Protein 5C71 (pdb70)

Structure (mmCIF, N/CA/C/O backbone):
data_5C71
#
_entry.id   5C71
#
_cell.length_a   96.068
_cell.length_b   96.231
_cell.length_c   96.192
_cell.angle_alpha   88.270
_cell.angle_beta   74.360
_cell.angle_gamma   71.130
#
_symmetry.space_group_name_H-M   'P 1'
#
loop_
_entity.id
_entity.type
_entity.pdbx_description
1 polymer Glucuronidase
2 non-polymer '(3BETA,5BETA,14BETA)-3-HYDROXY-11-OXOOLEAN-12-EN-29-OIC ACID'
3 non-polymer 'alpha-D-glucopyranuronic acid'
4 water water
#
loop_
_atom_site.group_PDB
_atom_site.id
_atom_site.type_symbol
_atom_site.label_atom_id
_atom_site.label_alt_id
_atom_site.label_comp_id
_atom_site.label_asym_id
_atom_site.label_entity_id
_atom_site.label_seq_id
_atom_site.pdbx_PDB_ins_code
_atom_site.Cartn_x
_atom_site.Cartn_y
_atom_site.Cartn_z
_atom_site.occupancy
_atom_site.B_iso_or_equiv
_atom_site.auth_seq_id
_atom_site.auth_comp_id
_atom_site.auth_asym_id
_atom_site.auth_atom_id
_atom_site.pdbx_PDB_model_num
ATOM 1 N N . MET A 1 34 ? -13.207 45.059 -6.640 1.00 4.34 1 MET A N 1
ATOM 2 C CA . MET A 1 34 ? -14.655 45.050 -7.118 1.00 10.15 1 MET A CA 1
ATOM 3 C C . MET A 1 34 ? -15.301 43.674 -7.031 1.00 7.05 1 MET A C 1
ATOM 4 O O . MET A 1 34 ? -14.620 42.686 -6.840 1.00 11.03 1 MET A O 1
ATOM 9 N N . LEU A 1 35 ? -16.620 43.617 -7.168 1.00 7.11 2 LEU A N 1
ATOM 10 C CA . LEU A 1 35 ? -17.357 42.349 -7.214 1.00 4.55 2 LEU A CA 1
ATOM 11 C C . LEU A 1 35 ? -16.796 41.351 -8.217 1.00 7.26 2 LEU A C 1
ATOM 12 O O . LEU A 1 35 ? -16.208 41.709 -9.248 1.00 11.11 2 LEU A O 1
ATOM 17 N N . LYS A 1 36 ? -16.990 40.090 -7.880 1.00 7.83 3 LYS A N 1
ATOM 18 C CA . LYS A 1 36 ? -16.609 38.975 -8.689 1.00 6.59 3 LYS A CA 1
ATOM 19 C C . LYS A 1 36 ? -17.245 39.130 -10.049 1.00 11.60 3 LYS A C 1
ATOM 20 O O . LYS A 1 36 ? -18.475 39.078 -10.191 1.00 10.23 3 LYS A O 1
ATOM 26 N N . PRO A 1 37 ? -16.413 39.284 -11.068 1.00 11.25 4 PRO A N 1
ATOM 27 C CA . PRO A 1 37 ? -17.007 39.498 -12.384 1.00 8.68 4 PRO A CA 1
ATOM 28 C C . PRO A 1 37 ? -18.022 38.414 -12.822 1.00 10.87 4 PRO A C 1
ATOM 29 O O . PRO A 1 37 ? -17.895 37.233 -12.494 1.00 8.68 4 PRO A O 1
ATOM 33 N N . GLN A 1 38 ? -19.048 38.844 -13.534 1.00 12.22 5 GLN A N 1
ATOM 34 C CA . GLN A 1 38 ? -19.959 37.924 -14.172 1.00 13.59 5 GLN A CA 1
ATOM 35 C C . GLN A 1 38 ? -20.295 38.519 -15.530 1.00 17.19 5 GLN A C 1
ATOM 36 O O . GLN A 1 38 ? -19.984 39.678 -15.798 1.00 13.41 5 GLN A O 1
ATOM 42 N N . GLN A 1 39 ? -20.869 37.687 -16.394 1.00 16.29 6 GLN A N 1
ATOM 43 C CA . GLN A 1 39 ? -21.363 38.144 -17.674 1.00 19.11 6 GLN A CA 1
ATOM 44 C C . GLN A 1 39 ? -22.775 38.611 -17.471 1.00 14.45 6 GLN A C 1
ATOM 45 O O . GLN A 1 39 ? -23.571 37.893 -16.883 1.00 16.96 6 GLN A O 1
ATOM 51 N N . THR A 1 40 ? -23.081 39.799 -17.969 1.00 11.55 7 THR A N 1
ATOM 52 C CA . THR A 1 40 ? -24.455 40.297 -17.991 1.00 13.94 7 THR A CA 1
ATOM 53 C C . THR A 1 40 ? -24.738 40.870 -19.379 1.00 11.67 7 THR A C 1
ATOM 54 O O . THR A 1 40 ? -23.868 40.799 -20.267 1.00 12.86 7 THR A O 1
ATOM 58 N N . THR A 1 41 ? -25.940 41.436 -19.551 1.00 9.51 8 THR A N 1
ATOM 59 C CA . THR A 1 41 ? -26.313 42.211 -20.754 1.00 11.68 8 THR A CA 1
ATOM 60 C C . THR A 1 41 ? -25.446 43.452 -20.923 1.00 19.35 8 THR A C 1
ATOM 61 O O . THR A 1 41 ? -25.371 44.004 -22.039 1.00 17.46 8 THR A O 1
ATOM 65 N N . THR A 1 42 ? -24.806 43.876 -19.822 1.00 10.74 9 THR A N 1
ATOM 66 C CA . THR A 1 42 ? -23.963 45.072 -19.780 1.00 13.15 9 THR A CA 1
ATOM 67 C C . THR A 1 42 ? -22.466 44.798 -19.535 1.00 13.73 9 THR A C 1
ATOM 68 O O . THR A 1 42 ? -21.635 45.712 -19.535 1.00 11.35 9 THR A O 1
ATOM 72 N N . ARG A 1 43 ? -22.122 43.542 -19.303 1.00 14.27 10 ARG A N 1
ATOM 73 C CA . ARG A 1 43 ? -20.752 43.184 -18.985 1.00 13.64 10 ARG A CA 1
ATOM 74 C C . ARG A 1 43 ? -20.314 41.920 -19.718 1.00 11.32 10 ARG A C 1
ATOM 75 O O . ARG A 1 43 ? -21.067 40.958 -19.783 1.00 13.53 10 ARG A O 1
ATOM 83 N N . ASP A 1 44 ? -19.094 41.936 -20.235 1.00 5.61 11 ASP A N 1
ATOM 84 C CA . ASP A 1 44 ? -18.496 40.759 -20.843 1.00 12.61 11 ASP A CA 1
ATOM 85 C C . ASP A 1 44 ? -17.341 40.245 -20.000 1.00 16.73 11 ASP A C 1
ATOM 86 O O . ASP A 1 44 ? -16.725 40.998 -19.214 1.00 14.65 11 ASP A O 1
ATOM 91 N N . LEU A 1 45 ? -17.033 38.965 -20.203 1.00 13.12 12 LEU A N 1
ATOM 92 C CA . LEU A 1 45 ? -16.149 38.234 -19.319 1.00 11.40 12 LEU A CA 1
ATOM 93 C C . LEU A 1 45 ? -15.394 37.186 -20.101 1.00 15.78 12 LEU A C 1
ATOM 94 O O . LEU A 1 45 ? -15.991 36.246 -20.637 1.00 11.67 12 LEU A O 1
ATOM 99 N N . ILE A 1 46 ? -14.076 37.327 -20.137 1.00 12.83 13 ILE A N 1
ATOM 100 C CA . ILE A 1 46 ? -13.251 36.427 -20.912 1.00 10.25 13 ILE A CA 1
ATOM 101 C C . ILE A 1 46 ? -12.327 35.722 -19.963 1.00 7.22 13 ILE A C 1
ATOM 102 O O . ILE A 1 46 ? -11.654 36.355 -19.183 1.00 10.79 13 ILE A O 1
ATOM 107 N N . SER A 1 47 ? -12.334 34.403 -20.016 1.00 8.13 14 SER A N 1
ATOM 108 C CA . SER A 1 47 ? -11.371 33.586 -19.302 1.00 6.08 14 SER A CA 1
ATOM 109 C C . SER A 1 47 ? -9.990 33.714 -19.935 1.00 9.04 14 SER A C 1
ATOM 110 O O . SER A 1 47 ? -9.877 33.749 -21.146 1.00 9.42 14 SER A O 1
ATOM 113 N N . LEU A 1 48 ? -8.948 33.800 -19.121 1.00 9.00 15 LEU A N 1
ATOM 114 C CA . LEU A 1 48 ? -7.581 33.812 -19.643 1.00 9.41 15 LEU A CA 1
ATOM 115 C C . LEU A 1 48 ? -6.803 32.567 -19.160 1.00 9.40 15 LEU A C 1
ATOM 116 O O . LEU A 1 48 ? -5.601 32.448 -19.365 1.00 9.31 15 LEU A O 1
ATOM 121 N N . ASP A 1 49 ? -7.531 31.638 -18.543 1.00 9.58 16 ASP A N 1
ATOM 122 C CA . ASP A 1 49 ? -7.027 30.317 -18.216 1.00 9.50 16 ASP A CA 1
ATOM 123 C C . ASP A 1 49 ? -6.498 29.523 -19.418 1.00 9.50 16 ASP A C 1
ATOM 124 O O . ASP A 1 49 ? -6.903 29.736 -20.569 1.00 16.19 16 ASP A O 1
ATOM 129 N N . GLY A 1 50 ? -5.618 28.578 -19.145 1.00 7.71 17 GLY A N 1
ATOM 130 C CA . GLY A 1 50 ? -4.927 27.824 -20.195 1.00 13.96 17 GLY A CA 1
ATOM 131 C C . GLY A 1 50 ? -3.459 27.701 -19.900 1.00 8.51 17 GLY A C 1
ATOM 132 O O . GLY A 1 50 ? -3.048 27.892 -18.761 1.00 12.47 17 GLY A O 1
ATOM 133 N N . LEU A 1 51 ? -2.659 27.387 -20.916 1.00 9.23 18 LEU A N 1
ATOM 134 C CA . LEU A 1 51 ? -1.190 27.363 -20.745 1.00 10.22 18 LEU A CA 1
ATOM 135 C C . LEU A 1 51 ? -0.608 28.739 -20.992 1.00 9.31 18 LEU A C 1
ATOM 136 O O . LEU A 1 51 ? -0.930 29.383 -21.982 1.00 11.07 18 LEU A O 1
ATOM 141 N N . TRP A 1 52 ? 0.184 29.205 -20.038 1.00 5.60 19 TRP A N 1
ATOM 142 C CA . TRP A 1 52 ? 0.957 30.420 -20.164 1.00 7.29 19 TRP A CA 1
ATOM 143 C C . TRP A 1 52 ? 2.430 30.007 -20.229 1.00 10.38 19 TRP A C 1
ATOM 144 O O . TRP A 1 52 ? 2.827 28.964 -19.700 1.00 9.82 19 TRP A O 1
ATOM 155 N N . LYS A 1 53 ? 3.241 30.834 -20.872 1.00 13.64 20 LYS A N 1
ATOM 156 C CA . LYS A 1 53 ? 4.696 30.678 -20.801 1.00 13.63 20 LYS A CA 1
ATOM 157 C C . LYS A 1 53 ? 5.169 30.914 -19.363 1.00 12.27 20 LYS A C 1
ATOM 158 O O . LYS A 1 53 ? 4.517 31.612 -18.605 1.00 14.44 20 LYS A O 1
ATOM 164 N N . PHE A 1 54 ? 6.272 30.306 -18.961 1.00 7.51 21 PHE A N 1
ATOM 165 C CA . PHE A 1 54 ? 6.645 30.311 -17.535 1.00 10.14 21 PHE A CA 1
ATOM 166 C C . PHE A 1 54 ? 8.147 30.378 -17.403 1.00 14.92 21 PHE A C 1
ATOM 167 O O . PHE A 1 54 ? 8.880 29.659 -18.115 1.00 13.38 21 PHE A O 1
ATOM 175 N N . ALA A 1 55 ? 8.604 31.216 -16.478 1.00 10.21 22 ALA A N 1
ATOM 176 C CA . ALA A 1 55 ? 10.010 31.199 -16.100 1.00 9.05 22 ALA A CA 1
ATOM 177 C C . ALA A 1 55 ? 10.266 31.614 -14.668 1.00 8.58 22 ALA A C 1
ATOM 178 O O . ALA A 1 55 ? 9.582 32.430 -14.117 1.00 9.99 22 ALA A O 1
ATOM 180 N N . LEU A 1 56 ? 11.284 31.015 -14.081 1.00 15.28 23 LEU A N 1
ATOM 181 C CA . LEU A 1 56 ? 11.861 31.458 -12.830 1.00 13.37 23 LEU A CA 1
ATOM 182 C C . LEU A 1 56 ? 12.689 32.711 -13.076 1.00 11.28 23 LEU A C 1
ATOM 183 O O . LEU A 1 56 ? 13.303 32.837 -14.110 1.00 15.32 23 LEU A O 1
ATOM 188 N N . ALA A 1 57 ? 12.721 33.607 -12.104 1.00 10.86 24 ALA A N 1
ATOM 189 C CA . ALA A 1 57 ? 13.803 34.571 -11.964 1.00 11.69 24 ALA A CA 1
ATOM 190 C C . ALA A 1 57 ? 15.159 33.864 -11.896 1.00 27.06 24 ALA A C 1
ATOM 191 O O . ALA A 1 57 ? 15.317 32.815 -11.243 1.00 24.49 24 ALA A O 1
ATOM 193 N N . SER A 1 58 ? 16.134 34.466 -12.565 1.00 35.74 25 SER A N 1
ATOM 194 C CA . SER A 1 58 ? 17.500 33.988 -12.607 1.00 44.26 25 SER A CA 1
ATOM 195 C C . SER A 1 58 ? 18.438 35.109 -12.130 1.00 61.46 25 SER A C 1
ATOM 196 O O . SER A 1 58 ? 17.984 36.154 -11.642 1.00 41.74 25 SER A O 1
ATOM 199 N N . ASP A 1 59 ? 19.746 34.893 -12.288 1.00 61.47 26 ASP A N 1
ATOM 200 C CA . ASP A 1 59 ? 20.758 35.906 -11.975 1.00 55.93 26 ASP A CA 1
ATOM 201 C C . ASP A 1 59 ? 21.558 36.278 -13.208 1.00 65.42 26 ASP A C 1
ATOM 202 O O . ASP A 1 59 ? 22.767 36.448 -13.136 1.00 76.66 26 ASP A O 1
ATOM 207 N N . ASP A 1 60 ? 20.879 36.404 -14.339 1.00 68.97 27 ASP A N 1
ATOM 208 C CA . ASP A 1 60 ? 21.524 36.861 -15.565 1.00 78.20 27 ASP A CA 1
ATOM 209 C C . ASP A 1 60 ? 21.123 38.322 -15.858 1.00 75.90 27 ASP A C 1
ATOM 210 O O . ASP A 1 60 ? 20.298 38.913 -15.135 1.00 50.44 27 ASP A O 1
ATOM 215 N N . ASN A 1 61 ? 21.760 38.891 -16.892 1.00 88.21 28 ASN A N 1
ATOM 216 C CA . ASN A 1 61 ? 21.438 40.238 -17.432 1.00 98.78 28 ASN A CA 1
ATOM 217 C C . ASN A 1 61 ? 19.929 40.399 -17.726 1.00 91.35 28 ASN A C 1
ATOM 218 O O . ASN A 1 61 ? 19.381 41.506 -17.625 1.00 62.58 28 ASN A O 1
ATOM 223 N N . ASN A 1 62 ? 19.264 39.284 -18.053 1.00 98.28 29 ASN A N 1
ATOM 224 C CA . ASN A 1 62 ? 17.808 39.253 -18.252 1.00 80.97 29 ASN A CA 1
ATOM 225 C C . ASN A 1 62 ? 17.030 39.568 -16.970 1.00 68.82 29 ASN A C 1
ATOM 226 O O . ASN A 1 62 ? 15.986 38.984 -16.692 1.00 61.88 29 ASN A O 1
ATOM 231 N N . THR A 1 63 ? 17.567 40.475 -16.172 1.00 59.39 30 THR A N 1
ATOM 232 C CA . THR A 1 63 ? 16.782 41.174 -15.195 1.00 49.81 30 THR A CA 1
ATOM 233 C C . THR A 1 63 ? 15.604 41.801 -15.952 1.00 46.06 30 THR A C 1
ATOM 234 O O . THR A 1 63 ? 15.727 42.142 -17.127 1.00 39.71 30 THR A O 1
ATOM 238 N N . GLN A 1 64 ? 14.454 41.913 -15.300 1.00 38.53 31 GLN A N 1
ATOM 239 C CA . GLN A 1 64 ? 13.215 42.443 -15.939 1.00 29.57 31 GLN A CA 1
ATOM 240 C C . GLN A 1 64 ? 12.601 41.629 -17.084 1.00 22.69 31 GLN A C 1
ATOM 241 O O . GLN A 1 64 ? 12.384 42.138 -18.162 1.00 24.61 31 GLN A O 1
ATOM 247 N N . PRO A 1 65 ? 12.241 40.370 -16.832 1.00 27.04 32 PRO A N 1
ATOM 248 C CA . PRO A 1 65 ? 11.583 39.583 -17.893 1.00 23.99 32 PRO A CA 1
ATOM 249 C C . PRO A 1 65 ? 10.291 40.156 -18.424 1.00 15.40 32 PRO A C 1
ATOM 250 O O . PRO A 1 65 ? 9.849 39.757 -19.496 1.00 15.21 32 PRO A O 1
ATOM 254 N N . TRP A 1 66 ? 9.677 41.075 -17.691 1.00 16.12 33 TRP A N 1
ATOM 255 C CA . TRP A 1 66 ? 8.356 41.612 -18.102 1.00 17.26 33 TRP A CA 1
ATOM 256 C C . TRP A 1 66 ? 8.411 42.611 -19.243 1.00 17.31 33 TRP A C 1
ATOM 257 O O . TRP A 1 66 ? 7.353 43.071 -19.680 1.00 15.55 33 TRP A O 1
ATOM 268 N N . THR A 1 67 ? 9.621 43.003 -19.666 1.00 16.44 34 THR A N 1
ATOM 269 C CA . THR A 1 67 ? 9.778 44.011 -20.719 1.00 16.72 34 THR A CA 1
ATOM 270 C C . THR A 1 67 ? 9.840 43.456 -22.142 1.00 15.49 34 THR A C 1
ATOM 271 O O . THR A 1 67 ? 9.928 44.215 -23.087 1.00 14.84 34 THR A O 1
ATOM 275 N N . SER A 1 68 ? 9.832 42.144 -22.298 1.00 13.81 35 SER A N 1
ATOM 276 C CA . SER A 1 68 ? 9.806 41.560 -23.627 1.00 17.13 35 SER A CA 1
ATOM 277 C C . SER A 1 68 ? 9.337 40.115 -23.585 1.00 21.87 35 SER A C 1
ATOM 278 O O . SER A 1 68 ? 9.195 39.546 -22.502 1.00 24.36 35 SER A O 1
ATOM 281 N N . GLN A 1 69 ? 9.105 39.538 -24.771 1.00 27.26 36 GLN A N 1
ATOM 282 C CA . GLN A 1 69 ? 8.664 38.132 -24.907 1.00 20.30 36 GLN A CA 1
ATOM 283 C C . GLN A 1 69 ? 9.591 37.168 -24.143 1.00 25.48 36 GLN A C 1
ATOM 284 O O . GLN A 1 69 ? 10.820 37.147 -24.316 1.00 23.49 36 GLN A O 1
ATOM 290 N N . LEU A 1 70 ? 8.959 36.431 -23.242 1.00 28.00 37 LEU A N 1
ATOM 291 C CA . LEU A 1 70 ? 9.608 35.484 -22.368 1.00 28.38 37 LEU A CA 1
ATOM 292 C C . LEU A 1 70 ? 10.132 34.411 -23.265 1.00 32.30 37 LEU A C 1
ATOM 293 O O . LEU A 1 70 ? 9.459 33.994 -24.210 1.00 29.04 37 LEU A O 1
ATOM 298 N N . LYS A 1 71 ? 11.354 33.990 -22.977 1.00 43.87 38 LYS A N 1
ATOM 299 C CA . LYS A 1 71 ? 12.035 32.977 -23.769 1.00 46.50 38 LYS A CA 1
ATOM 300 C C . LYS A 1 71 ? 12.105 31.690 -22.923 1.00 48.79 38 LYS A C 1
ATOM 301 O O . LYS A 1 71 ? 12.917 31.592 -21.987 1.00 29.23 38 LYS A O 1
ATOM 307 N N . THR A 1 72 ? 11.198 30.750 -23.244 1.00 41.60 39 THR A N 1
ATOM 308 C CA . THR A 1 72 ? 11.078 29.464 -22.549 1.00 32.91 39 THR A CA 1
ATOM 309 C C . THR A 1 72 ? 10.258 28.490 -23.355 1.00 25.58 39 THR A C 1
ATOM 310 O O . THR A 1 72 ? 9.293 28.842 -24.038 1.00 20.27 39 THR A O 1
ATOM 314 N N . SER A 1 73 ? 10.668 27.243 -23.218 1.00 27.96 40 SER A N 1
ATOM 315 C CA . SER A 1 73 ? 9.910 26.091 -23.670 1.00 33.12 40 SER A CA 1
ATOM 316 C C . SER A 1 73 ? 8.834 25.699 -22.638 1.00 23.64 40 SER A C 1
ATOM 317 O O . SER A 1 73 ? 7.898 24.965 -22.954 1.00 27.28 40 SER A O 1
ATOM 320 N N . LEU A 1 74 ? 8.985 26.184 -21.412 1.00 15.48 41 LEU A N 1
ATOM 321 C CA . LEU A 1 74 ? 8.098 25.835 -20.315 1.00 13.20 41 LEU A CA 1
ATOM 322 C C . LEU A 1 74 ? 6.770 26.570 -20.390 1.00 11.83 41 LEU A C 1
ATOM 323 O O . LEU A 1 74 ? 6.723 27.792 -20.540 1.00 7.97 41 LEU A O 1
ATOM 328 N N . GLU A 1 75 ? 5.699 25.794 -20.250 1.00 11.02 42 GLU A N 1
ATOM 329 C CA . GLU A 1 75 ? 4.357 26.309 -20.149 1.00 9.65 42 GLU A CA 1
ATOM 330 C C . GLU A 1 75 ? 3.771 25.768 -18.870 1.00 12.87 42 GLU A C 1
ATOM 331 O O . GLU A 1 75 ? 3.935 24.603 -18.570 1.00 15.13 42 GLU A O 1
ATOM 337 N N . CYS A 1 76 ? 3.109 26.612 -18.100 1.00 10.20 43 CYS A N 1
ATOM 338 C CA . CYS A 1 76 ? 2.494 26.178 -16.853 1.00 7.36 43 CYS A CA 1
ATOM 339 C C . CYS A 1 76 ? 1.036 26.479 -16.972 1.00 6.16 43 CYS A C 1
ATOM 340 O O . CYS A 1 76 ? 0.679 27.570 -17.351 1.00 7.74 43 CYS A O 1
ATOM 343 N N . PRO A 1 77 ? 0.182 25.510 -16.671 1.00 7.36 44 PRO A N 1
ATOM 344 C CA . PRO A 1 77 ? -1.276 25.758 -16.692 1.00 15.53 44 PRO A CA 1
ATOM 345 C C . PRO A 1 77 ? -1.686 26.711 -15.580 1.00 10.45 44 PRO A C 1
ATOM 346 O O . PRO A 1 77 ? -1.093 26.714 -14.508 1.00 4.00 44 PRO A O 1
ATOM 350 N N . VAL A 1 78 ? -2.681 27.543 -15.850 1.00 16.69 45 VAL A N 1
ATOM 351 C CA . VAL A 1 78 ? -2.893 28.681 -14.962 1.00 21.57 45 VAL A CA 1
ATOM 352 C C . VAL A 1 78 ? -3.828 28.408 -13.777 1.00 35.92 45 VAL A C 1
ATOM 353 O O . VAL A 1 78 ? -3.443 28.700 -12.643 1.00 46.85 45 VAL A O 1
ATOM 357 N N . PRO A 1 79 ? -5.030 27.859 -13.956 1.00 22.23 46 PRO A N 1
ATOM 358 C CA . PRO A 1 79 ? -5.379 27.605 -12.534 1.00 14.82 46 PRO A CA 1
ATOM 359 C C . PRO A 1 79 ? -4.525 26.416 -12.012 1.00 14.52 46 PRO A C 1
ATOM 360 O O . PRO A 1 79 ? -4.913 25.250 -12.184 1.00 17.13 46 PRO A O 1
ATOM 364 N N . ALA A 1 80 ? -3.371 26.726 -11.391 1.00 11.64 47 ALA A N 1
ATOM 365 C CA . ALA A 1 80 ? -2.508 25.724 -10.715 1.00 11.72 47 ALA A CA 1
ATOM 366 C C . ALA A 1 80 ? -1.401 26.355 -9.888 1.00 7.17 47 ALA A C 1
ATOM 367 O O . ALA A 1 80 ? -0.934 27.423 -10.225 1.00 11.73 47 ALA A O 1
ATOM 369 N N . SER A 1 81 ? -0.974 25.685 -8.819 1.00 5.76 48 SER A N 1
ATOM 370 C CA . SER A 1 81 ? 0.346 25.947 -8.226 1.00 7.33 48 SER A CA 1
ATOM 371 C C . SER A 1 81 ? 1.368 25.387 -9.192 1.00 7.01 48 SER A C 1
ATOM 372 O O . SER A 1 81 ? 1.145 24.348 -9.798 1.00 6.23 48 SER A O 1
ATOM 375 N N . TYR A 1 82 ? 2.520 26.020 -9.277 1.00 5.16 49 TYR A N 1
ATOM 376 C CA . TYR A 1 82 ? 3.501 25.591 -10.240 1.00 6.72 49 TYR A CA 1
ATOM 377 C C . TYR A 1 82 ? 4.439 24.506 -9.728 1.00 7.38 49 TYR A C 1
ATOM 378 O O . TYR A 1 82 ? 5.102 23.839 -10.531 1.00 6.91 49 TYR A O 1
ATOM 387 N N . ASN A 1 83 ? 4.495 24.314 -8.422 1.00 4.57 50 ASN A N 1
ATOM 388 C CA . ASN A 1 83 ? 5.576 23.538 -7.839 1.00 6.65 50 ASN A CA 1
ATOM 389 C C . ASN A 1 83 ? 5.779 22.109 -8.307 1.00 7.41 50 ASN A C 1
ATOM 390 O O . ASN A 1 83 ? 6.919 21.718 -8.489 1.00 10.71 50 ASN A O 1
ATOM 395 N N . ASP A 1 84 ? 4.702 21.322 -8.424 1.00 6.24 51 ASP A N 1
ATOM 396 C CA . ASP A 1 84 ? 4.750 19.871 -8.784 1.00 4.79 51 ASP A CA 1
ATOM 397 C C . ASP A 1 84 ? 4.434 19.683 -10.264 1.00 5.21 51 ASP A C 1
ATOM 398 O O . ASP A 1 84 ? 4.407 18.560 -10.730 1.00 5.16 51 ASP A O 1
ATOM 403 N N . ILE A 1 85 ? 4.116 20.758 -10.990 1.00 5.10 52 ILE A N 1
ATOM 404 C CA . ILE A 1 85 ? 3.714 20.631 -12.393 1.00 7.75 52 ILE A CA 1
ATOM 405 C C . ILE A 1 85 ? 4.808 20.039 -13.256 1.00 7.85 52 ILE A C 1
ATOM 406 O O . ILE A 1 85 ? 4.534 19.201 -14.105 1.00 8.80 52 ILE A O 1
ATOM 411 N N . PHE A 1 86 ? 6.039 20.466 -13.029 1.00 4.43 53 PHE A N 1
ATOM 412 C CA . PHE A 1 86 ? 7.094 20.237 -13.990 1.00 4.88 53 PHE A CA 1
ATOM 413 C C . PHE A 1 86 ? 8.017 19.082 -13.699 1.00 6.89 53 PHE A C 1
ATOM 414 O O . PHE A 1 86 ? 8.872 18.786 -14.516 1.00 9.08 53 PHE A O 1
ATOM 422 N N . ALA A 1 87 ? 7.862 18.411 -12.573 1.00 8.59 54 ALA A N 1
ATOM 423 C CA . ALA A 1 87 ? 8.753 17.294 -12.253 1.00 10.16 54 ALA A CA 1
ATOM 424 C C . ALA A 1 87 ? 10.182 17.751 -12.340 1.00 11.24 54 ALA A C 1
ATOM 425 O O . ALA A 1 87 ? 11.019 17.090 -12.934 1.00 12.10 54 ALA A O 1
ATOM 427 N N . ASP A 1 88 ? 10.447 18.915 -11.773 1.00 16.10 55 ASP A N 1
ATOM 428 C CA . ASP A 1 88 ? 11.782 19.512 -11.812 1.00 14.43 55 ASP A CA 1
ATOM 429 C C . ASP A 1 88 ? 12.023 20.118 -10.428 1.00 12.81 55 ASP A C 1
ATOM 430 O O . ASP A 1 88 ? 11.273 20.961 -9.993 1.00 14.22 55 ASP A O 1
ATOM 435 N N . SER A 1 89 ? 13.050 19.657 -9.739 1.00 10.37 56 SER A N 1
ATOM 436 C CA . SER A 1 89 ? 13.330 20.072 -8.375 1.00 16.44 56 SER A CA 1
ATOM 437 C C . SER A 1 89 ? 13.564 21.570 -8.233 1.00 13.92 56 SER A C 1
ATOM 438 O O . SER A 1 89 ? 13.180 22.185 -7.226 1.00 9.79 56 SER A O 1
ATOM 441 N N . LYS A 1 90 ? 14.231 22.126 -9.228 1.00 10.37 57 LYS A N 1
ATOM 442 C CA . LYS A 1 90 ? 14.679 23.498 -9.176 1.00 13.12 57 LYS A CA 1
ATOM 443 C C . LYS A 1 90 ? 13.488 24.446 -9.187 1.00 13.72 57 LYS A C 1
ATOM 444 O O . LYS A 1 90 ? 13.459 25.441 -8.456 1.00 12.37 57 LYS A O 1
ATOM 450 N N . ILE A 1 91 ? 12.513 24.134 -10.044 1.00 16.07 58 ILE A N 1
ATOM 451 C CA . ILE A 1 91 ? 11.238 24.866 -10.068 1.00 11.91 58 ILE A CA 1
ATOM 452 C C . ILE A 1 91 ? 10.530 24.626 -8.727 1.00 11.41 58 ILE A C 1
ATOM 453 O O . ILE A 1 91 ? 10.113 25.549 -8.043 1.00 12.16 58 ILE A O 1
ATOM 458 N N . HIS A 1 92 ? 10.463 23.379 -8.310 1.00 9.27 59 HIS A N 1
ATOM 459 C CA . HIS A 1 92 ? 9.748 23.072 -7.101 1.00 8.56 59 HIS A CA 1
ATOM 460 C C . HIS A 1 92 ? 10.352 23.810 -5.892 1.00 9.82 59 HIS A C 1
ATOM 461 O O . HIS A 1 92 ? 9.638 24.256 -5.030 1.00 6.80 59 HIS A O 1
ATOM 468 N N . ASP A 1 93 ? 11.678 23.899 -5.832 1.00 9.24 60 ASP A N 1
ATOM 469 C CA . ASP A 1 93 ? 12.357 24.381 -4.640 1.00 8.31 60 ASP A CA 1
ATOM 470 C C . ASP A 1 93 ? 12.579 25.903 -4.745 1.00 9.75 60 ASP A C 1
ATOM 471 O O . ASP A 1 93 ? 13.137 26.530 -3.847 1.00 7.45 60 ASP A O 1
ATOM 476 N N . HIS A 1 94 ? 12.132 26.492 -5.851 1.00 9.40 61 HIS A N 1
ATOM 477 C CA . HIS A 1 94 ? 12.439 27.892 -6.120 1.00 10.99 61 HIS A CA 1
ATOM 478 C C . HIS A 1 94 ? 12.041 28.831 -4.975 1.00 12.57 61 HIS A C 1
ATOM 479 O O . HIS A 1 94 ? 10.932 28.759 -4.429 1.00 10.32 61 HIS A O 1
ATOM 486 N N . VAL A 1 95 ? 12.944 29.736 -4.635 1.00 14.72 62 VAL A N 1
ATOM 487 C CA . VAL A 1 95 ? 12.614 30.841 -3.738 1.00 11.65 62 VAL A CA 1
ATOM 488 C C . VAL A 1 95 ? 12.705 32.123 -4.507 1.00 7.93 62 VAL A C 1
ATOM 489 O O . VAL A 1 95 ? 13.731 32.467 -5.042 1.00 9.25 62 VAL A O 1
ATOM 493 N N . GLY A 1 96 ? 11.586 32.814 -4.601 1.00 11.24 63 GLY A N 1
ATOM 494 C CA . GLY A 1 96 ? 11.575 34.130 -5.213 1.00 8.10 63 GLY A CA 1
ATOM 495 C C . GLY A 1 96 ? 10.545 34.185 -6.304 1.00 8.42 63 GLY A C 1
ATOM 496 O O . GLY A 1 96 ? 9.587 33.443 -6.302 1.00 13.66 63 GLY A O 1
ATOM 497 N N . TRP A 1 97 ? 10.802 35.052 -7.261 1.00 8.82 64 TRP A N 1
ATOM 498 C CA . TRP A 1 97 ? 9.868 35.410 -8.311 1.00 8.73 64 TRP A CA 1
ATOM 499 C C . TRP A 1 97 ? 9.860 34.396 -9.420 1.00 7.65 64 TRP A C 1
ATOM 500 O O . TRP A 1 97 ? 10.910 33.825 -9.718 1.00 6.31 64 TRP A O 1
ATOM 511 N N . VAL A 1 98 ? 8.678 34.208 -10.021 1.00 4.61 65 VAL A N 1
ATOM 512 C CA . VAL A 1 98 ? 8.514 33.513 -11.298 1.00 5.65 65 VAL A CA 1
ATOM 513 C C . VAL A 1 98 ? 7.639 34.345 -12.229 1.00 7.63 65 VAL A C 1
ATOM 514 O O . VAL A 1 98 ? 6.972 35.290 -11.789 1.00 9.41 65 VAL A O 1
ATOM 518 N N . TYR A 1 99 ? 7.587 33.975 -13.502 1.00 6.10 66 TYR A N 1
ATOM 519 C CA . TYR A 1 99 ? 6.907 34.797 -14.497 1.00 7.29 66 TYR A CA 1
ATOM 520 C C . TYR A 1 99 ? 5.972 33.968 -15.364 1.00 10.30 66 TYR A C 1
ATOM 521 O O . TYR A 1 99 ? 6.379 32.940 -15.946 1.00 13.43 66 TYR A O 1
ATOM 530 N N . TYR A 1 100 ? 4.717 34.427 -15.444 1.00 8.14 67 TYR A N 1
ATOM 531 C CA . TYR A 1 100 ? 3.751 33.879 -16.366 1.00 8.81 67 TYR A CA 1
ATOM 532 C C . TYR A 1 100 ? 3.524 34.883 -17.467 1.00 11.49 67 TYR A C 1
ATOM 533 O O . TYR A 1 100 ? 3.424 36.077 -17.192 1.00 10.83 67 TYR A O 1
ATOM 542 N N . GLN A 1 101 ? 3.400 34.415 -18.705 1.00 9.55 68 GLN A N 1
ATOM 543 C CA . GLN A 1 101 ? 3.175 35.355 -19.803 1.00 14.72 68 GLN A CA 1
ATOM 544 C C . GLN A 1 101 ? 2.306 34.808 -20.922 1.00 13.08 68 GLN A C 1
ATOM 545 O O . GLN A 1 101 ? 2.342 33.612 -21.248 1.00 10.60 68 GLN A O 1
ATOM 551 N N . ARG A 1 102 ? 1.532 35.712 -21.493 1.00 5.60 69 ARG A N 1
ATOM 552 C CA . ARG A 1 102 ? 0.760 35.414 -22.642 1.00 6.32 69 ARG A CA 1
ATOM 553 C C . ARG A 1 102 ? 0.269 36.708 -23.272 1.00 9.22 69 ARG A C 1
ATOM 554 O O . ARG A 1 102 ? 0.218 37.775 -22.665 1.00 7.47 69 ARG A O 1
ATOM 562 N N . ASP A 1 103 ? -0.157 36.590 -24.508 1.00 9.70 70 ASP A N 1
ATOM 563 C CA . ASP A 1 103 ? -0.726 37.708 -25.175 1.00 8.48 70 ASP A CA 1
ATOM 564 C C . ASP A 1 103 ? -2.228 37.670 -24.993 1.00 10.42 70 ASP A C 1
ATOM 565 O O . ASP A 1 103 ? -2.833 36.609 -24.943 1.00 9.40 70 ASP A O 1
ATOM 570 N N . VAL A 1 104 ? -2.822 38.841 -24.850 1.00 6.79 71 VAL A N 1
ATOM 571 C CA . VAL A 1 104 ? -4.263 38.948 -24.767 1.00 9.32 71 VAL A CA 1
ATOM 572 C C . VAL A 1 104 ? -4.705 39.891 -25.839 1.00 10.35 71 VAL A C 1
ATOM 573 O O . VAL A 1 104 ? -4.008 40.841 -26.146 1.00 11.12 71 VAL A O 1
ATOM 577 N N . ILE A 1 105 ? -5.871 39.635 -26.398 1.00 11.75 72 ILE A N 1
ATOM 578 C CA . ILE A 1 105 ? -6.484 40.579 -27.332 1.00 13.78 72 ILE A CA 1
ATOM 579 C C . ILE A 1 105 ? -7.734 41.127 -26.688 1.00 10.40 72 ILE A C 1
ATOM 580 O O . ILE A 1 105 ? -8.543 40.369 -26.175 1.00 11.38 72 ILE A O 1
ATOM 585 N N . VAL A 1 106 ? -7.882 42.445 -26.700 1.00 13.04 73 VAL A N 1
ATOM 586 C CA . VAL A 1 106 ? -9.079 43.090 -26.124 1.00 14.45 73 VAL A CA 1
ATOM 587 C C . VAL A 1 106 ? -10.168 43.135 -27.189 1.00 15.83 73 VAL A C 1
ATOM 588 O O . VAL A 1 106 ? -9.961 43.624 -28.312 1.00 13.69 73 VAL A O 1
ATOM 592 N N . PRO A 1 107 ? -11.333 42.631 -26.859 1.00 15.18 74 PRO A N 1
ATOM 593 C CA . PRO A 1 107 ? -12.339 42.546 -27.925 1.00 14.96 74 PRO A CA 1
ATOM 594 C C . PRO A 1 107 ? -12.641 43.889 -28.599 1.00 16.04 74 PRO A C 1
ATOM 595 O O . PRO A 1 107 ? -12.710 44.909 -27.930 1.00 20.63 74 PRO A O 1
ATOM 599 N N . LYS A 1 108 ? -12.820 43.880 -29.916 1.00 18.23 75 LYS A N 1
ATOM 600 C CA . LYS A 1 108 ? -13.031 45.113 -30.674 1.00 16.98 75 LYS A CA 1
ATOM 601 C C . LYS A 1 108 ? -14.270 45.873 -30.218 1.00 12.85 75 LYS A C 1
ATOM 602 O O . LYS A 1 108 ? -14.285 47.085 -30.252 1.00 21.60 75 LYS A O 1
ATOM 608 N N . GLY A 1 109 ? -15.299 45.174 -29.779 1.00 12.53 76 GLY A N 1
ATOM 609 C CA . GLY A 1 109 ? -16.555 45.826 -29.348 1.00 10.71 76 GLY A CA 1
ATOM 610 C C . GLY A 1 109 ? -16.592 46.388 -27.937 1.00 15.19 76 GLY A C 1
ATOM 611 O O . GLY A 1 109 ? -17.647 46.783 -27.455 1.00 21.14 76 GLY A O 1
ATOM 612 N N . TRP A 1 110 ? -15.439 46.413 -27.273 1.00 17.15 77 TRP A N 1
ATOM 613 C CA . TRP A 1 110 ? -15.299 46.994 -25.959 1.00 18.41 77 TRP A CA 1
ATOM 614 C C . TRP A 1 110 ? -14.737 48.444 -25.956 1.00 21.63 77 TRP A C 1
ATOM 615 O O . TRP A 1 110 ? -14.435 48.992 -24.863 1.00 18.09 77 TRP A O 1
ATOM 626 N N . SER A 1 111 ? -14.555 49.091 -27.110 1.00 15.63 78 SER A N 1
ATOM 627 C CA . SER A 1 111 ? -14.452 50.569 -27.036 1.00 20.48 78 SER A CA 1
ATOM 628 C C . SER A 1 111 ? -15.760 50.975 -26.360 1.00 27.13 78 SER A C 1
ATOM 629 O O . SER A 1 111 ? -16.720 50.188 -26.314 1.00 43.26 78 SER A O 1
ATOM 632 N N . GLU A 1 112 ? -15.790 52.183 -25.806 1.00 19.96 79 GLU A N 1
ATOM 633 C CA . GLU A 1 112 ? -16.983 52.691 -25.135 1.00 21.79 79 GLU A CA 1
ATOM 634 C C . GLU A 1 112 ? -17.221 52.050 -23.766 1.00 17.93 79 GLU A C 1
ATOM 635 O O . GLU A 1 112 ? -18.137 52.442 -23.044 1.00 31.87 79 GLU A O 1
ATOM 641 N N . GLU A 1 113 ? -16.398 51.066 -23.413 1.00 18.87 80 GLU A N 1
ATOM 642 C CA . GLU A 1 113 ? -16.539 50.374 -22.133 1.00 21.62 80 GLU A CA 1
ATOM 643 C C . GLU A 1 113 ? -15.259 50.458 -21.306 1.00 21.82 80 GLU A C 1
ATOM 644 O O . GLU A 1 113 ? -14.242 50.966 -21.778 1.00 25.66 80 GLU A O 1
ATOM 650 N N . ARG A 1 114 ? -15.310 49.961 -20.072 1.00 15.24 81 ARG A N 1
ATOM 651 C CA . ARG A 1 114 ? -14.142 49.992 -19.205 1.00 12.75 81 ARG A CA 1
ATOM 652 C C . ARG A 1 114 ? -13.656 48.515 -19.046 1.00 19.37 81 ARG A C 1
ATOM 653 O O . ARG A 1 114 ? -14.476 47.581 -19.062 1.00 14.03 81 ARG A O 1
ATOM 661 N N . TYR A 1 115 ? -12.347 48.266 -18.965 1.00 13.05 82 TYR A N 1
ATOM 662 C CA . TYR A 1 115 ? -11.899 46.874 -18.888 1.00 9.49 82 TYR A CA 1
ATOM 663 C C . TYR A 1 115 ? -10.678 46.663 -18.036 1.00 11.86 82 TYR A C 1
ATOM 664 O O . TYR A 1 115 ? -9.773 47.503 -17.966 1.00 11.63 82 TYR A O 1
ATOM 673 N N . LEU A 1 116 ? -10.680 45.489 -17.412 1.00 11.69 83 LEU A N 1
ATOM 674 C CA . LEU A 1 116 ? -9.807 45.149 -16.312 1.00 8.80 83 LEU A CA 1
ATOM 675 C C . LEU A 1 116 ? -9.169 43.775 -16.518 1.00 9.39 83 LEU A C 1
ATOM 676 O O . LEU A 1 116 ? -9.741 42.919 -17.169 1.00 13.37 83 LEU A O 1
ATOM 681 N N . VAL A 1 117 ? -7.997 43.562 -15.946 1.00 8.75 84 VAL A N 1
ATOM 682 C CA . VAL A 1 117 ? -7.424 42.228 -15.814 1.00 7.47 84 VAL A CA 1
ATOM 683 C C . VAL A 1 117 ? -7.466 41.868 -14.329 1.00 9.04 84 VAL A C 1
ATOM 684 O O . VAL A 1 117 ? -6.978 42.619 -13.477 1.00 8.12 84 VAL A O 1
ATOM 688 N N . ARG A 1 118 ? -8.073 40.732 -14.013 1.00 10.32 85 ARG A N 1
ATOM 689 C CA . ARG A 1 118 ? -8.147 40.295 -12.629 1.00 11.74 85 ARG A CA 1
ATOM 690 C C . ARG A 1 118 ? -7.544 38.910 -12.420 1.00 8.01 85 ARG A C 1
ATOM 691 O O . ARG A 1 118 ? -7.802 37.991 -13.180 1.00 4.22 85 ARG A O 1
ATOM 699 N N . CYS A 1 119 ? -6.732 38.815 -11.364 1.00 8.74 86 CYS A N 1
ATOM 700 C CA . CYS A 1 119 ? -6.244 37.572 -10.832 1.00 5.79 86 CYS A CA 1
ATOM 701 C C . CYS A 1 119 ? -7.084 37.292 -9.660 1.00 3.98 86 CYS A C 1
ATOM 702 O O . CYS A 1 119 ? -7.007 38.041 -8.725 1.00 5.18 86 CYS A O 1
ATOM 705 N N . GLU A 1 120 ? -7.873 36.227 -9.678 1.00 3.90 87 GLU A N 1
ATOM 706 C CA . GLU A 1 120 ? -8.592 35.791 -8.442 1.00 5.04 87 GLU A CA 1
ATOM 707 C C . GLU A 1 120 ? -7.634 35.558 -7.275 1.00 5.76 87 GLU A C 1
ATOM 708 O O . GLU A 1 120 ? -8.069 35.611 -6.119 1.00 9.37 87 GLU A O 1
ATOM 714 N N . ALA A 1 121 ? -6.357 35.246 -7.572 1.00 7.83 88 ALA A N 1
ATOM 715 C CA . ALA A 1 121 ? -5.325 35.046 -6.543 1.00 8.47 88 ALA A CA 1
ATOM 716 C C . ALA A 1 121 ? -3.924 34.762 -7.094 1.00 6.57 88 ALA A C 1
ATOM 717 O O . ALA A 1 121 ? -3.750 34.026 -8.017 1.00 7.91 88 ALA A O 1
ATOM 719 N N . ALA A 1 122 ? -2.923 35.328 -6.449 1.00 8.82 89 ALA A N 1
ATOM 720 C CA . ALA A 1 122 ? -1.546 35.060 -6.759 1.00 8.07 89 ALA A CA 1
ATOM 721 C C . ALA A 1 122 ? -0.777 34.797 -5.446 1.00 6.50 89 ALA A C 1
ATOM 722 O O . ALA A 1 122 ? -0.613 35.677 -4.606 1.00 4.09 89 ALA A O 1
ATOM 724 N N . THR A 1 123 ? -0.302 33.563 -5.289 1.00 8.77 90 THR A N 1
ATOM 725 C CA . THR A 1 123 ? 0.217 33.108 -4.002 1.00 7.25 90 THR A CA 1
ATOM 726 C C . THR A 1 123 ? 1.726 33.216 -4.063 1.00 5.68 90 THR A C 1
ATOM 727 O O . THR A 1 123 ? 2.333 32.455 -4.805 1.00 5.62 90 THR A O 1
ATOM 731 N N . HIS A 1 124 ? 2.354 34.136 -3.323 1.00 4.70 91 HIS A N 1
ATOM 732 C CA . HIS A 1 124 ? 1.717 35.030 -2.356 1.00 5.17 91 HIS A CA 1
ATOM 733 C C . HIS A 1 124 ? 1.685 36.475 -2.772 1.00 8.33 91 HIS A C 1
ATOM 734 O O . HIS A 1 124 ? 0.855 37.207 -2.266 1.00 6.02 91 HIS A O 1
ATOM 741 N N . HIS A 1 125 ? 2.561 36.874 -3.701 1.00 6.36 92 HIS A N 1
ATOM 742 C CA . HIS A 1 125 ? 2.694 38.288 -4.077 1.00 7.17 92 HIS A CA 1
ATOM 743 C C . HIS A 1 125 ? 2.697 38.362 -5.599 1.00 8.05 92 HIS A C 1
ATOM 744 O O . HIS A 1 125 ? 3.557 37.824 -6.259 1.00 5.99 92 HIS A O 1
ATOM 751 N N . GLY A 1 126 ? 1.709 39.054 -6.130 1.00 8.45 93 GLY A N 1
ATOM 752 C CA . GLY A 1 126 ? 1.472 39.127 -7.563 1.00 8.43 93 GLY A CA 1
ATOM 753 C C . GLY A 1 126 ? 1.669 40.545 -8.089 1.00 11.66 93 GLY A C 1
ATOM 754 O O . GLY A 1 126 ? 1.335 41.512 -7.407 1.00 9.75 93 GLY A O 1
ATOM 755 N N . ARG A 1 127 ? 2.241 40.641 -9.296 1.00 9.80 94 ARG A N 1
ATOM 756 C CA . ARG A 1 127 ? 2.393 41.904 -10.040 1.00 12.96 94 ARG A CA 1
ATOM 757 C C . ARG A 1 127 ? 1.829 41.714 -11.464 1.00 8.24 94 ARG A C 1
ATOM 758 O O . ARG A 1 127 ? 2.060 40.681 -12.103 1.00 7.43 94 ARG A O 1
ATOM 766 N N . ILE A 1 128 ? 1.087 42.704 -11.943 1.00 8.91 95 ILE A N 1
ATOM 767 C CA . ILE A 1 128 ? 0.546 42.640 -13.291 1.00 12.17 95 ILE A CA 1
ATOM 768 C C . ILE A 1 128 ? 1.177 43.711 -14.150 1.00 12.62 95 ILE A C 1
ATOM 769 O O . ILE A 1 128 ? 1.269 44.903 -13.764 1.00 12.73 95 ILE A O 1
ATOM 774 N N . TYR A 1 129 ? 1.586 43.276 -15.326 1.00 8.39 96 TYR A N 1
ATOM 775 C CA . TYR A 1 129 ? 2.202 44.153 -16.291 1.00 10.78 96 TYR A CA 1
ATOM 776 C C . TYR A 1 129 ? 1.429 44.103 -17.584 1.00 10.97 96 TYR A C 1
ATOM 777 O O . TYR A 1 129 ? 1.042 43.027 -18.051 1.00 6.42 96 TYR A O 1
ATOM 786 N N . VAL A 1 130 ? 1.223 45.284 -18.159 1.00 14.42 97 VAL A N 1
ATOM 787 C CA . VAL A 1 130 ? 0.674 45.418 -19.478 1.00 8.28 97 VAL A CA 1
ATOM 788 C C . VAL A 1 130 ? 1.780 45.992 -20.348 1.00 15.19 97 VAL A C 1
ATOM 789 O O . VAL A 1 130 ? 2.133 47.185 -20.219 1.00 14.64 97 VAL A O 1
ATOM 793 N N . ASN A 1 131 ? 2.329 45.141 -21.226 1.00 14.83 98 ASN A N 1
ATOM 794 C CA . ASN A 1 131 ? 3.508 45.470 -22.021 1.00 12.54 98 ASN A CA 1
ATOM 795 C C . ASN A 1 131 ? 4.570 46.207 -21.249 1.00 26.39 98 ASN A C 1
ATOM 796 O O . ASN A 1 131 ? 5.004 47.309 -21.676 1.00 38.46 98 ASN A O 1
ATOM 801 N N . GLY A 1 132 ? 5.037 45.697 -20.134 1.00 10.27 99 GLY A N 1
ATOM 802 C CA . GLY A 1 132 ? 6.121 46.481 -19.536 1.00 17.15 99 GLY A CA 1
ATOM 803 C C . GLY A 1 132 ? 5.722 47.642 -18.636 1.00 13.40 99 GLY A C 1
ATOM 804 O O . GLY A 1 132 ? 6.585 48.259 -18.045 1.00 16.70 99 GLY A O 1
ATOM 805 N N . ASN A 1 133 ? 4.435 47.930 -18.499 1.00 11.99 100 ASN A N 1
ATOM 806 C CA . ASN A 1 133 ? 3.964 48.851 -17.481 1.00 14.55 100 ASN A CA 1
ATOM 807 C C . ASN A 1 133 ? 3.432 48.062 -16.286 1.00 17.62 100 ASN A C 1
ATOM 808 O O . ASN A 1 133 ? 2.605 47.181 -16.464 1.00 21.50 100 ASN A O 1
ATOM 813 N N . LEU A 1 134 ? 3.861 48.400 -15.079 1.00 8.80 101 LEU A N 1
ATOM 814 C CA . LEU A 1 134 ? 3.324 47.784 -13.889 1.00 10.20 101 LEU A CA 1
ATOM 815 C C . LEU A 1 134 ? 1.980 48.414 -13.547 1.00 12.68 101 LEU A C 1
ATOM 816 O O . LEU A 1 134 ? 1.899 49.614 -13.431 1.00 13.90 101 LEU A O 1
ATOM 821 N N . VAL A 1 135 ? 0.939 47.599 -13.376 1.00 10.02 102 VAL A N 1
ATOM 822 C CA . VAL A 1 135 ? -0.427 48.108 -13.203 1.00 10.01 102 VAL A CA 1
ATOM 823 C C . VAL A 1 135 ? -1.148 47.597 -11.939 1.00 11.31 102 VAL A C 1
ATOM 824 O O . VAL A 1 135 ? -2.198 48.091 -11.606 1.00 6.67 102 VAL A O 1
ATOM 828 N N . ALA A 1 136 ? -0.593 46.599 -11.255 1.00 9.01 103 ALA A N 1
ATOM 829 C CA . ALA A 1 136 ? -1.084 46.186 -9.956 1.00 4.52 103 ALA A CA 1
ATOM 830 C C . ALA A 1 136 ? 0.010 45.463 -9.219 1.00 8.02 103 ALA A C 1
ATOM 831 O O . ALA A 1 136 ? 0.823 44.753 -9.812 1.00 8.73 103 ALA A O 1
ATOM 833 N N . ASP A 1 137 ? 0.015 45.650 -7.911 1.00 9.44 104 ASP A N 1
ATOM 834 C CA . ASP A 1 137 ? 0.997 45.045 -7.033 1.00 7.44 104 ASP A CA 1
ATOM 835 C C . ASP A 1 137 ? 0.254 44.670 -5.782 1.00 8.25 104 ASP A C 1
ATOM 836 O O . ASP A 1 137 ? -0.220 45.531 -5.040 1.00 7.38 104 ASP A O 1
ATOM 841 N N . HIS A 1 138 ? 0.120 43.365 -5.588 1.00 7.07 105 HIS A N 1
ATOM 842 C CA . HIS A 1 138 ? -0.691 42.814 -4.529 1.00 7.22 105 HIS A CA 1
ATOM 843 C C . HIS A 1 138 ? 0.099 41.833 -3.657 1.00 10.54 105 HIS A C 1
ATOM 844 O O . HIS A 1 138 ? 0.784 40.943 -4.166 1.00 4.52 105 HIS A O 1
ATOM 851 N N . VAL A 1 139 ? -0.065 41.996 -2.338 1.00 11.67 106 VAL A N 1
ATOM 852 C CA . VAL A 1 139 ? 0.657 41.218 -1.366 1.00 8.55 106 VAL A CA 1
ATOM 853 C C . VAL A 1 139 ? -0.124 40.052 -0.756 1.00 9.75 106 VAL A C 1
ATOM 854 O O . VAL A 1 139 ? 0.448 38.967 -0.593 1.00 29.11 106 VAL A O 1
ATOM 858 N N . GLY A 1 140 ? -1.378 40.122 -0.381 1.00 7.14 107 GLY A N 1
ATOM 859 C CA . GLY A 1 140 ? -1.897 38.791 0.111 1.00 7.35 107 GLY A CA 1
ATOM 860 C C . GLY A 1 140 ? -1.930 37.614 -0.902 1.00 8.15 107 GLY A C 1
ATOM 861 O O . GLY A 1 140 ? -2.124 37.804 -2.093 1.00 13.20 107 GLY A O 1
ATOM 862 N N . GLY A 1 141 ? -1.805 36.383 -0.449 1.00 7.01 108 GLY A N 1
ATOM 863 C CA . GLY A 1 141 ? -1.779 35.217 -1.365 1.00 4.79 108 GLY A CA 1
ATOM 864 C C . GLY A 1 141 ? -3.089 34.505 -1.793 1.00 5.39 108 GLY A C 1
ATOM 865 O O . GLY A 1 141 ? -3.061 33.616 -2.648 1.00 3.56 108 GLY A O 1
ATOM 866 N N . TYR A 1 142 ? -4.227 34.901 -1.224 1.00 4.62 109 TYR A N 1
ATOM 867 C CA . TYR A 1 142 ? -5.479 34.132 -1.347 1.00 4.67 109 TYR A CA 1
ATOM 868 C C . TYR A 1 142 ? -6.700 34.987 -1.624 1.00 5.01 109 TYR A C 1
ATOM 869 O O . TYR A 1 142 ? -7.802 34.505 -1.443 1.00 6.79 109 TYR A O 1
ATOM 878 N N . THR A 1 143 ? -6.513 36.241 -2.054 1.00 4.78 110 THR A N 1
ATOM 879 C CA . THR A 1 143 ? -7.612 37.132 -2.393 1.00 3.63 110 THR A CA 1
ATOM 880 C C . THR A 1 143 ? -7.434 37.856 -3.742 1.00 5.89 110 THR A C 1
ATOM 881 O O . THR A 1 143 ? -6.324 37.928 -4.290 1.00 5.72 110 THR A O 1
ATOM 885 N N . PRO A 1 144 ? -8.527 38.433 -4.278 1.00 5.84 111 PRO A N 1
ATOM 886 C CA . PRO A 1 144 ? -8.405 38.985 -5.607 1.00 7.53 111 PRO A CA 1
ATOM 887 C C . PRO A 1 144 ? -7.677 40.295 -5.693 1.00 6.94 111 PRO A C 1
ATOM 888 O O . PRO A 1 144 ? -7.550 40.967 -4.693 1.00 13.31 111 PRO A O 1
ATOM 892 N N . PHE A 1 145 ? -7.130 40.586 -6.869 1.00 4.99 112 PHE A N 1
ATOM 893 C CA . PHE A 1 145 ? -6.704 41.915 -7.258 1.00 5.05 112 PHE A CA 1
ATOM 894 C C . PHE A 1 145 ? -6.835 42.084 -8.772 1.00 6.66 112 PHE A C 1
ATOM 895 O O . PHE A 1 145 ? -7.050 41.110 -9.514 1.00 6.25 112 PHE A O 1
ATOM 903 N N . GLU A 1 146 ? -6.724 43.326 -9.228 1.00 5.94 113 GLU A N 1
ATOM 904 C CA . GLU A 1 146 ? -7.100 43.670 -10.594 1.00 5.66 113 GLU A CA 1
ATOM 905 C C . GLU A 1 146 ? -6.553 45.038 -10.980 1.00 8.50 113 GLU A C 1
ATOM 906 O O . GLU A 1 146 ? -6.100 45.823 -10.128 1.00 7.44 113 GLU A O 1
ATOM 912 N N . ALA A 1 147 ? -6.587 45.317 -12.286 1.00 10.53 114 ALA A N 1
ATOM 913 C CA . ALA A 1 147 ? -6.197 46.628 -12.780 1.00 6.57 114 ALA A CA 1
ATOM 914 C C . ALA A 1 147 ? -7.057 47.057 -13.943 1.00 11.88 114 ALA A C 1
ATOM 915 O O . ALA A 1 147 ? -7.417 46.255 -14.795 1.00 11.09 114 ALA A O 1
ATOM 917 N N . ASP A 1 148 ? -7.375 48.343 -13.969 1.00 10.39 115 ASP A N 1
ATOM 918 C CA . ASP A 1 148 ? -8.169 48.935 -15.025 1.00 10.25 115 ASP A CA 1
ATOM 919 C C . ASP A 1 148 ? -7.238 49.286 -16.148 1.00 10.09 115 ASP A C 1
ATOM 920 O O . ASP A 1 148 ? -6.394 50.137 -15.966 1.00 12.20 115 ASP A O 1
ATOM 925 N N . ILE A 1 149 ? -7.362 48.635 -17.298 1.00 10.27 116 ILE A N 1
ATOM 926 C CA . ILE A 1 149 ? -6.367 48.820 -18.370 1.00 10.26 116 ILE A CA 1
ATOM 927 C C . ILE A 1 149 ? -6.955 49.623 -19.512 1.00 14.24 116 ILE A C 1
ATOM 928 O O . ILE A 1 149 ? -6.290 49.792 -20.551 1.00 12.95 116 ILE A O 1
ATOM 933 N N . THR A 1 150 ? -8.181 50.108 -19.297 1.00 8.56 117 THR A N 1
ATOM 934 C CA . THR A 1 150 ? -8.951 50.832 -20.269 1.00 11.82 117 THR A CA 1
ATOM 935 C C . THR A 1 150 ? -8.159 51.850 -21.106 1.00 16.07 117 THR A C 1
ATOM 936 O O . THR A 1 150 ? -8.307 51.875 -22.336 1.00 20.89 117 THR A O 1
ATOM 940 N N . ASP A 1 151 ? -7.328 52.664 -20.450 1.00 13.33 118 ASP A N 1
ATOM 941 C CA . ASP A 1 151 ? -6.519 53.709 -21.108 1.00 15.96 118 ASP A CA 1
ATOM 942 C C . ASP A 1 151 ? -5.109 53.314 -21.550 1.00 15.38 118 ASP A C 1
ATOM 943 O O . ASP A 1 151 ? -4.375 54.161 -22.035 1.00 19.16 118 ASP A O 1
ATOM 948 N N . LEU A 1 152 ? -4.721 52.058 -21.357 1.00 14.15 119 LEU A N 1
ATOM 949 C CA . LEU A 1 152 ? -3.400 51.578 -21.796 1.00 16.27 119 LEU A CA 1
ATOM 950 C C . LEU A 1 152 ? -3.470 50.819 -23.099 1.00 15.96 119 LEU A C 1
ATOM 951 O O . LEU A 1 152 ? -2.504 50.787 -23.863 1.00 14.05 119 LEU A O 1
ATOM 956 N N . VAL A 1 153 ? -4.599 50.150 -23.300 1.00 13.27 120 VAL A N 1
ATOM 957 C CA . VAL A 1 153 ? -4.807 49.298 -24.439 1.00 14.51 120 VAL A CA 1
ATOM 958 C C . VAL A 1 153 ? -6.145 49.605 -25.020 1.00 16.00 120 VAL A C 1
ATOM 959 O O . VAL A 1 153 ? -7.133 49.696 -24.306 1.00 15.52 120 VAL A O 1
ATOM 963 N N . ALA A 1 154 ? -6.162 49.743 -26.334 1.00 20.33 121 ALA A N 1
ATOM 964 C CA . ALA A 1 154 ? -7.393 50.031 -27.023 1.00 19.38 121 ALA A CA 1
ATOM 965 C C . ALA A 1 154 ? -8.138 48.746 -27.405 1.00 20.02 121 ALA A C 1
ATOM 966 O O . ALA A 1 154 ? -7.529 47.677 -27.657 1.00 15.81 121 ALA A O 1
ATOM 968 N N . ALA A 1 155 ? -9.458 48.873 -27.489 1.00 11.93 122 ALA A N 1
ATOM 969 C CA . ALA A 1 155 ? -10.294 47.791 -27.972 1.00 15.43 122 ALA A CA 1
ATOM 970 C C . ALA A 1 155 ? -9.719 47.185 -29.236 1.00 15.79 122 ALA A C 1
ATOM 971 O O . ALA A 1 155 ? -9.208 47.885 -30.073 1.00 15.87 122 ALA A O 1
ATOM 973 N N . GLY A 1 156 ? -9.739 45.867 -29.353 1.00 14.76 123 GLY A N 1
ATOM 974 C CA . GLY A 1 156 ? -9.157 45.237 -30.527 1.00 13.64 123 GLY A CA 1
ATOM 975 C C . GLY A 1 156 ? -7.645 45.298 -30.618 1.00 15.39 123 GLY A C 1
ATOM 976 O O . GLY A 1 156 ? -7.083 44.843 -31.597 1.00 24.43 123 GLY A O 1
ATOM 977 N N . GLU A 1 157 ? -6.958 45.830 -29.616 1.00 19.50 124 GLU A N 1
ATOM 978 C CA . GLU A 1 157 ? -5.482 45.749 -29.589 1.00 18.57 124 GLU A CA 1
ATOM 979 C C . GLU A 1 157 ? -4.988 44.496 -28.839 1.00 16.17 124 GLU A C 1
ATOM 980 O O . GLU A 1 157 ? -5.651 44.010 -27.919 1.00 13.53 124 GLU A O 1
ATOM 986 N N . GLN A 1 158 ? -3.829 43.983 -29.248 1.00 14.46 125 GLN A N 1
ATOM 987 C CA . GLN A 1 158 ? -3.189 42.864 -28.593 1.00 10.35 125 GLN A CA 1
ATOM 988 C C . GLN A 1 158 ? -2.105 43.367 -27.659 1.00 9.54 125 GLN A C 1
ATOM 989 O O . GLN A 1 158 ? -1.403 44.280 -28.031 1.00 12.97 125 GLN A O 1
ATOM 995 N N . PHE A 1 159 ? -1.954 42.785 -26.468 1.00 5.45 126 PHE A N 1
ATOM 996 C CA . PHE A 1 159 ? -0.821 43.157 -25.580 1.00 7.86 126 PHE A CA 1
ATOM 997 C C . PHE A 1 159 ? -0.183 41.986 -24.856 1.00 7.99 126 PHE A C 1
ATOM 998 O O . PHE A 1 159 ? -0.767 40.908 -24.748 1.00 10.33 126 PHE A O 1
ATOM 1006 N N . ARG A 1 160 ? 1.019 42.197 -24.358 1.00 6.65 127 ARG A N 1
ATOM 1007 C CA . ARG A 1 160 ? 1.724 41.145 -23.665 1.00 6.88 127 ARG A CA 1
ATOM 1008 C C . ARG A 1 160 ? 1.455 41.292 -22.154 1.00 11.41 127 ARG A C 1
ATOM 1009 O O . ARG A 1 160 ? 1.750 42.333 -21.550 1.00 12.83 127 ARG A O 1
ATOM 1017 N N . LEU A 1 161 ? 0.884 40.251 -21.568 1.00 5.28 128 LEU A N 1
ATOM 1018 C CA . LEU A 1 161 ? 0.487 40.251 -20.201 1.00 4.68 128 LEU A CA 1
ATOM 1019 C C . LEU A 1 161 ? 1.425 39.403 -19.392 1.00 5.22 128 LEU A C 1
ATOM 1020 O O . LEU A 1 161 ? 1.371 38.200 -19.476 1.00 9.15 128 LEU A O 1
ATOM 1025 N N . THR A 1 162 ? 2.260 40.015 -18.577 1.00 6.85 129 THR A N 1
ATOM 1026 C CA . THR A 1 162 ? 3.178 39.272 -17.728 1.00 6.87 129 THR A CA 1
ATOM 1027 C C . THR A 1 162 ? 2.666 39.371 -16.282 1.00 9.36 129 THR A C 1
ATOM 1028 O O . THR A 1 162 ? 2.280 40.461 -15.812 1.00 9.58 129 THR A O 1
ATOM 1032 N N . ILE A 1 163 ? 2.616 38.249 -15.575 1.00 3.93 130 ILE A N 1
ATOM 1033 C CA . ILE A 1 163 ? 2.221 38.322 -14.200 1.00 5.51 130 ILE A CA 1
ATOM 1034 C C . ILE A 1 163 ? 3.328 37.697 -13.412 1.00 6.91 130 ILE A C 1
ATOM 1035 O O . ILE A 1 163 ? 3.682 36.532 -13.653 1.00 9.00 130 ILE A O 1
ATOM 1040 N N . ALA A 1 164 ? 3.864 38.463 -12.465 1.00 5.77 131 ALA A N 1
ATOM 1041 C CA . ALA A 1 164 ? 5.039 38.049 -11.718 1.00 6.18 131 ALA A CA 1
ATOM 1042 C C . ALA A 1 164 ? 4.493 37.605 -10.415 1.00 5.70 131 ALA A C 1
ATOM 1043 O O . ALA A 1 164 ? 3.656 38.292 -9.897 1.00 5.28 131 ALA A O 1
ATOM 1045 N N . VAL A 1 165 ? 4.903 36.448 -9.903 1.00 5.51 132 VAL A N 1
ATOM 1046 C CA . VAL A 1 165 ? 4.444 36.021 -8.568 1.00 5.91 132 VAL A CA 1
ATOM 1047 C C . VAL A 1 165 ? 5.610 35.519 -7.747 1.00 5.55 132 VAL A C 1
ATOM 1048 O O . VAL A 1 165 ? 6.442 34.763 -8.214 1.00 6.54 132 VAL A O 1
ATOM 1052 N N . ASP A 1 166 ? 5.659 35.997 -6.515 1.00 7.27 133 ASP A N 1
ATOM 1053 C CA . ASP A 1 166 ? 6.752 35.727 -5.577 1.00 6.56 133 ASP A CA 1
ATOM 1054 C C . ASP A 1 166 ? 6.170 34.854 -4.516 1.00 5.11 133 ASP A C 1
ATOM 1055 O O . ASP A 1 166 ? 4.990 34.983 -4.205 1.00 9.02 133 ASP A O 1
ATOM 1060 N N . ASN A 1 167 ? 6.988 33.984 -3.951 1.00 5.16 134 ASN A N 1
ATOM 1061 C CA . ASN A 1 167 ? 6.534 33.084 -2.881 1.00 9.27 134 ASN A CA 1
ATOM 1062 C C . ASN A 1 167 ? 7.173 33.349 -1.530 1.00 7.85 134 ASN A C 1
ATOM 1063 O O . ASN A 1 167 ? 6.865 32.638 -0.570 1.00 10.21 134 ASN A O 1
ATOM 1068 N N . GLU A 1 168 ? 8.049 34.356 -1.448 1.00 5.13 135 GLU A N 1
ATOM 1069 C CA . GLU A 1 168 ? 8.847 34.544 -0.252 1.00 7.52 135 GLU A CA 1
ATOM 1070 C C . GLU A 1 168 ? 8.035 34.915 0.968 1.00 6.97 135 GLU A C 1
ATOM 1071 O O . GLU A 1 168 ? 7.260 35.853 0.915 1.00 13.42 135 GLU A O 1
ATOM 1077 N N . LEU A 1 169 ? 8.242 34.233 2.077 1.00 4.73 136 LEU A N 1
ATOM 1078 C CA . LEU A 1 169 ? 7.613 34.646 3.327 1.00 5.73 136 LEU A CA 1
ATOM 1079 C C . LEU A 1 169 ? 8.612 35.247 4.261 1.00 5.21 136 LEU A C 1
ATOM 1080 O O . LEU A 1 169 ? 9.708 34.778 4.335 1.00 6.10 136 LEU A O 1
ATOM 1085 N N . THR A 1 170 ? 8.194 36.298 4.960 1.00 9.04 137 THR A N 1
ATOM 1086 C CA . THR A 1 170 ? 8.967 36.993 5.986 1.00 5.68 137 THR A CA 1
ATOM 1087 C C . THR A 1 170 ? 8.155 37.027 7.258 1.00 10.12 137 THR A C 1
ATOM 1088 O O . THR A 1 170 ? 6.981 36.618 7.241 1.00 12.25 137 THR A O 1
ATOM 1092 N N . TYR A 1 171 ? 8.716 37.566 8.346 1.00 6.57 138 TYR A N 1
ATOM 1093 C CA . TYR A 1 171 ? 7.934 37.728 9.586 1.00 7.87 138 TYR A CA 1
ATOM 1094 C C . TYR A 1 171 ? 6.792 38.731 9.490 1.00 9.87 138 TYR A C 1
ATOM 1095 O O . TYR A 1 171 ? 6.014 38.897 10.424 1.00 7.59 138 TYR A O 1
ATOM 1104 N N . GLN A 1 172 ? 6.702 39.389 8.343 1.00 10.32 139 GLN A N 1
ATOM 1105 C CA . GLN A 1 172 ? 5.670 40.340 8.068 1.00 7.04 139 GLN A CA 1
ATOM 1106 C C . GLN A 1 172 ? 4.725 39.831 6.997 1.00 7.16 139 GLN A C 1
ATOM 1107 O O . GLN A 1 172 ? 3.711 40.457 6.782 1.00 11.84 139 GLN A O 1
ATOM 1113 N N . THR A 1 173 ? 4.994 38.725 6.311 1.00 7.10 140 THR A N 1
ATOM 1114 C CA . THR A 1 173 ? 3.945 38.188 5.438 1.00 6.74 140 THR A CA 1
ATOM 1115 C C . THR A 1 173 ? 2.919 37.492 6.249 1.00 10.22 140 THR A C 1
ATOM 1116 O O . THR A 1 173 ? 3.115 37.233 7.412 1.00 8.22 140 THR A O 1
ATOM 1120 N N . ILE A 1 174 ? 1.818 37.131 5.610 1.00 18.38 141 ILE A N 1
ATOM 1121 C CA . ILE A 1 174 ? 0.726 36.613 6.386 1.00 12.99 141 ILE A CA 1
ATOM 1122 C C . ILE A 1 174 ? 0.765 35.189 6.830 1.00 22.80 141 ILE A C 1
ATOM 1123 O O . ILE A 1 174 ? 0.484 34.932 8.038 1.00 41.23 141 ILE A O 1
ATOM 1128 N N . PRO A 1 175 ? 0.997 34.236 5.932 1.00 8.50 142 PRO A N 1
ATOM 1129 C CA . PRO A 1 175 ? 1.663 33.284 6.813 1.00 7.85 142 PRO A CA 1
ATOM 1130 C C . PRO A 1 175 ? 3.108 33.810 6.895 1.00 6.81 142 PRO A C 1
ATOM 1131 O O . PRO A 1 175 ? 3.678 34.183 5.881 1.00 3.80 142 PRO A O 1
ATOM 1135 N N . PRO A 1 176 ? 3.640 33.964 8.107 1.00 6.54 143 PRO A N 1
ATOM 1136 C CA . PRO A 1 176 ? 4.999 34.456 8.166 1.00 7.60 143 PRO A CA 1
ATOM 1137 C C . PRO A 1 176 ? 5.979 33.318 7.998 1.00 9.32 143 PRO A C 1
ATOM 1138 O O . PRO A 1 176 ? 5.630 32.172 8.201 1.00 8.59 143 PRO A O 1
ATOM 1142 N N . GLY A 1 177 ? 7.204 33.638 7.650 1.00 3.90 144 GLY A N 1
ATOM 1143 C CA . GLY A 1 177 ? 8.243 32.650 7.680 1.00 3.46 144 GLY A CA 1
ATOM 1144 C C . GLY A 1 177 ? 9.575 33.335 7.518 1.00 7.46 144 GLY A C 1
ATOM 1145 O O . GLY A 1 177 ? 9.715 34.531 7.780 1.00 8.45 144 GLY A O 1
ATOM 1146 N N . LYS A 1 178 ? 10.568 32.584 7.072 1.00 8.87 145 LYS A N 1
ATOM 1147 C CA . LYS A 1 178 ? 11.888 33.143 6.883 1.00 9.16 145 LYS A CA 1
ATOM 1148 C C . LYS A 1 178 ? 12.772 32.310 5.977 1.00 7.82 145 LYS A C 1
ATOM 1149 O O . LYS A 1 178 ? 12.948 31.107 6.181 1.00 5.21 145 LYS A O 1
ATOM 1155 N N . VAL A 1 179 ? 13.322 32.989 4.981 1.00 7.08 146 VAL A N 1
ATOM 1156 C CA . VAL A 1 179 ? 14.261 32.388 4.072 1.00 13.08 146 VAL A CA 1
ATOM 1157 C C . VAL A 1 179 ? 15.597 32.255 4.762 1.00 12.64 146 VAL A C 1
ATOM 1158 O O . VAL A 1 179 ? 15.995 33.150 5.483 1.00 16.32 146 VAL A O 1
ATOM 1162 N N . GLU A 1 180 ? 16.273 31.136 4.525 1.00 12.79 147 GLU A N 1
ATOM 1163 C CA . GLU A 1 180 ? 17.638 30.907 4.987 1.00 13.24 147 GLU A CA 1
ATOM 1164 C C . GLU A 1 180 ? 18.474 30.405 3.828 1.00 13.45 147 GLU A C 1
ATOM 1165 O O . GLU A 1 180 ? 17.953 30.047 2.759 1.00 11.92 147 GLU A O 1
ATOM 1171 N N . ILE A 1 181 ? 19.779 30.391 4.075 1.00 13.58 148 ILE A N 1
ATOM 1172 C CA . ILE A 1 181 ? 20.773 29.873 3.156 1.00 11.59 148 ILE A CA 1
ATOM 1173 C C . ILE A 1 181 ? 21.531 28.707 3.790 1.00 12.64 148 ILE A C 1
ATOM 1174 O O . ILE A 1 181 ? 22.067 28.803 4.877 1.00 7.03 148 ILE A O 1
ATOM 1179 N N . LEU A 1 182 ? 21.536 27.585 3.090 1.00 13.54 149 LEU A N 1
ATOM 1180 C CA . LEU A 1 182 ? 22.317 26.455 3.483 1.00 9.89 149 LEU A CA 1
ATOM 1181 C C . LEU A 1 182 ? 23.837 26.768 3.304 1.00 17.57 149 LEU A C 1
ATOM 1182 O O . LEU A 1 182 ? 24.296 27.158 2.213 1.00 14.68 149 LEU A O 1
ATOM 1187 N N . GLU A 1 183 ? 24.581 26.583 4.398 1.00 14.53 150 GLU A N 1
ATOM 1188 C CA . GLU A 1 183 ? 25.979 26.932 4.483 1.00 19.18 150 GLU A CA 1
ATOM 1189 C C . GLU A 1 183 ? 26.785 26.319 3.374 1.00 18.83 150 GLU A C 1
ATOM 1190 O O . GLU A 1 183 ? 27.445 27.021 2.621 1.00 23.35 150 GLU A O 1
ATOM 1196 N N . ALA A 1 184 ? 26.709 25.015 3.233 1.00 15.04 151 ALA A N 1
ATOM 1197 C CA . ALA A 1 184 ? 27.674 24.356 2.392 1.00 15.70 151 ALA A CA 1
ATOM 1198 C C . ALA A 1 184 ? 27.459 24.667 0.929 1.00 16.64 151 ALA A C 1
ATOM 1199 O O . ALA A 1 184 ? 28.410 24.951 0.227 1.00 20.93 151 ALA A O 1
ATOM 1201 N N . THR A 1 185 ? 26.214 24.657 0.473 1.00 18.91 152 THR A N 1
ATOM 1202 C CA . THR A 1 185 ? 25.929 24.802 -0.962 1.00 13.52 152 THR A CA 1
ATOM 1203 C C . THR A 1 185 ? 25.383 26.141 -1.384 1.00 13.23 152 THR A C 1
ATOM 1204 O O . THR A 1 185 ? 25.253 26.390 -2.554 1.00 16.33 152 THR A O 1
ATOM 1208 N N . GLY A 1 186 ? 25.000 26.988 -0.441 1.00 15.50 153 GLY A N 1
ATOM 1209 C CA . GLY A 1 186 ? 24.405 28.277 -0.788 1.00 9.41 153 GLY A CA 1
ATOM 1210 C C . GLY A 1 186 ? 22.987 28.233 -1.337 1.00 16.83 153 GLY A C 1
ATOM 1211 O O . GLY A 1 186 ? 22.500 29.241 -1.814 1.00 24.34 153 GLY A O 1
ATOM 1212 N N . LYS A 1 187 ? 22.314 27.093 -1.259 1.00 14.32 154 LYS A N 1
ATOM 1213 C CA . LYS A 1 187 ? 20.935 26.994 -1.700 1.00 12.47 154 LYS A CA 1
ATOM 1214 C C . LYS A 1 187 ? 19.973 27.729 -0.780 1.00 16.43 154 LYS A C 1
ATOM 1215 O O . LYS A 1 187 ? 19.932 27.474 0.421 1.00 15.34 154 LYS A O 1
ATOM 1221 N N . LYS A 1 188 ? 19.186 28.609 -1.374 1.00 10.35 155 LYS A N 1
ATOM 1222 C CA . LYS A 1 188 ? 18.118 29.260 -0.693 1.00 9.53 155 LYS A CA 1
ATOM 1223 C C . LYS A 1 188 ? 17.055 28.266 -0.274 1.00 9.72 155 LYS A C 1
ATOM 1224 O O . LYS A 1 188 ? 16.612 27.437 -1.049 1.00 14.16 155 LYS A O 1
ATOM 1230 N N . VAL A 1 189 ? 16.570 28.436 0.932 1.00 11.20 156 VAL A N 1
ATOM 1231 C CA . VAL A 1 189 ? 15.598 27.538 1.493 1.00 8.66 156 VAL A CA 1
ATOM 1232 C C . VAL A 1 189 ? 14.586 28.373 2.242 1.00 11.44 156 VAL A C 1
ATOM 1233 O O . VAL A 1 189 ? 14.931 29.451 2.726 1.00 12.79 156 VAL A O 1
ATOM 1237 N N . GLN A 1 190 ? 13.352 27.894 2.329 1.00 8.20 157 GLN A N 1
ATOM 1238 C CA . GLN A 1 190 ? 12.263 28.664 2.928 1.00 8.17 157 GLN A CA 1
ATOM 1239 C C . GLN A 1 190 ? 11.732 27.960 4.172 1.00 6.25 157 GLN A C 1
ATOM 1240 O O . GLN A 1 190 ? 11.133 26.895 4.083 1.00 5.25 157 GLN A O 1
ATOM 1246 N N . THR A 1 191 ? 11.904 28.593 5.323 1.00 4.56 158 THR A N 1
ATOM 1247 C CA . THR A 1 191 ? 11.302 28.109 6.551 1.00 5.08 158 THR A CA 1
ATOM 1248 C C . THR A 1 191 ? 9.987 28.855 6.842 1.00 7.97 158 THR A C 1
ATOM 1249 O O . THR A 1 191 ? 9.770 29.984 6.397 1.00 7.43 158 THR A O 1
ATOM 1253 N N . TYR A 1 192 ? 9.118 28.161 7.569 1.00 6.20 159 TYR A N 1
ATOM 1254 C CA . TYR A 1 192 ? 7.836 28.648 7.992 1.00 6.00 159 TYR A CA 1
ATOM 1255 C C . TYR A 1 192 ? 7.320 27.720 9.065 1.00 6.51 159 TYR A C 1
ATOM 1256 O O . TYR A 1 192 ? 7.898 26.680 9.301 1.00 8.14 159 TYR A O 1
ATOM 1265 N N . GLN A 1 193 ? 6.277 28.127 9.779 1.00 12.30 160 GLN A N 1
ATOM 1266 C CA . GLN A 1 193 ? 5.808 27.342 10.980 1.00 12.68 160 GLN A CA 1
ATOM 1267 C C . GLN A 1 193 ? 4.509 26.620 10.750 1.00 8.17 160 GLN A C 1
ATOM 1268 O O . GLN A 1 193 ? 3.965 26.098 11.685 1.00 8.79 160 GLN A O 1
ATOM 1274 N N . HIS A 1 194 ? 3.994 26.589 9.530 1.00 5.20 161 HIS A N 1
ATOM 1275 C CA . HIS A 1 194 ? 2.744 25.916 9.304 1.00 2.81 161 HIS A CA 1
ATOM 1276 C C . HIS A 1 194 ? 3.030 24.633 8.584 1.00 5.10 161 HIS A C 1
ATOM 1277 O O . HIS A 1 194 ? 4.110 24.463 8.006 1.00 4.16 161 HIS A O 1
ATOM 1284 N N . ASP A 1 195 ? 2.076 23.710 8.660 1.00 5.51 162 ASP A N 1
ATOM 1285 C CA . ASP A 1 195 ? 2.244 22.366 8.124 1.00 9.57 162 ASP A CA 1
ATOM 1286 C C . ASP A 1 195 ? 2.168 22.346 6.606 1.00 15.40 162 ASP A C 1
ATOM 1287 O O . ASP A 1 195 ? 3.188 22.206 5.931 1.00 30.14 162 ASP A O 1
ATOM 1292 N N . PHE A 1 196 ? 0.961 22.481 6.068 1.00 6.95 163 PHE A N 1
ATOM 1293 C CA . PHE A 1 196 ? 0.795 22.419 4.601 1.00 9.28 163 PHE A CA 1
ATOM 1294 C C . PHE A 1 196 ? 1.923 23.028 3.735 1.00 6.85 163 PHE A C 1
ATOM 1295 O O . PHE A 1 196 ? 2.519 24.058 4.075 1.00 5.82 163 PHE A O 1
ATOM 1303 N N . TYR A 1 197 ? 2.203 22.399 2.601 1.00 6.16 164 TYR A N 1
ATOM 1304 C CA . TYR A 1 197 ? 3.346 22.849 1.779 1.00 7.16 164 TYR A CA 1
ATOM 1305 C C . TYR A 1 197 ? 3.080 24.239 1.209 1.00 8.39 164 TYR A C 1
ATOM 1306 O O . TYR A 1 197 ? 1.927 24.553 0.879 1.00 7.75 164 TYR A O 1
ATOM 1315 N N . ASN A 1 198 ? 4.141 25.050 1.075 1.00 5.92 165 ASN A N 1
ATOM 1316 C CA . ASN A 1 198 ? 4.061 26.434 0.533 1.00 3.91 165 ASN A CA 1
ATOM 1317 C C . ASN A 1 198 ? 3.910 26.507 -0.986 1.00 6.27 165 ASN A C 1
ATOM 1318 O O . ASN A 1 198 ? 4.707 27.151 -1.684 1.00 6.74 165 ASN A O 1
ATOM 1323 N N . TYR A 1 199 ? 2.910 25.835 -1.529 1.00 4.31 166 TYR A N 1
ATOM 1324 C CA . TYR A 1 199 ? 2.709 25.881 -2.977 1.00 3.71 166 TYR A CA 1
ATOM 1325 C C . TYR A 1 199 ? 2.549 27.337 -3.415 1.00 3.42 166 TYR A C 1
ATOM 1326 O O . TYR A 1 199 ? 1.902 28.102 -2.736 1.00 5.76 166 TYR A O 1
ATOM 1335 N N . ALA A 1 200 ? 3.099 27.723 -4.552 1.00 6.64 167 ALA A N 1
ATOM 1336 C CA . ALA A 1 200 ? 2.905 29.086 -5.083 1.00 4.16 167 ALA A CA 1
ATOM 1337 C C . ALA A 1 200 ? 2.416 29.110 -6.533 1.00 3.89 167 ALA A C 1
ATOM 1338 O O . ALA A 1 200 ? 2.337 28.092 -7.205 1.00 2.16 167 ALA A O 1
ATOM 1340 N N . GLY A 1 201 ? 2.106 30.318 -6.998 1.00 3.76 168 GLY A N 1
ATOM 1341 C CA . GLY A 1 201 ? 1.740 30.568 -8.374 1.00 5.41 168 GLY A CA 1
ATOM 1342 C C . GLY A 1 201 ? 0.368 31.208 -8.464 1.00 6.28 168 GLY A C 1
ATOM 1343 O O . GLY A 1 201 ? -0.118 31.800 -7.473 1.00 8.13 168 GLY A O 1
ATOM 1344 N N . LEU A 1 202 ? -0.218 31.101 -9.656 1.00 2.46 169 LEU A N 1
ATOM 1345 C CA . LEU A 1 202 ? -1.566 31.501 -9.949 1.00 3.78 169 LEU A CA 1
ATOM 1346 C C . LEU A 1 202 ? -2.487 30.303 -9.742 1.00 4.59 169 LEU A C 1
ATOM 1347 O O . LEU A 1 202 ? -2.878 29.649 -10.631 1.00 7.58 169 LEU A O 1
ATOM 1352 N N . ALA A 1 203 ? -2.839 30.026 -8.519 1.00 7.99 170 ALA A N 1
ATOM 1353 C CA . ALA A 1 203 ? -3.595 28.876 -8.212 1.00 5.66 170 ALA A CA 1
ATOM 1354 C C . ALA A 1 203 ? -5.086 29.130 -8.461 1.00 8.03 170 ALA A C 1
ATOM 1355 O O . ALA A 1 203 ? -5.912 28.215 -8.299 1.00 7.88 170 ALA A O 1
ATOM 1357 N N . ARG A 1 204 ? -5.476 30.341 -8.847 1.00 4.58 171 ARG A N 1
ATOM 1358 C CA . ARG A 1 204 ? -6.870 30.559 -9.222 1.00 5.09 171 ARG A CA 1
ATOM 1359 C C . ARG A 1 204 ? -6.980 31.369 -10.490 1.00 6.38 171 ARG A C 1
ATOM 1360 O O . ARG A 1 204 ? -6.033 31.947 -10.924 1.00 8.86 171 ARG A O 1
ATOM 1368 N N . SER A 1 205 ? -8.156 31.436 -11.077 1.00 5.80 172 SER A N 1
ATOM 1369 C CA . SER A 1 205 ? -8.267 31.810 -12.467 1.00 6.71 172 SER A CA 1
ATOM 1370 C C . SER A 1 205 ? -8.028 33.260 -12.698 1.00 9.46 172 SER A C 1
ATOM 1371 O O . SER A 1 205 ? -8.182 34.061 -11.790 1.00 10.38 172 SER A O 1
ATOM 1374 N N . VAL A 1 206 ? -7.728 33.580 -13.949 1.00 6.71 173 VAL A N 1
ATOM 1375 C CA . VAL A 1 206 ? -7.396 34.928 -14.393 1.00 10.58 173 VAL A CA 1
ATOM 1376 C C . VAL A 1 206 ? -8.367 35.381 -15.486 1.00 10.01 173 VAL A C 1
ATOM 1377 O O . VAL A 1 206 ? -8.743 34.597 -16.391 1.00 10.34 173 VAL A O 1
ATOM 1381 N N . TRP A 1 207 ? -8.735 36.658 -15.448 1.00 6.50 174 TRP A N 1
ATOM 1382 C CA . TRP A 1 207 ? -9.785 37.130 -16.334 1.00 7.24 174 TRP A CA 1
ATOM 1383 C C . TRP A 1 207 ? -9.494 38.463 -16.982 1.00 10.56 174 TRP A C 1
ATOM 1384 O O . TRP A 1 207 ? -8.857 39.360 -16.387 1.00 5.43 174 TRP A O 1
ATOM 1395 N N . LEU A 1 208 ? -9.998 38.580 -18.218 1.00 13.52 175 LEU A N 1
ATOM 1396 C CA . LEU A 1 208 ? -10.239 39.895 -18.833 1.00 9.42 175 LEU A CA 1
ATOM 1397 C C . LEU A 1 208 ? -11.743 40.154 -18.849 1.00 9.34 175 LEU A C 1
ATOM 1398 O O . LEU A 1 208 ? -12.528 39.321 -19.303 1.00 9.09 175 LEU A O 1
ATOM 1403 N N . TYR A 1 209 ? -12.165 41.291 -18.317 1.00 13.63 176 TYR A N 1
ATOM 1404 C CA . TYR A 1 209 ? -13.609 41.608 -18.293 1.00 14.93 176 TYR A CA 1
ATOM 1405 C C . TYR A 1 209 ? -13.869 43.073 -18.481 1.00 11.21 176 TYR A C 1
ATOM 1406 O O . TYR A 1 209 ? -12.954 43.896 -18.432 1.00 9.50 176 TYR A O 1
ATOM 1415 N N . SER A 1 210 ? -15.129 43.389 -18.722 1.00 11.35 177 SER A N 1
ATOM 1416 C CA . SER A 1 210 ? -15.516 44.759 -19.027 1.00 11.67 177 SER A CA 1
ATOM 1417 C C . SER A 1 210 ? -16.667 45.213 -18.139 1.00 8.83 177 SER A C 1
ATOM 1418 O O . SER A 1 210 ? -17.540 44.422 -17.757 1.00 8.58 177 SER A O 1
ATOM 1421 N N . VAL A 1 211 ? -16.646 46.493 -17.789 1.00 7.86 178 VAL A N 1
ATOM 1422 C CA . VAL A 1 211 ? -17.819 47.131 -17.240 1.00 14.56 178 VAL A CA 1
ATOM 1423 C C . VAL A 1 211 ? -18.055 48.438 -17.949 1.00 14.11 178 VAL A C 1
ATOM 1424 O O . VAL A 1 211 ? -17.124 49.035 -18.495 1.00 14.75 178 VAL A O 1
ATOM 1428 N N . PRO A 1 212 ? -19.312 48.897 -17.936 1.00 16.43 179 PRO A N 1
ATOM 1429 C CA . PRO A 1 212 ? -19.637 50.245 -18.392 1.00 12.77 179 PRO A CA 1
ATOM 1430 C C . PRO A 1 212 ? -18.971 51.355 -17.551 1.00 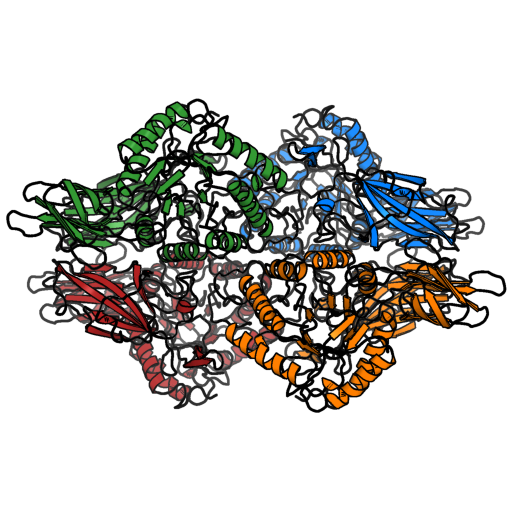13.96 179 PRO A C 1
ATOM 1431 O O . PRO A 1 212 ? -18.494 51.100 -16.441 1.00 10.50 179 PRO A O 1
ATOM 1435 N N . GLN A 1 213 ? -18.938 52.573 -18.098 1.00 13.64 180 GLN A N 1
ATOM 1436 C CA . GLN A 1 213 ? -18.341 53.760 -17.416 1.00 15.66 180 GLN A CA 1
ATOM 1437 C C . GLN A 1 213 ? -19.013 54.007 -16.078 1.00 15.01 180 GLN A C 1
ATOM 1438 O O . GLN A 1 213 ? -18.381 54.258 -15.054 1.00 11.50 180 GLN A O 1
ATOM 1444 N N . GLN A 1 214 ? -20.331 53.969 -16.117 1.00 15.05 181 GLN A N 1
ATOM 1445 C CA . GLN A 1 214 ? -21.088 53.975 -14.903 1.00 20.98 181 GLN A CA 1
ATOM 1446 C C . GLN A 1 214 ? -21.273 52.517 -14.545 1.00 21.16 181 GLN A C 1
ATOM 1447 O O . GLN A 1 214 ? -21.976 51.783 -15.240 1.00 17.19 181 GLN A O 1
ATOM 1453 N N . HIS A 1 215 ? -20.611 52.085 -13.482 1.00 17.05 182 HIS A N 1
ATOM 1454 C CA . HIS A 1 215 ? -20.770 50.715 -13.077 1.00 14.80 182 HIS A CA 1
ATOM 1455 C C . HIS A 1 215 ? -20.911 50.514 -11.579 1.00 15.06 182 HIS A C 1
ATOM 1456 O O . HIS A 1 215 ? -20.472 51.347 -10.767 1.00 12.00 182 HIS A O 1
ATOM 1463 N N . ILE A 1 216 ? -21.520 49.381 -11.232 1.00 11.18 183 ILE A N 1
ATOM 1464 C CA . ILE A 1 216 ? -21.515 48.890 -9.858 1.00 12.97 183 ILE A CA 1
ATOM 1465 C C . ILE A 1 216 ? -20.159 48.254 -9.489 1.00 13.78 183 ILE A C 1
ATOM 1466 O O . ILE A 1 216 ? -19.565 47.478 -10.235 1.00 10.27 183 ILE A O 1
ATOM 1471 N N . GLN A 1 217 ? -19.687 48.629 -8.308 1.00 12.59 184 GLN A N 1
ATOM 1472 C CA . GLN A 1 217 ? -18.357 48.293 -7.863 1.00 14.58 184 GLN A CA 1
ATOM 1473 C C . GLN A 1 217 ? -18.418 47.333 -6.711 1.00 12.80 184 GLN A C 1
ATOM 1474 O O . GLN A 1 217 ? -17.622 46.422 -6.616 1.00 9.85 184 GLN A O 1
ATOM 1480 N N . ASP A 1 218 ? -19.331 47.597 -5.791 1.00 13.79 185 ASP A N 1
ATOM 1481 C CA . ASP A 1 218 ? -19.496 46.734 -4.661 1.00 12.01 185 ASP A CA 1
ATOM 1482 C C . ASP A 1 218 ? -20.957 46.757 -4.250 1.00 11.99 185 ASP A C 1
ATOM 1483 O O . ASP A 1 218 ? -21.683 47.719 -4.533 1.00 16.29 185 ASP A O 1
ATOM 1488 N N . ILE A 1 219 ? -21.384 45.673 -3.619 1.00 10.88 186 ILE A N 1
ATOM 1489 C CA . ILE A 1 219 ? -22.698 45.550 -3.034 1.00 7.37 186 ILE A CA 1
ATOM 1490 C C . ILE A 1 219 ? -22.535 44.876 -1.701 1.00 9.64 186 ILE A C 1
ATOM 1491 O O . ILE A 1 219 ? -21.881 43.835 -1.620 1.00 12.00 186 ILE A O 1
ATOM 1496 N N . THR A 1 220 ? -23.141 45.439 -0.662 1.00 8.13 187 THR A N 1
ATOM 1497 C CA . THR A 1 220 ? -23.276 44.736 0.596 1.00 8.43 187 THR A CA 1
ATOM 1498 C C . THR A 1 220 ? -24.732 44.349 0.948 1.00 10.88 187 THR A C 1
ATOM 1499 O O . THR A 1 220 ? -25.632 45.155 0.871 1.00 11.31 187 THR A O 1
ATOM 1503 N N . VAL A 1 221 ? -24.941 43.106 1.372 1.00 11.43 188 VAL A N 1
ATOM 1504 C CA . VAL A 1 221 ? -26.270 42.635 1.789 1.00 7.73 188 VAL A CA 1
ATOM 1505 C C . VAL A 1 221 ? -26.210 42.044 3.183 1.00 8.66 188 VAL A C 1
ATOM 1506 O O . VAL A 1 221 ? -25.375 41.203 3.460 1.00 11.25 188 VAL A O 1
ATOM 1510 N N . ARG A 1 222 ? -27.111 42.484 4.050 1.00 9.32 189 ARG A N 1
ATOM 1511 C CA . ARG A 1 222 ? -27.242 41.937 5.387 1.00 8.49 189 ARG A CA 1
ATOM 1512 C C . ARG A 1 222 ? -28.667 41.500 5.572 1.00 10.21 189 ARG A C 1
ATOM 1513 O O . ARG A 1 222 ? -29.597 42.178 5.154 1.00 14.71 189 ARG A O 1
ATOM 1521 N N . THR A 1 223 ? -28.857 40.352 6.194 1.00 12.36 190 THR A N 1
ATOM 1522 C CA . THR A 1 223 ? -30.180 39.765 6.243 1.00 9.31 190 THR A CA 1
ATOM 1523 C C . THR A 1 223 ? -30.582 39.500 7.658 1.00 9.18 190 THR A C 1
ATOM 1524 O O . THR A 1 223 ? -29.889 38.810 8.387 1.00 8.55 190 THR A O 1
ATOM 1528 N N . ASP A 1 224 ? -31.727 40.058 8.022 1.00 11.25 191 ASP A N 1
ATOM 1529 C CA . ASP A 1 224 ? -32.389 39.733 9.259 1.00 10.25 191 ASP A CA 1
ATOM 1530 C C . ASP A 1 224 ? -33.712 39.064 8.964 1.00 9.71 191 ASP A C 1
ATOM 1531 O O . ASP A 1 224 ? -34.165 39.016 7.827 1.00 7.02 191 ASP A O 1
ATOM 1536 N N . VAL A 1 225 ? -34.315 38.533 10.013 1.00 11.68 192 VAL A N 1
ATOM 1537 C CA . VAL A 1 225 ? -35.621 37.916 9.936 1.00 16.52 192 VAL A CA 1
ATOM 1538 C C . VAL A 1 225 ? -36.449 38.461 11.080 1.00 17.39 192 VAL A C 1
ATOM 1539 O O . VAL A 1 225 ? -35.946 38.567 12.189 1.00 18.02 192 VAL A O 1
ATOM 1543 N N . GLN A 1 226 ? -37.701 38.807 10.780 1.00 14.60 193 GLN A N 1
ATOM 1544 C CA . GLN A 1 226 ? -38.669 39.251 11.780 1.00 13.64 193 GLN A CA 1
ATOM 1545 C C . GLN A 1 226 ? -39.943 38.467 11.584 1.00 11.72 193 GLN A C 1
ATOM 1546 O O . GLN A 1 226 ? -40.692 38.716 10.655 1.00 13.21 193 GLN A O 1
ATOM 1552 N N . GLY A 1 227 ? -40.173 37.505 12.454 1.00 10.19 194 GLY A N 1
ATOM 1553 C CA . GLY A 1 227 ? -41.190 36.510 12.216 1.00 9.35 194 GLY A CA 1
ATOM 1554 C C . GLY A 1 227 ? -40.967 35.719 10.922 1.00 15.14 194 GLY A C 1
ATOM 1555 O O . GLY A 1 227 ? -39.923 35.073 10.736 1.00 14.07 194 GLY A O 1
ATOM 1556 N N . THR A 1 228 ? -41.976 35.776 10.049 1.00 10.30 195 THR A N 1
ATOM 1557 C CA . THR A 1 228 ? -42.015 35.098 8.778 1.00 8.72 195 THR A CA 1
ATOM 1558 C C . THR A 1 228 ? -41.477 36.015 7.663 1.00 16.68 195 THR A C 1
ATOM 1559 O O . THR A 1 228 ? -41.453 35.644 6.497 1.00 14.67 195 THR A O 1
ATOM 1563 N N . THR A 1 229 ? -41.095 37.234 8.036 1.00 15.94 196 THR A N 1
ATOM 1564 C CA . THR A 1 229 ? -40.668 38.249 7.103 1.00 12.33 196 THR A CA 1
ATOM 1565 C C . THR A 1 229 ? -39.162 38.383 7.107 1.00 11.04 196 THR A C 1
ATOM 1566 O O . THR A 1 229 ? -38.544 38.627 8.143 1.00 16.37 196 THR A O 1
ATOM 1570 N N . GLY A 1 230 ? -38.563 38.258 5.948 1.00 8.53 197 GLY A N 1
ATOM 1571 C CA . GLY A 1 230 ? -37.137 38.482 5.834 1.00 9.69 197 GLY A CA 1
ATOM 1572 C C . GLY A 1 230 ? -36.885 39.926 5.486 1.00 12.92 197 GLY A C 1
ATOM 1573 O O . GLY A 1 230 ? -37.755 40.616 4.953 1.00 16.09 197 GLY A O 1
ATOM 1574 N N . LEU A 1 231 ? -35.702 40.411 5.803 1.00 13.21 198 LEU A N 1
ATOM 1575 C CA . LEU A 1 231 ? -35.339 41.759 5.380 1.00 16.87 198 LEU A CA 1
ATOM 1576 C C . LEU A 1 231 ? -33.914 41.816 4.967 1.00 17.72 198 LEU A C 1
ATOM 1577 O O . LEU A 1 231 ? -33.022 41.268 5.645 1.00 15.36 198 LEU A O 1
ATOM 1582 N N . ILE A 1 232 ? -33.732 42.449 3.807 1.00 18.99 199 ILE A N 1
ATOM 1583 C CA . ILE A 1 232 ? -32.430 42.736 3.252 1.00 14.99 199 ILE A CA 1
ATOM 1584 C C . ILE A 1 232 ? -32.047 44.201 3.465 1.00 18.09 199 ILE A C 1
ATOM 1585 O O . ILE A 1 232 ? -32.722 45.097 2.958 1.00 14.03 199 ILE A O 1
ATOM 1590 N N . ASP A 1 233 ? -30.977 44.426 4.221 1.00 14.62 200 ASP A N 1
ATOM 1591 C CA . ASP A 1 233 ? -30.319 45.730 4.244 1.00 16.23 200 ASP A CA 1
ATOM 1592 C C . ASP A 1 233 ? -29.277 45.761 3.161 1.00 15.51 200 ASP A C 1
ATOM 1593 O O . ASP A 1 233 ? -28.315 44.996 3.224 1.00 12.92 200 ASP A O 1
ATOM 1598 N N . TYR A 1 234 ? -29.458 46.612 2.157 1.00 12.15 201 TYR A N 1
ATOM 1599 C CA . TYR A 1 234 ? -28.526 46.612 1.039 1.00 9.61 201 TYR A CA 1
ATOM 1600 C C . TYR A 1 234 ? -27.878 47.917 0.903 1.00 9.85 201 TYR A C 1
ATOM 1601 O O . TYR A 1 234 ? -28.436 48.946 1.246 1.00 13.36 201 TYR A O 1
ATOM 1610 N N . ASN A 1 235 ? -26.686 47.861 0.359 1.00 10.59 202 ASN A N 1
ATOM 1611 C CA . ASN A 1 235 ? -25.965 49.047 0.051 1.00 15.45 202 ASN A CA 1
ATOM 1612 C C . ASN A 1 235 ? -25.210 48.818 -1.222 1.00 12.64 202 ASN A C 1
ATOM 1613 O O . ASN A 1 235 ? -24.453 47.890 -1.298 1.00 14.33 202 ASN A O 1
ATOM 1618 N N . VAL A 1 236 ? -25.420 49.662 -2.221 1.00 14.61 203 VAL A N 1
ATOM 1619 C CA . VAL A 1 236 ? -24.735 49.524 -3.519 1.00 20.43 203 VAL A CA 1
ATOM 1620 C C . VAL A 1 236 ? -23.753 50.663 -3.665 1.00 16.33 203 VAL A C 1
ATOM 1621 O O . VAL A 1 236 ? -24.086 51.769 -3.326 1.00 19.59 203 VAL A O 1
ATOM 1625 N N . VAL A 1 237 ? -22.558 50.385 -4.161 1.00 14.36 204 VAL A N 1
ATOM 1626 C CA . VAL A 1 237 ? -21.557 51.402 -4.414 1.00 12.37 204 VAL A CA 1
ATOM 1627 C C . VAL A 1 237 ? -21.307 51.384 -5.902 1.00 15.89 204 VAL A C 1
ATOM 1628 O O . VAL A 1 237 ? -20.951 50.340 -6.454 1.00 17.19 204 VAL A O 1
ATOM 1632 N N . ALA A 1 238 ? -21.492 52.541 -6.525 1.00 14.63 205 ALA A N 1
ATOM 1633 C CA . ALA A 1 238 ? -21.379 52.705 -7.975 1.00 22.87 205 ALA A CA 1
ATOM 1634 C C . ALA A 1 238 ? -20.457 53.878 -8.390 1.00 24.14 205 ALA A C 1
ATOM 1635 O O . ALA A 1 238 ? -20.357 54.876 -7.690 1.00 24.67 205 ALA A O 1
ATOM 1637 N N . SER A 1 239 ? -19.778 53.730 -9.529 1.00 29.27 206 SER A N 1
ATOM 1638 C CA . SER A 1 239 ? -18.800 54.723 -9.990 1.00 28.11 206 SER A CA 1
ATOM 1639 C C . SER A 1 239 ? -19.466 56.062 -10.249 1.00 37.09 206 SER A C 1
ATOM 1640 O O . SER A 1 239 ? -18.842 57.109 -10.081 1.00 49.60 206 SER A O 1
ATOM 1643 N N . THR A 1 240 ? -20.734 56.049 -10.636 1.00 31.19 207 THR A N 1
ATOM 1644 C CA . THR A 1 240 ? -21.479 57.303 -10.600 1.00 49.29 207 THR A CA 1
ATOM 1645 C C . THR A 1 240 ? -22.939 57.256 -10.131 1.00 45.03 207 THR A C 1
ATOM 1646 O O . THR A 1 240 ? -23.619 56.230 -10.188 1.00 40.40 207 THR A O 1
ATOM 1650 N N . THR A 1 241 ? -23.368 58.436 -9.686 1.00 53.09 208 THR A N 1
ATOM 1651 C CA . THR A 1 241 ? -24.730 58.751 -9.258 1.00 61.36 208 THR A CA 1
ATOM 1652 C C . THR A 1 241 ? -25.454 59.641 -10.303 1.00 60.48 208 THR A C 1
ATOM 1653 O O . THR A 1 241 ? -26.511 60.215 -10.004 1.00 52.64 208 THR A O 1
ATOM 1657 N N . GLN A 1 242 ? -24.875 59.768 -11.506 1.00 52.50 209 GLN A N 1
ATOM 1658 C CA . GLN A 1 242 ? -25.606 60.273 -12.680 1.00 46.88 209 GLN A CA 1
ATOM 1659 C C . GLN A 1 242 ? -26.510 59.122 -13.154 1.00 54.63 209 GLN A C 1
ATOM 1660 O O . GLN A 1 242 ? -26.033 58.071 -13.626 1.00 52.68 209 GLN A O 1
ATOM 1666 N N . GLY A 1 243 ? -27.811 59.285 -13.022 1.00 40.54 210 GLY A N 1
ATOM 1667 C CA . GLY A 1 243 ? -28.679 58.137 -13.197 1.00 42.51 210 GLY A CA 1
ATOM 1668 C C . GLY A 1 243 ? -28.605 57.266 -11.953 1.00 38.25 210 GLY A C 1
ATOM 1669 O O . GLY A 1 243 ? -27.611 57.254 -11.229 1.00 40.63 210 GLY A O 1
ATOM 1670 N N . THR A 1 244 ? -29.664 56.510 -11.723 1.00 32.91 211 THR A N 1
ATOM 1671 C CA . THR A 1 244 ? -29.969 56.017 -10.395 1.00 29.71 211 THR A CA 1
ATOM 1672 C C . THR A 1 244 ? -29.942 54.497 -10.262 1.00 26.62 211 THR A C 1
ATOM 1673 O O . THR A 1 244 ? -29.796 53.744 -11.239 1.00 22.11 211 THR A O 1
ATOM 1677 N N . ILE A 1 245 ? -30.112 54.062 -9.025 1.00 21.59 212 ILE A N 1
ATOM 1678 C CA . ILE A 1 245 ? -30.061 52.648 -8.683 1.00 25.91 212 ILE A CA 1
ATOM 1679 C C . ILE A 1 245 ? -31.419 52.010 -8.387 1.00 16.99 212 ILE A C 1
ATOM 1680 O O . ILE A 1 245 ? -32.213 52.541 -7.635 1.00 17.49 212 ILE A O 1
ATOM 1685 N N . GLN A 1 246 ? -31.654 50.873 -9.040 1.00 20.40 213 GLN A N 1
ATOM 1686 C CA . GLN A 1 246 ? -32.871 50.068 -8.900 1.00 21.59 213 GLN A CA 1
ATOM 1687 C C . GLN A 1 246 ? -32.491 48.672 -8.438 1.00 19.85 213 GLN A C 1
ATOM 1688 O O . GLN A 1 246 ? -31.457 48.141 -8.819 1.00 23.83 213 GLN A O 1
ATOM 1694 N N . VAL A 1 247 ? -33.349 48.083 -7.619 1.00 17.73 214 VAL A N 1
ATOM 1695 C CA . VAL A 1 247 ? -33.146 46.764 -7.102 1.00 11.52 214 VAL A CA 1
ATOM 1696 C C . VAL A 1 247 ? -34.410 45.963 -7.301 1.00 15.02 214 VAL A C 1
ATOM 1697 O O . VAL A 1 247 ? -35.521 46.470 -7.104 1.00 14.76 214 VAL A O 1
ATOM 1701 N N . ALA A 1 248 ? -34.227 44.705 -7.686 1.00 11.12 215 ALA A N 1
ATOM 1702 C CA . ALA A 1 248 ? -35.307 43.738 -7.653 1.00 12.14 215 ALA A CA 1
ATOM 1703 C C . ALA A 1 248 ? -34.781 42.508 -6.952 1.00 12.95 215 ALA A C 1
ATOM 1704 O O . ALA A 1 248 ? -33.598 42.213 -7.016 1.00 13.19 215 ALA A O 1
ATOM 1706 N N . VAL A 1 249 ? -35.676 41.810 -6.283 1.00 8.14 216 VAL A N 1
ATOM 1707 C CA . VAL A 1 249 ? -35.364 40.595 -5.595 1.00 10.80 216 VAL A CA 1
ATOM 1708 C C . VAL A 1 249 ? -36.275 39.538 -6.154 1.00 13.85 216 VAL A C 1
ATOM 1709 O O . VAL A 1 249 ? -37.495 39.648 -6.043 1.00 17.07 216 VAL A O 1
ATOM 1713 N N . ILE A 1 250 ? -35.691 38.507 -6.739 1.00 14.00 217 ILE A N 1
ATOM 1714 C CA . ILE A 1 250 ? -36.452 37.519 -7.473 1.00 13.04 217 ILE A CA 1
ATOM 1715 C C . ILE A 1 250 ? -36.219 36.162 -6.802 1.00 19.85 217 ILE A C 1
ATOM 1716 O O . ILE A 1 250 ? -35.089 35.828 -6.454 1.00 19.69 217 ILE A O 1
ATOM 1721 N N . ASP A 1 251 ? -37.290 35.402 -6.606 1.00 13.84 218 ASP A N 1
ATOM 1722 C CA . ASP A 1 251 ? -37.217 34.121 -5.919 1.00 13.14 218 ASP A CA 1
ATOM 1723 C C . ASP A 1 251 ? -36.777 32.982 -6.845 1.00 13.31 218 ASP A C 1
ATOM 1724 O O . ASP A 1 251 ? -36.603 33.177 -8.037 1.00 10.69 218 ASP A O 1
ATOM 1729 N N . GLU A 1 252 ? -36.593 31.794 -6.291 1.00 10.36 219 GLU A N 1
ATOM 1730 C CA . GLU A 1 252 ? -36.151 30.649 -7.103 1.00 15.04 219 GLU A CA 1
ATOM 1731 C C . GLU A 1 252 ? -37.069 30.264 -8.271 1.00 19.13 219 GLU A C 1
ATOM 1732 O O . GLU A 1 252 ? -36.617 29.595 -9.183 1.00 20.56 219 GLU A O 1
ATOM 1738 N N . ASP A 1 253 ? -38.348 30.662 -8.218 1.00 21.52 220 ASP A N 1
ATOM 1739 C CA . ASP A 1 253 ? -39.320 30.477 -9.316 1.00 13.64 220 ASP A CA 1
ATOM 1740 C C . ASP A 1 253 ? -39.298 31.594 -10.346 1.00 13.95 220 ASP A C 1
ATOM 1741 O O . ASP A 1 253 ? -40.008 31.512 -11.314 1.00 13.76 220 ASP A O 1
ATOM 1746 N N . GLY A 1 254 ? -38.504 32.641 -10.149 1.00 12.00 221 GLY A N 1
ATOM 1747 C CA . GLY A 1 254 ? -38.479 33.770 -11.109 1.00 18.96 221 GLY A CA 1
ATOM 1748 C C . GLY A 1 254 ? -39.486 34.912 -10.899 1.00 20.00 221 GLY A C 1
ATOM 1749 O O . GLY A 1 254 ? -39.570 35.841 -11.703 1.00 15.67 221 GLY A O 1
ATOM 1750 N N . THR A 1 255 ? -40.216 34.875 -9.795 1.00 16.10 222 THR A N 1
ATOM 1751 C CA . THR A 1 255 ? -41.211 35.895 -9.528 1.00 18.11 222 THR A CA 1
ATOM 1752 C C . THR A 1 255 ? -40.540 37.003 -8.694 1.00 18.23 222 THR A C 1
ATOM 1753 O O . THR A 1 255 ? -39.833 36.726 -7.732 1.00 18.94 222 THR A O 1
ATOM 1757 N N . THR A 1 256 ? -40.715 38.253 -9.090 1.00 15.45 223 THR A N 1
ATOM 1758 C CA . THR A 1 256 ? -40.129 39.368 -8.366 1.00 12.46 223 THR A CA 1
ATOM 1759 C C . THR A 1 256 ? -40.871 39.537 -7.053 1.00 18.24 223 THR A C 1
ATOM 1760 O O . THR A 1 256 ? -42.064 39.793 -7.045 1.00 20.88 223 THR A O 1
ATOM 1764 N N . VAL A 1 257 ? -40.172 39.432 -5.939 1.00 16.80 224 VAL A N 1
ATOM 1765 C CA . VAL A 1 257 ? -40.849 39.351 -4.651 1.00 21.80 224 VAL A CA 1
ATOM 1766 C C . VAL A 1 257 ? -40.734 40.660 -3.809 1.00 18.28 224 VAL A C 1
ATOM 1767 O O . VAL A 1 257 ? -41.407 40.838 -2.789 1.00 13.93 224 VAL A O 1
ATOM 1771 N N . ALA A 1 258 ? -39.896 41.578 -4.276 1.00 18.86 225 ALA A N 1
ATOM 1772 C CA . ALA A 1 258 ? -39.746 42.908 -3.668 1.00 21.49 225 ALA A CA 1
ATOM 1773 C C . ALA A 1 258 ? -38.977 43.802 -4.612 1.00 16.93 225 ALA A C 1
ATOM 1774 O O . ALA A 1 258 ? -38.234 43.315 -5.458 1.00 16.29 225 ALA A O 1
ATOM 1776 N N . THR A 1 259 ? -39.167 45.109 -4.454 1.00 17.52 226 THR A N 1
ATOM 1777 C CA . THR A 1 259 ? -38.436 46.115 -5.228 1.00 20.72 226 THR A CA 1
ATOM 1778 C C . THR A 1 259 ? -38.001 47.273 -4.334 1.00 16.91 226 THR A C 1
ATOM 1779 O O . THR A 1 259 ? -38.641 47.563 -3.301 1.00 13.88 226 THR A O 1
ATOM 1783 N N . SER A 1 260 ? -36.948 47.959 -4.778 1.00 10.99 227 SER A N 1
ATOM 1784 C CA . SER A 1 260 ? -36.470 49.137 -4.086 1.00 15.92 227 SER A CA 1
ATOM 1785 C C . SER A 1 260 ? -35.732 50.110 -5.019 1.00 17.84 227 SER A C 1
ATOM 1786 O O . SER A 1 260 ? -35.212 49.699 -6.048 1.00 20.04 227 SER A O 1
ATOM 1789 N N . SER A 1 261 ? -35.699 51.398 -4.659 1.00 14.70 228 SER A N 1
ATOM 1790 C CA . SER A 1 261 ? -34.939 52.408 -5.430 1.00 19.59 228 SER A CA 1
ATOM 1791 C C . SER A 1 261 ? -33.863 53.058 -4.587 1.00 17.45 228 SER A C 1
ATOM 1792 O O . SER A 1 261 ? -34.044 53.195 -3.388 1.00 17.02 228 SER A O 1
ATOM 1795 N N . GLY A 1 262 ? -32.774 53.494 -5.207 1.00 10.92 229 GLY A N 1
ATOM 1796 C CA . GLY A 1 262 ? -31.707 54.163 -4.468 1.00 10.89 229 GLY A CA 1
ATOM 1797 C C . GLY A 1 262 ? -30.588 53.226 -4.026 1.00 13.66 229 GLY A C 1
ATOM 1798 O O . GLY A 1 262 ? -30.790 52.013 -3.842 1.00 11.23 229 GLY A O 1
ATOM 1799 N N . SER A 1 263 ? -29.409 53.808 -3.836 1.00 11.07 230 SER A N 1
ATOM 1800 C CA . SER A 1 263 ? -28.163 53.039 -3.620 1.00 12.75 230 SER A CA 1
ATOM 1801 C C . SER A 1 263 ? -28.163 52.282 -2.297 1.00 12.83 230 SER A C 1
ATOM 1802 O O . SER A 1 263 ? -27.411 51.337 -2.100 1.00 12.47 230 SER A O 1
ATOM 1805 N N . ASN A 1 264 ? -29.017 52.710 -1.387 1.00 14.96 231 ASN A N 1
ATOM 1806 C CA . ASN A 1 264 ? -29.066 52.113 -0.089 1.00 16.23 231 ASN A CA 1
ATOM 1807 C C . ASN A 1 264 ? -30.465 52.059 0.375 1.00 14.21 231 ASN A C 1
ATOM 1808 O O . ASN A 1 264 ? -31.216 52.967 0.103 1.00 31.15 231 ASN A O 1
ATOM 1813 N N . GLY A 1 265 ? -30.806 51.011 1.111 1.00 12.39 232 GLY A N 1
ATOM 1814 C CA . GLY A 1 265 ? -32.181 50.769 1.504 1.00 10.49 232 GLY A CA 1
ATOM 1815 C C . GLY A 1 265 ? -32.372 49.509 2.311 1.00 12.89 232 GLY A C 1
ATOM 1816 O O . GLY A 1 265 ? -31.410 48.802 2.600 1.00 19.48 232 GLY A O 1
ATOM 1817 N N . THR A 1 266 ? -33.612 49.271 2.716 1.00 10.10 233 THR A N 1
ATOM 1818 C CA . THR A 1 266 ? -33.972 48.047 3.406 1.00 14.31 233 THR A CA 1
ATOM 1819 C C . THR A 1 266 ? -35.239 47.482 2.766 1.00 14.88 233 THR A C 1
ATOM 1820 O O . THR A 1 266 ? -36.219 48.183 2.575 1.00 10.49 233 THR A O 1
ATOM 1824 N N . ILE A 1 267 ? -35.187 46.204 2.417 1.00 15.61 234 ILE A N 1
ATOM 1825 C CA . ILE A 1 267 ? -36.261 45.545 1.714 1.00 13.78 234 ILE A CA 1
ATOM 1826 C C . ILE A 1 267 ? -36.899 44.512 2.633 1.00 13.96 234 ILE A C 1
ATOM 1827 O O . ILE A 1 267 ? -36.211 43.872 3.390 1.00 17.59 234 ILE A O 1
ATOM 1832 N N . HIS A 1 268 ? -38.222 44.387 2.599 1.00 12.96 235 HIS A N 1
ATOM 1833 C CA . HIS A 1 268 ? -38.902 43.329 3.317 1.00 11.21 235 HIS A CA 1
ATOM 1834 C C . HIS A 1 268 ? -39.337 42.289 2.328 1.00 12.52 235 HIS A C 1
ATOM 1835 O O . HIS A 1 268 ? -39.714 42.618 1.197 1.00 13.13 235 HIS A O 1
ATOM 1842 N N . ILE A 1 269 ? -39.273 41.039 2.765 1.00 8.06 236 ILE A N 1
ATOM 1843 C CA . ILE A 1 269 ? -39.693 39.923 1.952 1.00 15.86 236 ILE A CA 1
ATOM 1844 C C . ILE A 1 269 ? -40.711 39.127 2.754 1.00 16.52 236 ILE A C 1
ATOM 1845 O O . ILE A 1 269 ? -40.357 38.402 3.692 1.00 15.45 236 ILE A O 1
ATOM 1850 N N . PRO A 1 270 ? -41.985 39.310 2.430 1.00 13.31 237 PRO A N 1
ATOM 1851 C CA . PRO A 1 270 ? -43.042 38.572 3.099 1.00 12.95 237 PRO A CA 1
ATOM 1852 C C . PRO A 1 270 ? -43.002 37.052 2.883 1.00 9.97 237 PRO A C 1
ATOM 1853 O O . PRO A 1 270 ? -42.831 36.570 1.767 1.00 9.52 237 PRO A O 1
ATOM 1857 N N . SER A 1 271 ? -43.167 36.321 3.968 1.00 11.15 238 SER A N 1
ATOM 1858 C CA . SER A 1 271 ? -43.216 34.872 3.924 1.00 12.89 238 SER A CA 1
ATOM 1859 C C . SER A 1 271 ? -41.942 34.307 3.338 1.00 10.01 238 SER A C 1
ATOM 1860 O O . SER A 1 271 ? -41.979 33.488 2.445 1.00 16.07 238 SER A O 1
ATOM 1863 N N . VAL A 1 272 ? -40.801 34.745 3.851 1.00 12.50 239 VAL A N 1
ATOM 1864 C CA . VAL A 1 272 ? -39.530 34.337 3.243 1.00 15.26 239 VAL A CA 1
ATOM 1865 C C . VAL A 1 272 ? -39.329 32.863 3.256 1.00 13.52 239 VAL A C 1
ATOM 1866 O O . VAL A 1 272 ? -39.719 32.224 4.197 1.00 11.32 239 VAL A O 1
ATOM 1870 N N . HIS A 1 273 ? -38.682 32.349 2.217 1.00 12.55 240 HIS A N 1
ATOM 1871 C CA . HIS A 1 273 ? -37.973 31.078 2.336 1.00 17.47 240 HIS A CA 1
ATOM 1872 C C . HIS A 1 273 ? -36.533 31.316 2.849 1.00 14.80 240 HIS A C 1
ATOM 1873 O O . HIS A 1 273 ? -35.654 31.785 2.116 1.00 10.18 240 HIS A O 1
ATOM 1880 N N . LEU A 1 274 ? -36.331 31.001 4.127 1.00 13.14 241 LEU A N 1
ATOM 1881 C CA . LEU A 1 274 ? -35.025 31.068 4.795 1.00 10.79 241 LEU A CA 1
ATOM 1882 C C . LEU A 1 274 ? -34.013 30.148 4.151 1.00 11.76 241 LEU A C 1
ATOM 1883 O O . LEU A 1 274 ? -34.359 29.099 3.660 1.00 10.89 241 LEU A O 1
ATOM 1888 N N . TRP A 1 275 ? -32.750 30.558 4.165 1.00 12.23 242 TRP A N 1
ATOM 1889 C CA . TRP A 1 275 ? -31.647 29.687 3.816 1.00 10.92 242 TRP A CA 1
ATOM 1890 C C . TRP A 1 275 ? -31.408 28.843 5.048 1.00 10.40 242 TRP A C 1
ATOM 1891 O O . TRP A 1 275 ? -31.273 29.390 6.135 1.00 10.70 242 TRP A O 1
ATOM 1902 N N . GLN A 1 276 ? -31.405 27.529 4.901 1.00 7.09 243 GLN A N 1
ATOM 1903 C CA . GLN A 1 276 ? -31.207 26.655 6.050 1.00 10.53 243 GLN A CA 1
ATOM 1904 C C . GLN A 1 276 ? -30.038 25.706 5.853 1.00 11.14 243 GLN A C 1
ATOM 1905 O O . GLN A 1 276 ? -29.852 25.161 4.765 1.00 7.01 243 GLN A O 1
ATOM 1911 N N . PRO A 1 277 ? -29.302 25.448 6.938 1.00 14.40 244 PRO A N 1
ATOM 1912 C CA . PRO A 1 277 ? -28.198 24.506 7.035 1.00 8.47 244 PRO A CA 1
ATOM 1913 C C . PRO A 1 277 ? -28.286 23.209 6.264 1.00 15.76 244 PRO A C 1
ATOM 1914 O O . PRO A 1 277 ? -27.237 22.681 5.890 1.00 37.55 244 PRO A O 1
ATOM 1918 N N . GLY A 1 278 ? -29.441 22.662 5.962 1.00 10.21 245 GLY A N 1
ATOM 1919 C CA . GLY A 1 278 ? -29.393 21.566 4.988 1.00 3.93 245 GLY A CA 1
ATOM 1920 C C . GLY A 1 278 ? -30.347 21.737 3.859 1.00 6.34 245 GLY A C 1
ATOM 1921 O O . GLY A 1 278 ? -30.631 20.825 3.138 1.00 11.53 245 GLY A O 1
ATOM 1922 N N . ALA A 1 279 ? -30.864 22.927 3.712 1.00 7.86 246 ALA A N 1
ATOM 1923 C CA . ALA A 1 279 ? -31.802 23.218 2.679 1.00 6.69 246 ALA A CA 1
ATOM 1924 C C . ALA A 1 279 ? -31.504 24.650 2.224 1.00 8.46 246 ALA A C 1
ATOM 1925 O O . ALA A 1 279 ? -32.051 25.601 2.722 1.00 8.67 246 ALA A O 1
ATOM 1927 N N . ALA A 1 280 ? -30.573 24.797 1.308 1.00 7.97 247 ALA A N 1
ATOM 1928 C CA . ALA A 1 280 ? -30.321 26.103 0.755 1.00 7.75 247 ALA A CA 1
ATOM 1929 C C . ALA A 1 280 ? -31.589 26.664 0.060 1.00 13.15 247 ALA A C 1
ATOM 1930 O O . ALA A 1 280 ? -32.357 25.940 -0.566 1.00 11.25 247 ALA A O 1
ATOM 1932 N N . TYR A 1 281 ? -31.806 27.960 0.233 1.00 11.08 248 TYR A N 1
ATOM 1933 C CA . TYR A 1 281 ? -32.745 28.697 -0.578 1.00 14.61 248 TYR A CA 1
ATOM 1934 C C . TYR A 1 281 ? -32.063 29.989 -0.896 1.00 11.34 248 TYR A C 1
ATOM 1935 O O . TYR A 1 281 ? -31.573 30.635 0.009 1.00 14.42 248 TYR A O 1
ATOM 1944 N N . LEU A 1 282 ? -32.041 30.366 -2.168 1.00 10.96 249 LEU A N 1
ATOM 1945 C CA . LEU A 1 282 ? -31.356 31.594 -2.603 1.00 12.61 249 LEU A CA 1
ATOM 1946 C C . LEU A 1 282 ? -32.231 32.513 -3.429 1.00 12.01 249 LEU A C 1
ATOM 1947 O O . LEU A 1 282 ? -32.641 32.184 -4.539 1.00 16.55 249 LEU A O 1
ATOM 1952 N N . TYR A 1 283 ? -32.483 33.696 -2.915 1.00 13.32 250 TYR A N 1
ATOM 1953 C CA . TYR A 1 283 ? -33.075 34.742 -3.771 1.00 15.80 250 TYR A CA 1
ATOM 1954 C C . TYR A 1 283 ? -31.958 35.315 -4.576 1.00 8.62 250 TYR A C 1
ATOM 1955 O O . TYR A 1 283 ? -30.780 35.102 -4.289 1.00 9.62 250 TYR A O 1
ATOM 1964 N N . GLN A 1 284 ? -32.334 36.082 -5.566 1.00 10.68 251 GLN A N 1
ATOM 1965 C CA . GLN A 1 284 ? -31.375 36.548 -6.510 1.00 16.22 251 GLN A CA 1
ATOM 1966 C C . GLN A 1 284 ? -31.553 38.103 -6.578 1.00 17.60 251 GLN A C 1
ATOM 1967 O O . GLN A 1 284 ? -32.590 38.612 -6.996 1.00 20.06 251 GLN A O 1
ATOM 1973 N N . LEU A 1 285 ? -30.563 38.846 -6.098 1.00 9.94 252 LEU A N 1
ATOM 1974 C CA . LEU A 1 285 ? -30.680 40.305 -6.017 1.00 12.30 252 LEU A CA 1
ATOM 1975 C C . LEU A 1 285 ? -30.065 41.016 -7.222 1.00 12.14 252 LEU A C 1
ATOM 1976 O O . LEU A 1 285 ? -28.861 40.986 -7.421 1.00 11.24 252 LEU A O 1
ATOM 1981 N N . HIS A 1 286 ? -30.910 41.694 -7.990 1.00 11.02 253 HIS A N 1
ATOM 1982 C CA . HIS A 1 286 ? -30.489 42.366 -9.218 1.00 11.18 253 HIS A CA 1
ATOM 1983 C C . HIS A 1 286 ? -30.320 43.856 -8.972 1.00 11.29 253 HIS A C 1
ATOM 1984 O O . HIS A 1 286 ? -31.297 44.578 -8.805 1.00 10.09 253 HIS A O 1
ATOM 1991 N N . ALA A 1 287 ? -29.078 44.316 -8.946 1.00 10.59 254 ALA A N 1
ATOM 1992 C CA . ALA A 1 287 ? -28.820 45.751 -8.801 1.00 12.18 254 ALA A CA 1
ATOM 1993 C C . ALA A 1 287 ? -28.534 46.355 -10.162 1.00 12.61 254 ALA A C 1
ATOM 1994 O O . ALA A 1 287 ? -27.710 45.845 -10.916 1.00 14.74 254 ALA A O 1
ATOM 1996 N N . SER A 1 288 ? -29.230 47.434 -10.485 1.00 13.73 255 SER A N 1
ATOM 1997 C CA . SER A 1 288 ? -29.086 48.053 -11.789 1.00 12.86 255 SER A CA 1
ATOM 1998 C C . SER A 1 288 ? -28.850 49.527 -11.692 1.00 13.46 255 SER A C 1
ATOM 1999 O O . SER A 1 288 ? -29.289 50.155 -10.740 1.00 13.79 255 SER A O 1
ATOM 2002 N N . ILE A 1 289 ? -28.124 50.046 -12.674 1.00 10.53 256 ILE A N 1
ATOM 2003 C CA . ILE A 1 289 ? -28.029 51.469 -12.903 1.00 19.58 256 ILE A CA 1
ATOM 2004 C C . ILE A 1 289 ? -28.956 51.807 -14.085 1.00 18.79 256 ILE A C 1
ATOM 2005 O O . ILE A 1 289 ? -28.899 51.187 -15.143 1.00 15.00 256 ILE A O 1
ATOM 2010 N N . ILE A 1 290 ? -29.769 52.833 -13.876 1.00 20.87 257 ILE A N 1
ATOM 2011 C CA . ILE A 1 290 ? -30.854 53.226 -14.766 1.00 24.27 257 ILE A CA 1
ATOM 2012 C C . ILE A 1 290 ? -30.671 54.677 -15.212 1.00 25.82 257 ILE A C 1
ATOM 2013 O O . ILE A 1 290 ? -30.443 55.541 -14.379 1.00 19.42 257 ILE A O 1
ATOM 2018 N N . ASP A 1 291 ? -30.777 54.952 -16.510 1.00 25.38 258 ASP A N 1
ATOM 2019 C CA . ASP A 1 291 ? -30.618 56.344 -17.008 1.00 29.93 258 ASP A CA 1
ATOM 2020 C C . ASP A 1 291 ? -31.948 57.080 -16.985 1.00 28.29 258 ASP A C 1
ATOM 2021 O O . ASP A 1 291 ? -32.949 56.501 -16.568 1.00 26.18 258 ASP A O 1
ATOM 2026 N N . SER A 1 292 ? -31.956 58.344 -17.419 1.00 36.11 259 SER A N 1
ATOM 2027 C CA . SER A 1 292 ? -33.208 59.161 -17.479 1.00 31.20 259 SER A CA 1
ATOM 2028 C C . SER A 1 292 ? -34.414 58.414 -18.050 1.00 34.98 259 SER A C 1
ATOM 2029 O O . SER A 1 292 ? -35.491 58.531 -17.492 1.00 39.76 259 SER A O 1
ATOM 2032 N N . SER A 1 293 ? -34.219 57.625 -19.118 1.00 29.49 260 SER A N 1
ATOM 2033 C CA . SER A 1 293 ? -35.304 56.841 -19.783 1.00 30.29 260 SER A CA 1
ATOM 2034 C C . SER A 1 293 ? -35.690 55.462 -19.153 1.00 40.93 260 SER A C 1
ATOM 2035 O O . SER A 1 293 ? -36.362 54.628 -19.807 1.00 31.29 260 SER A O 1
ATOM 2038 N N . LYS A 1 294 ? -35.274 55.218 -17.910 1.00 33.61 261 LYS A N 1
ATOM 2039 C CA . LYS A 1 294 ? -35.356 53.870 -17.307 1.00 40.60 261 LYS A CA 1
ATOM 2040 C C . LYS A 1 294 ? -34.654 52.755 -18.137 1.00 36.25 261 LYS A C 1
ATOM 2041 O O . LYS A 1 294 ? -34.980 51.584 -18.038 1.00 34.76 261 LYS A O 1
ATOM 2047 N N . LYS A 1 295 ? -33.660 53.134 -18.920 1.00 32.83 262 LYS A N 1
ATOM 2048 C CA . LYS A 1 295 ? -32.874 52.202 -19.702 1.00 34.29 262 LYS A CA 1
ATOM 2049 C C . LYS A 1 295 ? -31.719 51.673 -18.820 1.00 30.43 262 LYS A C 1
ATOM 2050 O O . LYS A 1 295 ? -30.965 52.455 -18.237 1.00 31.36 262 LYS A O 1
ATOM 2056 N N . THR A 1 296 ? -31.594 50.352 -18.708 1.00 35.30 263 THR A N 1
ATOM 2057 C CA . THR A 1 296 ? -30.475 49.705 -17.972 1.00 23.29 263 THR A CA 1
ATOM 2058 C C . THR A 1 296 ? -29.131 50.029 -18.617 1.00 23.80 263 THR A C 1
ATOM 2059 O O . THR A 1 296 ? -28.901 49.686 -19.770 1.00 25.66 263 THR A O 1
ATOM 2063 N N . ILE A 1 297 ? -28.240 50.678 -17.881 1.00 20.46 264 ILE A N 1
ATOM 2064 C CA . ILE A 1 297 ? -26.899 50.912 -18.401 1.00 22.88 264 ILE A CA 1
ATOM 2065 C C . ILE A 1 297 ? -25.860 49.965 -17.738 1.00 24.58 264 ILE A C 1
ATOM 2066 O O . ILE A 1 297 ? -24.786 49.741 -18.302 1.00 20.63 264 ILE A O 1
ATOM 2071 N N . ASP A 1 298 ? -26.188 49.439 -16.547 1.00 20.15 265 ASP A N 1
ATOM 2072 C CA . ASP A 1 298 ? -25.432 48.363 -15.872 1.00 15.73 265 ASP A CA 1
ATOM 2073 C C . ASP A 1 298 ? -26.330 47.506 -14.971 1.00 15.83 265 ASP A C 1
ATOM 2074 O O . ASP A 1 298 ? -27.382 47.953 -14.516 1.00 13.27 265 ASP A O 1
ATOM 2079 N N . THR A 1 299 ? -25.922 46.254 -14.751 1.00 15.18 266 THR A N 1
ATOM 2080 C CA . THR A 1 299 ? -26.695 45.340 -13.919 1.00 10.97 266 THR A CA 1
ATOM 2081 C C . THR A 1 299 ? -25.788 44.267 -13.355 1.00 10.31 266 THR A C 1
ATOM 2082 O O . THR A 1 299 ? -24.864 43.844 -14.022 1.00 11.67 266 THR A O 1
ATOM 2086 N N . TYR A 1 300 ? -26.080 43.834 -12.133 1.00 10.64 267 TYR A N 1
ATOM 2087 C CA . TYR A 1 300 ? -25.362 42.755 -11.450 1.00 11.17 267 TYR A CA 1
ATOM 2088 C C . TYR A 1 300 ? -26.365 41.900 -10.691 1.00 10.17 267 TYR A C 1
ATOM 2089 O O . TYR A 1 300 ? -27.276 42.418 -10.032 1.00 8.09 267 TYR A O 1
ATOM 2098 N N . LYS A 1 301 ? -26.155 40.587 -10.766 1.00 10.31 268 LYS A N 1
ATOM 2099 C CA . LYS A 1 301 ? -26.982 39.603 -10.106 1.00 7.67 268 LYS A CA 1
ATOM 2100 C C . LYS A 1 301 ? -26.227 38.991 -8.928 1.00 6.60 268 LYS A C 1
ATOM 2101 O O . LYS A 1 301 ? -25.250 38.278 -9.125 1.00 10.22 268 LYS A O 1
ATOM 2107 N N . LEU A 1 302 ? -26.701 39.263 -7.720 1.00 6.23 269 LEU A N 1
ATOM 2108 C CA . LEU A 1 302 ? -26.094 38.780 -6.494 1.00 11.47 269 LEU A CA 1
ATOM 2109 C C . LEU A 1 302 ? -26.982 37.782 -5.729 1.00 18.13 269 LEU A C 1
ATOM 2110 O O . LEU A 1 302 ? -28.075 38.144 -5.230 1.00 14.60 269 LEU A O 1
ATOM 2115 N N . ALA A 1 303 ? -26.484 36.550 -5.589 1.00 11.73 270 ALA A N 1
ATOM 2116 C CA . ALA A 1 303 ? -27.172 35.505 -4.861 1.00 6.51 270 ALA A CA 1
ATOM 2117 C C . ALA A 1 303 ? -27.212 35.767 -3.368 1.00 6.56 270 ALA A C 1
ATOM 2118 O O . ALA A 1 303 ? -26.174 36.011 -2.775 1.00 10.59 270 ALA A O 1
ATOM 2120 N N . THR A 1 304 ? -28.386 35.606 -2.758 1.00 4.84 271 THR A N 1
ATOM 2121 C CA . THR A 1 304 ? -28.610 35.976 -1.375 1.00 4.01 271 THR A CA 1
ATOM 2122 C C . THR A 1 304 ? -29.397 34.930 -0.608 1.00 8.98 271 THR A C 1
ATOM 2123 O O . THR A 1 304 ? -30.498 34.489 -1.021 1.00 6.18 271 THR A O 1
ATOM 2127 N N . GLY A 1 305 ? -28.849 34.551 0.546 1.00 8.80 272 GLY A N 1
ATOM 2128 C CA . GLY A 1 305 ? -29.557 33.682 1.486 1.00 5.53 272 GLY A CA 1
ATOM 2129 C C . GLY A 1 305 ? -29.978 34.456 2.707 1.00 4.84 272 GLY A C 1
ATOM 2130 O O . GLY A 1 305 ? -29.196 35.142 3.275 1.00 6.32 272 GLY A O 1
ATOM 2131 N N . ILE A 1 306 ? -31.216 34.323 3.131 1.00 6.60 273 ILE A N 1
ATOM 2132 C CA . ILE A 1 306 ? -31.710 35.091 4.258 1.00 7.01 273 ILE A CA 1
ATOM 2133 C C . ILE A 1 306 ? -31.663 34.241 5.482 1.00 7.95 273 ILE A C 1
ATOM 2134 O O . ILE A 1 306 ? -32.345 33.266 5.542 1.00 10.29 273 ILE A O 1
ATOM 2139 N N . ARG A 1 307 ? -30.906 34.663 6.482 1.00 7.85 274 ARG A N 1
ATOM 2140 C CA . ARG A 1 307 ? -30.650 33.838 7.633 1.00 10.25 274 ARG A CA 1
ATOM 2141 C C . ARG A 1 307 ? -29.879 34.652 8.653 1.00 7.53 274 ARG A C 1
ATOM 2142 O O . ARG A 1 307 ? -29.308 35.632 8.305 1.00 6.26 274 ARG A O 1
ATOM 2150 N N . THR A 1 308 ? -29.853 34.219 9.896 1.00 6.79 275 THR A N 1
ATOM 2151 C CA . THR A 1 308 ? -29.208 34.963 10.976 1.00 10.57 275 THR A CA 1
ATOM 2152 C C . THR A 1 308 ? -28.300 34.010 11.799 1.00 14.29 275 THR A C 1
ATOM 2153 O O . THR A 1 308 ? -28.648 32.833 11.985 1.00 14.88 275 THR A O 1
ATOM 2157 N N . VAL A 1 309 ? -27.157 34.533 12.275 1.00 13.01 276 VAL A N 1
ATOM 2158 C CA . VAL A 1 309 ? -26.265 33.835 13.183 1.00 8.17 276 VAL A CA 1
ATOM 2159 C C . VAL A 1 309 ? -26.193 34.624 14.451 1.00 11.53 276 VAL A C 1
ATOM 2160 O O . VAL A 1 309 ? -25.913 35.803 14.413 1.00 15.81 276 VAL A O 1
ATOM 2164 N N . LYS A 1 310 ? -26.402 33.960 15.577 1.00 11.43 277 LYS A N 1
ATOM 2165 C CA . LYS A 1 310 ? -26.315 34.585 16.875 1.00 7.83 277 LYS A CA 1
ATOM 2166 C C . LYS A 1 310 ? -25.687 33.598 17.797 1.00 10.40 277 LYS A C 1
ATOM 2167 O O . LYS A 1 310 ? -25.950 32.401 17.703 1.00 16.50 277 LYS A O 1
ATOM 2173 N N . VAL A 1 311 ? -24.897 34.112 18.709 1.00 7.66 278 VAL A N 1
ATOM 2174 C CA . VAL A 1 311 ? -24.333 33.348 19.789 1.00 12.46 278 VAL A CA 1
ATOM 2175 C C . VAL A 1 311 ? -25.018 33.799 21.064 1.00 11.57 278 VAL A C 1
ATOM 2176 O O . VAL A 1 311 ? -24.908 34.945 21.412 1.00 17.21 278 VAL A O 1
ATOM 2180 N N . GLN A 1 312 ? -25.707 32.881 21.736 1.00 13.08 279 GLN A N 1
ATOM 2181 C CA . GLN A 1 312 ? -26.436 33.103 23.009 1.00 15.78 279 GLN A CA 1
ATOM 2182 C C . GLN A 1 312 ? -25.935 32.108 24.063 1.00 11.98 279 GLN A C 1
ATOM 2183 O O . GLN A 1 312 ? -26.145 30.911 23.949 1.00 17.85 279 GLN A O 1
ATOM 2189 N N . GLY A 1 313 ? -25.285 32.613 25.087 1.00 10.12 280 GLY A N 1
ATOM 2190 C CA . GLY A 1 313 ? -24.541 31.772 25.988 1.00 9.48 280 GLY A CA 1
ATOM 2191 C C . GLY A 1 313 ? -23.705 30.725 25.276 1.00 12.61 280 GLY A C 1
ATOM 2192 O O . GLY A 1 313 ? -22.786 31.018 24.506 1.00 12.95 280 GLY A O 1
ATOM 2193 N N . THR A 1 314 ? -24.059 29.479 25.510 1.00 17.02 281 THR A N 1
ATOM 2194 C CA . THR A 1 314 ? -23.222 28.383 25.103 1.00 12.66 281 THR A CA 1
ATOM 2195 C C . THR A 1 314 ? -23.655 27.858 23.727 1.00 11.83 281 THR A C 1
ATOM 2196 O O . THR A 1 314 ? -23.077 26.924 23.204 1.00 12.53 281 THR A O 1
ATOM 2200 N N . GLN A 1 315 ? -24.658 28.507 23.141 1.00 13.19 282 GLN A N 1
ATOM 2201 C CA . GLN A 1 315 ? -25.276 28.047 21.918 1.00 12.50 282 GLN A CA 1
ATOM 2202 C C . GLN A 1 315 ? -24.940 28.890 20.719 1.00 10.64 282 GLN A C 1
ATOM 2203 O O . GLN A 1 315 ? -24.790 30.091 20.836 1.00 16.91 282 GLN A O 1
ATOM 2209 N N . PHE A 1 316 ? -24.828 28.237 19.574 1.00 6.19 283 PHE A N 1
ATOM 2210 C CA . PHE A 1 316 ? -24.554 28.862 18.303 1.00 6.55 283 PHE A CA 1
ATOM 2211 C C . PHE A 1 316 ? -25.847 28.714 17.520 1.00 8.28 283 PHE A C 1
ATOM 2212 O O . PHE A 1 316 ? -26.258 27.617 17.160 1.00 9.91 283 PHE A O 1
ATOM 2220 N N . LEU A 1 317 ? -26.511 29.817 17.246 1.00 11.67 284 LEU A N 1
ATOM 2221 C CA . LEU A 1 317 ? -27.851 29.752 16.655 1.00 11.06 284 LEU A CA 1
ATOM 2222 C C . LEU A 1 317 ? -27.835 30.181 15.219 1.00 12.63 284 LEU A C 1
ATOM 2223 O O . LEU A 1 317 ? -27.344 31.267 14.924 1.00 12.76 284 LEU A O 1
ATOM 2228 N N . ILE A 1 318 ? -28.346 29.321 14.340 1.00 9.72 285 ILE A N 1
ATOM 2229 C CA . ILE A 1 318 ? -28.700 29.691 12.978 1.00 8.17 285 ILE A CA 1
ATOM 2230 C C . ILE A 1 318 ? -30.235 29.737 12.861 1.00 11.26 285 ILE A C 1
ATOM 2231 O O . ILE A 1 318 ? -30.928 28.792 13.278 1.00 8.35 285 ILE A O 1
ATOM 2236 N N . ASN A 1 319 ? -30.750 30.853 12.326 1.00 10.05 286 ASN A N 1
ATOM 2237 C CA . ASN A 1 319 ? -32.191 31.158 12.301 1.00 9.31 286 ASN A CA 1
ATOM 2238 C C . ASN A 1 319 ? -32.911 30.868 13.625 1.00 11.41 286 ASN A C 1
ATOM 2239 O O . ASN A 1 319 ? -33.925 30.177 13.678 1.00 6.94 286 ASN A O 1
ATOM 2244 N N . ASP A 1 320 ? -32.334 31.396 14.695 1.00 13.07 287 ASP A N 1
ATOM 2245 C CA . ASP A 1 320 ? -32.833 31.200 16.062 1.00 15.99 287 ASP A CA 1
ATOM 2246 C C . ASP A 1 320 ? -32.842 29.741 16.573 1.00 18.49 287 ASP A C 1
ATOM 2247 O O . ASP A 1 320 ? -33.461 29.472 17.598 1.00 16.05 287 ASP A O 1
ATOM 2252 N N . LYS A 1 321 ? -32.160 28.813 15.901 1.00 12.88 288 LYS A N 1
ATOM 2253 C CA . LYS A 1 321 ? -32.147 27.439 16.388 1.00 15.20 288 LYS A CA 1
ATOM 2254 C C . LYS A 1 321 ? -30.718 26.814 16.541 1.00 12.14 288 LYS A C 1
ATOM 2255 O O . LYS A 1 321 ? -29.860 26.989 15.703 1.00 8.02 288 LYS A O 1
ATOM 2261 N N . PRO A 1 322 ? -30.479 26.117 17.666 1.00 11.42 289 PRO A N 1
ATOM 2262 C CA . PRO A 1 322 ? -29.181 25.568 17.993 1.00 9.96 289 PRO A CA 1
ATOM 2263 C C . PRO A 1 322 ? -28.636 24.726 16.869 1.00 10.44 289 PRO A C 1
ATOM 2264 O O . PRO A 1 322 ? -29.371 23.935 16.277 1.00 11.44 289 PRO A O 1
ATOM 2268 N N . PHE A 1 323 ? -27.350 24.913 16.586 1.00 12.59 290 PHE A N 1
ATOM 2269 C CA . PHE A 1 323 ? -26.671 24.224 15.491 1.00 9.49 290 PHE A CA 1
ATOM 2270 C C . PHE A 1 323 ? -25.415 23.588 16.007 1.00 5.21 290 PHE A C 1
ATOM 2271 O O . PHE A 1 323 ? -24.741 24.116 16.885 1.00 7.94 290 PHE A O 1
ATOM 2279 N N . TYR A 1 324 ? -25.111 22.436 15.458 1.00 4.45 291 TYR A N 1
ATOM 2280 C CA . TYR A 1 324 ? -23.949 21.691 15.880 1.00 8.38 291 TYR A CA 1
ATOM 2281 C C . TYR A 1 324 ? -23.086 21.389 14.678 1.00 5.37 291 TYR A C 1
ATOM 2282 O O . TYR A 1 324 ? -23.478 20.626 13.812 1.00 6.73 291 TYR A O 1
ATOM 2291 N N . PHE A 1 325 ? -21.911 21.981 14.616 1.00 5.80 292 PHE A N 1
ATOM 2292 C CA . PHE A 1 325 ? -21.052 21.726 13.450 1.00 6.58 292 PHE A CA 1
ATOM 2293 C C . PHE A 1 325 ? -20.700 20.240 13.320 1.00 4.78 292 PHE A C 1
ATOM 2294 O O . PHE A 1 325 ? -20.358 19.593 14.268 1.00 9.87 292 PHE A O 1
ATOM 2302 N N . THR A 1 326 ? -20.805 19.681 12.144 1.00 6.05 293 THR A N 1
ATOM 2303 C CA . THR A 1 326 ? -20.130 18.426 11.877 1.00 4.70 293 THR A CA 1
ATOM 2304 C C . THR A 1 326 ? -19.405 18.575 10.532 1.00 7.58 293 THR A C 1
ATOM 2305 O O . THR A 1 326 ? -19.906 19.245 9.623 1.00 6.13 293 THR A O 1
ATOM 2309 N N . GLY A 1 327 ? -18.212 17.999 10.434 1.00 4.77 294 GLY A N 1
ATOM 2310 C CA . GLY A 1 327 ? -17.477 17.954 9.187 1.00 5.04 294 GLY A CA 1
ATOM 2311 C C . GLY A 1 327 ? -15.981 18.021 9.423 1.00 7.89 294 GLY A C 1
ATOM 2312 O O . GLY A 1 327 ? -15.440 17.282 10.261 1.00 7.51 294 GLY A O 1
ATOM 2313 N N . PHE A 1 328 ? -15.316 18.929 8.707 1.00 4.97 295 PHE A N 1
ATOM 2314 C CA . PHE A 1 328 ? -13.856 18.957 8.674 1.00 6.32 295 PHE A CA 1
ATOM 2315 C C . PHE A 1 328 ? -13.223 20.326 8.599 1.00 7.20 295 PHE A C 1
ATOM 2316 O O . PHE A 1 328 ? -13.847 21.341 8.269 1.00 7.43 295 PHE A O 1
ATOM 2324 N N . GLY A 1 329 ? -11.945 20.319 8.922 1.00 6.55 296 GLY A N 1
ATOM 2325 C CA . GLY A 1 329 ? -11.037 21.327 8.449 1.00 4.43 296 GLY A CA 1
ATOM 2326 C C . GLY A 1 329 ? -10.537 20.689 7.186 1.00 5.56 296 GLY A C 1
ATOM 2327 O O . GLY A 1 329 ? -10.250 19.480 7.166 1.00 4.32 296 GLY A O 1
ATOM 2328 N N . LYS A 1 330 ? -10.453 21.487 6.133 1.00 5.59 297 LYS A N 1
ATOM 2329 C CA . LYS A 1 330 ? -10.069 21.010 4.805 1.00 4.34 297 LYS A CA 1
ATOM 2330 C C . LYS A 1 330 ? -8.693 21.568 4.389 1.00 5.57 297 LYS A C 1
ATOM 2331 O O . LYS A 1 330 ? -7.967 22.107 5.221 1.00 6.43 297 LYS A O 1
ATOM 2337 N N . HIS A 1 331 ? -8.352 21.424 3.107 1.00 4.94 298 HIS A N 1
ATOM 2338 C CA . HIS A 1 331 ? -7.257 22.139 2.452 1.00 3.85 298 HIS A CA 1
ATOM 2339 C C . HIS A 1 331 ? -7.512 22.208 0.941 1.00 7.41 298 HIS A C 1
ATOM 2340 O O . HIS A 1 331 ? -8.012 21.256 0.362 1.00 7.79 298 HIS A O 1
ATOM 2347 N N . GLU A 1 332 ? -7.108 23.304 0.291 1.00 5.27 299 GLU A N 1
ATOM 2348 C CA . GLU A 1 332 ? -7.031 23.330 -1.182 1.00 5.85 299 GLU A CA 1
ATOM 2349 C C . GLU A 1 332 ? -5.755 22.599 -1.572 1.00 5.23 299 GLU A C 1
ATOM 2350 O O . GLU A 1 332 ? -4.668 23.162 -1.543 1.00 8.03 299 GLU A O 1
ATOM 2356 N N . ASP A 1 333 ? -5.906 21.311 -1.872 1.00 7.16 300 ASP A N 1
ATOM 2357 C CA . ASP A 1 333 ? -4.774 20.418 -2.148 1.00 9.41 300 ASP A CA 1
ATOM 2358 C C . ASP A 1 333 ? -5.188 19.189 -2.962 1.00 4.22 300 ASP A C 1
ATOM 2359 O O . ASP A 1 333 ? -6.029 18.398 -2.545 1.00 2.36 300 ASP A O 1
ATOM 2364 N N . THR A 1 334 ? -4.604 19.071 -4.151 1.00 5.26 301 THR A N 1
ATOM 2365 C CA . THR A 1 334 ? -4.792 17.886 -5.010 1.00 4.58 301 THR A CA 1
ATOM 2366 C C . THR A 1 334 ? -3.518 17.500 -5.697 1.00 7.02 301 THR A C 1
ATOM 2367 O O . THR A 1 334 ? -2.602 18.300 -5.873 1.00 8.46 301 THR A O 1
ATOM 2371 N N . ASN A 1 335 ? -3.486 16.246 -6.107 1.00 11.67 302 ASN A N 1
ATOM 2372 C CA . ASN A 1 335 ? -2.285 15.633 -6.591 1.00 8.84 302 ASN A CA 1
ATOM 2373 C C . ASN A 1 335 ? -1.387 16.496 -7.524 1.00 10.63 302 ASN A C 1
ATOM 2374 O O . ASN A 1 335 ? -0.158 16.650 -7.270 1.00 19.42 302 ASN A O 1
ATOM 2379 N N . ILE A 1 336 ? -1.848 17.065 -8.588 1.00 3.05 303 ILE A N 1
ATOM 2380 C CA . ILE A 1 336 ? -0.722 17.640 -9.396 1.00 11.80 303 ILE A CA 1
ATOM 2381 C C . ILE A 1 336 ? -0.652 19.165 -9.473 1.00 9.85 303 ILE A C 1
ATOM 2382 O O . ILE A 1 336 ? 0.408 19.759 -9.663 1.00 3.73 303 ILE A O 1
ATOM 2387 N N . ARG A 1 337 ? -1.821 19.765 -9.293 1.00 9.49 304 ARG A N 1
ATOM 2388 C CA . ARG A 1 337 ? -1.994 21.164 -9.404 1.00 10.07 304 ARG A CA 1
ATOM 2389 C C . ARG A 1 337 ? -1.948 21.824 -8.053 1.00 10.22 304 ARG A C 1
ATOM 2390 O O . ARG A 1 337 ? -2.355 22.976 -7.919 1.00 11.46 304 ARG A O 1
ATOM 2398 N N . GLY A 1 338 ? -1.463 21.113 -7.045 1.00 10.91 305 GLY A N 1
ATOM 2399 C CA . GLY A 1 338 ? -1.185 21.761 -5.765 1.00 6.34 305 GLY A CA 1
ATOM 2400 C C . GLY A 1 338 ? -2.447 22.351 -5.173 1.00 5.76 305 GLY A C 1
ATOM 2401 O O . GLY A 1 338 ? -3.373 21.639 -4.865 1.00 4.39 305 GLY A O 1
ATOM 2402 N N . LYS A 1 339 ? -2.474 23.665 -5.065 1.00 5.51 306 LYS A N 1
ATOM 2403 C CA . LYS A 1 339 ? -3.588 24.361 -4.461 1.00 6.99 306 LYS A CA 1
ATOM 2404 C C . LYS A 1 339 ? -4.513 24.927 -5.524 1.00 6.16 306 LYS A C 1
ATOM 2405 O O . LYS A 1 339 ? -5.468 25.635 -5.228 1.00 4.69 306 LYS A O 1
ATOM 2411 N N . GLY A 1 340 ? -4.278 24.570 -6.778 1.00 5.79 307 GLY A N 1
ATOM 2412 C CA . GLY A 1 340 ? -5.080 25.144 -7.831 1.00 4.44 307 GLY A CA 1
ATOM 2413 C C . GLY A 1 340 ? -6.530 24.709 -7.686 1.00 6.59 307 GLY A C 1
ATOM 2414 O O . GLY A 1 340 ? -6.835 23.579 -7.312 1.00 4.03 307 GLY A O 1
ATOM 2415 N N . HIS A 1 341 ? -7.424 25.611 -8.013 1.00 4.79 308 HIS A N 1
ATOM 2416 C CA . HIS A 1 341 ? -8.829 25.312 -7.963 1.00 3.54 308 HIS A CA 1
ATOM 2417 C C . HIS A 1 341 ? -9.214 24.222 -8.939 1.00 4.34 308 HIS A C 1
ATOM 2418 O O . HIS A 1 341 ? -8.820 24.232 -10.061 1.00 5.99 308 HIS A O 1
ATOM 2425 N N . ASP A 1 342 ? -10.030 23.288 -8.480 1.00 5.50 309 ASP A N 1
ATOM 2426 C CA . ASP A 1 342 ? -10.484 22.195 -9.291 1.00 5.94 309 ASP A CA 1
ATOM 2427 C C . ASP A 1 342 ? -11.975 21.914 -9.056 1.00 5.95 309 ASP A C 1
ATOM 2428 O O . ASP A 1 342 ? -12.364 21.331 -8.069 1.00 7.15 309 ASP A O 1
ATOM 2433 N N . ASP A 1 343 ? -12.786 22.369 -9.990 1.00 7.45 310 ASP A N 1
ATOM 2434 C CA . ASP A 1 343 ? -14.207 22.020 -10.130 1.00 10.26 310 ASP A CA 1
ATOM 2435 C C . ASP A 1 343 ? -14.637 20.561 -9.792 1.00 6.33 310 ASP A C 1
ATOM 2436 O O . ASP A 1 343 ? -15.610 20.336 -9.054 1.00 6.41 310 ASP A O 1
ATOM 2441 N N . ALA A 1 344 ? -13.960 19.578 -10.351 1.00 4.32 311 ALA A N 1
ATOM 2442 C CA . ALA A 1 344 ? -14.350 18.197 -10.108 1.00 5.53 311 ALA A CA 1
ATOM 2443 C C . ALA A 1 344 ? -14.166 17.770 -8.638 1.00 6.11 311 ALA A C 1
ATOM 2444 O O . ALA A 1 344 ? -15.088 17.287 -8.008 1.00 6.05 311 ALA A O 1
ATOM 2446 N N . TYR A 1 345 ? -12.971 17.966 -8.103 1.00 6.39 312 TYR A N 1
ATOM 2447 C CA . TYR A 1 345 ? -12.662 17.619 -6.725 1.00 6.13 312 TYR A CA 1
ATOM 2448 C C . TYR A 1 345 ? -13.539 18.380 -5.753 1.00 6.20 312 TYR A C 1
ATOM 2449 O O . TYR A 1 345 ? -13.940 17.817 -4.763 1.00 5.53 312 TYR A O 1
ATOM 2458 N N . MET A 1 346 ? -13.842 19.641 -6.052 1.00 7.13 313 MET A N 1
ATOM 2459 C CA . MET A 1 346 ? -14.837 20.421 -5.290 1.00 5.50 313 MET A CA 1
ATOM 2460 C C . MET A 1 346 ? -16.223 19.706 -5.245 1.00 4.90 313 MET A C 1
ATOM 2461 O O . MET A 1 346 ? -16.776 19.413 -4.188 1.00 5.67 313 MET A O 1
ATOM 2466 N N . VAL A 1 347 ? -16.784 19.431 -6.401 1.00 4.12 314 VAL A N 1
ATOM 2467 C CA . VAL A 1 347 ? -18.088 18.815 -6.421 1.00 7.02 314 VAL A CA 1
ATOM 2468 C C . VAL A 1 347 ? -18.023 17.424 -5.783 1.00 8.63 314 VAL A C 1
ATOM 2469 O O . VAL A 1 347 ? -18.935 17.031 -5.026 1.00 6.61 314 VAL A O 1
ATOM 2473 N N . HIS A 1 348 ? -16.938 16.698 -6.046 1.00 5.64 315 HIS A N 1
ATOM 2474 C CA . HIS A 1 348 ? -16.776 15.397 -5.418 1.00 4.48 315 HIS A CA 1
ATOM 2475 C C . HIS A 1 348 ? -16.667 15.558 -3.932 1.00 5.17 315 HIS A C 1
ATOM 2476 O O . HIS A 1 348 ? -17.385 14.904 -3.200 1.00 7.15 315 HIS A O 1
ATOM 2483 N N . ASP A 1 349 ? -15.783 16.439 -3.487 1.00 5.60 316 ASP A N 1
ATOM 2484 C CA . ASP A 1 349 ? -15.598 16.696 -2.048 1.00 8.31 316 ASP A CA 1
ATOM 2485 C C . ASP A 1 349 ? -16.888 16.989 -1.313 1.00 6.62 316 ASP A C 1
ATOM 2486 O O . ASP A 1 349 ? -17.106 16.482 -0.227 1.00 6.24 316 ASP A O 1
ATOM 2491 N N . PHE A 1 350 ? -17.732 17.820 -1.913 1.00 7.50 317 PHE A N 1
ATOM 2492 C CA . PHE A 1 350 ? -19.089 18.044 -1.365 1.00 10.09 317 PHE A CA 1
ATOM 2493 C C . PHE A 1 350 ? -20.015 16.785 -1.346 1.00 9.16 317 PHE A C 1
ATOM 2494 O O . PHE A 1 350 ? -20.798 16.554 -0.416 1.00 8.09 317 PHE A O 1
ATOM 2502 N N . GLN A 1 351 ? -19.926 15.983 -2.382 1.00 8.67 318 GLN A N 1
ATOM 2503 C CA . GLN A 1 351 ? -20.715 14.795 -2.434 1.00 8.54 318 GLN A CA 1
ATOM 2504 C C . GLN A 1 351 ? -20.320 13.886 -1.296 1.00 12.97 318 GLN A C 1
ATOM 2505 O O . GLN A 1 351 ? -21.192 13.219 -0.679 1.00 11.41 318 GLN A O 1
ATOM 2511 N N . LEU A 1 352 ? -19.024 13.871 -1.005 1.00 10.10 319 LEU A N 1
ATOM 2512 C CA . LEU A 1 352 ? -18.525 13.013 0.068 1.00 8.68 319 LEU A CA 1
ATOM 2513 C C . LEU A 1 352 ? -18.985 13.576 1.407 1.00 9.69 319 LEU A C 1
ATOM 2514 O O . LEU A 1 352 ? -19.287 12.795 2.308 1.00 9.10 319 LEU A O 1
ATOM 2519 N N . LEU A 1 353 ? -19.068 14.911 1.524 1.00 7.46 320 LEU A N 1
ATOM 2520 C CA . LEU A 1 353 ? -19.627 15.556 2.726 1.00 6.52 320 LEU A CA 1
ATOM 2521 C C . LEU A 1 353 ? -21.086 15.129 2.929 1.00 6.96 320 LEU A C 1
ATOM 2522 O O . LEU A 1 353 ? -21.449 14.649 3.977 1.00 7.05 320 LEU A O 1
ATOM 2527 N N . HIS A 1 354 ? -21.887 15.208 1.894 1.00 6.50 321 HIS A N 1
ATOM 2528 C CA . HIS A 1 354 ? -23.272 14.771 2.021 1.00 10.76 321 HIS A CA 1
ATOM 2529 C C . HIS A 1 354 ? -23.351 13.292 2.345 1.00 10.28 321 HIS A C 1
ATOM 2530 O O . HIS A 1 354 ? -24.166 12.890 3.139 1.00 6.68 321 HIS A O 1
ATOM 2537 N N . TRP A 1 355 ? -22.481 12.497 1.723 1.00 11.98 322 TRP A N 1
ATOM 2538 C CA . TRP A 1 355 ? -22.545 11.033 1.822 1.00 8.60 322 TRP A CA 1
ATOM 2539 C C . TRP A 1 355 ? -22.352 10.611 3.273 1.00 9.09 322 TRP A C 1
ATOM 2540 O O . TRP A 1 355 ? -23.013 9.698 3.751 1.00 9.86 322 TRP A O 1
ATOM 2551 N N . MET A 1 356 ? -21.459 11.309 3.966 1.00 7.82 323 MET A N 1
ATOM 2552 C CA . MET A 1 356 ? -21.163 11.010 5.365 1.00 10.64 323 MET A CA 1
ATOM 2553 C C . MET A 1 356 ? -21.937 11.909 6.363 1.00 11.85 323 MET A C 1
ATOM 2554 O O . MET A 1 356 ? -21.732 11.844 7.579 1.00 6.62 323 MET A O 1
ATOM 2559 N N . GLY A 1 357 ? -22.842 12.731 5.834 1.00 8.88 324 GLY A N 1
ATOM 2560 C CA . GLY A 1 357 ? -23.695 13.566 6.665 1.00 5.06 324 GLY A CA 1
ATOM 2561 C C . GLY A 1 357 ? -23.002 14.720 7.373 1.00 8.72 324 GLY A C 1
ATOM 2562 O O . GLY A 1 357 ? -23.482 15.177 8.415 1.00 12.80 324 GLY A O 1
ATOM 2563 N N . ALA A 1 358 ? -21.882 15.196 6.828 1.00 7.49 325 ALA A N 1
ATOM 2564 C CA . ALA A 1 358 ? -21.192 16.393 7.326 1.00 6.16 325 ALA A CA 1
ATOM 2565 C C . ALA A 1 358 ? -22.016 17.590 6.976 1.00 6.74 325 ALA A C 1
ATOM 2566 O O . ALA A 1 358 ? -22.477 17.696 5.857 1.00 11.54 325 ALA A O 1
ATOM 2568 N N . ASN A 1 359 ? -22.165 18.533 7.887 1.00 7.28 326 ASN A N 1
ATOM 2569 C CA . ASN A 1 359 ? -22.914 19.742 7.566 1.00 5.12 326 ASN A CA 1
ATOM 2570 C C . ASN A 1 359 ? -22.049 21.023 7.420 1.00 8.68 326 ASN A C 1
ATOM 2571 O O . ASN A 1 359 ? -22.574 22.137 7.263 1.00 9.84 326 ASN A O 1
ATOM 2576 N N . SER A 1 360 ? -20.728 20.873 7.461 1.00 6.29 327 SER A N 1
ATOM 2577 C CA . SER A 1 360 ? -19.859 22.029 7.534 1.00 7.15 327 SER A CA 1
ATOM 2578 C C . SER A 1 360 ? -18.404 21.704 7.279 1.00 5.76 327 SER A C 1
ATOM 2579 O O . SER A 1 360 ? -17.998 20.560 7.340 1.00 6.35 327 SER A O 1
ATOM 2582 N N . PHE A 1 361 ? -17.633 22.751 7.016 1.00 3.95 328 PHE A N 1
ATOM 2583 C CA . PHE A 1 361 ? -16.170 22.693 7.028 1.00 6.30 328 PHE A CA 1
ATOM 2584 C C . PHE A 1 361 ? -15.576 24.043 7.370 1.00 4.58 328 PHE A C 1
ATOM 2585 O O . PHE A 1 361 ? -16.281 25.049 7.394 1.00 5.68 328 PHE A O 1
ATOM 2593 N N . ARG A 1 362 ? -14.287 24.051 7.670 1.00 4.07 329 ARG A N 1
ATOM 2594 C CA . ARG A 1 362 ? -13.543 25.300 7.869 1.00 4.99 329 ARG A CA 1
ATOM 2595 C C . ARG A 1 362 ? -12.510 25.492 6.777 1.00 7.45 329 ARG A C 1
ATOM 2596 O O . ARG A 1 362 ? -11.849 24.506 6.374 1.00 5.42 329 ARG A O 1
ATOM 2604 N N . THR A 1 363 ? -12.368 26.732 6.280 1.00 4.38 330 THR A N 1
ATOM 2605 C CA . THR A 1 363 ? -11.353 27.005 5.243 1.00 4.66 330 THR A CA 1
ATOM 2606 C C . THR A 1 363 ? -9.965 27.092 5.864 1.00 4.04 330 THR A C 1
ATOM 2607 O O . THR A 1 363 ? -9.318 28.126 5.869 1.00 5.18 330 THR A O 1
ATOM 2611 N N . SER A 1 364 ? -9.533 25.963 6.378 1.00 5.44 331 SER A N 1
ATOM 2612 C CA . SER A 1 364 ? -8.285 25.806 7.083 1.00 5.51 331 SER A CA 1
ATOM 2613 C C . SER A 1 364 ? -7.033 26.386 6.416 1.00 6.43 331 SER A C 1
ATOM 2614 O O . SER A 1 364 ? -6.531 25.896 5.439 1.00 4.04 331 SER A O 1
ATOM 2617 N N . HIS A 1 365 ? -6.736 27.560 6.957 1.00 9.97 332 HIS A N 1
ATOM 2618 C CA . HIS A 1 365 ? -5.509 28.258 7.069 1.00 4.83 332 HIS A CA 1
ATOM 2619 C C . HIS A 1 365 ? -5.345 29.250 5.972 1.00 6.79 332 HIS A C 1
ATOM 2620 O O . HIS A 1 365 ? -4.269 29.816 5.838 1.00 7.49 332 HIS A O 1
ATOM 2627 N N . TYR A 1 366 ? -6.437 29.535 5.266 1.00 3.87 333 TYR A N 1
ATOM 2628 C CA . TYR A 1 366 ? -6.459 30.543 4.210 1.00 5.68 333 TYR A CA 1
ATOM 2629 C C . TYR A 1 366 ? -7.820 30.514 3.565 1.00 7.47 333 TYR A C 1
ATOM 2630 O O . TYR A 1 366 ? -8.479 29.452 3.587 1.00 10.12 333 TYR A O 1
ATOM 2639 N N . PRO A 1 367 ? -8.274 31.659 3.011 1.00 4.85 334 PRO A N 1
ATOM 2640 C CA . PRO A 1 367 ? -9.511 31.630 2.243 1.00 6.20 334 PRO A CA 1
ATOM 2641 C C . PRO A 1 367 ? -9.373 30.725 1.038 1.00 5.29 334 PRO A C 1
ATOM 2642 O O . PRO A 1 367 ? -8.357 30.745 0.368 1.00 4.80 334 PRO A O 1
ATOM 2646 N N . TYR A 1 368 ? -10.390 29.912 0.811 1.00 4.76 335 TYR A N 1
ATOM 2647 C CA . TYR A 1 368 ? -10.506 29.098 -0.374 1.00 3.93 335 TYR A CA 1
ATOM 2648 C C . TYR A 1 368 ? -10.995 29.941 -1.547 1.00 4.78 335 TYR A C 1
ATOM 2649 O O . TYR A 1 368 ? -11.248 31.108 -1.350 1.00 5.14 335 TYR A O 1
ATOM 2658 N N . ALA A 1 369 ? -11.081 29.355 -2.753 1.00 4.14 336 ALA A N 1
ATOM 2659 C CA . ALA A 1 369 ? -11.597 30.020 -3.942 1.00 3.08 336 ALA A CA 1
ATOM 2660 C C . ALA A 1 369 ? -13.056 30.430 -3.751 1.00 5.02 336 ALA A C 1
ATOM 2661 O O . ALA A 1 369 ? -13.834 29.725 -3.071 1.00 5.97 336 ALA A O 1
ATOM 2663 N N . GLU A 1 370 ? -13.432 31.538 -4.377 1.00 3.83 337 GLU A N 1
ATOM 2664 C CA . GLU A 1 370 ? -14.781 32.115 -4.217 1.00 5.15 337 GLU A CA 1
ATOM 2665 C C . GLU A 1 370 ? -15.852 31.149 -4.653 1.00 7.34 337 GLU A C 1
ATOM 2666 O O . GLU A 1 370 ? -16.921 31.047 -4.052 1.00 11.65 337 GLU A O 1
ATOM 2672 N N . GLU A 1 371 ? -15.557 30.413 -5.699 1.00 7.50 338 GLU A N 1
ATOM 2673 C CA . GLU A 1 371 ? -16.488 29.435 -6.196 1.00 10.33 338 GLU A CA 1
ATOM 2674 C C . GLU A 1 371 ? -16.887 28.340 -5.153 1.00 11.12 338 GLU A C 1
ATOM 2675 O O . GLU A 1 371 ? -18.029 27.778 -5.186 1.00 8.90 338 GLU A O 1
ATOM 2681 N N . VAL A 1 372 ? -15.980 28.068 -4.226 1.00 6.87 339 VAL A N 1
ATOM 2682 C CA . VAL A 1 372 ? -16.275 27.116 -3.169 1.00 4.96 339 VAL A CA 1
ATOM 2683 C C . VAL A 1 372 ? -17.357 27.710 -2.292 1.00 5.61 339 VAL A C 1
ATOM 2684 O O . VAL A 1 372 ? -18.309 27.027 -1.962 1.00 6.15 339 VAL A O 1
ATOM 2688 N N . MET A 1 373 ? -17.237 28.992 -1.961 1.00 6.22 340 MET A N 1
ATOM 2689 C CA . MET A 1 373 ? -18.226 29.655 -1.112 1.00 6.17 340 MET A CA 1
ATOM 2690 C C . MET A 1 373 ? -19.568 29.783 -1.805 1.00 8.05 340 MET A C 1
ATOM 2691 O O . MET A 1 373 ? -20.610 29.500 -1.208 1.00 6.07 340 MET A O 1
ATOM 2696 N N . GLU A 1 374 ? -19.554 30.175 -3.075 1.00 8.26 341 GLU A N 1
ATOM 2697 C CA . GLU A 1 374 ? -20.801 30.165 -3.851 1.00 8.92 341 GLU A CA 1
ATOM 2698 C C . GLU A 1 374 ? -21.459 28.800 -3.860 1.00 11.02 341 GLU A C 1
ATOM 2699 O O . GLU A 1 374 ? -22.682 28.683 -3.633 1.00 8.46 341 GLU A O 1
ATOM 2705 N N . TYR A 1 375 ? -20.649 27.759 -4.085 1.00 11.85 342 TYR A N 1
ATOM 2706 C CA . TYR A 1 375 ? -21.179 26.402 -4.121 1.00 8.38 342 TYR A CA 1
ATOM 2707 C C . TYR A 1 375 ? -21.685 25.983 -2.757 1.00 8.69 342 TYR A C 1
ATOM 2708 O O . TYR A 1 375 ? -22.701 25.298 -2.641 1.00 9.05 342 TYR A O 1
ATOM 2717 N N . ALA A 1 376 ? -21.003 26.405 -1.702 1.00 7.41 343 ALA A N 1
ATOM 2718 C CA . ALA A 1 376 ? -21.479 26.044 -0.387 1.00 7.21 343 ALA A CA 1
ATOM 2719 C C . ALA A 1 376 ? -22.836 26.659 -0.172 1.00 11.59 343 ALA A C 1
ATOM 2720 O O . ALA A 1 376 ? -23.722 25.963 0.354 1.00 9.96 343 ALA A O 1
ATOM 2722 N N . ASP A 1 377 ? -23.005 27.930 -0.598 1.00 7.10 344 ASP A N 1
ATOM 2723 C CA . ASP A 1 377 ? -24.315 28.599 -0.529 1.00 7.51 344 ASP A CA 1
ATOM 2724 C C . ASP A 1 377 ? -25.408 27.762 -1.169 1.00 8.43 344 ASP A C 1
ATOM 2725 O O . ASP A 1 377 ? -26.504 27.641 -0.620 1.00 8.14 344 ASP A O 1
ATOM 2730 N N . ARG A 1 378 ? -25.114 27.212 -2.340 1.00 7.31 345 ARG A N 1
ATOM 2731 C CA . ARG A 1 378 ? -26.080 26.385 -3.044 1.00 8.17 345 ARG A CA 1
ATOM 2732 C C . ARG A 1 378 ? -26.293 24.985 -2.426 1.00 12.97 345 ARG A C 1
ATOM 2733 O O . ARG A 1 378 ? -27.391 24.397 -2.496 1.00 13.34 345 ARG A O 1
ATOM 2741 N N . GLN A 1 379 ? -25.230 24.428 -1.852 1.00 12.88 346 GLN A N 1
ATOM 2742 C CA . GLN A 1 379 ? -25.302 23.091 -1.256 1.00 12.97 346 GLN A CA 1
ATOM 2743 C C . GLN A 1 379 ? -25.880 23.040 0.177 1.00 11.89 346 GLN A C 1
ATOM 2744 O O . GLN A 1 379 ? -26.082 21.968 0.725 1.00 13.66 346 GLN A O 1
ATOM 2750 N N . GLY A 1 380 ? -26.147 24.200 0.768 1.00 11.38 347 GLY A N 1
ATOM 2751 C CA . GLY A 1 380 ? -26.623 24.277 2.151 1.00 6.37 347 GLY A CA 1
ATOM 2752 C C . GLY A 1 380 ? -25.546 23.896 3.147 1.00 7.82 347 GLY A C 1
ATOM 2753 O O . GLY A 1 380 ? -25.837 23.390 4.210 1.00 9.94 347 GLY A O 1
ATOM 2754 N N . ILE A 1 381 ? -24.290 24.153 2.799 1.00 10.40 348 ILE A N 1
ATOM 2755 C CA . ILE A 1 381 ? -23.173 23.775 3.645 1.00 8.04 348 ILE A CA 1
ATOM 2756 C C . ILE A 1 381 ? -22.710 24.999 4.412 1.00 7.85 348 ILE A C 1
ATOM 2757 O O . ILE A 1 381 ? -22.655 26.051 3.862 1.00 7.19 348 ILE A O 1
ATOM 2762 N N . VAL A 1 382 ? -22.399 24.821 5.689 1.00 8.06 349 VAL A N 1
ATOM 2763 C CA . VAL A 1 382 ? -21.954 25.883 6.560 1.00 7.98 349 VAL A CA 1
ATOM 2764 C C . VAL A 1 382 ? -20.402 25.949 6.622 1.00 8.79 349 VAL A C 1
ATOM 2765 O O . VAL A 1 382 ? -19.713 24.927 6.673 1.00 6.14 349 VAL A O 1
ATOM 2769 N N . VAL A 1 383 ? -19.884 27.171 6.659 1.00 5.84 350 VAL A N 1
ATOM 2770 C CA . VAL A 1 383 ? -18.466 27.433 6.484 1.00 7.07 350 VAL A CA 1
ATOM 2771 C C . VAL A 1 383 ? -17.880 28.335 7.599 1.00 9.71 350 VAL A C 1
ATOM 2772 O O . VAL A 1 383 ? -18.349 29.437 7.826 1.00 7.12 350 VAL A O 1
ATOM 2776 N N . ILE A 1 384 ? -16.873 27.835 8.307 1.00 8.37 351 ILE A N 1
ATOM 2777 C CA . ILE A 1 384 ? -16.000 28.681 9.103 1.00 9.30 351 ILE A CA 1
ATOM 2778 C C . ILE A 1 384 ? -14.919 29.196 8.138 1.00 4.52 351 ILE A C 1
ATOM 2779 O O . ILE A 1 384 ? -14.090 28.457 7.619 1.00 4.25 351 ILE A O 1
ATOM 2784 N N . ASP A 1 385 ? -14.969 30.491 7.909 1.00 5.91 352 ASP A N 1
ATOM 2785 C CA . ASP A 1 385 ? -14.136 31.161 6.898 1.00 9.59 352 ASP A CA 1
ATOM 2786 C C . ASP A 1 385 ? -12.908 31.802 7.561 1.00 8.62 352 ASP A C 1
ATOM 2787 O O . ASP A 1 385 ? -13.040 32.631 8.471 1.00 5.95 352 ASP A O 1
ATOM 2792 N N . GLU A 1 386 ? -11.719 31.421 7.099 1.00 7.56 353 GLU A N 1
ATOM 2793 C CA . GLU A 1 386 ? -10.497 31.728 7.848 1.00 9.41 353 GLU A CA 1
ATOM 2794 C C . GLU A 1 386 ? -9.432 32.442 7.030 1.00 10.04 353 GLU A C 1
ATOM 2795 O O . GLU A 1 386 ? -9.189 32.117 5.849 1.00 9.41 353 GLU A O 1
ATOM 2801 N N . THR A 1 387 ? -8.757 33.378 7.689 1.00 8.60 354 THR A N 1
ATOM 2802 C CA . THR A 1 387 ? -7.703 34.152 7.060 1.00 4.84 354 THR A CA 1
ATOM 2803 C C . THR A 1 387 ? -6.504 33.268 6.867 1.00 9.42 354 THR A C 1
ATOM 2804 O O . THR A 1 387 ? -6.453 32.140 7.386 1.00 8.02 354 THR A O 1
ATOM 2808 N N . PRO A 1 388 ? -5.479 33.801 6.186 1.00 12.65 355 PRO A N 1
ATOM 2809 C CA . PRO A 1 388 ? -4.245 33.085 6.056 1.00 10.43 355 PRO A CA 1
ATOM 2810 C C . PRO A 1 388 ? -3.354 33.080 7.279 1.00 6.68 355 PRO A C 1
ATOM 2811 O O . PRO A 1 388 ? -2.188 32.732 7.164 1.00 7.53 355 PRO A O 1
ATOM 2815 N N . ALA A 1 389 ? -3.862 33.461 8.429 1.00 6.23 356 ALA A N 1
ATOM 2816 C CA . ALA A 1 389 ? -2.981 33.741 9.550 1.00 7.68 356 ALA A CA 1
ATOM 2817 C C . ALA A 1 389 ? -2.693 32.513 10.436 1.00 8.65 356 ALA A C 1
ATOM 2818 O O . ALA A 1 389 ? -3.131 32.446 11.593 1.00 5.49 356 ALA A O 1
ATOM 2820 N N . VAL A 1 390 ? -1.955 31.552 9.860 1.00 5.53 357 VAL A N 1
ATOM 2821 C CA . VAL A 1 390 ? -1.316 30.479 10.592 1.00 5.47 357 VAL A CA 1
ATOM 2822 C C . VAL A 1 390 ? 0.139 30.787 10.822 1.00 7.01 357 VAL A C 1
ATOM 2823 O O . VAL A 1 390 ? 0.700 31.598 10.152 1.00 4.70 357 VAL A O 1
ATOM 2827 N N . GLY A 1 391 ? 0.755 30.062 11.740 1.00 7.93 358 GLY A N 1
ATOM 2828 C CA . GLY A 1 391 ? 2.170 30.165 11.926 1.00 5.75 358 GLY A CA 1
ATOM 2829 C C . GLY A 1 391 ? 2.648 31.234 12.879 1.00 9.68 358 GLY A C 1
ATOM 2830 O O . GLY A 1 391 ? 3.848 31.370 13.030 1.00 10.70 358 GLY A O 1
ATOM 2831 N N . LEU A 1 392 ? 1.742 31.961 13.547 1.00 9.57 359 LEU A N 1
ATOM 2832 C CA . LEU A 1 392 ? 2.133 33.023 14.486 1.00 10.92 359 LEU A CA 1
ATOM 2833 C C . LEU A 1 392 ? 2.529 32.400 15.825 1.00 18.24 359 LEU A C 1
ATOM 2834 O O . LEU A 1 392 ? 1.946 32.735 16.878 1.00 15.47 359 LEU A O 1
ATOM 2839 N N . ALA A 1 393 ? 3.532 31.516 15.770 1.00 12.94 360 ALA A N 1
ATOM 2840 C CA . ALA A 1 393 ? 4.009 30.759 16.933 1.00 15.16 360 ALA A CA 1
ATOM 2841 C C . ALA A 1 393 ? 5.399 30.187 16.628 1.00 17.10 360 ALA A C 1
ATOM 2842 O O . ALA A 1 393 ? 5.559 29.439 15.663 1.00 12.86 360 ALA A O 1
ATOM 2844 N N . PHE A 1 394 ? 6.400 30.521 17.447 1.00 21.67 361 PHE A N 1
ATOM 2845 C CA . PHE A 1 394 ? 7.763 29.972 17.246 1.00 22.74 361 PHE A CA 1
ATOM 2846 C C . PHE A 1 394 ? 8.222 28.957 18.314 1.00 35.36 361 PHE A C 1
ATOM 2847 O O . PHE A 1 394 ? 9.385 28.952 18.718 1.00 49.43 361 PHE A O 1
ATOM 2855 N N . SER A 1 395 ? 7.305 28.091 18.751 1.00 45.67 362 SER A N 1
ATOM 2856 C CA . SER A 1 395 ? 7.592 27.018 19.739 1.00 58.15 362 SER A CA 1
ATOM 2857 C C . SER A 1 395 ? 7.171 25.608 19.239 1.00 61.05 362 SER A C 1
ATOM 2858 O O . SER A 1 395 ? 6.078 25.393 18.670 1.00 39.17 362 SER A O 1
ATOM 2861 N N . PRO A 1 406 ? 12.110 31.719 22.466 1.00 52.29 373 PRO A N 1
ATOM 2862 C CA . PRO A 1 406 ? 11.998 32.774 21.428 1.00 53.79 373 PRO A CA 1
ATOM 2863 C C . PRO A 1 406 ? 10.595 33.417 21.406 1.00 38.52 373 PRO A C 1
ATOM 2864 O O . PRO A 1 406 ? 9.644 32.783 20.931 1.00 47.28 373 PRO A O 1
ATOM 2868 N N . ALA A 1 407 ? 10.461 34.644 21.916 1.00 30.36 374 ALA A N 1
ATOM 2869 C CA . ALA A 1 407 ? 9.128 35.281 22.070 1.00 20.25 374 ALA A CA 1
ATOM 2870 C C . ALA A 1 407 ? 8.490 35.650 20.713 1.00 22.97 374 ALA A C 1
ATOM 2871 O O . ALA A 1 407 ? 9.030 36.458 19.965 1.00 28.52 374 ALA A O 1
ATOM 2873 N N . THR A 1 408 ? 7.343 35.026 20.434 1.00 19.10 375 THR A N 1
ATOM 2874 C CA . THR A 1 408 ? 6.589 35.152 19.185 1.00 19.15 375 THR A CA 1
ATOM 2875 C C . THR A 1 408 ? 6.160 36.587 18.932 1.00 17.84 375 THR A C 1
ATOM 2876 O O . THR A 1 408 ? 6.353 37.132 17.852 1.00 23.19 375 THR A O 1
ATOM 2880 N N . PHE A 1 409 ? 5.526 37.186 19.917 1.00 17.41 376 PHE A N 1
ATOM 2881 C CA . PHE A 1 409 ? 5.022 38.544 19.760 1.00 20.01 376 PHE A CA 1
ATOM 2882 C C . PHE A 1 409 ? 6.013 39.567 20.294 1.00 14.23 376 PHE A C 1
ATOM 2883 O O . PHE A 1 409 ? 5.958 39.982 21.430 1.00 16.87 376 PHE A O 1
ATOM 2891 N N . SER A 1 410 ? 6.955 39.926 19.450 1.00 19.47 377 SER A N 1
ATOM 2892 C CA . SER A 1 410 ? 7.972 40.892 19.800 1.00 16.14 377 SER A CA 1
ATOM 2893 C C . SER A 1 410 ? 8.345 41.616 18.519 1.00 16.18 377 SER A C 1
ATOM 2894 O O . SER A 1 410 ? 7.930 41.200 17.413 1.00 10.70 377 SER A O 1
ATOM 2897 N N . PRO A 1 411 ? 9.108 42.707 18.659 1.00 15.73 378 PRO A N 1
ATOM 2898 C CA . PRO A 1 411 ? 9.627 43.456 17.530 1.00 15.93 378 PRO A CA 1
ATOM 2899 C C . PRO A 1 411 ? 10.334 42.622 16.486 1.00 8.92 378 PRO A C 1
ATOM 2900 O O . PRO A 1 411 ? 10.096 42.831 15.330 1.00 12.13 378 PRO A O 1
ATOM 2904 N N . ASP A 1 412 ? 11.149 41.658 16.883 1.00 11.60 379 ASP A N 1
ATOM 2905 C CA . ASP A 1 412 ? 11.929 40.903 15.899 1.00 14.46 379 ASP A CA 1
ATOM 2906 C C . ASP A 1 412 ? 11.291 39.635 15.438 1.00 13.36 379 ASP A C 1
ATOM 2907 O O . ASP A 1 412 ? 11.926 38.892 14.731 1.00 16.42 379 ASP A O 1
ATOM 2912 N N . ARG A 1 413 ? 10.035 39.420 15.818 1.00 22.65 380 ARG A N 1
ATOM 2913 C CA . ARG A 1 413 ? 9.239 38.304 15.323 1.00 14.04 380 ARG A CA 1
ATOM 2914 C C . ARG A 1 413 ? 7.856 38.436 14.676 1.00 16.04 380 ARG A C 1
ATOM 2915 O O . ARG A 1 413 ? 7.741 38.390 13.451 1.00 37.86 380 ARG A O 1
ATOM 2923 N N . ILE A 1 414 ? 6.837 38.653 15.501 1.00 16.75 381 ILE A N 1
ATOM 2924 C CA . ILE A 1 414 ? 5.498 38.975 15.023 1.00 14.88 381 ILE A CA 1
ATOM 2925 C C . ILE A 1 414 ? 5.051 40.292 15.654 1.00 12.38 381 ILE A C 1
ATOM 2926 O O . ILE A 1 414 ? 4.388 40.299 16.691 1.00 16.65 381 ILE A O 1
ATOM 2931 N N . ASN A 1 415 ? 5.426 41.405 15.029 1.00 15.58 382 ASN A N 1
ATOM 2932 C CA . ASN A 1 415 ? 5.183 42.729 15.601 1.00 11.97 382 ASN A CA 1
ATOM 2933 C C . ASN A 1 415 ? 4.032 43.513 14.969 1.00 13.02 382 ASN A C 1
ATOM 2934 O O . ASN A 1 415 ? 3.100 42.935 14.410 1.00 13.61 382 ASN A O 1
ATOM 2939 N N . ASN A 1 416 ? 4.112 44.837 15.074 1.00 9.52 383 ASN A N 1
ATOM 2940 C CA . ASN A 1 416 ? 3.072 45.722 14.605 1.00 13.83 383 ASN A CA 1
ATOM 2941 C C . ASN A 1 416 ? 2.854 45.708 13.109 1.00 15.74 383 ASN A C 1
ATOM 2942 O O . ASN A 1 416 ? 1.728 45.925 12.635 1.00 16.21 383 ASN A O 1
ATOM 2947 N N . LYS A 1 417 ? 3.937 45.478 12.373 1.00 17.82 384 LYS A N 1
ATOM 2948 C CA . LYS A 1 417 ? 3.889 45.468 10.913 1.00 17.05 384 LYS A CA 1
ATOM 2949 C C . LYS A 1 417 ? 3.260 44.189 10.415 1.00 10.89 384 LYS A C 1
ATOM 2950 O O . LYS A 1 417 ? 2.594 44.171 9.404 1.00 15.90 384 LYS A O 1
ATOM 2956 N N . THR A 1 418 ? 3.438 43.126 11.154 1.00 8.74 385 THR A N 1
ATOM 2957 C CA . THR A 1 418 ? 2.712 41.926 10.842 1.00 9.18 385 THR A CA 1
ATOM 2958 C C . THR A 1 418 ? 1.225 42.101 11.103 1.00 7.85 385 THR A C 1
ATOM 2959 O O . THR A 1 418 ? 0.384 41.674 10.320 1.00 6.04 385 THR A O 1
ATOM 2963 N N . ARG A 1 419 ? 0.896 42.813 12.167 1.00 11.59 386 ARG A N 1
ATOM 2964 C CA . ARG A 1 419 ? -0.488 43.096 12.457 1.00 9.38 386 ARG A CA 1
ATOM 2965 C C . ARG A 1 419 ? -1.112 43.931 11.331 1.00 11.28 386 ARG A C 1
ATOM 2966 O O . ARG A 1 419 ? -2.253 43.705 10.969 1.00 14.39 386 ARG A O 1
ATOM 2974 N N . GLU A 1 420 ? -0.375 44.858 10.735 1.00 10.61 387 GLU A N 1
ATOM 2975 C CA . GLU A 1 420 ? -0.908 45.565 9.574 1.00 12.09 387 GLU A CA 1
ATOM 2976 C C . GLU A 1 420 ? -1.330 44.610 8.447 1.00 14.56 387 GLU A C 1
ATOM 2977 O O . GLU A 1 420 ? -2.423 44.738 7.899 1.00 10.81 387 GLU A O 1
ATOM 2983 N N . ALA A 1 421 ? -0.466 43.644 8.131 1.00 11.74 388 ALA A N 1
ATOM 2984 C CA . ALA A 1 421 ? -0.771 42.633 7.120 1.00 6.77 388 ALA A CA 1
ATOM 2985 C C . ALA A 1 421 ? -1.985 41.777 7.530 1.00 13.79 388 ALA A C 1
ATOM 2986 O O . ALA A 1 421 ? -2.849 41.472 6.699 1.00 13.69 388 ALA A O 1
ATOM 2988 N N . HIS A 1 422 ? -2.029 41.372 8.797 1.00 8.66 389 HIS A N 1
ATOM 2989 C CA . HIS A 1 422 ? -3.166 40.612 9.353 1.00 9.68 389 HIS A CA 1
ATOM 2990 C C . HIS A 1 422 ? -4.476 41.415 9.242 1.00 7.96 389 HIS A C 1
ATOM 2991 O O . HIS A 1 422 ? -5.526 40.887 8.946 1.00 5.72 389 HIS A O 1
ATOM 2998 N N . ALA A 1 423 ? -4.400 42.699 9.550 1.00 9.25 390 ALA A N 1
ATOM 2999 C CA . ALA A 1 423 ? -5.556 43.597 9.448 1.00 12.47 390 ALA A CA 1
ATOM 3000 C C . ALA A 1 423 ? -6.024 43.632 8.003 1.00 11.27 390 ALA A C 1
ATOM 3001 O O . ALA A 1 423 ? -7.206 43.526 7.716 1.00 10.79 390 ALA A O 1
ATOM 3003 N N . GLN A 1 424 ? -5.071 43.740 7.097 1.00 7.88 391 GLN A N 1
ATOM 3004 C CA . GLN A 1 424 ? -5.370 43.726 5.688 1.00 9.03 391 GLN A CA 1
ATOM 3005 C C . GLN A 1 424 ? -5.994 42.425 5.256 1.00 8.83 391 GLN A C 1
ATOM 3006 O O . GLN A 1 424 ? -6.963 42.436 4.495 1.00 11.62 391 GLN A O 1
ATOM 3012 N N . ALA A 1 425 ? -5.459 41.305 5.717 1.00 7.42 392 ALA A N 1
ATOM 3013 C CA . ALA A 1 425 ? -6.040 40.004 5.371 1.00 5.53 392 ALA A CA 1
ATOM 3014 C C . ALA A 1 425 ? -7.513 39.920 5.781 1.00 5.58 392 ALA A C 1
ATOM 3015 O O . ALA A 1 425 ? -8.364 39.557 4.969 1.00 4.30 392 ALA A O 1
ATOM 3017 N N . ILE A 1 426 ? -7.775 40.273 7.049 1.00 7.66 393 ILE A N 1
ATOM 3018 C CA . ILE A 1 426 ? -9.131 40.388 7.596 1.00 6.00 393 ILE A CA 1
ATOM 3019 C C . ILE A 1 426 ? -10.007 41.259 6.707 1.00 7.56 393 ILE A C 1
ATOM 3020 O O . ILE A 1 426 ? -11.091 40.827 6.355 1.00 10.48 393 ILE A O 1
ATOM 3025 N N . ARG A 1 427 ? -9.559 42.459 6.327 1.00 6.59 394 ARG A N 1
ATOM 3026 C CA . ARG A 1 427 ? -10.377 43.327 5.458 1.00 7.63 394 ARG A CA 1
ATOM 3027 C C . ARG A 1 427 ? -10.690 42.672 4.120 1.00 8.02 394 ARG A C 1
ATOM 3028 O O . ARG A 1 427 ? -11.830 42.675 3.689 1.00 6.11 394 ARG A O 1
ATOM 3036 N N . GLU A 1 428 ? -9.677 42.117 3.453 1.00 10.29 395 GLU A N 1
ATOM 3037 C CA . GLU A 1 428 ? -9.888 41.544 2.099 1.00 6.45 395 GLU A CA 1
ATOM 3038 C C . GLU A 1 428 ? -10.812 40.333 2.141 1.00 7.46 395 GLU A C 1
ATOM 3039 O O . GLU A 1 428 ? -11.765 40.243 1.350 1.00 9.57 395 GLU A O 1
ATOM 3045 N N . LEU A 1 429 ? -10.595 39.440 3.104 1.00 5.44 396 LEU A N 1
ATOM 3046 C CA . LEU A 1 429 ? -11.471 38.267 3.271 1.00 6.31 396 LEU A CA 1
ATOM 3047 C C . LEU A 1 429 ? -12.909 38.701 3.481 1.00 9.48 396 LEU A C 1
ATOM 3048 O O . LEU A 1 429 ? -13.810 38.273 2.763 1.00 8.05 396 LEU A O 1
ATOM 3053 N N . ILE A 1 430 ? -13.107 39.607 4.428 1.00 9.66 397 ILE A N 1
ATOM 3054 C CA . ILE A 1 430 ? -14.446 40.085 4.722 1.00 9.73 397 ILE A CA 1
ATOM 3055 C C . ILE A 1 430 ? -15.048 40.815 3.521 1.00 7.82 397 ILE A C 1
ATOM 3056 O O . ILE A 1 430 ? -16.218 40.629 3.203 1.00 7.95 397 ILE A O 1
ATOM 3061 N N . HIS A 1 431 ? -14.257 41.614 2.840 1.00 5.92 398 HIS A N 1
ATOM 3062 C CA . HIS A 1 431 ? -14.783 42.375 1.696 1.00 7.32 398 HIS A CA 1
ATOM 3063 C C . HIS A 1 431 ? -15.194 41.488 0.534 1.00 5.82 398 HIS A C 1
ATOM 3064 O O . HIS A 1 431 ? -16.040 41.838 -0.254 1.00 8.06 398 HIS A O 1
ATOM 3071 N N . ARG A 1 432 ? -14.594 40.327 0.445 1.00 8.78 399 ARG A N 1
ATOM 3072 C CA . ARG A 1 432 ? -14.922 39.394 -0.612 1.00 9.52 399 ARG A CA 1
ATOM 3073 C C . ARG A 1 432 ? -16.053 38.430 -0.227 1.00 10.37 399 ARG A C 1
ATOM 3074 O O . ARG A 1 432 ? -16.888 38.094 -1.064 1.00 10.87 399 ARG A O 1
ATOM 3082 N N . ASP A 1 433 ? -16.067 37.959 1.017 1.00 7.24 400 ASP A N 1
ATOM 3083 C CA . ASP A 1 433 ? -16.959 36.872 1.389 1.00 5.67 400 ASP A CA 1
ATOM 3084 C C . ASP A 1 433 ? -18.130 37.286 2.290 1.00 7.46 400 ASP A C 1
ATOM 3085 O O . ASP A 1 433 ? -18.905 36.431 2.697 1.00 6.30 400 ASP A O 1
ATOM 3090 N N . LYS A 1 434 ? -18.282 38.588 2.557 1.00 8.85 401 LYS A N 1
ATOM 3091 C CA . LYS A 1 434 ? -19.392 39.145 3.397 1.00 7.99 401 LYS A CA 1
ATOM 3092 C C . LYS A 1 434 ? -20.839 38.754 3.044 1.00 6.63 401 LYS A C 1
ATOM 3093 O O . LYS A 1 434 ? -21.694 38.680 3.929 1.00 6.00 401 LYS A O 1
ATOM 3099 N N . ASN A 1 435 ? -21.116 38.535 1.764 1.00 7.17 402 ASN A N 1
ATOM 3100 C CA . ASN A 1 435 ? -22.491 38.235 1.307 1.00 5.28 402 ASN A CA 1
ATOM 3101 C C . ASN A 1 435 ? -22.857 36.747 1.257 1.00 9.42 402 ASN A C 1
ATOM 3102 O O . ASN A 1 435 ? -23.985 36.430 0.859 1.00 12.31 402 ASN A O 1
ATOM 3107 N N . HIS A 1 436 ? -21.960 35.833 1.679 1.00 8.11 403 HIS A N 1
ATOM 3108 C CA . HIS A 1 436 ? -22.282 34.403 1.657 1.00 5.65 403 HIS A CA 1
ATOM 3109 C C . HIS A 1 436 ? -23.082 33.950 2.844 1.00 6.98 403 HIS A C 1
ATOM 3110 O O . HIS A 1 436 ? -22.582 33.921 3.966 1.00 6.69 403 HIS A O 1
ATOM 3117 N N . PRO A 1 437 ? -24.309 33.517 2.591 1.00 6.96 404 PRO A N 1
ATOM 3118 C CA . PRO A 1 437 ? -25.062 32.922 3.681 1.00 8.20 404 PRO A CA 1
ATOM 3119 C C . PRO A 1 437 ? -24.339 31.760 4.290 1.00 8.06 404 PRO A C 1
ATOM 3120 O O . PRO A 1 437 ? -24.451 31.558 5.481 1.00 7.17 404 PRO A O 1
ATOM 3124 N N . SER A 1 438 ? -23.616 30.980 3.491 1.00 7.25 405 SER A N 1
ATOM 3125 C CA . SER A 1 438 ? -22.958 29.784 4.031 1.00 5.91 405 SER A CA 1
ATOM 3126 C C . SER A 1 438 ? -21.888 30.167 5.014 1.00 7.39 405 SER A C 1
ATOM 3127 O O . SER A 1 438 ? -21.595 29.412 5.948 1.00 8.02 405 SER A O 1
ATOM 3130 N N . VAL A 1 439 ? -21.273 31.326 4.811 1.00 6.42 406 VAL A N 1
ATOM 3131 C CA . VAL A 1 439 ? -20.255 31.754 5.731 1.00 6.00 406 VAL A CA 1
ATOM 3132 C C . VAL A 1 439 ? -20.957 32.191 6.989 1.00 6.34 406 VAL A C 1
ATOM 3133 O O . VAL A 1 439 ? -21.798 33.068 6.987 1.00 12.07 406 VAL A O 1
ATOM 3137 N N . VAL A 1 440 ? -20.537 31.618 8.082 1.00 6.18 407 VAL A N 1
ATOM 3138 C CA . VAL A 1 440 ? -21.259 31.682 9.317 1.00 9.03 407 VAL A CA 1
ATOM 3139 C C . VAL A 1 440 ? -20.447 32.303 10.462 1.00 9.17 407 VAL A C 1
ATOM 3140 O O . VAL A 1 440 ? -21.038 32.732 11.457 1.00 8.13 407 VAL A O 1
ATOM 3144 N N . MET A 1 441 ? -19.119 32.358 10.318 1.00 5.52 408 MET A N 1
ATOM 3145 C CA . MET A 1 441 ? -18.223 32.895 11.362 1.00 4.61 408 MET A CA 1
ATOM 3146 C C . MET A 1 441 ? -16.839 33.114 10.764 1.00 5.87 408 MET A C 1
ATOM 3147 O O . MET A 1 441 ? -16.463 32.392 9.828 1.00 5.17 408 MET A O 1
ATOM 3152 N N . TRP A 1 442 ? -16.111 34.099 11.290 1.00 2.94 409 TRP A N 1
ATOM 3153 C CA . TRP A 1 442 ? -14.777 34.427 10.794 1.00 5.32 409 TRP A CA 1
ATOM 3154 C C . TRP A 1 442 ? -13.709 33.851 11.728 1.00 6.90 409 TRP A C 1
ATOM 3155 O O . TRP A 1 442 ? -13.679 34.103 12.934 1.00 5.65 409 TRP A O 1
ATOM 3166 N N . SER A 1 443 ? -12.796 33.088 11.168 1.00 8.20 410 SER A N 1
ATOM 3167 C CA . SER A 1 443 ? -11.694 32.634 11.974 1.00 9.06 410 SER A CA 1
ATOM 3168 C C . SER A 1 443 ? -10.462 33.468 11.637 1.00 9.16 410 SER A C 1
ATOM 3169 O O . SER A 1 443 ? -10.030 33.524 10.494 1.00 9.02 410 SER A O 1
ATOM 3172 N N . ILE A 1 444 ? -9.913 34.083 12.670 1.00 8.72 411 ILE A N 1
ATOM 3173 C CA . ILE A 1 444 ? -8.932 35.164 12.593 1.00 10.65 411 ILE A CA 1
ATOM 3174 C C . ILE A 1 444 ? -7.505 34.631 12.477 1.00 12.40 411 ILE A C 1
ATOM 3175 O O . ILE A 1 444 ? -6.602 35.324 12.006 1.00 10.91 411 ILE A O 1
ATOM 3180 N N . ALA A 1 445 ? -7.307 33.394 12.912 1.00 9.32 412 ALA A N 1
ATOM 3181 C CA . ALA A 1 445 ? -5.992 32.810 12.987 1.00 8.17 412 ALA A CA 1
ATOM 3182 C C . ALA A 1 445 ? -6.088 31.397 13.479 1.00 7.96 412 ALA A C 1
ATOM 3183 O O . ALA A 1 445 ? -7.116 30.948 13.984 1.00 7.65 412 ALA A O 1
ATOM 3185 N N . ASN A 1 446 ? -4.970 30.702 13.329 1.00 10.20 413 ASN A N 1
ATOM 3186 C CA . ASN A 1 446 ? -4.881 29.283 13.586 1.00 8.40 413 ASN A CA 1
ATOM 3187 C C . ASN A 1 446 ? -3.607 28.998 14.289 1.00 7.68 413 ASN A C 1
ATOM 3188 O O . ASN A 1 446 ? -2.539 29.364 13.814 1.00 11.41 413 ASN A O 1
ATOM 3193 N N . ASP A 1 447 ? -3.738 28.342 15.430 1.00 9.27 414 ASP A N 1
ATOM 3194 C CA . ASP A 1 447 ? -2.628 28.015 16.288 1.00 8.57 414 ASP A CA 1
ATOM 3195 C C . ASP A 1 447 ? -1.680 29.170 16.602 1.00 6.78 414 ASP A C 1
ATOM 3196 O O . ASP A 1 447 ? -0.497 29.008 16.623 1.00 7.84 414 ASP A O 1
ATOM 3201 N N . PRO A 1 448 ? -2.205 30.340 16.892 1.00 6.72 415 PRO A N 1
ATOM 3202 C CA . PRO A 1 448 ? -1.270 31.311 17.433 1.00 12.36 415 PRO A CA 1
ATOM 3203 C C . PRO A 1 448 ? -0.809 31.002 18.847 1.00 8.77 415 PRO A C 1
ATOM 3204 O O . PRO A 1 448 ? -1.449 30.275 19.567 1.00 8.41 415 PRO A O 1
ATOM 3208 N N . ALA A 1 449 ? 0.301 31.606 19.239 1.00 14.97 416 ALA A N 1
ATOM 3209 C CA . ALA A 1 449 ? 0.873 31.420 20.569 1.00 12.78 416 ALA A CA 1
ATOM 3210 C C . ALA A 1 449 ? 0.162 32.326 21.590 1.00 10.75 416 ALA A C 1
ATOM 3211 O O . ALA A 1 449 ? 0.757 33.185 22.232 1.00 10.54 416 ALA A O 1
ATOM 3213 N N . SER A 1 450 ? -1.130 32.072 21.747 1.00 9.47 417 SER A N 1
ATOM 3214 C CA . SER A 1 450 ? -2.021 32.928 22.519 1.00 13.20 417 SER A CA 1
ATOM 3215 C C . SER A 1 450 ? -1.837 32.759 24.038 1.00 16.92 417 SER A C 1
ATOM 3216 O O . SER A 1 450 ? -2.632 33.266 24.848 1.00 21.30 417 SER A O 1
ATOM 3219 N N . ASN A 1 451 ? -0.790 32.043 24.413 1.00 10.00 418 ASN A N 1
ATOM 3220 C CA . ASN A 1 451 ? -0.412 31.897 25.788 1.00 12.62 418 ASN A CA 1
ATOM 3221 C C . ASN A 1 451 ? 0.676 32.894 26.204 1.00 16.50 418 ASN A C 1
ATOM 3222 O O . ASN A 1 451 ? 0.959 33.057 27.372 1.00 17.42 418 ASN A O 1
ATOM 3227 N N . GLU A 1 452 ? 1.305 33.552 25.238 1.00 19.03 419 GLU A N 1
ATOM 3228 C CA . GLU A 1 452 ? 2.514 34.306 25.506 1.00 17.36 419 GLU A CA 1
ATOM 3229 C C . GLU A 1 452 ? 2.144 35.740 25.715 1.00 23.41 419 GLU A C 1
ATOM 3230 O O . GLU A 1 452 ? 1.149 36.196 25.152 1.00 27.94 419 GLU A O 1
ATOM 3236 N N . ASP A 1 453 ? 2.950 36.433 26.530 1.00 21.14 420 ASP A N 1
ATOM 3237 C CA . ASP A 1 453 ? 2.910 37.889 26.707 1.00 22.01 420 ASP A CA 1
ATOM 3238 C C . ASP A 1 453 ? 3.012 38.557 25.360 1.00 21.71 420 ASP A C 1
ATOM 3239 O O . ASP A 1 453 ? 3.848 38.155 24.574 1.00 17.54 420 ASP A O 1
ATOM 3244 N N . GLY A 1 454 ? 2.216 39.601 25.135 1.00 16.10 421 GLY A N 1
ATOM 3245 C CA . GLY A 1 454 ? 2.170 40.305 23.854 1.00 15.60 421 GLY A CA 1
ATOM 3246 C C . GLY A 1 454 ? 1.043 39.843 22.915 1.00 17.36 421 GLY A C 1
ATOM 3247 O O . GLY A 1 454 ? 0.600 40.579 22.022 1.00 9.02 421 GLY A O 1
ATOM 3248 N N . ALA A 1 455 ? 0.598 38.602 23.124 1.00 19.20 422 ALA A N 1
ATOM 3249 C CA . ALA A 1 455 ? -0.413 37.996 22.280 1.00 15.24 422 ALA A CA 1
ATOM 3250 C C . ALA A 1 455 ? -1.685 38.822 22.372 1.00 12.33 422 ALA A C 1
ATOM 3251 O O . ALA A 1 455 ? -2.328 39.096 21.376 1.00 14.93 422 ALA A O 1
ATOM 3253 N N . ARG A 1 456 ? -2.026 39.263 23.570 1.00 11.24 423 ARG A N 1
ATOM 3254 C CA . ARG A 1 456 ? -3.268 40.008 23.796 1.00 10.67 423 ARG A CA 1
ATOM 3255 C C . ARG A 1 456 ? -3.229 41.383 23.148 1.00 12.66 423 ARG A C 1
ATOM 3256 O O . ARG A 1 456 ? -4.156 41.802 22.478 1.00 12.88 423 ARG A O 1
ATOM 3264 N N . GLU A 1 457 ? -2.140 42.090 23.364 1.00 17.34 424 GLU A N 1
ATOM 3265 C CA . GLU A 1 457 ? -1.923 43.390 22.711 1.00 19.04 424 GLU A CA 1
ATOM 3266 C C . GLU A 1 457 ? -1.947 43.284 21.193 1.00 17.72 424 GLU A C 1
ATOM 3267 O O . GLU A 1 457 ? -2.402 44.207 20.521 1.00 23.15 424 GLU A O 1
ATOM 3273 N N . TYR A 1 458 ? -1.486 42.162 20.651 1.00 13.85 425 TYR A N 1
ATOM 3274 C CA . TYR A 1 458 ? -1.476 41.970 19.204 1.00 14.71 425 TYR A CA 1
ATOM 3275 C C . TYR A 1 458 ? -2.870 41.672 18.668 1.00 11.30 425 TYR A C 1
ATOM 3276 O O . TYR A 1 458 ? -3.250 42.190 17.636 1.00 8.13 425 TYR A O 1
ATOM 3285 N N . PHE A 1 459 ? -3.617 40.809 19.341 1.00 9.59 426 PHE A N 1
ATOM 3286 C CA . PHE A 1 459 ? -4.896 40.333 18.771 1.00 8.72 426 PHE A CA 1
ATOM 3287 C C . PHE A 1 459 ? -6.071 41.270 19.052 1.00 10.53 426 PHE A C 1
ATOM 3288 O O . PHE A 1 459 ? -7.013 41.378 18.246 1.00 8.34 426 PHE A O 1
ATOM 3296 N N . ALA A 1 460 ? -6.026 41.967 20.178 1.00 8.44 427 ALA A N 1
ATOM 3297 C CA . ALA A 1 460 ? -7.184 42.784 20.600 1.00 12.79 427 ALA A CA 1
ATOM 3298 C C . ALA A 1 460 ? -7.873 43.590 19.496 1.00 7.74 427 ALA A C 1
ATOM 3299 O O . ALA A 1 460 ? -9.091 43.627 19.412 1.00 7.83 427 ALA A O 1
ATOM 3301 N N . PRO A 1 461 ? -7.103 44.307 18.699 1.00 9.78 428 PRO A N 1
ATOM 3302 C CA . PRO A 1 461 ? -7.854 45.104 17.698 1.00 9.72 428 PRO A CA 1
ATOM 3303 C C . PRO A 1 461 ? -8.578 44.242 16.629 1.00 8.59 428 PRO A C 1
ATOM 3304 O O . PRO A 1 461 ? -9.553 44.681 15.991 1.00 8.23 428 PRO A O 1
ATOM 3308 N N . LEU A 1 462 ? -8.130 43.012 16.447 1.00 6.06 429 LEU A N 1
ATOM 3309 C CA . LEU A 1 462 ? -8.558 42.280 15.277 1.00 5.20 429 LEU A CA 1
ATOM 3310 C C . LEU A 1 462 ? -10.016 41.839 15.331 1.00 5.18 429 LEU A C 1
ATOM 3311 O O . LEU A 1 462 ? -10.754 42.124 14.393 1.00 7.03 429 LEU A O 1
ATOM 3316 N N . PRO A 1 463 ? -10.460 41.190 16.422 1.00 6.06 430 PRO A N 1
ATOM 3317 C CA . PRO A 1 463 ? -11.882 40.877 16.471 1.00 6.14 430 PRO A CA 1
ATOM 3318 C C . PRO A 1 463 ? -12.807 42.128 16.442 1.00 8.34 430 PRO A C 1
ATOM 3319 O O . PRO A 1 463 ? -13.931 42.056 15.932 1.00 9.65 430 PRO A O 1
ATOM 3323 N N . LYS A 1 464 ? -12.319 43.260 16.956 1.00 8.66 431 LYS A N 1
ATOM 3324 C CA . LYS A 1 464 ? -13.020 44.540 16.853 1.00 6.59 431 LYS A CA 1
ATOM 3325 C C . LYS A 1 464 ? -13.108 44.989 15.409 1.00 6.67 431 LYS A C 1
ATOM 3326 O O . LYS A 1 464 ? -14.172 45.418 14.936 1.00 7.64 431 LYS A O 1
ATOM 3332 N N . LEU A 1 465 ? -11.993 44.897 14.694 1.00 7.26 432 LEU A N 1
ATOM 3333 C CA . LEU A 1 465 ? -12.019 45.238 13.276 1.00 7.56 432 LEU A CA 1
ATOM 3334 C C . LEU A 1 465 ? -13.000 44.385 12.449 1.00 8.44 432 LEU A C 1
ATOM 3335 O O . LEU A 1 465 ? -13.716 44.901 11.584 1.00 8.88 432 LEU A O 1
ATOM 3340 N N . ALA A 1 466 ? -13.013 43.082 12.697 1.00 6.37 433 ALA A N 1
ATOM 3341 C CA . ALA A 1 466 ? -13.926 42.180 11.991 1.00 7.46 433 ALA A CA 1
ATOM 3342 C C . ALA A 1 466 ? -15.384 42.513 12.232 1.00 8.42 433 ALA A C 1
ATOM 3343 O O . ALA A 1 466 ? -16.164 42.591 11.301 1.00 9.96 433 ALA A O 1
ATOM 3345 N N . ARG A 1 467 ? -15.744 42.670 13.494 1.00 7.16 434 ARG A N 1
ATOM 3346 C CA . ARG A 1 467 ? -17.123 42.941 13.913 1.00 7.93 434 ARG A CA 1
ATOM 3347 C C . ARG A 1 467 ? -17.617 44.293 13.429 1.00 13.40 434 ARG A C 1
ATOM 3348 O O . ARG A 1 467 ? -18.815 44.504 13.280 1.00 16.41 434 ARG A O 1
ATOM 3356 N N . GLN A 1 468 ? -16.694 45.221 13.224 1.00 9.38 435 GLN A N 1
ATOM 3357 C CA . GLN A 1 468 ? -17.032 46.495 12.669 1.00 12.43 435 GLN A CA 1
ATOM 3358 C C . GLN A 1 468 ? -17.189 46.429 11.154 1.00 11.87 435 GLN A C 1
ATOM 3359 O O . GLN A 1 468 ? -17.995 47.147 10.582 1.00 14.23 435 GLN A O 1
ATOM 3365 N N . LEU A 1 469 ? -16.378 45.617 10.493 1.00 10.59 436 LEU A N 1
ATOM 3366 C CA . LEU A 1 469 ? -16.542 45.364 9.065 1.00 8.93 436 LEU A CA 1
ATOM 3367 C C . LEU A 1 469 ? -17.774 44.543 8.805 1.00 8.43 436 LEU A C 1
ATOM 3368 O O . LEU A 1 469 ? -18.539 44.862 7.924 1.00 9.47 436 LEU A O 1
ATOM 3373 N N . ASP A 1 470 ? -17.979 43.489 9.588 1.00 10.64 437 ASP A N 1
ATOM 3374 C CA . ASP A 1 470 ? -19.187 42.715 9.469 1.00 9.76 437 ASP A CA 1
ATOM 3375 C C . ASP A 1 470 ? -19.800 42.405 10.825 1.00 13.33 437 ASP A C 1
ATOM 3376 O O . ASP A 1 470 ? -19.345 41.494 11.511 1.00 13.41 437 ASP A O 1
ATOM 3381 N N . PRO A 1 471 ? -20.832 43.171 11.223 1.00 19.34 438 PRO A N 1
ATOM 3382 C CA . PRO A 1 471 ? -21.552 42.964 12.517 1.00 12.72 438 PRO A CA 1
ATOM 3383 C C . PRO A 1 471 ? -22.543 41.787 12.590 1.00 10.30 438 PRO A C 1
ATOM 3384 O O . PRO A 1 471 ? -23.112 41.537 13.649 1.00 8.69 438 PRO A O 1
ATOM 3388 N N . THR A 1 472 ? -22.726 41.067 11.484 1.00 10.96 439 THR A N 1
ATOM 3389 C CA . THR A 1 472 ? -23.725 39.982 11.386 1.00 6.08 439 THR A CA 1
ATOM 3390 C C . THR A 1 472 ? -23.152 38.631 11.751 1.00 7.96 439 THR A C 1
ATOM 3391 O O . THR A 1 472 ? -23.899 37.675 11.886 1.00 10.88 439 THR A O 1
ATOM 3395 N N . ARG A 1 473 ? -21.830 38.510 11.879 1.00 7.15 440 ARG A N 1
ATOM 3396 C CA . ARG A 1 473 ? -21.237 37.212 12.201 1.00 8.62 440 ARG A CA 1
ATOM 3397 C C . ARG A 1 473 ? -20.346 37.288 13.417 1.00 11.44 440 ARG A C 1
ATOM 3398 O O . ARG A 1 473 ? -19.747 38.333 13.679 1.00 12.77 440 ARG A O 1
ATOM 3406 N N . PRO A 1 474 ? -20.261 36.185 14.180 1.00 7.51 441 PRO A N 1
ATOM 3407 C CA . PRO A 1 474 ? -19.365 36.102 15.316 1.00 5.99 441 PRO A CA 1
ATOM 3408 C C . PRO A 1 474 ? -17.928 35.851 14.871 1.00 8.45 441 PRO A C 1
ATOM 3409 O O . PRO A 1 474 ? -17.719 35.402 13.747 1.00 10.29 441 PRO A O 1
ATOM 3413 N N . VAL A 1 475 ? -16.958 36.116 15.744 1.00 7.37 442 VAL A N 1
ATOM 3414 C CA . VAL A 1 475 ? -15.538 35.978 15.419 1.00 6.82 442 VAL A CA 1
ATOM 3415 C C . VAL A 1 475 ? -14.850 35.009 16.368 1.00 11.18 442 VAL A C 1
ATOM 3416 O O . VAL A 1 475 ? -15.114 35.025 17.600 1.00 12.06 442 VAL A O 1
ATOM 3420 N N . THR A 1 476 ? -13.938 34.208 15.798 1.00 6.78 443 THR A N 1
ATOM 3421 C CA . THR A 1 476 ? -13.144 33.264 16.545 1.00 5.07 443 THR A CA 1
ATOM 3422 C C . THR A 1 476 ? -11.724 33.219 16.066 1.00 8.22 443 THR A C 1
ATOM 3423 O O . THR A 1 476 ? -11.298 34.008 15.216 1.00 7.52 443 THR A O 1
ATOM 3427 N N . PHE A 1 477 ? -10.985 32.280 16.653 1.00 9.36 444 PHE A N 1
ATOM 3428 C CA . PHE A 1 477 ? -9.687 31.814 16.145 1.00 8.14 444 PHE A CA 1
ATOM 3429 C C . PHE A 1 477 ? -9.509 30.407 16.653 1.00 10.10 444 PHE A C 1
ATOM 3430 O O . PHE A 1 477 ? -10.258 29.965 17.521 1.00 9.79 444 PHE A O 1
ATOM 3438 N N . ALA A 1 478 ? -8.529 29.693 16.117 1.00 9.76 445 ALA A N 1
ATOM 3439 C CA . ALA A 1 478 ? -8.308 28.300 16.530 1.00 7.83 445 ALA A CA 1
ATOM 3440 C C . ALA A 1 478 ? -7.134 28.186 17.455 1.00 11.12 445 ALA A C 1
ATOM 3441 O O . ALA A 1 478 ? -5.974 28.493 17.079 1.00 6.73 445 ALA A O 1
ATOM 3443 N N . ASN A 1 479 ? -7.457 27.691 18.649 1.00 11.22 446 ASN A N 1
ATOM 3444 C CA . ASN A 1 479 ? -6.571 27.683 19.792 1.00 9.72 446 ASN A CA 1
ATOM 3445 C C . ASN A 1 479 ? -5.757 26.389 19.817 1.00 10.54 446 ASN A C 1
ATOM 3446 O O . ASN A 1 479 ? -6.267 25.303 19.540 1.00 11.43 446 ASN A O 1
ATOM 3451 N N . VAL A 1 480 ? -4.470 26.533 20.095 1.00 8.49 447 VAL A N 1
ATOM 3452 C CA . VAL A 1 480 ? -3.536 25.408 20.132 1.00 13.15 447 VAL A CA 1
ATOM 3453 C C . VAL A 1 480 ? -3.405 24.862 21.560 1.00 10.95 447 VAL A C 1
ATOM 3454 O O . VAL A 1 480 ? -3.642 25.585 22.546 1.00 7.93 447 VAL A O 1
ATOM 3458 N N . GLY A 1 481 ? -3.025 23.592 21.662 1.00 7.90 448 GLY A N 1
ATOM 3459 C CA . GLY A 1 481 ? -2.904 22.893 22.951 1.00 10.66 448 GLY A CA 1
ATOM 3460 C C . GLY A 1 481 ? -2.169 23.609 24.074 1.00 14.92 448 GLY A C 1
ATOM 3461 O O . GLY A 1 481 ? -2.500 23.476 25.234 1.00 17.70 448 GLY A O 1
ATOM 3462 N N . LEU A 1 482 ? -1.133 24.344 23.725 1.00 24.53 449 LEU A N 1
ATOM 3463 C CA . LEU A 1 482 ? -0.298 25.029 24.698 1.00 25.18 449 LEU A CA 1
ATOM 3464 C C . LEU A 1 482 ? -1.071 26.081 25.434 1.00 17.34 449 LEU A C 1
ATOM 3465 O O . LEU A 1 482 ? -0.887 26.255 26.626 1.00 21.99 449 LEU A O 1
ATOM 3470 N N . ALA A 1 483 ? -1.964 26.759 24.726 1.00 15.54 450 ALA A N 1
ATOM 3471 C CA . ALA A 1 483 ? -2.846 27.752 25.339 1.00 15.31 450 ALA A CA 1
ATOM 3472 C C . ALA A 1 483 ? -4.067 27.035 25.917 1.00 15.33 450 ALA A C 1
ATOM 3473 O O . ALA A 1 483 ? -5.181 27.037 25.343 1.00 8.49 450 ALA A O 1
ATOM 3475 N N . THR A 1 484 ? -3.817 26.392 27.057 1.00 13.84 451 THR A N 1
ATOM 3476 C CA . THR A 1 484 ? -4.873 25.723 27.809 1.00 19.45 451 THR A CA 1
ATOM 3477 C C . THR A 1 484 ? -5.833 26.791 28.291 1.00 14.25 451 THR A C 1
ATOM 3478 O O . THR A 1 484 ? -5.506 27.964 28.236 1.00 14.38 451 THR A O 1
ATOM 3482 N N . TYR A 1 485 ? -6.981 26.378 28.787 1.00 8.13 452 TYR A N 1
ATOM 3483 C CA . TYR A 1 485 ? -7.939 27.309 29.397 1.00 12.91 452 TYR A CA 1
ATOM 3484 C C . TYR A 1 485 ? -7.330 28.190 30.479 1.00 10.33 452 TYR A C 1
ATOM 3485 O O . TYR A 1 485 ? -7.810 29.278 30.709 1.00 13.50 452 TYR A O 1
ATOM 3494 N N . LYS A 1 486 ? -6.288 27.721 31.147 1.00 12.31 453 LYS A N 1
ATOM 3495 C CA . LYS A 1 486 ? -5.592 28.571 32.113 1.00 14.62 453 LYS A CA 1
ATOM 3496 C C . LYS A 1 486 ? -4.657 29.545 31.428 1.00 12.25 453 LYS A C 1
ATOM 3497 O O . LYS A 1 486 ? -4.640 30.700 31.757 1.00 16.12 453 LYS A O 1
ATOM 3503 N N . ALA A 1 487 ? -3.879 29.055 30.480 1.00 13.41 454 ALA A N 1
ATOM 3504 C CA . ALA A 1 487 ? -2.745 29.788 29.930 1.00 11.97 454 ALA A CA 1
ATOM 3505 C C . ALA A 1 487 ? -3.098 30.802 28.826 1.00 19.63 454 ALA A C 1
ATOM 3506 O O . ALA A 1 487 ? -2.317 31.764 28.620 1.00 19.14 454 ALA A O 1
ATOM 3508 N N . ASP A 1 488 ? -4.216 30.575 28.110 1.00 13.98 455 ASP A N 1
ATOM 3509 C CA . ASP A 1 488 ? -4.617 31.436 26.981 1.00 12.31 455 ASP A CA 1
ATOM 3510 C C . ASP A 1 488 ? -5.037 32.816 27.443 1.00 13.01 455 ASP A C 1
ATOM 3511 O O . ASP A 1 488 ? -5.758 32.945 28.414 1.00 15.29 455 ASP A O 1
ATOM 3516 N N . ARG A 1 489 ? -4.642 33.847 26.705 1.00 13.57 456 ARG A N 1
ATOM 3517 C CA . ARG A 1 489 ? -4.766 35.229 27.193 1.00 11.17 456 ARG A CA 1
ATOM 3518 C C . ARG A 1 489 ? -5.615 36.096 26.337 1.00 11.52 456 ARG A C 1
ATOM 3519 O O . ARG A 1 489 ? -5.626 37.304 26.505 1.00 15.26 456 ARG A O 1
ATOM 3527 N N . ILE A 1 490 ? -6.355 35.466 25.446 1.00 10.36 457 ILE A N 1
ATOM 3528 C CA . ILE A 1 490 ? -6.950 36.127 24.314 1.00 10.18 457 ILE A CA 1
ATOM 3529 C C . ILE A 1 490 ? -8.403 35.688 24.139 1.00 15.20 457 ILE A C 1
ATOM 3530 O O . ILE A 1 490 ? -9.177 36.371 23.486 1.00 18.54 457 ILE A O 1
ATOM 3535 N N . ALA A 1 491 ? -8.793 34.602 24.796 1.00 11.79 458 ALA A N 1
ATOM 3536 C CA . ALA A 1 491 ? -10.027 33.932 24.479 1.00 12.44 458 ALA A CA 1
ATOM 3537 C C . ALA A 1 491 ? -11.265 34.760 24.766 1.00 12.59 458 ALA A C 1
ATOM 3538 O O . ALA A 1 491 ? -12.315 34.568 24.135 1.00 9.41 458 ALA A O 1
ATOM 3540 N N . ASP A 1 492 ? -11.148 35.683 25.706 1.00 11.13 459 ASP A N 1
ATOM 3541 C CA . ASP A 1 492 ? -12.317 36.431 26.134 1.00 12.22 459 ASP A CA 1
ATOM 3542 C C . ASP A 1 492 ? -12.669 37.463 25.108 1.00 11.24 459 ASP A C 1
ATOM 3543 O O . ASP A 1 492 ? -13.781 37.976 25.075 1.00 16.30 459 ASP A O 1
ATOM 3548 N N . LEU A 1 493 ? -11.747 37.741 24.211 1.00 10.88 460 LEU A N 1
ATOM 3549 C CA . LEU A 1 493 ? -12.026 38.753 23.201 1.00 10.05 460 LEU A CA 1
ATOM 3550 C C . LEU A 1 493 ? -12.809 38.216 22.056 1.00 13.39 460 LEU A C 1
ATOM 3551 O O . LEU A 1 493 ? -13.124 38.992 21.140 1.00 19.11 460 LEU A O 1
ATOM 3556 N N . PHE A 1 494 ? -13.153 36.918 22.092 1.00 12.92 461 PHE A N 1
ATOM 3557 C CA . PHE A 1 494 ? -13.866 36.276 20.962 1.00 11.08 461 PHE A CA 1
ATOM 3558 C C . PHE A 1 494 ? -15.249 35.756 21.346 1.00 12.30 461 PHE A C 1
ATOM 3559 O O . PHE A 1 494 ? -15.529 35.507 22.518 1.00 16.14 461 PHE A O 1
ATOM 3567 N N . ASP A 1 495 ? -16.109 35.588 20.345 1.00 13.11 462 ASP A N 1
ATOM 3568 C CA . ASP A 1 495 ? -17.511 35.144 20.537 1.00 9.01 462 ASP A CA 1
ATOM 3569 C C . ASP A 1 495 ? -17.683 33.627 20.618 1.00 8.53 462 ASP A C 1
ATOM 3570 O O . ASP A 1 495 ? -18.611 33.152 21.213 1.00 10.21 462 ASP A O 1
ATOM 3575 N N . VAL A 1 496 ? -16.812 32.872 19.969 1.00 11.29 463 VAL A N 1
ATOM 3576 C CA . VAL A 1 496 ? -16.840 31.407 20.009 1.00 8.04 463 VAL A CA 1
ATOM 3577 C C . VAL A 1 496 ? -15.428 30.922 20.188 1.00 9.84 463 VAL A C 1
ATOM 3578 O O . VAL A 1 496 ? -14.499 31.533 19.670 1.00 12.78 463 VAL A O 1
ATOM 3582 N N . LEU A 1 497 ? -15.273 29.826 20.918 1.00 11.37 464 LEU A N 1
ATOM 3583 C CA . LEU A 1 497 ? -13.977 29.189 21.125 1.00 10.16 464 LEU A CA 1
ATOM 3584 C C . LEU A 1 497 ? -13.850 27.986 20.224 1.00 10.37 464 LEU A C 1
ATOM 3585 O O . LEU A 1 497 ? -14.707 27.123 20.230 1.00 11.51 464 LEU A O 1
ATOM 3590 N N . CYS A 1 498 ? -12.777 27.952 19.450 1.00 9.34 465 CYS A N 1
ATOM 3591 C CA . CYS A 1 498 ? -12.419 26.816 18.647 1.00 8.94 465 CYS A CA 1
ATOM 3592 C C . CYS A 1 498 ? -11.110 26.222 19.143 1.00 12.62 465 CYS A C 1
ATOM 3593 O O . CYS A 1 498 ? -10.109 26.912 19.257 1.00 8.96 465 CYS A O 1
ATOM 3596 N N . LEU A 1 499 ? -11.120 24.917 19.393 1.00 12.16 466 LEU A N 1
ATOM 3597 C CA . LEU A 1 499 ? -9.967 24.231 19.924 1.00 13.94 466 LEU A CA 1
ATOM 3598 C C . LEU A 1 499 ? -9.419 23.197 18.949 1.00 14.01 466 LEU A C 1
ATOM 3599 O O . LEU A 1 499 ? -10.166 22.412 18.424 1.00 16.13 466 LEU A O 1
ATOM 3604 N N . ASN A 1 500 ? -8.104 23.185 18.743 1.00 14.14 467 ASN A N 1
ATOM 3605 C CA . ASN A 1 500 ? -7.397 22.054 18.135 1.00 11.03 467 ASN A CA 1
ATOM 3606 C C . ASN A 1 500 ? -6.719 21.195 19.221 1.00 13.49 467 ASN A C 1
ATOM 3607 O O . ASN A 1 500 ? -5.951 21.732 20.037 1.00 11.06 467 ASN A O 1
ATOM 3612 N N . ARG A 1 501 ? -6.964 19.879 19.220 1.00 10.58 468 ARG A N 1
ATOM 3613 C CA . ARG A 1 501 ? -6.423 18.978 20.249 1.00 10.03 468 ARG A CA 1
ATOM 3614 C C . ARG A 1 501 ? -6.035 17.592 19.739 1.00 16.63 468 ARG A C 1
ATOM 3615 O O . ARG A 1 501 ? -6.814 16.947 19.082 1.00 20.89 468 ARG A O 1
ATOM 3623 N N . TYR A 1 502 ? -4.839 17.126 20.106 1.00 18.09 469 TYR A N 1
ATOM 3624 C CA . TYR A 1 502 ? -4.285 15.862 19.641 1.00 18.69 469 TYR A CA 1
ATOM 3625 C C . TYR A 1 502 ? -3.851 15.017 20.810 1.00 17.02 469 TYR A C 1
ATOM 3626 O O . TYR A 1 502 ? -2.805 14.344 20.784 1.00 21.16 469 TYR A O 1
ATOM 3635 N N . PHE A 1 503 ? -4.665 15.030 21.854 1.00 22.96 470 PHE A N 1
ATOM 3636 C CA . PHE A 1 503 ? -4.305 14.299 23.072 1.00 31.00 470 PHE A CA 1
ATOM 3637 C C . PHE A 1 503 ? -3.934 12.879 22.686 1.00 36.13 470 PHE A C 1
ATOM 3638 O O . PHE A 1 503 ? -2.883 12.355 23.115 1.00 48.60 470 PHE A O 1
ATOM 3646 N N . GLY A 1 504 ? -4.754 12.269 21.843 1.00 19.14 471 GLY A N 1
ATOM 3647 C CA . GLY A 1 504 ? -4.487 10.875 21.465 1.00 35.48 471 GLY A CA 1
ATOM 3648 C C . GLY A 1 504 ? -3.162 10.612 20.756 1.00 30.02 471 GLY A C 1
ATOM 3649 O O . GLY A 1 504 ? -2.514 9.574 20.946 1.00 26.93 471 GLY A O 1
ATOM 3650 N N . TRP A 1 505 ? -2.761 11.559 19.937 1.00 20.65 472 TRP A N 1
ATOM 3651 C CA . TRP A 1 505 ? -1.719 11.319 18.974 1.00 24.34 472 TRP A CA 1
ATOM 3652 C C . TRP A 1 505 ? -0.344 11.865 19.430 1.00 27.85 472 TRP A C 1
ATOM 3653 O O . TRP A 1 505 ? 0.622 11.119 19.546 1.00 21.85 472 TRP A O 1
ATOM 3664 N N . TYR A 1 506 ? -0.259 13.167 19.693 1.00 24.87 473 TYR A N 1
ATOM 3665 C CA . TYR A 1 506 ? 1.051 13.813 19.944 1.00 37.01 473 TYR A CA 1
ATOM 3666 C C . TYR A 1 506 ? 1.612 13.708 21.415 1.00 38.73 473 TYR A C 1
ATOM 3667 O O . TYR A 1 506 ? 2.817 13.760 21.617 1.00 26.69 473 TYR A O 1
ATOM 3676 N N . THR A 1 507 ? 0.761 13.537 22.425 1.00 36.87 474 THR A N 1
ATOM 3677 C CA . THR A 1 507 ? 1.220 13.693 23.817 1.00 46.98 474 THR A CA 1
ATOM 3678 C C . THR A 1 507 ? 1.049 12.424 24.691 1.00 43.81 474 THR A C 1
ATOM 3679 O O . THR A 1 507 ? 2.014 11.922 25.314 1.00 46.44 474 THR A O 1
ATOM 3683 N N . GLN A 1 508 ? -0.166 11.908 24.728 1.00 31.48 475 GLN A N 1
ATOM 3684 C CA . GLN A 1 508 ? -0.432 10.678 25.454 1.00 32.08 475 GLN A CA 1
ATOM 3685 C C . GLN A 1 508 ? -0.596 9.612 24.425 1.00 30.16 475 GLN A C 1
ATOM 3686 O O . GLN A 1 508 ? -1.694 9.100 24.198 1.00 19.95 475 GLN A O 1
ATOM 3692 N N . THR A 1 509 ? 0.553 9.300 23.824 1.00 39.63 476 THR A N 1
ATOM 3693 C CA . THR A 1 509 ? 0.667 8.627 22.538 1.00 28.18 476 THR A CA 1
ATOM 3694 C C . THR A 1 509 ? 0.231 7.186 22.640 1.00 25.16 476 THR A C 1
ATOM 3695 O O . THR A 1 509 ? 0.862 6.368 23.327 1.00 16.49 476 THR A O 1
ATOM 3699 N N . ALA A 1 510 ? -0.856 6.913 21.925 1.00 19.88 477 ALA A N 1
ATOM 3700 C CA . ALA A 1 510 ? -1.510 5.608 21.897 1.00 27.59 477 ALA A CA 1
ATOM 3701 C C . ALA A 1 510 ? -2.162 5.218 23.226 1.00 23.21 477 ALA A C 1
ATOM 3702 O O . ALA A 1 510 ? -2.695 4.104 23.357 1.00 20.58 477 ALA A O 1
ATOM 3704 N N . GLU A 1 511 ? -2.119 6.127 24.203 1.00 22.98 478 GLU A N 1
ATOM 3705 C CA . GLU A 1 511 ? -2.724 5.888 25.510 1.00 19.29 478 GLU A CA 1
ATOM 3706 C C . GLU A 1 511 ? -4.043 6.640 25.523 1.00 18.60 478 GLU A C 1
ATOM 3707 O O . GLU A 1 511 ? -4.152 7.720 26.096 1.00 17.22 478 GLU A O 1
ATOM 3713 N N . LEU A 1 512 ? -5.049 6.060 24.884 1.00 17.39 479 LEU A N 1
ATOM 3714 C CA . LEU A 1 512 ? -6.353 6.714 24.764 1.00 20.22 479 LEU A CA 1
ATOM 3715 C C . LEU A 1 512 ? -7.044 6.989 26.124 1.00 15.21 479 LEU A C 1
ATOM 3716 O O . LEU A 1 512 ? -7.687 8.033 26.292 1.00 7.45 479 LEU A O 1
ATOM 3721 N N . ASP A 1 513 ? -6.879 6.073 27.079 1.00 15.20 480 ASP A N 1
ATOM 3722 C CA . ASP A 1 513 ? -7.453 6.229 28.419 1.00 10.39 480 ASP A CA 1
ATOM 3723 C C . ASP A 1 513 ? -6.801 7.399 29.073 1.00 11.55 480 ASP A C 1
ATOM 3724 O O . ASP A 1 513 ? -7.472 8.201 29.686 1.00 21.61 480 ASP A O 1
ATOM 3729 N N . GLU A 1 514 ? -5.501 7.556 28.903 1.00 14.88 481 GLU A N 1
ATOM 3730 C CA . GLU A 1 514 ? -4.812 8.765 29.406 1.00 14.65 481 GLU A CA 1
ATOM 3731 C C . GLU A 1 514 ? -5.262 10.004 28.618 1.00 14.41 481 GLU A C 1
ATOM 3732 O O . GLU A 1 514 ? -5.484 11.054 29.205 1.00 16.49 481 GLU A O 1
ATOM 3738 N N . ALA A 1 515 ? -5.397 9.888 27.294 1.00 10.29 482 ALA A N 1
ATOM 3739 C CA . ALA A 1 515 ? -5.850 11.024 26.482 1.00 14.47 482 ALA A CA 1
ATOM 3740 C C . ALA A 1 515 ? -7.296 11.481 26.834 1.00 14.25 482 ALA A C 1
ATOM 3741 O O . ALA A 1 515 ? -7.614 12.665 26.857 1.00 8.62 482 ALA A O 1
ATOM 3743 N N . GLU A 1 516 ? -8.154 10.504 27.100 1.00 14.35 483 GLU A N 1
ATOM 3744 C CA . GLU A 1 516 ? -9.527 10.735 27.462 1.00 10.78 483 GLU A CA 1
ATOM 3745 C C . GLU A 1 516 ? -9.578 11.581 28.762 1.00 17.77 483 GLU A C 1
ATOM 3746 O O . GLU A 1 516 ? -10.198 12.645 28.796 1.00 16.23 483 GLU A O 1
ATOM 3752 N N . ALA A 1 517 ? -8.888 11.142 29.812 1.00 11.68 484 ALA A N 1
ATOM 3753 C CA . ALA A 1 517 ? -8.858 11.912 31.061 1.00 10.61 484 ALA A CA 1
ATOM 3754 C C . ALA A 1 517 ? -8.361 13.325 30.837 1.00 14.77 484 ALA A C 1
ATOM 3755 O O . ALA A 1 517 ? -8.920 14.246 31.387 1.00 12.88 484 ALA A O 1
ATOM 3757 N N . ALA A 1 518 ? -7.311 13.492 30.030 1.00 12.71 485 ALA A N 1
ATOM 3758 C CA . ALA A 1 518 ? -6.719 14.826 29.819 1.00 14.73 485 ALA A CA 1
ATOM 3759 C C . ALA A 1 518 ? -7.593 15.719 28.926 1.00 16.19 485 ALA A C 1
ATOM 3760 O O . ALA A 1 518 ? -7.654 16.955 29.121 1.00 16.26 485 ALA A O 1
ATOM 3762 N N . LEU A 1 519 ? -8.283 15.082 27.975 1.00 14.80 486 LEU A N 1
ATOM 3763 C CA . LEU A 1 519 ? -9.242 15.766 27.112 1.00 16.20 486 LEU A CA 1
ATOM 3764 C C . LEU A 1 519 ? -10.417 16.342 27.900 1.00 19.76 486 LEU A C 1
ATOM 3765 O O . LEU A 1 519 ? -10.772 17.508 27.727 1.00 17.79 486 LEU A O 1
ATOM 3770 N N . GLU A 1 520 ? -11.026 15.537 28.766 1.00 20.70 487 GLU A N 1
ATOM 3771 C CA . GLU A 1 520 ? -12.178 16.037 29.546 1.00 19.82 487 GLU A CA 1
ATOM 3772 C C . GLU A 1 520 ? -11.773 16.957 30.705 1.00 15.15 487 GLU A C 1
ATOM 3773 O O . GLU A 1 520 ? -12.600 17.744 31.170 1.00 16.36 487 GLU A O 1
ATOM 3779 N N . GLU A 1 521 ? -10.505 16.900 31.128 1.00 15.22 488 GLU A N 1
ATOM 3780 C CA . GLU A 1 521 ? -10.018 17.829 32.166 1.00 16.50 488 GLU A CA 1
ATOM 3781 C C . GLU A 1 521 ? -10.042 19.195 31.513 1.00 18.53 488 GLU A C 1
ATOM 3782 O O . GLU A 1 521 ? -10.725 20.084 31.992 1.00 13.29 488 GLU A O 1
ATOM 3788 N N . GLU A 1 522 ? -9.342 19.295 30.385 1.00 13.08 489 GLU A N 1
ATOM 3789 C CA . GLU A 1 522 ? -9.219 20.488 29.578 1.00 9.17 489 GLU A CA 1
ATOM 3790 C C . GLU A 1 522 ? -10.589 21.095 29.212 1.00 15.62 489 GLU A C 1
ATOM 3791 O O . GLU A 1 522 ? -10.821 22.286 29.416 1.00 13.72 489 GLU A O 1
ATOM 3797 N N . LEU A 1 523 ? -11.501 20.289 28.669 1.00 12.08 490 LEU A N 1
ATOM 3798 C CA . LEU A 1 523 ? -12.881 20.766 28.389 1.00 14.58 490 LEU A CA 1
ATOM 3799 C C . LEU A 1 523 ? -13.674 21.226 29.635 1.00 14.04 490 LEU A C 1
ATOM 3800 O O . LEU A 1 523 ? -14.489 22.146 29.576 1.00 16.36 490 LEU A O 1
ATOM 3805 N N . ARG A 1 524 ? -13.441 20.603 30.765 1.00 13.03 491 ARG A N 1
ATOM 3806 C CA . ARG A 1 524 ? -14.105 21.059 31.965 1.00 17.63 491 ARG A CA 1
ATOM 3807 C C . ARG A 1 524 ? -13.597 22.474 32.258 1.00 18.20 491 ARG A C 1
ATOM 3808 O O . ARG A 1 524 ? -14.388 23.391 32.463 1.00 19.70 491 ARG A O 1
ATOM 3816 N N . GLY A 1 525 ? -12.280 22.645 32.228 1.00 11.44 492 GLY A N 1
ATOM 3817 C CA . GLY A 1 525 ? -11.652 23.945 32.372 1.00 6.62 492 GLY A CA 1
ATOM 3818 C C . GLY A 1 525 ? -12.287 25.014 31.503 1.00 13.10 492 GLY A C 1
ATOM 3819 O O . GLY A 1 525 ? -12.661 26.073 32.010 1.00 14.49 492 GLY A O 1
ATOM 3820 N N . TRP A 1 526 ? -12.442 24.731 30.205 1.00 9.65 493 TRP A N 1
ATOM 3821 C CA . TRP A 1 526 ? -13.010 25.699 29.270 1.00 10.64 493 TRP A CA 1
ATOM 3822 C C . TRP A 1 526 ? -14.481 25.985 29.574 1.00 14.47 493 TRP A C 1
ATOM 3823 O O . TRP A 1 526 ? -14.869 27.137 29.597 1.00 15.15 493 TRP A O 1
ATOM 3834 N N . THR A 1 527 ? -15.293 24.951 29.821 1.00 11.83 494 THR A N 1
ATOM 3835 C CA . THR A 1 527 ? -16.714 25.184 30.120 1.00 16.17 494 THR A CA 1
ATOM 3836 C C . THR A 1 527 ? -16.888 25.904 31.465 1.00 11.20 494 THR A C 1
ATOM 3837 O O . THR A 1 527 ? -17.772 26.722 31.629 1.00 10.20 494 THR A O 1
ATOM 3841 N N . GLU A 1 528 ? -16.010 25.638 32.397 1.00 9.57 495 GLU A N 1
ATOM 3842 C CA . GLU A 1 528 ? -16.139 26.232 33.689 1.00 12.55 495 GLU A CA 1
ATOM 3843 C C . GLU A 1 528 ? -15.825 27.707 33.612 1.00 10.61 495 GLU A C 1
ATOM 3844 O O . GLU A 1 528 ? -16.398 28.512 34.339 1.00 16.54 495 GLU A O 1
ATOM 3850 N N . LYS A 1 529 ? -14.869 28.059 32.754 1.00 14.72 496 LYS A N 1
ATOM 3851 C CA . LYS A 1 529 ? -14.315 29.428 32.721 1.00 12.14 496 LYS A CA 1
ATOM 3852 C C . LYS A 1 529 ? -15.048 30.382 31.765 1.00 11.43 496 LYS A C 1
ATOM 3853 O O . LYS A 1 529 ? -15.134 31.565 32.036 1.00 15.85 496 LYS A O 1
ATOM 3859 N N . TYR A 1 530 ? -15.592 29.876 30.667 1.00 10.05 497 TYR A N 1
ATOM 3860 C CA . TYR A 1 530 ? -16.295 30.733 29.711 1.00 13.63 497 TYR A CA 1
ATOM 3861 C C . TYR A 1 530 ? -17.749 30.301 29.417 1.00 14.20 497 TYR A C 1
ATOM 3862 O O . TYR A 1 530 ? -18.029 29.127 29.270 1.00 10.97 497 TYR A O 1
ATOM 3871 N N . ASP A 1 531 ? -18.638 31.279 29.295 1.00 9.31 498 ASP A N 1
ATOM 3872 C CA . ASP A 1 531 ? -19.989 31.044 28.826 1.00 8.49 498 ASP A CA 1
ATOM 3873 C C . ASP A 1 531 ? -19.995 31.343 27.307 1.00 14.33 498 ASP A C 1
ATOM 3874 O O . ASP A 1 531 ? -20.411 32.442 26.861 1.00 16.26 498 ASP A O 1
ATOM 3879 N N . LYS A 1 532 ? -19.464 30.385 26.530 1.00 10.83 499 LYS A N 1
ATOM 3880 C CA . LYS A 1 532 ? -19.372 30.498 25.057 1.00 11.10 499 LYS A CA 1
ATOM 3881 C C . LYS A 1 532 ? -19.460 29.128 24.391 1.00 12.03 499 LYS A C 1
ATOM 3882 O O . LYS A 1 532 ? -19.225 28.114 25.038 1.00 10.78 499 LYS A O 1
ATOM 3888 N N . PRO A 1 533 ? -19.831 29.081 23.089 1.00 13.74 500 PRO A N 1
ATOM 3889 C CA . PRO A 1 533 ? -19.889 27.785 22.407 1.00 9.72 500 PRO A CA 1
ATOM 3890 C C . PRO A 1 533 ? -18.516 27.266 22.121 1.00 11.63 500 PRO A C 1
ATOM 3891 O O . PRO A 1 533 ? -17.601 28.049 21.873 1.00 9.93 500 PRO A O 1
ATOM 3895 N N . ILE A 1 534 ? -18.365 25.951 22.196 1.00 14.29 501 ILE A N 1
ATOM 3896 C CA . ILE A 1 534 ? -17.078 25.296 21.941 1.00 9.90 501 ILE A CA 1
ATOM 3897 C C . ILE A 1 534 ? -17.146 24.390 20.719 1.00 11.74 501 ILE A C 1
ATOM 3898 O O . ILE A 1 534 ? -17.970 23.488 20.625 1.00 10.15 501 ILE A O 1
ATOM 3903 N N . VAL A 1 535 ? -16.253 24.624 19.784 1.00 11.42 502 VAL A N 1
ATOM 3904 C CA . VAL A 1 535 ? -16.150 23.773 18.623 1.00 12.50 502 VAL A CA 1
ATOM 3905 C C . VAL A 1 535 ? -14.723 23.212 18.601 1.00 17.07 502 VAL A C 1
ATOM 3906 O O . VAL A 1 535 ? -13.756 23.968 18.675 1.00 14.09 502 VAL A O 1
ATOM 3910 N N . MET A 1 536 ? -14.587 21.891 18.530 1.00 13.69 503 MET A N 1
ATOM 3911 C CA . MET A 1 536 ? -13.289 21.312 18.249 1.00 11.70 503 MET A CA 1
ATOM 3912 C C . MET A 1 536 ? -13.051 21.423 16.765 1.00 11.45 503 MET A C 1
ATOM 3913 O O . MET A 1 536 ? -13.745 20.795 15.954 1.00 11.71 503 MET A O 1
ATOM 3918 N N . THR A 1 537 ? -12.078 22.234 16.397 1.00 9.30 504 THR A N 1
ATOM 3919 C CA . THR A 1 537 ? -11.731 22.369 14.996 1.00 9.79 504 THR A CA 1
ATOM 3920 C C . THR A 1 537 ? -10.568 21.460 14.475 1.00 12.15 504 THR A C 1
ATOM 3921 O O . THR A 1 537 ? -10.490 21.237 13.250 1.00 13.21 504 THR A O 1
ATOM 3925 N N . ASP A 1 538 ? -9.695 20.947 15.352 1.00 7.35 505 ASP A N 1
ATOM 3926 C CA . ASP A 1 538 ? -8.760 19.863 14.974 1.00 11.91 505 ASP A CA 1
ATOM 3927 C C . ASP A 1 538 ? -8.837 18.751 15.995 1.00 12.73 505 ASP A C 1
ATOM 3928 O O . ASP A 1 538 ? -8.810 19.012 17.188 1.00 10.86 505 ASP A O 1
ATOM 3933 N N . TYR A 1 539 ? -8.843 17.516 15.491 1.00 13.96 506 TYR A N 1
ATOM 3934 C CA . TYR A 1 539 ? -8.640 16.291 16.266 1.00 9.80 506 TYR A CA 1
ATOM 3935 C C . TYR A 1 539 ? -8.512 15.110 15.308 1.00 9.85 506 TYR A C 1
ATOM 3936 O O . TYR A 1 539 ? -9.344 14.934 14.436 1.00 6.69 506 TYR A O 1
ATOM 3945 N N . GLY A 1 540 ? -7.439 14.344 15.434 1.00 9.50 507 GLY A N 1
ATOM 3946 C CA . GLY A 1 540 ? -7.192 13.232 14.520 1.00 6.50 507 GLY A CA 1
ATOM 3947 C C . GLY A 1 540 ? -5.855 12.556 14.681 1.00 10.23 507 GLY A C 1
ATOM 3948 O O . GLY A 1 540 ? -5.107 12.869 15.605 1.00 14.96 507 GLY A O 1
ATOM 3949 N N . ALA A 1 541 ? -5.531 11.667 13.735 1.00 13.64 508 ALA A N 1
ATOM 3950 C CA . ALA A 1 541 ? -4.323 10.823 13.793 1.00 9.96 508 ALA A CA 1
ATOM 3951 C C . ALA A 1 541 ? -3.805 10.487 12.409 1.00 11.60 508 ALA A C 1
ATOM 3952 O O . ALA A 1 541 ? -4.613 10.192 11.527 1.00 8.47 508 ALA A O 1
ATOM 3954 N N . ASP A 1 542 ? -2.481 10.515 12.214 1.00 5.90 509 ASP A N 1
ATOM 3955 C CA . ASP A 1 542 ? -1.922 10.167 10.915 1.00 7.63 509 ASP A CA 1
ATOM 3956 C C . ASP A 1 542 ? -2.252 8.716 10.700 1.00 8.41 509 ASP A C 1
ATOM 3957 O O . ASP A 1 542 ? -2.179 7.902 11.648 1.00 5.89 509 ASP A O 1
ATOM 3962 N N . THR A 1 543 ? -2.596 8.396 9.461 1.00 4.89 510 THR A N 1
ATOM 3963 C CA . THR A 1 543 ? -3.127 7.098 9.166 1.00 6.14 510 THR A CA 1
ATOM 3964 C C . THR A 1 543 ? -2.789 6.763 7.707 1.00 9.00 510 THR A C 1
ATOM 3965 O O . THR A 1 543 ? -3.109 7.518 6.798 1.00 9.50 510 THR A O 1
ATOM 3969 N N . VAL A 1 544 ? -2.145 5.626 7.494 1.00 10.99 511 VAL A N 1
ATOM 3970 C CA . VAL A 1 544 ? -1.785 5.185 6.169 1.00 5.32 511 VAL A CA 1
ATOM 3971 C C . VAL A 1 544 ? -2.803 4.167 5.709 1.00 6.52 511 VAL A C 1
ATOM 3972 O O . VAL A 1 544 ? -2.969 3.118 6.320 1.00 9.04 511 VAL A O 1
ATOM 3976 N N . ALA A 1 545 ? -3.472 4.461 4.620 1.00 5.20 512 ALA A N 1
ATOM 3977 C CA . ALA A 1 545 ? -4.365 3.488 3.991 1.00 7.52 512 ALA A CA 1
ATOM 3978 C C . ALA A 1 545 ? -3.765 2.087 3.870 1.00 8.09 512 ALA A C 1
ATOM 3979 O O . ALA A 1 545 ? -2.699 1.920 3.291 1.00 7.70 512 ALA A O 1
ATOM 3981 N N . GLY A 1 546 ? -4.458 1.090 4.393 1.00 4.37 513 GLY A N 1
ATOM 3982 C CA . GLY A 1 546 ? -4.007 -0.260 4.291 1.00 3.56 513 GLY A CA 1
ATOM 3983 C C . GLY A 1 546 ? -3.232 -0.736 5.500 1.00 5.79 513 GLY A C 1
ATOM 3984 O O . GLY A 1 546 ? -3.033 -1.937 5.688 1.00 6.10 513 GLY A O 1
ATOM 3985 N N . LEU A 1 547 ? -2.796 0.177 6.345 1.00 5.30 514 LEU A N 1
ATOM 3986 C CA . LEU A 1 547 ? -2.021 -0.221 7.516 1.00 5.53 514 LEU A CA 1
ATOM 3987 C C . LEU A 1 547 ? -3.013 -0.540 8.619 1.00 5.97 514 LEU A C 1
ATOM 3988 O O . LEU A 1 547 ? -3.756 0.329 9.052 1.00 7.61 514 LEU A O 1
ATOM 3993 N N . HIS A 1 548 ? -3.027 -1.798 9.038 1.00 5.44 515 HIS A N 1
ATOM 3994 C CA . HIS A 1 548 ? -4.071 -2.343 9.867 1.00 5.95 515 HIS A CA 1
ATOM 3995 C C . HIS A 1 548 ? -3.458 -3.097 11.044 1.00 8.83 515 HIS A C 1
ATOM 3996 O O . HIS A 1 548 ? -2.377 -3.680 10.939 1.00 5.55 515 HIS A O 1
ATOM 4003 N N . SER A 1 549 ? -4.193 -3.121 12.152 1.00 6.19 516 SER A N 1
ATOM 4004 C CA . SER A 1 549 ? -3.749 -3.759 13.348 1.00 4.65 516 SER A CA 1
ATOM 4005 C C . SER A 1 549 ? -4.935 -4.008 14.261 1.00 10.49 516 SER A C 1
ATOM 4006 O O . SER A 1 549 ? -5.822 -3.122 14.418 1.00 13.06 516 SER A O 1
ATOM 4009 N N . VAL A 1 550 ? -4.970 -5.201 14.857 1.00 8.19 517 VAL A N 1
ATOM 4010 C CA . VAL A 1 550 ? -5.954 -5.507 15.914 1.00 11.74 517 VAL A CA 1
ATOM 4011 C C . VAL A 1 550 ? -5.500 -4.982 17.270 1.00 10.88 517 VAL A C 1
ATOM 4012 O O . VAL A 1 550 ? -6.261 -4.985 18.224 1.00 9.35 517 VAL A O 1
ATOM 4016 N N . MET A 1 551 ? -4.241 -4.569 17.351 1.00 13.17 518 MET A N 1
ATOM 4017 C CA . MET A 1 551 ? -3.707 -3.880 18.539 1.00 18.75 518 MET A CA 1
ATOM 4018 C C . MET A 1 551 ? -3.941 -2.366 18.435 1.00 14.76 518 MET A C 1
ATOM 4019 O O . MET A 1 551 ? -4.332 -1.846 17.400 1.00 20.71 518 MET A O 1
ATOM 4024 N N . VAL A 1 552 ? -3.670 -1.658 19.508 1.00 19.28 519 VAL A N 1
ATOM 4025 C CA . VAL A 1 552 ? -3.787 -0.200 19.499 1.00 21.65 519 VAL A CA 1
ATOM 4026 C C . VAL A 1 552 ? -2.535 0.310 18.810 1.00 24.61 519 VAL A C 1
ATOM 4027 O O . VAL A 1 552 ? -1.434 0.306 19.430 1.00 20.22 519 VAL A O 1
ATOM 4031 N N . THR A 1 553 ? -2.630 0.680 17.534 1.00 13.39 520 THR A N 1
ATOM 4032 C CA . THR A 1 553 ? -1.389 1.017 16.855 1.00 18.70 520 THR A CA 1
ATOM 4033 C C . THR A 1 553 ? -1.524 2.274 16.002 1.00 16.97 520 THR A C 1
ATOM 4034 O O . THR A 1 553 ? -2.201 2.255 14.972 1.00 14.47 520 THR A O 1
ATOM 4038 N N . PRO A 1 554 ? -0.855 3.362 16.430 1.00 10.00 521 PRO A N 1
ATOM 4039 C CA . PRO A 1 554 ? -0.890 4.617 15.728 1.00 8.96 521 PRO A CA 1
ATOM 4040 C C . PRO A 1 554 ? -0.425 4.445 14.299 1.00 9.63 521 PRO A C 1
ATOM 4041 O O . PRO A 1 554 ? 0.499 3.693 14.069 1.00 7.34 521 PRO A O 1
ATOM 4045 N N . TRP A 1 555 ? -1.061 5.142 13.363 1.00 8.41 522 TRP A N 1
ATOM 4046 C CA . TRP A 1 555 ? -0.703 5.037 11.954 1.00 10.92 522 TRP A CA 1
ATOM 4047 C C . TRP A 1 555 ? -1.448 3.882 11.299 1.00 11.42 522 TRP A C 1
ATOM 4048 O O . TRP A 1 555 ? -1.143 3.491 10.171 1.00 21.68 522 TRP A O 1
ATOM 4059 N N . SER A 1 556 ? -2.426 3.338 12.016 1.00 9.62 523 SER A N 1
ATOM 4060 C CA . SER A 1 556 ? -3.216 2.221 11.515 1.00 8.23 523 SER A CA 1
ATOM 4061 C C . SER A 1 556 ? -4.619 2.809 11.421 1.00 8.46 523 SER A C 1
ATOM 4062 O O . SER A 1 556 ? -4.949 3.769 12.118 1.00 7.26 523 SER A O 1
ATOM 4065 N N . GLU A 1 557 ? -5.441 2.228 10.552 1.00 9.25 524 GLU A N 1
ATOM 4066 C CA . GLU A 1 557 ? -6.802 2.697 10.355 1.00 7.45 524 GLU A CA 1
ATOM 4067 C C . GLU A 1 557 ? -7.608 2.396 11.618 1.00 8.83 524 GLU A C 1
ATOM 4068 O O . GLU A 1 557 ? -8.459 3.195 12.002 1.00 5.95 524 GLU A O 1
ATOM 4074 N N . GLU A 1 558 ? -7.318 1.282 12.296 1.00 8.87 525 GLU A N 1
ATOM 4075 C CA . GLU A 1 558 ? -8.046 0.987 13.544 1.00 7.49 525 GLU A CA 1
ATOM 4076 C C . GLU A 1 558 ? -7.804 2.111 14.565 1.00 12.47 525 GLU A C 1
ATOM 4077 O O . GLU A 1 558 ? -8.724 2.493 15.299 1.00 11.24 525 GLU A O 1
ATOM 4083 N N . PHE A 1 559 ? -6.580 2.648 14.616 1.00 11.28 526 PHE A N 1
ATOM 4084 C CA . PHE A 1 559 ? -6.260 3.624 15.651 1.00 10.81 526 PHE A CA 1
ATOM 4085 C C . PHE A 1 559 ? -7.025 4.893 15.415 1.00 8.77 526 PHE A C 1
ATOM 4086 O O . PHE A 1 559 ? -7.485 5.538 16.362 1.00 6.99 526 PHE A O 1
ATOM 4094 N N . GLN A 1 560 ? -7.159 5.246 14.142 1.00 7.61 527 GLN A N 1
ATOM 4095 C CA . GLN A 1 560 ? -7.822 6.501 13.764 1.00 9.69 527 GLN A CA 1
ATOM 4096 C C . GLN A 1 560 ? -9.286 6.503 14.230 1.00 9.82 527 GLN A C 1
ATOM 4097 O O . GLN A 1 560 ? -9.772 7.468 14.853 1.00 7.31 527 GLN A O 1
ATOM 4103 N N . VAL A 1 561 ? -9.950 5.393 13.941 1.00 3.83 528 VAL A N 1
ATOM 4104 C CA . VAL A 1 561 ? -11.290 5.134 14.358 1.00 4.34 528 VAL A CA 1
ATOM 4105 C C . VAL A 1 561 ? -11.386 5.201 15.857 1.00 6.78 528 VAL A C 1
ATOM 4106 O O . VAL A 1 561 ? -12.292 5.834 16.379 1.00 8.34 528 VAL A O 1
ATOM 4110 N N . GLU A 1 562 ? -10.462 4.575 16.574 1.00 7.39 529 GLU A N 1
ATOM 4111 C CA . GLU A 1 562 ? -10.631 4.492 18.026 1.00 6.75 529 GLU A CA 1
ATOM 4112 C C . GLU A 1 562 ? -10.474 5.802 18.702 1.00 6.71 529 GLU A C 1
ATOM 4113 O O . GLU A 1 562 ? -11.161 6.077 19.671 1.00 10.63 529 GLU A O 1
ATOM 4119 N N . MET A 1 563 ? -9.556 6.605 18.194 1.00 7.63 530 MET A N 1
ATOM 4120 C CA . MET A 1 563 ? -9.308 7.915 18.758 1.00 11.16 530 MET A CA 1
ATOM 4121 C C . MET A 1 563 ? -10.487 8.828 18.507 1.00 9.59 530 MET A C 1
ATOM 4122 O O . MET A 1 563 ? -10.900 9.544 19.401 1.00 10.58 530 MET A O 1
ATOM 4127 N N . LEU A 1 564 ? -11.011 8.842 17.290 1.00 8.32 531 LEU A N 1
ATOM 4128 C CA . LEU A 1 564 ? -12.105 9.762 17.000 1.00 12.28 531 LEU A CA 1
ATOM 4129 C C . LEU A 1 564 ? -13.284 9.361 17.878 1.00 12.40 531 LEU A C 1
ATOM 4130 O O . LEU A 1 564 ? -13.996 10.199 18.466 1.00 11.05 531 LEU A O 1
ATOM 4135 N N . ASP A 1 565 ? -13.477 8.059 17.972 1.00 8.60 532 ASP A N 1
ATOM 4136 C CA . ASP A 1 565 ? -14.596 7.555 18.692 1.00 9.09 532 ASP A CA 1
ATOM 4137 C C . ASP A 1 565 ? -14.499 7.896 20.148 1.00 16.43 532 ASP A C 1
ATOM 4138 O O . ASP A 1 565 ? -15.550 8.124 20.768 1.00 18.20 532 ASP A O 1
ATOM 4143 N N . MET A 1 566 ? -13.284 7.910 20.715 1.00 7.02 533 MET A N 1
ATOM 4144 C CA . MET A 1 566 ? -13.158 8.346 22.091 1.00 11.18 533 MET A CA 1
ATOM 4145 C C . MET A 1 566 ? -13.555 9.817 22.238 1.00 12.44 533 MET A C 1
ATOM 4146 O O . MET A 1 566 ? -14.317 10.177 23.148 1.00 9.30 533 MET A O 1
ATOM 4151 N N . TYR A 1 567 ? -12.969 10.658 21.387 1.00 11.00 534 TYR A N 1
ATOM 4152 C CA . TYR A 1 567 ? -13.233 12.102 21.397 1.00 12.40 534 TYR A CA 1
ATOM 4153 C C . TYR A 1 567 ? -14.736 12.365 21.397 1.00 10.86 534 TYR A C 1
ATOM 4154 O O . TYR A 1 567 ? -15.210 13.208 22.140 1.00 8.45 534 TYR A O 1
ATOM 4163 N N . HIS A 1 568 ? -15.478 11.608 20.596 1.00 7.49 535 HIS A N 1
ATOM 4164 C CA . HIS A 1 568 ? -16.900 11.828 20.476 1.00 7.95 535 HIS A CA 1
ATOM 4165 C C . HIS A 1 568 ? -17.584 11.531 21.766 1.00 7.95 535 HIS A C 1
ATOM 4166 O O . HIS A 1 568 ? -18.449 12.270 22.172 1.00 7.42 535 HIS A O 1
ATOM 4173 N N . ARG A 1 569 ? -17.225 10.421 22.390 1.00 7.78 536 ARG A N 1
ATOM 4174 C CA . ARG A 1 569 ? -17.782 10.066 23.694 1.00 8.09 536 ARG A CA 1
ATOM 4175 C C . ARG A 1 569 ? -17.597 11.178 24.691 1.00 9.42 536 ARG A C 1
ATOM 4176 O O . ARG A 1 569 ? -18.536 11.522 25.410 1.00 10.93 536 ARG A O 1
ATOM 4184 N N . VAL A 1 570 ? -16.414 11.778 24.689 1.00 10.37 537 VAL A N 1
ATOM 4185 C CA . VAL A 1 570 ? -16.135 12.894 25.561 1.00 11.36 537 VAL A CA 1
ATOM 4186 C C . VAL A 1 570 ? -16.980 14.109 25.129 1.00 12.61 537 VAL A C 1
ATOM 4187 O O . VAL A 1 570 ? -17.644 14.740 25.968 1.00 16.10 537 VAL A O 1
ATOM 4191 N N . PHE A 1 571 ? -17.015 14.421 23.836 1.00 8.76 538 PHE A N 1
ATOM 4192 C CA . PHE A 1 571 ? -17.800 15.582 23.390 1.00 10.64 538 PHE A CA 1
ATOM 4193 C C . PHE A 1 571 ? -19.238 15.521 23.914 1.00 8.97 538 PHE A C 1
ATOM 4194 O O . PHE A 1 571 ? -19.760 16.487 24.466 1.00 11.04 538 PHE A O 1
ATOM 4202 N N . ASP A 1 572 ? -19.869 14.381 23.770 1.00 6.76 539 ASP A N 1
ATOM 4203 C CA . ASP A 1 572 ? -21.262 14.233 24.172 1.00 7.53 539 ASP A CA 1
ATOM 4204 C C . ASP A 1 572 ? -21.478 14.357 25.660 1.00 14.05 539 ASP A C 1
ATOM 4205 O O . ASP A 1 572 ? -22.593 14.429 26.100 1.00 15.33 539 ASP A O 1
ATOM 4210 N N . ARG A 1 573 ? -20.409 14.376 26.439 1.00 13.11 540 ARG A N 1
ATOM 4211 C CA . ARG A 1 573 ? -20.545 14.610 27.856 1.00 18.18 540 ARG A CA 1
ATOM 4212 C C . ARG A 1 573 ? -20.676 16.076 28.248 1.00 14.98 540 ARG A C 1
ATOM 4213 O O . ARG A 1 573 ? -20.905 16.364 29.420 1.00 22.62 540 ARG A O 1
ATOM 4221 N N . PHE A 1 574 ? -20.507 16.989 27.300 1.00 14.54 541 PHE A N 1
ATOM 4222 C CA . PHE A 1 574 ? -20.499 18.442 27.588 1.00 17.77 541 PHE A CA 1
ATOM 4223 C C . PHE A 1 574 ? -21.601 19.160 26.810 1.00 20.52 541 PHE A C 1
ATOM 4224 O O . PHE A 1 574 ? -21.575 19.222 25.597 1.00 28.94 541 PHE A O 1
ATOM 4232 N N . GLU A 1 575 ? -22.572 19.689 27.528 1.00 20.30 542 GLU A N 1
ATOM 4233 C CA . GLU A 1 575 ? -23.610 20.549 26.974 1.00 24.26 542 GLU A CA 1
ATOM 4234 C C . GLU A 1 575 ? -23.061 21.728 26.130 1.00 18.09 542 GLU A C 1
ATOM 4235 O O . GLU A 1 575 ? -23.708 22.200 25.213 1.00 17.70 542 GLU A O 1
ATOM 4241 N N . ALA A 1 576 ? -21.881 22.227 26.463 1.00 20.73 543 ALA A N 1
ATOM 4242 C CA . ALA A 1 576 ? -21.375 23.429 25.821 1.00 13.91 543 ALA A CA 1
ATOM 4243 C C . ALA A 1 576 ? -20.823 23.175 24.392 1.00 23.07 543 ALA A C 1
ATOM 4244 O O . ALA A 1 576 ? -20.603 24.125 23.623 1.00 13.99 543 ALA A O 1
ATOM 4246 N N . MET A 1 577 ? -20.598 21.913 24.028 1.00 16.61 544 MET A N 1
ATOM 4247 C CA . MET A 1 577 ? -20.098 21.611 22.680 1.00 13.44 544 MET A CA 1
ATOM 4248 C C . MET A 1 577 ? -21.107 22.060 21.622 1.00 12.97 544 MET A C 1
ATOM 4249 O O . MET A 1 577 ? -22.281 21.714 21.731 1.00 12.73 544 MET A O 1
ATOM 4254 N N . ALA A 1 578 ? -20.638 22.845 20.639 1.00 7.25 545 ALA A N 1
ATOM 4255 C CA . ALA A 1 578 ? -21.416 23.281 19.467 1.00 7.57 545 ALA A CA 1
ATOM 4256 C C . ALA A 1 578 ? -20.879 22.756 18.115 1.00 9.80 545 ALA A C 1
ATOM 4257 O O . ALA A 1 578 ? -21.386 23.094 17.028 1.00 8.18 545 ALA A O 1
ATOM 4259 N N . GLY A 1 579 ? -19.893 21.888 18.173 1.00 6.24 546 GLY A N 1
ATOM 4260 C CA . GLY A 1 579 ? -19.320 21.414 16.941 1.00 9.94 546 GLY A CA 1
ATOM 4261 C C . GLY A 1 579 ? -18.079 20.547 17.068 1.00 13.46 546 GLY A C 1
ATOM 4262 O O . GLY A 1 579 ? -17.327 20.639 18.055 1.00 12.11 546 GLY A O 1
ATOM 4263 N N . GLU A 1 580 ? -17.902 19.713 16.046 1.00 5.69 547 GLU A N 1
ATOM 4264 C CA . GLU A 1 580 ? -16.790 18.785 15.935 1.00 7.94 547 GLU A CA 1
ATOM 4265 C C . GLU A 1 580 ? -16.379 18.780 14.455 1.00 7.32 547 GLU A C 1
ATOM 4266 O O . GLU A 1 580 ? -17.177 18.457 13.602 1.00 7.66 547 GLU A O 1
ATOM 4272 N N . GLN A 1 581 ? -15.149 19.185 14.162 1.00 8.64 548 GLN A N 1
ATOM 4273 C CA . GLN A 1 581 ? -14.633 19.152 12.795 1.00 8.02 548 GLN A CA 1
ATOM 4274 C C . GLN A 1 581 ? -13.322 18.418 12.851 1.00 6.90 548 GLN A C 1
ATOM 4275 O O . GLN A 1 581 ? -12.359 18.877 13.477 1.00 8.84 548 GLN A O 1
ATOM 4281 N N . VAL A 1 582 ? -13.297 17.249 12.241 1.00 6.85 549 VAL A N 1
ATOM 4282 C CA . VAL A 1 582 ? -12.120 16.430 12.279 1.00 6.95 549 VAL A CA 1
ATOM 4283 C C . VAL A 1 582 ? -11.010 17.040 11.447 1.00 6.68 549 VAL A C 1
ATOM 4284 O O . VAL A 1 582 ? -11.254 17.746 10.486 1.00 9.58 549 VAL A O 1
ATOM 4288 N N . TRP A 1 583 ? -9.782 16.782 11.839 1.00 8.62 550 TRP A N 1
ATOM 4289 C CA . TRP A 1 583 ? -8.621 17.175 11.042 1.00 10.76 550 TRP A CA 1
ATOM 4290 C C . TRP A 1 583 ? -8.078 15.874 10.446 1.00 7.46 550 TRP A C 1
ATOM 4291 O O . TRP A 1 583 ? -7.646 15.023 11.204 1.00 7.72 550 TRP A O 1
ATOM 4302 N N . ASN A 1 584 ? -8.084 15.667 9.137 1.00 6.11 551 ASN A N 1
ATOM 4303 C CA . ASN A 1 584 ? -8.463 16.604 8.093 1.00 6.35 551 ASN A CA 1
ATOM 4304 C C . ASN A 1 584 ? -9.399 15.829 7.195 1.00 6.73 551 ASN A C 1
ATOM 4305 O O . ASN A 1 584 ? -9.496 14.628 7.326 1.00 6.26 551 ASN A O 1
ATOM 4310 N N . PHE A 1 585 ? -10.090 16.513 6.286 1.00 6.28 552 PHE A N 1
ATOM 4311 C CA . PHE A 1 585 ? -10.893 15.866 5.267 1.00 3.93 552 PHE A CA 1
ATOM 4312 C C . PHE A 1 585 ? -10.032 14.888 4.444 1.00 4.21 552 PHE A C 1
ATOM 4313 O O . PHE A 1 585 ? -10.439 13.742 4.199 1.00 3.10 552 PHE A O 1
ATOM 4321 N N . ALA A 1 586 ? -8.844 15.330 4.027 1.00 3.47 553 ALA A N 1
ATOM 4322 C CA . ALA A 1 586 ? -8.024 14.537 3.092 1.00 4.48 553 ALA A CA 1
ATOM 4323 C C . ALA A 1 586 ? -6.552 14.676 3.323 1.00 5.83 553 ALA A C 1
ATOM 4324 O O . ALA A 1 586 ? -6.095 15.690 3.817 1.00 7.25 553 ALA A O 1
ATOM 4326 N N . ASP A 1 587 ? -5.798 13.634 2.991 1.00 6.98 554 ASP A N 1
ATOM 4327 C CA . ASP A 1 587 ? -4.338 13.692 3.095 1.00 5.17 554 ASP A CA 1
ATOM 4328 C C . ASP A 1 587 ? -3.879 14.845 2.213 1.00 8.49 554 ASP A C 1
ATOM 4329 O O . ASP A 1 587 ? -4.460 15.114 1.145 1.00 8.02 554 ASP A O 1
ATOM 4334 N N . PHE A 1 588 ? -2.858 15.550 2.657 1.00 5.69 555 PHE A N 1
ATOM 4335 C CA . PHE A 1 588 ? -2.364 16.697 1.896 1.00 6.89 555 PHE A CA 1
ATOM 4336 C C . PHE A 1 588 ? -0.856 16.876 2.076 1.00 5.77 555 PHE A C 1
ATOM 4337 O O . PHE A 1 588 ? -0.271 16.333 2.996 1.00 5.35 555 PHE A O 1
ATOM 4345 N N . GLN A 1 589 ? -0.246 17.648 1.191 1.00 5.88 556 GLN A N 1
ATOM 4346 C CA . GLN A 1 589 ? 1.212 17.754 1.134 1.00 5.85 556 GLN A CA 1
ATOM 4347 C C . GLN A 1 589 ? 1.749 18.710 2.174 1.00 6.06 556 GLN A C 1
ATOM 4348 O O . GLN A 1 589 ? 1.110 19.712 2.530 1.00 7.21 556 GLN A O 1
ATOM 4354 N N . THR A 1 590 ? 2.945 18.424 2.650 1.00 5.81 557 THR A N 1
ATOM 4355 C CA . THR A 1 590 ? 3.594 19.324 3.629 1.00 8.90 557 THR A CA 1
ATOM 4356 C C . THR A 1 590 ? 5.014 19.611 3.225 1.00 8.54 557 THR A C 1
ATOM 4357 O O . THR A 1 590 ? 5.538 19.018 2.278 1.00 10.70 557 THR A O 1
ATOM 4361 N N . ALA A 1 591 ? 5.636 20.536 3.941 1.00 12.00 558 ALA A N 1
ATOM 4362 C CA . ALA A 1 591 ? 7.081 20.650 3.870 1.00 9.66 558 ALA A CA 1
ATOM 4363 C C . ALA A 1 591 ? 7.614 19.289 4.246 1.00 12.42 558 ALA A C 1
ATOM 4364 O O . ALA A 1 591 ? 6.973 18.505 4.975 1.00 7.02 558 ALA A O 1
ATOM 4366 N N . VAL A 1 592 ? 8.808 19.049 3.732 1.00 10.18 559 VAL A N 1
ATOM 4367 C CA . VAL A 1 592 ? 9.513 17.809 3.897 1.00 11.51 559 VAL A CA 1
ATOM 4368 C C . VAL A 1 592 ? 10.004 17.680 5.315 1.00 12.09 559 VAL A C 1
ATOM 4369 O O . VAL A 1 592 ? 10.288 18.655 5.949 1.00 24.31 559 VAL A O 1
ATOM 4373 N N . GLY A 1 593 ? 10.082 16.463 5.815 1.00 17.41 560 GLY A N 1
ATOM 4374 C CA . GLY A 1 593 ? 10.434 16.222 7.213 1.00 14.97 560 GLY A CA 1
ATOM 4375 C C . GLY A 1 593 ? 10.364 14.730 7.551 1.00 24.84 560 GLY A C 1
ATOM 4376 O O . GLY A 1 593 ? 9.459 13.994 7.082 1.00 23.59 560 GLY A O 1
ATOM 4377 N N . VAL A 1 594 ? 11.306 14.283 8.383 1.00 23.52 561 VAL A N 1
ATOM 4378 C CA . VAL A 1 594 ? 11.302 12.891 8.885 1.00 30.49 561 VAL A CA 1
ATOM 4379 C C . VAL A 1 594 ? 9.998 12.469 9.595 1.00 22.86 561 VAL A C 1
ATOM 4380 O O . VAL A 1 594 ? 9.761 11.283 9.744 1.00 19.04 561 VAL A O 1
ATOM 4384 N N . SER A 1 595 ? 9.179 13.436 10.025 1.00 22.07 562 SER A N 1
ATOM 4385 C CA . SER A 1 595 ? 7.876 13.166 10.706 1.00 22.83 562 SER A CA 1
ATOM 4386 C C . SER A 1 595 ? 6.628 13.315 9.826 1.00 21.92 562 SER A C 1
ATOM 4387 O O . SER A 1 595 ? 5.492 13.186 10.316 1.00 16.22 562 SER A O 1
ATOM 4390 N N . ARG A 1 596 ? 6.849 13.615 8.539 1.00 20.84 563 ARG A N 1
ATOM 4391 C CA . ARG A 1 596 ? 5.768 13.715 7.565 1.00 11.92 563 ARG A CA 1
ATOM 4392 C C . ARG A 1 596 ? 6.072 12.722 6.485 1.00 10.36 563 ARG A C 1
ATOM 4393 O O . ARG A 1 596 ? 7.080 12.819 5.801 1.00 16.04 563 ARG A O 1
ATOM 4401 N N . VAL A 1 597 ? 5.200 11.744 6.385 1.00 8.30 564 VAL A N 1
ATOM 4402 C CA . VAL A 1 597 ? 5.318 10.669 5.435 1.00 13.43 564 VAL A CA 1
ATOM 4403 C C . VAL A 1 597 ? 4.776 11.115 4.101 1.00 9.16 564 VAL A C 1
ATOM 4404 O O . VAL A 1 597 ? 3.627 10.888 3.807 1.00 12.03 564 VAL A O 1
ATOM 4408 N N . ASP A 1 598 ? 5.617 11.744 3.306 1.00 6.87 565 ASP A N 1
ATOM 4409 C CA . ASP A 1 598 ? 5.201 12.298 2.028 1.00 10.86 565 ASP A CA 1
ATOM 4410 C C . ASP A 1 598 ? 3.963 13.108 2.223 1.00 12.14 565 ASP A C 1
ATOM 4411 O O . ASP A 1 598 ? 3.058 13.038 1.418 1.00 11.05 565 ASP A O 1
ATOM 4416 N N . GLY A 1 599 ? 3.946 13.865 3.329 1.00 13.17 566 GLY A N 1
ATOM 4417 C CA . GLY A 1 599 ? 2.887 14.811 3.639 1.00 8.08 566 GLY A CA 1
ATOM 4418 C C . GLY A 1 599 ? 2.182 14.493 4.936 1.00 10.00 566 GLY A C 1
ATOM 4419 O O . GLY A 1 599 ? 2.585 13.612 5.715 1.00 5.64 566 GLY A O 1
ATOM 4420 N N . ASN A 1 600 ? 1.097 15.236 5.140 1.00 10.26 567 ASN A N 1
ATOM 4421 C CA . ASN A 1 600 ? 0.229 15.026 6.262 1.00 10.30 567 ASN A CA 1
ATOM 4422 C C . ASN A 1 600 ? -0.793 13.987 5.890 1.00 10.37 567 ASN A C 1
ATOM 4423 O O . ASN A 1 600 ? -1.542 14.173 4.935 1.00 8.88 567 ASN A O 1
ATOM 4428 N N . LYS A 1 601 ? -0.826 12.916 6.688 1.00 10.33 568 LYS A N 1
ATOM 4429 C CA . LYS A 1 601 ? -1.697 11.763 6.447 1.00 13.02 568 LYS A CA 1
ATOM 4430 C C . LYS A 1 601 ? -2.798 11.639 7.511 1.00 8.93 568 LYS A C 1
ATOM 4431 O O . LYS A 1 601 ? -3.363 10.541 7.690 1.00 9.35 568 LYS A O 1
ATOM 4437 N N . LYS A 1 602 ? -3.101 12.750 8.201 1.00 7.24 569 LYS A N 1
ATOM 4438 C CA . LYS A 1 602 ? -4.282 12.804 9.083 1.00 7.98 569 LYS A CA 1
ATOM 4439 C C . LYS A 1 602 ? -5.632 12.866 8.342 1.00 6.34 569 LYS A C 1
ATOM 4440 O O . LYS A 1 602 ? -6.656 13.029 8.953 1.00 6.33 569 LYS A O 1
ATOM 4446 N N . GLY A 1 603 ? -5.632 12.709 7.031 1.00 5.80 570 GLY A N 1
ATOM 4447 C CA . GLY A 1 603 ? -6.871 12.695 6.292 1.00 6.06 570 GLY A CA 1
ATOM 4448 C C . GLY A 1 603 ? -7.742 11.502 6.639 1.00 9.26 570 GLY A C 1
ATOM 4449 O O . GLY A 1 603 ? -7.266 10.452 7.028 1.00 8.60 570 GLY A O 1
ATOM 4450 N N . VAL A 1 604 ? -9.039 11.687 6.474 1.00 7.61 571 VAL A N 1
ATOM 4451 C CA . VAL A 1 604 ? -10.057 10.641 6.630 1.00 6.71 571 VAL A CA 1
ATOM 4452 C C . VAL A 1 604 ? -10.273 9.990 5.243 1.00 6.82 571 VAL A C 1
ATOM 4453 O O . VAL A 1 604 ? -10.725 8.850 5.118 1.00 5.57 571 VAL A O 1
ATOM 4457 N N . PHE A 1 605 ? -9.957 10.760 4.201 1.00 5.14 572 PHE A N 1
ATOM 4458 C CA . PHE A 1 605 ? -9.749 10.253 2.870 1.00 4.57 572 PHE A CA 1
ATOM 4459 C C . PHE A 1 605 ? -8.274 10.422 2.475 1.00 7.85 572 PHE A C 1
ATOM 4460 O O . PHE A 1 605 ? -7.534 11.247 3.041 1.00 6.40 572 PHE A O 1
ATOM 4468 N N . THR A 1 606 ? -7.848 9.635 1.494 1.00 6.29 573 THR A N 1
ATOM 4469 C CA . THR A 1 606 ? -6.524 9.795 0.942 1.00 8.37 573 THR A CA 1
ATOM 4470 C C . THR A 1 606 ? -6.508 11.050 0.057 1.00 6.32 573 THR A C 1
ATOM 4471 O O . THR A 1 606 ? -7.528 11.675 -0.128 1.00 5.83 573 THR A O 1
ATOM 4475 N N . ARG A 1 607 ? -5.344 11.426 -0.451 1.00 5.36 574 ARG A N 1
ATOM 4476 C CA . ARG A 1 607 ? -5.219 12.607 -1.282 1.00 4.69 574 ARG A CA 1
ATOM 4477 C C . ARG A 1 607 ? -6.124 12.467 -2.479 1.00 7.97 574 ARG A C 1
ATOM 4478 O O . ARG A 1 607 ? -6.701 13.434 -2.935 1.00 7.17 574 ARG A O 1
ATOM 4486 N N . ASP A 1 608 ? -6.238 11.246 -2.993 1.00 8.68 575 ASP A N 1
ATOM 4487 C CA . ASP A 1 608 ? -7.144 10.963 -4.086 1.00 7.44 575 ASP A CA 1
ATOM 4488 C C . ASP A 1 608 ? -8.568 10.569 -3.642 1.00 11.23 575 ASP A C 1
ATOM 4489 O O . ASP A 1 608 ? -9.334 9.992 -4.437 1.00 13.28 575 ASP A O 1
ATOM 4494 N N . ARG A 1 609 ? -8.944 10.897 -2.409 1.00 3.85 576 ARG A N 1
ATOM 4495 C CA . ARG A 1 609 ? -10.366 10.830 -1.960 1.00 4.33 576 ARG A CA 1
ATOM 4496 C C . ARG A 1 609 ? -10.990 9.435 -1.680 1.00 5.04 576 ARG A C 1
ATOM 4497 O O . ARG A 1 609 ? -12.206 9.279 -1.619 1.00 4.01 576 ARG A O 1
ATOM 4505 N N . LYS A 1 610 ? -10.135 8.447 -1.519 1.00 4.08 577 LYS A N 1
ATOM 4506 C CA . LYS A 1 610 ? -10.508 7.139 -1.062 1.00 4.10 577 LYS A CA 1
ATOM 4507 C C . LYS A 1 610 ? -10.732 7.190 0.448 1.00 4.37 577 LYS A C 1
ATOM 4508 O O . LYS A 1 610 ? -9.903 7.739 1.156 1.00 3.71 577 LYS A O 1
ATOM 4514 N N . PRO A 1 611 ? -11.827 6.603 0.937 1.00 2.39 578 PRO A N 1
ATOM 4515 C CA . PRO A 1 611 ? -12.154 6.596 2.318 1.00 2.77 578 PRO A CA 1
ATOM 4516 C C . PRO A 1 611 ? -11.342 5.624 3.147 1.00 5.71 578 PRO A C 1
ATOM 4517 O O . PRO A 1 611 ? -11.186 4.465 2.762 1.00 5.73 578 PRO A O 1
ATOM 4521 N N . LYS A 1 612 ? -10.849 6.093 4.293 1.00 4.03 579 LYS A N 1
ATOM 4522 C CA . LYS A 1 612 ? -10.255 5.220 5.278 1.00 4.89 579 LYS A CA 1
ATOM 4523 C C . LYS A 1 612 ? -11.390 4.779 6.222 1.00 7.58 579 LYS A C 1
ATOM 4524 O O . LYS A 1 612 ? -12.473 5.390 6.255 1.00 5.00 579 LYS A O 1
ATOM 4530 N N . ALA A 1 613 ? -11.170 3.706 6.968 1.00 6.31 580 ALA A N 1
ATOM 4531 C CA . ALA A 1 613 ? -12.139 3.272 7.969 1.00 5.61 580 ALA A CA 1
ATOM 4532 C C . ALA A 1 613 ? -12.737 4.462 8.782 1.00 9.66 580 ALA A C 1
ATOM 4533 O O . ALA A 1 613 ? -13.930 4.483 9.162 1.00 6.40 580 ALA A O 1
ATOM 4535 N N . ALA A 1 614 ? -11.908 5.472 9.051 1.00 12.86 581 ALA A N 1
ATOM 4536 C CA . ALA A 1 614 ? -12.372 6.579 9.866 1.00 8.97 581 ALA A CA 1
ATOM 4537 C C . ALA A 1 614 ? -13.595 7.183 9.230 1.00 11.16 581 ALA A C 1
ATOM 4538 O O . ALA A 1 614 ? -14.491 7.618 9.951 1.00 8.93 581 ALA A O 1
ATOM 4540 N N . ALA A 1 615 ? -13.621 7.203 7.890 1.00 7.87 582 ALA A N 1
ATOM 4541 C CA . ALA A 1 615 ? -14.646 7.909 7.138 1.00 5.84 582 ALA A CA 1
ATOM 4542 C C . ALA A 1 615 ? -15.983 7.258 7.398 1.00 9.39 582 ALA A C 1
ATOM 4543 O O . ALA A 1 615 ? -16.994 7.958 7.671 1.00 8.27 582 ALA A O 1
ATOM 4545 N N . HIS A 1 616 ? -15.978 5.931 7.382 1.00 3.71 583 HIS A N 1
ATOM 4546 C CA . HIS A 1 616 ? -17.178 5.148 7.641 1.00 3.02 583 HIS A CA 1
ATOM 4547 C C . HIS A 1 616 ? -17.689 5.345 9.061 1.00 6.53 583 HIS A C 1
ATOM 4548 O O . HIS A 1 616 ? -18.896 5.401 9.281 1.00 10.62 583 HIS A O 1
ATOM 4555 N N . LEU A 1 617 ? -16.794 5.491 10.026 1.00 6.15 584 LEU A N 1
ATOM 4556 C CA . LEU A 1 617 ? -17.194 5.796 11.414 1.00 6.67 584 LEU A CA 1
ATOM 4557 C C . LEU A 1 617 ? -17.948 7.149 11.511 1.00 15.44 584 LEU A C 1
ATOM 4558 O O . LEU A 1 617 ? -18.996 7.267 12.185 1.00 11.77 584 LEU A O 1
ATOM 4563 N N . LEU A 1 618 ? -17.420 8.169 10.842 1.00 8.44 585 LEU A N 1
ATOM 4564 C CA . LEU A 1 618 ? -18.044 9.469 10.932 1.00 9.32 585 LEU A CA 1
ATOM 4565 C C . LEU A 1 618 ? -19.385 9.450 10.247 1.00 11.81 585 LEU A C 1
ATOM 4566 O O . LEU A 1 618 ? -20.319 10.125 10.690 1.00 12.57 585 LEU A O 1
ATOM 4571 N N . ARG A 1 619 ? -19.471 8.693 9.160 1.00 9.08 586 ARG A N 1
ATOM 4572 C CA . ARG A 1 619 ? -20.707 8.598 8.420 1.00 7.96 586 ARG A CA 1
ATOM 4573 C C . ARG A 1 619 ? -21.797 7.958 9.301 1.00 11.36 586 ARG A C 1
ATOM 4574 O O . ARG A 1 619 ? -22.962 8.370 9.323 1.00 11.43 586 ARG A O 1
ATOM 4582 N N . LYS A 1 620 ? -21.385 6.931 10.022 1.00 11.95 587 LYS A N 1
ATOM 4583 C CA . LYS A 1 620 ? -22.276 6.256 10.945 1.00 15.11 587 LYS A CA 1
ATOM 4584 C C . LYS A 1 620 ? -22.783 7.242 11.999 1.00 15.13 587 LYS A C 1
ATOM 4585 O O . LYS A 1 620 ? -23.958 7.263 12.293 1.00 23.45 587 LYS A O 1
ATOM 4591 N N . ARG A 1 621 ? -21.912 8.097 12.517 1.00 9.45 588 ARG A N 1
ATOM 4592 C CA . ARG A 1 621 ? -22.284 9.002 13.584 1.00 9.70 588 ARG A CA 1
ATOM 4593 C C . ARG A 1 621 ? -23.057 10.228 13.124 1.00 16.69 588 ARG A C 1
ATOM 4594 O O . ARG A 1 621 ? -24.016 10.630 13.758 1.00 17.03 588 ARG A O 1
ATOM 4602 N N . TRP A 1 622 ? -22.611 10.851 12.046 1.00 16.25 589 TRP A N 1
ATOM 4603 C CA . TRP A 1 622 ? -23.241 12.081 11.568 1.00 16.69 589 TRP A CA 1
ATOM 4604 C C . TRP A 1 622 ? -24.597 11.872 10.855 1.00 20.02 589 TRP A C 1
ATOM 4605 O O . TRP A 1 622 ? -25.446 12.729 10.928 1.00 26.57 589 TRP A O 1
ATOM 4616 N N . THR A 1 623 ? -24.828 10.758 10.178 1.00 16.55 590 THR A N 1
ATOM 4617 C CA . THR A 1 623 ? -26.157 10.526 9.605 1.00 22.99 590 THR A CA 1
ATOM 4618 C C . THR A 1 623 ? -27.178 10.051 10.664 1.00 28.65 590 THR A C 1
ATOM 4619 O O . THR A 1 623 ? -28.375 10.064 10.410 1.00 33.29 590 THR A O 1
ATOM 4623 N N . ASN A 1 624 ? -26.706 9.635 11.845 1.00 35.97 591 ASN A N 1
ATOM 4624 C CA . ASN A 1 624 ? -27.590 9.156 12.938 1.00 42.40 591 ASN A CA 1
ATOM 4625 C C . ASN A 1 624 ? -27.742 10.104 14.107 1.00 48.23 591 ASN A C 1
ATOM 4626 O O . ASN A 1 624 ? -28.602 9.878 14.954 1.00 63.00 591 ASN A O 1
ATOM 4631 N N . LEU A 1 625 ? -26.909 11.134 14.195 1.00 45.98 592 LEU A N 1
ATOM 4632 C CA . LEU A 1 625 ? -27.071 12.095 15.277 1.00 65.77 592 LEU A CA 1
ATOM 4633 C C . LEU A 1 625 ? -28.008 13.209 14.836 1.00 78.44 592 LEU A C 1
ATOM 4634 O O . LEU A 1 625 ? -28.199 13.430 13.635 1.00 68.56 592 LEU A O 1
ATOM 4639 N N . HIS A 1 626 ? -28.600 13.871 15.835 1.00 95.27 593 HIS A N 1
ATOM 4640 C CA . HIS A 1 626 ? -29.564 14.983 15.675 1.00 103.08 593 HIS A CA 1
ATOM 4641 C C . HIS A 1 626 ? -29.474 15.699 14.326 1.00 90.01 593 HIS A C 1
ATOM 4642 O O . HIS A 1 626 ? -30.262 15.432 13.422 1.00 71.59 593 HIS A O 1
ATOM 4649 N N . MET B 1 34 ? -15.746 23.252 -38.430 1.00 4.89 1 MET B N 1
ATOM 4650 C CA . MET B 1 34 ? -14.876 24.479 -38.570 1.00 9.53 1 MET B CA 1
ATOM 4651 C C . MET B 1 34 ? -13.643 24.419 -37.662 1.00 9.29 1 MET B C 1
ATOM 4652 O O . MET B 1 34 ? -13.619 23.679 -36.686 1.00 6.64 1 MET B O 1
ATOM 4657 N N . LEU B 1 35 ? -12.636 25.227 -37.997 1.00 7.41 2 LEU B N 1
ATOM 4658 C CA . LEU B 1 35 ? -11.378 25.267 -37.247 1.00 9.03 2 LEU B CA 1
ATOM 4659 C C . LEU B 1 35 ? -11.586 25.542 -35.762 1.00 10.03 2 LEU B C 1
ATOM 4660 O O . LEU B 1 35 ? -12.523 26.246 -35.350 1.00 7.30 2 LEU B O 1
ATOM 4665 N N . LYS B 1 36 ? -10.659 25.001 -34.979 1.00 8.63 3 LYS B N 1
ATOM 4666 C CA . LYS B 1 36 ? -10.642 25.213 -33.555 1.00 9.83 3 LYS B CA 1
ATOM 4667 C C . LYS B 1 36 ? -10.677 26.709 -33.308 1.00 12.69 3 LYS B C 1
ATOM 4668 O O . LYS B 1 36 ? -9.763 27.433 -33.718 1.00 13.48 3 LYS B O 1
ATOM 4674 N N . PRO B 1 37 ? -11.745 27.177 -32.672 1.00 8.02 4 PRO B N 1
ATOM 4675 C CA . PRO B 1 37 ? -11.970 28.573 -32.479 1.00 9.12 4 PRO B CA 1
ATOM 4676 C C . PRO B 1 37 ? -10.870 29.263 -31.675 1.00 13.75 4 PRO B C 1
ATOM 4677 O O . PRO B 1 37 ? -10.302 28.693 -30.740 1.00 12.82 4 PRO B O 1
ATOM 4681 N N . GLN B 1 38 ? -10.562 30.490 -32.073 1.00 15.08 5 GLN B N 1
ATOM 4682 C CA . GLN B 1 38 ? -9.707 31.349 -31.268 1.00 19.96 5 GLN B CA 1
ATOM 4683 C C . GLN B 1 38 ? -10.224 32.783 -31.206 1.00 23.48 5 GLN B C 1
ATOM 4684 O O . GLN B 1 38 ? -11.119 33.176 -31.967 1.00 14.78 5 GLN B O 1
ATOM 4690 N N . GLN B 1 39 ? -9.658 33.516 -30.241 1.00 26.28 6 GLN B N 1
ATOM 4691 C CA . GLN B 1 39 ? -9.822 34.957 -30.095 1.00 20.77 6 GLN B CA 1
ATOM 4692 C C . GLN B 1 39 ? -8.892 35.540 -31.134 1.00 17.19 6 GLN B C 1
ATOM 4693 O O . GLN B 1 39 ? -7.736 35.169 -31.158 1.00 23.37 6 GLN B O 1
ATOM 4699 N N . THR B 1 40 ? -9.403 36.382 -32.027 1.00 19.05 7 THR B N 1
ATOM 4700 C CA . THR B 1 40 ? -8.534 37.239 -32.858 1.00 22.77 7 THR B CA 1
ATOM 4701 C C . THR B 1 40 ? -9.060 38.689 -32.739 1.00 24.29 7 THR B C 1
ATOM 4702 O O . THR B 1 40 ? -9.920 38.968 -31.878 1.00 16.13 7 THR B O 1
ATOM 4706 N N . THR B 1 41 ? -8.511 39.584 -33.572 1.00 15.72 8 THR B N 1
ATOM 4707 C CA . THR B 1 41 ? -8.954 40.980 -33.662 1.00 17.07 8 THR B CA 1
ATOM 4708 C C . THR B 1 41 ? -10.344 41.030 -34.269 1.00 16.03 8 THR B C 1
ATOM 4709 O O . THR B 1 41 ? -11.082 41.993 -34.072 1.00 16.48 8 THR B O 1
ATOM 4713 N N . THR B 1 42 ? -10.685 39.975 -35.000 1.00 14.67 9 THR B N 1
ATOM 4714 C CA . THR B 1 42 ? -11.971 39.865 -35.683 1.00 19.38 9 THR B CA 1
ATOM 4715 C C . THR B 1 42 ? -12.907 38.782 -35.101 1.00 23.43 9 THR B C 1
ATOM 4716 O O . THR B 1 42 ? -13.956 38.494 -35.684 1.00 19.79 9 THR B O 1
ATOM 4720 N N . ARG B 1 43 ? -12.525 38.185 -33.968 1.00 22.63 10 ARG B N 1
ATOM 4721 C CA . ARG B 1 43 ? -13.228 37.012 -33.414 1.00 20.49 10 ARG B CA 1
ATOM 4722 C C . ARG B 1 43 ? -13.149 37.011 -31.931 1.00 20.26 10 ARG B C 1
ATOM 4723 O O . ARG B 1 43 ? -12.069 37.242 -31.357 1.00 30.02 10 ARG B O 1
ATOM 4731 N N . ASP B 1 44 ? -14.270 36.682 -31.311 1.00 15.47 11 ASP B N 1
ATOM 4732 C CA . ASP B 1 44 ? -14.353 36.649 -29.877 1.00 14.59 11 ASP B CA 1
ATOM 4733 C C . ASP B 1 44 ? -14.684 35.241 -29.437 1.00 17.68 11 ASP B C 1
ATOM 4734 O O . ASP B 1 44 ? -15.396 34.515 -30.133 1.00 18.43 11 ASP B O 1
ATOM 4739 N N . LEU B 1 45 ? -14.184 34.872 -28.263 1.00 15.86 12 LEU B N 1
ATOM 4740 C CA . LEU B 1 45 ? -14.265 33.508 -27.774 1.00 15.12 12 LEU B CA 1
ATOM 4741 C C . LEU B 1 45 ? -14.666 33.516 -26.309 1.00 17.91 12 LEU B C 1
ATOM 4742 O O . LEU B 1 45 ? -14.024 34.161 -25.488 1.00 17.30 12 LEU B O 1
ATOM 4747 N N . ILE B 1 46 ? -15.734 32.810 -25.975 1.00 15.96 13 ILE B N 1
ATOM 4748 C CA . ILE B 1 46 ? -16.180 32.770 -24.583 1.00 16.19 13 ILE B CA 1
ATOM 4749 C C . ILE B 1 46 ? -16.216 31.344 -24.079 1.00 12.62 13 ILE B C 1
ATOM 4750 O O . ILE B 1 46 ? -16.919 30.519 -24.637 1.00 13.54 13 ILE B O 1
ATOM 4755 N N . SER B 1 47 ? -15.490 31.073 -23.009 1.00 9.13 14 SER B N 1
ATOM 4756 C CA . SER B 1 47 ? -15.555 29.784 -22.355 1.00 8.03 14 SER B CA 1
ATOM 4757 C C . SER B 1 47 ? -16.897 29.629 -21.667 1.00 12.26 14 SER B C 1
ATOM 4758 O O . SER B 1 47 ? -17.318 30.529 -20.955 1.00 9.53 14 SER B O 1
ATOM 4761 N N . LEU B 1 48 ? -17.555 28.490 -21.879 1.00 12.70 15 LEU B N 1
ATOM 4762 C CA . LEU B 1 48 ? -18.768 28.125 -21.149 1.00 10.98 15 LEU B CA 1
ATOM 4763 C C . LEU B 1 48 ? -18.542 27.023 -20.118 1.00 12.44 15 LEU B C 1
ATOM 4764 O O . LEU B 1 48 ? -19.502 26.529 -19.492 1.00 8.48 15 LEU B O 1
ATOM 4769 N N . ASP B 1 49 ? -17.282 26.644 -19.919 1.00 10.27 16 ASP B N 1
ATOM 4770 C CA . ASP B 1 49 ? -16.961 25.666 -18.872 1.00 12.34 16 ASP B CA 1
ATOM 4771 C C . ASP B 1 49 ? -17.378 26.254 -17.536 1.00 11.57 16 ASP B C 1
ATOM 4772 O O . ASP B 1 49 ? -17.592 27.459 -17.411 1.00 12.28 16 ASP B O 1
ATOM 4777 N N . GLY B 1 50 ? -17.505 25.377 -16.556 1.00 14.21 17 GLY B N 1
ATOM 4778 C CA . GLY B 1 50 ? -18.064 25.739 -15.254 1.00 16.89 17 GLY B CA 1
ATOM 4779 C C . GLY B 1 50 ? -18.975 24.658 -14.720 1.00 14.32 17 GLY B C 1
ATOM 4780 O O . GLY B 1 50 ? -19.001 23.536 -15.244 1.00 15.74 17 GLY B O 1
ATOM 4781 N N . LEU B 1 51 ? -19.708 24.976 -13.663 1.00 10.16 18 LEU B N 1
ATOM 4782 C CA . LEU B 1 51 ? -20.735 24.049 -13.196 1.00 16.11 18 LEU B CA 1
ATOM 4783 C C . LEU B 1 51 ? -22.037 24.299 -13.934 1.00 12.30 18 LEU B C 1
ATOM 4784 O O . LEU B 1 51 ? -22.438 25.435 -14.071 1.00 13.79 18 LEU B O 1
ATOM 4789 N N . TRP B 1 52 ? -22.637 23.218 -14.425 1.00 8.89 19 TRP B N 1
ATOM 4790 C CA . TRP B 1 52 ? -23.920 23.205 -15.093 1.00 7.45 19 TRP B CA 1
ATOM 4791 C C . TRP B 1 52 ? -24.928 22.343 -14.322 1.00 10.13 19 TRP B C 1
ATOM 4792 O O . TRP B 1 52 ? -24.577 21.397 -13.604 1.00 8.62 19 TRP B O 1
ATOM 4803 N N . LYS B 1 53 ? -26.197 22.640 -14.512 1.00 10.23 20 LYS B N 1
ATOM 4804 C CA . LYS B 1 53 ? -27.236 21.815 -13.923 1.00 11.76 20 LYS B CA 1
ATOM 4805 C C . LYS B 1 53 ? -27.207 20.469 -14.633 1.00 11.87 20 LYS B C 1
ATOM 4806 O O . LYS B 1 53 ? -26.966 20.396 -15.848 1.00 9.03 20 LYS B O 1
ATOM 4812 N N . PHE B 1 54 ? -27.450 19.400 -13.874 1.00 14.15 21 PHE B N 1
ATOM 4813 C CA . PHE B 1 54 ? -27.309 18.049 -14.403 1.00 11.79 21 PHE B CA 1
ATOM 4814 C C . PHE B 1 54 ? -28.501 17.189 -13.982 1.00 13.16 21 PHE B C 1
ATOM 4815 O O . PHE B 1 54 ? -28.909 17.215 -12.829 1.00 9.18 21 PHE B O 1
ATOM 4823 N N . ALA B 1 55 ? -29.057 16.424 -14.918 1.00 10.43 22 ALA B N 1
ATOM 4824 C CA . ALA B 1 55 ? -30.053 15.427 -14.565 1.00 7.27 22 ALA B CA 1
ATOM 4825 C C . ALA B 1 55 ? -29.890 14.186 -15.404 1.00 11.32 22 ALA B C 1
ATOM 4826 O O . ALA B 1 55 ? -29.530 14.286 -16.574 1.00 14.40 22 ALA B O 1
ATOM 4828 N N . LEU B 1 56 ? -30.137 13.027 -14.800 1.00 8.59 23 LEU B N 1
ATOM 4829 C CA . LEU B 1 56 ? -30.355 11.801 -15.545 1.00 14.07 23 LEU B CA 1
ATOM 4830 C C . LEU B 1 56 ? -31.687 11.871 -16.233 1.00 13.02 23 LEU B C 1
ATOM 4831 O O . LEU B 1 56 ? -32.594 12.468 -15.706 1.00 20.77 23 LEU B O 1
ATOM 4836 N N . ALA B 1 57 ? -31.826 11.243 -17.391 1.00 16.83 24 ALA B N 1
ATOM 4837 C CA . ALA B 1 57 ? -33.163 10.986 -17.966 1.00 15.57 24 ALA B CA 1
ATOM 4838 C C . ALA B 1 57 ? -34.004 10.128 -17.009 1.00 18.80 24 ALA B C 1
ATOM 4839 O O . ALA B 1 57 ? -33.467 9.328 -16.269 1.00 18.61 24 ALA B O 1
ATOM 4841 N N . SER B 1 58 ? -35.316 10.300 -17.008 1.00 25.76 25 SER B N 1
ATOM 4842 C CA . SER B 1 58 ? -36.197 9.365 -16.309 1.00 35.70 25 SER B CA 1
ATOM 4843 C C . SER B 1 58 ? -37.432 9.133 -17.153 1.00 45.15 25 SER B C 1
ATOM 4844 O O . SER B 1 58 ? -37.593 9.756 -18.189 1.00 54.49 25 SER B O 1
ATOM 4847 N N . ASP B 1 59 ? -38.311 8.241 -16.710 1.00 64.26 26 ASP B N 1
ATOM 4848 C CA . ASP B 1 59 ? -39.522 7.900 -17.479 1.00 70.97 26 ASP B CA 1
ATOM 4849 C C . ASP B 1 59 ? -40.784 8.569 -16.954 1.00 76.38 26 ASP B C 1
ATOM 4850 O O . ASP B 1 59 ? -41.843 7.945 -16.895 1.00 82.91 26 ASP B O 1
ATOM 4855 N N . ASP B 1 60 ? -40.672 9.839 -16.581 1.00 86.23 27 ASP B N 1
ATOM 4856 C CA . ASP B 1 60 ? -41.835 10.623 -16.153 1.00 85.09 27 ASP B CA 1
ATOM 4857 C C . ASP B 1 60 ? -42.319 11.526 -17.304 1.00 92.21 27 ASP B C 1
ATOM 4858 O O . ASP B 1 60 ? -41.758 11.488 -18.415 1.00 82.56 27 ASP B O 1
ATOM 4863 N N . ASN B 1 61 ? -43.368 12.310 -17.031 1.00 97.05 28 ASN B N 1
ATOM 4864 C CA . ASN B 1 61 ? -43.967 13.242 -18.017 1.00 102.79 28 ASN B CA 1
ATOM 4865 C C . ASN B 1 61 ? -43.054 14.420 -18.425 1.00 92.71 28 ASN B C 1
ATOM 4866 O O . ASN B 1 61 ? -43.311 15.091 -19.434 1.00 88.48 28 ASN B O 1
ATOM 4871 N N . ASN B 1 62 ? -42.002 14.672 -17.643 1.00 97.89 29 ASN B N 1
ATOM 4872 C CA . ASN B 1 62 ? -40.884 15.522 -18.078 1.00 85.93 29 ASN B CA 1
ATOM 4873 C C . ASN B 1 62 ? -40.052 14.750 -19.112 1.00 74.66 29 ASN B C 1
ATOM 4874 O O . ASN B 1 62 ? -38.856 14.497 -18.934 1.00 62.41 29 ASN B O 1
ATOM 4879 N N . THR B 1 63 ? -40.721 14.365 -20.192 1.00 68.27 30 THR B N 1
ATOM 4880 C CA . THR B 1 63 ? -40.104 13.600 -21.230 1.00 61.03 30 THR B CA 1
ATOM 4881 C C . THR B 1 63 ? -39.183 14.514 -22.022 1.00 56.94 30 THR B C 1
ATOM 4882 O O . THR B 1 63 ? -38.381 14.013 -22.814 1.00 52.82 30 THR B O 1
ATOM 4886 N N . GLN B 1 64 ? -39.302 15.838 -21.836 1.00 40.94 31 GLN B N 1
ATOM 4887 C CA . GLN B 1 64 ? -38.437 16.774 -22.556 1.00 30.32 31 GLN B CA 1
ATOM 4888 C C . GLN B 1 64 ? -37.873 17.892 -21.671 1.00 31.27 31 GLN B C 1
ATOM 4889 O O . GLN B 1 64 ? -38.351 19.022 -21.687 1.00 32.76 31 GLN B O 1
ATOM 4895 N N . PRO B 1 65 ? -36.819 17.576 -20.912 1.00 32.07 32 PRO B N 1
ATOM 4896 C CA . PRO B 1 65 ? -36.165 18.525 -20.000 1.00 28.35 32 PRO B CA 1
ATOM 4897 C C . PRO B 1 65 ? -35.586 19.774 -20.648 1.00 17.90 32 PRO B C 1
ATOM 4898 O O . PRO B 1 65 ? -35.498 20.785 -20.006 1.00 22.66 32 PRO B O 1
ATOM 4902 N N . TRP B 1 66 ? -35.175 19.713 -21.902 1.00 19.74 33 TRP B N 1
ATOM 4903 C CA . TRP B 1 66 ? -34.645 20.925 -22.594 1.00 21.29 33 TRP B CA 1
ATOM 4904 C C . TRP B 1 66 ? -35.663 22.050 -22.875 1.00 22.37 33 TRP B C 1
ATOM 4905 O O . TRP B 1 66 ? -35.278 23.122 -23.336 1.00 18.80 33 TRP B O 1
ATOM 4916 N N . THR B 1 67 ? -36.951 21.783 -22.664 1.00 18.33 34 THR B N 1
ATOM 4917 C CA . THR B 1 67 ? -37.980 22.780 -22.898 1.00 23.96 34 THR B CA 1
ATOM 4918 C C . THR B 1 67 ? -38.236 23.635 -21.669 1.00 20.68 34 THR B C 1
ATOM 4919 O O . THR B 1 67 ? -39.120 24.439 -21.678 1.00 19.86 34 THR B O 1
ATOM 4923 N N . SER B 1 68 ? -37.496 23.465 -20.597 1.00 18.11 35 SER B N 1
ATOM 4924 C CA . SER B 1 68 ? -37.696 24.358 -19.490 1.00 18.12 35 SER B CA 1
ATOM 4925 C C . SER B 1 68 ? -36.535 24.256 -18.534 1.00 24.22 35 SER B C 1
ATOM 4926 O O . SER B 1 68 ? -35.688 23.373 -18.663 1.00 26.73 35 SER B O 1
ATOM 4929 N N . GLN B 1 69 ? -36.481 25.184 -17.594 1.00 23.16 36 GLN B N 1
ATOM 4930 C CA . GLN B 1 69 ? -35.419 25.207 -16.612 1.00 23.23 36 GLN B CA 1
ATOM 4931 C C . GLN B 1 69 ? -35.417 23.853 -15.890 1.00 23.87 36 GLN B C 1
ATOM 4932 O O . GLN B 1 69 ? -36.451 23.370 -15.484 1.00 25.59 36 GLN B O 1
ATOM 4938 N N . LEU B 1 70 ? -34.264 23.208 -15.819 1.00 27.08 37 LEU B N 1
ATOM 4939 C CA . LEU B 1 70 ? -34.103 22.005 -15.010 1.00 30.97 37 LEU B CA 1
ATOM 4940 C C . LEU B 1 70 ? -34.073 22.469 -13.572 1.00 43.90 37 LEU B C 1
ATOM 4941 O O . LEU B 1 70 ? -33.232 23.318 -13.228 1.00 40.05 37 LEU B O 1
ATOM 4946 N N . LYS B 1 71 ? -34.943 21.932 -12.715 1.00 47.42 38 LYS B N 1
ATOM 4947 C CA . LYS B 1 71 ? -34.882 22.351 -11.303 1.00 56.44 38 LYS B CA 1
ATOM 4948 C C . LYS B 1 71 ? -34.097 21.393 -10.402 1.00 52.04 38 LYS B C 1
ATOM 4949 O O . LYS B 1 71 ? -33.902 21.713 -9.236 1.00 60.70 38 LYS B O 1
ATOM 4955 N N . THR B 1 72 ? -33.634 20.253 -10.933 1.00 41.65 39 THR B N 1
ATOM 4956 C CA . THR B 1 72 ? -32.597 19.446 -10.250 1.00 44.68 39 THR B CA 1
ATOM 4957 C C . THR B 1 72 ? -31.621 20.308 -9.428 1.00 28.97 39 THR B C 1
ATOM 4958 O O . THR B 1 72 ? -31.320 21.424 -9.803 1.00 35.11 39 THR B O 1
ATOM 4962 N N . SER B 1 73 ? -31.139 19.787 -8.305 1.00 26.15 40 SER B N 1
ATOM 4963 C CA . SER B 1 73 ? -30.136 20.493 -7.485 1.00 27.25 40 SER B CA 1
ATOM 4964 C C . SER B 1 73 ? -28.688 20.037 -7.804 1.00 24.26 40 SER B C 1
ATOM 4965 O O . SER B 1 73 ? -27.734 20.559 -7.257 1.00 19.03 40 SER B O 1
ATOM 4968 N N . LEU B 1 74 ? -28.537 19.064 -8.685 1.00 17.28 41 LEU B N 1
ATOM 4969 C CA . LEU B 1 74 ? -27.234 18.566 -9.039 1.00 14.93 41 LEU B CA 1
ATOM 4970 C C . LEU B 1 74 ? -26.524 19.506 -9.984 1.00 18.59 41 LEU B C 1
ATOM 4971 O O . LEU B 1 74 ? -27.142 20.048 -10.910 1.00 16.08 41 LEU B O 1
ATOM 4976 N N . GLU B 1 75 ? -25.217 19.635 -9.795 1.00 12.71 42 GLU B N 1
ATOM 4977 C CA . GLU B 1 75 ? -24.401 20.430 -10.692 1.00 16.87 42 GLU B CA 1
ATOM 4978 C C . GLU B 1 75 ? -23.227 19.589 -11.129 1.00 20.08 42 GLU B C 1
ATOM 4979 O O . GLU B 1 75 ? -22.559 19.028 -10.287 1.00 18.90 42 GLU B O 1
ATOM 4985 N N . CYS B 1 76 ? -22.976 19.484 -12.439 1.00 16.82 43 CYS B N 1
ATOM 4986 C CA . CYS B 1 76 ? -21.810 18.722 -12.914 1.00 13.67 43 CYS B CA 1
ATOM 4987 C C . CYS B 1 76 ? -20.835 19.633 -13.591 1.00 9.08 43 CYS B C 1
ATOM 4988 O O . CYS B 1 76 ? -21.199 20.387 -14.473 1.00 14.61 43 CYS B O 1
ATOM 4991 N N . PRO B 1 77 ? -19.580 19.553 -13.210 1.00 8.94 44 PRO B N 1
ATOM 4992 C CA . PRO B 1 77 ? -18.544 20.346 -13.907 1.00 13.46 44 PRO B CA 1
ATOM 4993 C C . PRO B 1 77 ? -18.311 19.924 -15.364 1.00 10.78 44 PRO B C 1
ATOM 4994 O O . PRO B 1 77 ? -18.430 18.746 -15.676 1.00 6.72 44 PRO B O 1
ATOM 4998 N N . VAL B 1 78 ? -17.973 20.876 -16.237 1.00 16.82 45 VAL B N 1
ATOM 4999 C CA . VAL B 1 78 ? -18.113 20.583 -17.666 1.00 18.00 45 VAL B CA 1
ATOM 5000 C C . VAL B 1 78 ? -16.881 20.180 -18.444 1.00 30.92 45 VAL B C 1
ATOM 5001 O O . VAL B 1 78 ? -17.010 19.428 -19.433 1.00 41.24 45 VAL B O 1
ATOM 5005 N N . PRO B 1 79 ? -15.700 20.635 -18.063 1.00 13.49 46 PRO B N 1
ATOM 5006 C CA . PRO B 1 79 ? -14.775 19.693 -18.724 1.00 11.20 46 PRO B CA 1
ATOM 5007 C C . PRO B 1 79 ? -14.671 18.500 -17.767 1.00 10.35 46 PRO B C 1
ATOM 5008 O O . PRO B 1 79 ? -13.867 18.535 -16.854 1.00 11.78 46 PRO B O 1
ATOM 5012 N N . ALA B 1 80 ? -15.543 17.500 -17.924 1.00 8.63 47 ALA B N 1
ATOM 5013 C CA . ALA B 1 80 ? -15.438 16.219 -17.174 1.00 10.86 47 ALA B CA 1
ATOM 5014 C C . ALA B 1 80 ? -16.385 15.169 -17.652 1.00 10.34 47 ALA B C 1
ATOM 5015 O O . ALA B 1 80 ? -17.485 15.489 -18.088 1.00 18.58 47 ALA B O 1
ATOM 5017 N N . SER B 1 81 ? -15.995 13.912 -17.480 1.00 7.13 48 SER B N 1
ATOM 5018 C CA . SER B 1 81 ? -16.954 12.824 -17.486 1.00 8.33 48 SER B CA 1
ATOM 5019 C C . SER B 1 81 ? -17.801 12.938 -16.240 1.00 9.54 48 SER B C 1
ATOM 5020 O O . SER B 1 81 ? -17.263 13.263 -15.205 1.00 14.83 48 SER B O 1
ATOM 5023 N N . TYR B 1 82 ? -19.080 12.588 -16.288 1.00 11.26 49 TYR B N 1
ATOM 5024 C CA . TYR B 1 82 ? -19.925 12.681 -15.080 1.00 9.64 49 TYR B CA 1
ATOM 5025 C C . TYR B 1 82 ? -19.904 11.493 -14.080 1.00 10.05 49 TYR B C 1
ATOM 5026 O O . TYR B 1 82 ? -20.453 11.609 -12.967 1.00 8.54 49 TYR B O 1
ATOM 5035 N N . ASN B 1 83 ? -19.268 10.382 -14.457 1.00 5.70 50 ASN B N 1
ATOM 5036 C CA . ASN B 1 83 ? -19.445 9.111 -13.757 1.00 5.67 50 ASN B CA 1
ATOM 5037 C C . ASN B 1 83 ? -18.953 8.929 -12.332 1.00 7.38 50 ASN B C 1
ATOM 5038 O O . ASN B 1 83 ? -19.636 8.305 -11.531 1.00 14.48 50 ASN B O 1
ATOM 5043 N N . ASP B 1 84 ? -17.772 9.404 -12.003 1.00 5.82 51 ASP B N 1
ATOM 5044 C CA . ASP B 1 84 ? -17.237 9.217 -10.642 1.00 7.46 51 ASP B CA 1
ATOM 5045 C C . ASP B 1 84 ? -17.436 10.474 -9.811 1.00 9.57 51 ASP B C 1
ATOM 5046 O O . ASP B 1 84 ? -17.009 10.537 -8.640 1.00 12.38 51 ASP B O 1
ATOM 5051 N N . ILE B 1 85 ? -18.053 11.467 -10.424 1.00 5.92 52 ILE B N 1
ATOM 5052 C CA . ILE B 1 85 ? -18.138 12.757 -9.855 1.00 7.37 52 ILE B CA 1
ATOM 5053 C C . ILE B 1 85 ? -19.094 12.836 -8.685 1.00 8.85 52 ILE B C 1
ATOM 5054 O O . ILE B 1 85 ? -18.768 13.480 -7.680 1.00 9.23 52 ILE B O 1
ATOM 5059 N N . PHE B 1 86 ? -20.227 12.155 -8.768 1.00 7.80 53 PHE B N 1
ATOM 5060 C CA . PHE B 1 86 ? -21.283 12.389 -7.784 1.00 9.01 53 PHE B CA 1
ATOM 5061 C C . PHE B 1 86 ? -21.246 11.459 -6.583 1.00 11.07 53 PHE B C 1
ATOM 5062 O O . PHE B 1 86 ? -21.971 11.684 -5.600 1.00 16.28 53 PHE B O 1
ATOM 5070 N N . ALA B 1 87 ? -20.381 10.455 -6.619 1.00 11.21 54 ALA B N 1
ATOM 5071 C CA . ALA B 1 87 ? -20.329 9.442 -5.542 1.00 13.54 54 ALA B CA 1
ATOM 5072 C C . ALA B 1 87 ? -21.667 8.734 -5.425 1.00 16.01 54 ALA B C 1
ATOM 5073 O O . ALA B 1 87 ? -22.123 8.444 -4.335 1.00 17.56 54 ALA B O 1
ATOM 5075 N N . ASP B 1 88 ? -22.276 8.470 -6.571 1.00 17.15 55 ASP B N 1
ATOM 5076 C CA . ASP B 1 88 ? -23.623 7.951 -6.665 1.00 19.01 55 ASP B CA 1
ATOM 5077 C C . ASP B 1 88 ? -23.681 6.848 -7.732 1.00 16.10 55 ASP B C 1
ATOM 5078 O O . ASP B 1 88 ? -23.350 7.074 -8.890 1.00 14.07 55 ASP B O 1
ATOM 5083 N N . SER B 1 89 ? -24.147 5.677 -7.311 1.00 15.00 56 SER B N 1
ATOM 5084 C CA . SER B 1 89 ? -24.278 4.483 -8.157 1.00 17.73 56 SER B CA 1
ATOM 5085 C C . SER B 1 89 ? -25.200 4.637 -9.352 1.00 20.40 56 SER B C 1
ATOM 5086 O O . SER B 1 89 ? -24.828 4.312 -10.502 1.00 13.15 56 SER B O 1
ATOM 5089 N N . LYS B 1 90 ? -26.417 5.078 -9.050 1.00 13.85 57 LYS B N 1
ATOM 5090 C CA . LYS B 1 90 ? -27.423 5.330 -10.054 1.00 18.11 57 LYS B CA 1
ATOM 5091 C C . LYS B 1 90 ? -26.800 6.135 -11.205 1.00 13.13 57 LYS B C 1
ATOM 5092 O O . LYS B 1 90 ? -26.954 5.763 -12.353 1.00 14.65 57 LYS B O 1
ATOM 5098 N N . ILE B 1 91 ? -26.089 7.213 -10.877 1.00 12.52 58 ILE B N 1
ATOM 5099 C CA . ILE B 1 91 ? -25.499 8.109 -11.893 1.00 14.00 58 ILE B CA 1
ATOM 5100 C C . ILE B 1 91 ? -24.304 7.429 -12.572 1.00 11.06 58 ILE B C 1
ATOM 5101 O O . ILE B 1 91 ? -24.149 7.507 -13.773 1.00 11.68 58 ILE B O 1
ATOM 5106 N N . HIS B 1 92 ? -23.473 6.741 -11.811 1.00 10.68 59 HIS B N 1
ATOM 5107 C CA . HIS B 1 92 ? -22.363 6.049 -12.418 1.00 10.94 59 HIS B CA 1
ATOM 5108 C C . HIS B 1 92 ? -22.835 4.944 -13.400 1.00 8.56 59 HIS B C 1
ATOM 5109 O O . HIS B 1 92 ? -22.292 4.787 -14.456 1.00 7.35 59 HIS B O 1
ATOM 5116 N N . ASP B 1 93 ? -23.826 4.169 -13.017 1.00 9.59 60 ASP B N 1
ATOM 5117 C CA . ASP B 1 93 ? -24.167 2.970 -13.764 1.00 11.68 60 ASP B CA 1
ATOM 5118 C C . ASP B 1 93 ? -25.220 3.263 -14.837 1.00 10.63 60 ASP B C 1
ATOM 5119 O O . ASP B 1 93 ? -25.580 2.387 -15.605 1.00 9.78 60 ASP B O 1
ATOM 5124 N N . HIS B 1 94 ? -25.702 4.498 -14.872 1.00 9.62 61 HIS B N 1
ATOM 5125 C CA . HIS B 1 94 ? -26.775 4.909 -15.761 1.00 10.05 61 HIS B CA 1
ATOM 5126 C C . HIS B 1 94 ? -26.550 4.604 -17.242 1.00 10.40 61 HIS B C 1
ATOM 5127 O O . HIS B 1 94 ? -25.484 4.874 -17.789 1.00 11.71 61 HIS B O 1
ATOM 5134 N N . VAL B 1 95 ? -27.563 4.060 -17.902 1.00 11.68 62 VAL B N 1
ATOM 5135 C CA . VAL B 1 95 ? -27.475 3.799 -19.347 1.00 11.38 62 VAL B CA 1
ATOM 5136 C C . VAL B 1 95 ? -28.507 4.647 -20.026 1.00 11.51 62 VAL B C 1
ATOM 5137 O O . VAL B 1 95 ? -29.683 4.536 -19.744 1.00 18.50 62 VAL B O 1
ATOM 5141 N N . GLY B 1 96 ? -28.074 5.521 -20.908 1.00 8.25 63 GLY B N 1
ATOM 5142 C CA . GLY B 1 96 ? -28.999 6.427 -21.546 1.00 9.69 63 GLY B CA 1
ATOM 5143 C C . GLY B 1 96 ? -28.536 7.864 -21.455 1.00 14.30 63 GLY B C 1
ATOM 5144 O O . GLY B 1 96 ? -27.382 8.156 -21.125 1.00 12.87 63 GLY B O 1
ATOM 5145 N N . TRP B 1 97 ? -29.474 8.752 -21.742 1.00 12.85 64 TRP B N 1
ATOM 5146 C CA . TRP B 1 97 ? -29.236 10.172 -21.873 1.00 8.49 64 TRP B CA 1
ATOM 5147 C C . TRP B 1 97 ? -29.087 10.889 -20.541 1.00 10.68 64 TRP B C 1
ATOM 5148 O O . TRP B 1 97 ? -29.729 10.517 -19.562 1.00 7.54 64 TRP B O 1
ATOM 5159 N N . VAL B 1 98 ? -28.266 11.946 -20.538 1.00 7.94 65 VAL B N 1
ATOM 5160 C CA . VAL B 1 98 ? -28.224 12.920 -19.417 1.00 12.13 65 VAL B CA 1
ATOM 5161 C C . VAL B 1 98 ? -28.308 14.347 -19.940 1.00 10.76 65 VAL B C 1
ATOM 5162 O O . VAL B 1 98 ? -28.004 14.607 -21.096 1.00 10.30 65 VAL B O 1
ATOM 5166 N N . TYR B 1 99 ? -28.702 15.267 -19.072 1.00 9.43 66 TYR B N 1
ATOM 5167 C CA . TYR B 1 99 ? -28.939 16.634 -19.508 1.00 14.32 66 TYR B CA 1
ATOM 5168 C C . TYR B 1 99 ? -28.124 17.599 -18.703 1.00 12.39 66 TYR B C 1
ATOM 5169 O O . TYR B 1 99 ? -28.195 17.599 -17.473 1.00 16.80 66 TYR B O 1
ATOM 5178 N N . TYR B 1 100 ? -27.345 18.403 -19.409 1.00 8.29 67 TYR B N 1
ATOM 5179 C CA . TYR B 1 100 ? -26.616 19.482 -18.830 1.00 10.01 67 TYR B CA 1
ATOM 5180 C C . TYR B 1 100 ? -27.371 20.767 -19.188 1.00 14.95 67 TYR B C 1
ATOM 5181 O O . TYR B 1 100 ? -27.948 20.874 -20.281 1.00 10.35 67 TYR B O 1
ATOM 5190 N N . GLN B 1 101 ? -27.335 21.775 -18.319 1.00 13.58 68 GLN B N 1
ATOM 5191 C CA . GLN B 1 101 ? -28.062 23.014 -18.645 1.00 16.37 68 GLN B CA 1
ATOM 5192 C C . GLN B 1 101 ? -27.536 24.253 -17.959 1.00 17.28 68 GLN B C 1
ATOM 5193 O O . GLN B 1 101 ? -27.169 24.207 -16.779 1.00 15.67 68 GLN B O 1
ATOM 5199 N N . ARG B 1 102 ? -27.534 25.356 -18.702 1.00 9.85 69 ARG B N 1
ATOM 5200 C CA . ARG B 1 102 ? -27.190 26.645 -18.147 1.00 10.62 69 ARG B CA 1
ATOM 5201 C C . ARG B 1 102 ? -27.632 27.771 -19.075 1.00 12.13 69 ARG B C 1
ATOM 5202 O O . ARG B 1 102 ? -27.828 27.581 -20.278 1.00 9.46 69 ARG B O 1
ATOM 5210 N N . ASP B 1 103 ? -27.741 28.964 -18.516 1.00 12.67 70 ASP B N 1
ATOM 5211 C CA . ASP B 1 103 ? -28.094 30.112 -19.326 1.00 13.08 70 ASP B CA 1
ATOM 5212 C C . ASP B 1 103 ? -26.820 30.729 -19.903 1.00 17.99 70 ASP B C 1
ATOM 5213 O O . ASP B 1 103 ? -25.724 30.577 -19.364 1.00 19.07 70 ASP B O 1
ATOM 5218 N N . VAL B 1 104 ? -26.978 31.419 -21.012 1.00 14.78 71 VAL B N 1
ATOM 5219 C CA . VAL B 1 104 ? -25.882 32.067 -21.641 1.00 12.01 71 VAL B CA 1
ATOM 5220 C C . VAL B 1 104 ? -26.399 33.365 -22.157 1.00 16.89 71 VAL B C 1
ATOM 5221 O O . VAL B 1 104 ? -27.573 33.487 -22.531 1.00 12.20 71 VAL B O 1
ATOM 5225 N N . ILE B 1 105 ? -25.496 34.329 -22.197 1.00 17.51 72 ILE B N 1
ATOM 5226 C CA . ILE B 1 105 ? -25.778 35.597 -22.822 1.00 14.49 72 ILE B CA 1
ATOM 5227 C C . ILE B 1 105 ? -24.811 35.865 -23.953 1.00 15.83 72 ILE B C 1
ATOM 5228 O O . ILE B 1 105 ? -23.595 35.850 -23.771 1.00 15.06 72 ILE B O 1
ATOM 5233 N N . VAL B 1 106 ? -25.379 36.135 -25.119 1.00 16.50 73 VAL B N 1
ATOM 5234 C CA . VAL B 1 106 ? -24.617 36.548 -26.280 1.00 17.51 73 VAL B CA 1
ATOM 5235 C C . VAL B 1 106 ? -24.198 38.010 -26.066 1.00 15.06 73 VAL B C 1
ATOM 5236 O O . VAL B 1 106 ? -25.007 38.848 -25.700 1.00 15.18 73 VAL B O 1
ATOM 5240 N N . PRO B 1 107 ? -22.926 38.316 -26.249 1.00 17.15 74 PRO B N 1
ATOM 5241 C CA . PRO B 1 107 ? -22.533 39.695 -25.997 1.00 18.75 74 PRO B CA 1
ATOM 5242 C C . PRO B 1 107 ? -23.189 40.728 -26.920 1.00 22.96 74 PRO B C 1
ATOM 5243 O O . PRO B 1 107 ? -23.355 40.499 -28.126 1.00 17.03 74 PRO B O 1
ATOM 5247 N N . LYS B 1 108 ? -23.528 41.861 -26.302 1.00 21.20 75 LYS B N 1
ATOM 5248 C CA . LYS B 1 108 ? -24.127 43.026 -26.947 1.00 13.93 75 LYS B CA 1
ATOM 5249 C C . LYS B 1 108 ? -23.472 43.374 -28.280 1.00 15.79 75 LYS B C 1
ATOM 5250 O O . LYS B 1 108 ? -24.153 43.694 -29.260 1.00 15.34 75 LYS B O 1
ATOM 5256 N N . GLY B 1 109 ? -22.147 43.300 -28.319 1.00 14.05 76 GLY B N 1
ATOM 5257 C CA . GLY B 1 109 ? -21.379 43.712 -29.495 1.00 11.92 76 GLY B CA 1
ATOM 5258 C C . GLY B 1 109 ? -21.204 42.702 -30.613 1.00 16.94 76 GLY B C 1
ATOM 5259 O O . GLY B 1 109 ? -20.394 42.928 -31.496 1.00 22.48 76 GLY B O 1
ATOM 5260 N N . TRP B 1 110 ? -21.949 41.599 -30.598 1.00 16.99 77 TRP B N 1
ATOM 5261 C CA . TRP B 1 110 ? -21.859 40.593 -31.670 1.00 17.92 77 TRP B CA 1
ATOM 5262 C C . TRP B 1 110 ? -22.977 40.819 -32.742 1.00 23.47 77 TRP B C 1
ATOM 5263 O O . TRP B 1 110 ? -23.375 39.900 -33.473 1.00 21.24 77 TRP B O 1
ATOM 5274 N N . SER B 1 111 ? -23.453 42.056 -32.838 1.00 13.22 78 SER B N 1
ATOM 5275 C CA . SER B 1 111 ? -24.572 42.427 -33.693 1.00 15.18 78 SER B CA 1
ATOM 5276 C C . SER B 1 111 ? -24.429 42.125 -35.172 1.00 18.76 78 SER B C 1
ATOM 5277 O O . SER B 1 111 ? -25.323 41.576 -35.802 1.00 13.08 78 SER B O 1
ATOM 5280 N N . GLU B 1 112 ? -23.293 42.540 -35.707 1.00 20.47 79 GLU B N 1
ATOM 5281 C CA . GLU B 1 112 ? -22.952 42.384 -37.105 1.00 24.96 79 GLU B CA 1
ATOM 5282 C C . GLU B 1 112 ? -22.325 41.014 -37.320 1.00 21.53 79 GLU B C 1
ATOM 5283 O O . GLU B 1 112 ? -21.975 40.632 -38.432 1.00 30.49 79 GLU B O 1
ATOM 5289 N N . GLU B 1 113 ? -22.239 40.253 -36.249 1.00 20.81 80 GLU B N 1
ATOM 5290 C CA . GLU B 1 113 ? -21.405 39.077 -36.203 1.00 23.09 80 GLU B CA 1
ATOM 5291 C C . GLU B 1 113 ? -22.259 37.800 -36.289 1.00 24.10 80 GLU B C 1
ATOM 5292 O O . GLU B 1 113 ? -23.466 37.810 -36.035 1.00 18.82 80 GLU B O 1
ATOM 5298 N N . ARG B 1 114 ? -21.593 36.712 -36.653 1.00 25.43 81 ARG B N 1
ATOM 5299 C CA . ARG B 1 114 ? -22.155 35.350 -36.691 1.00 19.15 81 ARG B CA 1
ATOM 5300 C C . ARG B 1 114 ? -21.633 34.672 -35.434 1.00 18.22 81 ARG B C 1
ATOM 5301 O O . ARG B 1 114 ? -20.456 34.851 -35.111 1.00 17.64 81 ARG B O 1
ATOM 5309 N N . TYR B 1 115 ? -22.447 33.880 -34.739 1.00 15.06 82 TYR B N 1
ATOM 5310 C CA . TYR B 1 115 ? -21.954 33.208 -33.528 1.00 16.05 82 TYR B CA 1
ATOM 5311 C C . TYR B 1 115 ? -22.452 31.775 -33.331 1.00 17.93 82 TYR B C 1
ATOM 5312 O O . TYR B 1 115 ? -23.566 31.417 -33.734 1.00 17.61 82 TYR B O 1
ATOM 5321 N N . LEU B 1 116 ? -21.599 30.955 -32.705 1.00 18.35 83 LEU B N 1
ATOM 5322 C CA . LEU B 1 116 ? -21.815 29.499 -32.607 1.00 14.38 83 LEU B CA 1
ATOM 5323 C C . LEU B 1 116 ? -21.631 28.966 -31.219 1.00 11.40 83 LEU B C 1
ATOM 5324 O O . LEU B 1 116 ? -20.877 29.494 -30.436 1.00 12.31 83 LEU B O 1
ATOM 5329 N N . VAL B 1 117 ? -22.298 27.870 -30.930 1.00 13.73 84 VAL B N 1
ATOM 5330 C CA . VAL B 1 117 ? -22.002 27.129 -29.731 1.00 12.65 84 VAL B CA 1
ATOM 5331 C C . VAL B 1 117 ? -21.248 25.901 -30.190 1.00 16.33 84 VAL B C 1
ATOM 5332 O O . VAL B 1 117 ? -21.697 25.221 -31.119 1.00 11.91 84 VAL B O 1
ATOM 5336 N N . ARG B 1 118 ? -20.105 25.620 -29.562 1.00 9.52 85 ARG B N 1
ATOM 5337 C CA . ARG B 1 118 ? -19.374 24.434 -29.903 1.00 8.82 85 ARG B CA 1
ATOM 5338 C C . ARG B 1 118 ? -19.096 23.583 -28.696 1.00 9.65 85 ARG B C 1
ATOM 5339 O O . ARG B 1 118 ? -18.698 24.103 -27.673 1.00 12.39 85 ARG B O 1
ATOM 5347 N N . CYS B 1 119 ? -19.293 22.263 -28.849 1.00 17.66 86 CYS B N 1
ATOM 5348 C CA . CYS B 1 119 ? -18.730 21.233 -27.954 1.00 5.97 86 CYS B CA 1
ATOM 5349 C C . CYS B 1 119 ? -17.496 20.640 -28.588 1.00 8.93 86 CYS B C 1
ATOM 5350 O O . CYS B 1 119 ? -17.573 20.120 -29.673 1.00 11.25 86 CYS B O 1
ATOM 5353 N N . GLU B 1 120 ? -16.354 20.706 -27.918 1.00 8.12 87 GLU B N 1
ATOM 5354 C CA . GLU B 1 120 ? -15.184 19.963 -28.364 1.00 6.96 87 GLU B CA 1
ATOM 5355 C C . GLU B 1 120 ? -15.445 18.475 -28.438 1.00 9.86 87 GLU B C 1
ATOM 5356 O O . GLU B 1 120 ? -14.841 17.776 -29.228 1.00 11.46 87 GLU B O 1
ATOM 5362 N N . ALA B 1 121 ? -16.320 17.988 -27.574 1.00 10.11 88 ALA B N 1
ATOM 5363 C CA . ALA B 1 121 ? -16.640 16.575 -27.514 1.00 10.57 88 ALA B CA 1
ATOM 5364 C C . ALA B 1 121 ? -17.783 16.334 -26.535 1.00 10.31 88 ALA B C 1
ATOM 5365 O O . ALA B 1 121 ? -17.838 16.906 -25.468 1.00 10.53 88 ALA B O 1
ATOM 5367 N N . ALA B 1 122 ? -18.718 15.500 -26.947 1.00 14.70 89 ALA B N 1
ATOM 5368 C CA . ALA B 1 122 ? -19.717 14.944 -26.062 1.00 12.11 89 ALA B CA 1
ATOM 5369 C C . ALA B 1 122 ? -19.724 13.433 -26.294 1.00 10.95 89 ALA B C 1
ATOM 5370 O O . ALA B 1 122 ? -20.006 12.958 -27.400 1.00 10.87 89 ALA B O 1
ATOM 5372 N N . THR B 1 123 ? -19.433 12.693 -25.233 1.00 8.83 90 THR B N 1
ATOM 5373 C CA . THR B 1 123 ? -19.171 11.270 -25.328 1.00 10.12 90 THR B CA 1
ATOM 5374 C C . THR B 1 123 ? -20.408 10.521 -24.881 1.00 10.32 90 THR B C 1
ATOM 5375 O O . THR B 1 123 ? -20.827 10.676 -23.745 1.00 8.10 90 THR B O 1
ATOM 5379 N N . HIS B 1 124 ? -21.023 9.726 -25.759 1.00 12.07 91 HIS B N 1
ATOM 5380 C CA . HIS B 1 124 ? -20.608 9.537 -27.157 1.00 11.40 91 HIS B CA 1
ATOM 5381 C C . HIS B 1 124 ? -21.524 10.244 -28.163 1.00 9.50 91 HIS B C 1
ATOM 5382 O O . HIS B 1 124 ? -21.128 10.487 -29.290 1.00 7.28 91 HIS B O 1
ATOM 5389 N N . HIS B 1 125 ? -22.738 10.574 -27.744 1.00 10.85 92 HIS B N 1
ATOM 5390 C CA . HIS B 1 125 ? -23.768 11.097 -28.654 1.00 12.91 92 HIS B CA 1
ATOM 5391 C C . HIS B 1 125 ? -24.287 12.356 -28.005 1.00 11.90 92 HIS B C 1
ATOM 5392 O O . HIS B 1 125 ? -24.801 12.287 -26.913 1.00 13.56 92 HIS B O 1
ATOM 5399 N N . GLY B 1 126 ? -24.130 13.507 -28.654 1.00 10.83 93 GLY B N 1
ATOM 5400 C CA . GLY B 1 126 ? -24.542 14.788 -28.051 1.00 11.87 93 GLY B CA 1
ATOM 5401 C C . GLY B 1 126 ? -25.627 15.540 -28.837 1.00 16.58 93 GLY B C 1
ATOM 5402 O O . GLY B 1 126 ? -25.692 15.468 -30.094 1.00 14.23 93 GLY B O 1
ATOM 5403 N N . ARG B 1 127 ? -26.481 16.254 -28.099 1.00 13.05 94 ARG B N 1
ATOM 5404 C CA . ARG B 1 127 ? -27.497 17.148 -28.695 1.00 17.74 94 ARG B CA 1
ATOM 5405 C C . ARG B 1 127 ? -27.454 18.540 -28.067 1.00 13.25 94 ARG B C 1
ATOM 5406 O O . ARG B 1 127 ? -27.409 18.655 -26.857 1.00 15.76 94 ARG B O 1
ATOM 5414 N N . ILE B 1 128 ? -27.481 19.581 -28.893 1.00 13.53 95 ILE B N 1
ATOM 5415 C CA . ILE B 1 128 ? -27.518 20.957 -28.395 1.00 14.12 95 ILE B CA 1
ATOM 5416 C C . ILE B 1 128 ? -28.914 21.570 -28.608 1.00 16.77 95 ILE B C 1
ATOM 5417 O O . ILE B 1 128 ? -29.452 21.555 -29.725 1.00 19.16 95 ILE B O 1
ATOM 5422 N N . TYR B 1 129 ? -29.485 22.114 -27.540 1.00 15.63 96 TYR B N 1
ATOM 5423 C CA . TYR B 1 129 ? -30.768 22.789 -27.603 1.00 10.60 96 TYR B CA 1
ATOM 5424 C C . TYR B 1 129 ? -30.643 24.248 -27.226 1.00 12.79 96 TYR B C 1
ATOM 5425 O O . TYR B 1 129 ? -30.043 24.610 -26.214 1.00 13.72 96 TYR B O 1
ATOM 5434 N N . VAL B 1 130 ? -31.256 25.086 -28.038 1.00 15.91 97 VAL B N 1
ATOM 5435 C CA . VAL B 1 130 ? -31.446 26.483 -27.713 1.00 13.32 97 VAL B CA 1
ATOM 5436 C C . VAL B 1 130 ? -32.934 26.762 -27.443 1.00 15.87 97 VAL B C 1
ATOM 5437 O O . VAL B 1 130 ? -33.726 26.817 -28.377 1.00 27.06 97 VAL B O 1
ATOM 5441 N N . ASN B 1 131 ? -33.303 26.919 -26.177 1.00 10.82 98 ASN B N 1
ATOM 5442 C CA . ASN B 1 131 ? -34.673 27.171 -25.758 1.00 12.05 98 ASN B CA 1
ATOM 5443 C C . ASN B 1 131 ? -35.717 26.217 -26.387 1.00 31.93 98 ASN B C 1
ATOM 5444 O O . ASN B 1 131 ? -36.629 26.666 -27.116 1.00 35.30 98 ASN B O 1
ATOM 5449 N N . GLY B 1 132 ? -35.643 24.919 -26.145 1.00 25.16 99 GLY B N 1
ATOM 5450 C CA . GLY B 1 132 ? -36.664 24.057 -26.796 1.00 24.29 99 GLY B CA 1
ATOM 5451 C C . GLY B 1 132 ? -36.393 23.621 -28.244 1.00 16.60 99 GLY B C 1
ATOM 5452 O O . GLY B 1 132 ? -36.994 22.661 -28.710 1.00 17.57 99 GLY B O 1
ATOM 5453 N N . ASN B 1 133 ? -35.485 24.295 -28.938 1.00 9.54 100 ASN B N 1
ATOM 5454 C CA . ASN B 1 133 ? -35.121 23.926 -30.290 1.00 16.94 100 ASN B CA 1
ATOM 5455 C C . ASN B 1 133 ? -33.827 23.108 -30.406 1.00 18.99 100 ASN B C 1
ATOM 5456 O O . ASN B 1 133 ? -32.786 23.494 -29.898 1.00 15.79 100 ASN B O 1
ATOM 5461 N N . LEU B 1 134 ? -33.902 21.991 -31.117 1.00 17.05 101 LEU B N 1
ATOM 5462 C CA . LEU B 1 134 ? -32.724 21.207 -31.420 1.00 23.05 101 LEU B CA 1
ATOM 5463 C C . LEU B 1 134 ? -31.975 21.918 -32.526 1.00 21.57 101 LEU B C 1
ATOM 5464 O O . LEU B 1 134 ? -32.576 22.272 -33.520 1.00 21.04 101 LEU B O 1
ATOM 5469 N N . VAL B 1 135 ? -30.675 22.147 -32.342 1.00 21.70 102 VAL B N 1
ATOM 5470 C CA . VAL B 1 135 ? -29.868 22.802 -33.379 1.00 12.79 102 VAL B CA 1
ATOM 5471 C C . VAL B 1 135 ? -28.616 22.050 -33.760 1.00 15.40 102 VAL B C 1
ATOM 5472 O O . VAL B 1 135 ? -27.951 22.439 -34.701 1.00 19.45 102 VAL B O 1
ATOM 5476 N N . ALA B 1 136 ? -28.262 21.004 -33.022 1.00 16.61 103 ALA B N 1
ATOM 5477 C CA . ALA B 1 136 ? -27.173 20.111 -33.443 1.00 11.97 103 ALA B CA 1
ATOM 5478 C C . ALA B 1 136 ? -27.385 18.714 -32.881 1.00 8.49 103 ALA B C 1
ATOM 5479 O O . ALA B 1 136 ? -27.842 18.549 -31.773 1.00 13.72 103 ALA B O 1
ATOM 5481 N N . ASP B 1 137 ? -27.053 17.719 -33.670 1.00 7.61 104 ASP B N 1
ATOM 5482 C CA . ASP B 1 137 ? -27.105 16.310 -33.259 1.00 15.65 104 ASP B CA 1
ATOM 5483 C C . ASP B 1 137 ? -25.858 15.622 -33.818 1.00 9.72 104 ASP B C 1
ATOM 5484 O O . ASP B 1 137 ? -25.654 15.634 -35.005 1.00 9.79 104 ASP B O 1
ATOM 5489 N N . HIS B 1 138 ? -25.053 15.030 -32.955 1.00 6.55 105 HIS B N 1
ATOM 5490 C CA . HIS B 1 138 ? -23.784 14.458 -33.332 1.00 7.12 105 HIS B CA 1
ATOM 5491 C C . HIS B 1 138 ? -23.530 13.136 -32.644 1.00 11.22 105 HIS B C 1
ATOM 5492 O O . HIS B 1 138 ? -23.863 12.944 -31.459 1.00 12.12 105 HIS B O 1
ATOM 5499 N N . VAL B 1 139 ? -22.854 12.261 -33.377 1.00 14.86 106 VAL B N 1
ATOM 5500 C CA . VAL B 1 139 ? -22.775 10.885 -33.016 1.00 13.38 106 VAL B CA 1
ATOM 5501 C C . VAL B 1 139 ? -21.406 10.512 -32.514 1.00 17.42 106 VAL B C 1
ATOM 5502 O O . VAL B 1 139 ? -21.301 10.012 -31.390 1.00 30.15 106 VAL B O 1
ATOM 5506 N N . GLY B 1 140 ? -20.325 10.740 -33.224 1.00 11.67 107 GLY B N 1
ATOM 5507 C CA . GLY B 1 140 ? -19.027 10.355 -32.550 1.00 14.69 107 GLY B CA 1
ATOM 5508 C C . GLY B 1 140 ? -18.742 10.927 -31.136 1.00 10.61 107 GLY B C 1
ATOM 5509 O O . GLY B 1 140 ? -19.121 12.034 -30.784 1.00 13.79 107 GLY B O 1
ATOM 5510 N N . GLY B 1 141 ? -18.034 10.194 -30.313 1.00 7.51 108 GLY B N 1
ATOM 5511 C CA . GLY B 1 141 ? -17.832 10.627 -28.938 1.00 5.33 108 GLY B CA 1
ATOM 5512 C C . GLY B 1 141 ? -16.592 11.441 -28.571 1.00 7.74 108 GLY B C 1
ATOM 5513 O O . GLY B 1 141 ? -16.449 11.822 -27.408 1.00 8.01 108 GLY B O 1
ATOM 5514 N N . TYR B 1 142 ? -15.710 11.704 -29.529 1.00 4.35 109 TYR B N 1
ATOM 5515 C CA . TYR B 1 142 ? -14.389 12.265 -29.268 1.00 4.88 109 TYR B CA 1
ATOM 5516 C C . TYR B 1 142 ? -13.954 13.332 -30.241 1.00 7.53 109 TYR B C 1
ATOM 5517 O O . TYR B 1 142 ? -12.762 13.630 -30.307 1.00 9.36 109 TYR B O 1
ATOM 5526 N N . THR B 1 143 ? -14.890 13.879 -31.009 1.00 6.50 110 THR B N 1
ATOM 5527 C CA . THR B 1 143 ? -14.589 14.951 -31.943 1.00 12.70 110 THR B CA 1
ATOM 5528 C C . THR B 1 143 ? -15.652 16.043 -31.816 1.00 11.27 110 THR B C 1
ATOM 5529 O O . THR B 1 143 ? -16.734 15.783 -31.301 1.00 8.92 110 THR B O 1
ATOM 5533 N N . PRO B 1 144 ? -15.338 17.268 -32.270 1.00 10.38 111 PRO B N 1
ATOM 5534 C CA . PRO B 1 144 ? -16.212 18.416 -32.008 1.00 13.51 111 PRO B CA 1
ATOM 5535 C C . PRO B 1 144 ? -17.441 18.545 -32.929 1.00 16.56 111 PRO B C 1
ATOM 5536 O O . PRO B 1 144 ? -17.453 18.007 -34.032 1.00 15.45 111 PRO B O 1
ATOM 5540 N N . PHE B 1 145 ? -18.443 19.280 -32.443 1.00 12.94 112 PHE B N 1
ATOM 5541 C CA . PHE B 1 145 ? -19.612 19.691 -33.214 1.00 11.29 112 PHE B CA 1
ATOM 5542 C C . PHE B 1 145 ? -20.120 21.023 -32.716 1.00 10.85 112 PHE B C 1
ATOM 5543 O O . PHE B 1 145 ? -19.721 21.497 -31.624 1.00 8.86 112 PHE B O 1
ATOM 5551 N N . GLU B 1 146 ? -20.987 21.632 -33.518 1.00 7.04 113 GLU B N 1
ATOM 5552 C CA . GLU B 1 146 ? -21.396 23.029 -33.299 1.00 12.26 113 GLU B CA 1
ATOM 5553 C C . GLU B 1 146 ? -22.698 23.453 -34.014 1.00 14.15 113 GLU B C 1
ATOM 5554 O O . GLU B 1 146 ? -23.247 22.765 -34.863 1.00 17.09 113 GLU B O 1
ATOM 5560 N N . ALA B 1 147 ? -23.201 24.606 -33.635 1.00 11.16 114 ALA B N 1
ATOM 5561 C CA . ALA B 1 147 ? -24.385 25.120 -34.259 1.00 15.85 114 ALA B CA 1
ATOM 5562 C C . ALA B 1 147 ? -24.270 26.631 -34.425 1.00 22.96 114 ALA B C 1
ATOM 5563 O O . ALA B 1 147 ? -23.844 27.347 -33.508 1.00 24.85 114 ALA B O 1
ATOM 5565 N N . ASP B 1 148 ? -24.632 27.094 -35.617 1.00 17.69 115 ASP B N 1
ATOM 5566 C CA . ASP B 1 148 ? -24.814 28.510 -35.881 1.00 20.50 115 ASP B CA 1
ATOM 5567 C C . ASP B 1 148 ? -26.155 28.988 -35.282 1.00 21.30 115 ASP B C 1
ATOM 5568 O O . ASP B 1 148 ? -27.234 28.618 -35.781 1.00 18.68 115 ASP B O 1
ATOM 5573 N N . ILE B 1 149 ? -26.076 29.808 -34.233 1.00 13.36 116 ILE B N 1
ATOM 5574 C CA . ILE B 1 149 ? -27.275 30.291 -33.557 1.00 17.66 116 ILE B CA 1
ATOM 5575 C C . ILE B 1 149 ? -27.551 31.740 -33.888 1.00 17.83 116 ILE B C 1
ATOM 5576 O O . ILE B 1 149 ? -28.376 32.382 -33.223 1.00 14.65 116 ILE B O 1
ATOM 5581 N N . THR B 1 150 ? -26.865 32.254 -34.902 1.00 13.96 117 THR B N 1
ATOM 5582 C CA . THR B 1 150 ? -26.914 33.676 -35.191 1.00 19.42 117 THR B CA 1
ATOM 5583 C C . THR B 1 150 ? -28.361 34.164 -35.288 1.00 19.81 117 THR B C 1
ATOM 5584 O O . THR B 1 150 ? -28.723 35.155 -34.659 1.00 23.33 117 THR B O 1
ATOM 5588 N N . ASP B 1 151 ? -29.187 33.433 -36.024 1.00 18.77 118 ASP B N 1
ATOM 5589 C CA . ASP B 1 151 ? -30.575 33.848 -36.287 1.00 19.93 118 ASP B CA 1
ATOM 5590 C C . ASP B 1 151 ? -31.614 33.433 -35.262 1.00 17.32 118 ASP B C 1
ATOM 5591 O O . ASP B 1 151 ? -32.774 33.805 -35.417 1.00 19.84 118 ASP B O 1
ATOM 5596 N N . LEU B 1 152 ? -31.217 32.674 -34.244 1.00 13.44 119 LEU B N 1
ATOM 5597 C CA . LEU B 1 152 ? -32.138 32.210 -33.214 1.00 10.85 119 LEU B CA 1
ATOM 5598 C C . LEU B 1 152 ? -32.105 33.094 -31.980 1.00 17.82 119 LEU B C 1
ATOM 5599 O O . LEU B 1 152 ? -33.105 33.226 -31.281 1.00 25.03 119 LEU B O 1
ATOM 5604 N N . VAL B 1 153 ? -30.925 33.626 -31.669 1.00 18.23 120 VAL B N 1
ATOM 5605 C CA . VAL B 1 153 ? -30.712 34.467 -30.508 1.00 14.74 120 VAL B CA 1
ATOM 5606 C C . VAL B 1 153 ? -29.980 35.739 -30.950 1.00 18.61 120 VAL B C 1
ATOM 5607 O O . VAL B 1 153 ? -29.036 35.689 -31.754 1.00 18.17 120 VAL B O 1
ATOM 5611 N N . ALA B 1 154 ? -30.428 36.863 -30.412 1.00 13.46 121 ALA B N 1
ATOM 5612 C CA . ALA B 1 154 ? -29.934 38.164 -30.807 1.00 19.97 121 ALA B CA 1
ATOM 5613 C C . ALA B 1 154 ? -28.828 38.619 -29.858 1.00 25.79 121 ALA B C 1
ATOM 5614 O O . ALA B 1 154 ? -28.836 38.267 -28.666 1.00 20.88 121 ALA B O 1
ATOM 5616 N N . ALA B 1 155 ? -27.902 39.423 -30.376 1.00 15.66 122 ALA B N 1
ATOM 5617 C CA . ALA B 1 155 ? -26.864 39.996 -29.549 1.00 11.54 122 ALA B CA 1
ATOM 5618 C C . ALA B 1 155 ? -27.472 40.676 -28.292 1.00 18.17 122 ALA B C 1
ATOM 5619 O O . ALA B 1 155 ? -28.450 41.406 -28.379 1.00 21.61 122 ALA B O 1
ATOM 5621 N N . GLY B 1 156 ? -26.913 40.382 -27.119 1.00 17.41 123 GLY B N 1
ATOM 5622 C CA . GLY B 1 156 ? -27.451 40.861 -25.836 1.00 12.61 123 GLY B CA 1
ATOM 5623 C C . GLY B 1 156 ? -28.579 40.038 -25.217 1.00 16.84 123 GLY B C 1
ATOM 5624 O O . GLY B 1 156 ? -29.051 40.367 -24.123 1.00 12.96 123 GLY B O 1
ATOM 5625 N N . GLU B 1 157 ? -29.028 38.980 -25.897 1.00 17.81 124 GLU B N 1
ATOM 5626 C CA . GLU B 1 157 ? -30.085 38.085 -25.361 1.00 17.88 124 GLU B CA 1
ATOM 5627 C C . GLU B 1 157 ? -29.524 36.939 -24.523 1.00 19.80 124 GLU B C 1
ATOM 5628 O O . GLU B 1 157 ? -28.515 36.326 -24.890 1.00 16.22 124 GLU B O 1
ATOM 5634 N N . GLN B 1 158 ? -30.242 36.611 -23.452 1.00 16.36 125 GLN B N 1
ATOM 5635 C CA . GLN B 1 158 ? -30.021 35.405 -22.695 1.00 12.54 125 GLN B CA 1
ATOM 5636 C C . GLN B 1 158 ? -30.818 34.198 -23.246 1.00 14.78 125 GLN B C 1
ATOM 5637 O O . GLN B 1 158 ? -31.968 34.329 -23.637 1.00 18.09 125 GLN B O 1
ATOM 5643 N N . PHE B 1 159 ? -30.205 33.016 -23.273 1.00 13.80 126 PHE B N 1
ATOM 5644 C CA . PHE B 1 159 ? -30.932 31.828 -23.680 1.00 12.21 126 PHE B CA 1
ATOM 5645 C C . PHE B 1 159 ? -30.597 30.633 -22.825 1.00 16.65 126 PHE B C 1
ATOM 5646 O O . PHE B 1 159 ? -29.564 30.602 -22.162 1.00 16.03 126 PHE B O 1
ATOM 5654 N N . ARG B 1 160 ? -31.505 29.662 -22.825 1.00 18.26 127 ARG B N 1
ATOM 5655 C CA . ARG B 1 160 ? -31.312 28.403 -22.100 1.00 16.60 127 ARG B CA 1
ATOM 5656 C C . ARG B 1 160 ? -30.618 27.325 -22.976 1.00 21.99 127 ARG B C 1
ATOM 5657 O O . ARG B 1 160 ? -31.161 26.837 -23.982 1.00 17.93 127 ARG B O 1
ATOM 5665 N N . LEU B 1 161 ? -29.417 26.950 -22.558 1.00 19.89 128 LEU B N 1
ATOM 5666 C CA . LEU B 1 161 ? -28.608 25.998 -23.271 1.00 13.77 128 LEU B CA 1
ATOM 5667 C C . LEU B 1 161 ? -28.723 24.656 -22.566 1.00 13.97 128 LEU B C 1
ATOM 5668 O O . LEU B 1 161 ? -28.352 24.521 -21.393 1.00 15.30 128 LEU B O 1
ATOM 5673 N N . THR B 1 162 ? -29.279 23.684 -23.287 1.00 13.36 129 THR B N 1
ATOM 5674 C CA . THR B 1 162 ? -29.376 22.312 -22.828 1.00 9.15 129 THR B CA 1
ATOM 5675 C C . THR B 1 162 ? -28.553 21.461 -23.767 1.00 10.54 129 THR B C 1
ATOM 5676 O O . THR B 1 162 ? -28.617 21.604 -24.969 1.00 11.73 129 THR B O 1
ATOM 5680 N N . ILE B 1 163 ? -27.733 20.599 -23.209 1.00 10.50 130 ILE B N 1
ATOM 5681 C CA . ILE B 1 163 ? -26.968 19.683 -23.995 1.00 7.81 130 ILE B CA 1
ATOM 5682 C C . ILE B 1 163 ? -27.204 18.270 -23.489 1.00 10.91 130 ILE B C 1
ATOM 5683 O O . ILE B 1 163 ? -26.859 17.933 -22.352 1.00 12.68 130 ILE B O 1
ATOM 5688 N N . ALA B 1 164 ? -27.775 17.442 -24.352 1.00 12.82 131 ALA B N 1
ATOM 5689 C CA . ALA B 1 164 ? -28.142 16.087 -24.001 1.00 9.48 131 ALA B CA 1
ATOM 5690 C C . ALA B 1 164 ? -26.992 15.269 -24.404 1.00 13.18 131 ALA B C 1
ATOM 5691 O O . ALA B 1 164 ? -26.434 15.483 -25.490 1.00 17.73 131 ALA B O 1
ATOM 5693 N N . VAL B 1 165 ? -26.587 14.349 -23.551 1.00 10.84 132 VAL B N 1
ATOM 5694 C CA . VAL B 1 165 ? -25.517 13.429 -23.945 1.00 11.64 132 VAL B CA 1
ATOM 5695 C C . VAL B 1 165 ? -25.930 12.008 -23.662 1.00 8.87 132 VAL B C 1
ATOM 5696 O O . VAL B 1 165 ? -26.434 11.721 -22.561 1.00 9.48 132 VAL B O 1
ATOM 5700 N N . ASP B 1 166 ? -25.739 11.141 -24.660 1.00 9.12 133 ASP B N 1
ATOM 5701 C CA . ASP B 1 166 ? -26.077 9.695 -24.549 1.00 10.57 133 ASP B CA 1
ATOM 5702 C C . ASP B 1 166 ? -24.834 8.853 -24.505 1.00 8.83 133 ASP B C 1
ATOM 5703 O O . ASP B 1 166 ? -23.818 9.219 -25.071 1.00 10.21 133 ASP B O 1
ATOM 5708 N N . ASN B 1 167 ? -24.913 7.751 -23.776 1.00 7.36 134 ASN B N 1
ATOM 5709 C CA . ASN B 1 167 ? -23.777 6.880 -23.577 1.00 9.95 134 ASN B CA 1
ATOM 5710 C C . ASN B 1 167 ? -23.992 5.483 -24.164 1.00 12.44 134 ASN B C 1
ATOM 5711 O O . ASN B 1 167 ? -23.067 4.693 -24.155 1.00 11.93 134 ASN B O 1
ATOM 5716 N N . GLU B 1 168 ? -25.187 5.185 -24.681 1.00 10.41 135 GLU B N 1
ATOM 5717 C CA . GLU B 1 168 ? -25.465 3.858 -25.218 1.00 12.97 135 GLU B CA 1
ATOM 5718 C C . GLU B 1 168 ? -24.528 3.468 -26.377 1.00 13.90 135 GLU B C 1
ATOM 5719 O O . GLU B 1 168 ? -24.391 4.209 -27.361 1.00 13.78 135 GLU B O 1
ATOM 5725 N N . LEU B 1 169 ? -23.917 2.296 -26.285 1.00 8.12 136 LEU B N 1
ATOM 5726 C CA . LEU B 1 169 ? -23.243 1.702 -27.469 1.00 11.25 136 LEU B CA 1
ATOM 5727 C C . LEU B 1 169 ? -24.131 0.652 -28.118 1.00 9.09 136 LEU B C 1
ATOM 5728 O O . LEU B 1 169 ? -24.849 -0.069 -27.423 1.00 13.35 136 LEU B O 1
ATOM 5733 N N . THR B 1 170 ? -24.074 0.589 -29.443 1.00 6.56 137 THR B N 1
ATOM 5734 C CA . THR B 1 170 ? -24.753 -0.435 -30.226 1.00 6.87 137 THR B CA 1
ATOM 5735 C C . THR B 1 170 ? -23.707 -1.113 -31.106 1.00 11.34 137 THR B C 1
ATOM 5736 O O . THR B 1 170 ? -22.537 -0.770 -31.055 1.00 16.58 137 THR B O 1
ATOM 5740 N N . TYR B 1 171 ? -24.115 -2.077 -31.919 1.00 11.91 138 TYR B N 1
ATOM 5741 C CA . TYR B 1 171 ? -23.215 -2.676 -32.888 1.00 11.20 138 TYR B CA 1
ATOM 5742 C C . TYR B 1 171 ? -22.834 -1.720 -34.019 1.00 12.08 138 TYR B C 1
ATOM 5743 O O . TYR B 1 171 ? -21.906 -2.017 -34.810 1.00 7.56 138 TYR B O 1
ATOM 5752 N N . GLN B 1 172 ? -23.534 -0.582 -34.100 1.00 10.59 139 GLN B N 1
ATOM 5753 C CA . GLN B 1 172 ? -23.201 0.421 -35.110 1.00 14.83 139 GLN B CA 1
ATOM 5754 C C . GLN B 1 172 ? -22.473 1.643 -34.547 1.00 9.90 139 GLN B C 1
ATOM 5755 O O . GLN B 1 172 ? -21.943 2.426 -35.319 1.00 10.72 139 GLN B O 1
ATOM 5761 N N . THR B 1 173 ? -22.423 1.805 -33.226 1.00 9.14 140 THR B N 1
ATOM 5762 C CA . THR B 1 173 ? -21.599 2.882 -32.670 1.00 11.41 140 THR B CA 1
ATOM 5763 C C . THR B 1 173 ? -20.181 2.503 -32.888 1.00 13.55 140 THR B C 1
ATOM 5764 O O . THR B 1 173 ? -19.844 1.334 -33.033 1.00 13.59 140 THR B O 1
ATOM 5768 N N . ILE B 1 174 ? -19.316 3.485 -32.943 1.00 16.58 141 ILE B N 1
ATOM 5769 C CA . ILE B 1 174 ? -18.062 3.100 -33.438 1.00 16.39 141 ILE B CA 1
ATOM 5770 C C . ILE B 1 174 ? -17.259 2.361 -32.385 1.00 43.61 141 ILE B C 1
ATOM 5771 O O . ILE B 1 174 ? -16.750 1.274 -32.733 1.00 51.80 141 ILE B O 1
ATOM 5776 N N . PRO B 1 175 ? -17.125 2.880 -31.128 1.00 16.48 142 PRO B N 1
ATOM 5777 C CA . PRO B 1 175 ? -16.815 1.706 -30.267 1.00 10.66 142 PRO B CA 1
ATOM 5778 C C . PRO B 1 175 ? -18.150 0.968 -30.144 1.00 10.79 142 PRO B C 1
ATOM 5779 O O . PRO B 1 175 ? -19.124 1.559 -29.670 1.00 11.09 142 PRO B O 1
ATOM 5783 N N . PRO B 1 176 ? -18.240 -0.266 -30.675 1.00 13.35 143 PRO B N 1
ATOM 5784 C CA . PRO B 1 176 ? -19.549 -0.906 -30.617 1.00 10.64 143 PRO B CA 1
ATOM 5785 C C . PRO B 1 176 ? -19.828 -1.568 -29.279 1.00 9.93 143 PRO B C 1
ATOM 5786 O O . PRO B 1 176 ? -18.904 -1.917 -28.556 1.00 11.46 143 PRO B O 1
ATOM 5790 N N . GLY B 1 177 ? -21.106 -1.749 -28.979 1.00 7.81 144 GLY B N 1
ATOM 5791 C CA . GLY B 1 177 ? -21.528 -2.423 -27.769 1.00 8.66 144 GLY B CA 1
ATOM 5792 C C . GLY B 1 177 ? -22.959 -2.880 -27.881 1.00 10.16 144 GLY B C 1
ATOM 5793 O O . GLY B 1 177 ? -23.547 -2.838 -28.947 1.00 9.92 144 GLY B O 1
ATOM 5794 N N . LYS B 1 178 ? -23.499 -3.372 -26.779 1.00 8.45 145 LYS B N 1
ATOM 5795 C CA . LYS B 1 178 ? -24.903 -3.725 -26.728 1.00 12.06 145 LYS B CA 1
ATOM 5796 C C . LYS B 1 178 ? -25.423 -3.626 -25.311 1.00 12.45 145 LYS B C 1
ATOM 5797 O O . LYS B 1 178 ? -24.821 -4.193 -24.352 1.00 10.80 145 LYS B O 1
ATOM 5803 N N . VAL B 1 179 ? -26.550 -2.922 -25.191 1.00 8.92 146 VAL B N 1
ATOM 5804 C CA . VAL B 1 179 ? -27.268 -2.804 -23.910 1.00 9.91 146 VAL B CA 1
ATOM 5805 C C . VAL B 1 179 ? -28.006 -4.098 -23.643 1.00 7.51 146 VAL B C 1
ATOM 5806 O O . VAL B 1 179 ? -28.577 -4.675 -24.547 1.00 8.20 146 VAL B O 1
ATOM 5810 N N . GLU B 1 180 ? -27.991 -4.525 -22.392 1.00 10.22 147 GLU B N 1
ATOM 5811 C CA . GLU B 1 180 ? -28.688 -5.734 -21.952 1.00 13.10 147 GLU B CA 1
ATOM 5812 C C . GLU B 1 180 ? -29.345 -5.504 -20.622 1.00 13.75 147 GLU B C 1
ATOM 5813 O O . GLU B 1 180 ? -29.081 -4.496 -19.952 1.00 13.91 147 GLU B O 1
ATOM 5819 N N . ILE B 1 181 ? -30.233 -6.429 -20.277 1.00 13.50 148 ILE B N 1
ATOM 5820 C CA . ILE B 1 181 ? -31.047 -6.330 -19.078 1.00 11.89 148 ILE B CA 1
ATOM 5821 C C . ILE B 1 181 ? -30.683 -7.508 -18.208 1.00 15.17 148 ILE B C 1
ATOM 5822 O O . ILE B 1 181 ? -30.751 -8.633 -18.666 1.00 22.58 148 ILE B O 1
ATOM 5827 N N . LEU B 1 182 ? -30.284 -7.257 -16.964 1.00 18.26 149 LEU B N 1
ATOM 5828 C CA . LEU B 1 182 ? -30.149 -8.342 -16.008 1.00 17.82 149 LEU B CA 1
ATOM 5829 C C . LEU B 1 182 ? -31.534 -8.808 -15.641 1.00 20.50 149 LEU B C 1
ATOM 5830 O O . LEU B 1 182 ? -32.385 -8.017 -15.205 1.00 17.12 149 LEU B O 1
ATOM 5835 N N . GLU B 1 183 ? -31.734 -10.106 -15.834 1.00 21.82 150 GLU B N 1
ATOM 5836 C CA . GLU B 1 183 ? -33.032 -10.750 -15.717 1.00 26.80 150 GLU B CA 1
ATOM 5837 C C . GLU B 1 183 ? -33.594 -10.657 -14.307 1.00 26.26 150 GLU B C 1
ATOM 5838 O O . GLU B 1 183 ? -34.752 -10.358 -14.135 1.00 27.69 150 GLU B O 1
ATOM 5844 N N . ALA B 1 184 ? -32.803 -10.910 -13.286 1.00 20.43 151 ALA B N 1
ATOM 5845 C CA . ALA B 1 184 ? -33.393 -10.924 -11.954 1.00 21.03 151 ALA B CA 1
ATOM 5846 C C . ALA B 1 184 ? -33.738 -9.507 -11.437 1.00 23.29 151 ALA B C 1
ATOM 5847 O O . ALA B 1 184 ? -34.778 -9.292 -10.812 1.00 22.87 151 ALA B O 1
ATOM 5849 N N . THR B 1 185 ? -32.896 -8.528 -11.717 1.00 17.09 152 THR B N 1
ATOM 5850 C CA . THR B 1 185 ? -33.118 -7.202 -11.170 1.00 15.82 152 THR B CA 1
ATOM 5851 C C . THR B 1 185 ? -33.814 -6.233 -12.097 1.00 15.13 152 THR B C 1
ATOM 5852 O O . THR B 1 185 ? -34.236 -5.203 -11.652 1.00 13.77 152 THR B O 1
ATOM 5856 N N . GLY B 1 186 ? -33.883 -6.522 -13.388 1.00 16.41 153 GLY B N 1
ATOM 5857 C CA . GLY B 1 186 ? -34.346 -5.529 -14.364 1.00 10.62 153 GLY B CA 1
ATOM 5858 C C . GLY B 1 186 ? -33.323 -4.441 -14.687 1.00 14.25 153 GLY B C 1
ATOM 5859 O O . GLY B 1 186 ? -33.599 -3.563 -15.479 1.00 15.80 153 GLY B O 1
ATOM 5860 N N . LYS B 1 187 ? -32.134 -4.501 -14.095 1.00 13.02 154 LYS B N 1
ATOM 5861 C CA . LYS B 1 187 ? -31.162 -3.417 -14.211 1.00 12.32 154 LYS B CA 1
ATOM 5862 C C . LYS B 1 187 ? -30.627 -3.316 -15.617 1.00 14.59 154 LYS B C 1
ATOM 5863 O O . LYS B 1 187 ? -30.233 -4.315 -16.217 1.00 11.68 154 LYS B O 1
ATOM 5869 N N . LYS B 1 188 ? -30.607 -2.095 -16.134 1.00 15.47 155 LYS B N 1
ATOM 5870 C CA . LYS B 1 188 ? -30.060 -1.857 -17.460 1.00 12.70 155 LYS B CA 1
ATOM 5871 C C . LYS B 1 188 ? -28.527 -1.815 -17.370 1.00 13.25 155 LYS B C 1
ATOM 5872 O O . LYS B 1 188 ? -27.966 -1.175 -16.483 1.00 16.62 155 LYS B O 1
ATOM 5878 N N . VAL B 1 189 ? -27.863 -2.492 -18.294 1.00 11.51 156 VAL B N 1
ATOM 5879 C CA . VAL B 1 189 ? -26.416 -2.704 -18.221 1.00 9.32 156 VAL B CA 1
ATOM 5880 C C . VAL B 1 189 ? -25.819 -2.618 -19.633 1.00 11.20 156 VAL B C 1
ATOM 5881 O O . VAL B 1 189 ? -26.450 -3.043 -20.600 1.00 8.79 156 VAL B O 1
ATOM 5885 N N . GLN B 1 190 ? -24.604 -2.064 -19.727 1.00 8.66 157 GLN B N 1
ATOM 5886 C CA . GLN B 1 190 ? -23.921 -1.796 -21.005 1.00 6.54 157 GLN B CA 1
ATOM 5887 C C . GLN B 1 190 ? -22.727 -2.754 -21.232 1.00 10.29 157 GLN B C 1
ATOM 5888 O O . GLN B 1 190 ? -21.735 -2.736 -20.484 1.00 11.56 157 GLN B O 1
ATOM 5894 N N . THR B 1 191 ? -22.812 -3.595 -22.264 1.00 9.94 158 THR B N 1
ATOM 5895 C CA . THR B 1 191 ? -21.715 -4.545 -22.562 1.00 11.70 158 THR B CA 1
ATOM 5896 C C . THR B 1 191 ? -20.880 -3.921 -23.659 1.00 8.44 158 THR B C 1
ATOM 5897 O O . THR B 1 191 ? -21.358 -3.079 -24.418 1.00 8.79 158 THR B O 1
ATOM 5901 N N . TYR B 1 192 ? -19.621 -4.313 -23.701 1.00 8.70 159 TYR B N 1
ATOM 5902 C CA . TYR B 1 192 ? -18.707 -3.882 -24.730 1.00 6.49 159 TYR B CA 1
ATOM 5903 C C . TYR B 1 192 ? -17.454 -4.695 -24.596 1.00 8.17 159 TYR B C 1
ATOM 5904 O O . TYR B 1 192 ? -17.313 -5.484 -23.658 1.00 8.46 159 TYR B O 1
ATOM 5913 N N . GLN B 1 193 ? -16.557 -4.544 -25.559 1.00 11.07 160 GLN B N 1
ATOM 5914 C CA . GLN B 1 193 ? -15.446 -5.480 -25.707 1.00 9.32 160 GLN B CA 1
ATOM 5915 C C . GLN B 1 193 ? -14.104 -4.786 -25.421 1.00 7.54 160 GLN B C 1
ATOM 5916 O O . GLN B 1 193 ? -13.052 -5.409 -25.395 1.00 12.38 160 GLN B O 1
ATOM 5922 N N . HIS B 1 194 ? -14.128 -3.503 -25.122 1.00 8.96 161 HIS B N 1
ATOM 5923 C CA . HIS B 1 194 ? -12.875 -2.822 -24.806 1.00 6.78 161 HIS B CA 1
ATOM 5924 C C . HIS B 1 194 ? -12.636 -2.769 -23.307 1.00 5.84 161 HIS B C 1
ATOM 5925 O O . HIS B 1 194 ? -13.518 -3.045 -22.520 1.00 5.01 161 HIS B O 1
ATOM 5932 N N . ASP B 1 195 ? -11.394 -2.459 -22.948 1.00 11.06 162 ASP B N 1
ATOM 5933 C CA . ASP B 1 195 ? -10.931 -2.402 -21.556 1.00 12.14 162 ASP B CA 1
ATOM 5934 C C . ASP B 1 195 ? -11.455 -1.183 -20.793 1.00 16.37 162 ASP B C 1
ATOM 5935 O O . ASP B 1 195 ? -12.300 -1.269 -19.805 1.00 17.05 162 ASP B O 1
ATOM 5940 N N . PHE B 1 196 ? -10.936 -0.051 -21.229 1.00 8.83 163 PHE B N 1
ATOM 5941 C CA . PHE B 1 196 ? -11.189 1.197 -20.528 1.00 7.86 163 PHE B CA 1
ATOM 5942 C C . PHE B 1 196 ? -12.695 1.403 -20.239 1.00 7.33 163 PHE B C 1
ATOM 5943 O O . PHE B 1 196 ? -13.564 1.013 -21.045 1.00 6.85 163 PHE B O 1
ATOM 5951 N N . TYR B 1 197 ? -12.980 1.995 -19.081 1.00 4.56 164 TYR B N 1
ATOM 5952 C CA . TYR B 1 197 ? -14.356 2.198 -18.629 1.00 4.11 164 TYR B CA 1
ATOM 5953 C C . TYR B 1 197 ? -15.085 3.166 -19.542 1.00 4.16 164 TYR B C 1
ATOM 5954 O O . TYR B 1 197 ? -14.518 4.125 -20.026 1.00 2.77 164 TYR B O 1
ATOM 5963 N N . ASN B 1 198 ? -16.357 2.882 -19.772 1.00 4.81 165 ASN B N 1
ATOM 5964 C CA . ASN B 1 198 ? -17.180 3.701 -20.638 1.00 4.06 165 ASN B CA 1
ATOM 5965 C C . ASN B 1 198 ? -17.638 5.003 -20.010 1.00 6.34 165 ASN B C 1
ATOM 5966 O O . ASN B 1 198 ? -18.832 5.222 -19.856 1.00 4.24 165 ASN B O 1
ATOM 5971 N N . TYR B 1 199 ? -16.688 5.870 -19.677 1.00 3.27 166 TYR B N 1
ATOM 5972 C CA . TYR B 1 199 ? -17.007 7.166 -19.128 1.00 3.72 166 TYR B CA 1
ATOM 5973 C C . TYR B 1 199 ? -17.760 8.041 -20.138 1.00 4.88 166 TYR B C 1
ATOM 5974 O O . TYR B 1 199 ? -17.431 8.052 -21.313 1.00 6.79 166 TYR B O 1
ATOM 5983 N N . ALA B 1 200 ? -18.728 8.820 -19.676 1.00 7.85 167 ALA B N 1
ATOM 5984 C CA . ALA B 1 200 ? -19.503 9.685 -20.566 1.00 7.02 167 ALA B CA 1
ATOM 5985 C C . ALA B 1 200 ? -19.621 11.078 -19.986 1.00 9.70 167 ALA B C 1
ATOM 5986 O O . ALA B 1 200 ? -19.192 11.347 -18.862 1.00 7.40 167 ALA B O 1
ATOM 5988 N N . GLY B 1 201 ? -20.228 11.949 -20.785 1.00 6.15 168 GLY B N 1
ATOM 5989 C CA . GLY B 1 201 ? -20.484 13.319 -20.426 1.00 6.15 168 GLY B CA 1
ATOM 5990 C C . GLY B 1 201 ? -19.752 14.243 -21.379 1.00 8.00 168 GLY B C 1
ATOM 5991 O O . GLY B 1 201 ? -19.350 13.830 -22.488 1.00 7.18 168 GLY B O 1
ATOM 5992 N N . LEU B 1 202 ? -19.602 15.490 -20.931 1.00 5.54 169 LEU B N 1
ATOM 5993 C CA . LEU B 1 202 ? -18.899 16.522 -21.657 1.00 5.20 169 LEU B CA 1
ATOM 5994 C C . LEU B 1 202 ? -17.474 16.519 -21.150 1.00 7.55 169 LEU B C 1
ATOM 5995 O O . LEU B 1 202 ? -17.088 17.213 -20.243 1.00 7.66 169 LEU B O 1
ATOM 6000 N N . ALA B 1 203 ? -16.680 15.681 -21.752 1.00 8.39 170 ALA B N 1
ATOM 6001 C CA . ALA B 1 203 ? -15.373 15.465 -21.242 1.00 8.22 170 ALA B CA 1
ATOM 6002 C C . ALA B 1 203 ? -14.446 16.579 -21.702 1.00 10.82 170 ALA B C 1
ATOM 6003 O O . ALA B 1 203 ? -13.247 16.561 -21.375 1.00 11.15 170 ALA B O 1
ATOM 6005 N N . ARG B 1 204 ? -14.970 17.530 -22.474 1.00 6.18 171 ARG B N 1
ATOM 6006 C CA . ARG B 1 204 ? -14.129 18.553 -23.044 1.00 6.23 171 ARG B CA 1
ATOM 6007 C C . ARG B 1 204 ? -14.881 19.876 -23.108 1.00 11.55 171 ARG B C 1
ATOM 6008 O O . ARG B 1 204 ? -16.116 19.957 -22.951 1.00 7.43 171 ARG B O 1
ATOM 6016 N N . SER B 1 205 ? -14.134 20.922 -23.375 1.00 6.62 172 SER B N 1
ATOM 6017 C CA . SER B 1 205 ? -14.656 22.226 -23.113 1.00 10.38 172 SER B CA 1
ATOM 6018 C C . SER B 1 205 ? -15.734 22.624 -24.086 1.00 12.76 172 SER B C 1
ATOM 6019 O O . SER B 1 205 ? -15.767 22.143 -25.230 1.00 11.69 172 SER B O 1
ATOM 6022 N N . VAL B 1 206 ? -16.584 23.533 -23.610 1.00 10.49 173 VAL B N 1
ATOM 6023 C CA . VAL B 1 206 ? -17.706 24.023 -24.363 1.00 14.53 173 VAL B CA 1
ATOM 6024 C C . VAL B 1 206 ? -17.567 25.513 -24.581 1.00 13.00 173 VAL B C 1
ATOM 6025 O O . VAL B 1 206 ? -17.240 26.248 -23.659 1.00 13.19 173 VAL B O 1
ATOM 6029 N N . TRP B 1 207 ? -17.908 25.957 -25.780 1.00 9.77 174 TRP B N 1
ATOM 6030 C CA . TRP B 1 207 ? -17.640 27.311 -26.180 1.00 9.72 174 TRP B CA 1
ATOM 6031 C C . TRP B 1 207 ? -18.816 28.045 -26.838 1.00 11.94 174 TRP B C 1
ATOM 6032 O O . TRP B 1 207 ? -19.626 27.442 -27.538 1.00 6.22 174 TRP B O 1
ATOM 6043 N N . LEU B 1 208 ? -18.870 29.360 -26.593 1.00 13.67 175 LEU B N 1
ATOM 6044 C CA . LEU B 1 208 ? -19.651 30.313 -27.392 1.00 13.11 175 LEU B CA 1
ATOM 6045 C C . LEU B 1 208 ? -18.662 31.230 -28.091 1.00 11.31 175 LEU B C 1
ATOM 6046 O O . LEU B 1 208 ? -17.831 31.858 -27.444 1.00 14.30 175 LEU B O 1
ATOM 6051 N N . TYR B 1 209 ? -18.765 31.322 -29.407 1.00 11.16 176 TYR B N 1
ATOM 6052 C CA . TYR B 1 209 ? -17.807 32.099 -30.166 1.00 14.43 176 TYR B CA 1
ATOM 6053 C C . TYR B 1 209 ? -18.401 32.786 -31.398 1.00 13.29 176 TYR B C 1
ATOM 6054 O O . TYR B 1 209 ? -19.500 32.497 -31.826 1.00 13.04 176 TYR B O 1
ATOM 6063 N N . SER B 1 210 ? -17.647 33.720 -31.942 1.00 14.44 177 SER B N 1
ATOM 6064 C CA . SER B 1 210 ? -18.134 34.590 -32.981 1.00 15.60 177 SER B CA 1
ATOM 6065 C C . SER B 1 210 ? -17.167 34.678 -34.104 1.00 14.26 177 SER B C 1
ATOM 6066 O O . SER B 1 210 ? -15.941 34.641 -33.930 1.00 14.08 177 SER B O 1
ATOM 6069 N N . VAL B 1 211 ? -17.741 34.918 -35.264 1.00 18.33 178 VAL B N 1
ATOM 6070 C CA . VAL B 1 211 ? -16.967 34.951 -36.465 1.00 20.61 178 VAL B CA 1
ATOM 6071 C C . VAL B 1 211 ? -17.652 35.955 -37.392 1.00 16.19 178 VAL B C 1
ATOM 6072 O O . VAL B 1 211 ? -18.876 36.095 -37.369 1.00 14.47 178 VAL B O 1
ATOM 6076 N N . PRO B 1 212 ? -16.860 36.721 -38.155 1.00 20.20 179 PRO B N 1
ATOM 6077 C CA . PRO B 1 212 ? -17.515 37.660 -39.058 1.00 18.60 179 PRO B CA 1
ATOM 6078 C C . PRO B 1 212 ? -18.317 36.932 -40.165 1.00 15.83 179 PRO B C 1
ATOM 6079 O O . PRO B 1 212 ? -18.278 35.707 -40.274 1.00 15.41 179 PRO B O 1
ATOM 6083 N N . GLN B 1 213 ? -19.101 37.691 -40.920 1.00 16.68 180 GLN B N 1
ATOM 6084 C CA . GLN B 1 213 ? -19.925 37.134 -42.000 1.00 18.39 180 GLN B CA 1
ATOM 6085 C C . GLN B 1 213 ? -19.055 36.461 -43.052 1.00 13.13 180 GLN B C 1
ATOM 6086 O O . GLN B 1 213 ? -19.317 35.356 -43.452 1.00 18.36 180 GLN B O 1
ATOM 6092 N N . GLN B 1 214 ? -18.008 37.132 -43.491 1.00 14.64 181 GLN B N 1
ATOM 6093 C CA . GLN B 1 214 ? -16.988 36.494 -44.289 1.00 18.77 181 GLN B CA 1
ATOM 6094 C C . GLN B 1 214 ? -16.026 35.933 -43.290 1.00 20.51 181 GLN B C 1
ATOM 6095 O O . GLN B 1 214 ? -15.493 36.683 -42.479 1.00 26.43 181 GLN B O 1
ATOM 6101 N N . HIS B 1 215 ? -15.821 34.618 -43.315 1.00 22.97 182 HIS B N 1
ATOM 6102 C CA . HIS B 1 215 ? -14.834 34.001 -42.442 1.00 15.29 182 HIS B CA 1
ATOM 6103 C C . HIS B 1 215 ? -14.165 32.792 -43.044 1.00 16.74 182 HIS B C 1
ATOM 6104 O O . HIS B 1 215 ? -14.729 32.071 -43.846 1.00 14.83 182 HIS B O 1
ATOM 6111 N N . ILE B 1 216 ? -12.934 32.578 -42.615 1.00 20.72 183 ILE B N 1
ATOM 6112 C CA . ILE B 1 216 ? -12.210 31.340 -42.907 1.00 27.07 183 ILE B CA 1
ATOM 6113 C C . ILE B 1 216 ? -12.914 30.211 -42.148 1.00 19.09 183 ILE B C 1
ATOM 6114 O O . ILE B 1 216 ? -13.282 30.390 -40.988 1.00 13.22 183 ILE B O 1
ATOM 6119 N N . GLN B 1 217 ? -13.093 29.073 -42.818 1.00 21.04 184 GLN B N 1
ATOM 6120 C CA . GLN B 1 217 ? -13.762 27.911 -42.229 1.00 19.70 184 GLN B CA 1
ATOM 6121 C C . GLN B 1 217 ? -12.829 26.740 -42.058 1.00 16.55 184 GLN B C 1
ATOM 6122 O O . GLN B 1 217 ? -13.045 25.891 -41.217 1.00 17.27 184 GLN B O 1
ATOM 6128 N N . ASP B 1 218 ? -11.797 26.685 -42.865 1.00 15.61 185 ASP B N 1
ATOM 6129 C CA . ASP B 1 218 ? -10.882 25.598 -42.777 1.00 17.98 185 ASP B CA 1
ATOM 6130 C C . ASP B 1 218 ? -9.577 26.019 -43.408 1.00 16.01 185 ASP B C 1
ATOM 6131 O O . ASP B 1 218 ? -9.535 26.918 -44.220 1.00 9.97 185 ASP B O 1
ATOM 6136 N N . ILE B 1 219 ? -8.505 25.366 -42.996 1.00 15.04 186 ILE B N 1
ATOM 6137 C CA . ILE B 1 219 ? -7.216 25.574 -43.611 1.00 13.84 186 ILE B CA 1
ATOM 6138 C C . ILE B 1 219 ? -6.601 24.206 -43.649 1.00 11.74 186 ILE B C 1
ATOM 6139 O O . ILE B 1 219 ? -6.645 23.466 -42.679 1.00 16.81 186 ILE B O 1
ATOM 6144 N N . THR B 1 220 ? -6.024 23.892 -44.790 1.00 14.52 187 THR B N 1
ATOM 6145 C CA . THR B 1 220 ? -5.127 22.754 -44.943 1.00 17.78 187 THR B CA 1
ATOM 6146 C C . THR B 1 220 ? -3.715 23.242 -45.246 1.00 12.32 187 THR B C 1
ATOM 6147 O O . THR B 1 220 ? -3.505 24.046 -46.141 1.00 14.67 187 THR B O 1
ATOM 6151 N N . VAL B 1 221 ? -2.756 22.787 -44.459 1.00 14.05 188 VAL B N 1
ATOM 6152 C CA . VAL B 1 221 ? -1.339 23.025 -44.758 1.00 14.62 188 VAL B CA 1
ATOM 6153 C C . VAL B 1 221 ? -0.665 21.678 -45.029 1.00 14.29 188 VAL B C 1
ATOM 6154 O O . VAL B 1 221 ? -1.056 20.641 -44.498 1.00 20.67 188 VAL B O 1
ATOM 6158 N N . ARG B 1 222 ? 0.305 21.681 -45.920 1.00 17.62 189 ARG B N 1
ATOM 6159 C CA . ARG B 1 222 ? 1.089 20.488 -46.213 1.00 12.66 189 ARG B CA 1
ATOM 6160 C C . ARG B 1 222 ? 2.487 20.945 -46.479 1.00 14.84 189 ARG B C 1
ATOM 6161 O O . ARG B 1 222 ? 2.704 21.815 -47.298 1.00 21.12 189 ARG B O 1
ATOM 6169 N N . THR B 1 223 ? 3.424 20.325 -45.795 1.00 16.33 190 THR B N 1
ATOM 6170 C CA . THR B 1 223 ? 4.750 20.830 -45.691 1.00 16.29 190 THR B CA 1
ATOM 6171 C C . THR B 1 223 ? 5.694 19.792 -46.253 1.00 17.98 190 THR B C 1
ATOM 6172 O O . THR B 1 223 ? 5.493 18.577 -46.089 1.00 15.48 190 THR B O 1
ATOM 6176 N N . ASP B 1 224 ? 6.744 20.299 -46.884 1.00 18.01 191 ASP B N 1
ATOM 6177 C CA . ASP B 1 224 ? 7.692 19.485 -47.617 1.00 22.47 191 ASP B CA 1
ATOM 6178 C C . ASP B 1 224 ? 8.999 20.269 -47.729 1.00 23.08 191 ASP B C 1
ATOM 6179 O O . ASP B 1 224 ? 9.062 21.431 -47.321 1.00 25.55 191 ASP B O 1
ATOM 6184 N N . VAL B 1 225 ? 10.032 19.629 -48.278 1.00 24.10 192 VAL B N 1
ATOM 6185 C CA . VAL B 1 225 ? 11.376 20.196 -48.320 1.00 22.08 192 VAL B CA 1
ATOM 6186 C C . VAL B 1 225 ? 12.024 20.046 -49.697 1.00 24.36 192 VAL B C 1
ATOM 6187 O O . VAL B 1 225 ? 11.985 18.991 -50.280 1.00 20.50 192 VAL B O 1
ATOM 6191 N N . GLN B 1 226 ? 12.572 21.145 -50.208 1.00 27.41 193 GLN B N 1
ATOM 6192 C CA . GLN B 1 226 ? 13.456 21.146 -51.372 1.00 27.41 193 GLN B CA 1
ATOM 6193 C C . GLN B 1 226 ? 14.805 21.669 -50.951 1.00 31.03 193 GLN B C 1
ATOM 6194 O O . GLN B 1 226 ? 14.963 22.877 -50.758 1.00 28.31 193 GLN B O 1
ATOM 6200 N N . GLY B 1 227 ? 15.767 20.760 -50.806 1.00 21.84 194 GLY B N 1
ATOM 6201 C CA . GLY B 1 227 ? 17.078 21.105 -50.277 1.00 19.56 194 GLY B CA 1
ATOM 6202 C C . GLY B 1 227 ? 16.945 21.671 -48.877 1.00 23.73 194 GLY B C 1
ATOM 6203 O O . GLY B 1 227 ? 16.428 21.010 -47.978 1.00 27.29 194 GLY B O 1
ATOM 6204 N N . THR B 1 228 ? 17.405 22.902 -48.692 1.00 18.10 195 THR B N 1
ATOM 6205 C CA . THR B 1 228 ? 17.279 23.591 -47.422 1.00 14.22 195 THR B CA 1
ATOM 6206 C C . THR B 1 228 ? 16.059 24.496 -47.358 1.00 23.31 195 THR B C 1
ATOM 6207 O O . THR B 1 228 ? 15.749 25.003 -46.284 1.00 30.06 195 THR B O 1
ATOM 6211 N N . THR B 1 229 ? 15.382 24.700 -48.496 1.00 22.80 196 THR B N 1
ATOM 6212 C CA . THR B 1 229 ? 14.159 25.492 -48.586 1.00 20.63 196 THR B CA 1
ATOM 6213 C C . THR B 1 229 ? 12.964 24.644 -48.244 1.00 22.21 196 THR B C 1
ATOM 6214 O O . THR B 1 229 ? 12.802 23.569 -48.804 1.00 21.50 196 THR B O 1
ATOM 6218 N N . GLY B 1 230 ? 12.108 25.181 -47.371 1.00 23.03 197 GLY B N 1
ATOM 6219 C CA . GLY B 1 230 ? 10.873 24.537 -46.955 1.00 22.15 197 GLY B CA 1
ATOM 6220 C C . GLY B 1 230 ? 9.729 24.976 -47.833 1.00 26.32 197 GLY B C 1
ATOM 6221 O O . GLY B 1 230 ? 9.708 26.116 -48.279 1.00 26.93 197 GLY B O 1
ATOM 6222 N N . LEU B 1 231 ? 8.776 24.068 -48.062 1.00 23.89 198 LEU B N 1
ATOM 6223 C CA . LEU B 1 231 ? 7.597 24.324 -48.897 1.00 23.82 198 LEU B CA 1
ATOM 6224 C C . LEU B 1 231 ? 6.320 24.098 -48.101 1.00 26.34 198 LEU B C 1
ATOM 6225 O O . LEU B 1 231 ? 6.191 23.073 -47.416 1.00 15.69 198 LEU B O 1
ATOM 6230 N N . ILE B 1 232 ? 5.392 25.055 -48.213 1.00 15.84 199 ILE B N 1
ATOM 6231 C CA . ILE B 1 232 ? 4.112 24.969 -47.568 1.00 15.34 199 ILE B CA 1
ATOM 6232 C C . ILE B 1 232 ? 3.031 25.098 -48.611 1.00 19.37 199 ILE B C 1
ATOM 6233 O O . ILE B 1 232 ? 2.855 26.169 -49.198 1.00 24.36 199 ILE B O 1
ATOM 6238 N N . ASP B 1 233 ? 2.292 24.027 -48.851 1.00 21.46 200 ASP B N 1
ATOM 6239 C CA . ASP B 1 233 ? 1.108 24.154 -49.672 1.00 22.54 200 ASP B CA 1
ATOM 6240 C C . ASP B 1 233 ? 0.028 24.460 -48.717 1.00 18.57 200 ASP B C 1
ATOM 6241 O O . ASP B 1 233 ? -0.123 23.772 -47.700 1.00 16.42 200 ASP B O 1
ATOM 6246 N N . TYR B 1 234 ? -0.754 25.466 -49.050 1.00 17.86 201 TYR B N 1
ATOM 6247 C CA . TYR B 1 234 ? -1.891 25.803 -48.223 1.00 17.80 201 TYR B CA 1
ATOM 6248 C C . TYR B 1 234 ? -3.115 25.846 -49.078 1.00 15.75 201 TYR B C 1
ATOM 6249 O O . TYR B 1 234 ? -3.024 26.006 -50.260 1.00 18.36 201 TYR B O 1
ATOM 6258 N N . ASN B 1 235 ? -4.253 25.643 -48.453 1.00 17.51 202 ASN B N 1
ATOM 6259 C CA . ASN B 1 235 ? -5.520 25.889 -49.042 1.00 15.28 202 ASN B CA 1
ATOM 6260 C C . ASN B 1 235 ? -6.372 26.441 -47.916 1.00 20.30 202 ASN B C 1
ATOM 6261 O O . ASN B 1 235 ? -6.359 25.891 -46.820 1.00 15.62 202 ASN B O 1
ATOM 6266 N N . VAL B 1 236 ? -7.103 27.516 -48.207 1.00 17.49 203 VAL B N 1
ATOM 6267 C CA . VAL B 1 236 ? -7.977 28.187 -47.268 1.00 16.78 203 VAL B CA 1
ATOM 6268 C C . VAL B 1 236 ? -9.354 28.142 -47.853 1.00 18.63 203 VAL B C 1
ATOM 6269 O O . VAL B 1 236 ? -9.545 28.556 -49.012 1.00 19.01 203 VAL B O 1
ATOM 6273 N N . VAL B 1 237 ? -10.307 27.699 -47.038 1.00 13.32 204 VAL B N 1
ATOM 6274 C CA . VAL B 1 237 ? -11.698 27.648 -47.417 1.00 11.07 204 VAL B CA 1
ATOM 6275 C C . VAL B 1 237 ? -12.369 28.722 -46.591 1.00 17.79 204 VAL B C 1
ATOM 6276 O O . VAL B 1 237 ? -12.237 28.739 -45.369 1.00 19.53 204 VAL B O 1
ATOM 6280 N N . ALA B 1 238 ? -13.091 29.617 -47.263 1.00 19.82 205 ALA B N 1
ATOM 6281 C CA . ALA B 1 238 ? -13.718 30.765 -46.613 1.00 22.95 205 ALA B CA 1
ATOM 6282 C C . ALA B 1 238 ? -15.173 30.933 -47.045 1.00 23.02 205 ALA B C 1
ATOM 6283 O O . ALA B 1 238 ? -15.526 30.567 -48.153 1.00 27.90 205 ALA B O 1
ATOM 6285 N N . SER B 1 239 ? -16.001 31.501 -46.167 1.00 26.65 206 SER B N 1
ATOM 6286 C CA . SER B 1 239 ? -17.456 31.555 -46.369 1.00 27.43 206 SER B CA 1
ATOM 6287 C C . SER B 1 239 ? -17.851 32.398 -47.578 1.00 42.40 206 SER B C 1
ATOM 6288 O O . SER B 1 239 ? -18.849 32.074 -48.243 1.00 54.43 206 SER B O 1
ATOM 6291 N N . THR B 1 240 ? -17.089 33.445 -47.892 1.00 30.58 207 THR B N 1
ATOM 6292 C CA . THR B 1 240 ? -17.276 34.100 -49.194 1.00 46.20 207 THR B CA 1
ATOM 6293 C C . THR B 1 240 ? -15.981 34.518 -49.847 1.00 46.42 207 THR B C 1
ATOM 6294 O O . THR B 1 240 ? -14.962 34.719 -49.196 1.00 41.87 207 THR B O 1
ATOM 6298 N N . THR B 1 241 ? -16.075 34.692 -51.154 1.00 60.46 208 THR B N 1
ATOM 6299 C CA . THR B 1 241 ? -14.929 34.981 -52.008 1.00 67.67 208 THR B CA 1
ATOM 6300 C C . THR B 1 241 ? -14.790 36.484 -52.382 1.00 69.54 208 THR B C 1
ATOM 6301 O O . THR B 1 241 ? -13.845 36.848 -53.088 1.00 61.00 208 THR B O 1
ATOM 6305 N N . GLN B 1 242 ? -15.695 37.346 -51.893 1.00 70.65 209 GLN B N 1
ATOM 6306 C CA . GLN B 1 242 ? -15.612 38.816 -52.126 1.00 59.67 209 GLN B CA 1
ATOM 6307 C C . GLN B 1 242 ? -14.555 39.529 -51.270 1.00 60.30 209 GLN B C 1
ATOM 6308 O O . GLN B 1 242 ? -14.658 39.586 -50.046 1.00 63.62 209 GLN B O 1
ATOM 6314 N N . GLY B 1 243 ? -13.552 40.100 -51.917 1.00 39.93 210 GLY B N 1
ATOM 6315 C CA . GLY B 1 243 ? -12.353 40.495 -51.203 1.00 49.73 210 GLY B CA 1
ATOM 6316 C C . GLY B 1 243 ? -11.538 39.244 -50.937 1.00 49.00 210 GLY B C 1
ATOM 6317 O O . GLY B 1 243 ? -12.087 38.193 -50.607 1.00 45.20 210 GLY B O 1
ATOM 6318 N N . THR B 1 244 ? -10.224 39.382 -51.053 1.00 44.51 211 THR B N 1
ATOM 6319 C CA . THR B 1 244 ? -9.310 38.250 -51.246 1.00 42.91 211 THR B CA 1
ATOM 6320 C C . THR B 1 244 ? -8.791 37.608 -49.956 1.00 33.89 211 THR B C 1
ATOM 6321 O O . THR B 1 244 ? -9.222 37.954 -48.852 1.00 26.22 211 THR B O 1
ATOM 6325 N N . ILE B 1 245 ? -7.867 36.664 -50.123 1.00 31.70 212 ILE B N 1
ATOM 6326 C CA . ILE B 1 245 ? -7.177 36.024 -49.006 1.00 26.31 212 ILE B CA 1
ATOM 6327 C C . ILE B 1 245 ? -5.672 36.372 -48.977 1.00 25.50 212 ILE B C 1
ATOM 6328 O O . ILE B 1 245 ? -5.028 36.385 -50.015 1.00 26.85 212 ILE B O 1
ATOM 6333 N N . GLN B 1 246 ? -5.127 36.695 -47.799 1.00 26.99 213 GLN B N 1
ATOM 6334 C CA . GLN B 1 246 ? -3.666 36.919 -47.643 1.00 25.29 213 GLN B CA 1
ATOM 6335 C C . GLN B 1 246 ? -3.083 35.977 -46.609 1.00 26.67 213 GLN B C 1
ATOM 6336 O O . GLN B 1 246 ? -3.699 35.733 -45.564 1.00 22.85 213 GLN B O 1
ATOM 6342 N N . VAL B 1 247 ? -1.882 35.487 -46.873 1.00 20.75 214 VAL B N 1
ATOM 6343 C CA . VAL B 1 247 ? -1.188 34.685 -45.883 1.00 23.56 214 VAL B CA 1
ATOM 6344 C C . VAL B 1 247 ? 0.193 35.255 -45.567 1.00 26.17 214 VAL B C 1
ATOM 6345 O O . VAL B 1 247 ? 0.947 35.644 -46.459 1.00 28.21 214 VAL B O 1
ATOM 6349 N N . ALA B 1 248 ? 0.506 35.289 -44.278 1.00 30.54 215 ALA B N 1
ATOM 6350 C CA . ALA B 1 248 ? 1.827 35.660 -43.791 1.00 23.37 215 ALA B CA 1
ATOM 6351 C C . ALA B 1 248 ? 2.320 34.479 -43.007 1.00 26.83 215 ALA B C 1
ATOM 6352 O O . ALA B 1 248 ? 1.516 33.840 -42.336 1.00 25.37 215 ALA B O 1
ATOM 6354 N N . VAL B 1 249 ? 3.626 34.205 -43.086 1.00 27.89 216 VAL B N 1
ATOM 6355 C CA . VAL B 1 249 ? 4.270 33.103 -42.350 1.00 20.62 216 VAL B CA 1
ATOM 6356 C C . VAL B 1 249 ? 5.401 33.663 -41.468 1.00 22.55 216 VAL B C 1
ATOM 6357 O O . VAL B 1 249 ? 6.486 34.041 -41.929 1.00 25.07 216 VAL B O 1
ATOM 6361 N N . ILE B 1 250 ? 5.138 33.678 -40.179 1.00 20.42 217 ILE B N 1
ATOM 6362 C CA . ILE B 1 250 ? 5.957 34.372 -39.243 1.00 20.59 217 ILE B CA 1
ATOM 6363 C C . ILE B 1 250 ? 6.710 33.358 -38.417 1.00 24.20 217 ILE B C 1
ATOM 6364 O O . ILE B 1 250 ? 6.132 32.370 -38.001 1.00 25.49 217 ILE B O 1
ATOM 6369 N N . ASP B 1 251 ? 7.988 33.630 -38.176 1.00 14.49 218 ASP B N 1
ATOM 6370 C CA . ASP B 1 251 ? 8.854 32.708 -37.501 1.00 16.25 218 ASP B CA 1
ATOM 6371 C C . ASP B 1 251 ? 8.785 32.923 -36.010 1.00 19.22 218 ASP B C 1
ATOM 6372 O O . ASP B 1 251 ? 8.112 33.837 -35.535 1.00 15.53 218 ASP B O 1
ATOM 6377 N N . GLU B 1 252 ? 9.502 32.081 -35.272 1.00 18.55 219 GLU B N 1
ATOM 6378 C CA . GLU B 1 252 ? 9.497 32.161 -33.806 1.00 21.91 219 GLU B CA 1
ATOM 6379 C C . GLU B 1 252 ? 10.050 33.464 -33.224 1.00 25.98 219 GLU B C 1
ATOM 6380 O O . GLU B 1 252 ? 9.773 33.779 -32.074 1.00 26.68 219 GLU B O 1
ATOM 6386 N N . ASP B 1 253 ? 10.821 34.220 -33.997 1.00 26.03 220 ASP B N 1
ATOM 6387 C CA . ASP B 1 253 ? 11.239 35.564 -33.564 1.00 27.11 220 ASP B CA 1
ATOM 6388 C C . ASP B 1 253 ? 10.297 36.712 -33.929 1.00 22.56 220 ASP B C 1
ATOM 6389 O O . ASP B 1 253 ? 10.553 37.810 -33.538 1.00 30.53 220 ASP B O 1
ATOM 6394 N N . GLY B 1 254 ? 9.221 36.471 -34.661 1.00 19.98 221 GLY B N 1
ATOM 6395 C CA . GLY B 1 254 ? 8.280 37.528 -34.992 1.00 11.34 221 GLY B CA 1
ATOM 6396 C C . GLY B 1 254 ? 8.500 38.072 -36.387 1.00 26.41 221 GLY B C 1
ATOM 6397 O O . GLY B 1 254 ? 7.789 38.997 -36.833 1.00 25.93 221 GLY B O 1
ATOM 6398 N N . THR B 1 255 ? 9.455 37.483 -37.102 1.00 22.21 222 THR B N 1
ATOM 6399 C CA . THR B 1 255 ? 9.779 37.952 -38.428 1.00 21.21 222 THR B CA 1
ATOM 6400 C C . THR B 1 255 ? 8.884 37.304 -39.498 1.00 23.46 222 THR B C 1
ATOM 6401 O O . THR B 1 255 ? 8.857 36.083 -39.678 1.00 21.69 222 THR B O 1
ATOM 6405 N N . THR B 1 256 ? 8.159 38.138 -40.227 1.00 26.78 223 THR B N 1
ATOM 6406 C CA . THR B 1 256 ? 7.485 37.670 -41.420 1.00 22.34 223 THR B CA 1
ATOM 6407 C C . THR B 1 256 ? 8.533 37.243 -42.412 1.00 22.75 223 THR B C 1
ATOM 6408 O O . THR B 1 256 ? 9.392 38.014 -42.786 1.00 26.67 223 THR B O 1
ATOM 6412 N N . VAL B 1 257 ? 8.437 35.998 -42.821 1.00 19.43 224 VAL B N 1
ATOM 6413 C CA . VAL B 1 257 ? 9.498 35.327 -43.534 1.00 20.01 224 VAL B CA 1
ATOM 6414 C C . VAL B 1 257 ? 9.030 35.007 -44.960 1.00 24.42 224 VAL B C 1
ATOM 6415 O O . VAL B 1 257 ? 9.868 34.757 -45.835 1.00 18.39 224 VAL B O 1
ATOM 6419 N N . ALA B 1 258 ? 7.709 34.999 -45.179 1.00 18.12 225 ALA B N 1
ATOM 6420 C CA . ALA B 1 258 ? 7.138 34.812 -46.512 1.00 18.29 225 ALA B CA 1
ATOM 6421 C C . ALA B 1 258 ? 5.663 35.241 -46.530 1.00 27.43 225 ALA B C 1
ATOM 6422 O O . ALA B 1 258 ? 4.997 35.281 -45.467 1.00 19.13 225 ALA B O 1
ATOM 6424 N N . THR B 1 259 ? 5.164 35.589 -47.722 1.00 20.13 226 THR B N 1
ATOM 6425 C CA . THR B 1 259 ? 3.742 35.896 -47.892 1.00 21.15 226 THR B CA 1
ATOM 6426 C C . THR B 1 259 ? 3.186 35.251 -49.137 1.00 17.44 226 THR B C 1
ATOM 6427 O O . THR B 1 259 ? 3.922 34.765 -49.965 1.00 24.06 226 THR B O 1
ATOM 6431 N N . SER B 1 260 ? 1.860 35.240 -49.244 1.00 26.61 227 SER B N 1
ATOM 6432 C CA . SER B 1 260 ? 1.151 34.766 -50.450 1.00 16.37 227 SER B CA 1
ATOM 6433 C C . SER B 1 260 ? -0.223 35.391 -50.514 1.00 14.94 227 SER B C 1
ATOM 6434 O O . SER B 1 260 ? -0.805 35.780 -49.484 1.00 17.59 227 SER B O 1
ATOM 6437 N N . SER B 1 261 ? -0.711 35.525 -51.738 1.00 18.54 228 SER B N 1
ATOM 6438 C CA . SER B 1 261 ? -2.090 35.941 -51.997 1.00 21.64 228 SER B CA 1
ATOM 6439 C C . SER B 1 261 ? -2.836 34.775 -52.575 1.00 16.75 228 SER B C 1
ATOM 6440 O O . SER B 1 261 ? -2.238 33.953 -53.253 1.00 15.67 228 SER B O 1
ATOM 6443 N N . GLY B 1 262 ? -4.136 34.734 -52.319 1.00 13.86 229 GLY B N 1
ATOM 6444 C CA . GLY B 1 262 ? -5.030 33.754 -52.918 1.00 17.97 229 GLY B CA 1
ATOM 6445 C C . GLY B 1 262 ? -5.424 32.694 -51.919 1.00 18.44 229 GLY B C 1
ATOM 6446 O O . GLY B 1 262 ? -4.744 32.475 -50.925 1.00 20.54 229 GLY B O 1
ATOM 6447 N N . SER B 1 263 ? -6.514 32.008 -52.211 1.00 18.80 230 SER B N 1
ATOM 6448 C CA . SER B 1 263 ? -7.066 31.048 -51.290 1.00 18.14 230 SER B CA 1
ATOM 6449 C C . SER B 1 263 ? -6.232 29.794 -51.219 1.00 19.51 230 SER B C 1
ATOM 6450 O O . SER B 1 263 ? -6.331 29.072 -50.252 1.00 27.18 230 SER B O 1
ATOM 6453 N N . ASN B 1 264 ? -5.400 29.532 -52.217 1.00 22.32 231 ASN B N 1
ATOM 6454 C CA . ASN B 1 264 ? -4.474 28.412 -52.137 1.00 19.63 231 ASN B CA 1
ATOM 6455 C C . ASN B 1 264 ? -3.195 28.702 -52.871 1.00 21.63 231 ASN B C 1
ATOM 6456 O O . ASN B 1 264 ? -3.193 29.509 -53.774 1.00 25.55 231 ASN B O 1
ATOM 6461 N N . GLY B 1 265 ? -2.115 28.020 -52.508 1.00 15.71 232 GLY B N 1
ATOM 6462 C CA . GLY B 1 265 ? -0.811 28.325 -53.071 1.00 17.26 232 GLY B CA 1
ATOM 6463 C C . GLY B 1 265 ? 0.328 27.523 -52.481 1.00 22.55 232 GLY B C 1
ATOM 6464 O O . GLY B 1 265 ? 0.100 26.597 -51.727 1.00 26.29 232 GLY B O 1
ATOM 6465 N N . THR B 1 266 ? 1.552 27.884 -52.862 1.00 27.50 233 THR B N 1
ATOM 6466 C CA . THR B 1 266 ? 2.788 27.292 -52.330 1.00 27.31 233 THR B CA 1
ATOM 6467 C C . THR B 1 266 ? 3.741 28.386 -51.837 1.00 24.78 233 THR B C 1
ATOM 6468 O O . THR B 1 266 ? 4.108 29.268 -52.573 1.00 25.52 233 THR B O 1
ATOM 6472 N N . ILE B 1 267 ? 4.135 28.310 -50.579 1.00 24.18 234 ILE B N 1
ATOM 6473 C CA . ILE B 1 267 ? 4.992 29.314 -49.998 1.00 23.15 234 ILE B CA 1
ATOM 6474 C C . ILE B 1 267 ? 6.357 28.707 -49.808 1.00 22.51 234 ILE B C 1
ATOM 6475 O O . ILE B 1 267 ? 6.477 27.573 -49.340 1.00 21.57 234 ILE B O 1
ATOM 6480 N N . HIS B 1 268 ? 7.377 29.476 -50.162 1.00 20.90 235 HIS B N 1
ATOM 6481 C CA . HIS B 1 268 ? 8.767 29.063 -49.992 1.00 23.78 235 HIS B CA 1
ATOM 6482 C C . HIS B 1 268 ? 9.394 29.718 -48.758 1.00 26.54 235 HIS B C 1
ATOM 6483 O O . HIS B 1 268 ? 9.259 30.936 -48.545 1.00 24.94 235 HIS B O 1
ATOM 6490 N N . ILE B 1 269 ? 10.066 28.889 -47.953 1.00 28.75 236 ILE B N 1
ATOM 6491 C CA . ILE B 1 269 ? 10.762 29.341 -46.764 1.00 23.84 236 ILE B CA 1
ATOM 6492 C C . ILE B 1 269 ? 12.234 28.994 -46.909 1.00 26.79 236 ILE B C 1
ATOM 6493 O O . ILE B 1 269 ? 12.671 27.882 -46.578 1.00 23.74 236 ILE B O 1
ATOM 6498 N N . PRO B 1 270 ? 13.006 29.956 -47.428 1.00 25.44 237 PRO B N 1
ATOM 6499 C CA . PRO B 1 270 ? 14.427 29.720 -47.566 1.00 24.07 237 PRO B CA 1
ATOM 6500 C C . PRO B 1 270 ? 15.040 29.413 -46.210 1.00 20.13 237 PRO B C 1
ATOM 6501 O O . PRO B 1 270 ? 14.586 29.947 -45.184 1.00 18.82 237 PRO B O 1
ATOM 6505 N N . SER B 1 271 ? 16.025 28.520 -46.224 1.00 13.99 238 SER B N 1
ATOM 6506 C CA . SER B 1 271 ? 16.736 28.091 -45.009 1.00 23.73 238 SER B CA 1
ATOM 6507 C C . SER B 1 271 ? 15.786 27.822 -43.840 1.00 18.62 238 SER B C 1
ATOM 6508 O O . SER B 1 271 ? 15.917 28.377 -42.743 1.00 10.60 238 SER B O 1
ATOM 6511 N N . VAL B 1 272 ? 14.821 26.955 -44.115 1.00 19.46 239 VAL B N 1
ATOM 6512 C CA . VAL B 1 272 ? 13.791 26.635 -43.154 1.00 19.32 239 VAL B CA 1
ATOM 6513 C C . VAL B 1 272 ? 14.406 25.985 -41.930 1.00 19.98 239 VAL B C 1
ATOM 6514 O O . VAL B 1 272 ? 15.328 25.185 -42.048 1.00 19.58 239 VAL B O 1
ATOM 6518 N N . HIS B 1 273 ? 13.910 26.374 -40.765 1.00 17.82 240 HIS B N 1
ATOM 6519 C CA . HIS B 1 273 ? 14.098 25.599 -39.556 1.00 17.64 240 HIS B CA 1
ATOM 6520 C C . HIS B 1 273 ? 12.978 24.519 -39.455 1.00 15.08 240 HIS B C 1
ATOM 6521 O O . HIS B 1 273 ? 11.783 24.835 -39.289 1.00 10.54 240 HIS B O 1
ATOM 6528 N N . LEU B 1 274 ? 13.406 23.255 -39.547 1.00 12.96 241 LEU B N 1
ATOM 6529 C CA . LEU B 1 274 ? 12.534 22.090 -39.546 1.00 10.91 241 LEU B CA 1
ATOM 6530 C C . LEU B 1 274 ? 12.010 21.805 -38.173 1.00 16.50 241 LEU B C 1
ATOM 6531 O O . LEU B 1 274 ? 12.673 22.103 -37.183 1.00 17.78 241 LEU B O 1
ATOM 6536 N N . TRP B 1 275 ? 10.803 21.226 -38.135 1.00 15.49 242 TRP B N 1
ATOM 6537 C CA . TRP B 1 275 ? 10.231 20.604 -36.935 1.00 14.87 242 TRP B CA 1
ATOM 6538 C C . TRP B 1 275 ? 10.812 19.195 -36.760 1.00 11.84 242 TRP B C 1
ATOM 6539 O O . TRP B 1 275 ? 10.604 18.334 -37.592 1.00 13.30 242 TRP B O 1
ATOM 6550 N N . GLN B 1 276 ? 11.552 18.966 -35.690 1.00 10.86 243 GLN B N 1
ATOM 6551 C CA . GLN B 1 276 ? 12.160 17.664 -35.448 1.00 11.86 243 GLN B CA 1
ATOM 6552 C C . GLN B 1 276 ? 11.690 17.114 -34.114 1.00 15.60 243 GLN B C 1
ATOM 6553 O O . GLN B 1 276 ? 11.398 17.881 -33.180 1.00 7.68 243 GLN B O 1
ATOM 6559 N N . PRO B 1 277 ? 11.634 15.778 -34.010 1.00 17.35 244 PRO B N 1
ATOM 6560 C CA . PRO B 1 277 ? 11.370 15.104 -32.739 1.00 9.73 244 PRO B CA 1
ATOM 6561 C C . PRO B 1 277 ? 12.285 15.566 -31.602 1.00 11.74 244 PRO B C 1
ATOM 6562 O O . PRO B 1 277 ? 11.871 15.999 -30.507 1.00 11.91 244 PRO B O 1
ATOM 6566 N N . GLY B 1 278 ? 13.555 15.595 -31.830 1.00 13.61 245 GLY B N 1
ATOM 6567 C CA . GLY B 1 278 ? 14.333 16.297 -30.768 1.00 38.52 245 GLY B CA 1
ATOM 6568 C C . GLY B 1 278 ? 13.767 17.681 -30.311 1.00 13.06 245 GLY B C 1
ATOM 6569 O O . GLY B 1 278 ? 13.743 17.991 -29.173 1.00 16.46 245 GLY B O 1
ATOM 6570 N N . ALA B 1 279 ? 13.312 18.485 -31.247 1.00 14.72 246 ALA B N 1
ATOM 6571 C CA . ALA B 1 279 ? 13.391 19.910 -31.150 1.00 11.11 246 ALA B CA 1
ATOM 6572 C C . ALA B 1 279 ? 12.343 20.551 -32.062 1.00 10.39 246 ALA B C 1
ATOM 6573 O O . ALA B 1 279 ? 12.582 20.792 -33.218 1.00 13.25 246 ALA B O 1
ATOM 6575 N N . ALA B 1 280 ? 11.169 20.788 -31.513 1.00 12.40 247 ALA B N 1
ATOM 6576 C CA . ALA B 1 280 ? 10.110 21.502 -32.189 1.00 11.55 247 ALA B CA 1
ATOM 6577 C C . ALA B 1 280 ? 10.562 22.873 -32.656 1.00 14.80 247 ALA B C 1
ATOM 6578 O O . ALA B 1 280 ? 11.152 23.617 -31.904 1.00 19.19 247 ALA B O 1
ATOM 6580 N N . TYR B 1 281 ? 10.263 23.202 -33.898 1.00 12.05 248 TYR B N 1
ATOM 6581 C CA . TYR B 1 281 ? 10.300 24.567 -34.342 1.00 11.34 248 TYR B CA 1
ATOM 6582 C C . TYR B 1 281 ? 8.947 24.779 -34.988 1.00 16.53 248 TYR B C 1
ATOM 6583 O O . TYR B 1 281 ? 8.483 23.922 -35.731 1.00 16.64 248 TYR B O 1
ATOM 6592 N N . LEU B 1 282 ? 8.307 25.910 -34.714 1.00 13.56 249 LEU B N 1
ATOM 6593 C CA . LEU B 1 282 ? 6.968 26.151 -35.257 1.00 13.22 249 LEU B CA 1
ATOM 6594 C C . LEU B 1 282 ? 6.870 27.519 -35.910 1.00 19.88 249 LEU B C 1
ATOM 6595 O O . LEU B 1 282 ? 7.112 28.546 -35.266 1.00 18.56 249 LEU B O 1
ATOM 6600 N N . TYR B 1 283 ? 6.514 27.528 -37.190 1.00 17.28 250 TYR B N 1
ATOM 6601 C CA . TYR B 1 283 ? 6.118 28.759 -37.835 1.00 15.36 250 TYR B CA 1
ATOM 6602 C C . TYR B 1 283 ? 4.661 29.012 -37.507 1.00 14.69 250 TYR B C 1
ATOM 6603 O O . TYR B 1 283 ? 3.905 28.124 -37.099 1.00 12.61 250 TYR B O 1
ATOM 6612 N N . GLN B 1 284 ? 4.288 30.256 -37.716 1.00 16.42 251 GLN B N 1
ATOM 6613 C CA . GLN B 1 284 ? 2.994 30.720 -37.387 1.00 17.81 251 GLN B CA 1
ATOM 6614 C C . GLN B 1 284 ? 2.434 31.347 -38.685 1.00 22.70 251 GLN B C 1
ATOM 6615 O O . GLN B 1 284 ? 2.977 32.328 -39.208 1.00 20.46 251 GLN B O 1
ATOM 6621 N N . LEU B 1 285 ? 1.362 30.738 -39.206 1.00 18.50 252 LEU B N 1
ATOM 6622 C CA . LEU B 1 285 ? 0.780 31.118 -40.470 1.00 16.43 252 LEU B CA 1
ATOM 6623 C C . LEU B 1 285 ? -0.477 31.895 -40.184 1.00 17.15 252 LEU B C 1
ATOM 6624 O O . LEU B 1 285 ? -1.385 31.359 -39.584 1.00 15.81 252 LEU B O 1
ATOM 6629 N N . HIS B 1 286 ? -0.518 33.159 -40.598 1.00 12.58 253 HIS B N 1
ATOM 6630 C CA . HIS B 1 286 ? -1.710 33.997 -40.430 1.00 15.19 253 HIS B CA 1
ATOM 6631 C C . HIS B 1 286 ? -2.541 34.143 -41.728 1.00 16.01 253 HIS B C 1
ATOM 6632 O O . HIS B 1 286 ? -2.179 34.904 -42.638 1.00 21.60 253 HIS B O 1
ATOM 6639 N N . ALA B 1 287 ? -3.672 33.454 -41.783 1.00 13.88 254 ALA B N 1
ATOM 6640 C CA . ALA B 1 287 ? -4.552 33.513 -42.926 1.00 13.17 254 ALA B CA 1
ATOM 6641 C C . ALA B 1 287 ? -5.570 34.590 -42.708 1.00 12.67 254 ALA B C 1
ATOM 6642 O O . ALA B 1 287 ? -6.224 34.600 -41.703 1.00 14.19 254 ALA B O 1
ATOM 6644 N N . SER B 1 288 ? -5.705 35.495 -43.662 1.00 19.03 255 SER B N 1
ATOM 6645 C CA . SER B 1 288 ? -6.658 36.609 -43.565 1.00 16.20 255 SER B CA 1
ATOM 6646 C C . SER B 1 288 ? -7.538 36.739 -44.778 1.00 19.44 255 SER B C 1
ATOM 6647 O O . SER B 1 288 ? -7.188 36.293 -45.884 1.00 13.73 255 SER B O 1
ATOM 6650 N N . ILE B 1 289 ? -8.685 37.362 -44.527 1.00 17.86 256 ILE B N 1
ATOM 6651 C CA . ILE B 1 289 ? -9.554 37.888 -45.547 1.00 20.40 256 ILE B CA 1
ATOM 6652 C C . ILE B 1 289 ? -9.465 39.423 -45.551 1.00 24.46 256 ILE B C 1
ATOM 6653 O O . ILE B 1 289 ? -9.563 40.073 -44.504 1.00 25.17 256 ILE B O 1
ATOM 6658 N N . ILE B 1 290 ? -9.311 39.985 -46.745 1.00 27.38 257 ILE B N 1
ATOM 6659 C CA . ILE B 1 290 ? -9.040 41.420 -46.949 1.00 29.85 257 ILE B CA 1
ATOM 6660 C C . ILE B 1 290 ? -10.115 42.083 -47.822 1.00 32.79 257 ILE B C 1
ATOM 6661 O O . ILE B 1 290 ? -10.411 41.590 -48.919 1.00 27.27 257 ILE B O 1
ATOM 6666 N N . ASP B 1 291 ? -10.680 43.197 -47.344 1.00 26.11 258 ASP B N 1
ATOM 6667 C CA . ASP B 1 291 ? -11.673 43.924 -48.132 1.00 34.04 258 ASP B CA 1
ATOM 6668 C C . ASP B 1 291 ? -11.032 44.768 -49.224 1.00 36.84 258 ASP B C 1
ATOM 6669 O O . ASP B 1 291 ? -9.805 44.854 -49.307 1.00 31.13 258 ASP B O 1
ATOM 6674 N N . SER B 1 292 ? -11.891 45.367 -50.058 1.00 42.84 259 SER B N 1
ATOM 6675 C CA . SER B 1 292 ? -11.490 46.170 -51.245 1.00 45.92 259 SER B CA 1
ATOM 6676 C C . SER B 1 292 ? -10.320 47.078 -50.907 1.00 50.30 259 SER B C 1
ATOM 6677 O O . SER B 1 292 ? -9.290 47.061 -51.577 1.00 45.24 259 SER B O 1
ATOM 6680 N N . SER B 1 293 ? -10.503 47.871 -49.851 1.00 42.63 260 SER B N 1
ATOM 6681 C CA . SER B 1 293 ? -9.414 48.603 -49.245 1.00 29.38 260 SER B CA 1
ATOM 6682 C C . SER B 1 293 ? -8.394 47.587 -48.693 1.00 52.56 260 SER B C 1
ATOM 6683 O O . SER B 1 293 ? -8.460 46.393 -48.996 1.00 52.71 260 SER B O 1
ATOM 6686 N N . LYS B 1 294 ? -7.446 48.032 -47.884 1.00 48.73 261 LYS B N 1
ATOM 6687 C CA . LYS B 1 294 ? -6.458 47.098 -47.339 1.00 47.20 261 LYS B CA 1
ATOM 6688 C C . LYS B 1 294 ? -6.830 46.657 -45.909 1.00 42.89 261 LYS B C 1
ATOM 6689 O O . LYS B 1 294 ? -5.970 46.461 -45.070 1.00 36.96 261 LYS B O 1
ATOM 6695 N N . LYS B 1 295 ? -8.120 46.478 -45.647 1.00 45.50 262 LYS B N 1
ATOM 6696 C CA . LYS B 1 295 ? -8.603 46.323 -44.268 1.00 44.52 262 LYS B CA 1
ATOM 6697 C C . LYS B 1 295 ? -8.920 44.884 -43.927 1.00 38.69 262 LYS B C 1
ATOM 6698 O O . LYS B 1 295 ? -9.718 44.239 -44.613 1.00 38.15 262 LYS B O 1
ATOM 6704 N N . THR B 1 296 ? -8.321 44.413 -42.838 1.00 33.56 263 THR B N 1
ATOM 6705 C CA . THR B 1 296 ? -8.494 43.041 -42.383 1.00 24.29 263 THR B CA 1
ATOM 6706 C C . THR B 1 296 ? -9.905 42.804 -41.880 1.00 19.31 263 THR B C 1
ATOM 6707 O O . THR B 1 296 ? -10.339 43.463 -40.964 1.00 29.14 263 THR B O 1
ATOM 6711 N N . ILE B 1 297 ? -10.618 41.863 -42.483 1.00 18.08 264 ILE B N 1
ATOM 6712 C CA . ILE B 1 297 ? -11.975 41.550 -42.042 1.00 21.29 264 ILE B CA 1
ATOM 6713 C C . ILE B 1 297 ? -12.046 40.282 -41.189 1.00 24.77 264 ILE B C 1
ATOM 6714 O O . ILE B 1 297 ? -12.973 40.129 -40.391 1.00 25.11 264 ILE B O 1
ATOM 6719 N N . ASP B 1 298 ? -11.127 39.345 -41.424 1.00 18.15 265 ASP B N 1
ATOM 6720 C CA . ASP B 1 298 ? -11.034 38.129 -40.638 1.00 20.03 265 ASP B CA 1
ATOM 6721 C C . ASP B 1 298 ? -9.576 37.671 -40.674 1.00 23.25 265 ASP B C 1
ATOM 6722 O O . ASP B 1 298 ? -8.825 37.977 -41.637 1.00 18.89 265 ASP B O 1
ATOM 6727 N N . THR B 1 299 ? -9.164 37.000 -39.595 1.00 13.90 266 THR B N 1
ATOM 6728 C CA . THR B 1 299 ? -7.789 36.500 -39.470 1.00 17.08 266 THR B CA 1
ATOM 6729 C C . THR B 1 299 ? -7.756 35.304 -38.540 1.00 15.47 266 THR B C 1
ATOM 6730 O O . THR B 1 299 ? -8.608 35.159 -37.657 1.00 16.79 266 THR B O 1
ATOM 6734 N N . TYR B 1 300 ? -6.776 34.451 -38.747 1.00 13.36 267 TYR B N 1
ATOM 6735 C CA . TYR B 1 300 ? -6.700 33.201 -38.015 1.00 12.69 267 TYR B CA 1
ATOM 6736 C C . TYR B 1 300 ? -5.266 32.701 -38.045 1.00 14.13 267 TYR B C 1
ATOM 6737 O O . TYR B 1 300 ? -4.616 32.670 -39.100 1.00 17.54 267 TYR B O 1
ATOM 6746 N N . LYS B 1 301 ? -4.809 32.258 -36.884 1.00 13.07 268 LYS B N 1
ATOM 6747 C CA . LYS B 1 301 ? -3.401 31.969 -36.633 1.00 13.02 268 LYS B CA 1
ATOM 6748 C C . LYS B 1 301 ? -3.206 30.469 -36.445 1.00 12.51 268 LYS B C 1
ATOM 6749 O O . LYS B 1 301 ? -3.615 29.899 -35.434 1.00 16.01 268 LYS B O 1
ATOM 6755 N N . LEU B 1 302 ? -2.576 29.848 -37.423 1.00 10.69 269 LEU B N 1
ATOM 6756 C CA . LEU B 1 302 ? -2.380 28.411 -37.458 1.00 12.41 269 LEU B CA 1
ATOM 6757 C C . LEU B 1 302 ? -0.916 28.032 -37.304 1.00 13.99 269 LEU B C 1
ATOM 6758 O O . LEU B 1 302 ? -0.102 28.364 -38.144 1.00 17.92 269 LEU B O 1
ATOM 6763 N N . ALA B 1 303 ? -0.582 27.310 -36.250 1.00 13.61 270 ALA B N 1
ATOM 6764 C CA . ALA B 1 303 ? 0.780 26.846 -36.035 1.00 9.57 270 ALA B CA 1
ATOM 6765 C C . ALA B 1 303 ? 1.106 25.763 -37.045 1.00 13.50 270 ALA B C 1
ATOM 6766 O O . ALA B 1 303 ? 0.313 24.836 -37.232 1.00 10.82 270 ALA B O 1
ATOM 6768 N N . THR B 1 304 ? 2.275 25.872 -37.677 1.00 12.59 271 THR B N 1
ATOM 6769 C CA . THR B 1 304 ? 2.721 24.887 -38.642 1.00 9.63 271 THR B CA 1
ATOM 6770 C C . THR B 1 304 ? 4.196 24.562 -38.480 1.00 12.64 271 THR B C 1
ATOM 6771 O O . THR B 1 304 ? 5.032 25.453 -38.385 1.00 11.02 271 THR B O 1
ATOM 6775 N N . GLY B 1 305 ? 4.495 23.266 -38.490 1.00 13.43 272 GLY B N 1
ATOM 6776 C CA . GLY B 1 305 ? 5.859 22.753 -38.440 1.00 13.24 272 GLY B CA 1
ATOM 6777 C C . GLY B 1 305 ? 6.258 22.016 -39.724 1.00 11.29 272 GLY B C 1
ATOM 6778 O O . GLY B 1 305 ? 5.585 21.114 -40.204 1.00 8.40 272 GLY B O 1
ATOM 6779 N N . ILE B 1 306 ? 7.405 22.385 -40.260 1.00 12.60 273 ILE B N 1
ATOM 6780 C CA . ILE B 1 306 ? 7.811 21.869 -41.538 1.00 13.94 273 ILE B CA 1
ATOM 6781 C C . ILE B 1 306 ? 8.589 20.599 -41.372 1.00 10.16 273 ILE B C 1
ATOM 6782 O O . ILE B 1 306 ? 9.683 20.603 -40.864 1.00 9.91 273 ILE B O 1
ATOM 6787 N N . ARG B 1 307 ? 7.990 19.522 -41.851 1.00 12.19 274 ARG B N 1
ATOM 6788 C CA . ARG B 1 307 ? 8.445 18.186 -41.571 1.00 14.18 274 ARG B CA 1
ATOM 6789 C C . ARG B 1 307 ? 7.877 17.230 -42.633 1.00 13.41 274 ARG B C 1
ATOM 6790 O O . ARG B 1 307 ? 6.740 17.404 -43.083 1.00 10.61 274 ARG B O 1
ATOM 6798 N N . THR B 1 308 ? 8.647 16.204 -42.995 1.00 12.80 275 THR B N 1
ATOM 6799 C CA . THR B 1 308 ? 8.136 15.089 -43.826 1.00 13.81 275 THR B CA 1
ATOM 6800 C C . THR B 1 308 ? 8.040 13.789 -43.005 1.00 13.75 275 THR B C 1
ATOM 6801 O O . THR B 1 308 ? 8.784 13.607 -42.050 1.00 14.48 275 THR B O 1
ATOM 6805 N N . VAL B 1 309 ? 7.094 12.925 -43.370 1.00 13.33 276 VAL B N 1
ATOM 6806 C CA . VAL B 1 309 ? 7.012 11.535 -42.902 1.00 12.07 276 VAL B CA 1
ATOM 6807 C C . VAL B 1 309 ? 7.045 10.601 -44.125 1.00 17.55 276 VAL B C 1
ATOM 6808 O O . VAL B 1 309 ? 6.367 10.847 -45.104 1.00 16.78 276 VAL B O 1
ATOM 6812 N N . LYS B 1 310 ? 7.805 9.515 -44.045 1.00 14.31 277 LYS B N 1
ATOM 6813 C CA . LYS B 1 310 ? 7.944 8.605 -45.150 1.00 13.76 277 LYS B CA 1
ATOM 6814 C C . LYS B 1 310 ? 8.274 7.209 -44.677 1.00 14.73 277 LYS B C 1
ATOM 6815 O O . LYS B 1 310 ? 9.125 7.010 -43.814 1.00 13.79 277 LYS B O 1
ATOM 6821 N N . VAL B 1 311 ? 7.650 6.237 -45.315 1.00 15.06 278 VAL B N 1
ATOM 6822 C CA . VAL B 1 311 ? 7.996 4.852 -45.108 1.00 17.25 278 VAL B CA 1
ATOM 6823 C C . VAL B 1 311 ? 8.792 4.368 -46.327 1.00 11.98 278 VAL B C 1
ATOM 6824 O O . VAL B 1 311 ? 8.413 4.601 -47.438 1.00 15.11 278 VAL B O 1
ATOM 6828 N N . GLN B 1 312 ? 9.918 3.721 -46.075 1.00 18.45 279 GLN B N 1
ATOM 6829 C CA . GLN B 1 312 ? 10.776 3.137 -47.094 1.00 15.07 279 GLN B CA 1
ATOM 6830 C C . GLN B 1 312 ? 11.161 1.809 -46.565 1.00 13.48 279 GLN B C 1
ATOM 6831 O O . GLN B 1 312 ? 11.859 1.741 -45.572 1.00 11.56 279 GLN B O 1
ATOM 6837 N N . GLY B 1 313 ? 10.706 0.754 -47.223 1.00 11.19 280 GLY B N 1
ATOM 6838 C CA . GLY B 1 313 ? 10.997 -0.584 -46.754 1.00 10.04 280 GLY B CA 1
ATOM 6839 C C . GLY B 1 313 ? 10.595 -0.667 -45.290 1.00 14.47 280 GLY B C 1
ATOM 6840 O O . GLY B 1 313 ? 9.437 -0.406 -44.959 1.00 16.67 280 GLY B O 1
ATOM 6841 N N . THR B 1 314 ? 11.546 -0.991 -44.415 1.00 10.60 281 THR B N 1
ATOM 6842 C CA . THR B 1 314 ? 11.246 -1.190 -42.994 1.00 13.95 281 THR B CA 1
ATOM 6843 C C . THR B 1 314 ? 11.576 0.026 -42.138 1.00 9.99 281 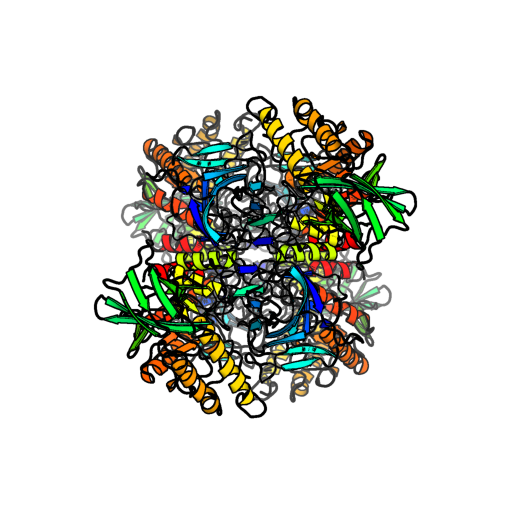THR B C 1
ATOM 6844 O O . THR B 1 314 ? 11.616 -0.058 -40.924 1.00 9.44 281 THR B O 1
ATOM 6848 N N . GLN B 1 315 ? 11.825 1.149 -42.780 1.00 10.70 282 GLN B N 1
ATOM 6849 C CA . GLN B 1 315 ? 12.242 2.336 -42.080 1.00 12.16 282 GLN B CA 1
ATOM 6850 C C . GLN B 1 315 ? 11.132 3.381 -42.113 1.00 21.02 282 GLN B C 1
ATOM 6851 O O . GLN B 1 315 ? 10.446 3.575 -43.150 1.00 17.52 282 GLN B O 1
ATOM 6857 N N . PHE B 1 316 ? 10.932 3.988 -40.940 1.00 10.78 283 PHE B N 1
ATOM 6858 C CA . PHE B 1 316 ? 10.051 5.101 -40.746 1.00 9.14 283 PHE B CA 1
ATOM 6859 C C . PHE B 1 316 ? 10.945 6.328 -40.715 1.00 12.63 283 PHE B C 1
ATOM 6860 O O . PHE B 1 316 ? 11.812 6.447 -39.830 1.00 11.42 283 PHE B O 1
ATOM 6868 N N . LEU B 1 317 ? 10.744 7.234 -41.673 1.00 12.22 284 LEU B N 1
ATOM 6869 C CA . LEU B 1 317 ? 11.604 8.408 -41.820 1.00 11.47 284 LEU B CA 1
ATOM 6870 C C . LEU B 1 317 ? 10.835 9.686 -41.520 1.00 16.43 284 LEU B C 1
ATOM 6871 O O . LEU B 1 317 ? 9.799 9.944 -42.103 1.00 12.07 284 LEU B O 1
ATOM 6876 N N . ILE B 1 318 ? 11.370 10.462 -40.583 1.00 19.46 285 ILE B N 1
ATOM 6877 C CA . ILE B 1 318 ? 10.977 11.831 -40.349 1.00 11.44 285 ILE B CA 1
ATOM 6878 C C . ILE B 1 318 ? 12.119 12.728 -40.834 1.00 15.18 285 ILE B C 1
ATOM 6879 O O . ILE B 1 318 ? 13.273 12.580 -40.425 1.00 13.01 285 ILE B O 1
ATOM 6884 N N . ASN B 1 319 ? 11.756 13.635 -41.747 1.00 18.78 286 ASN B N 1
ATOM 6885 C CA . ASN B 1 319 ? 12.692 14.474 -42.487 1.00 15.87 286 ASN B CA 1
ATOM 6886 C C . ASN B 1 319 ? 13.871 13.684 -43.047 1.00 12.25 286 ASN B C 1
ATOM 6887 O O . ASN B 1 319 ? 15.012 14.049 -42.848 1.00 13.50 286 ASN B O 1
ATOM 6892 N N . ASP B 1 320 ? 13.568 12.591 -43.733 1.00 11.29 287 ASP B N 1
ATOM 6893 C CA . ASP B 1 320 ? 14.590 11.702 -44.351 1.00 18.24 287 ASP B CA 1
ATOM 6894 C C . ASP B 1 320 ? 15.590 10.988 -43.425 1.00 13.15 287 ASP B C 1
ATOM 6895 O O . ASP B 1 320 ? 16.536 10.405 -43.906 1.00 12.46 287 ASP B O 1
ATOM 6900 N N . LYS B 1 321 ? 15.415 10.999 -42.122 1.00 13.34 288 LYS B N 1
ATOM 6901 C CA . LYS B 1 321 ? 16.304 10.178 -41.328 1.00 15.75 288 LYS B CA 1
ATOM 6902 C C . LYS B 1 321 ? 15.500 9.182 -40.487 1.00 26.85 288 LYS B C 1
ATOM 6903 O O . LYS B 1 321 ? 14.390 9.505 -40.026 1.00 18.33 288 LYS B O 1
ATOM 6909 N N . PRO B 1 322 ? 16.027 7.941 -40.351 1.00 22.04 289 PRO B N 1
ATOM 6910 C CA . PRO B 1 322 ? 15.336 6.857 -39.662 1.00 11.86 289 PRO B CA 1
ATOM 6911 C C . PRO B 1 322 ? 14.932 7.256 -38.261 1.00 15.63 289 PRO B C 1
ATOM 6912 O O . PRO B 1 322 ? 15.662 7.973 -37.593 1.00 23.45 289 PRO B O 1
ATOM 6916 N N . PHE B 1 323 ? 13.774 6.776 -37.830 1.00 16.55 290 PHE B N 1
ATOM 6917 C CA . PHE B 1 323 ? 13.171 7.142 -36.548 1.00 11.53 290 PHE B CA 1
ATOM 6918 C C . PHE B 1 323 ? 12.753 5.890 -35.763 1.00 11.99 290 PHE B C 1
ATOM 6919 O O . PHE B 1 323 ? 12.277 4.904 -36.329 1.00 15.39 290 PHE B O 1
ATOM 6927 N N . TYR B 1 324 ? 12.977 5.911 -34.458 1.00 12.45 291 TYR B N 1
ATOM 6928 C CA . TYR B 1 324 ? 12.587 4.799 -33.623 1.00 11.98 291 TYR B CA 1
ATOM 6929 C C . TYR B 1 324 ? 11.628 5.288 -32.515 1.00 9.49 291 TYR B C 1
ATOM 6930 O O . TYR B 1 324 ? 12.006 6.073 -31.663 1.00 8.31 291 TYR B O 1
ATOM 6939 N N . PHE B 1 325 ? 10.382 4.840 -32.548 1.00 10.04 292 PHE B N 1
ATOM 6940 C CA . PHE B 1 325 ? 9.400 5.302 -31.557 1.00 9.90 292 PHE B CA 1
ATOM 6941 C C . PHE B 1 325 ? 9.797 4.739 -30.235 1.00 8.25 292 PHE B C 1
ATOM 6942 O O . PHE B 1 325 ? 10.050 3.560 -30.150 1.00 11.58 292 PHE B O 1
ATOM 6950 N N . THR B 1 326 ? 9.874 5.588 -29.227 1.00 7.46 293 THR B N 1
ATOM 6951 C CA . THR B 1 326 ? 9.914 5.162 -27.841 1.00 8.09 293 THR B CA 1
ATOM 6952 C C . THR B 1 326 ? 8.757 5.859 -27.106 1.00 10.18 293 THR B C 1
ATOM 6953 O O . THR B 1 326 ? 8.384 7.007 -27.434 1.00 7.42 293 THR B O 1
ATOM 6957 N N . GLY B 1 327 ? 8.182 5.169 -26.125 1.00 9.12 294 GLY B N 1
ATOM 6958 C CA . GLY B 1 327 ? 7.121 5.765 -25.316 1.00 6.39 294 GLY B CA 1
ATOM 6959 C C . GLY B 1 327 ? 5.982 4.829 -24.987 1.00 7.60 294 GLY B C 1
ATOM 6960 O O . GLY B 1 327 ? 6.209 3.683 -24.611 1.00 8.11 294 GLY B O 1
ATOM 6961 N N . PHE B 1 328 ? 4.755 5.321 -25.147 1.00 7.48 295 PHE B N 1
ATOM 6962 C CA . PHE B 1 328 ? 3.572 4.677 -24.560 1.00 8.56 295 PHE B CA 1
ATOM 6963 C C . PHE B 1 328 ? 2.299 4.653 -25.349 1.00 7.16 295 PHE B C 1
ATOM 6964 O O . PHE B 1 328 ? 2.013 5.506 -26.178 1.00 6.19 295 PHE B O 1
ATOM 6972 N N . GLY B 1 329 ? 1.510 3.662 -25.017 1.00 5.20 296 GLY B N 1
ATOM 6973 C CA . GLY B 1 329 ? 0.085 3.823 -25.120 1.00 9.49 296 GLY B CA 1
ATOM 6974 C C . GLY B 1 329 ? -0.411 4.540 -23.859 1.00 8.10 296 GLY B C 1
ATOM 6975 O O . GLY B 1 329 ? 0.018 4.242 -22.748 1.00 4.22 296 GLY B O 1
ATOM 6976 N N . LYS B 1 330 ? -1.322 5.488 -24.062 1.00 7.98 297 LYS B N 1
ATOM 6977 C CA . LYS B 1 330 ? -1.847 6.315 -22.989 1.00 6.47 297 LYS B CA 1
ATOM 6978 C C . LYS B 1 330 ? -3.321 6.090 -22.870 1.00 5.40 297 LYS B C 1
ATOM 6979 O O . LYS B 1 330 ? -3.853 5.189 -23.473 1.00 8.19 297 LYS B O 1
ATOM 6985 N N . HIS B 1 331 ? -3.964 6.920 -22.067 1.00 5.68 298 HIS B N 1
ATOM 6986 C CA . HIS B 1 331 ? -5.426 7.045 -22.023 1.00 6.66 298 HIS B CA 1
ATOM 6987 C C . HIS B 1 331 ? -5.720 8.398 -21.440 1.00 7.35 298 HIS B C 1
ATOM 6988 O O . HIS B 1 331 ? -4.922 8.902 -20.682 1.00 6.98 298 HIS B O 1
ATOM 6995 N N . GLU B 1 332 ? -6.881 8.959 -21.746 1.00 7.32 299 GLU B N 1
ATOM 6996 C CA . GLU B 1 332 ? -7.367 10.118 -21.016 1.00 4.07 299 GLU B CA 1
ATOM 6997 C C . GLU B 1 332 ? -8.159 9.601 -19.823 1.00 4.68 299 GLU B C 1
ATOM 6998 O O . GLU B 1 332 ? -9.315 9.233 -19.940 1.00 6.78 299 GLU B O 1
ATOM 7004 N N . ASP B 1 333 ? -7.481 9.563 -18.678 1.00 9.97 300 ASP B N 1
ATOM 7005 C CA . ASP B 1 333 ? -7.944 8.939 -17.435 1.00 5.85 300 ASP B CA 1
ATOM 7006 C C . ASP B 1 333 ? -7.199 9.585 -16.277 1.00 3.94 300 ASP B C 1
ATOM 7007 O O . ASP B 1 333 ? -5.986 9.501 -16.161 1.00 7.20 300 ASP B O 1
ATOM 7012 N N . THR B 1 334 ? -7.934 10.273 -15.436 1.00 7.85 301 THR B N 1
ATOM 7013 C CA . THR B 1 334 ? -7.437 10.718 -14.154 1.00 6.62 301 THR B CA 1
ATOM 7014 C C . THR B 1 334 ? -8.534 10.515 -13.120 1.00 9.18 301 THR B C 1
ATOM 7015 O O . THR B 1 334 ? -9.730 10.503 -13.439 1.00 7.56 301 THR B O 1
ATOM 7019 N N . ASN B 1 335 ? -8.072 10.418 -11.873 1.00 15.55 302 ASN B N 1
ATOM 7020 C CA . ASN B 1 335 ? -8.843 10.049 -10.713 1.00 8.05 302 ASN B CA 1
ATOM 7021 C C . ASN B 1 335 ? -10.297 10.495 -10.632 1.00 24.19 302 ASN B C 1
ATOM 7022 O O . ASN B 1 335 ? -11.184 9.600 -10.461 1.00 39.96 302 ASN B O 1
ATOM 7027 N N . ILE B 1 336 ? -10.654 11.769 -10.699 1.00 5.98 303 ILE B N 1
ATOM 7028 C CA . ILE B 1 336 ? -12.121 11.988 -10.417 1.00 7.73 303 ILE B CA 1
ATOM 7029 C C . ILE B 1 336 ? -12.924 12.353 -11.667 1.00 8.95 303 ILE B C 1
ATOM 7030 O O . ILE B 1 336 ? -14.058 11.946 -11.824 1.00 6.90 303 ILE B O 1
ATOM 7035 N N . ARG B 1 337 ? -12.283 13.111 -12.557 1.00 9.32 304 ARG B N 1
ATOM 7036 C CA . ARG B 1 337 ? -12.888 13.667 -13.709 1.00 5.25 304 ARG B CA 1
ATOM 7037 C C . ARG B 1 337 ? -12.909 12.718 -14.894 1.00 7.75 304 ARG B C 1
ATOM 7038 O O . ARG B 1 337 ? -13.384 13.056 -15.978 1.00 6.74 304 ARG B O 1
ATOM 7046 N N . GLY B 1 338 ? -12.440 11.505 -14.704 1.00 6.30 305 GLY B N 1
ATOM 7047 C CA . GLY B 1 338 ? -12.645 10.519 -15.738 1.00 6.58 305 GLY B CA 1
ATOM 7048 C C . GLY B 1 338 ? -11.781 10.757 -16.956 1.00 8.95 305 GLY B C 1
ATOM 7049 O O . GLY B 1 338 ? -10.559 10.725 -16.857 1.00 6.71 305 GLY B O 1
ATOM 7050 N N . LYS B 1 339 ? -12.426 10.998 -18.094 1.00 8.38 306 LYS B N 1
ATOM 7051 C CA . LYS B 1 339 ? -11.738 11.377 -19.357 1.00 7.69 306 LYS B CA 1
ATOM 7052 C C . LYS B 1 339 ? -11.696 12.881 -19.572 1.00 7.94 306 LYS B C 1
ATOM 7053 O O . LYS B 1 339 ? -11.244 13.377 -20.620 1.00 7.57 306 LYS B O 1
ATOM 7059 N N . GLY B 1 340 ? -12.141 13.631 -18.565 1.00 9.43 307 GLY B N 1
ATOM 7060 C CA . GLY B 1 340 ? -12.163 15.080 -18.694 1.00 6.51 307 GLY B CA 1
ATOM 7061 C C . GLY B 1 340 ? -10.761 15.584 -18.941 1.00 5.28 307 GLY B C 1
ATOM 7062 O O . GLY B 1 340 ? -9.858 15.194 -18.280 1.00 3.52 307 GLY B O 1
ATOM 7063 N N . HIS B 1 341 ? -10.606 16.474 -19.887 1.00 5.14 308 HIS B N 1
ATOM 7064 C CA . HIS B 1 341 ? -9.317 17.066 -20.161 1.00 4.73 308 HIS B CA 1
ATOM 7065 C C . HIS B 1 341 ? -8.832 17.917 -18.994 1.00 3.64 308 HIS B C 1
ATOM 7066 O O . HIS B 1 341 ? -9.592 18.652 -18.394 1.00 6.33 308 HIS B O 1
ATOM 7073 N N . ASP B 1 342 ? -7.546 17.804 -18.712 1.00 3.47 309 ASP B N 1
ATOM 7074 C CA . ASP B 1 342 ? -6.901 18.433 -17.575 1.00 4.25 309 ASP B CA 1
ATOM 7075 C C . ASP B 1 342 ? -5.497 18.963 -17.935 1.00 4.61 309 ASP B C 1
ATOM 7076 O O . ASP B 1 342 ? -4.560 18.228 -18.070 1.00 5.74 309 ASP B O 1
ATOM 7081 N N . ASP B 1 343 ? -5.383 20.257 -18.122 1.00 9.21 310 ASP B N 1
ATOM 7082 C CA . ASP B 1 343 ? -4.121 20.924 -18.425 1.00 8.50 310 ASP B CA 1
ATOM 7083 C C . ASP B 1 343 ? -2.976 20.505 -17.473 1.00 8.72 310 ASP B C 1
ATOM 7084 O O . ASP B 1 343 ? -1.838 20.297 -17.902 1.00 7.49 310 ASP B O 1
ATOM 7089 N N . ALA B 1 344 ? -3.259 20.359 -16.185 1.00 9.42 311 ALA B N 1
ATOM 7090 C CA . ALA B 1 344 ? -2.174 19.994 -15.254 1.00 9.55 311 ALA B CA 1
ATOM 7091 C C . ALA B 1 344 ? -1.589 18.632 -15.527 1.00 4.73 311 ALA B C 1
ATOM 7092 O O . ALA B 1 344 ? -0.402 18.463 -15.614 1.00 5.36 311 ALA B O 1
ATOM 7094 N N . TYR B 1 345 ? -2.446 17.644 -15.616 1.00 7.72 312 TYR B N 1
ATOM 7095 C CA . TYR B 1 345 ? -2.000 16.269 -15.821 1.00 6.04 312 TYR B CA 1
ATOM 7096 C C . TYR B 1 345 ? -1.305 16.154 -17.178 1.00 6.02 312 TYR B C 1
ATOM 7097 O O . TYR B 1 345 ? -0.371 15.362 -17.330 1.00 3.29 312 TYR B O 1
ATOM 7106 N N . MET B 1 346 ? -1.764 16.963 -18.142 1.00 6.83 313 MET B N 1
ATOM 7107 C CA . MET B 1 346 ? -1.173 16.965 -19.495 1.00 6.31 313 MET B CA 1
ATOM 7108 C C . MET B 1 346 ? 0.283 17.467 -19.475 1.00 11.29 313 MET B C 1
ATOM 7109 O O . MET B 1 346 ? 1.198 16.818 -20.076 1.00 6.86 313 MET B O 1
ATOM 7114 N N . VAL B 1 347 ? 0.510 18.603 -18.806 1.00 4.67 314 VAL B N 1
ATOM 7115 C CA . VAL B 1 347 ? 1.859 19.134 -18.754 1.00 6.84 314 VAL B CA 1
ATOM 7116 C C . VAL B 1 347 ? 2.766 18.163 -17.988 1.00 7.00 314 VAL B C 1
ATOM 7117 O O . VAL B 1 347 ? 3.880 17.869 -18.443 1.00 6.56 314 VAL B O 1
ATOM 7121 N N . HIS B 1 348 ? 2.269 17.632 -16.880 1.00 2.59 315 HIS B N 1
ATOM 7122 C CA . HIS B 1 348 ? 3.070 16.733 -16.070 1.00 4.56 315 HIS B CA 1
ATOM 7123 C C . HIS B 1 348 ? 3.411 15.460 -16.826 1.00 4.89 315 HIS B C 1
ATOM 7124 O O . HIS B 1 348 ? 4.556 15.073 -16.886 1.00 5.32 315 HIS B O 1
ATOM 7131 N N . ASP B 1 349 ? 2.406 14.843 -17.426 1.00 5.14 316 ASP B N 1
ATOM 7132 C CA . ASP B 1 349 ? 2.582 13.651 -18.242 1.00 6.52 316 ASP B CA 1
ATOM 7133 C C . ASP B 1 349 ? 3.637 13.858 -19.320 1.00 10.40 316 ASP B C 1
ATOM 7134 O O . ASP B 1 349 ? 4.365 12.940 -19.649 1.00 8.10 316 ASP B O 1
ATOM 7139 N N . PHE B 1 350 ? 3.741 15.058 -19.867 1.00 8.36 317 PHE B N 1
ATOM 7140 C CA . PHE B 1 350 ? 4.758 15.289 -20.874 1.00 6.77 317 PHE B CA 1
ATOM 7141 C C . PHE B 1 350 ? 6.128 15.466 -20.202 1.00 10.35 317 PHE B C 1
ATOM 7142 O O . PHE B 1 350 ? 7.165 15.091 -20.776 1.00 6.61 317 PHE B O 1
ATOM 7150 N N . GLN B 1 351 ? 6.158 16.049 -18.999 1.00 9.69 318 GLN B N 1
ATOM 7151 C CA . GLN B 1 351 ? 7.436 16.165 -18.289 1.00 7.72 318 GLN B CA 1
ATOM 7152 C C . GLN B 1 351 ? 7.990 14.789 -17.961 1.00 9.07 318 GLN B C 1
ATOM 7153 O O . GLN B 1 351 ? 9.203 14.560 -18.098 1.00 7.16 318 GLN B O 1
ATOM 7159 N N . LEU B 1 352 ? 7.100 13.882 -17.549 1.00 5.93 319 LEU B N 1
ATOM 7160 C CA . LEU B 1 352 ? 7.502 12.516 -17.255 1.00 6.21 319 LEU B CA 1
ATOM 7161 C C . LEU B 1 352 ? 8.037 11.823 -18.528 1.00 11.14 319 LEU B C 1
ATOM 7162 O O . LEU B 1 352 ? 9.063 11.150 -18.447 1.00 10.87 319 LEU B O 1
ATOM 7167 N N . LEU B 1 353 ? 7.385 12.031 -19.690 1.00 7.28 320 LEU B N 1
ATOM 7168 C CA . LEU B 1 353 ? 7.903 11.559 -20.982 1.00 6.86 320 LEU B CA 1
ATOM 7169 C C . LEU B 1 353 ? 9.322 12.082 -21.200 1.00 6.92 320 LEU B C 1
ATOM 7170 O O . LEU B 1 353 ? 10.249 11.305 -21.474 1.00 7.72 320 LEU B O 1
ATOM 7175 N N . HIS B 1 354 ? 9.502 13.384 -21.043 1.00 5.87 321 HIS B N 1
ATOM 7176 C CA . HIS B 1 354 ? 10.827 13.972 -21.245 1.00 8.36 321 HIS B CA 1
ATOM 7177 C C . HIS B 1 354 ? 11.807 13.426 -20.218 1.00 12.56 321 HIS B C 1
ATOM 7178 O O . HIS B 1 354 ? 12.943 13.153 -20.516 1.00 11.80 321 HIS B O 1
ATOM 7185 N N . TRP B 1 355 ? 11.312 13.208 -19.012 1.00 13.39 322 TRP B N 1
ATOM 7186 C CA . TRP B 1 355 ? 12.110 12.671 -17.942 1.00 8.04 322 TRP B CA 1
ATOM 7187 C C . TRP B 1 355 ? 12.693 11.286 -18.274 1.00 7.56 322 TRP B C 1
ATOM 7188 O O . TRP B 1 355 ? 13.798 10.961 -17.887 1.00 7.58 322 TRP B O 1
ATOM 7199 N N . MET B 1 356 ? 11.929 10.449 -18.958 1.00 8.32 323 MET B N 1
ATOM 7200 C CA . MET B 1 356 ? 12.369 9.097 -19.210 1.00 8.09 323 MET B CA 1
ATOM 7201 C C . MET B 1 356 ? 12.841 8.976 -20.645 1.00 11.37 323 MET B C 1
ATOM 7202 O O . MET B 1 356 ? 13.152 7.884 -21.116 1.00 7.48 323 MET B O 1
ATOM 7207 N N . GLY B 1 357 ? 12.939 10.122 -21.324 1.00 10.78 324 GLY B N 1
ATOM 7208 C CA . GLY B 1 357 ? 13.448 10.168 -22.693 1.00 6.32 324 GLY B CA 1
ATOM 7209 C C . GLY B 1 357 ? 12.516 9.528 -23.712 1.00 8.67 324 GLY B C 1
ATOM 7210 O O . GLY B 1 357 ? 12.944 9.169 -24.791 1.00 13.77 324 GLY B O 1
ATOM 7211 N N . ALA B 1 358 ? 11.251 9.366 -23.360 1.00 7.41 325 ALA B N 1
ATOM 7212 C CA . ALA B 1 358 ? 10.248 8.884 -24.278 1.00 6.69 325 ALA B CA 1
ATOM 7213 C C . ALA B 1 358 ? 9.978 9.945 -25.323 1.00 10.08 325 ALA B C 1
ATOM 7214 O O . ALA B 1 358 ? 9.815 11.130 -24.987 1.00 7.67 325 ALA B O 1
ATOM 7216 N N . ASN B 1 359 ? 9.920 9.534 -26.591 1.00 6.66 326 ASN B N 1
ATOM 7217 C CA . ASN B 1 359 ? 9.764 10.500 -27.683 1.00 4.50 326 ASN B CA 1
ATOM 7218 C C . ASN B 1 359 ? 8.393 10.477 -28.405 1.00 8.23 326 ASN B C 1
ATOM 7219 O O . ASN B 1 359 ? 8.160 11.272 -29.356 1.00 8.39 326 ASN B O 1
ATOM 7224 N N . SER B 1 360 ? 7.488 9.603 -27.947 1.00 7.08 327 SER B N 1
ATOM 7225 C CA . SER B 1 360 ? 6.207 9.440 -28.607 1.00 8.05 327 SER B CA 1
ATOM 7226 C C . SER B 1 360 ? 5.148 8.778 -27.739 1.00 9.24 327 SER B C 1
ATOM 7227 O O . SER B 1 360 ? 5.443 8.205 -26.707 1.00 7.02 327 SER B O 1
ATOM 7230 N N . PHE B 1 361 ? 3.910 8.858 -28.205 1.00 6.62 328 PHE B N 1
ATOM 7231 C CA . PHE B 1 361 ? 2.824 8.080 -27.646 1.00 7.56 328 PHE B CA 1
ATOM 7232 C C . PHE B 1 361 ? 1.717 7.934 -28.696 1.00 9.15 328 PHE B C 1
ATOM 7233 O O . PHE B 1 361 ? 1.676 8.661 -29.696 1.00 8.68 328 PHE B O 1
ATOM 7241 N N . ARG B 1 362 ? 0.832 6.979 -28.449 1.00 8.28 329 ARG B N 1
ATOM 7242 C CA . ARG B 1 362 ? -0.354 6.730 -29.275 1.00 6.83 329 ARG B CA 1
ATOM 7243 C C . ARG B 1 362 ? -1.649 7.094 -28.556 1.00 8.34 329 ARG B C 1
ATOM 7244 O O . ARG B 1 362 ? -1.755 6.927 -27.343 1.00 10.22 329 ARG B O 1
ATOM 7252 N N . THR B 1 363 ? -2.630 7.618 -29.291 1.00 7.83 330 THR B N 1
ATOM 7253 C CA . THR B 1 363 ? -3.848 8.095 -28.657 1.00 7.12 330 THR B CA 1
ATOM 7254 C C . THR B 1 363 ? -4.825 6.935 -28.482 1.00 7.12 330 THR B C 1
ATOM 7255 O O . THR B 1 363 ? -5.988 7.015 -28.848 1.00 8.88 330 THR B O 1
ATOM 7259 N N . SER B 1 364 ? -4.320 5.836 -27.953 1.00 5.66 331 SER B N 1
ATOM 7260 C CA . SER B 1 364 ? -5.151 4.715 -27.606 1.00 7.28 331 SER B CA 1
ATOM 7261 C C . SER B 1 364 ? -6.282 5.160 -26.662 1.00 5.63 331 SER B C 1
ATOM 7262 O O . SER B 1 364 ? -6.009 5.832 -25.663 1.00 6.68 331 SER B O 1
ATOM 7265 N N . HIS B 1 365 ? -7.545 4.860 -26.951 1.00 4.43 332 HIS B N 1
ATOM 7266 C CA . HIS B 1 365 ? -8.080 4.352 -28.234 1.00 8.19 332 HIS B CA 1
ATOM 7267 C C . HIS B 1 365 ? -9.233 5.282 -28.759 1.00 7.70 332 HIS B C 1
ATOM 7268 O O . HIS B 1 365 ? -10.398 4.868 -28.944 1.00 5.09 332 HIS B O 1
ATOM 7275 N N . TYR B 1 366 ? -8.895 6.548 -28.944 1.00 4.74 333 TYR B N 1
ATOM 7276 C CA . TYR B 1 366 ? -9.849 7.555 -29.371 1.00 5.55 333 TYR B CA 1
ATOM 7277 C C . TYR B 1 366 ? -9.055 8.834 -29.521 1.00 6.42 333 TYR B C 1
ATOM 7278 O O . TYR B 1 366 ? -8.024 8.959 -28.895 1.00 8.40 333 TYR B O 1
ATOM 7287 N N . PRO B 1 367 ? -9.475 9.760 -30.386 1.00 5.21 334 PRO B N 1
ATOM 7288 C CA . PRO B 1 367 ? -8.744 10.998 -30.430 1.00 6.52 334 PRO B CA 1
ATOM 7289 C C . PRO B 1 367 ? -8.776 11.668 -29.069 1.00 8.02 334 PRO B C 1
ATOM 7290 O O . PRO B 1 367 ? -9.791 11.583 -28.347 1.00 6.24 334 PRO B O 1
ATOM 7294 N N . TYR B 1 368 ? -7.647 12.277 -28.712 1.00 5.75 335 TYR B N 1
ATOM 7295 C CA . TYR B 1 368 ? -7.486 12.912 -27.419 1.00 6.09 335 TYR B CA 1
ATOM 7296 C C . TYR B 1 368 ? -7.888 14.339 -27.589 1.00 6.50 335 TYR B C 1
ATOM 7297 O O . TYR B 1 368 ? -8.156 14.746 -28.673 1.00 5.20 335 TYR B O 1
ATOM 7306 N N . ALA B 1 369 ? -7.944 15.089 -26.506 1.00 6.57 336 ALA B N 1
ATOM 7307 C CA . ALA B 1 369 ? -8.262 16.484 -26.594 1.00 7.24 336 ALA B CA 1
ATOM 7308 C C . ALA B 1 369 ? -7.390 17.179 -27.620 1.00 5.48 336 ALA B C 1
ATOM 7309 O O . ALA B 1 369 ? -6.202 16.905 -27.690 1.00 5.79 336 ALA B O 1
ATOM 7311 N N . GLU B 1 370 ? -7.951 18.128 -28.368 1.00 6.96 337 GLU B N 1
ATOM 7312 C CA . GLU B 1 370 ? -7.157 18.844 -29.425 1.00 9.58 337 GLU B CA 1
ATOM 7313 C C . GLU B 1 370 ? -5.972 19.560 -28.816 1.00 9.32 337 GLU B C 1
ATOM 7314 O O . GLU B 1 370 ? -4.919 19.707 -29.432 1.00 9.42 337 GLU B O 1
ATOM 7320 N N . GLU B 1 371 ? -6.150 20.025 -27.603 1.00 6.50 338 GLU B N 1
ATOM 7321 C CA . GLU B 1 371 ? -5.090 20.764 -26.954 1.00 9.15 338 GLU B CA 1
ATOM 7322 C C . GLU B 1 371 ? -3.839 19.932 -26.713 1.00 10.01 338 GLU B C 1
ATOM 7323 O O . GLU B 1 371 ? -2.725 20.500 -26.650 1.00 10.59 338 GLU B O 1
ATOM 7329 N N . VAL B 1 372 ? -4.019 18.615 -26.579 1.00 4.67 339 VAL B N 1
ATOM 7330 C CA . VAL B 1 372 ? -2.901 17.697 -26.401 1.00 5.41 339 VAL B CA 1
ATOM 7331 C C . VAL B 1 372 ? -2.070 17.671 -27.678 1.00 5.76 339 VAL B C 1
ATOM 7332 O O . VAL B 1 372 ? -0.858 17.668 -27.622 1.00 7.08 339 VAL B O 1
ATOM 7336 N N . MET B 1 373 ? -2.731 17.678 -28.826 1.00 6.12 340 MET B N 1
ATOM 7337 C CA . MET B 1 373 ? -2.036 17.632 -30.128 1.00 6.41 340 MET B CA 1
ATOM 7338 C C . MET B 1 373 ? -1.278 18.918 -30.395 1.00 6.99 340 MET B C 1
ATOM 7339 O O . MET B 1 373 ? -0.186 18.884 -30.963 1.00 7.27 340 MET B O 1
ATOM 7344 N N . GLU B 1 374 ? -1.870 20.053 -30.005 1.00 9.17 341 GLU B N 1
ATOM 7345 C CA . GLU B 1 374 ? -1.168 21.349 -30.092 1.00 9.25 341 GLU B CA 1
ATOM 7346 C C . GLU B 1 374 ? 0.051 21.300 -29.221 1.00 10.33 341 GLU B C 1
ATOM 7347 O O . GLU B 1 374 ? 1.144 21.674 -29.661 1.00 8.94 341 GLU B O 1
ATOM 7353 N N . TYR B 1 375 ? -0.145 20.816 -27.986 1.00 9.22 342 TYR B N 1
ATOM 7354 C CA . TYR B 1 375 ? 0.933 20.725 -27.007 1.00 7.13 342 TYR B CA 1
ATOM 7355 C C . TYR B 1 375 ? 2.000 19.747 -27.461 1.00 6.37 342 TYR B C 1
ATOM 7356 O O . TYR B 1 375 ? 3.189 19.982 -27.269 1.00 6.58 342 TYR B O 1
ATOM 7365 N N . ALA B 1 376 ? 1.603 18.680 -28.122 1.00 6.39 343 ALA B N 1
ATOM 7366 C CA . ALA B 1 376 ? 2.594 17.784 -28.672 1.00 6.93 343 ALA B CA 1
ATOM 7367 C C . ALA B 1 376 ? 3.473 18.493 -29.743 1.00 11.98 343 ALA B C 1
ATOM 7368 O O . ALA B 1 376 ? 4.694 18.288 -29.763 1.00 8.63 343 ALA B O 1
ATOM 7370 N N . ASP B 1 377 ? 2.843 19.316 -30.596 1.00 5.85 344 ASP B N 1
ATOM 7371 C CA . ASP B 1 377 ? 3.554 20.092 -31.603 1.00 9.01 344 ASP B CA 1
ATOM 7372 C C . ASP B 1 377 ? 4.632 20.931 -30.967 1.00 10.23 344 ASP B C 1
ATOM 7373 O O . ASP B 1 377 ? 5.741 20.961 -31.472 1.00 14.04 344 ASP B O 1
ATOM 7378 N N . ARG B 1 378 ? 4.307 21.622 -29.878 1.00 9.19 345 ARG B N 1
ATOM 7379 C CA . ARG B 1 378 ? 5.258 22.516 -29.185 1.00 9.59 345 ARG B CA 1
ATOM 7380 C C . ARG B 1 378 ? 6.343 21.811 -28.410 1.00 9.60 345 ARG B C 1
ATOM 7381 O O . ARG B 1 378 ? 7.457 22.317 -28.284 1.00 10.43 345 ARG B O 1
ATOM 7389 N N . GLN B 1 379 ? 5.992 20.679 -27.826 1.00 7.66 346 GLN B N 1
ATOM 7390 C CA . GLN B 1 379 ? 6.948 19.857 -27.090 1.00 8.08 346 GLN B CA 1
ATOM 7391 C C . GLN B 1 379 ? 7.872 18.948 -27.954 1.00 9.93 346 GLN B C 1
ATOM 7392 O O . GLN B 1 379 ? 8.696 18.227 -27.412 1.00 8.80 346 GLN B O 1
ATOM 7398 N N . GLY B 1 380 ? 7.726 18.954 -29.270 1.00 7.90 347 GLY B N 1
ATOM 7399 C CA . GLY B 1 380 ? 8.509 18.054 -30.117 1.00 7.87 347 GLY B CA 1
ATOM 7400 C C . GLY B 1 380 ? 8.259 16.567 -29.940 1.00 7.55 347 GLY B C 1
ATOM 7401 O O . GLY B 1 380 ? 9.121 15.770 -30.200 1.00 7.57 347 GLY B O 1
ATOM 7402 N N . ILE B 1 381 ? 7.065 16.199 -29.489 1.00 8.78 348 ILE B N 1
ATOM 7403 C CA . ILE B 1 381 ? 6.731 14.805 -29.234 1.00 7.55 348 ILE B CA 1
ATOM 7404 C C . ILE B 1 381 ? 5.915 14.290 -30.402 1.00 14.30 348 ILE B C 1
ATOM 7405 O O . ILE B 1 381 ? 5.074 15.019 -30.960 1.00 10.08 348 ILE B O 1
ATOM 7410 N N . VAL B 1 382 ? 6.121 13.009 -30.705 1.00 14.08 349 VAL B N 1
ATOM 7411 C CA . VAL B 1 382 ? 5.527 12.387 -31.870 1.00 17.13 349 VAL B CA 1
ATOM 7412 C C . VAL B 1 382 ? 4.286 11.566 -31.529 1.00 11.88 349 VAL B C 1
ATOM 7413 O O . VAL B 1 382 ? 4.253 10.874 -30.510 1.00 11.92 349 VAL B O 1
ATOM 7417 N N . VAL B 1 383 ? 3.291 11.610 -32.410 1.00 11.19 350 VAL B N 1
ATOM 7418 C CA . VAL B 1 383 ? 1.983 11.046 -32.110 1.00 7.93 350 VAL B CA 1
ATOM 7419 C C . VAL B 1 383 ? 1.413 10.127 -33.207 1.00 12.89 350 VAL B C 1
ATOM 7420 O O . VAL B 1 383 ? 1.215 10.493 -34.394 1.00 15.27 350 VAL B O 1
ATOM 7424 N N . ILE B 1 384 ? 1.117 8.915 -32.775 1.00 11.54 351 ILE B N 1
ATOM 7425 C CA . ILE B 1 384 ? 0.258 8.043 -33.511 1.00 9.66 351 ILE B CA 1
ATOM 7426 C C . ILE B 1 384 ? -1.157 8.368 -33.092 1.00 9.26 351 ILE B C 1
ATOM 7427 O O . ILE B 1 384 ? -1.526 8.131 -31.962 1.00 10.99 351 ILE B O 1
ATOM 7432 N N . ASP B 1 385 ? -1.948 8.891 -34.015 1.00 8.27 352 ASP B N 1
ATOM 7433 C CA . ASP B 1 385 ? -3.259 9.462 -33.711 1.00 8.61 352 ASP B CA 1
ATOM 7434 C C . ASP B 1 385 ? -4.257 8.419 -34.105 1.00 11.78 352 ASP B C 1
ATOM 7435 O O . ASP B 1 385 ? -4.161 7.910 -35.218 1.00 14.59 352 ASP B O 1
ATOM 7440 N N . GLU B 1 386 ? -5.242 8.127 -33.251 1.00 11.56 353 GLU B N 1
ATOM 7441 C CA . GLU B 1 386 ? -6.077 6.937 -33.431 1.00 9.16 353 GLU B CA 1
ATOM 7442 C C . GLU B 1 386 ? -7.579 7.203 -33.230 1.00 10.15 353 GLU B C 1
ATOM 7443 O O . GLU B 1 386 ? -7.965 7.969 -32.334 1.00 11.08 353 GLU B O 1
ATOM 7449 N N . THR B 1 387 ? -8.400 6.532 -34.054 1.00 8.88 354 THR B N 1
ATOM 7450 C CA . THR B 1 387 ? -9.863 6.606 -34.010 1.00 6.36 354 THR B CA 1
ATOM 7451 C C . THR B 1 387 ? -10.438 5.866 -32.787 1.00 9.11 354 THR B C 1
ATOM 7452 O O . THR B 1 387 ? -9.731 5.122 -32.088 1.00 8.46 354 THR B O 1
ATOM 7456 N N . PRO B 1 388 ? -11.748 6.061 -32.520 1.00 13.50 355 PRO B N 1
ATOM 7457 C CA . PRO B 1 388 ? -12.425 5.228 -31.507 1.00 8.39 355 PRO B CA 1
ATOM 7458 C C . PRO B 1 388 ? -12.677 3.752 -31.886 1.00 4.97 355 PRO B C 1
ATOM 7459 O O . PRO B 1 388 ? -13.265 3.007 -31.123 1.00 5.48 355 PRO B O 1
ATOM 7463 N N . ALA B 1 389 ? -12.195 3.310 -33.020 1.00 4.25 356 ALA B N 1
ATOM 7464 C CA . ALA B 1 389 ? -12.584 2.007 -33.515 1.00 6.13 356 ALA B CA 1
ATOM 7465 C C . ALA B 1 389 ? -11.844 0.867 -32.847 1.00 7.17 356 ALA B C 1
ATOM 7466 O O . ALA B 1 389 ? -11.066 0.166 -33.483 1.00 7.27 356 ALA B O 1
ATOM 7468 N N . VAL B 1 390 ? -12.139 0.671 -31.564 1.00 4.98 357 VAL B N 1
ATOM 7469 C CA . VAL B 1 390 ? -11.625 -0.437 -30.766 1.00 5.16 357 VAL B CA 1
ATOM 7470 C C . VAL B 1 390 ? -12.820 -1.335 -30.415 1.00 4.19 357 VAL B C 1
ATOM 7471 O O . VAL B 1 390 ? -13.941 -0.918 -30.491 1.00 3.62 357 VAL B O 1
ATOM 7475 N N . GLY B 1 391 ? -12.588 -2.569 -30.030 1.00 3.85 358 GLY B N 1
ATOM 7476 C CA . GLY B 1 391 ? -13.690 -3.450 -29.707 1.00 3.58 358 GLY B CA 1
ATOM 7477 C C . GLY B 1 391 ? -14.399 -4.112 -30.866 1.00 7.16 358 GLY B C 1
ATOM 7478 O O . GLY B 1 391 ? -15.430 -4.706 -30.628 1.00 6.97 358 GLY B O 1
ATOM 7479 N N . LEU B 1 392 ? -13.876 -4.037 -32.103 1.00 7.53 359 LEU B N 1
ATOM 7480 C CA . LEU B 1 392 ? -14.514 -4.733 -33.249 1.00 8.66 359 LEU B CA 1
ATOM 7481 C C . LEU B 1 392 ? -13.941 -6.131 -33.188 1.00 10.89 359 LEU B C 1
ATOM 7482 O O . LEU B 1 392 ? -13.108 -6.508 -33.987 1.00 10.92 359 LEU B O 1
ATOM 7487 N N . ALA B 1 393 ? -14.396 -6.891 -32.200 1.00 14.84 360 ALA B N 1
ATOM 7488 C CA . ALA B 1 393 ? -13.934 -8.276 -31.954 1.00 16.79 360 ALA B CA 1
ATOM 7489 C C . ALA B 1 393 ? -14.798 -8.902 -30.850 1.00 16.33 360 ALA B C 1
ATOM 7490 O O . ALA B 1 393 ? -14.807 -8.399 -29.724 1.00 14.53 360 ALA B O 1
ATOM 7492 N N . PHE B 1 394 ? -15.509 -9.986 -31.159 1.00 14.76 361 PHE B N 1
ATOM 7493 C CA . PHE B 1 394 ? -16.246 -10.765 -30.121 1.00 18.36 361 PHE B CA 1
ATOM 7494 C C . PHE B 1 394 ? -15.586 -12.094 -29.682 1.00 20.84 361 PHE B C 1
ATOM 7495 O O . PHE B 1 394 ? -16.268 -13.073 -29.404 1.00 26.38 361 PHE B O 1
ATOM 7503 N N . SER B 1 395 ? -14.261 -12.108 -29.601 1.00 26.92 362 SER B N 1
ATOM 7504 C CA . SER B 1 395 ? -13.486 -13.294 -29.173 1.00 29.80 362 SER B CA 1
ATOM 7505 C C . SER B 1 395 ? -12.559 -12.951 -27.996 1.00 20.79 362 SER B C 1
ATOM 7506 O O . SER B 1 395 ? -11.734 -12.034 -28.090 1.00 13.66 362 SER B O 1
ATOM 7509 N N . PRO B 1 406 ? -18.346 -16.252 -31.969 1.00 32.47 373 PRO B N 1
ATOM 7510 C CA . PRO B 1 406 ? -19.350 -15.806 -32.959 1.00 38.76 373 PRO B CA 1
ATOM 7511 C C . PRO B 1 406 ? -18.803 -14.770 -33.941 1.00 30.05 373 PRO B C 1
ATOM 7512 O O . PRO B 1 406 ? -18.059 -13.869 -33.541 1.00 27.63 373 PRO B O 1
ATOM 7516 N N . ALA B 1 407 ? -19.204 -14.886 -35.204 1.00 32.96 374 ALA B N 1
ATOM 7517 C CA . ALA B 1 407 ? -18.592 -14.115 -36.301 1.00 33.16 374 ALA B CA 1
ATOM 7518 C C . ALA B 1 407 ? -18.725 -12.587 -36.081 1.00 30.77 374 ALA B C 1
ATOM 7519 O O . ALA B 1 407 ? -19.842 -12.064 -36.066 1.00 25.61 374 ALA B O 1
ATOM 7521 N N . THR B 1 408 ? -17.588 -11.895 -35.924 1.00 25.41 375 THR B N 1
ATOM 7522 C CA . THR B 1 408 ? -17.546 -10.421 -35.771 1.00 20.15 375 THR B CA 1
ATOM 7523 C C . THR B 1 408 ? -18.019 -9.619 -36.988 1.00 16.88 375 THR B C 1
ATOM 7524 O O . THR B 1 408 ? -18.819 -8.710 -36.859 1.00 15.71 375 THR B O 1
ATOM 7528 N N . PHE B 1 409 ? -17.476 -9.930 -38.159 1.00 17.86 376 PHE B N 1
ATOM 7529 C CA . PHE B 1 409 ? -17.836 -9.214 -39.395 1.00 14.77 376 PHE B CA 1
ATOM 7530 C C . PHE B 1 409 ? -18.909 -9.943 -40.159 1.00 13.91 376 PHE B C 1
ATOM 7531 O O . PHE B 1 409 ? -18.610 -10.785 -40.983 1.00 12.89 376 PHE B O 1
ATOM 7539 N N . SER B 1 410 ? -20.154 -9.627 -39.836 1.00 12.92 377 SER B N 1
ATOM 7540 C CA . SER B 1 410 ? -21.326 -10.234 -40.448 1.00 19.79 377 SER B CA 1
ATOM 7541 C C . SER B 1 410 ? -22.500 -9.262 -40.348 1.00 14.06 377 SER B C 1
ATOM 7542 O O . SER B 1 410 ? -22.469 -8.344 -39.555 1.00 13.28 377 SER B O 1
ATOM 7545 N N . PRO B 1 411 ? -23.547 -9.477 -41.145 1.00 20.07 378 PRO B N 1
ATOM 7546 C CA . PRO B 1 411 ? -24.721 -8.584 -41.143 1.00 26.71 378 PRO B CA 1
ATOM 7547 C C . PRO B 1 411 ? -25.429 -8.349 -39.789 1.00 14.81 378 PRO B C 1
ATOM 7548 O O . PRO B 1 411 ? -26.065 -7.345 -39.606 1.00 16.48 378 PRO B O 1
ATOM 7552 N N . ASP B 1 412 ? -25.302 -9.275 -38.869 1.00 17.33 379 ASP B N 1
ATOM 7553 C CA . ASP B 1 412 ? -25.933 -9.145 -37.575 1.00 26.58 379 ASP B CA 1
ATOM 7554 C C . ASP B 1 412 ? -24.999 -8.584 -36.532 1.00 19.13 379 ASP B C 1
ATOM 7555 O O . ASP B 1 412 ? -25.428 -8.253 -35.442 1.00 23.77 379 ASP B O 1
ATOM 7560 N N . ARG B 1 413 ? -23.724 -8.459 -36.870 1.00 16.98 380 ARG B N 1
ATOM 7561 C CA . ARG B 1 413 ? -22.773 -7.859 -35.952 1.00 19.61 380 ARG B CA 1
ATOM 7562 C C . ARG B 1 413 ? -22.226 -6.572 -36.548 1.00 13.30 380 ARG B C 1
ATOM 7563 O O . ARG B 1 413 ? -22.977 -5.678 -36.937 1.00 16.84 380 ARG B O 1
ATOM 7571 N N . ILE B 1 414 ? -20.906 -6.498 -36.617 1.00 14.28 381 ILE B N 1
ATOM 7572 C CA . ILE B 1 414 ? -20.207 -5.373 -37.215 1.00 12.01 381 ILE B CA 1
ATOM 7573 C C . ILE B 1 414 ? -20.326 -5.481 -38.708 1.00 12.91 381 ILE B C 1
ATOM 7574 O O . ILE B 1 414 ? -19.802 -6.418 -39.313 1.00 12.40 381 ILE B O 1
ATOM 7579 N N . ASN B 1 415 ? -21.058 -4.532 -39.278 1.00 13.55 382 ASN B N 1
ATOM 7580 C CA . ASN B 1 415 ? -21.496 -4.594 -40.651 1.00 12.14 382 ASN B CA 1
ATOM 7581 C C . ASN B 1 415 ? -21.195 -3.293 -41.408 1.00 12.59 382 ASN B C 1
ATOM 7582 O O . ASN B 1 415 ? -20.447 -2.472 -40.946 1.00 17.04 382 ASN B O 1
ATOM 7587 N N . ASN B 1 416 ? -21.728 -3.124 -42.596 1.00 18.80 383 ASN B N 1
ATOM 7588 C CA . ASN B 1 416 ? -21.436 -1.933 -43.395 1.00 19.78 383 ASN B CA 1
ATOM 7589 C C . ASN B 1 416 ? -22.008 -0.628 -42.819 1.00 14.10 383 ASN B C 1
ATOM 7590 O O . ASN B 1 416 ? -21.452 0.447 -42.996 1.00 11.96 383 ASN B O 1
ATOM 7595 N N . LYS B 1 417 ? -23.114 -0.739 -42.112 1.00 13.78 384 LYS B N 1
ATOM 7596 C CA . LYS B 1 417 ? -23.629 0.393 -41.389 1.00 16.50 384 LYS B CA 1
ATOM 7597 C C . LYS B 1 417 ? -22.616 0.794 -40.312 1.00 14.66 384 LYS B C 1
ATOM 7598 O O . LYS B 1 417 ? -22.356 1.975 -40.117 1.00 14.34 384 LYS B O 1
ATOM 7604 N N . THR B 1 418 ? -22.038 -0.184 -39.626 1.00 10.66 385 THR B N 1
ATOM 7605 C CA . THR B 1 418 ? -20.962 0.107 -38.730 1.00 12.73 385 THR B CA 1
ATOM 7606 C C . THR B 1 418 ? -19.770 0.708 -39.444 1.00 17.69 385 THR B C 1
ATOM 7607 O O . THR B 1 418 ? -19.185 1.673 -38.956 1.00 8.97 385 THR B O 1
ATOM 7611 N N . ARG B 1 419 ? -19.406 0.134 -40.595 1.00 14.77 386 ARG B N 1
ATOM 7612 C CA . ARG B 1 419 ? -18.306 0.677 -41.377 1.00 16.47 386 ARG B CA 1
ATOM 7613 C C . ARG B 1 419 ? -18.503 2.154 -41.719 1.00 13.56 386 ARG B C 1
ATOM 7614 O O . ARG B 1 419 ? -17.522 2.893 -41.836 1.00 14.16 386 ARG B O 1
ATOM 7622 N N . GLU B 1 420 ? -19.747 2.582 -41.883 1.00 10.47 387 GLU B N 1
ATOM 7623 C CA . GLU B 1 420 ? -20.015 4.009 -42.141 1.00 17.89 387 GLU B CA 1
ATOM 7624 C C . GLU B 1 420 ? -19.606 4.904 -40.981 1.00 13.88 387 GLU B C 1
ATOM 7625 O O . GLU B 1 420 ? -18.899 5.897 -41.204 1.00 10.92 387 GLU B O 1
ATOM 7631 N N . ALA B 1 421 ? -20.045 4.545 -39.770 1.00 8.99 388 ALA B N 1
ATOM 7632 C CA . ALA B 1 421 ? -19.634 5.228 -38.538 1.00 7.10 388 ALA B CA 1
ATOM 7633 C C . ALA B 1 421 ? -18.111 5.292 -38.445 1.00 10.98 388 ALA B C 1
ATOM 7634 O O . ALA B 1 421 ? -17.550 6.341 -38.085 1.00 9.12 388 ALA B O 1
ATOM 7636 N N . HIS B 1 422 ? -17.467 4.177 -38.794 1.00 7.30 389 HIS B N 1
ATOM 7637 C CA . HIS B 1 422 ? -16.013 4.075 -38.835 1.00 13.60 389 HIS B CA 1
ATOM 7638 C C . HIS B 1 422 ? -15.379 5.015 -39.861 1.00 11.84 389 HIS B C 1
ATOM 7639 O O . HIS B 1 422 ? -14.373 5.647 -39.579 1.00 10.20 389 HIS B O 1
ATOM 7646 N N . ALA B 1 423 ? -15.941 5.048 -41.061 1.00 8.69 390 ALA B N 1
ATOM 7647 C CA . ALA B 1 423 ? -15.468 5.947 -42.090 1.00 11.74 390 ALA B CA 1
ATOM 7648 C C . ALA B 1 423 ? -15.704 7.341 -41.605 1.00 8.24 390 ALA B C 1
ATOM 7649 O O . ALA B 1 423 ? -14.843 8.164 -41.676 1.00 9.71 390 ALA B O 1
ATOM 7651 N N . GLN B 1 424 ? -16.886 7.588 -41.101 1.00 8.95 391 GLN B N 1
ATOM 7652 C CA . GLN B 1 424 ? -17.205 8.866 -40.458 1.00 12.55 391 GLN B CA 1
ATOM 7653 C C . GLN B 1 424 ? -16.197 9.277 -39.361 1.00 10.93 391 GLN B C 1
ATOM 7654 O O . GLN B 1 424 ? -15.856 10.445 -39.196 1.00 12.42 391 GLN B O 1
ATOM 7660 N N . ALA B 1 425 ? -15.740 8.311 -38.595 1.00 7.30 392 ALA B N 1
ATOM 7661 C CA . ALA B 1 425 ? -14.800 8.583 -37.533 1.00 8.26 392 ALA B CA 1
ATOM 7662 C C . ALA B 1 425 ? -13.418 8.959 -38.083 1.00 11.03 392 ALA B C 1
ATOM 7663 O O . ALA B 1 425 ? -12.742 9.853 -37.557 1.00 8.82 392 ALA B O 1
ATOM 7665 N N . ILE B 1 426 ? -12.994 8.267 -39.136 1.00 9.79 393 ILE B N 1
ATOM 7666 C CA . ILE B 1 426 ? -11.754 8.612 -39.807 1.00 7.30 393 ILE B CA 1
ATOM 7667 C C . ILE B 1 426 ? -11.845 10.027 -40.360 1.00 10.61 393 ILE B C 1
ATOM 7668 O O . ILE B 1 426 ? -10.868 10.799 -40.280 1.00 12.01 393 ILE B O 1
ATOM 7673 N N . ARG B 1 427 ? -13.011 10.371 -40.912 1.00 8.10 394 ARG B N 1
ATOM 7674 C CA . ARG B 1 427 ? -13.199 11.652 -41.569 1.00 7.28 394 ARG B CA 1
ATOM 7675 C C . ARG B 1 427 ? -13.088 12.742 -40.574 1.00 8.93 394 ARG B C 1
ATOM 7676 O O . ARG B 1 427 ? -12.435 13.744 -40.848 1.00 12.54 394 ARG B O 1
ATOM 7684 N N . GLU B 1 428 ? -13.697 12.579 -39.412 1.00 7.83 395 GLU B N 1
ATOM 7685 C CA . GLU B 1 428 ? -13.741 13.718 -38.486 1.00 9.36 395 GLU B CA 1
ATOM 7686 C C . GLU B 1 428 ? -12.406 13.903 -37.787 1.00 7.69 395 GLU B C 1
ATOM 7687 O O . GLU B 1 428 ? -11.956 15.028 -37.640 1.00 10.38 395 GLU B O 1
ATOM 7693 N N . LEU B 1 429 ? -11.765 12.802 -37.402 1.00 6.27 396 LEU B N 1
ATOM 7694 C CA . LEU B 1 429 ? -10.398 12.822 -36.826 1.00 9.00 396 LEU B CA 1
ATOM 7695 C C . LEU B 1 429 ? -9.365 13.485 -37.740 1.00 13.74 396 LEU B C 1
ATOM 7696 O O . LEU B 1 429 ? -8.663 14.412 -37.323 1.00 11.25 396 LEU B O 1
ATOM 7701 N N . ILE B 1 430 ? -9.304 13.040 -38.994 1.00 14.91 397 ILE B N 1
ATOM 7702 C CA . ILE B 1 430 ? -8.337 13.603 -39.952 1.00 15.78 397 ILE B CA 1
ATOM 7703 C C . ILE B 1 430 ? -8.612 15.091 -40.226 1.00 14.84 397 ILE B C 1
ATOM 7704 O O . ILE B 1 430 ? -7.713 15.917 -40.240 1.00 11.24 397 ILE B O 1
ATOM 7709 N N . HIS B 1 431 ? -9.869 15.427 -40.409 1.00 10.10 398 HIS B N 1
ATOM 7710 C CA . HIS B 1 431 ? -10.238 16.832 -40.580 1.00 14.19 398 HIS B CA 1
ATOM 7711 C C . HIS B 1 431 ? -9.796 17.769 -39.440 1.00 15.23 398 HIS B C 1
ATOM 7712 O O . HIS B 1 431 ? -9.430 18.913 -39.677 1.00 17.37 398 HIS B O 1
ATOM 7719 N N . ARG B 1 432 ? -9.832 17.277 -38.210 1.00 14.74 399 ARG B N 1
ATOM 7720 C CA . ARG B 1 432 ? -9.440 18.082 -37.075 1.00 10.15 399 ARG B CA 1
ATOM 7721 C C . ARG B 1 432 ? -7.924 18.052 -36.846 1.00 8.78 399 ARG B C 1
ATOM 7722 O O . ARG B 1 432 ? -7.361 19.048 -36.504 1.00 13.39 399 ARG B O 1
ATOM 7730 N N . ASP B 1 433 ? -7.242 16.949 -37.107 1.00 11.14 400 ASP B N 1
ATOM 7731 C CA . ASP B 1 433 ? -5.812 16.855 -36.776 1.00 9.90 400 ASP B CA 1
ATOM 7732 C C . ASP B 1 433 ? -4.812 16.874 -37.939 1.00 16.39 400 ASP B C 1
ATOM 7733 O O . ASP B 1 433 ? -3.590 16.757 -37.711 1.00 14.03 400 ASP B O 1
ATOM 7738 N N . LYS B 1 434 ? -5.315 17.037 -39.167 1.00 16.52 401 LYS B N 1
ATOM 7739 C CA . LYS B 1 434 ? -4.484 17.055 -40.386 1.00 10.28 401 LYS B CA 1
ATOM 7740 C C . LYS B 1 434 ? -3.265 17.974 -40.328 1.00 10.64 401 LYS B C 1
ATOM 7741 O O . LYS B 1 434 ? -2.225 17.588 -40.797 1.00 8.82 401 LYS B O 1
ATOM 7747 N N . ASN B 1 435 ? -3.388 19.160 -39.722 1.00 14.14 402 ASN B N 1
ATOM 7748 C CA . ASN B 1 435 ? -2.303 20.157 -39.678 1.00 8.93 402 ASN B CA 1
ATOM 7749 C C . ASN B 1 435 ? -1.295 20.036 -38.543 1.00 14.85 402 ASN B C 1
ATOM 7750 O O . ASN B 1 435 ? -0.395 20.866 -38.456 1.00 22.07 402 ASN B O 1
ATOM 7755 N N . HIS B 1 436 ? -1.402 19.015 -37.689 1.00 14.29 403 HIS B N 1
ATOM 7756 C CA . HIS B 1 436 ? -0.410 18.830 -36.589 1.00 10.27 403 HIS B CA 1
ATOM 7757 C C . HIS B 1 436 ? 0.889 18.132 -37.010 1.00 9.17 403 HIS B C 1
ATOM 7758 O O . HIS B 1 436 ? 0.890 16.936 -37.316 1.00 8.54 403 HIS B O 1
ATOM 7765 N N . PRO B 1 437 ? 2.015 18.850 -36.963 1.00 10.20 404 PRO B N 1
ATOM 7766 C CA . PRO B 1 437 ? 3.284 18.190 -37.287 1.00 12.82 404 PRO B CA 1
ATOM 7767 C C . PRO B 1 437 ? 3.632 17.036 -36.341 1.00 11.57 404 PRO B C 1
ATOM 7768 O O . PRO B 1 437 ? 4.343 16.121 -36.721 1.00 10.43 404 PRO B O 1
ATOM 7772 N N . SER B 1 438 ? 3.116 17.065 -35.121 1.00 9.72 405 SER B N 1
ATOM 7773 C CA . SER B 1 438 ? 3.335 15.969 -34.195 1.00 9.68 405 SER 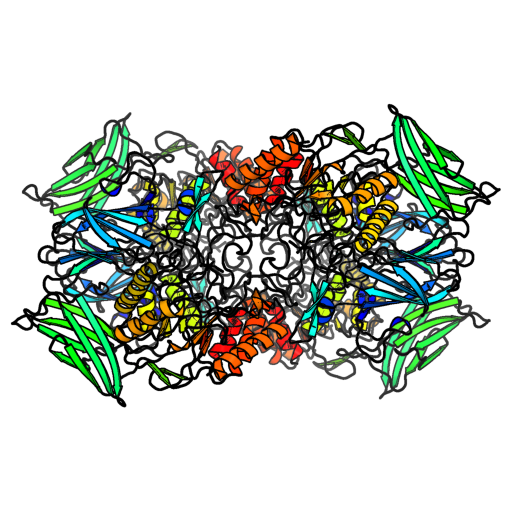B CA 1
ATOM 7774 C C . SER B 1 438 ? 2.677 14.696 -34.668 1.00 11.00 405 SER B C 1
ATOM 7775 O O . SER B 1 438 ? 3.141 13.614 -34.308 1.00 12.82 405 SER B O 1
ATOM 7778 N N . VAL B 1 439 ? 1.587 14.814 -35.431 1.00 6.71 406 VAL B N 1
ATOM 7779 C CA . VAL B 1 439 ? 0.829 13.644 -35.852 1.00 8.72 406 VAL B CA 1
ATOM 7780 C C . VAL B 1 439 ? 1.455 13.075 -37.097 1.00 9.88 406 VAL B C 1
ATOM 7781 O O . VAL B 1 439 ? 1.366 13.625 -38.194 1.00 11.46 406 VAL B O 1
ATOM 7785 N N . VAL B 1 440 ? 1.999 11.901 -36.923 1.00 12.34 407 VAL B N 1
ATOM 7786 C CA . VAL B 1 440 ? 2.904 11.323 -37.857 1.00 9.18 407 VAL B CA 1
ATOM 7787 C C . VAL B 1 440 ? 2.363 10.050 -38.510 1.00 12.57 407 VAL B C 1
ATOM 7788 O O . VAL B 1 440 ? 2.993 9.526 -39.409 1.00 18.34 407 VAL B O 1
ATOM 7792 N N . MET B 1 441 ? 1.187 9.574 -38.078 1.00 12.19 408 MET B N 1
ATOM 7793 C CA . MET B 1 441 ? 0.574 8.323 -38.576 1.00 10.39 408 MET B CA 1
ATOM 7794 C C . MET B 1 441 ? -0.846 8.161 -38.023 1.00 11.37 408 MET B C 1
ATOM 7795 O O . MET B 1 441 ? -1.099 8.466 -36.864 1.00 12.35 408 MET B O 1
ATOM 7800 N N . TRP B 1 442 ? -1.768 7.685 -38.850 1.00 10.59 409 TRP B N 1
ATOM 7801 C CA . TRP B 1 442 ? -3.135 7.447 -38.398 1.00 10.96 409 TRP B CA 1
ATOM 7802 C C . TRP B 1 442 ? -3.300 5.980 -38.066 1.00 7.65 409 TRP B C 1
ATOM 7803 O O . TRP B 1 442 ? -2.893 5.122 -38.821 1.00 9.48 409 TRP B O 1
ATOM 7814 N N . SER B 1 443 ? -3.899 5.699 -36.918 1.00 10.88 410 SER B N 1
ATOM 7815 C CA . SER B 1 443 ? -4.239 4.322 -36.527 1.00 10.77 410 SER B CA 1
ATOM 7816 C C . SER B 1 443 ? -5.755 4.145 -36.662 1.00 10.69 410 SER B C 1
ATOM 7817 O O . SER B 1 443 ? -6.532 4.769 -35.944 1.00 9.69 410 SER B O 1
ATOM 7820 N N . ILE B 1 444 ? -6.149 3.314 -37.621 1.00 13.09 411 ILE B N 1
ATOM 7821 C CA . ILE B 1 444 ? -7.569 3.104 -38.015 1.00 11.81 411 ILE B CA 1
ATOM 7822 C C . ILE B 1 444 ? -8.399 2.357 -36.952 1.00 9.14 411 ILE B C 1
ATOM 7823 O O . ILE B 1 444 ? -9.567 2.638 -36.785 1.00 9.57 411 ILE B O 1
ATOM 7828 N N . ALA B 1 445 ? -7.784 1.438 -36.221 1.00 7.07 412 ALA B N 1
ATOM 7829 C CA . ALA B 1 445 ? -8.494 0.611 -35.241 1.00 7.19 412 ALA B CA 1
ATOM 7830 C C . ALA B 1 445 ? -7.553 -0.012 -34.236 1.00 8.15 412 ALA B C 1
ATOM 7831 O O . ALA B 1 445 ? -6.362 -0.130 -34.471 1.00 12.11 412 ALA B O 1
ATOM 7833 N N . ASN B 1 446 ? -8.090 -0.442 -33.114 1.00 7.33 413 ASN B N 1
ATOM 7834 C CA . ASN B 1 446 ? -7.312 -1.235 -32.164 1.00 6.27 413 ASN B CA 1
ATOM 7835 C C . ASN B 1 446 ? -7.915 -2.607 -31.873 1.00 5.07 413 ASN B C 1
ATOM 7836 O O . ASN B 1 446 ? -9.048 -2.708 -31.491 1.00 5.07 413 ASN B O 1
ATOM 7841 N N . ASP B 1 447 ? -7.117 -3.645 -32.058 1.00 5.47 414 ASP B N 1
ATOM 7842 C CA . ASP B 1 447 ? -7.506 -5.012 -31.806 1.00 5.36 414 ASP B CA 1
ATOM 7843 C C . ASP B 1 447 ? -8.753 -5.461 -32.539 1.00 6.92 414 ASP B C 1
ATOM 7844 O O . ASP B 1 447 ? -9.589 -6.169 -31.955 1.00 5.54 414 ASP B O 1
ATOM 7849 N N . PRO B 1 448 ? -8.876 -5.131 -33.833 1.00 5.04 415 PRO B N 1
ATOM 7850 C CA . PRO B 1 448 ? -9.970 -5.832 -34.517 1.00 6.69 415 PRO B CA 1
ATOM 7851 C C . PRO B 1 448 ? -9.670 -7.315 -34.697 1.00 7.36 415 PRO B C 1
ATOM 7852 O O . PRO B 1 448 ? -8.520 -7.749 -34.614 1.00 7.44 415 PRO B O 1
ATOM 7856 N N . ALA B 1 449 ? -10.707 -8.072 -34.967 1.00 7.61 416 ALA B N 1
ATOM 7857 C CA . ALA B 1 449 ? -10.588 -9.475 -35.304 1.00 9.45 416 ALA B CA 1
ATOM 7858 C C . ALA B 1 449 ? -10.165 -9.632 -36.800 1.00 13.26 416 ALA B C 1
ATOM 7859 O O . ALA B 1 449 ? -10.931 -10.068 -37.684 1.00 10.35 416 ALA B O 1
ATOM 7861 N N . SER B 1 450 ? -8.902 -9.286 -37.046 1.00 9.77 417 SER B N 1
ATOM 7862 C CA . SER B 1 450 ? -8.342 -9.191 -38.382 1.00 10.36 417 SER B CA 1
ATOM 7863 C C . SER B 1 450 ? -7.983 -10.578 -38.955 1.00 13.83 417 SER B C 1
ATOM 7864 O O . SER B 1 450 ? -7.394 -10.710 -40.040 1.00 12.15 417 SER B O 1
ATOM 7867 N N . ASN B 1 451 ? -8.363 -11.609 -38.216 1.00 13.18 418 ASN B N 1
ATOM 7868 C CA . ASN B 1 451 ? -8.073 -12.988 -38.580 1.00 15.10 418 ASN B CA 1
ATOM 7869 C C . ASN B 1 451 ? -9.322 -13.708 -39.084 1.00 16.13 418 ASN B C 1
ATOM 7870 O O . ASN B 1 451 ? -9.249 -14.824 -39.577 1.00 17.24 418 ASN B O 1
ATOM 7875 N N . GLU B 1 452 ? -10.470 -13.075 -38.932 1.00 16.07 419 GLU B N 1
ATOM 7876 C CA . GLU B 1 452 ? -11.728 -13.708 -39.272 1.00 18.48 419 GLU B CA 1
ATOM 7877 C C . GLU B 1 452 ? -12.197 -13.362 -40.690 1.00 16.86 419 GLU B C 1
ATOM 7878 O O . GLU B 1 452 ? -11.849 -12.323 -41.259 1.00 12.84 419 GLU B O 1
ATOM 7884 N N . ASP B 1 453 ? -13.016 -14.261 -41.232 1.00 20.02 420 ASP B N 1
ATOM 7885 C CA . ASP B 1 453 ? -13.723 -14.053 -42.506 1.00 12.29 420 ASP B CA 1
ATOM 7886 C C . ASP B 1 453 ? -14.549 -12.754 -42.384 1.00 13.99 420 ASP B C 1
ATOM 7887 O O . ASP B 1 453 ? -15.068 -12.463 -41.303 1.00 19.19 420 ASP B O 1
ATOM 7892 N N . GLY B 1 454 ? -14.588 -11.924 -43.427 1.00 11.55 421 GLY B N 1
ATOM 7893 C CA . GLY B 1 454 ? -15.314 -10.652 -43.351 1.00 8.67 421 GLY B CA 1
ATOM 7894 C C . GLY B 1 454 ? -14.472 -9.421 -43.005 1.00 11.89 421 GLY B C 1
ATOM 7895 O O . GLY B 1 454 ? -14.889 -8.268 -43.178 1.00 11.11 421 GLY B O 1
ATOM 7896 N N . ALA B 1 455 ? -13.276 -9.660 -42.531 1.00 9.30 422 ALA B N 1
ATOM 7897 C CA . ALA B 1 455 ? -12.487 -8.630 -41.954 1.00 9.73 422 ALA B CA 1
ATOM 7898 C C . ALA B 1 455 ? -11.820 -7.797 -43.029 1.00 9.60 422 ALA B C 1
ATOM 7899 O O . ALA B 1 455 ? -11.737 -6.589 -42.920 1.00 10.86 422 ALA B O 1
ATOM 7901 N N . ARG B 1 456 ? -11.330 -8.439 -44.072 1.00 12.10 423 ARG B N 1
ATOM 7902 C CA . ARG B 1 456 ? -10.709 -7.719 -45.169 1.00 11.72 423 ARG B CA 1
ATOM 7903 C C . ARG B 1 456 ? -11.721 -6.906 -45.964 1.00 11.22 423 ARG B C 1
ATOM 7904 O O . ARG B 1 456 ? -11.426 -5.787 -46.355 1.00 12.53 423 ARG B O 1
ATOM 7912 N N . GLU B 1 457 ? -12.894 -7.481 -46.200 1.00 9.76 424 GLU B N 1
ATOM 7913 C CA . GLU B 1 457 ? -14.003 -6.796 -46.890 1.00 11.77 424 GLU B CA 1
ATOM 7914 C C . GLU B 1 457 ? -14.545 -5.637 -46.076 1.00 17.13 424 GLU B C 1
ATOM 7915 O O . GLU B 1 457 ? -15.049 -4.683 -46.634 1.00 13.58 424 GLU B O 1
ATOM 7921 N N . TYR B 1 458 ? -14.475 -5.722 -44.749 1.00 15.11 425 TYR B N 1
ATOM 7922 C CA . TYR B 1 458 ? -14.913 -4.604 -43.921 1.00 12.56 425 TYR B CA 1
ATOM 7923 C C . TYR B 1 458 ? -13.834 -3.523 -43.963 1.00 13.55 425 TYR B C 1
ATOM 7924 O O . TYR B 1 458 ? -14.122 -2.349 -44.195 1.00 10.33 425 TYR B O 1
ATOM 7933 N N . PHE B 1 459 ? -12.583 -3.915 -43.788 1.00 11.36 426 PHE B N 1
ATOM 7934 C CA . PHE B 1 459 ? -11.541 -2.901 -43.621 1.00 12.04 426 PHE B CA 1
ATOM 7935 C C . PHE B 1 459 ? -11.088 -2.192 -44.905 1.00 12.83 426 PHE B C 1
ATOM 7936 O O . PHE B 1 459 ? -10.579 -1.071 -44.855 1.00 13.75 426 PHE B O 1
ATOM 7944 N N . ALA B 1 460 ? -11.263 -2.823 -46.060 1.00 15.54 427 ALA B N 1
ATOM 7945 C CA . ALA B 1 460 ? -10.547 -2.348 -47.263 1.00 15.39 427 ALA B CA 1
ATOM 7946 C C . ALA B 1 460 ? -10.783 -0.867 -47.553 1.00 14.57 427 ALA B C 1
ATOM 7947 O O . ALA B 1 460 ? -9.837 -0.138 -47.751 1.00 18.41 427 ALA B O 1
ATOM 7949 N N . PRO B 1 461 ? -12.042 -0.416 -47.570 1.00 13.13 428 PRO B N 1
ATOM 7950 C CA . PRO B 1 461 ? -12.236 0.991 -47.886 1.00 12.49 428 PRO B CA 1
ATOM 7951 C C . PRO B 1 461 ? -11.484 1.964 -46.973 1.00 14.19 428 PRO B C 1
ATOM 7952 O O . PRO B 1 461 ? -11.176 3.086 -47.421 1.00 10.39 428 PRO B O 1
ATOM 7956 N N . LEU B 1 462 ? -11.159 1.535 -45.742 1.00 11.87 429 LEU B N 1
ATOM 7957 C CA . LEU B 1 462 ? -10.764 2.478 -44.675 1.00 9.36 429 LEU B CA 1
ATOM 7958 C C . LEU B 1 462 ? -9.334 3.075 -44.764 1.00 13.76 429 LEU B C 1
ATOM 7959 O O . LEU B 1 462 ? -9.170 4.287 -44.670 1.00 15.57 429 LEU B O 1
ATOM 7964 N N . PRO B 1 463 ? -8.296 2.253 -44.955 1.00 14.46 430 PRO B N 1
ATOM 7965 C CA . PRO B 1 463 ? -7.022 2.922 -45.140 1.00 14.39 430 PRO B CA 1
ATOM 7966 C C . PRO B 1 463 ? -6.937 3.716 -46.450 1.00 19.63 430 PRO B C 1
ATOM 7967 O O . PRO B 1 463 ? -6.274 4.733 -46.454 1.00 15.14 430 PRO B O 1
ATOM 7971 N N . LYS B 1 464 ? -7.609 3.284 -47.531 1.00 18.63 431 LYS B N 1
ATOM 7972 C CA . LYS B 1 464 ? -7.676 4.094 -48.783 1.00 12.66 431 LYS B CA 1
ATOM 7973 C C . LYS B 1 464 ? -8.278 5.452 -48.481 1.00 13.80 431 LYS B C 1
ATOM 7974 O O . LYS B 1 464 ? -7.830 6.457 -49.004 1.00 15.93 431 LYS B O 1
ATOM 7980 N N . LEU B 1 465 ? -9.304 5.472 -47.634 1.00 15.13 432 LEU B N 1
ATOM 7981 C CA . LEU B 1 465 ? -10.025 6.700 -47.267 1.00 12.81 432 LEU B CA 1
ATOM 7982 C C . LEU B 1 465 ? -9.134 7.629 -46.471 1.00 14.90 432 LEU B C 1
ATOM 7983 O O . LEU B 1 465 ? -9.092 8.846 -46.703 1.00 12.60 432 LEU B O 1
ATOM 7988 N N . ALA B 1 466 ? -8.380 7.050 -45.550 1.00 9.96 433 ALA B N 1
ATOM 7989 C CA . ALA B 1 466 ? -7.518 7.861 -44.759 1.00 10.55 433 ALA B CA 1
ATOM 7990 C C . ALA B 1 466 ? -6.464 8.525 -45.656 1.00 13.43 433 ALA B C 1
ATOM 7991 O O . ALA B 1 466 ? -6.263 9.736 -45.587 1.00 14.89 433 ALA B O 1
ATOM 7993 N N . ARG B 1 467 ? -5.823 7.749 -46.527 1.00 12.95 434 ARG B N 1
ATOM 7994 C CA . ARG B 1 467 ? -4.712 8.253 -47.371 1.00 10.56 434 ARG B CA 1
ATOM 7995 C C . ARG B 1 467 ? -5.193 9.287 -48.356 1.00 16.83 434 ARG B C 1
ATOM 7996 O O . ARG B 1 467 ? -4.476 10.216 -48.767 1.00 18.34 434 ARG B O 1
ATOM 8004 N N . GLN B 1 468 ? -6.440 9.109 -48.739 1.00 16.57 435 GLN B N 1
ATOM 8005 C CA . GLN B 1 468 ? -7.091 10.035 -49.603 1.00 17.09 435 GLN B CA 1
ATOM 8006 C C . GLN B 1 468 ? -7.398 11.368 -48.922 1.00 14.84 435 GLN B C 1
ATOM 8007 O O . GLN B 1 468 ? -7.194 12.399 -49.532 1.00 15.33 435 GLN B O 1
ATOM 8013 N N . LEU B 1 469 ? -7.898 11.361 -47.685 1.00 16.53 436 LEU B N 1
ATOM 8014 C CA . LEU B 1 469 ? -8.117 12.618 -46.952 1.00 9.92 436 LEU B CA 1
ATOM 8015 C C . LEU B 1 469 ? -6.791 13.228 -46.475 1.00 15.58 436 LEU B C 1
ATOM 8016 O O . LEU B 1 469 ? -6.647 14.445 -46.380 1.00 14.91 436 LEU B O 1
ATOM 8021 N N . ASP B 1 470 ? -5.807 12.392 -46.164 1.00 15.81 437 ASP B N 1
ATOM 8022 C CA . ASP B 1 470 ? -4.475 12.908 -45.872 1.00 12.57 437 ASP B CA 1
ATOM 8023 C C . ASP B 1 470 ? -3.389 12.101 -46.574 1.00 11.91 437 ASP B C 1
ATOM 8024 O O . ASP B 1 470 ? -2.933 11.071 -46.102 1.00 12.18 437 ASP B O 1
ATOM 8029 N N . PRO B 1 471 ? -2.943 12.587 -47.723 1.00 19.51 438 PRO B N 1
ATOM 8030 C CA . PRO B 1 471 ? -1.901 11.824 -48.397 1.00 11.45 438 PRO B CA 1
ATOM 8031 C C . PRO B 1 471 ? -0.506 12.050 -47.831 1.00 11.73 438 PRO B C 1
ATOM 8032 O O . PRO B 1 471 ? 0.434 11.513 -48.365 1.00 14.17 438 PRO B O 1
ATOM 8036 N N . THR B 1 472 ? -0.354 12.805 -46.743 1.00 17.36 439 THR B N 1
ATOM 8037 C CA . THR B 1 472 ? 1.001 13.166 -46.263 1.00 12.81 439 THR B CA 1
ATOM 8038 C C . THR B 1 472 ? 1.560 12.234 -45.210 1.00 13.24 439 THR B C 1
ATOM 8039 O O . THR B 1 472 ? 2.722 12.387 -44.820 1.00 16.10 439 THR B O 1
ATOM 8043 N N . ARG B 1 473 ? 0.732 11.310 -44.718 1.00 11.48 440 ARG B N 1
ATOM 8044 C CA . ARG B 1 473 ? 1.120 10.410 -43.637 1.00 9.05 440 ARG B CA 1
ATOM 8045 C C . ARG B 1 473 ? 0.785 8.964 -43.959 1.00 10.69 440 ARG B C 1
ATOM 8046 O O . ARG B 1 473 ? -0.138 8.688 -44.738 1.00 16.81 440 ARG B O 1
ATOM 8054 N N . PRO B 1 474 ? 1.504 8.028 -43.337 1.00 9.06 441 PRO B N 1
ATOM 8055 C CA . PRO B 1 474 ? 1.155 6.637 -43.392 1.00 7.80 441 PRO B CA 1
ATOM 8056 C C . PRO B 1 474 ? 0.010 6.228 -42.474 1.00 10.08 441 PRO B C 1
ATOM 8057 O O . PRO B 1 474 ? -0.287 6.900 -41.491 1.00 10.49 441 PRO B O 1
ATOM 8061 N N . VAL B 1 475 ? -0.594 5.097 -42.822 1.00 13.65 442 VAL B N 1
ATOM 8062 C CA . VAL B 1 475 ? -1.715 4.494 -42.110 1.00 10.97 442 VAL B CA 1
ATOM 8063 C C . VAL B 1 475 ? -1.389 3.122 -41.488 1.00 10.32 442 VAL B C 1
ATOM 8064 O O . VAL B 1 475 ? -0.754 2.250 -42.129 1.00 9.68 442 VAL B O 1
ATOM 8068 N N . THR B 1 476 ? -1.879 2.939 -40.258 1.00 5.62 443 THR B N 1
ATOM 8069 C CA . THR B 1 476 ? -1.727 1.686 -39.544 1.00 7.37 443 THR B CA 1
ATOM 8070 C C . THR B 1 476 ? -2.997 1.265 -38.801 1.00 8.26 443 THR B C 1
ATOM 8071 O O . THR B 1 476 ? -4.090 1.842 -38.971 1.00 5.51 443 THR B O 1
ATOM 8075 N N . PHE B 1 477 ? -2.823 0.200 -38.015 1.00 10.21 444 PHE B N 1
ATOM 8076 C CA . PHE B 1 477 ? -3.789 -0.248 -36.976 1.00 7.70 444 PHE B CA 1
ATOM 8077 C C . PHE B 1 477 ? -3.092 -1.147 -36.022 1.00 9.76 444 PHE B C 1
ATOM 8078 O O . PHE B 1 477 ? -2.078 -1.758 -36.371 1.00 11.98 444 PHE B O 1
ATOM 8086 N N . ALA B 1 478 ? -3.627 -1.254 -34.819 1.00 9.41 445 ALA B N 1
ATOM 8087 C CA . ALA B 1 478 ? -2.978 -2.085 -33.817 1.00 9.17 445 ALA B CA 1
ATOM 8088 C C . ALA B 1 478 ? -3.586 -3.479 -33.833 1.00 13.04 445 ALA B C 1
ATOM 8089 O O . ALA B 1 478 ? -4.774 -3.679 -33.526 1.00 10.63 445 ALA B O 1
ATOM 8091 N N . ASN B 1 479 ? -2.716 -4.426 -34.160 1.00 10.66 446 ASN B N 1
ATOM 8092 C CA . ASN B 1 479 ? -3.038 -5.822 -34.376 1.00 11.18 446 ASN B CA 1
ATOM 8093 C C . ASN B 1 479 ? -3.004 -6.651 -33.054 1.00 12.07 446 ASN B C 1
ATOM 8094 O O . ASN B 1 479 ? -2.069 -6.559 -32.235 1.00 8.56 446 ASN B O 1
ATOM 8099 N N . VAL B 1 480 ? -4.019 -7.488 -32.882 1.00 9.51 447 VAL B N 1
ATOM 8100 C CA . VAL B 1 480 ? -4.156 -8.375 -31.693 1.00 8.86 447 VAL B CA 1
ATOM 8101 C C . VAL B 1 480 ? -3.478 -9.731 -31.866 1.00 9.84 447 VAL B C 1
ATOM 8102 O O . VAL B 1 480 ? -3.269 -10.175 -32.999 1.00 10.33 447 VAL B O 1
ATOM 8106 N N . GLY B 1 481 ? -3.168 -10.391 -30.746 1.00 9.58 448 GLY B N 1
ATOM 8107 C CA . GLY B 1 481 ? -2.345 -11.616 -30.711 1.00 4.76 448 GLY B CA 1
ATOM 8108 C C . GLY B 1 481 ? -2.910 -12.793 -31.472 1.00 8.63 448 GLY B C 1
ATOM 8109 O O . GLY B 1 481 ? -2.189 -13.609 -31.974 1.00 8.28 448 GLY B O 1
ATOM 8110 N N . LEU B 1 482 ? -4.220 -12.881 -31.562 1.00 8.98 449 LEU B N 1
ATOM 8111 C CA . LEU B 1 482 ? -4.848 -13.866 -32.414 1.00 10.08 449 LEU B CA 1
ATOM 8112 C C . LEU B 1 482 ? -4.463 -13.804 -33.870 1.00 15.48 449 LEU B C 1
ATOM 8113 O O . LEU B 1 482 ? -4.358 -14.849 -34.531 1.00 14.28 449 LEU B O 1
ATOM 8118 N N . ALA B 1 483 ? -4.333 -12.577 -34.384 1.00 14.59 450 ALA B N 1
ATOM 8119 C CA . ALA B 1 483 ? -3.995 -12.360 -35.789 1.00 11.41 450 ALA B CA 1
ATOM 8120 C C . ALA B 1 483 ? -2.500 -12.422 -35.927 1.00 14.08 450 ALA B C 1
ATOM 8121 O O . ALA B 1 483 ? -1.808 -11.404 -35.971 1.00 16.68 450 ALA B O 1
ATOM 8123 N N . THR B 1 484 ? -2.005 -13.648 -35.972 1.00 17.43 451 THR B N 1
ATOM 8124 C CA . THR B 1 484 ? -0.583 -13.903 -36.178 1.00 15.50 451 THR B CA 1
ATOM 8125 C C . THR B 1 484 ? -0.198 -13.568 -37.587 1.00 13.60 451 THR B C 1
ATOM 8126 O O . THR B 1 484 ? -1.068 -13.317 -38.408 1.00 16.37 451 THR B O 1
ATOM 8130 N N . TYR B 1 485 ? 1.095 -13.624 -37.890 1.00 12.61 452 TYR B N 1
ATOM 8131 C CA . TYR B 1 485 ? 1.545 -13.405 -39.267 1.00 14.98 452 TYR B CA 1
ATOM 8132 C C . TYR B 1 485 ? 0.839 -14.315 -40.273 1.00 17.13 452 TYR B C 1
ATOM 8133 O O . TYR B 1 485 ? 0.601 -13.925 -41.394 1.00 22.75 452 TYR B O 1
ATOM 8142 N N . LYS B 1 486 ? 0.453 -15.507 -39.859 1.00 18.77 453 LYS B N 1
ATOM 8143 C CA . LYS B 1 486 ? -0.364 -16.377 -40.717 1.00 22.47 453 LYS B CA 1
ATOM 8144 C C . LYS B 1 486 ? -1.813 -15.919 -40.814 1.00 22.87 453 LYS B C 1
ATOM 8145 O O . LYS B 1 486 ? -2.381 -15.857 -41.894 1.00 24.14 453 LYS B O 1
ATOM 8151 N N . ALA B 1 487 ? -2.411 -15.616 -39.671 1.00 21.58 454 ALA B N 1
ATOM 8152 C CA . ALA B 1 487 ? -3.858 -15.537 -39.579 1.00 15.57 454 ALA B CA 1
ATOM 8153 C C . ALA B 1 487 ? -4.412 -14.223 -40.081 1.00 16.29 454 ALA B C 1
ATOM 8154 O O . ALA B 1 487 ? -5.559 -14.176 -40.536 1.00 21.53 454 ALA B O 1
ATOM 8156 N N . ASP B 1 488 ? -3.620 -13.163 -40.007 1.00 10.10 455 ASP B N 1
ATOM 8157 C CA . ASP B 1 488 ? -4.141 -11.831 -40.294 1.00 10.16 455 ASP B CA 1
ATOM 8158 C C . ASP B 1 488 ? -4.366 -11.664 -41.797 1.00 19.56 455 ASP B C 1
ATOM 8159 O O . ASP B 1 488 ? -3.590 -12.166 -42.608 1.00 22.55 455 ASP B O 1
ATOM 8164 N N . ARG B 1 489 ? -5.413 -10.949 -42.184 1.00 12.28 456 ARG B N 1
ATOM 8165 C CA . ARG B 1 489 ? -5.721 -10.839 -43.610 1.00 16.40 456 ARG B CA 1
ATOM 8166 C C . ARG B 1 489 ? -6.006 -9.431 -44.057 1.00 15.23 456 ARG B C 1
ATOM 8167 O O . ARG B 1 489 ? -6.735 -9.202 -45.016 1.00 15.93 456 ARG B O 1
ATOM 8175 N N . ILE B 1 490 ? -5.379 -8.507 -43.357 1.00 14.65 457 ILE B N 1
ATOM 8176 C CA . ILE B 1 490 ? -5.643 -7.105 -43.469 1.00 12.21 457 ILE B CA 1
ATOM 8177 C C . ILE B 1 490 ? -4.320 -6.357 -43.583 1.00 14.76 457 ILE B C 1
ATOM 8178 O O . ILE B 1 490 ? -4.254 -5.307 -44.194 1.00 15.01 457 ILE B O 1
ATOM 8183 N N . ALA B 1 491 ? -3.258 -6.959 -43.061 1.00 14.48 458 ALA B N 1
ATOM 8184 C CA . ALA B 1 491 ? -2.033 -6.275 -42.736 1.00 10.68 458 ALA B CA 1
ATOM 8185 C C . ALA B 1 491 ? -1.380 -5.670 -43.928 1.00 13.03 458 ALA B C 1
ATOM 8186 O O . ALA B 1 491 ? -0.722 -4.636 -43.814 1.00 14.72 458 ALA B O 1
ATOM 8188 N N . ASP B 1 492 ? -1.528 -6.328 -45.066 1.00 10.89 459 ASP B N 1
ATOM 8189 C CA . ASP B 1 492 ? -0.894 -5.877 -46.304 1.00 12.46 459 ASP B CA 1
ATOM 8190 C C . ASP B 1 492 ? -1.522 -4.595 -46.834 1.00 12.88 459 ASP B C 1
ATOM 8191 O O . ASP B 1 492 ? -0.929 -3.917 -47.648 1.00 12.02 459 ASP B O 1
ATOM 8196 N N . LEU B 1 493 ? -2.735 -4.281 -46.376 1.00 12.96 460 LEU B N 1
ATOM 8197 C CA . LEU B 1 493 ? -3.437 -3.067 -46.766 1.00 11.99 460 LEU B CA 1
ATOM 8198 C C . LEU B 1 493 ? -2.938 -1.836 -46.025 1.00 10.80 460 LEU B C 1
ATOM 8199 O O . LEU B 1 493 ? -3.378 -0.747 -46.321 1.00 10.99 460 LEU B O 1
ATOM 8204 N N . PHE B 1 494 ? -2.004 -1.999 -45.088 1.00 13.76 461 PHE B N 1
ATOM 8205 C CA . PHE B 1 494 ? -1.431 -0.866 -44.306 1.00 8.87 461 PHE B CA 1
ATOM 8206 C C . PHE B 1 494 ? 0.045 -0.610 -44.516 1.00 7.37 461 PHE B C 1
ATOM 8207 O O . PHE B 1 494 ? 0.777 -1.473 -44.959 1.00 8.74 461 PHE B O 1
ATOM 8215 N N . ASP B 1 495 ? 0.483 0.571 -44.127 1.00 8.04 462 ASP B N 1
ATOM 8216 C CA . ASP B 1 495 ? 1.854 1.019 -44.400 1.00 8.95 462 ASP B CA 1
ATOM 8217 C C . ASP B 1 495 ? 2.871 0.700 -43.327 1.00 10.37 462 ASP B C 1
ATOM 8218 O O . ASP B 1 495 ? 4.053 0.775 -43.592 1.00 13.41 462 ASP B O 1
ATOM 8223 N N . VAL B 1 496 ? 2.397 0.436 -42.107 1.00 14.41 463 VAL B N 1
ATOM 8224 C CA . VAL B 1 496 ? 3.219 0.136 -40.927 1.00 8.99 463 VAL B CA 1
ATOM 8225 C C . VAL B 1 496 ? 2.415 -0.861 -40.095 1.00 10.51 463 VAL B C 1
ATOM 8226 O O . VAL B 1 496 ? 1.195 -0.739 -39.958 1.00 7.23 463 VAL B O 1
ATOM 8230 N N . LEU B 1 497 ? 3.101 -1.858 -39.553 1.00 16.06 464 LEU B N 1
ATOM 8231 C CA . LEU B 1 497 ? 2.452 -2.883 -38.741 1.00 14.50 464 LEU B CA 1
ATOM 8232 C C . LEU B 1 497 ? 2.661 -2.648 -37.244 1.00 15.82 464 LEU B C 1
ATOM 8233 O O . LEU B 1 497 ? 3.800 -2.667 -36.752 1.00 18.05 464 LEU B O 1
ATOM 8238 N N . CYS B 1 498 ? 1.570 -2.448 -36.521 1.00 12.40 465 CYS B N 1
ATOM 8239 C CA . CYS B 1 498 ? 1.638 -2.255 -35.065 1.00 11.60 465 CYS B CA 1
ATOM 8240 C C . CYS B 1 498 ? 1.063 -3.479 -34.380 1.00 10.32 465 CYS B C 1
ATOM 8241 O O . CYS B 1 498 ? -0.081 -3.855 -34.579 1.00 9.41 465 CYS B O 1
ATOM 8244 N N . LEU B 1 499 ? 1.890 -4.102 -33.573 1.00 12.27 466 LEU B N 1
ATOM 8245 C CA . LEU B 1 499 ? 1.530 -5.295 -32.881 1.00 11.05 466 LEU B CA 1
ATOM 8246 C C . LEU B 1 499 ? 1.319 -5.039 -31.393 1.00 7.99 466 LEU B C 1
ATOM 8247 O O . LEU B 1 499 ? 2.125 -4.404 -30.748 1.00 9.35 466 LEU B O 1
ATOM 8252 N N . ASN B 1 500 ? 0.216 -5.570 -30.882 1.00 12.44 467 ASN B N 1
ATOM 8253 C CA . ASN B 1 500 ? -0.017 -5.759 -29.462 1.00 8.14 467 ASN B CA 1
ATOM 8254 C C . ASN B 1 500 ? 0.288 -7.223 -29.040 1.00 12.75 467 ASN B C 1
ATOM 8255 O O . ASN B 1 500 ? -0.402 -8.175 -29.452 1.00 9.57 467 ASN B O 1
ATOM 8260 N N . ARG B 1 501 ? 1.302 -7.396 -28.198 1.00 8.70 468 ARG B N 1
ATOM 8261 C CA . ARG B 1 501 ? 1.743 -8.725 -27.814 1.00 9.58 468 ARG B CA 1
ATOM 8262 C C . ARG B 1 501 ? 2.093 -8.822 -26.344 1.00 13.47 468 ARG B C 1
ATOM 8263 O O . ARG B 1 501 ? 3.237 -9.095 -25.945 1.00 15.41 468 ARG B O 1
ATOM 8271 N N . TYR B 1 502 ? 1.064 -8.595 -25.544 1.00 16.52 469 TYR B N 1
ATOM 8272 C CA . TYR B 1 502 ? 1.072 -8.973 -24.166 1.00 16.32 469 TYR B CA 1
ATOM 8273 C C . TYR B 1 502 ? 1.653 -10.393 -24.144 1.00 18.50 469 TYR B C 1
ATOM 8274 O O . TYR B 1 502 ? 1.477 -11.142 -25.092 1.00 15.45 469 TYR B O 1
ATOM 8283 N N . PHE B 1 503 ? 2.389 -10.730 -23.087 1.00 18.29 470 PHE B N 1
ATOM 8284 C CA . PHE B 1 503 ? 3.028 -12.055 -22.970 1.00 21.63 470 PHE B CA 1
ATOM 8285 C C . PHE B 1 503 ? 1.997 -13.153 -22.839 1.00 25.25 470 PHE B C 1
ATOM 8286 O O . PHE B 1 503 ? 2.318 -14.309 -23.082 1.00 25.54 470 PHE B O 1
ATOM 8294 N N . GLY B 1 504 ? 0.785 -12.794 -22.399 1.00 28.81 471 GLY B N 1
ATOM 8295 C CA . GLY B 1 504 ? -0.323 -13.746 -22.180 1.00 25.93 471 GLY B CA 1
ATOM 8296 C C . GLY B 1 504 ? -0.585 -14.544 -23.446 1.00 32.48 471 GLY B C 1
ATOM 8297 O O . GLY B 1 504 ? -0.771 -15.779 -23.397 1.00 25.54 471 GLY B O 1
ATOM 8298 N N . TRP B 1 505 ? -0.553 -13.845 -24.583 1.00 18.06 472 TRP B N 1
ATOM 8299 C CA . TRP B 1 505 ? -0.655 -14.505 -25.897 1.00 29.78 472 TRP B CA 1
ATOM 8300 C C . TRP B 1 505 ? 0.306 -15.669 -26.115 1.00 24.81 472 TRP B C 1
ATOM 8301 O O . TRP B 1 505 ? 0.053 -16.498 -26.955 1.00 28.25 472 TRP B O 1
ATOM 8312 N N . TYR B 1 506 ? 1.393 -15.714 -25.350 1.00 24.11 473 TYR B N 1
ATOM 8313 C CA . TYR B 1 506 ? 2.545 -16.577 -25.616 1.00 24.52 473 TYR B CA 1
ATOM 8314 C C . TYR B 1 506 ? 2.804 -17.617 -24.543 1.00 27.96 473 TYR B C 1
ATOM 8315 O O . TYR B 1 506 ? 3.436 -18.635 -24.802 1.00 19.65 473 TYR B O 1
ATOM 8324 N N . THR B 1 507 ? 2.352 -17.319 -23.329 1.00 36.13 474 THR B N 1
ATOM 8325 C CA . THR B 1 507 ? 2.586 -18.165 -22.164 1.00 24.41 474 THR B CA 1
ATOM 8326 C C . THR B 1 507 ? 1.368 -18.056 -21.287 1.00 35.34 474 THR B C 1
ATOM 8327 O O . THR B 1 507 ? 0.768 -16.969 -21.132 1.00 20.53 474 THR B O 1
ATOM 8331 N N . GLN B 1 508 ? 1.025 -19.216 -20.735 1.00 40.69 475 GLN B N 1
ATOM 8332 C CA . GLN B 1 508 ? -0.100 -19.384 -19.840 1.00 39.32 475 GLN B CA 1
ATOM 8333 C C . GLN B 1 508 ? 0.308 -19.103 -18.413 1.00 37.04 475 GLN B C 1
ATOM 8334 O O . GLN B 1 508 ? -0.495 -18.616 -17.633 1.00 43.08 475 GLN B O 1
ATOM 8340 N N . THR B 1 509 ? 1.559 -19.411 -18.074 1.00 41.65 476 THR B N 1
ATOM 8341 C CA . THR B 1 509 ? 2.023 -19.379 -16.676 1.00 27.28 476 THR B CA 1
ATOM 8342 C C . THR B 1 509 ? 3.176 -18.399 -16.440 1.00 27.87 476 THR B C 1
ATOM 8343 O O . THR B 1 509 ? 4.081 -18.660 -15.635 1.00 18.28 476 THR B O 1
ATOM 8347 N N . ALA B 1 510 ? 3.152 -17.265 -17.136 1.00 24.90 477 ALA B N 1
ATOM 8348 C CA . ALA B 1 510 ? 4.134 -16.228 -16.845 1.00 23.84 477 ALA B CA 1
ATOM 8349 C C . ALA B 1 510 ? 5.595 -16.744 -16.790 1.00 24.97 477 ALA B C 1
ATOM 8350 O O . ALA B 1 510 ? 6.383 -16.371 -15.907 1.00 29.61 477 ALA B O 1
ATOM 8352 N N . GLU B 1 511 ? 5.930 -17.585 -17.756 1.00 26.66 478 GLU B N 1
ATOM 8353 C CA . GLU B 1 511 ? 7.267 -18.143 -17.936 1.00 22.39 478 GLU B CA 1
ATOM 8354 C C . GLU B 1 511 ? 8.084 -17.352 -18.970 1.00 13.34 478 GLU B C 1
ATOM 8355 O O . GLU B 1 511 ? 7.832 -17.431 -20.156 1.00 12.10 478 GLU B O 1
ATOM 8361 N N . LEU B 1 512 ? 9.086 -16.623 -18.518 1.00 12.98 479 LEU B N 1
ATOM 8362 C CA . LEU B 1 512 ? 9.833 -15.702 -19.391 1.00 17.44 479 LEU B CA 1
ATOM 8363 C C . LEU B 1 512 ? 10.530 -16.322 -20.600 1.00 17.09 479 LEU B C 1
ATOM 8364 O O . LEU B 1 512 ? 10.466 -15.763 -21.709 1.00 17.80 479 LEU B O 1
ATOM 8369 N N . ASP B 1 513 ? 11.199 -17.452 -20.403 1.00 13.51 480 ASP B N 1
ATOM 8370 C CA . ASP B 1 513 ? 11.890 -18.098 -21.514 1.00 10.10 480 ASP B CA 1
ATOM 8371 C C . ASP B 1 513 ? 10.940 -18.586 -22.572 1.00 15.12 480 ASP B C 1
ATOM 8372 O O . ASP B 1 513 ? 11.283 -18.579 -23.753 1.00 11.70 480 ASP B O 1
ATOM 8377 N N . GLU B 1 514 ? 9.751 -19.004 -22.127 1.00 14.30 481 GLU B N 1
ATOM 8378 C CA . GLU B 1 514 ? 8.649 -19.437 -23.006 1.00 11.91 481 GLU B CA 1
ATOM 8379 C C . GLU B 1 514 ? 8.117 -18.241 -23.788 1.00 17.67 481 GLU B C 1
ATOM 8380 O O . GLU B 1 514 ? 7.863 -18.311 -25.009 1.00 14.06 481 GLU B O 1
ATOM 8386 N N . ALA B 1 515 ? 7.925 -17.134 -23.072 1.00 16.61 482 ALA B N 1
ATOM 8387 C CA . ALA B 1 515 ? 7.450 -15.935 -23.708 1.00 15.50 482 ALA B CA 1
ATOM 8388 C C . ALA B 1 515 ? 8.473 -15.502 -24.768 1.00 14.15 482 ALA B C 1
ATOM 8389 O O . ALA B 1 515 ? 8.100 -15.156 -25.887 1.00 8.06 482 ALA B O 1
ATOM 8391 N N . GLU B 1 516 ? 9.762 -15.565 -24.420 1.00 11.54 483 GLU B N 1
ATOM 8392 C CA . GLU B 1 516 ? 10.821 -15.086 -25.324 1.00 14.55 483 GLU B CA 1
ATOM 8393 C C . GLU B 1 516 ? 10.901 -15.897 -26.621 1.00 16.79 483 GLU B C 1
ATOM 8394 O O . GLU B 1 516 ? 11.016 -15.343 -27.704 1.00 16.05 483 GLU B O 1
ATOM 8400 N N . ALA B 1 517 ? 10.839 -17.214 -26.507 1.00 13.88 484 ALA B N 1
ATOM 8401 C CA . ALA B 1 517 ? 10.896 -18.029 -27.685 1.00 14.28 484 ALA B CA 1
ATOM 8402 C C . ALA B 1 517 ? 9.727 -17.753 -28.590 1.00 15.59 484 ALA B C 1
ATOM 8403 O O . ALA B 1 517 ? 9.916 -17.706 -29.773 1.00 16.47 484 ALA B O 1
ATOM 8405 N N . ALA B 1 518 ? 8.531 -17.571 -28.045 1.00 12.72 485 ALA B N 1
ATOM 8406 C CA . ALA B 1 518 ? 7.333 -17.332 -28.872 1.00 16.01 485 ALA B CA 1
ATOM 8407 C C . ALA B 1 518 ? 7.281 -15.941 -29.500 1.00 17.25 485 ALA B C 1
ATOM 8408 O O . ALA B 1 518 ? 6.850 -15.791 -30.649 1.00 20.85 485 ALA B O 1
ATOM 8410 N N . LEU B 1 519 ? 7.695 -14.926 -28.761 1.00 13.57 486 LEU B N 1
ATOM 8411 C CA . LEU B 1 519 ? 7.787 -13.577 -29.325 1.00 17.00 486 LEU B CA 1
ATOM 8412 C C . LEU B 1 519 ? 8.772 -13.531 -30.510 1.00 18.24 486 LEU B C 1
ATOM 8413 O O . LEU B 1 519 ? 8.499 -12.923 -31.541 1.00 18.12 486 LEU B O 1
ATOM 8418 N N . GLU B 1 520 ? 9.920 -14.171 -30.356 1.00 15.68 487 GLU B N 1
ATOM 8419 C CA . GLU B 1 520 ? 10.930 -14.191 -31.416 1.00 22.59 487 GLU B CA 1
ATOM 8420 C C . GLU B 1 520 ? 10.457 -14.940 -32.679 1.00 19.76 487 GLU B C 1
ATOM 8421 O O . GLU B 1 520 ? 10.676 -14.471 -33.803 1.00 16.37 487 GLU B O 1
ATOM 8427 N N . GLU B 1 521 ? 9.813 -16.086 -32.475 1.00 11.59 488 GLU B N 1
ATOM 8428 C CA . GLU B 1 521 ? 9.238 -16.851 -33.567 1.00 14.60 488 GLU B CA 1
ATOM 8429 C C . GLU B 1 521 ? 8.242 -15.927 -34.308 1.00 22.09 488 GLU B C 1
ATOM 8430 O O . GLU B 1 521 ? 8.326 -15.769 -35.537 1.00 20.49 488 GLU B O 1
ATOM 8436 N N . GLU B 1 522 ? 7.360 -15.260 -33.566 1.00 17.28 489 GLU B N 1
ATOM 8437 C CA . GLU B 1 522 ? 6.334 -14.460 -34.190 1.00 14.97 489 GLU B CA 1
ATOM 8438 C C . GLU B 1 522 ? 6.909 -13.276 -34.936 1.00 16.06 489 GLU B C 1
ATOM 8439 O O . GLU B 1 522 ? 6.546 -13.036 -36.081 1.00 14.36 489 GLU B O 1
ATOM 8445 N N . LEU B 1 523 ? 7.806 -12.534 -34.298 1.00 15.10 490 LEU B N 1
ATOM 8446 C CA . LEU B 1 523 ? 8.491 -11.433 -34.971 1.00 10.59 490 LEU B CA 1
ATOM 8447 C C . LEU B 1 523 ? 9.241 -11.891 -36.227 1.00 15.11 490 LEU B C 1
ATOM 8448 O O . LEU B 1 523 ? 9.222 -11.210 -37.255 1.00 17.37 490 LEU B O 1
ATOM 8453 N N . ARG B 1 524 ? 9.883 -13.042 -36.182 1.00 16.76 491 ARG B N 1
ATOM 8454 C CA . ARG B 1 524 ? 10.447 -13.587 -37.418 1.00 17.72 491 ARG B CA 1
ATOM 8455 C C . ARG B 1 524 ? 9.410 -13.708 -38.520 1.00 21.90 491 ARG B C 1
ATOM 8456 O O . ARG B 1 524 ? 9.692 -13.341 -39.662 1.00 21.09 491 ARG B O 1
ATOM 8464 N N . GLY B 1 525 ? 8.236 -14.235 -38.182 1.00 12.92 492 GLY B N 1
ATOM 8465 C CA . GLY B 1 525 ? 7.182 -14.429 -39.160 1.00 11.53 492 GLY B CA 1
ATOM 8466 C C . GLY B 1 525 ? 6.791 -13.134 -39.845 1.00 15.15 492 GLY B C 1
ATOM 8467 O O . GLY B 1 525 ? 6.754 -13.022 -41.073 1.00 15.32 492 GLY B O 1
ATOM 8468 N N . TRP B 1 526 ? 6.507 -12.141 -39.030 1.00 13.52 493 TRP B N 1
ATOM 8469 C CA . TRP B 1 526 ? 6.233 -10.825 -39.535 1.00 14.32 493 TRP B CA 1
ATOM 8470 C C . TRP B 1 526 ? 7.388 -10.248 -40.370 1.00 16.95 493 TRP B C 1
ATOM 8471 O O . TRP B 1 526 ? 7.122 -9.654 -41.403 1.00 19.37 493 TRP B O 1
ATOM 8482 N N . THR B 1 527 ? 8.652 -10.387 -39.962 1.00 14.18 494 THR B N 1
ATOM 8483 C CA . THR B 1 527 ? 9.711 -9.756 -40.765 1.00 16.58 494 THR B CA 1
ATOM 8484 C C . THR B 1 527 ? 10.059 -10.510 -42.070 1.00 16.95 494 THR B C 1
ATOM 8485 O O . THR B 1 527 ? 10.588 -9.925 -43.000 1.00 23.30 494 THR B O 1
ATOM 8489 N N . GLU B 1 528 ? 9.721 -11.790 -42.150 1.00 19.69 495 GLU B N 1
ATOM 8490 C CA . GLU B 1 528 ? 9.910 -12.568 -43.369 1.00 15.08 495 GLU B CA 1
ATOM 8491 C C . GLU B 1 528 ? 8.849 -12.302 -44.412 1.00 17.24 495 GLU B C 1
ATOM 8492 O O . GLU B 1 528 ? 9.100 -12.353 -45.613 1.00 15.97 495 GLU B O 1
ATOM 8498 N N . LYS B 1 529 ? 7.663 -11.980 -43.939 1.00 18.01 496 LYS B N 1
ATOM 8499 C CA . LYS B 1 529 ? 6.488 -11.956 -44.774 1.00 11.21 496 LYS B CA 1
ATOM 8500 C C . LYS B 1 529 ? 6.097 -10.555 -45.199 1.00 14.48 496 LYS B C 1
ATOM 8501 O O . LYS B 1 529 ? 5.444 -10.392 -46.224 1.00 19.29 496 LYS B O 1
ATOM 8507 N N . TYR B 1 530 ? 6.465 -9.543 -44.425 1.00 12.48 497 TYR B N 1
ATOM 8508 C CA . TYR B 1 530 ? 6.168 -8.154 -44.803 1.00 19.25 497 TYR B CA 1
ATOM 8509 C C . TYR B 1 530 ? 7.404 -7.280 -44.856 1.00 17.10 497 TYR B C 1
ATOM 8510 O O . TYR B 1 530 ? 8.308 -7.396 -44.045 1.00 15.12 497 TYR B O 1
ATOM 8519 N N . ASP B 1 531 ? 7.426 -6.389 -45.832 1.00 18.98 498 ASP B N 1
ATOM 8520 C CA . ASP B 1 531 ? 8.506 -5.427 -45.911 1.00 18.96 498 ASP B CA 1
ATOM 8521 C C . ASP B 1 531 ? 7.958 -4.081 -45.401 1.00 10.67 498 ASP B C 1
ATOM 8522 O O . ASP B 1 531 ? 7.652 -3.160 -46.133 1.00 7.92 498 ASP B O 1
ATOM 8527 N N . LYS B 1 532 ? 7.757 -4.033 -44.102 1.00 13.89 499 LYS B N 1
ATOM 8528 C CA . LYS B 1 532 ? 7.211 -2.825 -43.471 1.00 14.71 499 LYS B CA 1
ATOM 8529 C C . LYS B 1 532 ? 7.834 -2.580 -42.109 1.00 9.10 499 LYS B C 1
ATOM 8530 O O . LYS B 1 532 ? 8.421 -3.493 -41.515 1.00 7.46 499 LYS B O 1
ATOM 8536 N N . PRO B 1 533 ? 7.707 -1.336 -41.608 1.00 14.79 500 PRO B N 1
ATOM 8537 C CA . PRO B 1 533 ? 8.235 -1.098 -40.276 1.00 15.06 500 PRO B CA 1
ATOM 8538 C C . PRO B 1 533 ? 7.304 -1.741 -39.281 1.00 12.81 500 PRO B C 1
ATOM 8539 O O . PRO B 1 533 ? 6.088 -1.796 -39.486 1.00 13.41 500 PRO B O 1
ATOM 8543 N N . ILE B 1 534 ? 7.899 -2.307 -38.252 1.00 12.62 501 ILE B N 1
ATOM 8544 C CA . ILE B 1 534 ? 7.135 -2.895 -37.167 1.00 13.61 501 ILE B CA 1
ATOM 8545 C C . ILE B 1 534 ? 7.323 -2.037 -35.915 1.00 18.07 501 ILE B C 1
ATOM 8546 O O . ILE B 1 534 ? 8.450 -1.667 -35.526 1.00 11.07 501 ILE B O 1
ATOM 8551 N N . VAL B 1 535 ? 6.193 -1.701 -35.316 1.00 15.70 502 VAL B N 1
ATOM 8552 C CA . VAL B 1 535 ? 6.177 -1.014 -34.075 1.00 11.48 502 VAL B CA 1
ATOM 8553 C C . VAL B 1 535 ? 5.364 -1.839 -33.133 1.00 12.90 502 VAL B C 1
ATOM 8554 O O . VAL B 1 535 ? 4.221 -2.133 -33.424 1.00 11.97 502 VAL B O 1
ATOM 8558 N N . MET B 1 536 ? 5.969 -2.202 -32.004 1.00 14.30 503 MET B N 1
ATOM 8559 C CA . MET B 1 536 ? 5.257 -2.831 -30.898 1.00 14.52 503 MET B CA 1
ATOM 8560 C C . MET B 1 536 ? 4.466 -1.773 -30.112 1.00 13.15 503 MET B C 1
ATOM 8561 O O . MET B 1 536 ? 5.033 -0.876 -29.506 1.00 11.59 503 MET B O 1
ATOM 8566 N N . THR B 1 537 ? 3.147 -1.869 -30.148 1.00 12.27 504 THR B N 1
ATOM 8567 C CA . THR B 1 537 ? 2.287 -0.829 -29.585 1.00 9.99 504 THR B CA 1
ATOM 8568 C C . THR B 1 537 ? 1.634 -1.206 -28.247 1.00 14.61 504 THR B C 1
ATOM 8569 O O . THR B 1 537 ? 1.135 -0.332 -27.498 1.00 16.67 504 THR B O 1
ATOM 8573 N N . ASP B 1 538 ? 1.690 -2.489 -27.910 1.00 10.61 505 ASP B N 1
ATOM 8574 C CA . ASP B 1 538 ? 1.297 -2.937 -26.589 1.00 10.39 505 ASP B CA 1
ATOM 8575 C C . ASP B 1 538 ? 2.284 -3.997 -26.145 1.00 12.56 505 ASP B C 1
ATOM 8576 O O . ASP B 1 538 ? 2.463 -4.987 -26.839 1.00 14.43 505 ASP B O 1
ATOM 8581 N N . TYR B 1 539 ? 2.970 -3.744 -25.026 1.00 12.10 506 TYR B N 1
ATOM 8582 C CA . TYR B 1 539 ? 3.612 -4.779 -24.214 1.00 7.92 506 TYR B CA 1
ATOM 8583 C C . TYR B 1 539 ? 3.737 -4.310 -22.768 1.00 8.88 506 TYR B C 1
ATOM 8584 O O . TYR B 1 539 ? 3.992 -3.161 -22.526 1.00 8.23 506 TYR B O 1
ATOM 8593 N N . GLY B 1 540 ? 3.511 -5.209 -21.816 1.00 11.77 507 GLY B N 1
ATOM 8594 C CA . GLY B 1 540 ? 3.707 -4.930 -20.385 1.00 15.83 507 GLY B CA 1
ATOM 8595 C C . GLY B 1 540 ? 3.101 -5.951 -19.413 1.00 15.76 507 GLY B C 1
ATOM 8596 O O . GLY B 1 540 ? 2.686 -7.033 -19.820 1.00 28.15 507 GLY B O 1
ATOM 8597 N N . ALA B 1 541 ? 2.998 -5.583 -18.142 1.00 9.53 508 ALA B N 1
ATOM 8598 C CA . ALA B 1 541 ? 2.496 -6.481 -17.109 1.00 12.56 508 ALA B CA 1
ATOM 8599 C C . ALA B 1 541 ? 1.726 -5.734 -16.038 1.00 12.14 508 ALA B C 1
ATOM 8600 O O . ALA B 1 541 ? 2.122 -4.655 -15.613 1.00 7.46 508 ALA B O 1
ATOM 8602 N N . ASP B 1 542 ? 0.616 -6.341 -15.614 1.00 10.93 509 ASP B N 1
ATOM 8603 C CA . ASP B 1 542 ? -0.176 -5.844 -14.517 1.00 8.42 509 ASP B CA 1
ATOM 8604 C C . ASP B 1 542 ? 0.745 -5.832 -13.304 1.00 9.72 509 ASP B C 1
ATOM 8605 O O . ASP B 1 542 ? 1.496 -6.798 -13.071 1.00 5.78 509 ASP B O 1
ATOM 8610 N N . THR B 1 543 ? 0.677 -4.753 -12.537 1.00 4.93 510 THR B N 1
ATOM 8611 C CA . THR B 1 543 ? 1.682 -4.499 -11.568 1.00 4.02 510 THR B CA 1
ATOM 8612 C C . THR B 1 543 ? 1.084 -3.574 -10.536 1.00 8.80 510 THR B C 1
ATOM 8613 O O . THR B 1 543 ? 0.530 -2.515 -10.882 1.00 9.04 510 THR B O 1
ATOM 8617 N N . VAL B 1 544 ? 1.151 -4.014 -9.279 1.00 7.94 511 VAL B N 1
ATOM 8618 C CA . VAL B 1 544 ? 0.739 -3.236 -8.149 1.00 6.41 511 VAL B CA 1
ATOM 8619 C C . VAL B 1 544 ? 1.987 -2.619 -7.507 1.00 7.79 511 VAL B C 1
ATOM 8620 O O . VAL B 1 544 ? 2.975 -3.300 -7.183 1.00 6.17 511 VAL B O 1
ATOM 8624 N N . ALA B 1 545 ? 1.903 -1.314 -7.289 1.00 10.19 512 ALA B N 1
ATOM 8625 C CA . ALA B 1 545 ? 2.975 -0.559 -6.724 1.00 4.01 512 ALA B CA 1
ATOM 8626 C C . ALA B 1 545 ? 3.158 -1.108 -5.361 1.00 4.76 512 ALA B C 1
ATOM 8627 O O . ALA B 1 545 ? 2.215 -1.302 -4.654 1.00 9.24 512 ALA B O 1
ATOM 8629 N N . GLY B 1 546 ? 4.373 -1.413 -4.999 1.00 3.84 513 GLY B N 1
ATOM 8630 C CA . GLY B 1 546 ? 4.651 -1.794 -3.643 1.00 3.92 513 GLY B CA 1
ATOM 8631 C C . GLY B 1 546 ? 4.690 -3.285 -3.484 1.00 5.29 513 GLY B C 1
ATOM 8632 O O . GLY B 1 546 ? 5.148 -3.790 -2.471 1.00 5.01 513 GLY B O 1
ATOM 8633 N N . LEU B 1 547 ? 4.210 -4.005 -4.492 1.00 6.42 514 LEU B N 1
ATOM 8634 C CA . LEU B 1 547 ? 4.245 -5.458 -4.455 1.00 4.53 514 LEU B CA 1
ATOM 8635 C C . LEU B 1 547 ? 5.602 -5.843 -4.999 1.00 5.43 514 LEU B C 1
ATOM 8636 O O . LEU B 1 547 ? 5.929 -5.513 -6.111 1.00 7.01 514 LEU B O 1
ATOM 8641 N N . HIS B 1 548 ? 6.388 -6.512 -4.166 1.00 5.99 515 HIS B N 1
ATOM 8642 C CA . HIS B 1 548 ? 7.743 -6.855 -4.455 1.00 5.72 515 HIS B CA 1
ATOM 8643 C C . HIS B 1 548 ? 8.028 -8.320 -4.186 1.00 10.04 515 HIS B C 1
ATOM 8644 O O . HIS B 1 548 ? 7.439 -8.940 -3.307 1.00 8.07 515 HIS B O 1
ATOM 8651 N N . SER B 1 549 ? 8.995 -8.848 -4.930 1.00 12.43 516 SER B N 1
ATOM 8652 C CA . SER B 1 549 ? 9.417 -10.219 -4.772 1.00 10.21 516 SER B CA 1
ATOM 8653 C C . SER B 1 549 ? 10.801 -10.424 -5.364 1.00 10.11 516 SER B C 1
ATOM 8654 O O . SER B 1 549 ? 11.058 -9.978 -6.481 1.00 13.37 516 SER B O 1
ATOM 8657 N N . VAL B 1 550 ? 11.682 -11.114 -4.652 1.00 4.25 517 VAL B N 1
ATOM 8658 C CA . VAL B 1 550 ? 12.944 -11.492 -5.270 1.00 8.23 517 VAL B CA 1
ATOM 8659 C C . VAL B 1 550 ? 12.744 -12.655 -6.221 1.00 11.40 517 VAL B C 1
ATOM 8660 O O . VAL B 1 550 ? 13.621 -12.996 -6.984 1.00 9.12 517 VAL B O 1
ATOM 8664 N N . MET B 1 551 ? 11.590 -13.290 -6.184 1.00 13.37 518 MET B N 1
ATOM 8665 C CA . MET B 1 551 ? 11.330 -14.308 -7.187 1.00 22.34 518 MET B CA 1
ATOM 8666 C C . MET B 1 551 ? 10.789 -13.691 -8.470 1.00 12.64 518 MET B C 1
ATOM 8667 O O . MET B 1 551 ? 10.606 -12.486 -8.587 1.00 13.14 518 MET B O 1
ATOM 8672 N N . VAL B 1 552 ? 10.623 -14.551 -9.445 1.00 12.52 519 VAL B N 1
ATOM 8673 C CA . VAL B 1 552 ? 9.883 -14.233 -10.653 1.00 30.20 519 VAL B CA 1
ATOM 8674 C C . VAL B 1 552 ? 8.406 -14.301 -10.212 1.00 34.35 519 VAL B C 1
ATOM 8675 O O . VAL B 1 552 ? 7.851 -15.439 -10.088 1.00 26.43 519 VAL B O 1
ATOM 8679 N N . THR B 1 553 ? 7.769 -13.154 -9.910 1.00 19.56 520 THR B N 1
ATOM 8680 C CA . THR B 1 553 ? 6.338 -13.213 -9.556 1.00 11.97 520 THR B CA 1
ATOM 8681 C C . THR B 1 553 ? 5.515 -12.132 -10.208 1.00 10.96 520 THR B C 1
ATOM 8682 O O . THR B 1 553 ? 5.716 -10.955 -9.952 1.00 10.42 520 THR B O 1
ATOM 8686 N N . PRO B 1 554 ? 4.569 -12.550 -11.068 1.00 15.84 521 PRO B N 1
ATOM 8687 C CA . PRO B 1 554 ? 3.606 -11.663 -11.708 1.00 10.31 521 PRO B CA 1
ATOM 8688 C C . PRO B 1 554 ? 2.868 -10.803 -10.694 1.00 12.22 521 PRO B C 1
ATOM 8689 O O . PRO B 1 554 ? 2.566 -11.270 -9.578 1.00 10.89 521 PRO B O 1
ATOM 8693 N N . TRP B 1 555 ? 2.626 -9.549 -11.061 1.00 9.84 522 TRP B N 1
ATOM 8694 C CA . TRP B 1 555 ? 2.006 -8.590 -10.160 1.00 11.06 522 TRP B CA 1
ATOM 8695 C C . TRP B 1 555 ? 3.031 -7.979 -9.208 1.00 12.98 522 TRP B C 1
ATOM 8696 O O . TRP B 1 555 ? 2.663 -7.407 -8.182 1.00 29.53 522 TRP B O 1
ATOM 8707 N N . SER B 1 556 ? 4.315 -8.097 -9.542 1.00 7.70 523 SER B N 1
ATOM 8708 C CA . SER B 1 556 ? 5.360 -7.533 -8.678 1.00 6.13 523 SER B CA 1
ATOM 8709 C C . SER B 1 556 ? 6.085 -6.530 -9.542 1.00 6.03 523 SER B C 1
ATOM 8710 O O . SER B 1 556 ? 6.030 -6.629 -10.761 1.00 5.97 523 SER B O 1
ATOM 8713 N N . GLU B 1 557 ? 6.768 -5.571 -8.923 1.00 4.08 524 GLU B N 1
ATOM 8714 C CA . GLU B 1 557 ? 7.487 -4.538 -9.676 1.00 3.78 524 GLU B CA 1
ATOM 8715 C C . GLU B 1 557 ? 8.648 -5.186 -10.440 1.00 5.27 524 GLU B C 1
ATOM 8716 O O . GLU B 1 557 ? 8.945 -4.808 -11.573 1.00 2.91 524 GLU B O 1
ATOM 8722 N N . GLU B 1 558 ? 9.236 -6.214 -9.833 1.00 5.05 525 GLU B N 1
ATOM 8723 C CA . GLU B 1 558 ? 10.344 -6.927 -10.430 1.00 5.23 525 GLU B CA 1
ATOM 8724 C C . GLU B 1 558 ? 9.887 -7.621 -11.711 1.00 5.24 525 GLU B C 1
ATOM 8725 O O . GLU B 1 558 ? 10.554 -7.561 -12.735 1.00 5.66 525 GLU B O 1
ATOM 8731 N N . PHE B 1 559 ? 8.751 -8.299 -11.659 1.00 6.36 526 PHE B N 1
ATOM 8732 C CA . PHE B 1 559 ? 8.293 -9.020 -12.836 1.00 7.09 526 PHE B CA 1
ATOM 8733 C C . PHE B 1 559 ? 8.133 -8.055 -14.007 1.00 7.31 526 PHE B C 1
ATOM 8734 O O . PHE B 1 559 ? 8.630 -8.327 -15.095 1.00 7.08 526 PHE B O 1
ATOM 8742 N N . GLN B 1 560 ? 7.473 -6.921 -13.776 1.00 5.06 527 GLN B N 1
ATOM 8743 C CA . GLN B 1 560 ? 7.260 -5.959 -14.842 1.00 6.07 527 GLN B CA 1
ATOM 8744 C C . GLN B 1 560 ? 8.587 -5.534 -15.484 1.00 7.33 527 GLN B C 1
ATOM 8745 O O . GLN B 1 560 ? 8.712 -5.482 -16.711 1.00 8.87 527 GLN B O 1
ATOM 8751 N N . VAL B 1 561 ? 9.569 -5.242 -14.640 1.00 7.82 528 VAL B N 1
ATOM 8752 C CA . VAL B 1 561 ? 10.919 -4.902 -15.077 1.00 11.55 528 VAL B CA 1
ATOM 8753 C C . VAL B 1 561 ? 11.509 -6.001 -15.951 1.00 9.05 528 VAL B C 1
ATOM 8754 O O . VAL B 1 561 ? 11.911 -5.755 -17.092 1.00 9.37 528 VAL B O 1
ATOM 8758 N N . GLU B 1 562 ? 11.531 -7.210 -15.433 1.00 6.65 529 GLU B N 1
ATOM 8759 C CA . GLU B 1 562 ? 12.131 -8.302 -16.168 1.00 10.28 529 GLU B CA 1
ATOM 8760 C C . GLU B 1 562 ? 11.462 -8.558 -17.517 1.00 16.22 529 GLU B C 1
ATOM 8761 O O . GLU B 1 562 ? 12.135 -8.877 -18.513 1.00 15.52 529 GLU B O 1
ATOM 8767 N N . MET B 1 563 ? 10.142 -8.416 -17.567 1.00 15.50 530 MET B N 1
ATOM 8768 C CA . MET B 1 563 ? 9.406 -8.671 -18.807 1.00 12.68 530 MET B CA 1
ATOM 8769 C C . MET B 1 563 ? 9.678 -7.610 -19.860 1.00 12.49 530 MET B C 1
ATOM 8770 O O . MET B 1 563 ? 9.767 -7.921 -21.045 1.00 10.63 530 MET B O 1
ATOM 8775 N N . LEU B 1 564 ? 9.756 -6.350 -19.442 1.00 9.48 531 LEU B N 1
ATOM 8776 C CA . LEU B 1 564 ? 9.994 -5.284 -20.405 1.00 14.11 531 LEU B CA 1
ATOM 8777 C C . LEU B 1 564 ? 11.369 -5.555 -20.973 1.00 13.70 531 LEU B C 1
ATOM 8778 O O . LEU B 1 564 ? 11.587 -5.565 -22.183 1.00 8.64 531 LEU B O 1
ATOM 8783 N N . ASP B 1 565 ? 12.284 -5.832 -20.054 1.00 13.60 532 ASP B N 1
ATOM 8784 C CA . ASP B 1 565 ? 13.680 -5.988 -20.409 1.00 17.12 532 ASP B CA 1
ATOM 8785 C C . ASP B 1 565 ? 13.953 -7.134 -21.384 1.00 11.13 532 ASP B C 1
ATOM 8786 O O . ASP B 1 565 ? 14.822 -7.006 -22.283 1.00 10.65 532 ASP B O 1
ATOM 8791 N N . MET B 1 566 ? 13.234 -8.233 -21.190 1.00 6.77 533 MET B N 1
ATOM 8792 C CA . MET B 1 566 ? 13.334 -9.375 -22.082 1.00 10.05 533 MET B CA 1
ATOM 8793 C C . MET B 1 566 ? 12.768 -9.054 -23.457 1.00 10.81 533 MET B C 1
ATOM 8794 O O . MET B 1 566 ? 13.289 -9.515 -24.468 1.00 11.88 533 MET B O 1
ATOM 8799 N N . TYR B 1 567 ? 11.695 -8.281 -23.487 1.00 8.53 534 TYR B N 1
ATOM 8800 C CA . TYR B 1 567 ? 11.090 -7.865 -24.743 1.00 8.16 534 TYR B CA 1
ATOM 8801 C C . TYR B 1 567 ? 12.080 -7.006 -25.514 1.00 9.86 534 TYR B C 1
ATOM 8802 O O . TYR B 1 567 ? 12.211 -7.166 -26.708 1.00 12.96 534 TYR B O 1
ATOM 8811 N N . HIS B 1 568 ? 12.803 -6.133 -24.833 1.00 7.34 535 HIS B N 1
ATOM 8812 C CA . HIS B 1 568 ? 13.721 -5.245 -25.487 1.00 7.03 535 HIS B CA 1
ATOM 8813 C C . HIS B 1 568 ? 14.862 -6.015 -26.112 1.00 11.07 535 HIS B C 1
ATOM 8814 O O . HIS B 1 568 ? 15.195 -5.793 -27.276 1.00 10.36 535 HIS B O 1
ATOM 8821 N N . ARG B 1 569 ? 15.468 -6.907 -25.337 1.00 8.20 536 ARG B N 1
ATOM 8822 C CA . ARG B 1 569 ? 16.461 -7.815 -25.880 1.00 8.48 536 ARG B CA 1
ATOM 8823 C C . ARG B 1 569 ? 15.957 -8.489 -27.145 1.00 15.12 536 ARG B C 1
ATOM 8824 O O . ARG B 1 569 ? 16.721 -8.606 -28.112 1.00 17.09 536 ARG B O 1
ATOM 8832 N N . VAL B 1 570 ? 14.688 -8.916 -27.178 1.00 10.07 537 VAL B N 1
ATOM 8833 C CA . VAL B 1 570 ? 14.193 -9.549 -28.391 1.00 12.08 537 VAL B CA 1
ATOM 8834 C C . VAL B 1 570 ? 14.051 -8.539 -29.535 1.00 10.42 537 VAL B C 1
ATOM 8835 O O . VAL B 1 570 ? 14.443 -8.856 -30.639 1.00 12.25 537 VAL B O 1
ATOM 8839 N N . PHE B 1 571 ? 13.552 -7.339 -29.267 1.00 7.00 538 PHE B N 1
ATOM 8840 C CA . PHE B 1 571 ? 13.362 -6.322 -30.310 1.00 10.17 538 PHE B CA 1
ATOM 8841 C C . PHE B 1 571 ? 14.651 -5.911 -31.000 1.00 11.51 538 PHE B C 1
ATOM 8842 O O . PHE B 1 571 ? 14.704 -5.744 -32.210 1.00 11.40 538 PHE B O 1
ATOM 8850 N N . ASP B 1 572 ? 15.673 -5.703 -30.188 1.00 11.01 539 ASP B N 1
ATOM 8851 C CA . ASP B 1 572 ? 17.010 -5.384 -30.657 1.00 12.30 539 ASP B CA 1
ATOM 8852 C C . ASP B 1 572 ? 17.669 -6.415 -31.555 1.00 13.27 539 ASP B C 1
ATOM 8853 O O . ASP B 1 572 ? 18.709 -6.119 -32.120 1.00 14.27 539 ASP B O 1
ATOM 8858 N N . ARG B 1 573 ? 17.125 -7.627 -31.624 1.00 9.97 540 ARG B N 1
ATOM 8859 C CA . ARG B 1 573 ? 17.612 -8.645 -32.557 1.00 12.47 540 ARG B CA 1
ATOM 8860 C C . ARG B 1 573 ? 17.040 -8.516 -33.978 1.00 17.04 540 ARG B C 1
ATOM 8861 O O . ARG B 1 573 ? 17.389 -9.335 -34.832 1.00 13.19 540 ARG B O 1
ATOM 8869 N N . PHE B 1 574 ? 16.163 -7.532 -34.218 1.00 13.79 541 PHE B N 1
ATOM 8870 C CA . PHE B 1 574 ? 15.418 -7.415 -35.474 1.00 13.32 541 PHE B CA 1
ATOM 8871 C C . PHE B 1 574 ? 15.543 -6.027 -36.068 1.00 14.95 541 PHE B C 1
ATOM 8872 O O . PHE B 1 574 ? 15.064 -5.060 -35.486 1.00 14.48 541 PHE B O 1
ATOM 8880 N N . GLU B 1 575 ? 16.138 -5.953 -37.254 1.00 15.10 542 GLU B N 1
ATOM 8881 C CA . GLU B 1 575 ? 16.392 -4.685 -37.940 1.00 18.46 542 GLU B CA 1
ATOM 8882 C C . GLU B 1 575 ? 15.104 -3.924 -38.301 1.00 18.14 542 GLU B C 1
ATOM 8883 O O . GLU B 1 575 ? 15.068 -2.698 -38.322 1.00 14.89 542 GLU B O 1
ATOM 8889 N N . ALA B 1 576 ? 14.048 -4.661 -38.596 1.00 14.75 543 ALA B N 1
ATOM 8890 C CA . ALA B 1 576 ? 12.797 -4.069 -39.088 1.00 14.59 543 ALA B CA 1
ATOM 8891 C C . ALA B 1 576 ? 11.981 -3.272 -38.034 1.00 17.04 543 ALA B C 1
ATOM 8892 O O . ALA B 1 576 ? 11.001 -2.593 -38.380 1.00 10.18 543 ALA B O 1
ATOM 8894 N N . MET B 1 577 ? 12.382 -3.378 -36.765 1.00 13.96 544 MET B N 1
ATOM 8895 C CA . MET B 1 577 ? 11.673 -2.719 -35.686 1.00 11.47 544 MET B CA 1
ATOM 8896 C C . MET B 1 577 ? 11.885 -1.239 -35.818 1.00 14.66 544 MET B C 1
ATOM 8897 O O . MET B 1 577 ? 13.040 -0.753 -35.905 1.00 12.38 544 MET B O 1
ATOM 8902 N N . ALA B 1 578 ? 10.762 -0.531 -35.813 1.00 7.72 545 ALA B N 1
ATOM 8903 C CA . ALA B 1 578 ? 10.771 0.903 -35.878 1.00 13.61 545 ALA B CA 1
ATOM 8904 C C . ALA B 1 578 ? 10.282 1.546 -34.612 1.00 14.03 545 ALA B C 1
ATOM 8905 O O . ALA B 1 578 ? 10.181 2.782 -34.560 1.00 16.90 545 ALA B O 1
ATOM 8907 N N . GLY B 1 579 ? 9.929 0.750 -33.603 1.00 10.26 546 GLY B N 1
ATOM 8908 C CA . GLY B 1 579 ? 9.338 1.358 -32.404 1.00 13.31 546 GLY B CA 1
ATOM 8909 C C . GLY B 1 579 ? 8.883 0.482 -31.266 1.00 9.54 546 GLY B C 1
ATOM 8910 O O . GLY B 1 579 ? 8.542 -0.666 -31.458 1.00 11.13 546 GLY B O 1
ATOM 8911 N N . GLU B 1 580 ? 8.884 1.055 -30.068 1.00 9.43 547 GLU B N 1
ATOM 8912 C CA . GLU B 1 580 ? 8.397 0.376 -28.883 1.00 8.17 547 GLU B CA 1
ATOM 8913 C C . GLU B 1 580 ? 7.601 1.373 -27.992 1.00 12.69 547 GLU B C 1
ATOM 8914 O O . GLU B 1 580 ? 8.119 2.421 -27.493 1.00 8.93 547 GLU B O 1
ATOM 8920 N N . GLN B 1 581 ? 6.324 1.045 -27.821 1.00 7.80 548 GLN B N 1
ATOM 8921 C CA . GLN B 1 581 ? 5.469 1.786 -26.941 1.00 9.52 548 GLN B CA 1
ATOM 8922 C C . GLN B 1 581 ? 4.868 0.802 -25.951 1.00 7.06 548 GLN B C 1
ATOM 8923 O O . GLN B 1 581 ? 4.070 -0.062 -26.310 1.00 5.88 548 GLN B O 1
ATOM 8929 N N . VAL B 1 582 ? 5.261 0.954 -24.700 1.00 6.84 549 VAL B N 1
ATOM 8930 C CA . VAL B 1 582 ? 4.760 0.120 -23.621 1.00 6.64 549 VAL B CA 1
ATOM 8931 C C . VAL B 1 582 ? 3.291 0.352 -23.336 1.00 5.56 549 VAL B C 1
ATOM 8932 O O . VAL B 1 582 ? 2.801 1.461 -23.405 1.00 6.07 549 VAL B O 1
ATOM 8936 N N . TRP B 1 583 ? 2.601 -0.715 -22.988 1.00 5.19 550 TRP B N 1
ATOM 8937 C CA . TRP B 1 583 ? 1.248 -0.597 -22.498 1.00 8.53 550 TRP B CA 1
ATOM 8938 C C . TRP B 1 583 ? 1.230 -0.815 -20.985 1.00 8.14 550 TRP B C 1
ATOM 8939 O O . TRP B 1 583 ? 1.568 -1.898 -20.568 1.00 9.39 550 TRP B O 1
ATOM 8950 N N . ASN B 1 584 ? 0.846 0.135 -20.135 1.00 8.49 551 ASN B N 1
ATOM 8951 C CA . ASN B 1 584 ? 0.378 1.503 -20.434 1.00 9.69 551 ASN B CA 1
ATOM 8952 C C . ASN B 1 584 ? 1.266 2.557 -19.752 1.00 7.63 551 ASN B C 1
ATOM 8953 O O . ASN B 1 584 ? 2.062 2.228 -18.867 1.00 9.14 551 ASN B O 1
ATOM 8958 N N . PHE B 1 585 ? 1.127 3.817 -20.142 1.00 7.91 552 PHE B N 1
ATOM 8959 C CA . PHE B 1 585 ? 1.745 4.945 -19.403 1.00 5.95 552 PHE B CA 1
ATOM 8960 C C . PHE B 1 585 ? 1.368 4.935 -17.924 1.00 6.76 552 PHE B C 1
ATOM 8961 O O . PHE B 1 585 ? 2.213 5.008 -17.041 1.00 8.92 552 PHE B O 1
ATOM 8969 N N . ALA B 1 586 ? 0.087 4.855 -17.645 1.00 4.92 553 ALA B N 1
ATOM 8970 C CA . ALA B 1 586 ? -0.371 4.923 -16.265 1.00 4.59 553 ALA B CA 1
ATOM 8971 C C . ALA B 1 586 ? -1.523 3.994 -16.091 1.00 4.93 553 ALA B C 1
ATOM 8972 O O . ALA B 1 586 ? -2.091 3.514 -17.057 1.00 6.64 553 ALA B O 1
ATOM 8974 N N . ASP B 1 587 ? -1.855 3.744 -14.840 1.00 5.74 554 ASP B N 1
ATOM 8975 C CA . ASP B 1 587 ? -2.992 2.916 -14.471 1.00 6.03 554 ASP B CA 1
ATOM 8976 C C . ASP B 1 587 ? -4.267 3.676 -14.837 1.00 13.11 554 ASP B C 1
ATOM 8977 O O . ASP B 1 587 ? -4.326 4.930 -14.763 1.00 7.37 554 ASP B O 1
ATOM 8982 N N . PHE B 1 588 ? -5.286 2.900 -15.219 1.00 8.36 555 PHE B N 1
ATOM 8983 C CA . PHE B 1 588 ? -6.556 3.454 -15.622 1.00 5.76 555 PHE B CA 1
ATOM 8984 C C . PHE B 1 588 ? -7.788 2.585 -15.270 1.00 5.67 555 PHE B C 1
ATOM 8985 O O . PHE B 1 588 ? -7.675 1.395 -14.974 1.00 7.21 555 PHE B O 1
ATOM 8993 N N . GLN B 1 589 ? -8.959 3.209 -15.282 1.00 2.86 556 GLN B N 1
ATOM 8994 C CA . GLN B 1 589 ? -10.190 2.538 -14.900 1.00 6.41 556 GLN B CA 1
ATOM 8995 C C . GLN B 1 589 ? -10.781 1.695 -16.047 1.00 7.06 556 GLN B C 1
ATOM 8996 O O . GLN B 1 589 ? -10.716 2.055 -17.228 1.00 4.49 556 GLN B O 1
ATOM 9002 N N . THR B 1 590 ? -11.374 0.573 -15.662 1.00 4.16 557 THR B N 1
ATOM 9003 C CA . THR B 1 590 ? -11.974 -0.328 -16.615 1.00 7.22 557 THR B CA 1
ATOM 9004 C C . THR B 1 590 ? -13.322 -0.696 -16.104 1.00 4.95 557 THR B C 1
ATOM 9005 O O . THR B 1 590 ? -13.675 -0.420 -14.994 1.00 6.37 557 THR B O 1
ATOM 9009 N N . ALA B 1 591 ? -14.099 -1.311 -16.962 1.00 11.98 558 ALA B N 1
ATOM 9010 C CA . ALA B 1 591 ? -15.243 -2.035 -16.517 1.00 7.73 558 ALA B CA 1
ATOM 9011 C C . ALA B 1 591 ? -14.737 -3.035 -15.506 1.00 10.48 558 ALA B C 1
ATOM 9012 O O . ALA B 1 591 ? -13.596 -3.506 -15.541 1.00 8.22 558 ALA B O 1
ATOM 9014 N N . VAL B 1 592 ? -15.645 -3.348 -14.601 1.00 14.08 559 VAL B N 1
ATOM 9015 C CA . VAL B 1 592 ? -15.491 -4.383 -13.584 1.00 10.82 559 VAL B CA 1
ATOM 9016 C C . VAL B 1 592 ? -15.172 -5.756 -14.170 1.00 13.05 559 VAL B C 1
ATOM 9017 O O . VAL B 1 592 ? -15.855 -6.222 -15.042 1.00 25.67 559 VAL B O 1
ATOM 9021 N N . GLY B 1 593 ? -14.098 -6.370 -13.687 1.00 25.25 560 GLY B N 1
ATOM 9022 C CA . GLY B 1 593 ? -13.701 -7.750 -14.013 1.00 18.64 560 GLY B CA 1
ATOM 9023 C C . GLY B 1 593 ? -12.902 -8.252 -12.810 1.00 34.21 560 GLY B C 1
ATOM 9024 O O . GLY B 1 593 ? -12.110 -7.511 -12.220 1.00 32.52 560 GLY B O 1
ATOM 9025 N N . VAL B 1 594 ? -13.138 -9.494 -12.407 1.00 38.94 561 VAL B N 1
ATOM 9026 C CA . VAL B 1 594 ? -12.376 -10.135 -11.309 1.00 34.37 561 VAL B CA 1
ATOM 9027 C C . VAL B 1 594 ? -10.867 -10.245 -11.672 1.00 42.58 561 VAL B C 1
ATOM 9028 O O . VAL B 1 594 ? -10.017 -10.356 -10.787 1.00 26.41 561 VAL B O 1
ATOM 9032 N N . SER B 1 595 ? -10.572 -10.231 -12.982 1.00 39.75 562 SER B N 1
ATOM 9033 C CA . SER B 1 595 ? -9.209 -10.089 -13.548 1.00 27.23 562 SER B CA 1
ATOM 9034 C C . SER B 1 595 ? -8.639 -8.631 -13.565 1.00 28.43 562 SER B C 1
ATOM 9035 O O . SER B 1 595 ? -7.450 -8.414 -13.822 1.00 16.22 562 SER B O 1
ATOM 9038 N N . ARG B 1 596 ? -9.513 -7.647 -13.331 1.00 24.84 563 ARG B N 1
ATOM 9039 C CA . ARG B 1 596 ? -9.154 -6.237 -13.200 1.00 12.13 563 ARG B CA 1
ATOM 9040 C C . ARG B 1 596 ? -9.241 -5.789 -11.734 1.00 9.35 563 ARG B C 1
ATOM 9041 O O . ARG B 1 596 ? -10.284 -5.842 -11.120 1.00 12.14 563 ARG B O 1
ATOM 9049 N N . VAL B 1 597 ? -8.116 -5.368 -11.187 1.00 9.26 564 VAL B N 1
ATOM 9050 C CA . VAL B 1 597 ? -7.994 -4.941 -9.782 1.00 12.94 564 VAL B CA 1
ATOM 9051 C C . VAL B 1 597 ? -8.310 -3.437 -9.691 1.00 12.65 564 VAL B C 1
ATOM 9052 O O . VAL B 1 597 ? -7.429 -2.607 -9.885 1.00 9.66 564 VAL B O 1
ATOM 9056 N N . ASP B 1 598 ? -9.577 -3.099 -9.415 1.00 13.19 565 ASP B N 1
ATOM 9057 C CA . ASP B 1 598 ? -10.057 -1.700 -9.516 1.00 11.37 565 ASP B CA 1
ATOM 9058 C C . ASP B 1 598 ? -9.421 -1.027 -10.723 1.00 9.79 565 ASP B C 1
ATOM 9059 O O . ASP B 1 598 ? -8.781 0.001 -10.599 1.00 9.52 565 ASP B O 1
ATOM 9064 N N . GLY B 1 599 ? -9.560 -1.646 -11.892 1.00 8.36 566 GLY B N 1
ATOM 9065 C CA . GLY B 1 599 ? -8.964 -1.104 -13.114 1.00 8.60 566 GLY B CA 1
ATOM 9066 C C . GLY B 1 599 ? -7.781 -1.904 -13.631 1.00 9.24 566 GLY B C 1
ATOM 9067 O O . GLY B 1 599 ? -7.438 -2.971 -13.147 1.00 6.93 566 GLY B O 1
ATOM 9068 N N . ASN B 1 600 ? -7.187 -1.351 -14.665 1.00 9.91 567 ASN B N 1
ATOM 9069 C CA . ASN B 1 600 ? -6.069 -1.933 -15.341 1.00 7.21 567 ASN B CA 1
ATOM 9070 C C . ASN B 1 600 ? -4.818 -1.432 -14.691 1.00 7.19 567 ASN B C 1
ATOM 9071 O O . ASN B 1 600 ? -4.565 -0.238 -14.664 1.00 6.71 567 ASN B O 1
ATOM 9076 N N . LYS B 1 601 ? -4.020 -2.359 -14.178 1.00 9.35 568 LYS B N 1
ATOM 9077 C CA . LYS B 1 601 ? -2.805 -1.999 -13.471 1.00 10.62 568 LYS B CA 1
ATOM 9078 C C . LYS B 1 601 ? -1.554 -2.201 -14.297 1.00 8.13 568 LYS B C 1
ATOM 9079 O O . LYS B 1 601 ? -0.477 -2.290 -13.733 1.00 11.47 568 LYS B O 1
ATOM 9085 N N . LYS B 1 602 ? -1.673 -2.227 -15.623 1.00 6.81 569 LYS B N 1
ATOM 9086 C CA . LYS B 1 602 ? -0.468 -2.279 -16.478 1.00 8.58 569 LYS B CA 1
ATOM 9087 C C . LYS B 1 602 ? 0.344 -0.966 -16.591 1.00 6.59 569 LYS B C 1
ATOM 9088 O O . LYS B 1 602 ? 1.288 -0.909 -17.336 1.00 7.86 569 LYS B O 1
ATOM 9094 N N . GLY B 1 603 ? -0.015 0.071 -15.838 1.00 8.08 570 GLY B N 1
ATOM 9095 C CA . GLY B 1 603 ? 0.692 1.331 -15.838 1.00 4.32 570 GLY B CA 1
ATOM 9096 C C . GLY B 1 603 ? 2.150 1.200 -15.445 1.00 7.53 570 GLY B C 1
ATOM 9097 O O . GLY B 1 603 ? 2.562 0.356 -14.645 1.00 6.51 570 GLY B O 1
ATOM 9098 N N . VAL B 1 604 ? 2.953 2.048 -16.047 1.00 7.07 571 VAL B N 1
ATOM 9099 C CA . VAL B 1 604 ? 4.327 2.173 -15.664 1.00 4.49 571 VAL B CA 1
ATOM 9100 C C . VAL B 1 604 ? 4.387 3.254 -14.578 1.00 7.00 571 VAL B C 1
ATOM 9101 O O . VAL B 1 604 ? 5.347 3.282 -13.759 1.00 6.18 571 VAL B O 1
ATOM 9105 N N . PHE B 1 605 ? 3.368 4.140 -14.604 1.00 4.34 572 PHE B N 1
ATOM 9106 C CA . PHE B 1 605 ? 3.012 5.025 -13.496 1.00 3.44 572 PHE B CA 1
ATOM 9107 C C . PHE B 1 605 ? 1.672 4.624 -12.886 1.00 7.85 572 PHE B C 1
ATOM 9108 O O . PHE B 1 605 ? 0.843 3.918 -13.525 1.00 4.38 572 PHE B O 1
ATOM 9116 N N . THR B 1 606 ? 1.440 5.069 -11.646 1.00 3.85 573 THR B N 1
ATOM 9117 C CA . THR B 1 606 ? 0.172 4.784 -11.036 1.00 2.75 573 THR B CA 1
ATOM 9118 C C . THR B 1 606 ? -0.821 5.810 -11.577 1.00 4.73 573 THR B C 1
ATOM 9119 O O . THR B 1 606 ? -0.451 6.704 -12.340 1.00 5.85 573 THR B O 1
ATOM 9123 N N . ARG B 1 607 ? -2.097 5.656 -11.230 1.00 5.60 574 ARG B N 1
ATOM 9124 C CA . ARG B 1 607 ? -3.131 6.547 -11.729 1.00 4.37 574 ARG B CA 1
ATOM 9125 C C . ARG B 1 607 ? -2.765 7.977 -11.383 1.00 5.50 574 ARG B C 1
ATOM 9126 O O . ARG B 1 607 ? -2.903 8.862 -12.185 1.00 3.98 574 ARG B O 1
ATOM 9134 N N . ASP B 1 608 ? -2.253 8.162 -10.172 1.00 4.02 575 ASP B N 1
ATOM 9135 C CA . ASP B 1 608 ? -1.836 9.468 -9.718 1.00 7.99 575 ASP B CA 1
ATOM 9136 C C . ASP B 1 608 ? -0.361 9.783 -10.049 1.00 10.76 575 ASP B C 1
ATOM 9137 O O . ASP B 1 608 ? 0.265 10.568 -9.362 1.00 13.10 575 ASP B O 1
ATOM 9142 N N . ARG B 1 609 ? 0.173 9.138 -11.089 1.00 8.25 576 ARG B N 1
ATOM 9143 C CA . ARG B 1 609 ? 1.486 9.454 -11.730 1.00 6.10 576 ARG B CA 1
ATOM 9144 C C . ARG B 1 609 ? 2.771 9.190 -10.915 1.00 5.07 576 ARG B C 1
ATOM 9145 O O . ARG B 1 609 ? 3.787 9.836 -11.097 1.00 6.29 576 ARG B O 1
ATOM 9153 N N . LYS B 1 610 ? 2.728 8.207 -10.053 1.00 4.04 577 LYS B N 1
ATOM 9154 C CA . LYS B 1 610 ? 3.903 7.762 -9.339 1.00 5.15 577 LYS B CA 1
ATOM 9155 C C . LYS B 1 610 ? 4.638 6.710 -10.124 1.00 5.03 577 LYS B C 1
ATOM 9156 O O . LYS B 1 610 ? 4.003 5.838 -10.655 1.00 6.78 577 LYS B O 1
ATOM 9162 N N . PRO B 1 611 ? 5.973 6.738 -10.158 1.00 4.89 578 PRO B N 1
ATOM 9163 C CA . PRO B 1 611 ? 6.673 5.738 -10.959 1.00 4.25 578 PRO B CA 1
ATOM 9164 C C . PRO B 1 611 ? 6.828 4.347 -10.323 1.00 6.30 578 PRO B C 1
ATOM 9165 O O . PRO B 1 611 ? 7.307 4.201 -9.204 1.00 7.98 578 PRO B O 1
ATOM 9169 N N . LYS B 1 612 ? 6.468 3.310 -11.056 1.00 6.97 579 LYS B N 1
ATOM 9170 C CA . LYS B 1 612 ? 6.890 1.984 -10.653 1.00 6.41 579 LYS B CA 1
ATOM 9171 C C . LYS B 1 612 ? 8.354 1.811 -11.127 1.00 9.60 579 LYS B C 1
ATOM 9172 O O . LYS B 1 612 ? 8.837 2.618 -11.951 1.00 5.05 579 LYS B O 1
ATOM 9178 N N . ALA B 1 613 ? 9.045 0.783 -10.603 1.00 4.71 580 ALA B N 1
ATOM 9179 C CA . ALA B 1 613 ? 10.429 0.449 -11.002 1.00 3.04 580 ALA B CA 1
ATOM 9180 C C . ALA B 1 613 ? 10.581 0.431 -12.510 1.00 5.18 580 ALA B C 1
ATOM 9181 O O . ALA B 1 613 ? 11.607 0.856 -13.046 1.00 5.30 580 ALA B O 1
ATOM 9183 N N . ALA B 1 614 ? 9.560 -0.067 -13.198 1.00 4.35 581 ALA B N 1
ATOM 9184 C CA . ALA B 1 614 ? 9.565 -0.096 -14.659 1.00 5.97 581 ALA B CA 1
ATOM 9185 C C . ALA B 1 614 ? 9.829 1.284 -15.290 1.00 10.41 581 ALA B C 1
ATOM 9186 O O . ALA B 1 614 ? 10.407 1.336 -16.358 1.00 9.82 581 ALA B O 1
ATOM 9188 N N . ALA B 1 615 ? 9.379 2.382 -14.664 1.00 7.90 582 ALA B N 1
ATOM 9189 C CA . ALA B 1 615 ? 9.589 3.709 -15.233 1.00 7.56 582 ALA B CA 1
ATOM 9190 C C . ALA B 1 615 ? 11.085 3.961 -15.274 1.00 10.69 582 ALA B C 1
ATOM 9191 O O . ALA B 1 615 ? 11.600 4.328 -16.325 1.00 10.31 582 ALA B O 1
ATOM 9193 N N . HIS B 1 616 ? 11.783 3.675 -14.172 1.00 6.59 583 HIS B N 1
ATOM 9194 C CA . HIS B 1 616 ? 13.228 3.857 -14.121 1.00 5.92 583 HIS B CA 1
ATOM 9195 C C . HIS B 1 616 ? 13.959 2.989 -15.119 1.00 7.25 583 HIS B C 1
ATOM 9196 O O . HIS B 1 616 ? 14.937 3.441 -15.685 1.00 8.23 583 HIS B O 1
ATOM 9203 N N . LEU B 1 617 ? 13.494 1.763 -15.342 1.00 7.72 584 LEU B N 1
ATOM 9204 C CA . LEU B 1 617 ? 14.113 0.889 -16.331 1.00 5.14 584 LEU B CA 1
ATOM 9205 C C . LEU B 1 617 ? 13.958 1.444 -17.743 1.00 9.60 584 LEU B C 1
ATOM 9206 O O . LEU B 1 617 ? 14.889 1.405 -18.550 1.00 11.13 584 LEU B O 1
ATOM 9211 N N . LEU B 1 618 ? 12.783 1.971 -18.046 1.00 8.42 585 LEU B N 1
ATOM 9212 C CA . LEU B 1 618 ? 12.547 2.575 -19.349 1.00 9.42 585 LEU B CA 1
ATOM 9213 C C . LEU B 1 618 ? 13.378 3.837 -19.534 1.00 13.20 585 LEU B C 1
ATOM 9214 O O . LEU B 1 618 ? 13.860 4.108 -20.621 1.00 16.21 585 LEU B O 1
ATOM 9219 N N . ARG B 1 619 ? 13.563 4.583 -18.456 1.00 9.43 586 ARG B N 1
ATOM 9220 C CA . ARG B 1 619 ? 14.338 5.794 -18.471 1.00 8.96 586 ARG B CA 1
ATOM 9221 C C . ARG B 1 619 ? 15.785 5.479 -18.780 1.00 14.58 586 ARG B C 1
ATOM 9222 O O . ARG B 1 619 ? 16.500 6.269 -19.412 1.00 13.35 586 ARG B O 1
ATOM 9230 N N . LYS B 1 620 ? 16.233 4.326 -18.301 1.00 15.40 587 LYS B N 1
ATOM 9231 C CA . LYS B 1 620 ? 17.602 3.930 -18.538 1.00 15.12 587 LYS B CA 1
ATOM 9232 C C . LYS B 1 620 ? 17.777 3.677 -20.036 1.00 17.12 587 LYS B C 1
ATOM 9233 O O . LYS B 1 620 ? 18.640 4.232 -20.660 1.00 25.19 587 LYS B O 1
ATOM 9239 N N . ARG B 1 621 ? 16.919 2.862 -20.608 1.00 12.28 588 ARG B N 1
ATOM 9240 C CA . ARG B 1 621 ? 17.018 2.516 -21.998 1.00 8.16 588 ARG B CA 1
ATOM 9241 C C . ARG B 1 621 ? 16.838 3.687 -22.971 1.00 19.00 588 ARG B C 1
ATOM 9242 O O . ARG B 1 621 ? 17.545 3.769 -23.982 1.00 23.44 588 ARG B O 1
ATOM 9250 N N . TRP B 1 622 ? 15.883 4.576 -22.696 1.00 16.28 589 TRP B N 1
ATOM 9251 C CA . TRP B 1 622 ? 15.529 5.602 -23.670 1.00 12.82 589 TRP B CA 1
ATOM 9252 C C . TRP B 1 622 ? 16.448 6.814 -23.603 1.00 15.14 589 TRP B C 1
ATOM 9253 O O . TRP B 1 622 ? 16.728 7.415 -24.608 1.00 17.51 589 TRP B O 1
ATOM 9264 N N . THR B 1 623 ? 16.953 7.172 -22.438 1.00 13.86 590 THR B N 1
ATOM 9265 C CA . THR B 1 623 ? 17.906 8.275 -22.387 1.00 16.59 590 THR B CA 1
ATOM 9266 C C . THR B 1 623 ? 19.247 7.937 -23.073 1.00 22.72 590 THR B C 1
ATOM 9267 O O . THR B 1 623 ? 19.933 8.832 -23.502 1.00 32.75 590 THR B O 1
ATOM 9271 N N . ASN B 1 624 ? 19.579 6.653 -23.224 1.00 31.27 591 ASN B N 1
ATOM 9272 C CA . ASN B 1 624 ? 20.821 6.212 -23.916 1.00 43.47 591 ASN B CA 1
ATOM 9273 C C . ASN B 1 624 ? 20.701 5.962 -25.437 1.00 43.86 591 ASN B C 1
ATOM 9274 O O . ASN B 1 624 ? 21.097 6.812 -26.229 1.00 55.23 591 ASN B O 1
ATOM 9279 N N . LEU B 1 625 ? 20.166 4.811 -25.840 1.00 49.89 592 LEU B N 1
ATOM 9280 C CA . LEU B 1 625 ? 20.112 4.423 -27.276 1.00 60.11 592 LEU B CA 1
ATOM 9281 C C . LEU B 1 625 ? 18.775 3.789 -27.693 1.00 62.95 592 LEU B C 1
ATOM 9282 O O . LEU B 1 625 ? 17.693 4.335 -27.457 1.00 46.96 592 LEU B O 1
ATOM 9287 N N . MET C 1 34 ? 28.449 -22.941 30.863 1.00 0.36 1 MET C N 1
ATOM 9288 C CA . MET C 1 34 ? 28.897 -24.155 30.079 1.00 11.53 1 MET C CA 1
ATOM 9289 C C . MET C 1 34 ? 28.628 -24.087 28.578 1.00 9.57 1 MET C C 1
ATOM 9290 O O . MET C 1 34 ? 27.805 -23.304 28.106 1.00 11.44 1 MET C O 1
ATOM 9295 N N . LEU C 1 35 ? 29.311 -24.951 27.842 1.00 6.89 2 LEU C N 1
ATOM 9296 C CA . LEU C 1 35 ? 29.151 -25.056 26.396 1.00 6.78 2 LEU C CA 1
ATOM 9297 C C . LEU C 1 35 ? 27.705 -25.305 25.954 1.00 10.26 2 LEU C C 1
ATOM 9298 O O . LEU C 1 35 ? 26.876 -25.876 26.692 1.00 9.35 2 LEU C O 1
ATOM 9303 N N . LYS C 1 36 ? 27.426 -24.861 24.736 1.00 8.55 3 LYS C N 1
ATOM 9304 C CA . LYS C 1 36 ? 26.133 -25.014 24.142 1.00 8.76 3 LYS C CA 1
ATOM 9305 C C . LYS C 1 36 ? 25.921 -26.480 24.055 1.00 11.14 3 LYS C C 1
ATOM 9306 O O . LYS C 1 36 ? 26.733 -27.174 23.431 1.00 15.01 3 LYS C O 1
ATOM 9312 N N . PRO C 1 37 ? 24.846 -26.966 24.674 1.00 8.47 4 PRO C N 1
ATOM 9313 C CA . PRO C 1 37 ? 24.638 -28.404 24.749 1.00 9.42 4 PRO C CA 1
ATOM 9314 C C . PRO C 1 37 ? 24.355 -29.036 23.370 1.00 17.95 4 PRO C C 1
ATOM 9315 O O . PRO C 1 37 ? 23.733 -28.406 22.475 1.00 14.08 4 PRO C O 1
ATOM 9319 N N . GLN C 1 38 ? 24.868 -30.254 23.220 1.00 11.29 5 GLN C N 1
ATOM 9320 C CA . GLN C 1 38 ? 24.667 -31.068 22.053 1.00 13.89 5 GLN C CA 1
ATOM 9321 C C . GLN C 1 38 ? 24.452 -32.509 22.530 1.00 21.61 5 GLN C C 1
ATOM 9322 O O . GLN C 1 38 ? 24.843 -32.850 23.654 1.00 15.16 5 GLN C O 1
ATOM 9328 N N . GLN C 1 39 ? 23.781 -33.312 21.694 1.00 17.06 6 GLN C N 1
ATOM 9329 C CA . GLN C 1 39 ? 23.714 -34.755 21.885 1.00 19.27 6 GLN C CA 1
ATOM 9330 C C . GLN C 1 39 ? 24.980 -35.419 21.377 1.00 20.45 6 GLN C C 1
ATOM 9331 O O . GLN C 1 39 ? 25.418 -35.166 20.246 1.00 14.98 6 GLN C O 1
ATOM 9337 N N . THR C 1 40 ? 25.540 -36.286 22.218 1.00 15.49 7 THR C N 1
ATOM 9338 C CA . THR C 1 40 ? 26.652 -37.128 21.824 1.00 16.87 7 THR C CA 1
ATOM 9339 C C . THR C 1 40 ? 26.396 -38.572 22.268 1.00 18.25 7 THR C C 1
ATOM 9340 O O . THR C 1 40 ? 25.319 -38.907 22.777 1.00 15.76 7 THR C O 1
ATOM 9344 N N . THR C 1 41 ? 27.391 -39.424 22.041 1.00 18.75 8 THR C N 1
ATOM 9345 C CA . THR C 1 41 ? 27.381 -40.793 22.561 1.00 21.20 8 THR C CA 1
ATOM 9346 C C . THR C 1 41 ? 27.344 -40.765 24.076 1.00 23.44 8 THR C C 1
ATOM 9347 O O . THR C 1 41 ? 26.837 -41.712 24.679 1.00 25.28 8 THR C O 1
ATOM 9351 N N . THR C 1 42 ? 27.810 -39.651 24.670 1.00 19.07 9 THR C N 1
ATOM 9352 C CA . THR C 1 42 ? 27.913 -39.485 26.129 1.00 16.81 9 THR C CA 1
ATOM 9353 C C . THR C 1 42 ? 27.018 -38.430 26.745 1.00 18.34 9 THR C C 1
ATOM 9354 O O . THR C 1 42 ? 27.101 -38.179 27.943 1.00 16.45 9 THR C O 1
ATOM 9358 N N . ARG C 1 43 ? 26.195 -37.783 25.933 1.00 19.68 10 ARG C N 1
ATOM 9359 C CA . ARG C 1 43 ? 25.354 -36.696 26.407 1.00 15.63 10 ARG C CA 1
ATOM 9360 C C . ARG C 1 43 ? 24.024 -36.755 25.711 1.00 15.92 10 ARG C C 1
ATOM 9361 O O . ARG C 1 43 ? 23.989 -36.906 24.497 1.00 18.83 10 ARG C O 1
ATOM 9369 N N . ASP C 1 44 ? 22.954 -36.600 26.482 1.00 10.59 11 ASP C N 1
ATOM 9370 C CA . ASP C 1 44 ? 21.601 -36.470 25.955 1.00 16.72 11 ASP C CA 1
ATOM 9371 C C . ASP C 1 44 ? 21.009 -35.050 26.110 1.00 15.25 11 ASP C C 1
ATOM 9372 O O . ASP C 1 44 ? 21.397 -34.287 26.991 1.00 9.80 11 ASP C O 1
ATOM 9377 N N . LEU C 1 45 ? 20.057 -34.722 25.230 1.00 17.43 12 LEU C N 1
ATOM 9378 C CA . LEU C 1 45 ? 19.570 -33.348 25.036 1.00 10.26 12 LEU C CA 1
ATOM 9379 C C . LEU C 1 45 ? 18.117 -33.405 24.631 1.00 14.96 12 LEU C C 1
ATOM 9380 O O . LEU C 1 45 ? 17.783 -33.931 23.573 1.00 21.58 12 LEU C O 1
ATOM 9385 N N . ILE C 1 46 ? 17.248 -32.877 25.485 1.00 15.16 13 ILE C N 1
ATOM 9386 C CA . ILE C 1 46 ? 15.809 -32.833 25.214 1.00 15.25 13 ILE C CA 1
ATOM 9387 C C . ILE C 1 46 ? 15.368 -31.391 25.050 1.00 11.97 13 ILE C C 1
ATOM 9388 O O . ILE C 1 46 ? 15.610 -30.584 25.915 1.00 14.53 13 ILE C O 1
ATOM 9393 N N . SER C 1 47 ? 14.715 -31.098 23.931 1.00 13.39 14 SER C N 1
ATOM 9394 C CA . SER C 1 47 ? 14.074 -29.812 23.690 1.00 10.79 14 SER C CA 1
ATOM 9395 C C . SER C 1 47 ? 12.856 -29.672 24.573 1.00 8.08 14 SER C C 1
ATOM 9396 O O . SER C 1 47 ? 12.076 -30.594 24.659 1.00 11.05 14 SER C O 1
ATOM 9399 N N . LEU C 1 48 ? 12.702 -28.521 25.214 1.00 8.99 15 LEU C N 1
ATOM 9400 C CA . LEU C 1 48 ? 11.516 -28.206 25.991 1.00 9.36 15 LEU C CA 1
ATOM 9401 C C . LEU C 1 48 ? 10.644 -27.115 25.320 1.00 10.00 15 LEU C C 1
ATOM 9402 O O . LEU C 1 48 ? 9.658 -26.640 25.883 1.00 9.25 15 LEU C O 1
ATOM 9407 N N . ASP C 1 49 ? 11.000 -26.760 24.094 1.00 11.21 16 ASP C N 1
ATOM 9408 C CA . ASP C 1 49 ? 10.184 -25.898 23.260 1.00 9.07 16 ASP C CA 1
ATOM 9409 C C . ASP C 1 49 ? 8.781 -26.480 23.057 1.00 11.97 16 ASP C C 1
ATOM 9410 O O . ASP C 1 49 ? 8.558 -27.682 23.177 1.00 11.98 16 ASP C O 1
ATOM 9415 N N . GLY C 1 50 ? 7.819 -25.615 22.771 1.00 10.83 17 GLY C N 1
ATOM 9416 C CA . GLY C 1 50 ? 6.421 -26.037 22.620 1.00 13.71 17 GLY C CA 1
ATOM 9417 C C . GLY C 1 50 ? 5.511 -24.991 23.200 1.00 10.66 17 GLY C C 1
ATOM 9418 O O . GLY C 1 50 ? 5.941 -23.862 23.421 1.00 11.03 17 GLY C O 1
ATOM 9419 N N . LEU C 1 51 ? 4.265 -25.348 23.470 1.00 9.02 18 LEU C N 1
ATOM 9420 C CA . LEU C 1 51 ? 3.419 -24.423 24.207 1.00 10.13 18 LEU C CA 1
ATOM 9421 C C . LEU C 1 51 ? 3.602 -24.632 25.711 1.00 9.94 18 LEU C C 1
ATOM 9422 O O . LEU C 1 51 ? 3.655 -25.753 26.188 1.00 12.50 18 LEU C O 1
ATOM 9427 N N . TRP C 1 52 ? 3.748 -23.521 26.422 1.00 9.68 19 TRP C N 1
ATOM 9428 C CA . TRP C 1 52 ? 3.808 -23.469 27.877 1.00 10.00 19 TRP C CA 1
ATOM 9429 C C . TRP C 1 52 ? 2.620 -22.662 28.409 1.00 14.04 19 TRP C C 1
ATOM 9430 O O . TRP C 1 52 ? 2.140 -21.730 27.771 1.00 15.72 19 TRP C O 1
ATOM 9441 N N . LYS C 1 53 ? 2.152 -23.004 29.590 1.00 14.13 20 LYS C N 1
ATOM 9442 C CA . LYS C 1 53 ? 1.168 -22.176 30.246 1.00 17.52 20 LYS C CA 1
ATOM 9443 C C . LYS C 1 53 ? 1.816 -20.836 30.612 1.00 14.07 20 LYS C C 1
ATOM 9444 O O . LYS C 1 53 ? 2.994 -20.780 30.948 1.00 12.23 20 LYS C O 1
ATOM 9450 N N . PHE C 1 54 ? 1.032 -19.771 30.536 1.00 10.75 21 PHE C N 1
ATOM 9451 C CA . PHE C 1 54 ? 1.543 -18.400 30.600 1.00 13.63 21 PHE C CA 1
ATOM 9452 C C . PHE C 1 54 ? 0.623 -17.600 31.478 1.00 12.01 21 PHE C C 1
ATOM 9453 O O . PHE C 1 54 ? -0.585 -17.722 31.347 1.00 10.36 21 PHE C O 1
ATOM 9461 N N . ALA C 1 55 ? 1.200 -16.775 32.342 1.00 7.31 22 ALA C N 1
ATOM 9462 C CA . ALA C 1 55 ? 0.452 -15.787 33.120 1.00 6.53 22 ALA C CA 1
ATOM 9463 C C . ALA C 1 55 ? 1.301 -14.560 33.459 1.00 7.58 22 ALA C C 1
ATOM 9464 O O . ALA C 1 55 ? 2.486 -14.675 33.704 1.00 6.33 22 ALA C O 1
ATOM 9466 N N . LEU C 1 56 ? 0.663 -13.388 33.415 1.00 10.58 23 LEU C N 1
ATOM 9467 C CA . LEU C 1 56 ? 1.217 -12.139 33.905 1.00 6.86 23 LEU C CA 1
ATOM 9468 C C . LEU C 1 56 ? 1.237 -12.198 35.399 1.00 7.99 23 LEU C C 1
ATOM 9469 O O . LEU C 1 56 ? 0.419 -12.857 35.983 1.00 14.82 23 LEU C O 1
ATOM 9474 N N . ALA C 1 57 ? 2.150 -11.505 36.037 1.00 10.91 24 ALA C N 1
ATOM 9475 C CA . ALA C 1 57 ? 2.038 -11.291 37.476 1.00 9.75 24 ALA C CA 1
ATOM 9476 C C . ALA C 1 57 ? 0.915 -10.314 37.682 1.00 22.64 24 ALA C C 1
ATOM 9477 O O . ALA C 1 57 ? 0.535 -9.589 36.754 1.00 26.27 24 ALA C O 1
ATOM 9479 N N . SER C 1 58 ? 0.407 -10.256 38.905 1.00 36.97 25 SER C N 1
ATOM 9480 C CA . SER C 1 58 ? -0.642 -9.295 39.287 1.00 33.13 25 SER C CA 1
ATOM 9481 C C . SER C 1 58 ? -0.635 -9.037 40.800 1.00 51.23 25 SER C C 1
ATOM 9482 O O . SER C 1 58 ? 0.210 -9.548 41.546 1.00 30.69 25 SER C O 1
ATOM 9485 N N . ASP C 1 59 ? -1.615 -8.246 41.245 1.00 72.21 26 ASP C N 1
ATOM 9486 C CA . ASP C 1 59 ? -1.833 -7.974 42.678 1.00 65.74 26 ASP C CA 1
ATOM 9487 C C . ASP C 1 59 ? -2.986 -8.838 43.204 1.00 56.52 26 ASP C C 1
ATOM 9488 O O . ASP C 1 59 ? -4.069 -8.352 43.473 1.00 57.17 26 ASP C O 1
ATOM 9493 N N . ASP C 1 60 ? -2.729 -10.129 43.332 1.00 66.02 27 ASP C N 1
ATOM 9494 C CA . ASP C 1 60 ? -3.730 -11.111 43.731 1.00 71.66 27 ASP C CA 1
ATOM 9495 C C . ASP C 1 60 ? -3.187 -11.772 45.021 1.00 82.27 27 ASP C C 1
ATOM 9496 O O . ASP C 1 60 ? -1.994 -11.612 45.345 1.00 59.30 27 ASP C O 1
ATOM 9501 N N . ASN C 1 61 ? -4.059 -12.472 45.766 1.00 95.03 28 ASN C N 1
ATOM 9502 C CA . ASN C 1 61 ? -3.666 -13.269 46.970 1.00 107.85 28 ASN C CA 1
ATOM 9503 C C . ASN C 1 61 ? -2.735 -14.476 46.636 1.00 98.84 28 ASN C C 1
ATOM 9504 O O . ASN C 1 61 ? -2.531 -15.378 47.469 1.00 80.09 28 ASN C O 1
ATOM 9509 N N . ASN C 1 62 ? -2.147 -14.422 45.432 1.00 95.93 29 ASN C N 1
ATOM 9510 C CA . ASN C 1 62 ? -1.379 -15.497 44.804 1.00 82.98 29 ASN C CA 1
ATOM 9511 C C . ASN C 1 62 ? 0.003 -14.984 44.462 1.00 66.47 29 ASN C C 1
ATOM 9512 O O . ASN C 1 62 ? 0.673 -15.515 43.583 1.00 69.84 29 ASN C O 1
ATOM 9517 N N . THR C 1 63 ? 0.456 -13.938 45.123 1.00 60.34 30 THR C N 1
ATOM 9518 C CA . THR C 1 63 ? 1.865 -13.651 44.995 1.00 61.48 30 THR C CA 1
ATOM 9519 C C . THR C 1 63 ? 2.381 -15.106 44.987 1.00 45.02 30 THR C C 1
ATOM 9520 O O . THR C 1 63 ? 1.748 -15.981 45.569 1.00 47.26 30 THR C O 1
ATOM 9524 N N . GLN C 1 64 ? 3.478 -15.320 44.266 1.00 40.56 31 GLN C N 1
ATOM 9525 C CA . GLN C 1 64 ? 4.103 -16.628 44.131 1.00 29.80 31 GLN C CA 1
ATOM 9526 C C . GLN C 1 64 ? 3.558 -17.742 43.236 1.00 29.31 31 GLN C C 1
ATOM 9527 O O . GLN C 1 64 ? 3.542 -18.905 43.642 1.00 25.86 31 GLN C O 1
ATOM 9533 N N . PRO C 1 65 ? 3.204 -17.418 42.000 1.00 26.27 32 PRO C N 1
ATOM 9534 C CA . PRO C 1 65 ? 2.742 -18.436 41.049 1.00 17.92 32 PRO C CA 1
ATOM 9535 C C . PRO C 1 65 ? 3.562 -19.739 41.051 1.00 14.86 32 PRO C C 1
ATOM 9536 O O . PRO C 1 65 ? 2.972 -20.818 41.013 1.00 23.19 32 PRO C O 1
ATOM 9540 N N . TRP C 1 66 ? 4.890 -19.638 41.083 1.00 19.22 33 TRP C N 1
ATOM 9541 C CA . TRP C 1 66 ? 5.783 -20.824 40.957 1.00 20.18 33 TRP C CA 1
ATOM 9542 C C . TRP C 1 66 ? 5.537 -21.922 42.003 1.00 18.22 33 TRP C C 1
ATOM 9543 O O . TRP C 1 66 ? 6.111 -22.996 41.921 1.00 14.57 33 TRP C O 1
ATOM 9554 N N . THR C 1 67 ? 4.731 -21.647 43.018 1.00 20.97 34 THR C N 1
ATOM 9555 C CA . THR C 1 67 ? 4.479 -22.651 44.046 1.00 17.30 34 THR C CA 1
ATOM 9556 C C . THR C 1 67 ? 3.325 -23.618 43.786 1.00 19.31 34 THR C C 1
ATOM 9557 O O . THR C 1 67 ? 3.069 -24.475 44.620 1.00 16.97 34 THR C O 1
ATOM 9561 N N . SER C 1 68 ? 2.636 -23.491 42.655 1.00 17.05 35 SER C N 1
ATOM 9562 C CA . SER C 1 68 ? 1.579 -24.452 42.296 1.00 18.05 35 SER C CA 1
ATOM 9563 C C . SER C 1 68 ? 1.250 -24.428 40.801 1.00 25.82 35 SER C C 1
ATOM 9564 O O . SER C 1 68 ? 1.790 -23.597 40.066 1.00 25.04 35 SER C O 1
ATOM 9567 N N . GLN C 1 69 ? 0.401 -25.352 40.334 1.00 24.12 36 GLN C N 1
ATOM 9568 C CA . GLN C 1 69 ? 0.055 -25.367 38.904 1.00 19.71 36 GLN C CA 1
ATOM 9569 C C . GLN C 1 69 ? -0.580 -24.013 38.587 1.00 25.22 36 GLN C C 1
ATOM 9570 O O . GLN C 1 69 ? -1.465 -23.537 39.305 1.00 27.39 36 GLN C O 1
ATOM 9576 N N . LEU C 1 70 ? -0.054 -23.368 37.557 1.00 27.74 37 LEU C N 1
ATOM 9577 C CA . LEU C 1 70 ? -0.496 -22.053 37.121 1.00 24.33 37 LEU C CA 1
ATOM 9578 C C . LEU C 1 70 ? -1.930 -22.194 36.666 1.00 33.92 37 LEU C C 1
ATOM 9579 O O . LEU C 1 70 ? -2.274 -23.206 36.043 1.00 32.53 37 LEU C O 1
ATOM 9584 N N . LYS C 1 71 ? -2.762 -21.200 36.978 1.00 34.97 38 LYS C N 1
ATOM 9585 C CA . LYS C 1 71 ? -4.141 -21.169 36.480 1.00 38.58 38 LYS C CA 1
ATOM 9586 C C . LYS C 1 71 ? -4.302 -20.130 35.355 1.00 40.29 38 LYS C C 1
ATOM 9587 O O . LYS C 1 71 ? -4.439 -18.929 35.597 1.00 29.17 38 LYS C O 1
ATOM 9593 N N . THR C 1 72 ? -4.284 -20.639 34.125 1.00 43.74 39 THR C N 1
ATOM 9594 C CA . THR C 1 72 ? -4.548 -19.862 32.931 1.00 25.45 39 THR C CA 1
ATOM 9595 C C . THR C 1 72 ? -4.988 -20.808 31.836 1.00 25.35 39 THR C C 1
ATOM 9596 O O . THR C 1 72 ? -4.592 -21.967 31.766 1.00 23.67 39 THR C O 1
ATOM 9600 N N . SER C 1 73 ? -5.840 -20.280 30.986 1.00 28.47 40 SER C N 1
ATOM 9601 C CA . SER C 1 73 ? -6.142 -20.890 29.722 1.00 33.04 40 SER C CA 1
ATOM 9602 C C . SER C 1 73 ? -5.084 -20.492 28.675 1.00 23.80 40 SER C C 1
ATOM 9603 O O . SER C 1 73 ? -5.053 -21.078 27.605 1.00 24.23 40 SER C O 1
ATOM 9606 N N . LEU C 1 74 ? -4.239 -19.504 28.995 1.00 17.36 41 LEU C N 1
ATOM 9607 C CA . LEU C 1 74 ? -3.228 -18.982 28.071 1.00 15.96 41 LEU C CA 1
ATOM 9608 C C . LEU C 1 74 ? -2.002 -19.851 27.936 1.00 17.77 41 LEU C C 1
ATOM 9609 O O . LEU C 1 74 ? -1.377 -20.233 28.928 1.00 15.64 41 LEU C O 1
ATOM 9614 N N . GLU C 1 75 ? -1.644 -20.106 26.685 1.00 15.43 42 GLU C N 1
ATOM 9615 C CA . GLU C 1 75 ? -0.458 -20.828 26.336 1.00 12.30 42 GLU C CA 1
ATOM 9616 C C . GLU C 1 75 ? 0.369 -19.980 25.399 1.00 16.99 42 GLU C C 1
ATOM 9617 O O . GLU C 1 75 ? -0.126 -19.464 24.382 1.00 17.15 42 GLU C O 1
ATOM 9623 N N . CYS C 1 76 ? 1.639 -19.824 25.736 1.00 14.35 43 CYS C N 1
ATOM 9624 C CA . CYS C 1 76 ? 2.562 -19.051 24.899 1.00 10.15 43 CYS C CA 1
ATOM 9625 C C . CYS C 1 76 ? 3.593 -20.012 24.373 1.00 8.16 43 CYS C C 1
ATOM 9626 O O . CYS C 1 76 ? 4.120 -20.800 25.134 1.00 11.04 43 CYS C O 1
ATOM 9629 N N . PRO C 1 77 ? 3.851 -19.997 23.065 1.00 9.39 44 PRO C N 1
ATOM 9630 C CA . PRO C 1 77 ? 4.911 -20.856 22.489 1.00 13.20 44 PRO C CA 1
ATOM 9631 C C . PRO C 1 77 ? 6.320 -20.374 22.873 1.00 10.90 44 PRO C C 1
ATOM 9632 O O . PRO C 1 77 ? 6.522 -19.158 22.941 1.00 7.75 44 PRO C O 1
ATOM 9636 N N . VAL C 1 78 ? 7.297 -21.233 23.189 1.00 12.99 45 VAL C N 1
ATOM 9637 C CA . VAL C 1 78 ? 8.427 -20.547 23.822 1.00 16.19 45 VAL C CA 1
ATOM 9638 C C . VAL C 1 78 ? 9.426 -20.009 22.850 1.00 29.43 45 VAL C C 1
ATOM 9639 O O . VAL C 1 78 ? 9.679 -18.788 22.879 1.00 40.58 45 VAL C O 1
ATOM 9643 N N . PRO C 1 79 ? 9.992 -20.820 21.981 1.00 11.82 46 PRO C N 1
ATOM 9644 C CA . PRO C 1 79 ? 10.891 -19.896 21.239 1.00 8.14 46 PRO C CA 1
ATOM 9645 C C . PRO C 1 79 ? 10.065 -18.717 20.588 1.00 10.59 46 PRO C C 1
ATOM 9646 O O . PRO C 1 79 ? 9.714 -18.763 19.409 1.00 20.52 46 PRO C O 1
ATOM 9650 N N . ALA C 1 80 ? 9.804 -17.672 21.383 1.00 6.74 47 ALA C N 1
ATOM 9651 C CA . ALA C 1 80 ? 8.984 -16.494 21.034 1.00 11.02 47 ALA C CA 1
ATOM 9652 C C . ALA C 1 80 ? 9.100 -15.404 22.099 1.00 9.21 47 ALA C C 1
ATOM 9653 O O . ALA C 1 80 ? 9.280 -15.720 23.279 1.00 7.92 47 ALA C O 1
ATOM 9655 N N . SER C 1 81 ? 9.003 -14.136 21.678 1.00 6.32 48 SER C N 1
ATOM 9656 C CA . SER C 1 81 ? 8.646 -13.053 22.610 1.00 6.60 48 SER C CA 1
ATOM 9657 C C . SER C 1 81 ? 7.153 -13.168 22.747 1.00 7.74 48 SER C C 1
ATOM 9658 O O . SER C 1 81 ? 6.473 -13.528 21.795 1.00 5.61 48 SER C O 1
ATOM 9661 N N . TYR C 1 82 ? 6.653 -12.799 23.905 1.00 6.93 49 TYR C N 1
ATOM 9662 C CA . TYR C 1 82 ? 5.237 -12.948 24.191 1.00 11.22 49 TYR C CA 1
ATOM 9663 C C . TYR C 1 82 ? 4.344 -11.771 23.789 1.00 9.10 49 TYR C C 1
ATOM 9664 O O . TYR C 1 82 ? 3.109 -11.927 23.695 1.00 8.31 49 TYR C O 1
ATOM 9673 N N . ASN C 1 83 ? 4.947 -10.618 23.544 1.00 5.48 50 ASN C N 1
ATOM 9674 C CA . ASN C 1 83 ? 4.164 -9.393 23.399 1.00 7.89 50 ASN C CA 1
ATOM 9675 C C . ASN C 1 83 ? 3.063 -9.369 22.356 1.00 9.69 50 ASN C C 1
ATOM 9676 O O . ASN C 1 83 ? 1.967 -8.914 22.669 1.00 10.70 50 ASN C O 1
ATOM 9681 N N . ASP C 1 84 ? 3.336 -9.832 21.132 1.00 6.22 51 ASP C N 1
ATOM 9682 C CA . ASP C 1 84 ? 2.353 -9.776 20.015 1.00 5.93 51 ASP C CA 1
ATOM 9683 C C . ASP C 1 84 ? 1.598 -11.096 19.864 1.00 6.57 51 ASP C C 1
ATOM 9684 O O . ASP C 1 84 ? 0.772 -11.250 18.971 1.00 5.09 51 ASP C O 1
ATOM 9689 N N . ILE C 1 85 ? 1.916 -12.078 20.695 1.00 6.47 52 ILE C N 1
ATOM 9690 C CA . ILE C 1 85 ? 1.373 -13.411 20.462 1.00 10.90 52 ILE C CA 1
ATOM 9691 C C . ILE C 1 85 ? -0.127 -13.378 20.627 1.00 9.89 52 ILE C C 1
ATOM 9692 O O . ILE C 1 85 ? -0.841 -14.007 19.874 1.00 9.80 52 ILE C O 1
ATOM 9697 N N . PHE C 1 86 ? -0.592 -12.645 21.619 1.00 5.18 53 PHE C N 1
ATOM 9698 C CA . PHE C 1 86 ? -1.905 -12.901 22.115 1.00 6.94 53 PHE C CA 1
ATOM 9699 C C . PHE C 1 86 ? -2.951 -11.935 21.606 1.00 8.93 53 PHE C C 1
ATOM 9700 O O . PHE C 1 86 ? -4.099 -12.110 21.903 1.00 9.31 53 PHE C O 1
ATOM 9708 N N . ALA C 1 87 ? -2.592 -10.942 20.820 1.00 7.73 54 ALA C N 1
ATOM 9709 C CA . ALA C 1 87 ? -3.582 -9.988 20.372 1.00 11.06 54 ALA C CA 1
ATOM 9710 C C . ALA C 1 87 ? -4.353 -9.426 21.571 1.00 13.65 54 ALA C C 1
ATOM 9711 O O . ALA C 1 87 ? -5.573 -9.331 21.544 1.00 17.79 54 ALA C O 1
ATOM 9713 N N . ASP C 1 88 ? -3.628 -9.044 22.623 1.00 15.94 55 ASP C N 1
ATOM 9714 C CA . ASP C 1 88 ? -4.241 -8.482 23.863 1.00 17.52 55 ASP C CA 1
ATOM 9715 C C . ASP C 1 88 ? -3.310 -7.353 24.313 1.00 15.66 55 ASP C C 1
ATOM 9716 O O . ASP C 1 88 ? -2.097 -7.536 24.397 1.00 17.87 55 ASP C O 1
ATOM 9721 N N . SER C 1 89 ? -3.884 -6.189 24.556 1.00 15.40 56 SER C N 1
ATOM 9722 C CA . SER C 1 89 ? -3.127 -4.986 24.885 1.00 18.33 56 SER C CA 1
ATOM 9723 C C . SER C 1 89 ? -2.481 -5.067 26.241 1.00 13.40 56 SER C C 1
ATOM 9724 O O . SER C 1 89 ? -1.376 -4.555 26.448 1.00 12.24 56 SER C O 1
ATOM 9727 N N . LYS C 1 90 ? -3.140 -5.736 27.159 1.00 12.35 57 LYS C N 1
ATOM 9728 C CA . LYS C 1 90 ? -2.638 -5.775 28.523 1.00 12.74 57 LYS C CA 1
ATOM 9729 C C . LYS C 1 90 ? -1.376 -6.617 28.640 1.00 11.88 57 LYS C C 1
ATOM 9730 O O . LYS C 1 90 ? -0.479 -6.251 29.380 1.00 13.99 57 LYS C O 1
ATOM 9736 N N . ILE C 1 91 ? -1.341 -7.759 27.940 1.00 13.62 58 ILE C N 1
ATOM 9737 C CA . ILE C 1 91 ? -0.136 -8.629 27.886 1.00 9.65 58 ILE C CA 1
ATOM 9738 C C . ILE C 1 91 ? 1.000 -7.858 27.194 1.00 9.20 58 ILE C C 1
ATOM 9739 O O . ILE C 1 91 ? 2.084 -7.714 27.721 1.00 11.72 58 ILE C O 1
ATOM 9744 N N . HIS C 1 92 ? 0.690 -7.288 26.043 1.00 8.90 59 HIS C N 1
ATOM 9745 C CA . HIS C 1 92 ? 1.646 -6.537 25.267 1.00 10.81 59 HIS C CA 1
ATOM 9746 C C . HIS C 1 92 ? 2.284 -5.390 26.048 1.00 8.94 59 HIS C C 1
ATOM 9747 O O . HIS C 1 92 ? 3.469 -5.203 25.959 1.00 6.65 59 HIS C O 1
ATOM 9754 N N . ASP C 1 93 ? 1.480 -4.605 26.764 1.00 10.49 60 ASP C N 1
ATOM 9755 C CA . ASP C 1 93 ? 1.974 -3.421 27.445 1.00 6.77 60 ASP C CA 1
ATOM 9756 C C . ASP C 1 93 ? 2.505 -3.808 28.841 1.00 8.86 60 ASP C C 1
ATOM 9757 O O . ASP C 1 93 ? 2.844 -2.942 29.637 1.00 8.08 60 ASP C O 1
ATOM 9762 N N . HIS C 1 94 ? 2.540 -5.093 29.173 1.00 6.56 61 HIS C N 1
ATOM 9763 C CA . HIS C 1 94 ? 2.789 -5.466 30.571 1.00 8.94 61 HIS C CA 1
ATOM 9764 C C . HIS C 1 94 ? 4.132 -4.964 31.050 1.00 6.99 61 HIS C C 1
ATOM 9765 O O . HIS C 1 94 ? 5.097 -5.003 30.309 1.00 7.98 61 HIS C O 1
ATOM 9772 N N . VAL C 1 95 ? 4.206 -4.500 32.288 1.00 8.13 62 VAL C N 1
ATOM 9773 C CA . VAL C 1 95 ? 5.514 -4.129 32.878 1.00 10.21 62 VAL C CA 1
ATOM 9774 C C . VAL C 1 95 ? 5.806 -4.941 34.112 1.00 5.78 62 VAL C C 1
ATOM 9775 O O . VAL C 1 95 ? 5.077 -4.873 35.066 1.00 10.40 62 VAL C O 1
ATOM 9779 N N . GLY C 1 96 ? 6.864 -5.732 34.088 1.00 8.05 63 GLY C N 1
ATOM 9780 C CA . GLY C 1 96 ? 7.192 -6.583 35.239 1.00 8.03 63 GLY C CA 1
ATOM 9781 C C . GLY C 1 96 ? 7.264 -8.050 34.878 1.00 10.22 63 GLY C C 1
ATOM 9782 O O . GLY C 1 96 ? 7.661 -8.380 33.791 1.00 9.53 63 GLY C O 1
ATOM 9783 N N . TRP C 1 97 ? 6.851 -8.915 35.801 1.00 11.06 64 TRP C N 1
ATOM 9784 C CA . TRP C 1 97 ? 7.087 -10.371 35.707 1.00 9.32 64 TRP C CA 1
ATOM 9785 C C . TRP C 1 97 ? 5.988 -11.069 34.945 1.00 6.77 64 TRP C C 1
ATOM 9786 O O . TRP C 1 97 ? 4.833 -10.663 35.016 1.00 7.61 64 TRP C O 1
ATOM 9797 N N . VAL C 1 98 ? 6.374 -12.120 34.228 1.00 3.33 65 VAL C N 1
ATOM 9798 C CA . VAL C 1 98 ? 5.449 -13.082 33.644 1.00 4.81 65 VAL C CA 1
ATOM 9799 C C . VAL C 1 98 ? 5.936 -14.518 33.927 1.00 7.61 65 VAL C C 1
ATOM 9800 O O . VAL C 1 98 ? 7.120 -14.764 34.188 1.00 5.69 65 VAL C O 1
ATOM 9804 N N . TYR C 1 99 ? 5.024 -15.476 33.862 1.00 7.12 66 TYR C N 1
ATOM 9805 C CA . TYR C 1 99 ? 5.376 -16.820 34.276 1.00 8.74 66 TYR C CA 1
ATOM 9806 C C . TYR C 1 99 ? 5.067 -17.795 33.202 1.00 7.67 66 TYR C C 1
ATOM 9807 O O . TYR C 1 99 ? 3.990 -17.786 32.645 1.00 13.95 66 TYR C O 1
ATOM 9816 N N . TYR C 1 100 ? 6.047 -18.611 32.874 1.00 6.60 67 TYR C N 1
ATOM 9817 C CA . TYR C 1 100 ? 5.808 -19.719 32.004 1.00 9.98 67 TYR C CA 1
ATOM 9818 C C . TYR C 1 100 ? 5.852 -21.010 32.816 1.00 13.72 67 TYR C C 1
ATOM 9819 O O . TYR C 1 100 ? 6.662 -21.157 33.732 1.00 9.62 67 TYR C O 1
ATOM 9828 N N . GLN C 1 101 ? 5.022 -21.984 32.462 1.00 13.91 68 GLN C N 1
ATOM 9829 C CA . GLN C 1 101 ? 5.082 -23.237 33.206 1.00 15.13 68 GLN C CA 1
ATOM 9830 C C . GLN C 1 101 ? 4.826 -24.469 32.398 1.00 13.85 68 GLN C C 1
ATOM 9831 O O . GLN C 1 101 ? 3.970 -24.459 31.523 1.00 12.56 68 GLN C O 1
ATOM 9837 N N . ARG C 1 102 ? 5.563 -25.530 32.730 1.00 8.75 69 ARG C N 1
ATOM 9838 C CA . ARG C 1 102 ? 5.274 -26.844 32.206 1.00 10.95 69 ARG C CA 1
ATOM 9839 C C . ARG C 1 102 ? 5.849 -27.968 33.059 1.00 15.34 69 ARG C C 1
ATOM 9840 O O . ARG C 1 102 ? 6.798 -27.801 33.846 1.00 12.82 69 ARG C O 1
ATOM 9848 N N . ASP C 1 103 ? 5.285 -29.144 32.851 1.00 13.06 70 ASP C N 1
ATOM 9849 C CA . ASP C 1 103 ? 5.777 -30.321 33.510 1.00 15.40 70 ASP C CA 1
ATOM 9850 C C . ASP C 1 103 ? 6.877 -30.960 32.657 1.00 10.99 70 ASP C C 1
ATOM 9851 O O . ASP C 1 103 ? 6.792 -31.002 31.428 1.00 12.35 70 ASP C O 1
ATOM 9856 N N . VAL C 1 104 ? 7.909 -31.442 33.320 1.00 6.52 71 VAL C N 1
ATOM 9857 C CA . VAL C 1 104 ? 9.010 -32.054 32.641 1.00 8.48 71 VAL C CA 1
ATOM 9858 C C . VAL C 1 104 ? 9.357 -33.326 33.353 1.00 14.18 71 VAL C C 1
ATOM 9859 O O . VAL C 1 104 ? 9.270 -33.419 34.591 1.00 13.29 71 VAL C O 1
ATOM 9863 N N . ILE C 1 105 ? 9.749 -34.303 32.548 1.00 13.08 72 ILE C N 1
ATOM 9864 C CA . ILE C 1 105 ? 10.158 -35.588 33.038 1.00 13.19 72 ILE C CA 1
ATOM 9865 C C . ILE C 1 105 ? 11.589 -35.852 32.653 1.00 10.98 72 ILE C C 1
ATOM 9866 O O . ILE C 1 105 ? 11.968 -35.796 31.478 1.00 14.26 72 ILE C O 1
ATOM 9871 N N . VAL C 1 106 ? 12.362 -36.164 33.678 1.00 12.53 73 VAL C N 1
ATOM 9872 C CA . VAL C 1 106 ? 13.753 -36.525 33.540 1.00 14.67 73 VAL C CA 1
ATOM 9873 C C . VAL C 1 106 ? 13.825 -37.968 33.126 1.00 15.34 73 VAL C C 1
ATOM 9874 O O . VAL C 1 106 ? 13.233 -38.826 33.773 1.00 17.88 73 VAL C O 1
ATOM 9878 N N . PRO C 1 107 ? 14.556 -38.262 32.068 1.00 13.28 74 PRO C N 1
ATOM 9879 C CA . PRO C 1 107 ? 14.548 -39.670 31.650 1.00 15.76 74 PRO C CA 1
ATOM 9880 C C . PRO C 1 107 ? 15.062 -40.670 32.718 1.00 17.28 74 PRO C C 1
ATOM 9881 O O . PRO C 1 107 ? 16.015 -40.376 33.424 1.00 20.81 74 PRO C O 1
ATOM 9885 N N . LYS C 1 108 ? 14.411 -41.822 32.822 1.00 15.39 75 LYS C N 1
ATOM 9886 C CA . LYS C 1 108 ? 14.782 -42.866 33.774 1.00 18.26 75 LYS C CA 1
ATOM 9887 C C . LYS C 1 108 ? 16.210 -43.351 33.529 1.00 19.24 75 LYS C C 1
ATOM 9888 O O . LYS C 1 108 ? 16.878 -43.800 34.462 1.00 22.06 75 LYS C O 1
ATOM 9894 N N . GLY C 1 109 ? 16.662 -43.291 32.277 1.00 11.47 76 GLY C N 1
ATOM 9895 C CA . GLY C 1 109 ? 18.007 -43.753 31.918 1.00 8.19 76 GLY C CA 1
ATOM 9896 C C . GLY C 1 109 ? 19.091 -42.727 32.186 1.00 15.35 76 GLY C C 1
ATOM 9897 O O . GLY C 1 109 ? 20.227 -42.886 31.772 1.00 15.78 76 GLY C O 1
ATOM 9898 N N . TRP C 1 110 ? 18.734 -41.644 32.860 1.00 20.78 77 TRP C N 1
ATOM 9899 C CA . TRP C 1 110 ? 19.691 -40.616 33.222 1.00 23.43 77 TRP C CA 1
ATOM 9900 C C . TRP C 1 110 ? 20.148 -40.730 34.674 1.00 21.48 77 TRP C C 1
ATOM 9901 O O . TRP C 1 110 ? 20.853 -39.840 35.149 1.00 22.42 77 TRP C O 1
ATOM 9912 N N . SER C 1 111 ? 19.765 -41.768 35.412 1.00 23.49 78 SER C N 1
ATOM 9913 C CA . SER C 1 111 ? 20.436 -41.980 36.718 1.00 27.14 78 SER C CA 1
ATOM 9914 C C . SER C 1 111 ? 21.877 -42.186 36.328 1.00 26.90 78 SER C C 1
ATOM 9915 O O . SER C 1 111 ? 22.165 -42.497 35.166 1.00 45.46 78 SER C O 1
ATOM 9918 N N . GLU C 1 112 ? 22.790 -41.964 37.268 1.00 17.22 79 GLU C N 1
ATOM 9919 C CA . GLU C 1 112 ? 24.218 -42.091 36.992 1.00 31.57 79 GLU C CA 1
ATOM 9920 C C . GLU C 1 112 ? 24.786 -40.953 36.140 1.00 27.98 79 GLU C C 1
ATOM 9921 O O . GLU C 1 112 ? 25.972 -40.949 35.813 1.00 41.80 79 GLU C O 1
ATOM 9927 N N . GLU C 1 113 ? 23.929 -40.008 35.771 1.00 20.01 80 GLU C N 1
ATOM 9928 C CA . GLU C 1 113 ? 24.345 -38.864 34.970 1.00 25.80 80 GLU C CA 1
ATOM 9929 C C . GLU C 1 113 ? 24.090 -37.578 35.742 1.00 27.49 80 GLU C C 1
ATOM 9930 O O . GLU C 1 113 ? 23.603 -37.614 36.872 1.00 32.06 80 GLU C O 1
ATOM 9936 N N . ARG C 1 114 ? 24.418 -36.441 35.137 1.00 19.20 81 ARG C N 1
ATOM 9937 C CA . ARG C 1 114 ? 24.211 -35.190 35.791 1.00 13.13 81 ARG C CA 1
ATOM 9938 C C . ARG C 1 114 ? 23.322 -34.482 34.792 1.00 18.84 81 ARG C C 1
ATOM 9939 O O . ARG C 1 114 ? 23.435 -34.778 33.603 1.00 20.61 81 ARG C O 1
ATOM 9947 N N . TYR C 1 115 ? 22.385 -33.636 35.229 1.00 14.85 82 TYR C N 1
ATOM 9948 C CA . TYR C 1 115 ? 21.483 -32.982 34.285 1.00 12.06 82 TYR C CA 1
ATOM 9949 C C . TYR C 1 115 ? 21.090 -31.589 34.758 1.00 15.13 82 TYR C C 1
ATOM 9950 O O . TYR C 1 115 ? 21.186 -31.294 35.940 1.00 12.37 82 TYR C O 1
ATOM 9959 N N . LEU C 1 116 ? 20.639 -30.756 33.811 1.00 13.53 83 LEU C N 1
ATOM 9960 C CA . LEU C 1 116 ? 20.498 -29.332 34.003 1.00 9.55 83 LEU C CA 1
ATOM 9961 C C . LEU C 1 116 ? 19.289 -28.864 33.197 1.00 12.98 83 LEU C C 1
ATOM 9962 O O . LEU C 1 116 ? 18.885 -29.507 32.250 1.00 15.65 83 LEU C O 1
ATOM 9967 N N . VAL C 1 117 ? 18.710 -27.729 33.550 1.00 15.21 84 VAL C N 1
ATOM 9968 C CA . VAL C 1 117 ? 17.792 -27.031 32.667 1.00 8.45 84 VAL C CA 1
ATOM 9969 C C . VAL C 1 117 ? 18.492 -25.747 32.222 1.00 10.20 84 VAL C C 1
ATOM 9970 O O . VAL C 1 117 ? 19.110 -25.041 33.036 1.00 7.85 84 VAL C O 1
ATOM 9974 N N . ARG C 1 118 ? 18.402 -25.449 30.933 1.00 9.22 85 ARG C N 1
ATOM 9975 C CA . ARG C 1 118 ? 19.042 -24.274 30.399 1.00 9.58 85 ARG C CA 1
ATOM 9976 C C . ARG C 1 118 ? 18.080 -23.476 29.586 1.00 9.68 85 ARG C C 1
ATOM 9977 O O . ARG C 1 118 ? 17.395 -24.017 28.734 1.00 10.37 85 ARG C O 1
ATOM 9985 N N . CYS C 1 119 ? 18.064 -22.175 29.859 1.00 11.17 86 CYS C N 1
ATOM 9986 C CA . CYS C 1 119 ? 17.503 -21.170 28.974 1.00 9.87 86 CYS C CA 1
ATOM 9987 C C . CYS C 1 119 ? 18.599 -20.559 28.135 1.00 9.13 86 CYS C C 1
ATOM 9988 O O . CYS C 1 119 ? 19.545 -20.005 28.674 1.00 10.36 86 CYS C O 1
ATOM 9991 N N . GLU C 1 120 ? 18.464 -20.636 26.816 1.00 10.28 87 GLU C N 1
ATOM 9992 C CA . GLU C 1 120 ? 19.385 -19.930 25.892 1.00 9.67 87 GLU C CA 1
ATOM 9993 C C . GLU C 1 120 ? 19.318 -18.437 26.087 1.00 10.81 87 GLU C C 1
ATOM 9994 O O . GLU C 1 120 ? 20.309 -17.734 25.847 1.00 12.59 87 GLU C O 1
ATOM 10000 N N . ALA C 1 121 ? 18.137 -17.953 26.471 1.00 9.79 88 ALA C N 1
ATOM 10001 C CA . ALA C 1 121 ? 17.932 -16.540 26.726 1.00 13.34 88 ALA C CA 1
ATOM 10002 C C . ALA C 1 121 ? 16.582 -16.263 27.387 1.00 12.45 88 ALA C C 1
ATOM 10003 O O . ALA C 1 121 ? 15.575 -16.860 27.038 1.00 8.87 88 ALA C O 1
ATOM 10005 N N . ALA C 1 122 ? 16.590 -15.344 28.351 1.00 11.79 89 ALA C N 1
ATOM 10006 C CA . ALA C 1 122 ? 15.354 -14.789 28.912 1.00 9.73 89 ALA C CA 1
ATOM 10007 C C . ALA C 1 122 ? 15.459 -13.261 28.979 1.00 7.24 89 ALA C C 1
ATOM 10008 O O . ALA C 1 122 ? 16.296 -12.711 29.651 1.00 7.63 89 ALA C O 1
ATOM 10010 N N . THR C 1 123 ? 14.585 -12.590 28.246 1.00 8.32 90 THR C N 1
ATOM 10011 C CA . THR C 1 123 ? 14.697 -11.165 28.002 1.00 7.12 90 THR C CA 1
ATOM 10012 C C . THR C 1 123 ? 13.698 -10.493 28.937 1.00 6.99 90 THR C C 1
ATOM 10013 O O . THR C 1 123 ? 12.493 -10.618 28.707 1.00 8.82 90 THR C O 1
ATOM 10017 N N . HIS C 1 124 ? 14.142 -9.782 29.980 1.00 6.09 91 HIS C N 1
ATOM 10018 C CA . HIS C 1 124 ? 15.566 -9.484 30.240 1.00 7.32 91 HIS C CA 1
ATOM 10019 C C . HIS C 1 124 ? 16.127 -10.181 31.453 1.00 7.37 91 HIS C C 1
ATOM 10020 O O . HIS C 1 124 ? 17.350 -10.327 31.524 1.00 9.12 91 HIS C O 1
ATOM 10027 N N . HIS C 1 125 ? 15.262 -10.687 32.339 1.00 3.89 92 HIS C N 1
ATOM 10028 C CA . HIS C 1 125 ? 15.694 -11.249 33.630 1.00 6.28 92 HIS C CA 1
ATOM 10029 C C . HIS C 1 125 ? 14.900 -12.527 33.890 1.00 7.00 92 HIS C C 1
ATOM 10030 O O . HIS C 1 125 ? 13.692 -12.510 34.036 1.00 4.82 92 HIS C O 1
ATOM 10037 N N . GLY C 1 126 ? 15.619 -13.641 33.947 1.00 8.58 93 GLY C N 1
ATOM 10038 C CA . GLY C 1 126 ? 15.017 -14.966 34.063 1.00 5.21 93 GLY C CA 1
ATOM 10039 C C . GLY C 1 126 ? 15.308 -15.568 35.431 1.00 8.83 93 GLY C C 1
ATOM 10040 O O . GLY C 1 126 ? 16.388 -15.342 35.981 1.00 9.10 93 GLY C O 1
ATOM 10041 N N . ARG C 1 127 ? 14.319 -16.298 35.964 1.00 7.09 94 ARG C N 1
ATOM 10042 C CA . ARG C 1 127 ? 14.436 -17.149 37.151 1.00 8.30 94 ARG C CA 1
ATOM 10043 C C . ARG C 1 127 ? 13.906 -18.559 36.826 1.00 10.09 94 ARG C C 1
ATOM 10044 O O . ARG C 1 127 ? 12.851 -18.694 36.171 1.00 10.71 94 ARG C O 1
ATOM 10052 N N . ILE C 1 128 ? 14.634 -19.591 37.262 1.00 7.00 95 ILE C N 1
ATOM 10053 C CA . ILE C 1 128 ? 14.221 -20.998 37.048 1.00 12.14 95 ILE C CA 1
ATOM 10054 C C . ILE C 1 128 ? 13.867 -21.679 38.366 1.00 13.25 95 ILE C C 1
ATOM 10055 O O . ILE C 1 128 ? 14.623 -21.596 39.355 1.00 13.91 95 ILE C O 1
ATOM 10060 N N . TYR C 1 129 ? 12.712 -22.340 38.351 1.00 10.13 96 TYR C N 1
ATOM 10061 C CA . TYR C 1 129 ? 12.097 -22.936 39.520 1.00 9.53 96 TYR C CA 1
ATOM 10062 C C . TYR C 1 129 ? 11.845 -24.371 39.212 1.00 10.85 96 TYR C C 1
ATOM 10063 O O . TYR C 1 129 ? 11.201 -24.696 38.218 1.00 8.87 96 TYR C O 1
ATOM 10072 N N . VAL C 1 130 ? 12.349 -25.228 40.091 1.00 14.86 97 VAL C N 1
ATOM 10073 C CA . VAL C 1 130 ? 12.044 -26.622 40.066 1.00 10.12 97 VAL C CA 1
ATOM 10074 C C . VAL C 1 130 ? 11.113 -26.875 41.239 1.00 12.79 97 VAL C C 1
ATOM 10075 O O . VAL C 1 130 ? 11.537 -26.775 42.381 1.00 13.65 97 VAL C O 1
ATOM 10079 N N . ASN C 1 131 ? 9.855 -27.208 40.935 1.00 14.10 98 ASN C N 1
ATOM 10080 C CA . ASN C 1 131 ? 8.812 -27.425 41.923 1.00 16.37 98 ASN C CA 1
ATOM 10081 C C . ASN C 1 131 ? 8.868 -26.440 43.056 1.00 29.73 98 ASN C C 1
ATOM 10082 O O . ASN C 1 131 ? 8.906 -26.879 44.224 1.00 42.34 98 ASN C O 1
ATOM 10087 N N . GLY C 1 132 ? 8.921 -25.147 42.830 1.00 14.12 99 GLY C N 1
ATOM 10088 C CA . GLY C 1 132 ? 8.957 -24.309 44.065 1.00 16.17 99 GLY C CA 1
ATOM 10089 C C . GLY C 1 132 ? 10.340 -23.956 44.588 1.00 12.37 99 GLY C C 1
ATOM 10090 O O . GLY C 1 132 ? 10.486 -23.035 45.365 1.00 20.47 99 GLY C O 1
ATOM 10091 N N . ASN C 1 133 ? 11.370 -24.644 44.136 1.00 11.27 100 ASN C N 1
ATOM 10092 C CA . ASN C 1 133 ? 12.720 -24.235 44.426 1.00 12.67 100 ASN C CA 1
ATOM 10093 C C . ASN C 1 133 ? 13.353 -23.316 43.383 1.00 11.60 100 ASN C C 1
ATOM 10094 O O . ASN C 1 133 ? 13.539 -23.694 42.261 1.00 15.29 100 ASN C O 1
ATOM 10099 N N . LEU C 1 134 ? 13.773 -22.134 43.774 1.00 12.00 101 LEU C N 1
ATOM 10100 C CA . LEU C 1 134 ? 14.539 -21.302 42.876 1.00 12.70 101 LEU C CA 1
ATOM 10101 C C . LEU C 1 134 ? 15.890 -21.943 42.640 1.00 13.80 101 LEU C C 1
ATOM 10102 O O . LEU C 1 134 ? 16.548 -22.301 43.581 1.00 21.25 101 LEU C O 1
ATOM 10107 N N . VAL C 1 135 ? 16.297 -22.111 41.390 1.00 16.59 102 VAL C N 1
ATOM 10108 C CA . VAL C 1 135 ? 17.606 -22.703 41.089 1.00 16.34 102 VAL C CA 1
ATOM 10109 C C . VAL C 1 135 ? 18.513 -21.887 40.183 1.00 14.35 102 VAL C C 1
ATOM 10110 O O . VAL C 1 135 ? 19.657 -22.268 39.982 1.00 10.70 102 VAL C O 1
ATOM 10114 N N . ALA C 1 136 ? 18.007 -20.805 39.609 1.00 12.51 103 ALA C N 1
ATOM 10115 C CA . ALA C 1 136 ? 18.846 -19.900 38.831 1.00 12.63 103 ALA C CA 1
ATOM 10116 C C . ALA C 1 136 ? 18.226 -18.521 38.755 1.00 12.32 103 ALA C C 1
ATOM 10117 O O . ALA C 1 136 ? 17.010 -18.377 38.769 1.00 12.75 103 ALA C O 1
ATOM 10119 N N . ASP C 1 137 ? 19.070 -17.512 38.713 1.00 8.31 104 ASP C N 1
ATOM 10120 C CA . ASP C 1 137 ? 18.605 -16.160 38.627 1.00 8.16 104 ASP C CA 1
ATOM 10121 C C . ASP C 1 137 ? 19.575 -15.377 37.753 1.00 8.97 104 ASP C C 1
ATOM 10122 O O . ASP C 1 137 ? 20.682 -15.103 38.145 1.00 9.93 104 ASP C O 1
ATOM 10127 N N . HIS C 1 138 ? 19.144 -15.057 36.543 1.00 5.66 105 HIS C N 1
ATOM 10128 C CA . HIS C 1 138 ? 19.999 -14.462 35.589 1.00 4.93 105 HIS C CA 1
ATOM 10129 C C . HIS C 1 138 ? 19.491 -13.082 35.154 1.00 11.43 105 HIS C C 1
ATOM 10130 O O . HIS C 1 138 ? 18.263 -12.886 35.000 1.00 7.19 105 HIS C O 1
ATOM 10137 N N . VAL C 1 139 ? 20.425 -12.147 34.927 1.00 8.56 106 VAL C N 1
ATOM 10138 C CA . VAL C 1 139 ? 20.047 -10.783 34.678 1.00 11.68 106 VAL C CA 1
ATOM 10139 C C . VAL C 1 139 ? 20.162 -10.279 33.249 1.00 15.22 106 VAL C C 1
ATOM 10140 O O . VAL C 1 139 ? 19.316 -9.479 32.824 1.00 34.10 106 VAL C O 1
ATOM 10144 N N . GLY C 1 140 ? 21.113 -10.672 32.432 1.00 13.90 107 GLY C N 1
ATOM 10145 C CA . GLY C 1 140 ? 20.986 -10.138 30.997 1.00 11.88 107 GLY C CA 1
ATOM 10146 C C . GLY C 1 140 ? 19.957 -10.771 30.029 1.00 9.29 107 GLY C C 1
ATOM 10147 O O . GLY C 1 140 ? 19.573 -11.918 30.159 1.00 9.91 107 GLY C O 1
ATOM 10148 N N . GLY C 1 141 ? 19.567 -10.057 28.991 1.00 11.33 108 GLY C N 1
ATOM 10149 C CA . GLY C 1 141 ? 18.460 -10.517 28.164 1.00 9.99 108 GLY C CA 1
ATOM 10150 C C . GLY C 1 141 ? 18.743 -11.412 26.951 1.00 7.78 108 GLY C C 1
ATOM 10151 O O . GLY C 1 141 ? 17.818 -11.900 26.300 1.00 4.48 108 GLY C O 1
ATOM 10152 N N . TYR C 1 142 ? 20.015 -11.648 26.669 1.00 7.86 109 TYR C N 1
ATOM 10153 C CA . TYR C 1 142 ? 20.439 -12.216 25.389 1.00 7.49 109 TYR C CA 1
ATOM 10154 C C . TYR C 1 142 ? 21.563 -13.299 25.444 1.00 10.25 109 TYR C C 1
ATOM 10155 O O . TYR C 1 142 ? 22.219 -13.577 24.413 1.00 9.25 109 TYR C O 1
ATOM 10164 N N . THR C 1 143 ? 21.781 -13.915 26.616 1.00 9.77 110 THR C N 1
ATOM 10165 C CA . THR C 1 143 ? 22.844 -14.936 26.818 1.00 7.60 110 THR C CA 1
ATOM 10166 C C . THR C 1 143 ? 22.344 -16.132 27.633 1.00 11.53 110 THR C C 1
ATOM 10167 O O . THR C 1 143 ? 21.352 -16.030 28.372 1.00 10.60 110 THR C O 1
ATOM 10171 N N . PRO C 1 144 ? 23.050 -17.268 27.573 1.00 12.36 111 PRO C N 1
ATOM 10172 C CA . PRO C 1 144 ? 22.493 -18.442 28.273 1.00 14.20 111 PRO C CA 1
ATOM 10173 C C . PRO C 1 144 ? 22.569 -18.463 29.818 1.00 14.08 111 PRO C C 1
ATOM 10174 O O . PRO C 1 144 ? 23.434 -17.809 30.419 1.00 16.17 111 PRO C O 1
ATOM 10178 N N . PHE C 1 145 ? 21.636 -19.195 30.431 1.00 7.69 112 PHE C N 1
ATOM 10179 C CA . PHE C 1 145 ? 21.785 -19.645 31.805 1.00 6.86 112 PHE C CA 1
ATOM 10180 C C . PHE C 1 145 ? 21.147 -20.985 32.084 1.00 9.71 112 PHE C C 1
ATOM 10181 O O . PHE C 1 145 ? 20.412 -21.528 31.259 1.00 9.64 112 PHE C O 1
ATOM 10189 N N . GLU C 1 146 ? 21.474 -21.541 33.244 1.00 10.27 113 GLU C N 1
ATOM 10190 C CA . GLU C 1 146 ? 21.155 -22.946 33.540 1.00 11.54 113 GLU C CA 1
ATOM 10191 C C . GLU C 1 146 ? 21.339 -23.305 35.010 1.00 14.31 113 GLU C C 1
ATOM 10192 O O . GLU C 1 146 ? 22.064 -22.620 35.753 1.00 11.11 113 GLU C O 1
ATOM 10198 N N . ALA C 1 147 ? 20.677 -24.395 35.421 1.00 21.03 114 ALA C N 1
ATOM 10199 C CA . ALA C 1 147 ? 20.791 -24.919 36.792 1.00 12.34 114 ALA C CA 1
ATOM 10200 C C . ALA C 1 147 ? 20.962 -26.439 36.801 1.00 19.42 114 ALA C C 1
ATOM 10201 O O . ALA C 1 147 ? 20.243 -27.164 36.109 1.00 20.06 114 ALA C O 1
ATOM 10203 N N . ASP C 1 148 ? 21.928 -26.911 37.579 1.00 15.74 115 ASP C N 1
ATOM 10204 C CA . ASP C 1 148 ? 22.139 -28.334 37.785 1.00 13.08 115 ASP C CA 1
ATOM 10205 C C . ASP C 1 148 ? 21.095 -28.800 38.733 1.00 15.49 115 ASP C C 1
ATOM 10206 O O . ASP C 1 148 ? 21.078 -28.362 39.878 1.00 19.12 115 ASP C O 1
ATOM 10211 N N . ILE C 1 149 ? 20.234 -29.693 38.273 1.00 16.23 116 ILE C N 1
ATOM 10212 C CA . ILE C 1 149 ? 19.115 -30.176 39.095 1.00 18.14 116 ILE C CA 1
ATOM 10213 C C . ILE C 1 149 ? 19.274 -31.634 39.444 1.00 15.53 116 ILE C C 1
ATOM 10214 O O . ILE C 1 149 ? 18.360 -32.220 40.036 1.00 17.98 116 ILE C O 1
ATOM 10219 N N . THR C 1 150 ? 20.431 -32.187 39.106 1.00 8.73 117 THR C N 1
ATOM 10220 C CA . THR C 1 150 ? 20.738 -33.561 39.383 1.00 12.94 117 THR C CA 1
ATOM 10221 C C . THR C 1 150 ? 20.220 -34.051 40.734 1.00 16.78 117 THR C C 1
ATOM 10222 O O . THR C 1 150 ? 19.577 -35.096 40.777 1.00 18.53 117 THR C O 1
ATOM 10226 N N . ASP C 1 151 ? 20.499 -33.310 41.816 1.00 14.70 118 ASP C N 1
ATOM 10227 C CA . ASP C 1 151 ? 20.201 -33.766 43.193 1.00 18.25 118 ASP C CA 1
ATOM 10228 C C . ASP C 1 151 ? 18.830 -33.361 43.699 1.00 20.61 118 ASP C C 1
ATOM 10229 O O . ASP C 1 151 ? 18.460 -33.693 44.822 1.00 25.27 118 ASP C O 1
ATOM 10234 N N . LEU C 1 152 ? 18.088 -32.622 42.899 1.00 13.53 119 LEU C N 1
ATOM 10235 C CA . LEU C 1 152 ? 16.802 -32.119 43.331 1.00 12.41 119 LEU C CA 1
ATOM 10236 C C . LEU C 1 152 ? 15.626 -32.947 42.739 1.00 16.37 119 LEU C C 1
ATOM 10237 O O . LEU C 1 152 ? 14.554 -33.005 43.305 1.00 14.17 119 LEU C O 1
ATOM 10242 N N . VAL C 1 153 ? 15.866 -33.596 41.598 1.00 17.51 120 VAL C N 1
ATOM 10243 C CA . VAL C 1 153 ? 14.878 -34.366 40.856 1.00 13.65 120 VAL C CA 1
ATOM 10244 C C . VAL C 1 153 ? 15.522 -35.675 40.438 1.00 17.26 120 VAL C C 1
ATOM 10245 O O . VAL C 1 153 ? 16.586 -35.702 39.825 1.00 16.97 120 VAL C O 1
ATOM 10249 N N . ALA C 1 154 ? 14.859 -36.770 40.745 1.00 16.18 121 ALA C N 1
ATOM 10250 C CA . ALA C 1 154 ? 15.419 -38.047 40.419 1.00 14.06 121 ALA C CA 1
ATOM 10251 C C . ALA C 1 154 ? 15.143 -38.406 38.945 1.00 15.78 121 ALA C C 1
ATOM 10252 O O . ALA C 1 154 ? 14.133 -37.998 38.358 1.00 14.01 121 ALA C O 1
ATOM 10254 N N . ALA C 1 155 ? 16.038 -39.186 38.352 1.00 16.23 122 ALA C N 1
ATOM 10255 C CA . ALA C 1 155 ? 15.793 -39.759 37.027 1.00 13.37 122 ALA C CA 1
ATOM 10256 C C . ALA C 1 155 ? 14.439 -40.452 36.994 1.00 20.87 122 ALA C C 1
ATOM 10257 O O . ALA C 1 155 ? 14.100 -41.172 37.928 1.00 19.82 122 ALA C O 1
ATOM 10259 N N . GLY C 1 156 ? 13.647 -40.210 35.943 1.00 16.48 123 GLY C N 1
ATOM 10260 C CA . GLY C 1 156 ? 12.308 -40.811 35.828 1.00 10.73 123 GLY C CA 1
ATOM 10261 C C . GLY C 1 156 ? 11.256 -40.109 36.644 1.00 13.50 123 GLY C C 1
ATOM 10262 O O . GLY C 1 156 ? 10.106 -40.511 36.676 1.00 17.12 123 GLY C O 1
ATOM 10263 N N . GLU C 1 157 ? 11.635 -39.044 37.318 1.00 18.11 124 GLU C N 1
ATOM 10264 C CA . GLU C 1 157 ? 10.663 -38.223 38.030 1.00 23.20 124 GLU C CA 1
ATOM 10265 C C . GLU C 1 157 ? 10.124 -37.080 37.133 1.00 17.00 124 GLU C C 1
ATOM 10266 O O . GLU C 1 157 ? 10.849 -36.523 36.316 1.00 12.25 124 GLU C O 1
ATOM 10272 N N . GLN C 1 158 ? 8.860 -36.733 37.318 1.00 13.62 125 GLN C N 1
ATOM 10273 C CA . GLN C 1 158 ? 8.253 -35.583 36.683 1.00 10.84 125 GLN C CA 1
ATOM 10274 C C . GLN C 1 158 ? 8.334 -34.376 37.637 1.00 14.83 125 GLN C C 1
ATOM 10275 O O . GLN C 1 158 ? 8.210 -34.548 38.841 1.00 18.70 125 GLN C O 1
ATOM 10281 N N . PHE C 1 159 ? 8.553 -33.163 37.129 1.00 10.19 126 PHE C N 1
ATOM 10282 C CA . PHE C 1 159 ? 8.508 -31.979 38.007 1.00 10.61 126 PHE C CA 1
ATOM 10283 C C . PHE C 1 159 ? 7.873 -30.782 37.308 1.00 13.74 126 PHE C C 1
ATOM 10284 O O . PHE C 1 159 ? 7.807 -30.760 36.072 1.00 14.45 126 PHE C O 1
ATOM 10292 N N . ARG C 1 160 ? 7.430 -29.799 38.090 1.00 8.68 127 ARG C N 1
ATOM 10293 C CA . ARG C 1 160 ? 6.827 -28.580 37.556 1.00 11.62 127 ARG C CA 1
ATOM 10294 C C . ARG C 1 160 ? 7.889 -27.485 37.341 1.00 14.05 127 ARG C C 1
ATOM 10295 O O . ARG C 1 160 ? 8.419 -26.937 38.317 1.00 17.30 127 ARG C O 1
ATOM 10303 N N . LEU C 1 161 ? 8.165 -27.161 36.075 1.00 8.06 128 LEU C N 1
ATOM 10304 C CA . LEU C 1 161 ? 9.188 -26.192 35.710 1.00 10.34 128 LEU C CA 1
ATOM 10305 C C . LEU C 1 161 ? 8.533 -24.833 35.477 1.00 12.97 128 LEU C C 1
ATOM 10306 O O . LEU C 1 161 ? 7.782 -24.691 34.525 1.00 12.07 128 LEU C O 1
ATOM 10311 N N . THR C 1 162 ? 8.810 -23.852 36.343 1.00 8.49 129 THR C N 1
ATOM 10312 C CA . THR C 1 162 ? 8.300 -22.501 36.181 1.00 8.40 129 THR C CA 1
ATOM 10313 C C . THR C 1 162 ? 9.466 -21.585 35.903 1.00 12.41 129 THR C C 1
ATOM 10314 O O . THR C 1 162 ? 10.428 -21.590 36.670 1.00 15.52 129 THR C O 1
ATOM 10318 N N . ILE C 1 163 ? 9.392 -20.782 34.844 1.00 6.21 130 ILE C N 1
ATOM 10319 C CA . ILE C 1 163 ? 10.426 -19.818 34.563 1.00 4.84 130 ILE C CA 1
ATOM 10320 C C . ILE C 1 163 ? 9.774 -18.442 34.546 1.00 8.03 130 ILE C C 1
ATOM 10321 O O . ILE C 1 163 ? 8.871 -18.173 33.755 1.00 7.33 130 ILE C O 1
ATOM 10326 N N . ALA C 1 164 ? 10.242 -17.581 35.444 1.00 5.36 131 ALA C N 1
ATOM 10327 C CA . ALA C 1 164 ? 9.746 -16.248 35.554 1.00 4.26 131 ALA C CA 1
ATOM 10328 C C . ALA C 1 164 ? 10.623 -15.355 34.711 1.00 6.23 131 ALA C C 1
ATOM 10329 O O . ALA C 1 164 ? 11.828 -15.494 34.721 1.00 4.08 131 ALA C O 1
ATOM 10331 N N . VAL C 1 165 ? 10.022 -14.443 33.959 1.00 4.51 132 VAL C N 1
ATOM 10332 C CA . VAL C 1 165 ? 10.820 -13.519 33.198 1.00 5.78 132 VAL C CA 1
ATOM 10333 C C . VAL C 1 165 ? 10.294 -12.115 33.351 1.00 5.78 132 VAL C C 1
ATOM 10334 O O . VAL C 1 165 ? 9.109 -11.895 33.356 1.00 4.95 132 VAL C O 1
ATOM 10338 N N . ASP C 1 166 ? 11.220 -11.182 33.527 1.00 6.50 133 ASP C N 1
ATOM 10339 C CA . ASP C 1 166 ? 10.895 -9.800 33.860 1.00 8.72 133 ASP C CA 1
ATOM 10340 C C . ASP C 1 166 ? 11.422 -8.925 32.772 1.00 7.49 133 ASP C C 1
ATOM 10341 O O . ASP C 1 166 ? 12.514 -9.175 32.260 1.00 8.64 133 ASP C O 1
ATOM 10346 N N . ASN C 1 167 ? 10.669 -7.887 32.415 1.00 7.97 134 ASN C N 1
ATOM 10347 C CA . ASN C 1 167 ? 11.061 -6.998 31.300 1.00 6.84 134 ASN C CA 1
ATOM 10348 C C . ASN C 1 167 ? 11.555 -5.629 31.719 1.00 8.15 134 ASN C C 1
ATOM 10349 O O . ASN C 1 167 ? 11.918 -4.838 30.866 1.00 9.64 134 ASN C O 1
ATOM 10354 N N . GLU C 1 168 ? 11.557 -5.349 33.024 1.00 6.64 135 GLU C N 1
ATOM 10355 C CA . GLU C 1 168 ? 11.774 -4.021 33.498 1.00 5.98 135 GLU C CA 1
ATOM 10356 C C . GLU C 1 168 ? 13.175 -3.574 33.234 1.00 7.59 135 GLU C C 1
ATOM 10357 O O . GLU C 1 168 ? 14.122 -4.258 33.602 1.00 10.88 135 GLU C O 1
ATOM 10363 N N . LEU C 1 169 ? 13.309 -2.399 32.638 1.00 7.08 136 LEU C N 1
ATOM 10364 C CA . LEU C 1 169 ? 14.620 -1.791 32.401 1.00 6.56 136 LEU C CA 1
ATOM 10365 C C . LEU C 1 169 ? 14.832 -0.657 33.389 1.00 6.61 136 LEU C C 1
ATOM 10366 O O . LEU C 1 169 ? 13.931 0.123 33.614 1.00 6.12 136 LEU C O 1
ATOM 10371 N N . THR C 1 170 ? 16.002 -0.619 34.015 1.00 6.76 137 THR C N 1
ATOM 10372 C CA . THR C 1 170 ? 16.381 0.453 34.924 1.00 5.15 137 THR C CA 1
ATOM 10373 C C . THR C 1 170 ? 17.621 1.096 34.359 1.00 8.60 137 THR C C 1
ATOM 10374 O O . THR C 1 170 ? 18.124 0.646 33.320 1.00 11.80 137 THR C O 1
ATOM 10378 N N . TYR C 1 171 ? 18.140 2.125 35.028 1.00 8.87 138 TYR C N 1
ATOM 10379 C CA . TYR C 1 171 ? 19.398 2.769 34.585 1.00 9.10 138 TYR C CA 1
ATOM 10380 C C . TYR C 1 171 ? 20.595 1.890 34.821 1.00 9.36 138 TYR C C 1
ATOM 10381 O O . TYR C 1 171 ? 21.685 2.213 34.373 1.00 6.98 138 TYR C O 1
ATOM 10390 N N . GLN C 1 172 ? 20.375 0.767 35.502 1.00 9.36 139 GLN C N 1
ATOM 10391 C CA . GLN C 1 172 ? 21.412 -0.218 35.712 1.00 7.07 139 GLN C CA 1
ATOM 10392 C C . GLN C 1 172 ? 21.282 -1.454 34.807 1.00 6.68 139 GLN C C 1
ATOM 10393 O O . GLN C 1 172 ? 22.229 -2.197 34.664 1.00 8.67 139 GLN C O 1
ATOM 10399 N N . THR C 1 173 ? 20.145 -1.678 34.175 1.00 6.11 140 THR C N 1
ATOM 10400 C CA . THR C 1 173 ? 20.088 -2.774 33.219 1.00 11.32 140 THR C CA 1
ATOM 10401 C C . THR C 1 173 ? 20.873 -2.465 31.974 1.00 12.80 140 THR C C 1
ATOM 10402 O O . THR C 1 173 ? 21.179 -1.321 31.692 1.00 7.79 140 THR C O 1
ATOM 10406 N N . ILE C 1 174 ? 21.100 -3.499 31.171 1.00 15.95 141 ILE C N 1
ATOM 10407 C CA . ILE C 1 174 ? 21.911 -3.314 30.007 1.00 16.04 141 ILE C CA 1
ATOM 10408 C C . ILE C 1 174 ? 21.368 -2.512 28.826 1.00 28.34 141 ILE C C 1
ATOM 10409 O O . ILE C 1 174 ? 22.031 -1.541 28.399 1.00 42.76 141 ILE C O 1
ATOM 10414 N N . PRO C 1 175 ? 20.241 -2.896 28.233 1.00 14.28 142 PRO C N 1
ATOM 10415 C CA . PRO C 1 175 ? 19.794 -1.603 27.723 1.00 10.39 142 PRO C CA 1
ATOM 10416 C C . PRO C 1 175 ? 19.231 -0.910 28.987 1.00 8.59 142 PRO C C 1
ATOM 10417 O O . PRO C 1 175 ? 18.537 -1.529 29.783 1.00 6.30 142 PRO C O 1
ATOM 10421 N N . PRO C 1 176 ? 19.625 0.314 29.245 1.00 6.77 143 PRO C N 1
ATOM 10422 C CA . PRO C 1 176 ? 18.986 0.899 30.388 1.00 8.25 143 PRO C CA 1
ATOM 10423 C C . PRO C 1 176 ? 17.642 1.496 30.011 1.00 9.32 143 PRO C C 1
ATOM 10424 O O . PRO C 1 176 ? 17.383 1.767 28.850 1.00 14.37 143 PRO C O 1
ATOM 10428 N N . GLY C 1 177 ? 16.797 1.724 30.988 1.00 4.72 144 GLY C N 1
ATOM 10429 C CA . GLY C 1 177 ? 15.605 2.478 30.756 1.00 4.96 144 GLY C CA 1
ATOM 10430 C C . GLY C 1 177 ? 15.017 2.897 32.084 1.00 7.62 144 GLY C C 1
ATOM 10431 O O . GLY C 1 177 ? 15.680 2.924 33.118 1.00 6.83 144 GLY C O 1
ATOM 10432 N N . LYS C 1 178 ? 13.756 3.255 32.056 1.00 11.47 145 LYS C N 1
ATOM 10433 C CA . LYS C 1 178 ? 13.116 3.696 33.260 1.00 13.63 145 LYS C CA 1
ATOM 10434 C C . LYS C 1 178 ? 11.605 3.589 33.188 1.00 9.82 145 LYS C C 1
ATOM 10435 O O . LYS C 1 178 ? 10.968 4.111 32.251 1.00 8.35 145 LYS C O 1
ATOM 10441 N N . VAL C 1 179 ? 11.071 2.916 34.204 1.00 7.20 146 VAL C N 1
ATOM 10442 C CA . VAL C 1 179 ? 9.638 2.748 34.378 1.00 12.02 146 VAL C CA 1
ATOM 10443 C C . VAL C 1 179 ? 9.015 4.018 34.957 1.00 12.89 146 VAL C C 1
ATOM 10444 O O . VAL C 1 179 ? 9.546 4.641 35.861 1.00 19.89 146 VAL C O 1
ATOM 10448 N N . GLU C 1 180 ? 7.882 4.395 34.412 1.00 12.40 147 GLU C N 1
ATOM 10449 C CA . GLU C 1 180 ? 7.158 5.552 34.863 1.00 14.71 147 GLU C CA 1
ATOM 10450 C C . GLU C 1 180 ? 5.675 5.209 34.979 1.00 13.51 147 GLU C C 1
ATOM 10451 O O . GLU C 1 180 ? 5.221 4.149 34.552 1.00 10.89 147 GLU C O 1
ATOM 10457 N N . ILE C 1 181 ? 4.945 6.106 35.614 1.00 13.54 148 ILE C N 1
ATOM 10458 C CA . ILE C 1 181 ? 3.537 5.912 35.905 1.00 16.63 148 ILE C CA 1
ATOM 10459 C C . ILE C 1 181 ? 2.771 7.091 35.338 1.00 16.17 148 ILE C C 1
ATOM 10460 O O . ILE C 1 181 ? 3.005 8.239 35.691 1.00 14.73 148 ILE C O 1
ATOM 10465 N N . LEU C 1 182 ? 1.838 6.782 34.456 1.00 17.24 149 LEU C N 1
ATOM 10466 C CA . LEU C 1 182 ? 0.975 7.788 33.900 1.00 15.65 149 LEU C CA 1
ATOM 10467 C C . LEU C 1 182 ? 0.090 8.370 34.987 1.00 18.03 149 LEU C C 1
ATOM 10468 O O . LEU C 1 182 ? -0.445 7.640 35.817 1.00 18.20 149 LEU C O 1
ATOM 10473 N N . GLU C 1 183 ? -0.053 9.689 34.968 1.00 18.37 150 GLU C N 1
ATOM 10474 C CA . GLU C 1 183 ? -0.626 10.423 36.102 1.00 25.04 150 GLU C CA 1
ATOM 10475 C C . GLU C 1 183 ? -2.070 10.090 36.383 1.00 28.52 150 GLU C C 1
ATOM 10476 O O . GLU C 1 183 ? -2.425 9.817 37.515 1.00 36.79 150 GLU C O 1
ATOM 10482 N N . ALA C 1 184 ? -2.894 10.074 35.349 1.00 24.64 151 ALA C N 1
ATOM 10483 C CA . ALA C 1 184 ? -4.339 10.030 35.520 1.00 24.19 151 ALA C CA 1
ATOM 10484 C C . ALA C 1 184 ? -4.877 8.624 35.707 1.00 19.95 151 ALA C C 1
ATOM 10485 O O . ALA C 1 184 ? -5.849 8.405 36.420 1.00 25.39 151 ALA C O 1
ATOM 10487 N N . THR C 1 185 ? -4.235 7.668 35.074 1.00 17.42 152 THR C N 1
ATOM 10488 C CA . THR C 1 185 ? -4.701 6.304 35.119 1.00 19.66 152 THR C CA 1
ATOM 10489 C C . THR C 1 185 ? -3.894 5.390 36.023 1.00 20.90 152 THR C C 1
ATOM 10490 O O . THR C 1 185 ? -4.399 4.350 36.436 1.00 27.33 152 THR C O 1
ATOM 10494 N N . GLY C 1 186 ? -2.646 5.733 36.329 1.00 16.75 153 GLY C N 1
ATOM 10495 C CA . GLY C 1 186 ? -1.760 4.776 37.022 1.00 6.97 153 GLY C CA 1
ATOM 10496 C C . GLY C 1 186 ? -1.178 3.644 36.160 1.00 15.29 153 GLY C C 1
ATOM 10497 O O . GLY C 1 186 ? -0.599 2.686 36.674 1.00 17.59 153 GLY C O 1
ATOM 10498 N N . LYS C 1 187 ? -1.298 3.739 34.847 1.00 9.94 154 LYS C N 1
ATOM 10499 C CA . LYS C 1 187 ? -0.679 2.751 34.020 1.00 10.74 154 LYS C CA 1
ATOM 10500 C C . LYS C 1 187 ? 0.836 2.828 34.120 1.00 15.29 154 LYS C C 1
ATOM 10501 O O . LYS C 1 187 ? 1.457 3.893 34.004 1.00 14.95 154 LYS C O 1
ATOM 10507 N N . LYS C 1 188 ? 1.413 1.661 34.333 1.00 13.15 155 LYS C N 1
ATOM 10508 C CA . LYS C 1 188 ? 2.835 1.490 34.450 1.00 10.05 155 LYS C CA 1
ATOM 10509 C C . LYS C 1 188 ? 3.351 1.457 33.018 1.00 11.09 155 LYS C C 1
ATOM 10510 O O . LYS C 1 188 ? 2.788 0.791 32.164 1.00 14.82 155 LYS C O 1
ATOM 10516 N N . VAL C 1 189 ? 4.413 2.191 32.739 1.00 11.63 156 VAL C N 1
ATOM 10517 C CA . VAL C 1 189 ? 4.834 2.390 31.360 1.00 10.31 156 VAL C CA 1
ATOM 10518 C C . VAL C 1 189 ? 6.359 2.307 31.337 1.00 11.42 156 VAL C C 1
ATOM 10519 O O . VAL C 1 189 ? 6.996 2.599 32.334 1.00 14.64 156 VAL C O 1
ATOM 10523 N N . GLN C 1 190 ? 6.949 1.905 30.220 1.00 8.33 157 GLN C N 1
ATOM 10524 C CA . GLN C 1 190 ? 8.394 1.701 30.165 1.00 10.55 157 GLN C CA 1
ATOM 10525 C C . GLN C 1 190 ? 9.079 2.640 29.138 1.00 11.50 157 GLN C C 1
ATOM 10526 O O . GLN C 1 190 ? 8.840 2.546 27.929 1.00 7.03 157 GLN C O 1
ATOM 10532 N N . THR C 1 191 ? 9.942 3.531 29.634 1.00 7.42 158 THR C N 1
ATOM 10533 C CA . THR C 1 191 ? 10.755 4.399 28.767 1.00 11.50 158 THR C CA 1
ATOM 10534 C C . THR C 1 191 ? 12.129 3.794 28.556 1.00 8.74 158 THR C C 1
ATOM 10535 O O . THR C 1 191 ? 12.656 3.079 29.393 1.00 7.54 158 THR C O 1
ATOM 10539 N N . TYR C 1 192 ? 12.687 4.101 27.401 1.00 10.09 159 TYR C N 1
ATOM 10540 C CA . TYR C 1 192 ? 14.036 3.724 27.085 1.00 7.99 159 TYR C CA 1
ATOM 10541 C C . TYR C 1 192 ? 14.531 4.557 25.940 1.00 6.86 159 TYR C C 1
ATOM 10542 O O . TYR C 1 192 ? 13.786 5.320 25.392 1.00 16.06 159 TYR C O 1
ATOM 10551 N N . GLN C 1 193 ? 15.805 4.457 25.613 1.00 13.98 160 GLN C N 1
ATOM 10552 C CA . GLN C 1 193 ? 16.421 5.400 24.663 1.00 7.37 160 GLN C CA 1
ATOM 10553 C C . GLN C 1 193 ? 16.800 4.764 23.350 1.00 6.84 160 GLN C C 1
ATOM 10554 O O . GLN C 1 193 ? 17.288 5.434 22.480 1.00 8.10 160 GLN C O 1
ATOM 10560 N N . HIS C 1 194 ? 16.532 3.474 23.185 1.00 8.39 161 HIS C N 1
ATOM 10561 C CA . HIS C 1 194 ? 16.786 2.790 21.917 1.00 6.41 161 HIS C CA 1
ATOM 10562 C C . HIS C 1 194 ? 15.529 2.619 21.069 1.00 7.13 161 HIS C C 1
ATOM 10563 O O . HIS C 1 194 ? 14.423 2.678 21.583 1.00 6.54 161 HIS C O 1
ATOM 10570 N N . ASP C 1 195 ? 15.716 2.367 19.778 1.00 11.30 162 ASP C N 1
ATOM 10571 C CA . ASP C 1 195 ? 14.598 2.200 18.854 1.00 14.82 162 ASP C CA 1
ATOM 10572 C C . ASP C 1 195 ? 13.793 0.919 19.088 1.00 21.27 162 ASP C C 1
ATOM 10573 O O . ASP C 1 195 ? 12.689 0.963 19.630 1.00 27.89 162 ASP C O 1
ATOM 10578 N N . PHE C 1 196 ? 14.346 -0.215 18.667 1.00 11.63 163 PHE C N 1
ATOM 10579 C CA . PHE C 1 196 ? 13.619 -1.495 18.699 1.00 9.46 163 PHE C CA 1
ATOM 10580 C C . PHE C 1 196 ? 12.709 -1.736 19.916 1.00 7.60 163 PHE C C 1
ATOM 10581 O O . PHE C 1 196 ? 13.022 -1.342 21.042 1.00 7.18 163 PHE C O 1
ATOM 10589 N N . TYR C 1 197 ? 11.572 -2.381 19.672 1.00 7.48 164 TYR C N 1
ATOM 10590 C CA . TYR C 1 197 ? 10.564 -2.537 20.724 1.00 7.61 164 TYR C CA 1
ATOM 10591 C C . TYR C 1 197 ? 11.123 -3.423 21.816 1.00 8.66 164 TYR C C 1
ATOM 10592 O O . TYR C 1 197 ? 11.849 -4.342 21.507 1.00 11.88 164 TYR C O 1
ATOM 10601 N N . ASN C 1 198 ? 10.809 -3.126 23.081 1.00 6.61 165 ASN C N 1
ATOM 10602 C CA . ASN C 1 198 ? 11.264 -3.930 24.222 1.00 5.59 165 ASN C CA 1
ATOM 10603 C C . ASN C 1 198 ? 10.580 -5.283 24.339 1.00 9.39 165 ASN C C 1
ATOM 10604 O O . ASN C 1 198 ? 9.967 -5.600 25.365 1.00 7.31 165 ASN C O 1
ATOM 10609 N N . TYR C 1 199 ? 10.659 -6.087 23.289 1.00 6.37 166 TYR C N 1
ATOM 10610 C CA . TYR C 1 199 ? 10.040 -7.420 23.307 1.00 7.94 166 TYR C CA 1
ATOM 10611 C C . TYR C 1 199 ? 10.592 -8.208 24.457 1.00 4.45 166 TYR C C 1
ATOM 10612 O O . TYR C 1 199 ? 11.779 -8.193 24.645 1.00 7.00 166 TYR C O 1
ATOM 10621 N N . ALA C 1 200 ? 9.765 -8.932 25.186 1.00 5.16 167 ALA C N 1
ATOM 10622 C CA . ALA C 1 200 ? 10.249 -9.778 26.312 1.00 7.18 167 ALA C CA 1
ATOM 10623 C C . ALA C 1 200 ? 9.845 -11.268 26.222 1.00 4.66 167 ALA C C 1
ATOM 10624 O O . ALA C 1 200 ? 9.066 -11.660 25.380 1.00 3.90 167 ALA C O 1
ATOM 10626 N N . GLY C 1 201 ? 10.359 -12.082 27.132 1.00 3.47 168 GLY C N 1
ATOM 10627 C CA . GLY C 1 201 ? 9.974 -13.484 27.176 1.00 5.01 168 GLY C CA 1
ATOM 10628 C C . GLY C 1 201 ? 11.085 -14.452 26.834 1.00 5.81 168 GLY C C 1
ATOM 10629 O O . GLY C 1 201 ? 12.286 -14.133 26.953 1.00 10.35 168 GLY C O 1
ATOM 10630 N N . LEU C 1 202 ? 10.691 -15.656 26.465 1.00 4.27 169 LEU C N 1
ATOM 10631 C CA . LEU C 1 202 ? 11.645 -16.729 26.176 1.00 5.97 169 LEU C CA 1
ATOM 10632 C C . LEU C 1 202 ? 11.820 -16.755 24.667 1.00 8.29 169 LEU C C 1
ATOM 10633 O O . LEU C 1 202 ? 11.189 -17.485 23.975 1.00 6.40 169 LEU C O 1
ATOM 10638 N N . ALA C 1 203 ? 12.661 -15.875 24.164 1.00 8.44 170 ALA C N 1
ATOM 10639 C CA . ALA C 1 203 ? 12.748 -15.681 22.765 1.00 4.85 170 ALA C CA 1
ATOM 10640 C C . ALA C 1 203 ? 13.680 -16.705 22.178 1.00 7.25 170 ALA C C 1
ATOM 10641 O O . ALA C 1 203 ? 13.878 -16.722 20.954 1.00 7.45 170 ALA C O 1
ATOM 10643 N N . ARG C 1 204 ? 14.248 -17.569 23.012 1.00 4.28 171 ARG C N 1
ATOM 10644 C CA . ARG C 1 204 ? 15.079 -18.623 22.519 1.00 4.25 171 ARG C CA 1
ATOM 10645 C C . ARG C 1 204 ? 14.812 -19.899 23.290 1.00 5.44 171 ARG C C 1
ATOM 10646 O O . ARG C 1 204 ? 14.174 -19.875 24.329 1.00 9.61 171 ARG C O 1
ATOM 10654 N N . SER C 1 205 ? 15.343 -21.007 22.790 1.00 5.66 172 SER C N 1
ATOM 10655 C CA . SER C 1 205 ? 14.885 -22.325 23.174 1.00 7.32 172 SER C CA 1
ATOM 10656 C C . SER C 1 205 ? 15.278 -22.647 24.584 1.00 8.90 172 SER C C 1
ATOM 10657 O O . SER C 1 205 ? 16.243 -22.087 25.083 1.00 9.25 172 SER C O 1
ATOM 10660 N N . VAL C 1 206 ? 14.533 -23.569 25.179 1.00 3.28 173 VAL C N 1
ATOM 10661 C CA . VAL C 1 206 ? 14.800 -24.088 26.481 1.00 7.29 173 VAL C CA 1
ATOM 10662 C C . VAL C 1 206 ? 15.136 -25.580 26.376 1.00 10.20 173 VAL C C 1
ATOM 10663 O O . VAL C 1 206 ? 14.616 -26.273 25.514 1.00 10.07 173 VAL C O 1
ATOM 10667 N N . TRP C 1 207 ? 15.963 -26.071 27.287 1.00 7.20 174 TRP C N 1
ATOM 10668 C CA . TRP C 1 207 ? 16.492 -27.413 27.171 1.00 9.02 174 TRP C CA 1
ATOM 10669 C C . TRP C 1 207 ? 16.676 -28.135 28.514 1.00 11.87 174 TRP C C 1
ATOM 10670 O O . TRP C 1 207 ? 17.025 -27.523 29.533 1.00 5.30 174 TRP C O 1
ATOM 10681 N N . LEU C 1 208 ? 16.421 -29.449 28.463 1.00 10.11 175 LEU C N 1
ATOM 10682 C CA . LEU C 1 208 ? 16.865 -30.405 29.480 1.00 10.87 175 LEU C CA 1
ATOM 10683 C C . LEU C 1 208 ? 17.938 -31.248 28.866 1.00 10.92 175 LEU C C 1
ATOM 10684 O O . LEU C 1 208 ? 17.743 -31.812 27.788 1.00 12.17 175 LEU C O 1
ATOM 10689 N N . TYR C 1 209 ? 19.079 -31.326 29.530 1.00 11.56 176 TYR C N 1
ATOM 10690 C CA . TYR C 1 209 ? 20.171 -32.116 29.000 1.00 12.86 176 TYR C CA 1
ATOM 10691 C C . TYR C 1 209 ? 20.982 -32.736 30.083 1.00 12.13 176 TYR C C 1
ATOM 10692 O O . TYR C 1 209 ? 20.929 -32.340 31.234 1.00 13.08 176 TYR C O 1
ATOM 10701 N N . SER C 1 210 ? 21.741 -33.728 29.673 1.00 13.21 177 SER C N 1
ATOM 10702 C CA . SER C 1 210 ? 22.512 -34.507 30.582 1.00 14.80 177 SER C CA 1
ATOM 10703 C C . SER C 1 210 ? 23.974 -34.455 30.205 1.00 13.81 177 SER C C 1
ATOM 10704 O O . SER C 1 210 ? 24.365 -34.327 29.039 1.00 15.06 177 SER C O 1
ATOM 10707 N N . VAL C 1 211 ? 24.789 -34.605 31.225 1.00 16.77 178 VAL C N 1
ATOM 10708 C CA . VAL C 1 211 ? 26.213 -34.627 31.062 1.00 20.25 178 VAL C CA 1
ATOM 10709 C C . VAL C 1 211 ? 26.714 -35.698 32.036 1.00 17.12 178 VAL C C 1
ATOM 10710 O O . VAL C 1 211 ? 26.121 -35.872 33.106 1.00 16.69 178 VAL C O 1
ATOM 10714 N N . PRO C 1 212 ? 27.759 -36.452 31.663 1.00 14.92 179 PRO C N 1
ATOM 10715 C CA . PRO C 1 212 ? 28.420 -37.374 32.624 1.00 11.59 179 PRO C CA 1
ATOM 10716 C C . PRO C 1 212 ? 29.049 -36.670 33.853 1.00 14.05 179 PRO C C 1
ATOM 10717 O O . PRO C 1 212 ? 29.331 -35.496 33.794 1.00 14.35 179 PRO C O 1
ATOM 10721 N N . GLN C 1 213 ? 29.271 -37.382 34.951 1.00 13.79 180 GLN C N 1
ATOM 10722 C CA . GLN C 1 213 ? 29.886 -36.779 36.174 1.00 15.31 180 GLN C CA 1
ATOM 10723 C C . GLN C 1 213 ? 31.229 -36.068 35.909 1.00 15.71 180 GLN C C 1
ATOM 10724 O O . GLN C 1 213 ? 31.534 -34.989 36.432 1.00 17.10 180 GLN C O 1
ATOM 10730 N N . GLN C 1 214 ? 32.060 -36.744 35.139 1.00 20.22 181 GLN C N 1
ATOM 10731 C CA . GLN C 1 214 ? 33.262 -36.152 34.604 1.00 21.70 181 GLN C CA 1
ATOM 10732 C C . GLN C 1 214 ? 32.909 -35.621 33.260 1.00 23.71 181 GLN C C 1
ATOM 10733 O O . GLN C 1 214 ? 32.692 -36.405 32.312 1.00 19.82 181 GLN C O 1
ATOM 10739 N N . HIS C 1 215 ? 32.868 -34.299 33.149 1.00 22.36 182 HIS C N 1
ATOM 10740 C CA . HIS C 1 215 ? 32.524 -33.712 31.860 1.00 19.41 182 HIS C CA 1
ATOM 10741 C C . HIS C 1 215 ? 33.309 -32.491 31.457 1.00 15.92 182 HIS C C 1
ATOM 10742 O O . HIS C 1 215 ? 33.869 -31.785 32.276 1.00 15.29 182 HIS C O 1
ATOM 10749 N N . ILE C 1 216 ? 33.301 -32.248 30.157 1.00 16.19 183 ILE C N 1
ATOM 10750 C CA . ILE C 1 216 ? 33.839 -31.029 29.592 1.00 19.05 183 ILE C CA 1
ATOM 10751 C C . ILE C 1 216 ? 32.891 -29.842 29.849 1.00 14.18 183 ILE C C 1
ATOM 10752 O O . ILE C 1 216 ? 31.707 -29.894 29.556 1.00 10.98 183 ILE C O 1
ATOM 10757 N N . GLN C 1 217 ? 33.435 -28.788 30.436 1.00 14.06 184 GLN C N 1
ATOM 10758 C CA . GLN C 1 217 ? 32.662 -27.621 30.784 1.00 12.99 184 GLN C CA 1
ATOM 10759 C C . GLN C 1 217 ? 32.847 -26.489 29.802 1.00 13.25 184 GLN C C 1
ATOM 10760 O O . GLN C 1 217 ? 31.919 -25.731 29.545 1.00 14.36 184 GLN C O 1
ATOM 10766 N N . ASP C 1 218 ? 34.052 -26.372 29.258 1.00 15.42 185 ASP C N 1
ATOM 10767 C CA . ASP C 1 218 ? 34.390 -25.259 28.398 1.00 14.25 185 ASP C CA 1
ATOM 10768 C C . ASP C 1 218 ? 35.593 -25.597 27.535 1.00 18.41 185 ASP C C 1
ATOM 10769 O O . ASP C 1 218 ? 36.405 -26.439 27.896 1.00 20.85 185 ASP C O 1
ATOM 10774 N N . ILE C 1 219 ? 35.683 -24.957 26.373 1.00 18.29 186 ILE C N 1
ATOM 10775 C CA . ILE C 1 219 ? 36.824 -25.098 25.477 1.00 10.30 186 ILE C CA 1
ATOM 10776 C C . ILE C 1 219 ? 37.088 -23.725 24.912 1.00 15.10 186 ILE C C 1
ATOM 10777 O O . ILE C 1 219 ? 36.132 -22.985 24.617 1.00 15.63 186 ILE C O 1
ATOM 10782 N N . THR C 1 220 ? 38.367 -23.359 24.824 1.00 13.62 187 THR C N 1
ATOM 10783 C CA . THR C 1 220 ? 38.787 -22.189 24.089 1.00 11.48 187 THR C CA 1
ATOM 10784 C C . THR C 1 220 ? 39.709 -22.650 22.997 1.00 10.75 187 THR C C 1
ATOM 10785 O O . THR C 1 220 ? 40.589 -23.396 23.253 1.00 16.36 187 THR C O 1
ATOM 10789 N N . VAL C 1 221 ? 39.487 -22.202 21.774 1.00 12.63 188 VAL C N 1
ATOM 10790 C CA . VAL C 1 221 ? 40.366 -22.478 20.665 1.00 10.63 188 VAL C CA 1
ATOM 10791 C C . VAL C 1 221 ? 40.779 -21.143 20.094 1.00 17.55 188 VAL C C 1
ATOM 10792 O O . VAL C 1 221 ? 39.929 -20.292 19.909 1.00 16.08 188 VAL C O 1
ATOM 10796 N N . ARG C 1 222 ? 42.086 -20.965 19.844 1.00 22.77 189 ARG C N 1
ATOM 10797 C CA . ARG C 1 222 ? 42.664 -19.791 19.120 1.00 14.50 189 ARG C CA 1
ATOM 10798 C C . ARG C 1 222 ? 43.498 -20.231 17.924 1.00 14.40 189 ARG C C 1
ATOM 10799 O O . ARG C 1 222 ? 44.187 -21.237 17.982 1.00 20.31 189 ARG C O 1
ATOM 10807 N N . THR C 1 223 ? 43.415 -19.495 16.830 1.00 10.12 190 THR C N 1
ATOM 10808 C CA . THR C 1 223 ? 43.971 -19.980 15.583 1.00 20.28 190 THR C CA 1
ATOM 10809 C C . THR C 1 223 ? 44.923 -18.970 14.952 1.00 17.00 190 THR C C 1
ATOM 10810 O O . THR C 1 223 ? 44.508 -17.895 14.604 1.00 14.40 190 THR C O 1
ATOM 10814 N N . ASP C 1 224 ? 46.195 -19.351 14.819 1.00 19.90 191 ASP C N 1
ATOM 10815 C CA . ASP C 1 224 ? 47.159 -18.624 14.009 1.00 23.98 191 ASP C CA 1
ATOM 10816 C C . ASP C 1 224 ? 47.545 -19.484 12.762 1.00 23.89 191 ASP C C 1
ATOM 10817 O O . ASP C 1 224 ? 47.017 -20.586 12.540 1.00 19.13 191 ASP C O 1
ATOM 10822 N N . VAL C 1 225 ? 48.416 -18.923 11.925 1.00 30.23 192 VAL C N 1
ATOM 10823 C CA . VAL C 1 225 ? 48.969 -19.598 10.744 1.00 36.14 192 VAL C CA 1
ATOM 10824 C C . VAL C 1 225 ? 50.463 -19.298 10.694 1.00 31.41 192 VAL C C 1
ATOM 10825 O O . VAL C 1 225 ? 50.864 -18.163 10.929 1.00 34.04 192 VAL C O 1
ATOM 10829 N N . GLN C 1 226 ? 51.271 -20.325 10.430 1.00 26.82 193 GLN C N 1
ATOM 10830 C CA . GLN C 1 226 ? 52.698 -20.144 10.055 1.00 40.55 193 GLN C CA 1
ATOM 10831 C C . GLN C 1 226 ? 52.940 -20.647 8.655 1.00 30.32 193 GLN C C 1
ATOM 10832 O O . GLN C 1 226 ? 53.112 -21.850 8.447 1.00 31.03 193 GLN C O 1
ATOM 10838 N N . GLY C 1 227 ? 52.953 -19.729 7.697 1.00 27.72 194 GLY C N 1
ATOM 10839 C CA . GLY C 1 227 ? 53.088 -20.109 6.299 1.00 24.88 194 GLY C CA 1
ATOM 10840 C C . GLY C 1 227 ? 51.813 -20.829 5.885 1.00 33.22 194 GLY C C 1
ATOM 10841 O O . GLY C 1 227 ? 50.741 -20.223 5.884 1.00 29.27 194 GLY C O 1
ATOM 10842 N N . THR C 1 228 ? 51.933 -22.123 5.592 1.00 27.51 195 THR C N 1
ATOM 10843 C CA . THR C 1 228 ? 50.808 -22.971 5.184 1.00 38.12 195 THR C CA 1
ATOM 10844 C C . THR C 1 228 ? 50.315 -23.925 6.289 1.00 35.73 195 THR C C 1
ATOM 10845 O O . THR C 1 228 ? 49.386 -24.716 6.076 1.00 30.29 195 THR C O 1
ATOM 10849 N N . THR C 1 229 ? 50.944 -23.852 7.458 1.00 32.15 196 THR C N 1
ATOM 10850 C CA . THR C 1 229 ? 50.616 -24.723 8.572 1.00 26.69 196 THR C CA 1
ATOM 10851 C C . THR C 1 229 ? 49.697 -23.962 9.479 1.00 30.01 196 THR C C 1
ATOM 10852 O O . THR C 1 229 ? 49.945 -22.796 9.798 1.00 29.03 196 THR C O 1
ATOM 10856 N N . GLY C 1 230 ? 48.669 -24.637 9.955 1.00 22.63 197 GLY C N 1
ATOM 10857 C CA . GLY C 1 230 ? 47.716 -23.995 10.819 1.00 23.55 197 GLY C CA 1
ATOM 10858 C C . GLY C 1 230 ? 47.944 -24.427 12.226 1.00 28.58 197 GLY C C 1
ATOM 10859 O O . GLY C 1 230 ? 48.246 -25.579 12.490 1.00 36.13 197 GLY C O 1
ATOM 10860 N N . LEU C 1 231 ? 47.775 -23.509 13.152 1.00 24.52 198 LEU C N 1
ATOM 10861 C CA . LEU C 1 231 ? 48.017 -23.860 14.516 1.00 25.65 198 LEU C CA 1
ATOM 10862 C C . LEU C 1 231 ? 46.863 -23.463 15.398 1.00 28.46 198 LEU C C 1
ATOM 10863 O O . LEU C 1 231 ? 46.387 -22.330 15.373 1.00 31.04 198 LEU C O 1
ATOM 10868 N N . ILE C 1 232 ? 46.395 -24.453 16.145 1.00 23.30 199 ILE C N 1
ATOM 10869 C CA . ILE C 1 232 ? 45.273 -24.325 17.015 1.00 23.44 199 ILE C CA 1
ATOM 10870 C C . ILE C 1 232 ? 45.733 -24.303 18.458 1.00 30.34 199 ILE C C 1
ATOM 10871 O O . ILE C 1 232 ? 46.241 -25.294 18.969 1.00 32.96 199 ILE C O 1
ATOM 10876 N N . ASP C 1 233 ? 45.559 -23.174 19.125 1.00 29.64 200 ASP C N 1
ATOM 10877 C CA . ASP C 1 233 ? 45.827 -23.133 20.547 1.00 34.26 200 ASP C CA 1
ATOM 10878 C C . ASP C 1 233 ? 44.552 -23.491 21.293 1.00 28.38 200 ASP C C 1
ATOM 10879 O O . ASP C 1 233 ? 43.547 -22.811 21.152 1.00 28.34 200 ASP C O 1
ATOM 10884 N N . TYR C 1 234 ? 44.589 -24.559 22.074 1.00 18.90 201 TYR C N 1
ATOM 10885 C CA . TYR C 1 234 ? 43.400 -25.005 22.741 1.00 15.79 201 TYR C CA 1
ATOM 10886 C C . TYR C 1 234 ? 43.564 -25.155 24.219 1.00 19.68 201 TYR C C 1
ATOM 10887 O O . TYR C 1 234 ? 44.648 -25.377 24.717 1.00 21.16 201 TYR C O 1
ATOM 10896 N N . ASN C 1 235 ? 42.445 -25.052 24.905 1.00 17.80 202 ASN C N 1
ATOM 10897 C CA . ASN C 1 235 ? 42.386 -25.259 26.318 1.00 22.27 202 ASN C CA 1
ATOM 10898 C C . ASN C 1 235 ? 41.034 -25.830 26.651 1.00 23.60 202 ASN C C 1
ATOM 10899 O O . ASN C 1 235 ? 40.031 -25.261 26.267 1.00 25.95 202 ASN C O 1
ATOM 10904 N N . VAL C 1 236 ? 41.013 -26.928 27.388 1.00 20.97 203 VAL C N 1
ATOM 10905 C CA . VAL C 1 236 ? 39.782 -27.600 27.761 1.00 19.19 203 VAL C CA 1
ATOM 10906 C C . VAL C 1 236 ? 39.658 -27.448 29.254 1.00 20.74 203 VAL C C 1
ATOM 10907 O O . VAL C 1 236 ? 40.626 -27.661 29.963 1.00 27.36 203 VAL C O 1
ATOM 10911 N N . VAL C 1 237 ? 38.473 -27.063 29.713 1.00 16.90 204 VAL C N 1
ATOM 10912 C CA . VAL C 1 237 ? 38.141 -27.039 31.129 1.00 18.74 204 VAL C CA 1
ATOM 10913 C C . VAL C 1 237 ? 37.131 -28.140 31.367 1.00 23.88 204 VAL C C 1
ATOM 10914 O O . VAL C 1 237 ? 36.064 -28.156 30.732 1.00 22.57 204 VAL C O 1
ATOM 10918 N N . ALA C 1 238 ? 37.469 -29.037 32.286 1.00 20.58 205 ALA C N 1
ATOM 10919 C CA . ALA C 1 238 ? 36.666 -30.211 32.581 1.00 23.12 205 ALA C CA 1
ATOM 10920 C C . ALA C 1 238 ? 36.496 -30.388 34.092 1.00 24.95 205 ALA C C 1
ATOM 10921 O O . ALA C 1 238 ? 37.351 -29.977 34.880 1.00 23.69 205 ALA C O 1
ATOM 10923 N N . SER C 1 239 ? 35.384 -31.002 34.485 1.00 25.91 206 SER C N 1
ATOM 10924 C CA . SER C 1 239 ? 34.984 -31.019 35.882 1.00 27.04 206 SER C CA 1
ATOM 10925 C C . SER C 1 239 ? 35.997 -31.774 36.717 1.00 47.23 206 SER C C 1
ATOM 10926 O O . SER C 1 239 ? 36.276 -31.367 37.857 1.00 54.33 206 SER C O 1
ATOM 10929 N N . THR C 1 240 ? 36.591 -32.832 36.164 1.00 35.37 207 THR C N 1
ATOM 10930 C CA . THR C 1 240 ? 37.691 -33.465 36.885 1.00 46.72 207 THR C CA 1
ATOM 10931 C C . THR C 1 240 ? 38.807 -34.070 36.051 1.00 49.31 207 THR C C 1
ATOM 10932 O O . THR C 1 240 ? 38.717 -34.213 34.834 1.00 33.41 207 THR C O 1
ATOM 10936 N N . THR C 1 241 ? 39.846 -34.442 36.797 1.00 68.66 208 THR C N 1
ATOM 10937 C CA . THR C 1 241 ? 41.154 -34.847 36.293 1.00 63.95 208 THR C CA 1
ATOM 10938 C C . THR C 1 241 ? 41.479 -36.354 36.420 1.00 60.82 208 THR C C 1
ATOM 10939 O O . THR C 1 241 ? 42.325 -36.836 35.675 1.00 61.06 208 THR C O 1
ATOM 10943 N N . GLN C 1 242 ? 40.863 -37.083 37.360 1.00 53.44 209 GLN C N 1
ATOM 10944 C CA . GLN C 1 242 ? 40.889 -38.569 37.321 1.00 39.85 209 GLN C CA 1
ATOM 10945 C C . GLN C 1 242 ? 40.516 -39.086 35.901 1.00 49.31 209 GLN C C 1
ATOM 10946 O O . GLN C 1 242 ? 39.381 -38.934 35.453 1.00 56.22 209 GLN C O 1
ATOM 10952 N N . GLY C 1 243 ? 41.460 -39.662 35.168 1.00 37.00 210 GLY C N 1
ATOM 10953 C CA . GLY C 1 243 ? 41.252 -39.869 33.719 1.00 36.35 210 GLY C CA 1
ATOM 10954 C C . GLY C 1 243 ? 41.281 -38.543 32.944 1.00 37.40 210 GLY C C 1
ATOM 10955 O O . GLY C 1 243 ? 40.873 -37.511 33.477 1.00 37.20 210 GLY C O 1
ATOM 10956 N N . THR C 1 244 ? 41.706 -38.597 31.672 1.00 29.61 211 THR C N 1
ATOM 10957 C CA . THR C 1 244 ? 42.371 -37.456 30.977 1.00 32.93 211 THR C CA 1
ATOM 10958 C C . THR C 1 244 ? 41.679 -36.888 29.746 1.00 25.88 211 THR C C 1
ATOM 10959 O O . THR C 1 244 ? 40.573 -37.275 29.410 1.00 24.59 211 THR C O 1
ATOM 10963 N N . ILE C 1 245 ? 42.353 -35.967 29.070 1.00 23.21 212 ILE C N 1
ATOM 10964 C CA . ILE C 1 245 ? 41.792 -35.306 27.898 1.00 26.17 212 ILE C CA 1
ATOM 10965 C C . ILE C 1 245 ? 42.552 -35.689 26.622 1.00 28.64 212 ILE C C 1
ATOM 10966 O O . ILE C 1 245 ? 43.776 -35.601 26.565 1.00 31.70 212 ILE C O 1
ATOM 10971 N N . GLN C 1 246 ? 41.803 -36.166 25.633 1.00 27.64 213 GLN C N 1
ATOM 10972 C CA . GLN C 1 246 ? 42.288 -36.351 24.281 1.00 22.58 213 GLN C CA 1
ATOM 10973 C C . GLN C 1 246 ? 41.561 -35.350 23.392 1.00 30.21 213 GLN C C 1
ATOM 10974 O O . GLN C 1 246 ? 40.407 -34.990 23.663 1.00 21.70 213 GLN C O 1
ATOM 10980 N N . VAL C 1 247 ? 42.235 -34.945 22.312 1.00 32.21 214 VAL C N 1
ATOM 10981 C CA . VAL C 1 247 ? 41.668 -34.068 21.301 1.00 17.75 214 VAL C CA 1
ATOM 10982 C C . VAL C 1 247 ? 41.930 -34.620 19.912 1.00 23.15 214 VAL C C 1
ATOM 10983 O O . VAL C 1 247 ? 43.024 -35.142 19.626 1.00 27.35 214 VAL C O 1
ATOM 10987 N N . ALA C 1 248 ? 40.932 -34.502 19.043 1.00 13.56 215 ALA C N 1
ATOM 10988 C CA . ALA C 1 248 ? 41.123 -34.850 17.655 1.00 17.73 215 ALA C CA 1
ATOM 10989 C C . ALA C 1 248 ? 40.603 -33.747 16.777 1.00 20.46 215 ALA C C 1
ATOM 10990 O O . ALA C 1 248 ? 39.562 -33.171 17.053 1.00 25.94 215 ALA C O 1
ATOM 10992 N N . VAL C 1 249 ? 41.328 -33.464 15.707 1.00 19.33 216 VAL C N 1
ATOM 10993 C CA . VAL C 1 249 ? 40.901 -32.473 14.725 1.00 24.01 216 VAL C CA 1
ATOM 10994 C C . VAL C 1 249 ? 40.591 -33.212 13.450 1.00 20.31 216 VAL C C 1
ATOM 10995 O O . VAL C 1 249 ? 41.425 -33.943 12.934 1.00 20.08 216 VAL C O 1
ATOM 10999 N N . ILE C 1 250 ? 39.373 -33.031 12.968 1.00 22.45 217 ILE C N 1
ATOM 11000 C CA . ILE C 1 250 ? 38.850 -33.846 11.882 1.00 18.74 217 ILE C CA 1
ATOM 11001 C C . ILE C 1 250 ? 38.422 -32.862 10.808 1.00 21.37 217 ILE C C 1
ATOM 11002 O O . ILE C 1 250 ? 37.809 -31.844 11.098 1.00 20.58 217 ILE C O 1
ATOM 11007 N N . ASP C 1 251 ? 38.781 -33.144 9.570 1.00 18.10 218 ASP C N 1
ATOM 11008 C CA . ASP C 1 251 ? 38.474 -32.212 8.518 1.00 18.93 218 ASP C CA 1
ATOM 11009 C C . ASP C 1 251 ? 37.044 -32.450 7.993 1.00 21.77 218 ASP C C 1
ATOM 11010 O O . ASP C 1 251 ? 36.334 -33.328 8.489 1.00 19.32 218 ASP C O 1
ATOM 11015 N N . GLU C 1 252 ? 36.626 -31.669 7.004 1.00 12.43 219 GLU C N 1
ATOM 11016 C CA . GLU C 1 252 ? 35.270 -31.803 6.481 1.00 21.57 219 GLU C CA 1
ATOM 11017 C C . GLU C 1 252 ? 34.936 -33.166 5.863 1.00 27.94 219 GLU C C 1
ATOM 11018 O O . GLU C 1 252 ? 33.761 -33.459 5.631 1.00 26.54 219 GLU C O 1
ATOM 11024 N N . ASP C 1 253 ? 35.972 -33.976 5.604 1.00 27.52 220 ASP C N 1
ATOM 11025 C CA . ASP C 1 253 ? 35.836 -35.336 5.047 1.00 24.53 220 ASP C CA 1
ATOM 11026 C C . ASP C 1 253 ? 35.746 -36.446 6.100 1.00 28.21 220 ASP C C 1
ATOM 11027 O O . ASP C 1 253 ? 35.692 -37.639 5.733 1.00 40.12 220 ASP C O 1
ATOM 11032 N N . GLY C 1 254 ? 35.775 -36.090 7.387 1.00 19.56 221 GLY C N 1
ATOM 11033 C CA . GLY C 1 254 ? 35.792 -37.097 8.442 1.00 16.94 221 GLY C CA 1
ATOM 11034 C C . GLY C 1 254 ? 37.168 -37.692 8.721 1.00 20.03 221 GLY C C 1
ATOM 11035 O O . GLY C 1 254 ? 37.316 -38.530 9.600 1.00 12.87 221 GLY C O 1
ATOM 11036 N N . THR C 1 255 ? 38.174 -37.226 7.989 1.00 20.95 222 THR C N 1
ATOM 11037 C CA . THR C 1 255 ? 39.557 -37.604 8.202 1.00 17.85 222 THR C CA 1
ATOM 11038 C C . THR C 1 255 ? 40.186 -36.867 9.376 1.00 19.34 222 THR C C 1
ATOM 11039 O O . THR C 1 255 ? 40.248 -35.637 9.381 1.00 22.68 222 THR C O 1
ATOM 11043 N N . THR C 1 256 ? 40.679 -37.632 10.343 1.00 22.20 223 THR C N 1
ATOM 11044 C CA . THR C 1 256 ? 41.419 -37.111 11.487 1.00 14.80 223 THR C CA 1
ATOM 11045 C C . THR C 1 256 ? 42.757 -36.621 11.004 1.00 17.38 223 THR C C 1
ATOM 11046 O O . THR C 1 256 ? 43.540 -37.366 10.436 1.00 22.96 223 THR C O 1
ATOM 11050 N N . VAL C 1 257 ? 43.028 -35.362 11.231 1.00 13.58 224 VAL C N 1
ATOM 11051 C CA . VAL C 1 257 ? 44.126 -34.728 10.565 1.00 18.88 224 VAL C CA 1
ATOM 11052 C C . VAL C 1 257 ? 45.259 -34.446 11.562 1.00 23.51 224 VAL C C 1
ATOM 11053 O O . VAL C 1 257 ? 46.409 -34.241 11.160 1.00 26.14 224 VAL C O 1
ATOM 11057 N N . ALA C 1 258 ? 44.922 -34.443 12.852 1.00 24.09 225 ALA C N 1
ATOM 11058 C CA . ALA C 1 258 ? 45.868 -34.184 13.933 1.00 23.04 225 ALA C CA 1
ATOM 11059 C C . ALA C 1 258 ? 45.269 -34.727 15.223 1.00 24.40 225 ALA C C 1
ATOM 11060 O O . ALA C 1 258 ? 44.064 -34.944 15.284 1.00 21.85 225 ALA C O 1
ATOM 11062 N N . THR C 1 259 ? 46.103 -34.954 16.241 1.00 25.58 226 THR C N 1
ATOM 11063 C CA . THR C 1 259 ? 45.615 -35.257 17.595 1.00 23.04 226 THR C CA 1
ATOM 11064 C C . THR C 1 259 ? 46.497 -34.561 18.634 1.00 21.53 226 THR C C 1
ATOM 11065 O O . THR C 1 259 ? 47.486 -33.918 18.297 1.00 21.74 226 THR C O 1
ATOM 11069 N N . SER C 1 260 ? 46.123 -34.693 19.898 1.00 18.84 227 SER C N 1
ATOM 11070 C CA . SER C 1 260 ? 46.905 -34.133 20.986 1.00 18.28 227 SER C CA 1
ATOM 11071 C C . SER C 1 260 ? 46.383 -34.699 22.303 1.00 20.73 227 SER C C 1
ATOM 11072 O O . SER C 1 260 ? 45.233 -35.165 22.374 1.00 21.79 227 SER C O 1
ATOM 11075 N N . SER C 1 261 ? 47.233 -34.664 23.329 1.00 18.42 228 SER C N 1
ATOM 11076 C CA . SER C 1 261 ? 46.864 -35.122 24.684 1.00 25.82 228 SER C CA 1
ATOM 11077 C C . SER C 1 261 ? 47.022 -34.008 25.695 1.00 23.70 228 SER C C 1
ATOM 11078 O O . SER C 1 261 ? 47.920 -33.184 25.574 1.00 18.43 228 SER C O 1
ATOM 11081 N N . GLY C 1 262 ? 46.136 -33.998 26.688 1.00 21.47 229 GLY C N 1
ATOM 11082 C CA . GLY C 1 262 ? 46.169 -32.992 27.743 1.00 21.40 229 GLY C CA 1
ATOM 11083 C C . GLY C 1 262 ? 45.146 -31.888 27.592 1.00 21.83 229 GLY C C 1
ATOM 11084 O O . GLY C 1 262 ? 44.639 -31.614 26.495 1.00 25.42 229 GLY C O 1
ATOM 11085 N N . SER C 1 263 ? 44.845 -31.262 28.722 1.00 21.50 230 SER C N 1
ATOM 11086 C CA . SER C 1 263 ? 43.763 -30.287 28.802 1.00 27.37 230 SER C CA 1
ATOM 11087 C C . SER C 1 263 ? 44.093 -28.997 28.067 1.00 27.64 230 SER C C 1
ATOM 11088 O O . SER C 1 263 ? 43.194 -28.234 27.788 1.00 25.05 230 SER C O 1
ATOM 11091 N N . ASN C 1 264 ? 45.356 -28.743 27.751 1.00 23.45 231 ASN C N 1
ATOM 11092 C CA . ASN C 1 264 ? 45.654 -27.663 26.825 1.00 26.12 231 ASN C CA 1
ATOM 11093 C C . ASN C 1 264 ? 46.898 -27.919 26.015 1.00 24.31 231 ASN C C 1
ATOM 11094 O O . ASN C 1 264 ? 47.707 -28.760 26.370 1.00 36.03 231 ASN C O 1
ATOM 11099 N N . GLY C 1 265 ? 47.052 -27.195 24.914 1.00 24.23 232 GLY C N 1
ATOM 11100 C CA . GLY C 1 265 ? 48.210 -27.403 24.041 1.00 21.43 232 GLY C CA 1
ATOM 11101 C C . GLY C 1 265 ? 48.096 -26.802 22.657 1.00 22.20 232 GLY C C 1
ATOM 11102 O O . GLY C 1 265 ? 47.206 -26.013 22.379 1.00 25.24 232 GLY C O 1
ATOM 11103 N N . THR C 1 266 ? 49.006 -27.194 21.781 1.00 25.96 233 THR C N 1
ATOM 11104 C CA . THR C 1 266 ? 49.069 -26.636 20.436 1.00 27.61 233 THR C CA 1
ATOM 11105 C C . THR C 1 266 ? 49.041 -27.741 19.363 1.00 32.81 233 THR C C 1
ATOM 11106 O O . THR C 1 266 ? 49.879 -28.644 19.363 1.00 29.91 233 THR C O 1
ATOM 11110 N N . ILE C 1 267 ? 48.076 -27.665 18.452 1.00 28.03 234 ILE C N 1
ATOM 11111 C CA . ILE C 1 267 ? 47.903 -28.704 17.447 1.00 34.35 234 ILE C CA 1
ATOM 11112 C C . ILE C 1 267 ? 48.411 -28.188 16.104 1.00 34.55 234 ILE C C 1
ATOM 11113 O O . ILE C 1 267 ? 47.999 -27.128 15.660 1.00 25.46 234 ILE C O 1
ATOM 11118 N N . HIS C 1 268 ? 49.287 -28.944 15.449 1.00 31.05 235 HIS C N 1
ATOM 11119 C CA . HIS C 1 268 ? 49.783 -28.522 14.140 1.00 30.00 235 HIS C CA 1
ATOM 11120 C C . HIS C 1 268 ? 48.995 -29.187 12.996 1.00 30.76 235 HIS C C 1
ATOM 11121 O O . HIS C 1 268 ? 48.793 -30.402 12.971 1.00 34.86 235 HIS C O 1
ATOM 11128 N N . ILE C 1 269 ? 48.523 -28.371 12.064 1.00 24.39 236 ILE C N 1
ATOM 11129 C CA . ILE C 1 269 ? 47.766 -28.857 10.920 1.00 24.97 236 ILE C CA 1
ATOM 11130 C C . ILE C 1 269 ? 48.507 -28.482 9.631 1.00 26.82 236 ILE C C 1
ATOM 11131 O O . ILE C 1 269 ? 48.618 -27.314 9.273 1.00 27.17 236 ILE C O 1
ATOM 11136 N N . PRO C 1 270 ? 49.081 -29.482 8.963 1.00 31.96 237 PRO C N 1
ATOM 11137 C CA . PRO C 1 270 ? 49.800 -29.209 7.733 1.00 23.18 237 PRO C CA 1
ATOM 11138 C C . PRO C 1 270 ? 48.891 -28.814 6.569 1.00 20.73 237 PRO C C 1
ATOM 11139 O O . PRO C 1 270 ? 47.878 -29.448 6.352 1.00 22.62 237 PRO C O 1
ATOM 11143 N N . SER C 1 271 ? 49.271 -27.785 5.817 1.00 23.22 238 SER C N 1
ATOM 11144 C CA . SER C 1 271 ? 48.532 -27.363 4.611 1.00 23.04 238 SER C CA 1
ATOM 11145 C C . SER C 1 271 ? 47.058 -27.122 4.930 1.00 28.38 238 SER C C 1
ATOM 11146 O O . SER C 1 271 ? 46.143 -27.687 4.306 1.00 16.19 238 SER C O 1
ATOM 11149 N N . VAL C 1 272 ? 46.842 -26.258 5.918 1.00 28.58 239 VAL C N 1
ATOM 11150 C CA . VAL C 1 272 ? 45.508 -26.013 6.427 1.00 26.83 239 VAL C CA 1
ATOM 11151 C C . VAL C 1 272 ? 44.627 -25.472 5.336 1.00 25.66 239 VAL C C 1
ATOM 11152 O O . VAL C 1 272 ? 45.084 -24.670 4.517 1.00 17.63 239 VAL C O 1
ATOM 11156 N N . HIS C 1 273 ? 43.366 -25.918 5.362 1.00 21.31 240 HIS C N 1
ATOM 11157 C CA . HIS C 1 273 ? 42.287 -25.229 4.670 1.00 19.28 240 HIS C CA 1
ATOM 11158 C C . HIS C 1 273 ? 41.818 -24.090 5.531 1.00 15.80 240 HIS C C 1
ATOM 11159 O O . HIS C 1 273 ? 41.117 -24.280 6.513 1.00 18.13 240 HIS C O 1
ATOM 11166 N N . LEU C 1 274 ? 42.247 -22.899 5.162 1.00 18.02 241 LEU C N 1
ATOM 11167 C CA . LEU C 1 274 ? 41.846 -21.692 5.860 1.00 14.35 241 LEU C CA 1
ATOM 11168 C C . LEU C 1 274 ? 40.332 -21.517 5.774 1.00 13.30 241 LEU C C 1
ATOM 11169 O O . LEU C 1 274 ? 39.710 -21.985 4.815 1.00 14.17 241 LEU C O 1
ATOM 11174 N N . TRP C 1 275 ? 39.769 -20.865 6.793 1.00 9.89 242 TRP C N 1
ATOM 11175 C CA . TRP C 1 275 ? 38.409 -20.324 6.759 1.00 11.25 242 TRP C CA 1
ATOM 11176 C C . TRP C 1 275 ? 38.430 -18.936 6.117 1.00 11.83 242 TRP C C 1
ATOM 11177 O O . TRP C 1 275 ? 39.130 -18.082 6.589 1.00 15.34 242 TRP C O 1
ATOM 11188 N N . GLN C 1 276 ? 37.672 -18.709 5.055 1.00 9.69 243 GLN C N 1
ATOM 11189 C CA . GLN C 1 276 ? 37.697 -17.410 4.352 1.00 11.63 243 GLN C CA 1
ATOM 11190 C C . GLN C 1 276 ? 36.295 -16.790 4.228 1.00 13.95 243 GLN C C 1
ATOM 11191 O O . GLN C 1 276 ? 35.295 -17.505 4.083 1.00 11.62 243 GLN C O 1
ATOM 11197 N N . PRO C 1 277 ? 36.210 -15.456 4.299 1.00 15.33 244 PRO C N 1
ATOM 11198 C CA . PRO C 1 277 ? 34.998 -14.711 3.928 1.00 8.10 244 PRO C CA 1
ATOM 11199 C C . PRO C 1 277 ? 34.545 -15.178 2.597 1.00 7.80 244 PRO C C 1
ATOM 11200 O O . PRO C 1 277 ? 35.304 -15.105 1.674 1.00 12.56 244 PRO C O 1
ATOM 11204 N N . GLY C 1 278 ? 33.349 -15.723 2.494 1.00 7.87 245 GLY C N 1
ATOM 11205 C CA . GLY C 1 278 ? 32.852 -16.181 1.213 1.00 6.17 245 GLY C CA 1
ATOM 11206 C C . GLY C 1 278 ? 33.259 -17.586 0.808 1.00 9.32 245 GLY C C 1
ATOM 11207 O O . GLY C 1 278 ? 32.770 -18.099 -0.182 1.00 17.78 245 GLY C O 1
ATOM 11208 N N . ALA C 1 279 ? 34.150 -18.213 1.560 1.00 8.26 246 ALA C N 1
ATOM 11209 C CA . ALA C 1 279 ? 34.458 -19.624 1.388 1.00 6.61 246 ALA C CA 1
ATOM 11210 C C . ALA C 1 279 ? 34.781 -20.272 2.747 1.00 10.39 246 ALA C C 1
ATOM 11211 O O . ALA C 1 279 ? 35.925 -20.525 3.066 1.00 15.00 246 ALA C O 1
ATOM 11213 N N . ALA C 1 280 ? 33.768 -20.514 3.559 1.00 11.66 247 ALA C N 1
ATOM 11214 C CA . ALA C 1 280 ? 33.946 -21.206 4.832 1.00 8.77 247 ALA C CA 1
ATOM 11215 C C . ALA C 1 280 ? 34.650 -22.538 4.634 1.00 12.91 247 ALA C C 1
ATOM 11216 O O . ALA C 1 280 ? 34.406 -23.229 3.656 1.00 12.92 247 ALA C O 1
ATOM 11218 N N . TYR C 1 281 ? 35.520 -22.871 5.581 1.00 14.01 248 TYR C N 1
ATOM 11219 C CA . TYR C 1 281 ? 35.966 -24.239 5.803 1.00 11.59 248 TYR C CA 1
ATOM 11220 C C . TYR C 1 281 ? 35.993 -24.435 7.297 1.00 11.49 248 TYR C C 1
ATOM 11221 O O . TYR C 1 281 ? 36.550 -23.620 8.003 1.00 15.59 248 TYR C O 1
ATOM 11230 N N . LEU C 1 282 ? 35.351 -25.491 7.780 1.00 14.24 249 LEU C N 1
ATOM 11231 C CA . LEU C 1 282 ? 35.315 -25.799 9.218 1.00 14.43 249 LEU C CA 1
ATOM 11232 C C . LEU C 1 282 ? 35.881 -27.177 9.536 1.00 16.89 249 LEU C C 1
ATOM 11233 O O . LEU C 1 282 ? 35.396 -28.196 9.038 1.00 15.68 249 LEU C O 1
ATOM 11238 N N . TYR C 1 283 ? 36.897 -27.204 10.378 1.00 12.79 250 TYR C N 1
ATOM 11239 C CA . TYR C 1 283 ? 37.306 -28.448 11.001 1.00 12.58 250 TYR C CA 1
ATOM 11240 C C . TYR C 1 283 ? 36.419 -28.664 12.199 1.00 14.23 250 TYR C C 1
ATOM 11241 O O . TYR C 1 283 ? 35.712 -27.775 12.642 1.00 13.03 250 TYR C O 1
ATOM 11250 N N . GLN C 1 284 ? 36.522 -29.857 12.742 1.00 16.36 251 GLN C N 1
ATOM 11251 C CA . GLN C 1 284 ? 35.636 -30.331 13.746 1.00 16.41 251 GLN C CA 1
ATOM 11252 C C . GLN C 1 284 ? 36.535 -30.919 14.882 1.00 17.67 251 GLN C C 1
ATOM 11253 O O . GLN C 1 284 ? 37.283 -31.883 14.675 1.00 18.50 251 GLN C O 1
ATOM 11259 N N . LEU C 1 285 ? 36.499 -30.270 16.049 1.00 14.50 252 LEU C N 1
ATOM 11260 C CA . LEU C 1 285 ? 37.452 -30.494 17.119 1.00 11.23 252 LEU C CA 1
ATOM 11261 C C . LEU C 1 285 ? 36.797 -31.272 18.220 1.00 12.44 252 LEU C C 1
ATOM 11262 O O . LEU C 1 285 ? 36.063 -30.710 19.004 1.00 15.89 252 LEU C O 1
ATOM 11267 N N . HIS C 1 286 ? 37.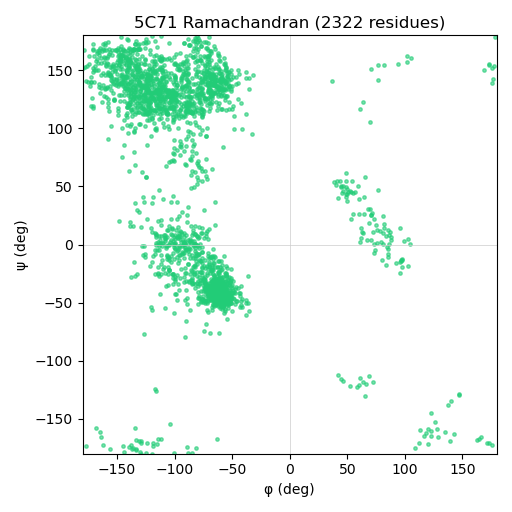074 -32.566 18.293 1.00 10.38 253 HIS C N 1
ATOM 11268 C CA . HIS C 1 286 ? 36.452 -33.442 19.288 1.00 14.60 253 HIS C CA 1
ATOM 11269 C C . HIS C 1 286 ? 37.278 -33.485 20.599 1.00 17.06 253 HIS C C 1
ATOM 11270 O O . HIS C 1 286 ? 38.328 -34.109 20.670 1.00 19.78 253 HIS C O 1
ATOM 11277 N N . ALA C 1 287 ? 36.803 -32.819 21.635 1.00 17.42 254 ALA C N 1
ATOM 11278 C CA . ALA C 1 287 ? 37.404 -32.942 22.960 1.00 17.78 254 ALA C CA 1
ATOM 11279 C C . ALA C 1 287 ? 36.749 -34.110 23.673 1.00 25.03 254 ALA C C 1
ATOM 11280 O O . ALA C 1 287 ? 35.524 -34.124 23.824 1.00 21.82 254 ALA C O 1
ATOM 11282 N N . SER C 1 288 ? 37.556 -35.086 24.108 1.00 28.53 255 SER C N 1
ATOM 11283 C CA . SER C 1 288 ? 37.055 -36.234 24.868 1.00 22.05 255 SER C CA 1
ATOM 11284 C C . SER C 1 288 ? 37.667 -36.273 26.244 1.00 21.56 255 SER C C 1
ATOM 11285 O O . SER C 1 288 ? 38.782 -35.772 26.433 1.00 16.22 255 SER C O 1
ATOM 11288 N N . ILE C 1 289 ? 36.935 -36.875 27.188 1.00 18.77 256 ILE C N 1
ATOM 11289 C CA . ILE C 1 289 ? 37.510 -37.379 28.442 1.00 21.16 256 ILE C CA 1
ATOM 11290 C C . ILE C 1 289 ? 37.669 -38.904 28.377 1.00 21.32 256 ILE C C 1
ATOM 11291 O O . ILE C 1 289 ? 36.707 -39.628 28.146 1.00 21.98 256 ILE C O 1
ATOM 11296 N N . ILE C 1 290 ? 38.879 -39.359 28.670 1.00 18.64 257 ILE C N 1
ATOM 11297 C CA . ILE C 1 290 ? 39.320 -40.738 28.514 1.00 20.23 257 ILE C CA 1
ATOM 11298 C C . ILE C 1 290 ? 39.659 -41.314 29.885 1.00 26.14 257 ILE C C 1
ATOM 11299 O O . ILE C 1 290 ? 40.398 -40.677 30.636 1.00 34.20 257 ILE C O 1
ATOM 11304 N N . ASP C 1 291 ? 39.137 -42.487 30.239 1.00 25.10 258 ASP C N 1
ATOM 11305 C CA . ASP C 1 291 ? 39.496 -43.094 31.552 1.00 36.52 258 ASP C CA 1
ATOM 11306 C C . ASP C 1 291 ? 40.857 -43.855 31.527 1.00 37.95 258 ASP C C 1
ATOM 11307 O O . ASP C 1 291 ? 41.576 -43.779 30.527 1.00 44.28 258 ASP C O 1
ATOM 11312 N N . SER C 1 292 ? 41.236 -44.533 32.623 1.00 43.52 259 SER C N 1
ATOM 11313 C CA . SER C 1 292 ? 42.544 -45.263 32.696 1.00 42.42 259 SER C CA 1
ATOM 11314 C C . SER C 1 292 ? 42.679 -46.307 31.559 1.00 45.28 259 SER C C 1
ATOM 11315 O O . SER C 1 292 ? 43.744 -46.434 30.938 1.00 40.70 259 SER C O 1
ATOM 11318 N N . SER C 1 293 ? 41.603 -47.036 31.266 1.00 35.57 260 SER C N 1
ATOM 11319 C CA . SER C 1 293 ? 41.523 -47.710 29.979 1.00 32.73 260 SER C CA 1
ATOM 11320 C C . SER C 1 293 ? 41.312 -46.615 28.908 1.00 49.19 260 SER C C 1
ATOM 11321 O O . SER C 1 293 ? 40.868 -45.512 29.226 1.00 46.16 260 SER C O 1
ATOM 11324 N N . LYS C 1 294 ? 41.595 -46.866 27.641 1.00 39.28 261 LYS C N 1
ATOM 11325 C CA . LYS C 1 294 ? 41.336 -45.793 26.673 1.00 42.16 261 LYS C CA 1
ATOM 11326 C C . LYS C 1 294 ? 39.861 -45.795 26.239 1.00 36.84 261 LYS C C 1
ATOM 11327 O O . LYS C 1 294 ? 39.538 -45.743 25.054 1.00 28.55 261 LYS C O 1
ATOM 11333 N N . LYS C 1 295 ? 38.981 -45.832 27.239 1.00 29.21 262 LYS C N 1
ATOM 11334 C CA . LYS C 1 295 ? 37.531 -45.812 27.051 1.00 33.43 262 LYS C CA 1
ATOM 11335 C C . LYS C 1 295 ? 36.997 -44.380 27.161 1.00 24.65 262 LYS C C 1
ATOM 11336 O O . LYS C 1 295 ? 37.357 -43.659 28.080 1.00 26.12 262 LYS C O 1
ATOM 11342 N N . THR C 1 296 ? 36.132 -43.976 26.234 1.00 24.07 263 THR C N 1
ATOM 11343 C CA . THR C 1 296 ? 35.559 -42.607 26.228 1.00 21.83 263 THR C CA 1
ATOM 11344 C C . THR C 1 296 ? 34.512 -42.398 27.332 1.00 25.77 263 THR C C 1
ATOM 11345 O O . THR C 1 296 ? 33.550 -43.163 27.445 1.00 25.54 263 THR C O 1
ATOM 11349 N N . ILE C 1 297 ? 34.713 -41.366 28.145 1.00 16.59 264 ILE C N 1
ATOM 11350 C CA . ILE C 1 297 ? 33.765 -41.017 29.203 1.00 23.30 264 ILE C CA 1
ATOM 11351 C C . ILE C 1 297 ? 32.835 -39.878 28.805 1.00 20.57 264 ILE C C 1
ATOM 11352 O O . ILE C 1 297 ? 31.650 -39.880 29.138 1.00 22.09 264 ILE C O 1
ATOM 11357 N N . ASP C 1 298 ? 33.415 -38.872 28.172 1.00 16.04 265 ASP C N 1
ATOM 11358 C CA . ASP C 1 298 ? 32.676 -37.726 27.683 1.00 20.56 265 ASP C CA 1
ATOM 11359 C C . ASP C 1 298 ? 33.245 -37.385 26.331 1.00 20.64 265 ASP C C 1
ATOM 11360 O O . ASP C 1 298 ? 34.406 -37.719 26.038 1.00 20.91 265 ASP C O 1
ATOM 11365 N N . THR C 1 299 ? 32.431 -36.760 25.494 1.00 16.31 266 THR C N 1
ATOM 11366 C CA . THR C 1 299 ? 32.940 -36.213 24.244 1.00 14.88 266 THR C CA 1
ATOM 11367 C C . THR C 1 299 ? 32.076 -35.017 23.865 1.00 19.08 266 THR C C 1
ATOM 11368 O O . THR C 1 299 ? 30.890 -34.962 24.243 1.00 17.59 266 THR C O 1
ATOM 11372 N N . TYR C 1 300 ? 32.690 -34.073 23.147 1.00 14.36 267 TYR C N 1
ATOM 11373 C CA . TYR C 1 300 ? 32.063 -32.835 22.720 1.00 10.72 267 TYR C CA 1
ATOM 11374 C C . TYR C 1 300 ? 32.693 -32.442 21.411 1.00 12.70 267 TYR C C 1
ATOM 11375 O O . TYR C 1 300 ? 33.907 -32.473 21.295 1.00 13.54 267 TYR C O 1
ATOM 11384 N N . LYS C 1 301 ? 31.881 -32.011 20.457 1.00 10.83 268 LYS C N 1
ATOM 11385 C CA . LYS C 1 301 ? 32.346 -31.661 19.117 1.00 13.19 268 LYS C CA 1
ATOM 11386 C C . LYS C 1 301 ? 32.197 -30.138 18.832 1.00 15.66 268 LYS C C 1
ATOM 11387 O O . LYS C 1 301 ? 31.096 -29.599 18.825 1.00 13.08 268 LYS C O 1
ATOM 11393 N N . LEU C 1 302 ? 33.330 -29.474 18.625 1.00 12.61 269 LEU C N 1
ATOM 11394 C CA . LEU C 1 302 ? 33.409 -28.035 18.474 1.00 14.72 269 LEU C CA 1
ATOM 11395 C C . LEU C 1 302 ? 33.888 -27.622 17.086 1.00 17.51 269 LEU C C 1
ATOM 11396 O O . LEU C 1 302 ? 35.020 -27.935 16.685 1.00 16.43 269 LEU C O 1
ATOM 11401 N N . ALA C 1 303 ? 33.047 -26.871 16.387 1.00 13.92 270 ALA C N 1
ATOM 11402 C CA . ALA C 1 303 ? 33.340 -26.432 15.041 1.00 10.69 270 ALA C CA 1
ATOM 11403 C C . ALA C 1 303 ? 34.326 -25.297 15.144 1.00 14.11 270 ALA C C 1
ATOM 11404 O O . ALA C 1 303 ? 34.115 -24.354 15.925 1.00 11.57 270 ALA C O 1
ATOM 11406 N N . THR C 1 304 ? 35.414 -25.396 14.372 1.00 12.49 271 THR C N 1
ATOM 11407 C CA . THR C 1 304 ? 36.402 -24.345 14.361 1.00 12.63 271 THR C CA 1
ATOM 11408 C C . THR C 1 304 ? 36.900 -24.055 12.965 1.00 14.86 271 THR C C 1
ATOM 11409 O O . THR C 1 304 ? 37.104 -24.963 12.136 1.00 10.42 271 THR C O 1
ATOM 11413 N N . GLY C 1 305 ? 37.113 -22.762 12.743 1.00 9.83 272 GLY C N 1
ATOM 11414 C CA . GLY C 1 305 ? 37.662 -22.238 11.508 1.00 9.88 272 GLY C CA 1
ATOM 11415 C C . GLY C 1 305 ? 39.000 -21.595 11.779 1.00 7.93 272 GLY C C 1
ATOM 11416 O O . GLY C 1 305 ? 39.160 -20.838 12.710 1.00 10.62 272 GLY C O 1
ATOM 11417 N N . ILE C 1 306 ? 39.969 -21.909 10.944 1.00 13.85 273 ILE C N 1
ATOM 11418 C CA . ILE C 1 306 ? 41.304 -21.368 11.104 1.00 11.87 273 ILE C CA 1
ATOM 11419 C C . ILE C 1 306 ? 41.427 -20.074 10.340 1.00 10.71 273 ILE C C 1
ATOM 11420 O O . ILE C 1 306 ? 41.330 -20.043 9.143 1.00 15.81 273 ILE C O 1
ATOM 11425 N N . ARG C 1 307 ? 41.609 -18.981 11.055 1.00 11.88 274 ARG C N 1
ATOM 11426 C CA . ARG C 1 307 ? 41.485 -17.656 10.437 1.00 11.79 274 ARG C CA 1
ATOM 11427 C C . ARG C 1 307 ? 42.178 -16.687 11.385 1.00 10.14 274 ARG C C 1
ATOM 11428 O O . ARG C 1 307 ? 42.196 -16.934 12.575 1.00 7.88 274 ARG C O 1
ATOM 11436 N N . THR C 1 308 ? 42.788 -15.626 10.862 1.00 14.18 275 THR C N 1
ATOM 11437 C CA . THR C 1 308 ? 43.359 -14.541 11.729 1.00 18.13 275 THR C CA 1
ATOM 11438 C C . THR C 1 308 ? 42.728 -13.191 11.382 1.00 13.62 275 THR C C 1
ATOM 11439 O O . THR C 1 308 ? 42.416 -12.928 10.211 1.00 14.85 275 THR C O 1
ATOM 11443 N N . VAL C 1 309 ? 42.550 -12.361 12.401 1.00 10.49 276 VAL C N 1
ATOM 11444 C CA . VAL C 1 309 ? 42.103 -10.988 12.209 1.00 14.02 276 VAL C CA 1
ATOM 11445 C C . VAL C 1 309 ? 43.212 -10.077 12.712 1.00 10.84 276 VAL C C 1
ATOM 11446 O O . VAL C 1 309 ? 43.762 -10.291 13.779 1.00 15.50 276 VAL C O 1
ATOM 11450 N N . LYS C 1 310 ? 43.581 -9.092 11.915 1.00 14.11 277 LYS C N 1
ATOM 11451 C CA . LYS C 1 310 ? 44.560 -8.090 12.340 1.00 17.49 277 LYS C CA 1
ATOM 11452 C C . LYS C 1 310 ? 44.182 -6.704 11.828 1.00 19.43 277 LYS C C 1
ATOM 11453 O O . LYS C 1 310 ? 43.757 -6.541 10.673 1.00 22.06 277 LYS C O 1
ATOM 11459 N N . VAL C 1 311 ? 44.362 -5.709 12.676 1.00 15.89 278 VAL C N 1
ATOM 11460 C CA . VAL C 1 311 ? 44.301 -4.304 12.263 1.00 20.28 278 VAL C CA 1
ATOM 11461 C C . VAL C 1 311 ? 45.727 -3.677 12.127 1.00 21.42 278 VAL C C 1
ATOM 11462 O O . VAL C 1 311 ? 46.449 -3.493 13.116 1.00 21.13 278 VAL C O 1
ATOM 11466 N N . GLN C 1 312 ? 46.114 -3.360 10.892 1.00 26.49 279 GLN C N 1
ATOM 11467 C CA . GLN C 1 312 ? 47.395 -2.675 10.568 1.00 21.58 279 GLN C CA 1
ATOM 11468 C C . GLN C 1 312 ? 47.055 -1.354 9.915 1.00 18.37 279 GLN C C 1
ATOM 11469 O O . GLN C 1 312 ? 46.459 -1.309 8.837 1.00 16.93 279 GLN C O 1
ATOM 11475 N N . GLY C 1 313 ? 47.425 -0.280 10.597 1.00 25.89 280 GLY C N 1
ATOM 11476 C CA . GLY C 1 313 ? 46.966 1.063 10.253 1.00 17.88 280 GLY C CA 1
ATOM 11477 C C . GLY C 1 313 ? 45.483 1.076 9.883 1.00 23.78 280 GLY C C 1
ATOM 11478 O O . GLY C 1 313 ? 44.587 0.789 10.698 1.00 23.05 280 GLY C O 1
ATOM 11479 N N . THR C 1 314 ? 45.237 1.350 8.614 1.00 22.75 281 THR C N 1
ATOM 11480 C CA . THR C 1 314 ? 43.935 1.766 8.178 1.00 24.02 281 THR C CA 1
ATOM 11481 C C . THR C 1 314 ? 43.186 0.604 7.570 1.00 21.62 281 THR C C 1
ATOM 11482 O O . THR C 1 314 ? 42.035 0.750 7.160 1.00 17.45 281 THR C O 1
ATOM 11486 N N . GLN C 1 315 ? 43.837 -0.560 7.549 1.00 23.62 282 GLN C N 1
ATOM 11487 C CA . GLN C 1 315 ? 43.298 -1.755 6.910 1.00 15.21 282 GLN C CA 1
ATOM 11488 C C . GLN C 1 315 ? 42.795 -2.776 7.908 1.00 16.28 282 GLN C C 1
ATOM 11489 O O . GLN C 1 315 ? 43.336 -2.902 9.010 1.00 23.86 282 GLN C O 1
ATOM 11495 N N . PHE C 1 316 ? 41.763 -3.515 7.521 1.00 13.76 283 PHE C N 1
ATOM 11496 C CA . PHE C 1 316 ? 41.217 -4.591 8.340 1.00 11.41 283 PHE C CA 1
ATOM 11497 C C . PHE C 1 316 ? 41.577 -5.871 7.614 1.00 10.16 283 PHE C C 1
ATOM 11498 O O . PHE C 1 316 ? 41.179 -6.093 6.488 1.00 13.89 283 PHE C O 1
ATOM 11506 N N . LEU C 1 317 ? 42.363 -6.714 8.250 1.00 11.90 284 LEU C N 1
ATOM 11507 C CA . LEU C 1 317 ? 42.916 -7.878 7.574 1.00 14.86 284 LEU C CA 1
ATOM 11508 C C . LEU C 1 317 ? 42.351 -9.207 8.122 1.00 12.89 284 LEU C C 1
ATOM 11509 O O . LEU C 1 317 ? 42.267 -9.404 9.318 1.00 13.97 284 LEU C O 1
ATOM 11514 N N . ILE C 1 318 ? 41.904 -10.069 7.217 1.00 10.81 285 ILE C N 1
ATOM 11515 C CA . ILE C 1 318 ? 41.455 -11.404 7.529 1.00 7.67 285 ILE C CA 1
ATOM 11516 C C . ILE C 1 318 ? 42.380 -12.295 6.696 1.00 11.27 285 ILE C C 1
ATOM 11517 O O . ILE C 1 318 ? 42.495 -12.104 5.469 1.00 9.74 285 ILE C O 1
ATOM 11522 N N . ASN C 1 319 ? 43.081 -13.205 7.381 1.00 11.33 286 ASN C N 1
ATOM 11523 C CA . ASN C 1 319 ? 44.139 -14.011 6.803 1.00 11.52 286 ASN C CA 1
ATOM 11524 C C . ASN C 1 319 ? 45.183 -13.226 5.983 1.00 16.26 286 ASN C C 1
ATOM 11525 O O . ASN C 1 319 ? 45.521 -13.587 4.814 1.00 11.54 286 ASN C O 1
ATOM 11530 N N . ASP C 1 320 ? 45.665 -12.148 6.622 1.00 11.87 287 ASP C N 1
ATOM 11531 C CA . ASP C 1 320 ? 46.590 -11.181 6.023 1.00 15.55 287 ASP C CA 1
ATOM 11532 C C . ASP C 1 320 ? 46.153 -10.571 4.680 1.00 21.11 287 ASP C C 1
ATOM 11533 O O . ASP C 1 320 ? 47.005 -10.059 3.941 1.00 19.20 287 ASP C O 1
ATOM 11538 N N . LYS C 1 321 ? 44.851 -10.596 4.383 1.00 14.04 288 LYS C N 1
ATOM 11539 C CA . LYS C 1 321 ? 44.305 -9.957 3.178 1.00 18.29 288 LYS C CA 1
ATOM 11540 C C . LYS C 1 321 ? 43.282 -8.859 3.546 1.00 23.67 288 LYS C C 1
ATOM 11541 O O . LYS C 1 321 ? 42.360 -9.073 4.362 1.00 16.15 288 LYS C O 1
ATOM 11547 N N . PRO C 1 322 ? 43.455 -7.669 2.955 1.00 15.93 289 PRO C N 1
ATOM 11548 C CA . PRO C 1 322 ? 42.545 -6.581 3.173 1.00 12.38 289 PRO C CA 1
ATOM 11549 C C . PRO C 1 322 ? 41.114 -6.968 2.851 1.00 20.47 289 PRO C C 1
ATOM 11550 O O . PRO C 1 322 ? 40.849 -7.661 1.856 1.00 18.51 289 PRO C O 1
ATOM 11554 N N . PHE C 1 323 ? 40.217 -6.500 3.716 1.00 17.93 290 PHE C N 1
ATOM 11555 C CA . PHE C 1 323 ? 38.816 -6.867 3.721 1.00 12.79 290 PHE C CA 1
ATOM 11556 C C . PHE C 1 323 ? 37.933 -5.638 3.799 1.00 11.29 290 PHE C C 1
ATOM 11557 O O . PHE C 1 323 ? 38.218 -4.707 4.543 1.00 11.29 290 PHE C O 1
ATOM 11565 N N . TYR C 1 324 ? 36.841 -5.666 3.044 1.00 10.11 291 TYR C N 1
ATOM 11566 C CA . TYR C 1 324 ? 35.850 -4.596 3.065 1.00 10.12 291 TYR C CA 1
ATOM 11567 C C . TYR C 1 324 ? 34.447 -5.135 3.413 1.00 9.03 291 TYR C C 1
ATOM 11568 O O . TYR C 1 324 ? 33.856 -5.937 2.692 1.00 8.73 291 TYR C O 1
ATOM 11577 N N . PHE C 1 325 ? 33.906 -4.684 4.536 1.00 14.03 292 PHE C N 1
ATOM 11578 C CA . PHE C 1 325 ? 32.582 -5.153 4.968 1.00 13.30 292 PHE C CA 1
ATOM 11579 C C . PHE C 1 325 ? 31.526 -4.637 3.996 1.00 7.37 292 PHE C C 1
ATOM 11580 O O . PHE C 1 325 ? 31.591 -3.521 3.567 1.00 11.03 292 PHE C O 1
ATOM 11588 N N . THR C 1 326 ? 30.590 -5.485 3.631 1.00 7.00 293 THR C N 1
ATOM 11589 C CA . THR C 1 326 ? 29.378 -5.085 2.962 1.00 6.72 293 THR C CA 1
ATOM 11590 C C . THR C 1 326 ? 28.259 -5.834 3.632 1.00 9.16 293 THR C C 1
ATOM 11591 O O . THR C 1 326 ? 28.427 -6.982 4.012 1.00 9.40 293 THR C O 1
ATOM 11595 N N . GLY C 1 327 ? 27.122 -5.169 3.820 1.00 11.15 294 GLY C N 1
ATOM 11596 C CA . GLY C 1 327 ? 25.913 -5.809 4.343 1.00 5.22 294 GLY C CA 1
ATOM 11597 C C . GLY C 1 327 ? 25.136 -4.829 5.163 1.00 5.77 294 GLY C C 1
ATOM 11598 O O . GLY C 1 327 ? 24.904 -3.718 4.725 1.00 5.22 294 GLY C O 1
ATOM 11599 N N . PHE C 1 328 ? 24.788 -5.246 6.381 1.00 6.29 295 PHE C N 1
ATOM 11600 C CA . PHE C 1 328 ? 23.762 -4.582 7.205 1.00 5.15 295 PHE C CA 1
ATOM 11601 C C . PHE C 1 328 ? 23.967 -4.623 8.698 1.00 5.96 295 PHE C C 1
ATOM 11602 O O . PHE C 1 328 ? 24.628 -5.484 9.256 1.00 5.03 295 PHE C O 1
ATOM 11610 N N . GLY C 1 329 ? 23.337 -3.686 9.360 1.00 7.85 296 GLY C N 1
ATOM 11611 C CA . GLY C 1 329 ? 22.951 -3.951 10.740 1.00 6.13 296 GLY C CA 1
ATOM 11612 C C . GLY C 1 329 ? 21.626 -4.674 10.599 1.00 5.64 296 GLY C C 1
ATOM 11613 O O . GLY C 1 329 ? 20.825 -4.359 9.732 1.00 5.40 296 GLY C O 1
ATOM 11614 N N . LYS C 1 330 ? 21.388 -5.634 11.460 1.00 6.32 297 LYS C N 1
ATOM 11615 C CA . LYS C 1 330 ? 20.149 -6.404 11.434 1.00 5.04 297 LYS C CA 1
ATOM 11616 C C . LYS C 1 330 ? 19.294 -6.161 12.690 1.00 3.95 297 LYS C C 1
ATOM 11617 O O . LYS C 1 330 ? 19.554 -5.212 13.418 1.00 4.65 297 LYS C O 1
ATOM 11623 N N . HIS C 1 331 ? 18.277 -7.005 12.899 1.00 3.93 298 HIS C N 1
ATOM 11624 C CA . HIS C 1 331 ? 17.539 -7.164 14.168 1.00 3.28 298 HIS C CA 1
ATOM 11625 C C . HIS C 1 331 ? 16.868 -8.516 14.194 1.00 6.15 298 HIS C C 1
ATOM 11626 O O . HIS C 1 331 ? 16.402 -8.993 13.169 1.00 7.45 298 HIS C O 1
ATOM 11633 N N . GLU C 1 332 ? 16.739 -9.104 15.380 1.00 5.03 299 GLU C N 1
ATOM 11634 C CA . GLU C 1 332 ? 15.940 -10.316 15.542 1.00 5.50 299 GLU C CA 1
ATOM 11635 C C . GLU C 1 332 ? 14.493 -9.854 15.673 1.00 6.51 299 GLU C C 1
ATOM 11636 O O . GLU C 1 332 ? 14.079 -9.249 16.671 1.00 9.02 299 GLU C O 1
ATOM 11642 N N . ASP C 1 333 ? 13.735 -10.056 14.606 1.00 6.87 300 ASP C N 1
ATOM 11643 C CA . ASP C 1 333 ? 12.423 -9.412 14.502 1.00 12.79 300 ASP C CA 1
ATOM 11644 C C . ASP C 1 333 ? 11.638 -9.944 13.322 1.00 6.89 300 ASP C C 1
ATOM 11645 O O . ASP C 1 333 ? 12.073 -9.825 12.184 1.00 5.62 300 ASP C O 1
ATOM 11650 N N . THR C 1 334 ? 10.496 -10.562 13.619 1.00 6.43 301 THR C N 1
ATOM 11651 C CA . THR C 1 334 ? 9.587 -11.089 12.601 1.00 3.99 301 THR C CA 1
ATOM 11652 C C . THR C 1 334 ? 8.138 -10.931 13.061 1.00 6.97 301 THR C C 1
ATOM 11653 O O . THR C 1 334 ? 7.848 -10.826 14.229 1.00 7.24 301 THR C O 1
ATOM 11657 N N . ASN C 1 335 ? 7.228 -10.995 12.108 1.00 7.62 302 ASN C N 1
ATOM 11658 C CA . ASN C 1 335 ? 5.918 -10.537 12.306 1.00 3.71 302 ASN C CA 1
ATOM 11659 C C . ASN C 1 335 ? 5.266 -10.995 13.635 1.00 11.35 302 ASN C C 1
ATOM 11660 O O . ASN C 1 335 ? 4.692 -10.133 14.383 1.00 18.91 302 ASN C O 1
ATOM 11665 N N . ILE C 1 336 ? 5.289 -12.246 14.025 1.00 3.63 303 ILE C N 1
ATOM 11666 C CA . ILE C 1 336 ? 4.450 -12.453 15.255 1.00 10.34 303 ILE C CA 1
ATOM 11667 C C . ILE C 1 336 ? 5.228 -12.848 16.512 1.00 8.46 303 ILE C C 1
ATOM 11668 O O . ILE C 1 336 ? 4.784 -12.617 17.624 1.00 5.35 303 ILE C O 1
ATOM 11673 N N . ARG C 1 337 ? 6.402 -13.438 16.292 1.00 8.41 304 ARG C N 1
ATOM 11674 C CA . ARG C 1 337 ? 7.158 -14.024 17.328 1.00 7.91 304 ARG C CA 1
ATOM 11675 C C . ARG C 1 337 ? 8.215 -13.078 17.840 1.00 9.29 304 ARG C C 1
ATOM 11676 O O . ARG C 1 337 ? 9.061 -13.475 18.622 1.00 9.35 304 ARG C O 1
ATOM 11684 N N . GLY C 1 338 ? 8.157 -11.823 17.417 1.00 8.78 305 GLY C N 1
ATOM 11685 C CA . GLY C 1 338 ? 8.992 -10.800 18.009 1.00 5.38 305 GLY C CA 1
ATOM 11686 C C . GLY C 1 338 ? 10.452 -11.091 17.770 1.00 6.38 305 GLY C C 1
ATOM 11687 O O . GLY C 1 338 ? 10.899 -11.157 16.633 1.00 7.29 305 GLY C O 1
ATOM 11688 N N . LYS C 1 339 ? 11.193 -11.289 18.846 1.00 6.38 306 LYS C N 1
ATOM 11689 C CA . LYS C 1 339 ? 12.615 -11.570 18.714 1.00 9.74 306 LYS C CA 1
ATOM 11690 C C . LYS C 1 339 ? 12.868 -13.078 18.723 1.00 9.16 306 LYS C C 1
ATOM 11691 O O . LYS C 1 339 ? 14.008 -13.552 18.762 1.00 10.12 306 LYS C O 1
ATOM 11697 N N . GLY C 1 340 ? 11.793 -13.846 18.623 1.00 8.35 307 GLY C N 1
ATOM 11698 C CA . GLY C 1 340 ? 11.925 -15.279 18.689 1.00 6.79 307 GLY C CA 1
ATOM 11699 C C . GLY C 1 340 ? 12.796 -15.756 17.538 1.00 7.60 307 GLY C C 1
ATOM 11700 O O . GLY C 1 340 ? 12.597 -15.364 16.392 1.00 7.64 307 GLY C O 1
ATOM 11701 N N . HIS C 1 341 ? 13.736 -16.626 17.847 1.00 4.42 308 HIS C N 1
ATOM 11702 C CA . HIS C 1 341 ? 14.559 -17.193 16.819 1.00 4.99 308 HIS C CA 1
ATOM 11703 C C . HIS C 1 341 ? 13.735 -18.037 15.885 1.00 3.38 308 HIS C C 1
ATOM 11704 O O . HIS C 1 341 ? 12.974 -18.819 16.314 1.00 5.83 308 HIS C O 1
ATOM 11711 N N . ASP C 1 342 ? 13.991 -17.903 14.598 1.00 5.62 309 ASP C N 1
ATOM 11712 C CA . ASP C 1 342 ? 13.272 -18.551 13.534 1.00 4.54 309 ASP C CA 1
ATOM 11713 C C . ASP C 1 342 ? 14.218 -18.995 12.403 1.00 8.98 309 ASP C C 1
ATOM 11714 O O . ASP C 1 342 ? 14.777 -18.173 11.646 1.00 12.96 309 ASP C O 1
ATOM 11719 N N . ASP C 1 343 ? 14.381 -20.309 12.317 1.00 12.54 310 ASP C N 1
ATOM 11720 C CA . ASP C 1 343 ? 15.145 -21.023 11.297 1.00 8.99 310 ASP C CA 1
ATOM 11721 C C . ASP C 1 343 ? 14.836 -20.694 9.831 1.00 7.64 310 ASP C C 1
ATOM 11722 O O . ASP C 1 343 ? 15.734 -20.590 8.999 1.00 10.04 310 ASP C O 1
ATOM 11727 N N . ALA C 1 344 ? 13.570 -20.593 9.487 1.00 5.64 311 ALA C N 1
ATOM 11728 C CA . ALA C 1 344 ? 13.209 -20.248 8.119 1.00 4.99 311 ALA C CA 1
ATOM 11729 C C . ALA C 1 344 ? 13.698 -18.845 7.713 1.00 5.57 311 ALA C C 1
ATOM 11730 O O . ALA C 1 344 ? 14.250 -18.663 6.649 1.00 4.29 311 ALA C O 1
ATOM 11732 N N . TYR C 1 345 ? 13.476 -17.862 8.578 1.00 6.13 312 TYR C N 1
ATOM 11733 C CA . TYR C 1 345 ? 13.816 -16.471 8.309 1.00 6.23 312 TYR C CA 1
ATOM 11734 C C . TYR C 1 345 ? 15.331 -16.343 8.357 1.00 7.17 312 TYR C C 1
ATOM 11735 O O . TYR C 1 345 ? 15.890 -15.616 7.563 1.00 6.69 312 TYR C O 1
ATOM 11744 N N . MET C 1 346 ? 15.990 -17.078 9.269 1.00 10.04 313 MET C N 1
ATOM 11745 C CA . MET C 1 346 ? 17.452 -17.140 9.306 1.00 5.39 313 MET C CA 1
ATOM 11746 C C . MET C 1 346 ? 17.996 -17.668 7.974 1.00 7.03 313 MET C C 1
ATOM 11747 O O . MET C 1 346 ? 18.859 -17.029 7.343 1.00 5.50 313 MET C O 1
ATOM 11752 N N . VAL C 1 347 ? 17.545 -18.842 7.546 1.00 4.29 314 VAL C N 1
ATOM 11753 C CA . VAL C 1 347 ? 18.126 -19.374 6.304 1.00 5.30 314 VAL C CA 1
ATOM 11754 C C . VAL C 1 347 ? 17.813 -18.443 5.124 1.00 6.32 314 VAL C C 1
ATOM 11755 O O . VAL C 1 347 ? 18.687 -18.128 4.325 1.00 6.91 314 VAL C O 1
ATOM 11759 N N . HIS C 1 348 ? 16.575 -17.969 5.068 1.00 4.66 315 HIS C N 1
ATOM 11760 C CA . HIS C 1 348 ? 16.157 -17.058 4.029 1.00 5.44 315 HIS C CA 1
ATOM 11761 C C . HIS C 1 348 ? 16.935 -15.736 4.038 1.00 5.63 315 HIS C C 1
ATOM 11762 O O . HIS C 1 348 ? 17.419 -15.311 2.998 1.00 6.08 315 HIS C O 1
ATOM 11769 N N . ASP C 1 349 ? 17.047 -15.096 5.202 1.00 4.36 316 ASP C N 1
ATOM 11770 C CA . ASP C 1 349 ? 17.813 -13.858 5.347 1.00 6.76 316 ASP C CA 1
ATOM 11771 C C . ASP C 1 349 ? 19.239 -13.984 4.863 1.00 6.89 316 ASP C C 1
ATOM 11772 O O . ASP C 1 349 ? 19.801 -13.058 4.277 1.00 5.37 316 ASP C O 1
ATOM 11777 N N . PHE C 1 350 ? 19.854 -15.107 5.196 1.00 9.25 317 PHE C N 1
ATOM 11778 C CA . PHE C 1 350 ? 21.186 -15.424 4.665 1.00 8.59 317 PHE C CA 1
ATOM 11779 C C . PHE C 1 350 ? 21.205 -15.653 3.153 1.00 7.03 317 PHE C C 1
ATOM 11780 O O . PHE C 1 350 ? 22.152 -15.267 2.469 1.00 4.99 317 PHE C O 1
ATOM 11788 N N . GLN C 1 351 ? 20.158 -16.281 2.643 1.00 6.54 318 GLN C N 1
ATOM 11789 C CA . GLN C 1 351 ? 20.010 -16.453 1.209 1.00 5.89 318 GLN C CA 1
ATOM 11790 C C . GLN C 1 351 ? 19.887 -15.107 0.488 1.00 7.96 318 GLN C C 1
ATOM 11791 O O . GLN C 1 351 ? 20.465 -14.921 -0.573 1.00 6.81 318 GLN C O 1
ATOM 11797 N N . LEU C 1 352 ? 19.173 -14.161 1.089 1.00 6.68 319 LEU C N 1
ATOM 11798 C CA . LEU C 1 352 ? 19.046 -12.795 0.524 1.00 5.23 319 LEU C CA 1
ATOM 11799 C C . LEU C 1 352 ? 20.379 -12.024 0.551 1.00 7.70 319 LEU C C 1
ATOM 11800 O O . LEU C 1 352 ? 20.680 -11.245 -0.379 1.00 7.29 319 LEU C O 1
ATOM 11805 N N . LEU C 1 353 ? 21.173 -12.272 1.593 1.00 4.62 320 LEU C N 1
ATOM 11806 C CA . LEU C 1 353 ? 22.510 -11.736 1.692 1.00 4.67 320 LEU C CA 1
ATOM 11807 C C . LEU C 1 353 ? 23.355 -12.246 0.528 1.00 7.12 320 LEU C C 1
ATOM 11808 O O . LEU C 1 353 ? 23.993 -11.445 -0.169 1.00 8.72 320 LEU C O 1
ATOM 11813 N N . HIS C 1 354 ? 23.326 -13.539 0.242 1.00 5.17 321 HIS C N 1
ATOM 11814 C CA . HIS C 1 354 ? 24.165 -14.040 -0.863 1.00 7.52 321 HIS C CA 1
ATOM 11815 C C . HIS C 1 354 ? 23.679 -13.471 -2.153 1.00 9.82 321 HIS C C 1
ATOM 11816 O O . HIS C 1 354 ? 24.487 -13.147 -3.012 1.00 7.72 321 HIS C O 1
ATOM 11823 N N . TRP C 1 355 ? 22.362 -13.288 -2.250 1.00 7.75 322 TRP C N 1
ATOM 11824 C CA . TRP C 1 355 ? 21.717 -12.841 -3.482 1.00 4.29 322 TRP C CA 1
ATOM 11825 C C . TRP C 1 355 ? 22.165 -11.454 -3.852 1.00 8.73 322 TRP C C 1
ATOM 11826 O O . TRP C 1 355 ? 22.269 -11.147 -5.020 1.00 14.55 322 TRP C O 1
ATOM 11837 N N . MET C 1 356 ? 22.440 -10.623 -2.858 1.00 7.94 323 MET C N 1
ATOM 11838 C CA . MET C 1 356 ? 22.851 -9.239 -3.089 1.00 10.71 323 MET C CA 1
ATOM 11839 C C . MET C 1 356 ? 24.369 -9.045 -2.878 1.00 14.49 323 MET C C 1
ATOM 11840 O O . MET C 1 356 ? 24.910 -7.923 -2.998 1.00 8.69 323 MET C O 1
ATOM 11845 N N . GLY C 1 357 ? 25.050 -10.149 -2.577 1.00 8.93 324 GLY C N 1
ATOM 11846 C CA . GLY C 1 357 ? 26.494 -10.131 -2.429 1.00 5.46 324 GLY C CA 1
ATOM 11847 C C . GLY C 1 357 ? 26.987 -9.462 -1.171 1.00 7.79 324 GLY C C 1
ATOM 11848 O O . GLY C 1 357 ? 28.124 -9.025 -1.131 1.00 10.74 324 GLY C O 1
ATOM 11849 N N . ALA C 1 358 ? 26.141 -9.359 -0.145 1.00 8.13 325 ALA C N 1
ATOM 11850 C CA . ALA C 1 358 ? 26.580 -8.886 1.172 1.00 7.17 325 ALA C CA 1
ATOM 11851 C C . ALA C 1 358 ? 27.499 -9.937 1.721 1.00 6.79 325 ALA C C 1
ATOM 11852 O O . ALA C 1 358 ? 27.312 -11.109 1.469 1.00 8.42 325 ALA C O 1
ATOM 11854 N N . ASN C 1 359 ? 28.514 -9.529 2.453 1.00 6.88 326 ASN C N 1
ATOM 11855 C CA . ASN C 1 359 ? 29.419 -10.501 3.063 1.00 8.07 326 ASN C CA 1
ATOM 11856 C C . ASN C 1 359 ? 29.405 -10.479 4.580 1.00 7.15 326 ASN C C 1
ATOM 11857 O O . ASN C 1 359 ? 30.143 -11.238 5.226 1.00 12.20 326 ASN C O 1
ATOM 11862 N N . SER C 1 360 ? 28.602 -9.591 5.153 1.00 6.44 327 SER C N 1
ATOM 11863 C CA . SER C 1 360 ? 28.557 -9.446 6.603 1.00 7.84 327 SER C CA 1
ATOM 11864 C C . SER C 1 360 ? 27.300 -8.772 7.103 1.00 9.78 327 SER C C 1
ATOM 11865 O O . SER C 1 360 ? 26.542 -8.165 6.328 1.00 9.73 327 SER C O 1
ATOM 11868 N N . PHE C 1 361 ? 27.128 -8.870 8.416 1.00 5.84 328 PHE C N 1
ATOM 11869 C CA . PHE C 1 361 ? 26.192 -8.054 9.160 1.00 6.19 328 PHE C CA 1
ATOM 11870 C C . PHE C 1 361 ? 26.658 -7.843 10.596 1.00 6.92 328 PHE C C 1
ATOM 11871 O O . PHE C 1 361 ? 27.580 -8.493 11.057 1.00 9.21 328 PHE C O 1
ATOM 11879 N N . ARG C 1 362 ? 26.028 -6.906 11.287 1.00 6.87 329 ARG C N 1
ATOM 11880 C CA . ARG C 1 362 ? 26.309 -6.630 12.684 1.00 5.13 329 ARG C CA 1
ATOM 11881 C C . ARG C 1 362 ? 25.142 -7.030 13.575 1.00 6.69 329 ARG C C 1
ATOM 11882 O O . ARG C 1 362 ? 23.988 -6.856 13.172 1.00 5.45 329 ARG C O 1
ATOM 11890 N N . THR C 1 363 ? 25.433 -7.611 14.753 1.00 5.10 330 THR C N 1
ATOM 11891 C CA . THR C 1 363 ? 24.390 -8.121 15.646 1.00 4.51 330 THR C CA 1
ATOM 11892 C C . THR C 1 363 ? 23.802 -6.954 16.421 1.00 4.61 330 THR C C 1
ATOM 11893 O O . THR C 1 363 ? 23.753 -6.938 17.631 1.00 7.71 330 THR C O 1
ATOM 11897 N N . SER C 1 364 ? 23.347 -5.974 15.664 1.00 7.09 331 SER C N 1
ATOM 11898 C CA . SER C 1 364 ? 22.778 -4.742 16.148 1.00 5.87 331 SER C CA 1
ATOM 11899 C C . SER C 1 364 ? 21.839 -4.857 17.346 1.00 6.76 331 SER C C 1
ATOM 11900 O O . SER C 1 364 ? 20.729 -5.318 17.271 1.00 3.87 331 SER C O 1
ATOM 11903 N N . HIS C 1 365 ? 22.496 -4.546 18.453 1.00 15.66 332 HIS C N 1
ATOM 11904 C CA . HIS C 1 365 ? 22.050 -3.973 19.708 1.00 9.34 332 HIS C CA 1
ATOM 11905 C C . HIS C 1 365 ? 21.934 -5.007 20.800 1.00 10.45 332 HIS C C 1
ATOM 11906 O O . HIS C 1 365 ? 21.531 -4.686 21.933 1.00 12.08 332 HIS C O 1
ATOM 11913 N N . TYR C 1 366 ? 22.351 -6.241 20.469 1.00 8.23 333 TYR C N 1
ATOM 11914 C CA . TYR C 1 366 ? 22.312 -7.367 21.418 1.00 8.04 333 TYR C CA 1
ATOM 11915 C C . TYR C 1 366 ? 22.869 -8.569 20.702 1.00 6.68 333 TYR C C 1
ATOM 11916 O O . TYR C 1 366 ? 22.743 -8.666 19.469 1.00 8.08 333 TYR C O 1
ATOM 11925 N N . PRO C 1 367 ? 23.466 -9.500 21.449 1.00 5.37 334 PRO C N 1
ATOM 11926 C CA . PRO C 1 367 ? 23.851 -10.749 20.827 1.00 5.81 334 PRO C CA 1
ATOM 11927 C C . PRO C 1 367 ? 22.654 -11.487 20.267 1.00 5.64 334 PRO C C 1
ATOM 11928 O O . PRO C 1 367 ? 21.641 -11.579 20.925 1.00 6.28 334 PRO C O 1
ATOM 11932 N N . TYR C 1 368 ? 22.813 -12.032 19.069 1.00 6.20 335 TYR C N 1
ATOM 11933 C CA . TYR C 1 368 ? 21.806 -12.817 18.391 1.00 6.19 335 TYR C CA 1
ATOM 11934 C C . TYR C 1 368 ? 21.850 -14.242 18.910 1.00 5.97 335 TYR C C 1
ATOM 11935 O O . TYR C 1 368 ? 22.650 -14.506 19.753 1.00 3.79 335 TYR C O 1
ATOM 11944 N N . ALA C 1 369 ? 20.951 -15.121 18.421 1.00 7.18 336 ALA C N 1
ATOM 11945 C CA . ALA C 1 369 ? 20.927 -16.539 18.792 1.00 7.36 336 ALA C CA 1
ATOM 11946 C C . ALA C 1 369 ? 22.235 -17.225 18.434 1.00 5.57 336 ALA C C 1
ATOM 11947 O O . ALA C 1 369 ? 22.772 -16.984 17.366 1.00 6.34 336 ALA C O 1
ATOM 11949 N N . GLU C 1 370 ? 22.722 -18.103 19.307 1.00 5.55 337 GLU C N 1
ATOM 11950 C CA . GLU C 1 370 ? 23.985 -18.854 19.046 1.00 7.48 337 GLU C CA 1
ATOM 11951 C C . GLU C 1 370 ? 23.948 -19.550 17.692 1.00 6.59 337 GLU C C 1
ATOM 11952 O O . GLU C 1 370 ? 24.939 -19.554 16.939 1.00 7.49 337 GLU C O 1
ATOM 11958 N N . GLU C 1 371 ? 22.788 -20.110 17.379 1.00 6.60 338 GLU C N 1
ATOM 11959 C CA . GLU C 1 371 ? 22.576 -20.812 16.105 1.00 11.82 338 GLU C CA 1
ATOM 11960 C C . GLU C 1 371 ? 22.758 -19.919 14.835 1.00 9.63 338 GLU C C 1
ATOM 11961 O O . GLU C 1 371 ? 23.063 -20.414 13.722 1.00 9.87 338 GLU C O 1
ATOM 11967 N N . VAL C 1 372 ? 22.613 -18.614 15.010 1.00 6.68 339 VAL C N 1
ATOM 11968 C CA . VAL C 1 372 ? 22.901 -17.695 13.921 1.00 6.83 339 VAL C CA 1
ATOM 11969 C C . VAL C 1 372 ? 24.433 -17.606 13.747 1.00 7.06 339 VAL C C 1
ATOM 11970 O O . VAL C 1 372 ? 24.937 -17.535 12.618 1.00 7.47 339 VAL C O 1
ATOM 11974 N N . MET C 1 373 ? 25.180 -17.631 14.854 1.00 7.58 340 MET C N 1
ATOM 11975 C CA . MET C 1 373 ? 26.648 -17.560 14.772 1.00 7.03 340 MET C CA 1
ATOM 11976 C C . MET C 1 373 ? 27.206 -18.831 14.154 1.00 10.13 340 MET C C 1
ATOM 11977 O O . MET C 1 373 ? 28.101 -18.788 13.288 1.00 5.28 340 MET C O 1
ATOM 11982 N N . GLU C 1 374 ? 26.654 -19.961 14.581 1.00 7.62 341 GLU C N 1
ATOM 11983 C CA . GLU C 1 374 ? 27.054 -21.230 13.985 1.00 7.49 341 GLU C CA 1
ATOM 11984 C C . GLU C 1 374 ? 26.807 -21.197 12.489 1.00 10.99 341 GLU C C 1
ATOM 11985 O O . GLU C 1 374 ? 27.721 -21.549 11.704 1.00 13.07 341 GLU C O 1
ATOM 11991 N N . TYR C 1 375 ? 25.615 -20.710 12.086 1.00 10.40 342 TYR C N 1
ATOM 11992 C CA . TYR C 1 375 ? 25.216 -20.657 10.655 1.00 6.04 342 TYR C CA 1
ATOM 11993 C C . TYR C 1 375 ? 26.094 -19.706 9.881 1.00 6.88 342 TYR C C 1
ATOM 11994 O O . TYR C 1 375 ? 26.436 -19.982 8.749 1.00 6.89 342 TYR C O 1
ATOM 12003 N N . ALA C 1 376 ? 26.480 -18.593 10.501 1.00 5.46 343 ALA C N 1
ATOM 12004 C CA . ALA C 1 376 ? 27.403 -17.663 9.857 1.00 7.28 343 ALA C CA 1
ATOM 12005 C C . ALA C 1 376 ? 28.758 -18.292 9.606 1.00 6.36 343 ALA C C 1
ATOM 12006 O O . ALA C 1 376 ? 29.302 -18.086 8.540 1.00 7.00 343 ALA C O 1
ATOM 12008 N N . ASP C 1 377 ? 29.277 -19.054 10.576 1.00 6.52 344 ASP C N 1
ATOM 12009 C CA . ASP C 1 377 ? 30.496 -19.848 10.424 1.00 6.46 344 ASP C CA 1
ATOM 12010 C C . ASP C 1 377 ? 30.428 -20.728 9.160 1.00 9.02 344 ASP C C 1
ATOM 12011 O O . ASP C 1 377 ? 31.350 -20.736 8.345 1.00 8.28 344 ASP C O 1
ATOM 12016 N N . ARG C 1 378 ? 29.337 -21.466 9.001 1.00 6.79 345 ARG C N 1
ATOM 12017 C CA . ARG C 1 378 ? 29.205 -22.364 7.853 1.00 5.77 345 ARG C CA 1
ATOM 12018 C C . ARG C 1 378 ? 28.933 -21.663 6.544 1.00 8.71 345 ARG C C 1
ATOM 12019 O O . ARG C 1 378 ? 29.272 -22.175 5.472 1.00 11.37 345 ARG C O 1
ATOM 12027 N N . GLN C 1 379 ? 28.245 -20.526 6.606 1.00 10.71 346 GLN C N 1
ATOM 12028 C CA . GLN C 1 379 ? 27.933 -19.784 5.393 1.00 10.36 346 GLN C CA 1
ATOM 12029 C C . GLN C 1 379 ? 29.103 -18.906 4.908 1.00 9.37 346 GLN C C 1
ATOM 12030 O O . GLN C 1 379 ? 29.028 -18.350 3.833 1.00 9.49 346 GLN C O 1
ATOM 12036 N N . GLY C 1 380 ? 30.150 -18.766 5.708 1.00 7.97 347 GLY C N 1
ATOM 12037 C CA . GLY C 1 380 ? 31.269 -17.912 5.362 1.00 6.61 347 GLY C CA 1
ATOM 12038 C C . GLY C 1 380 ? 30.909 -16.449 5.448 1.00 9.24 347 GLY C C 1
ATOM 12039 O O . GLY C 1 380 ? 31.478 -15.638 4.737 1.00 9.53 347 GLY C O 1
ATOM 12040 N N . ILE C 1 381 ? 29.934 -16.120 6.298 1.00 9.41 348 ILE C N 1
ATOM 12041 C CA . ILE C 1 381 ? 29.495 -14.750 6.520 1.00 5.81 348 ILE C CA 1
ATOM 12042 C C . ILE C 1 381 ? 30.238 -14.155 7.715 1.00 8.22 348 ILE C C 1
ATOM 12043 O O . ILE C 1 381 ? 30.346 -14.789 8.755 1.00 6.01 348 ILE C O 1
ATOM 12048 N N . VAL C 1 382 ? 30.715 -12.919 7.563 1.00 9.75 349 VAL C N 1
ATOM 12049 C CA . VAL C 1 382 ? 31.456 -12.226 8.626 1.00 12.42 349 VAL C CA 1
ATOM 12050 C C . VAL C 1 382 ? 30.533 -11.416 9.562 1.00 7.89 349 VAL C C 1
ATOM 12051 O O . VAL C 1 382 ? 29.584 -10.808 9.102 1.00 6.24 349 VAL C O 1
ATOM 12055 N N . VAL C 1 383 ? 30.849 -11.401 10.861 1.00 8.20 350 VAL C N 1
ATOM 12056 C CA . VAL C 1 383 ? 29.952 -10.836 11.886 1.00 9.08 350 VAL C CA 1
ATOM 12057 C C . VAL C 1 383 ? 30.595 -9.841 12.880 1.00 8.56 350 VAL C C 1
ATOM 12058 O O . VAL C 1 383 ? 31.601 -10.116 13.534 1.00 8.94 350 VAL C O 1
ATOM 12062 N N . ILE C 1 384 ? 29.986 -8.670 12.991 1.00 8.86 351 ILE C N 1
ATOM 12063 C CA . ILE C 1 384 ? 30.329 -7.745 14.063 1.00 8.61 351 ILE C CA 1
ATOM 12064 C C . ILE C 1 384 ? 29.387 -8.095 15.173 1.00 5.59 351 ILE C C 1
ATOM 12065 O O . ILE C 1 384 ? 28.187 -7.986 14.993 1.00 6.46 351 ILE C O 1
ATOM 12070 N N . ASP C 1 385 ? 29.950 -8.579 16.277 1.00 4.12 352 ASP C N 1
ATOM 12071 C CA . ASP C 1 385 ? 29.197 -9.162 17.368 1.00 4.61 352 ASP C CA 1
ATOM 12072 C C . ASP C 1 385 ? 29.120 -8.130 18.482 1.00 10.26 352 ASP C C 1
ATOM 12073 O O . ASP C 1 385 ? 30.151 -7.644 18.972 1.00 8.51 352 ASP C O 1
ATOM 12078 N N . GLU C 1 386 ? 27.894 -7.786 18.876 1.00 8.73 353 GLU C N 1
ATOM 12079 C CA . GLU C 1 386 ? 27.664 -6.642 19.741 1.00 10.78 353 GLU C CA 1
ATOM 12080 C C . GLU C 1 386 ? 26.855 -6.974 21.034 1.00 9.01 353 GLU C C 1
ATOM 12081 O O . GLU C 1 386 ? 25.855 -7.698 20.992 1.00 6.06 353 GLU C O 1
ATOM 12087 N N . THR C 1 387 ? 27.289 -6.374 22.145 1.00 5.59 354 THR C N 1
ATOM 12088 C CA . THR C 1 387 ? 26.627 -6.456 23.430 1.00 3.85 354 THR C CA 1
ATOM 12089 C C . THR C 1 387 ? 25.331 -5.692 23.363 1.00 8.46 354 THR C C 1
ATOM 12090 O O . THR C 1 387 ? 25.129 -4.867 22.442 1.00 8.80 354 THR C O 1
ATOM 12094 N N . PRO C 1 388 ? 24.462 -5.897 24.376 1.00 9.59 355 PRO C N 1
ATOM 12095 C CA . PRO C 1 388 ? 23.236 -5.162 24.438 1.00 4.79 355 PRO C CA 1
ATOM 12096 C C . PRO C 1 388 ? 23.335 -3.709 24.800 1.00 5.47 355 PRO C C 1
ATOM 12097 O O . PRO C 1 388 ? 22.289 -3.122 25.069 1.00 7.05 355 PRO C O 1
ATOM 12101 N N . ALA C 1 389 ? 24.524 -3.119 24.818 1.00 5.88 356 ALA C N 1
ATOM 12102 C CA . ALA C 1 389 ? 24.688 -1.804 25.449 1.00 6.97 356 ALA C CA 1
ATOM 12103 C C . ALA C 1 389 ? 24.377 -0.669 24.488 1.00 6.25 356 ALA C C 1
ATOM 12104 O O . ALA C 1 389 ? 25.281 0.046 23.999 1.00 5.40 356 ALA C O 1
ATOM 12106 N N . VAL C 1 390 ? 23.084 -0.518 24.226 1.00 3.41 357 VAL C N 1
ATOM 12107 C CA . VAL C 1 390 ? 22.594 0.569 23.440 1.00 4.16 357 VAL C CA 1
ATOM 12108 C C . VAL C 1 390 ? 21.806 1.492 24.354 1.00 5.85 357 VAL C C 1
ATOM 12109 O O . VAL C 1 390 ? 21.363 1.092 25.406 1.00 6.88 357 VAL C O 1
ATOM 12113 N N . GLY C 1 391 ? 21.612 2.736 23.958 1.00 5.90 358 GLY C N 1
ATOM 12114 C CA . GLY C 1 391 ? 20.768 3.628 24.743 1.00 7.03 358 GLY C CA 1
ATOM 12115 C C . GLY C 1 391 ? 21.456 4.313 25.930 1.00 9.67 358 GLY C C 1
ATOM 12116 O O . GLY C 1 391 ? 20.771 4.973 26.727 1.00 11.35 358 GLY C O 1
ATOM 12117 N N . LEU C 1 392 ? 22.784 4.162 26.046 1.00 6.79 359 LEU C N 1
ATOM 12118 C CA . LEU C 1 392 ? 23.606 4.890 27.024 1.00 11.55 359 LEU C CA 1
ATOM 12119 C C . LEU C 1 392 ? 23.737 6.359 26.563 1.00 14.85 359 LEU C C 1
ATOM 12120 O O . LEU C 1 392 ? 24.844 6.855 26.296 1.00 11.69 359 LEU C O 1
ATOM 12125 N N . ALA C 1 393 ? 22.603 7.048 26.509 1.00 7.68 360 ALA C N 1
ATOM 12126 C CA . ALA C 1 393 ? 22.546 8.389 25.943 1.00 11.94 360 ALA C CA 1
ATOM 12127 C C . ALA C 1 393 ? 21.188 9.018 26.210 1.00 10.30 360 ALA C C 1
ATOM 12128 O O . ALA C 1 393 ? 20.178 8.529 25.742 1.00 12.93 360 ALA C O 1
ATOM 12130 N N . PHE C 1 394 ? 21.188 10.134 26.922 1.00 15.73 361 PHE C N 1
ATOM 12131 C CA . PHE C 1 394 ? 19.966 10.860 27.270 1.00 18.03 361 PHE C CA 1
ATOM 12132 C C . PHE C 1 394 ? 19.882 12.239 26.584 1.00 38.28 361 PHE C C 1
ATOM 12133 O O . PHE C 1 394 ? 19.551 13.236 27.225 1.00 52.83 361 PHE C O 1
ATOM 12141 N N . SER C 1 395 ? 20.167 12.283 25.276 1.00 41.68 362 SER C N 1
ATOM 12142 C CA . SER C 1 395 ? 20.186 13.546 24.480 1.00 51.81 362 SER C CA 1
ATOM 12143 C C . SER C 1 395 ? 19.430 13.420 23.144 1.00 53.29 362 SER C C 1
ATOM 12144 O O . SER C 1 395 ? 19.411 12.350 22.508 1.00 37.77 362 SER C O 1
ATOM 12147 N N . PRO C 1 406 ? 20.909 17.160 30.458 1.00 55.75 373 PRO C N 1
ATOM 12148 C CA . PRO C 1 406 ? 21.037 16.085 31.466 1.00 57.18 373 PRO C CA 1
ATOM 12149 C C . PRO C 1 406 ? 22.243 15.139 31.208 1.00 45.84 373 PRO C C 1
ATOM 12150 O O . PRO C 1 406 ? 22.343 14.524 30.125 1.00 46.74 373 PRO C O 1
ATOM 12154 N N . ALA C 1 407 ? 23.143 15.013 32.182 1.00 31.36 374 ALA C N 1
ATOM 12155 C CA . ALA C 1 407 ? 24.406 14.296 31.945 1.00 23.22 374 ALA C CA 1
ATOM 12156 C C . ALA C 1 407 ? 24.221 12.770 32.032 1.00 22.04 374 ALA C C 1
ATOM 12157 O O . ALA C 1 407 ? 23.725 12.252 33.021 1.00 30.84 374 ALA C O 1
ATOM 12159 N N . THR C 1 408 ? 24.635 12.068 30.980 1.00 20.90 375 THR C N 1
ATOM 12160 C CA . THR C 1 408 ? 24.337 10.646 30.829 1.00 24.53 375 THR C CA 1
ATOM 12161 C C . THR C 1 408 ? 25.285 9.831 31.702 1.00 17.75 375 THR C C 1
ATOM 12162 O O . THR C 1 408 ? 24.904 8.817 32.268 1.00 22.18 375 THR C O 1
ATOM 12166 N N . PHE C 1 409 ? 26.506 10.289 31.859 1.00 13.54 376 PHE C N 1
ATOM 12167 C CA . PHE C 1 409 ? 27.436 9.575 32.733 1.00 21.49 376 PHE C CA 1
ATOM 12168 C C . PHE C 1 409 ? 27.584 10.226 34.110 1.00 16.32 376 PHE C C 1
ATOM 12169 O O . PHE C 1 409 ? 28.586 10.824 34.398 1.00 16.74 376 PHE C O 1
ATOM 12177 N N . SER C 1 410 ? 26.563 10.106 34.949 1.00 21.38 377 SER C N 1
ATOM 12178 C CA . SER C 1 410 ? 26.612 10.634 36.318 1.00 15.53 377 SER C CA 1
ATOM 12179 C C . SER C 1 410 ? 26.060 9.568 37.224 1.00 17.04 377 SER C C 1
ATOM 12180 O O . SER C 1 410 ? 25.553 8.564 36.741 1.00 18.42 377 SER C O 1
ATOM 12183 N N . PRO C 1 411 ? 26.152 9.770 38.535 1.00 13.92 378 PRO C N 1
ATOM 12184 C CA . PRO C 1 411 ? 25.545 8.879 39.484 1.00 13.98 378 PRO C CA 1
ATOM 12185 C C . PRO C 1 411 ? 24.055 8.599 39.278 1.00 17.34 378 PRO C C 1
ATOM 12186 O O . PRO C 1 411 ? 23.618 7.470 39.517 1.00 9.86 378 PRO C O 1
ATOM 12190 N N . ASP C 1 412 ? 23.278 9.578 38.819 1.00 13.16 379 ASP C N 1
ATOM 12191 C CA . ASP C 1 412 ? 21.844 9.305 38.607 1.00 16.13 379 ASP C CA 1
ATOM 12192 C C . ASP C 1 412 ? 21.470 8.909 37.171 1.00 18.37 379 ASP C C 1
ATOM 12193 O O . ASP C 1 412 ? 20.299 8.846 36.822 1.00 15.18 379 ASP C O 1
ATOM 12198 N N . ARG C 1 413 ? 22.494 8.629 36.375 1.00 22.84 380 ARG C N 1
ATOM 12199 C CA . ARG C 1 413 ? 22.334 8.048 35.054 1.00 18.80 380 ARG C CA 1
ATOM 12200 C C . ARG C 1 413 ? 23.365 6.935 34.952 1.00 14.32 380 ARG C C 1
ATOM 12201 O O . ARG C 1 413 ? 23.833 6.427 35.971 1.00 27.02 380 ARG C O 1
ATOM 12209 N N . ILE C 1 414 ? 23.731 6.558 33.734 1.00 15.90 381 ILE C N 1
ATOM 12210 C CA . ILE C 1 414 ? 24.799 5.581 33.555 1.00 12.89 381 ILE C CA 1
ATOM 12211 C C . ILE C 1 414 ? 25.910 5.781 34.577 1.00 12.92 381 ILE C C 1
ATOM 12212 O O . ILE C 1 414 ? 26.615 6.790 34.543 1.00 18.00 381 ILE C O 1
ATOM 12217 N N . ASN C 1 415 ? 26.059 4.832 35.497 1.00 15.53 382 ASN C N 1
ATOM 12218 C CA . ASN C 1 415 ? 26.982 5.023 36.630 1.00 14.87 382 ASN C CA 1
ATOM 12219 C C . ASN C 1 415 ? 27.829 3.774 36.811 1.00 12.56 382 ASN C C 1
ATOM 12220 O O . ASN C 1 415 ? 27.858 2.967 35.907 1.00 12.49 382 ASN C O 1
ATOM 12225 N N . ASN C 1 416 ? 28.552 3.635 37.915 1.00 9.48 383 ASN C N 1
ATOM 12226 C CA . ASN C 1 416 ? 29.495 2.513 38.038 1.00 19.18 383 ASN C CA 1
ATOM 12227 C C . ASN C 1 416 ? 28.847 1.144 38.116 1.00 13.06 383 ASN C C 1
ATOM 12228 O O . ASN C 1 416 ? 29.407 0.166 37.657 1.00 13.21 383 ASN C O 1
ATOM 12233 N N . LYS C 1 417 ? 27.652 1.105 38.689 1.00 16.49 384 LYS C N 1
ATOM 12234 C CA . LYS C 1 417 ? 26.879 -0.110 38.786 1.00 13.40 384 LYS C CA 1
ATOM 12235 C C . LYS C 1 417 ? 26.385 -0.488 37.419 1.00 11.55 384 LYS C C 1
ATOM 12236 O O . LYS C 1 417 ? 26.371 -1.667 37.078 1.00 18.05 384 LYS C O 1
ATOM 12242 N N . THR C 1 418 ? 25.998 0.497 36.625 1.00 6.76 385 THR C N 1
ATOM 12243 C CA . THR C 1 418 ? 25.705 0.221 35.242 1.00 10.24 385 THR C CA 1
ATOM 12244 C C . THR C 1 418 ? 26.906 -0.378 34.511 1.00 9.04 385 THR C C 1
ATOM 12245 O O . THR C 1 418 ? 26.759 -1.340 33.772 1.00 7.16 385 THR C O 1
ATOM 12249 N N . ARG C 1 419 ? 28.085 0.186 34.753 1.00 7.68 386 ARG C N 1
ATOM 12250 C CA . ARG C 1 419 ? 29.304 -0.327 34.181 1.00 10.20 386 ARG C CA 1
ATOM 12251 C C . ARG C 1 419 ? 29.607 -1.725 34.673 1.00 9.65 386 ARG C C 1
ATOM 12252 O O . ARG C 1 419 ? 30.182 -2.503 33.950 1.00 13.19 386 ARG C O 1
ATOM 12260 N N . GLU C 1 420 ? 29.242 -2.066 35.889 1.00 8.83 387 GLU C N 1
ATOM 12261 C CA . GLU C 1 420 ? 29.349 -3.471 36.282 1.00 16.09 387 GLU C CA 1
ATOM 12262 C C . GLU C 1 420 ? 28.524 -4.384 35.356 1.00 13.60 387 GLU C C 1
ATOM 12263 O O . GLU C 1 420 ? 29.052 -5.366 34.835 1.00 13.12 387 GLU C O 1
ATOM 12269 N N . ALA C 1 421 ? 27.255 -4.035 35.149 1.00 9.99 388 ALA C N 1
ATOM 12270 C CA . ALA C 1 421 ? 26.354 -4.784 34.224 1.00 14.95 388 ALA C CA 1
ATOM 12271 C C . ALA C 1 421 ? 26.924 -4.909 32.790 1.00 14.96 388 ALA C C 1
ATOM 12272 O O . ALA C 1 421 ? 26.893 -6.007 32.170 1.00 13.82 388 ALA C O 1
ATOM 12274 N N . HIS C 1 422 ? 27.459 -3.787 32.298 1.00 10.08 389 HIS C N 1
ATOM 12275 C CA . HIS C 1 422 ? 28.076 -3.692 30.969 1.00 14.18 389 HIS C CA 1
ATOM 12276 C C . HIS C 1 422 ? 29.267 -4.653 30.897 1.00 14.10 389 HIS C C 1
ATOM 12277 O O . HIS C 1 422 ? 29.446 -5.345 29.896 1.00 11.06 389 HIS C O 1
ATOM 12284 N N . ALA C 1 423 ? 30.081 -4.685 31.961 1.00 15.03 390 ALA C N 1
ATOM 12285 C CA . ALA C 1 423 ? 31.286 -5.568 32.002 1.00 22.24 390 ALA C CA 1
ATOM 12286 C C . ALA C 1 423 ? 30.851 -7.027 31.980 1.00 17.92 390 ALA C C 1
ATOM 12287 O O . ALA C 1 423 ? 31.377 -7.827 31.229 1.00 13.51 390 ALA C O 1
ATOM 12289 N N . GLN C 1 424 ? 29.844 -7.334 32.782 1.00 12.07 391 GLN C N 1
ATOM 12290 C CA . GLN C 1 424 ? 29.241 -8.663 32.785 1.00 17.34 391 GLN C CA 1
ATOM 12291 C C . GLN C 1 424 ? 28.763 -9.126 31.386 1.00 17.38 391 GLN C C 1
ATOM 12292 O O . GLN C 1 424 ? 28.934 -10.293 31.015 1.00 15.46 391 GLN C O 1
ATOM 12298 N N . ALA C 1 425 ? 28.136 -8.203 30.651 1.00 13.36 392 ALA C N 1
ATOM 12299 C CA . ALA C 1 425 ? 27.567 -8.458 29.329 1.00 10.30 392 ALA C CA 1
ATOM 12300 C C . ALA C 1 425 ? 28.653 -8.769 28.316 1.00 12.75 392 ALA C C 1
ATOM 12301 O O . ALA C 1 425 ? 28.511 -9.695 27.518 1.00 9.92 392 ALA C O 1
ATOM 12303 N N . ILE C 1 426 ? 29.719 -7.955 28.354 1.00 12.02 393 ILE C N 1
ATOM 12304 C CA . ILE C 1 426 ? 30.949 -8.204 27.612 1.00 7.85 393 ILE C CA 1
ATOM 12305 C C . ILE C 1 426 ? 31.485 -9.611 27.916 1.00 11.73 393 ILE C C 1
ATOM 12306 O O . ILE C 1 426 ? 31.790 -10.333 26.974 1.00 10.41 393 ILE C O 1
ATOM 12311 N N . ARG C 1 427 ? 31.611 -9.985 29.199 1.00 7.26 394 ARG C N 1
ATOM 12312 C CA . ARG C 1 427 ? 32.174 -11.297 29.591 1.00 9.18 394 ARG C CA 1
ATOM 12313 C C . ARG C 1 427 ? 31.314 -12.410 29.017 1.00 12.07 394 ARG C C 1
ATOM 12314 O O . ARG C 1 427 ? 31.827 -13.270 28.310 1.00 12.83 394 ARG C O 1
ATOM 12322 N N . GLU C 1 428 ? 30.012 -12.384 29.306 1.00 7.90 395 GLU C N 1
ATOM 12323 C CA . GLU C 1 428 ? 29.109 -13.417 28.819 1.00 8.79 395 GLU C CA 1
ATOM 12324 C C . GLU C 1 428 ? 29.133 -13.555 27.289 1.00 8.11 395 GLU C C 1
ATOM 12325 O O . GLU C 1 428 ? 29.256 -14.648 26.737 1.00 15.59 395 GLU C O 1
ATOM 12331 N N . LEU C 1 429 ? 29.034 -12.453 26.588 1.00 6.68 396 LEU C N 1
ATOM 12332 C CA . LEU C 1 429 ? 29.081 -12.519 25.132 1.00 8.17 396 LEU C CA 1
ATOM 12333 C C . LEU C 1 429 ? 30.371 -13.167 24.648 1.00 13.45 396 LEU C C 1
ATOM 12334 O O . LEU C 1 429 ? 30.349 -14.096 23.827 1.00 10.53 396 LEU C O 1
ATOM 12339 N N . ILE C 1 430 ? 31.497 -12.684 25.158 1.00 11.06 397 ILE C N 1
ATOM 12340 C CA . ILE C 1 430 ? 32.764 -13.219 24.709 1.00 11.36 397 ILE C CA 1
ATOM 12341 C C . ILE C 1 430 ? 32.858 -14.701 25.096 1.00 10.75 397 ILE C C 1
ATOM 12342 O O . ILE C 1 430 ? 33.314 -15.534 24.316 1.00 11.15 397 ILE C O 1
ATOM 12347 N N . HIS C 1 431 ? 32.392 -15.027 26.286 1.00 7.95 398 HIS C N 1
ATOM 12348 C CA . HIS C 1 431 ? 32.458 -16.415 26.751 1.00 11.99 398 HIS C CA 1
ATOM 12349 C C . HIS C 1 431 ? 31.676 -17.351 25.821 1.00 9.18 398 HIS C C 1
ATOM 12350 O O . HIS C 1 431 ? 32.112 -18.432 25.475 1.00 13.43 398 HIS C O 1
ATOM 12357 N N . ARG C 1 432 ? 30.530 -16.896 25.389 1.00 9.40 399 ARG C N 1
ATOM 12358 C CA . ARG C 1 432 ? 29.704 -17.661 24.474 1.00 12.06 399 ARG C CA 1
ATOM 12359 C C . ARG C 1 432 ? 30.268 -17.717 23.034 1.00 13.59 399 ARG C C 1
ATOM 12360 O O . ARG C 1 432 ? 30.372 -18.789 22.430 1.00 13.24 399 ARG C O 1
ATOM 12368 N N . ASP C 1 433 ? 30.647 -16.577 22.484 1.00 9.43 400 ASP C N 1
ATOM 12369 C CA . ASP C 1 433 ? 30.982 -16.541 21.076 1.00 9.68 400 ASP C CA 1
ATOM 12370 C C . ASP C 1 433 ? 32.491 -16.526 20.717 1.00 16.64 400 ASP C C 1
ATOM 12371 O O . ASP C 1 433 ? 32.846 -16.290 19.558 1.00 13.96 400 ASP C O 1
ATOM 12376 N N . LYS C 1 434 ? 33.355 -16.815 21.691 1.00 11.21 401 LYS C N 1
ATOM 12377 C CA . LYS C 1 434 ? 34.813 -16.825 21.477 1.00 11.39 401 LYS C CA 1
ATOM 12378 C C . LYS C 1 434 ? 35.315 -17.741 20.369 1.00 11.97 401 LYS C C 1
ATOM 12379 O O . LYS C 1 434 ? 36.319 -17.429 19.712 1.00 7.21 401 LYS C O 1
ATOM 12385 N N . ASN C 1 435 ? 34.633 -18.855 20.155 1.00 10.14 402 ASN C N 1
ATOM 12386 C CA . ASN C 1 435 ? 35.125 -19.826 19.182 1.00 8.69 402 ASN C CA 1
ATOM 12387 C C . ASN C 1 435 ? 34.596 -19.659 17.754 1.00 10.99 402 ASN C C 1
ATOM 12388 O O . ASN C 1 435 ? 34.911 -20.487 16.921 1.00 16.33 402 ASN C O 1
ATOM 12393 N N . HIS C 1 436 ? 33.840 -18.602 17.443 1.00 10.00 403 HIS C N 1
ATOM 12394 C CA . HIS C 1 436 ? 33.263 -18.450 16.092 1.00 8.60 403 HIS C CA 1
ATOM 12395 C C . HIS C 1 436 ? 34.195 -17.715 15.183 1.00 10.30 403 HIS C C 1
ATOM 12396 O O . HIS C 1 436 ? 34.423 -16.533 15.396 1.00 9.44 403 HIS C O 1
ATOM 12403 N N . PRO C 1 437 ? 34.679 -18.389 14.120 1.00 12.77 404 PRO C N 1
ATOM 12404 C CA . PRO C 1 437 ? 35.530 -17.747 13.121 1.00 8.61 404 PRO C CA 1
ATOM 12405 C C . PRO C 1 437 ? 34.797 -16.658 12.388 1.00 9.49 404 PRO C C 1
ATOM 12406 O O . PRO C 1 437 ? 35.427 -15.691 11.937 1.00 9.53 404 PRO C O 1
ATOM 12410 N N . SER C 1 438 ? 33.479 -16.797 12.250 1.00 8.82 405 SER C N 1
ATOM 12411 C CA . SER C 1 438 ? 32.670 -15.733 11.592 1.00 9.54 405 SER C CA 1
ATOM 12412 C C . SER C 1 438 ? 32.743 -14.423 12.322 1.00 8.12 405 SER C C 1
ATOM 12413 O O . SER C 1 438 ? 32.629 -13.364 11.692 1.00 6.67 405 SER C O 1
ATOM 12416 N N . VAL C 1 439 ? 32.882 -14.498 13.650 1.00 6.48 406 VAL C N 1
ATOM 12417 C CA . VAL C 1 439 ? 32.864 -13.307 14.491 1.00 6.99 406 VAL C CA 1
ATOM 12418 C C . VAL C 1 439 ? 34.245 -12.758 14.483 1.00 7.48 406 VAL C C 1
ATOM 12419 O O . VAL C 1 439 ? 35.193 -13.406 14.889 1.00 8.00 406 VAL C O 1
ATOM 12423 N N . VAL C 1 440 ? 34.329 -11.527 14.024 1.00 12.21 407 VAL C N 1
ATOM 12424 C CA . VAL C 1 440 ? 35.582 -10.938 13.604 1.00 10.07 407 VAL C CA 1
ATOM 12425 C C . VAL C 1 440 ? 35.947 -9.711 14.431 1.00 9.07 407 VAL C C 1
ATOM 12426 O O . VAL C 1 440 ? 37.046 -9.243 14.332 1.00 10.55 407 VAL C O 1
ATOM 12430 N N . MET C 1 441 ? 35.024 -9.222 15.258 1.00 10.33 408 MET C N 1
ATOM 12431 C CA . MET C 1 441 ? 35.211 -7.987 16.041 1.00 9.43 408 MET C CA 1
ATOM 12432 C C . MET C 1 441 ? 34.046 -7.794 17.031 1.00 9.56 408 MET C C 1
ATOM 12433 O O . MET C 1 441 ? 32.893 -8.056 16.694 1.00 8.82 408 MET C O 1
ATOM 12438 N N . TRP C 1 442 ? 34.366 -7.340 18.241 1.00 6.47 409 TRP C N 1
ATOM 12439 C CA . TRP C 1 442 ? 33.377 -7.130 19.286 1.00 7.75 409 TRP C CA 1
ATOM 12440 C C . TRP C 1 442 ? 32.947 -5.678 19.263 1.00 9.61 409 TRP C C 1
ATOM 12441 O O . TRP C 1 442 ? 33.785 -4.784 19.276 1.00 8.19 409 TRP C O 1
ATOM 12452 N N . SER C 1 443 ? 31.650 -5.417 19.240 1.00 9.00 410 SER C N 1
ATOM 12453 C CA . SER C 1 443 ? 31.213 -4.031 19.386 1.00 9.42 410 SER C CA 1
ATOM 12454 C C . SER C 1 443 ? 30.713 -3.859 20.791 1.00 8.58 410 SER C C 1
ATOM 12455 O O . SER C 1 443 ? 29.832 -4.581 21.223 1.00 13.08 410 SER C O 1
ATOM 12458 N N . ILE C 1 444 ? 31.285 -2.907 21.497 1.00 8.10 411 ILE C N 1
ATOM 12459 C CA . ILE C 1 444 ? 31.033 -2.711 22.928 1.00 7.00 411 ILE C CA 1
ATOM 12460 C C . ILE C 1 444 ? 29.729 -1.941 23.216 1.00 6.94 411 ILE C C 1
ATOM 12461 O O . ILE C 1 444 ? 29.146 -2.067 24.269 1.00 10.46 411 ILE C O 1
ATOM 12466 N N . ALA C 1 445 ? 29.248 -1.159 22.284 1.00 3.70 412 ALA C N 1
ATOM 12467 C CA . ALA C 1 445 ? 28.124 -0.328 22.557 1.00 4.61 412 ALA C CA 1
ATOM 12468 C C . ALA C 1 445 ? 27.658 0.281 21.281 1.00 7.35 412 ALA C C 1
ATOM 12469 O O . ALA C 1 445 ? 28.359 0.240 20.265 1.00 6.69 412 ALA C O 1
ATOM 12471 N N . ASN C 1 446 ? 26.462 0.865 21.347 1.00 8.48 413 ASN C N 1
ATOM 12472 C CA . ASN C 1 446 ? 25.865 1.529 20.201 1.00 6.48 413 ASN C CA 1
ATOM 12473 C C . ASN C 1 446 ? 25.279 2.862 20.557 1.00 6.34 413 ASN C C 1
ATOM 12474 O O . ASN C 1 446 ? 24.431 2.960 21.430 1.00 6.19 413 ASN C O 1
ATOM 12479 N N . ASP C 1 447 ? 25.757 3.882 19.854 1.00 7.85 414 ASP C N 1
ATOM 12480 C CA . ASP C 1 447 ? 25.386 5.260 20.093 1.00 7.65 414 ASP C CA 1
ATOM 12481 C C . ASP C 1 447 ? 25.495 5.706 21.556 1.00 8.88 414 ASP C C 1
ATOM 12482 O O . ASP C 1 447 ? 24.568 6.319 22.072 1.00 8.80 414 ASP C O 1
ATOM 12487 N N . PRO C 1 448 ? 26.621 5.411 22.227 1.00 9.23 415 PRO C N 1
ATOM 12488 C CA . PRO C 1 448 ? 26.800 6.062 23.530 1.00 12.05 415 PRO C CA 1
ATOM 12489 C C . PRO C 1 448 ? 27.076 7.545 23.362 1.00 10.69 415 PRO C C 1
ATOM 12490 O O . PRO C 1 448 ? 27.456 7.976 22.271 1.00 10.13 415 PRO C O 1
ATOM 12494 N N . ALA C 1 449 ? 26.889 8.311 24.432 1.00 10.12 416 ALA C N 1
ATOM 12495 C CA . ALA C 1 449 ? 27.103 9.745 24.386 1.00 9.42 416 ALA C CA 1
ATOM 12496 C C . ALA C 1 449 ? 28.568 9.995 24.626 1.00 11.59 416 ALA C C 1
ATOM 12497 O O . ALA C 1 449 ? 28.938 10.615 25.598 1.00 14.15 416 ALA C O 1
ATOM 12499 N N . SER C 1 450 ? 29.398 9.498 23.704 1.00 12.90 417 SER C N 1
ATOM 12500 C CA . SER C 1 450 ? 30.849 9.484 23.848 1.00 12.88 417 SER C CA 1
ATOM 12501 C C . SER C 1 450 ? 31.493 10.872 23.576 1.00 16.58 417 SER C C 1
ATOM 12502 O O . SER C 1 450 ? 32.716 10.988 23.444 1.00 17.11 417 SER C O 1
ATOM 12505 N N . ASN C 1 451 ? 30.649 11.897 23.468 1.00 11.04 418 ASN C N 1
ATOM 12506 C CA . ASN C 1 451 ? 31.051 13.305 23.460 1.00 12.43 418 ASN C CA 1
ATOM 12507 C C . ASN C 1 451 ? 31.022 13.991 24.841 1.00 15.94 418 ASN C C 1
ATOM 12508 O O . ASN C 1 451 ? 31.444 15.127 24.991 1.00 14.46 418 ASN C O 1
ATOM 12513 N N . GLU C 1 452 ? 30.519 13.314 25.865 1.00 19.94 419 GLU C N 1
ATOM 12514 C CA . GLU C 1 452 ? 30.282 13.988 27.130 1.00 17.99 419 GLU C CA 1
ATOM 12515 C C . GLU C 1 452 ? 31.363 13.747 28.151 1.00 19.73 419 GLU C C 1
ATOM 12516 O O . GLU C 1 452 ? 32.059 12.737 28.093 1.00 24.66 419 GLU C O 1
ATOM 12522 N N . ASP C 1 453 ? 31.469 14.679 29.097 1.00 17.80 420 ASP C N 1
ATOM 12523 C CA . ASP C 1 453 ? 32.327 14.541 30.255 1.00 20.34 420 ASP C CA 1
ATOM 12524 C C . ASP C 1 453 ? 31.912 13.285 30.964 1.00 21.07 420 ASP C C 1
ATOM 12525 O O . ASP C 1 453 ? 30.733 13.095 31.178 1.00 19.55 420 ASP C O 1
ATOM 12530 N N . GLY C 1 454 ? 32.889 12.460 31.346 1.00 19.95 421 GLY C N 1
ATOM 12531 C CA . GLY C 1 454 ? 32.657 11.216 32.082 1.00 14.12 421 GLY C CA 1
ATOM 12532 C C . GLY C 1 454 ? 32.625 9.967 31.207 1.00 18.34 421 GLY C C 1
ATOM 12533 O O . GLY C 1 454 ? 32.791 8.847 31.695 1.00 11.25 421 GLY C O 1
ATOM 12534 N N . ALA C 1 455 ? 32.404 10.163 29.910 1.00 17.10 422 ALA C N 1
ATOM 12535 C CA . ALA C 1 455 ? 32.297 9.061 28.964 1.00 11.49 422 ALA C CA 1
ATOM 12536 C C . ALA C 1 455 ? 33.587 8.251 28.874 1.00 10.93 422 ALA C C 1
ATOM 12537 O O . ALA C 1 455 ? 33.554 7.030 28.819 1.00 12.15 422 ALA C O 1
ATOM 12539 N N . ARG C 1 456 ? 34.727 8.930 28.871 1.00 12.09 423 ARG C N 1
ATOM 12540 C CA . ARG C 1 456 ? 36.041 8.262 28.823 1.00 12.07 423 ARG C CA 1
ATOM 12541 C C . ARG C 1 456 ? 36.343 7.466 30.100 1.00 14.12 423 ARG C C 1
ATOM 12542 O O . ARG C 1 456 ? 36.826 6.349 30.050 1.00 13.58 423 ARG C O 1
ATOM 12550 N N . GLU C 1 457 ? 36.056 8.056 31.251 1.00 16.61 424 GLU C N 1
ATOM 12551 C CA . GLU C 1 457 ? 36.262 7.369 32.526 1.00 20.25 424 GLU C CA 1
ATOM 12552 C C . GLU C 1 457 ? 35.344 6.167 32.614 1.00 21.24 424 GLU C C 1
ATOM 12553 O O . GLU C 1 457 ? 35.742 5.170 33.188 1.00 21.49 424 GLU C O 1
ATOM 12559 N N . TYR C 1 458 ? 34.141 6.251 32.032 1.00 15.38 425 TYR C N 1
ATOM 12560 C CA . TYR C 1 458 ? 33.204 5.106 32.015 1.00 15.19 425 TYR C CA 1
ATOM 12561 C C . TYR C 1 458 ? 33.675 3.941 31.130 1.00 14.60 425 TYR C C 1
ATOM 12562 O O . TYR C 1 458 ? 33.654 2.808 31.573 1.00 15.65 425 TYR C O 1
ATOM 12571 N N . PHE C 1 459 ? 34.108 4.231 29.902 1.00 10.58 426 PHE C N 1
ATOM 12572 C CA . PHE C 1 459 ? 34.410 3.197 28.903 1.00 10.80 426 PHE C CA 1
ATOM 12573 C C . PHE C 1 459 ? 35.828 2.633 28.997 1.00 18.22 426 PHE C C 1
ATOM 12574 O O . PHE C 1 459 ? 36.066 1.468 28.644 1.00 13.21 426 PHE C O 1
ATOM 12582 N N . ALA C 1 460 ? 36.779 3.455 29.442 1.00 16.61 427 ALA C N 1
ATOM 12583 C CA . ALA C 1 460 ? 38.226 3.076 29.419 1.00 20.50 427 ALA C CA 1
ATOM 12584 C C . ALA C 1 460 ? 38.551 1.591 29.759 1.00 15.20 427 ALA C C 1
ATOM 12585 O O . ALA C 1 460 ? 39.335 0.983 29.060 1.00 12.27 427 ALA C O 1
ATOM 12587 N N . PRO C 1 461 ? 37.973 1.042 30.855 1.00 17.28 428 PRO C N 1
ATOM 12588 C CA . PRO C 1 461 ? 38.230 -0.360 31.229 1.00 14.11 428 PRO C CA 1
ATOM 12589 C C . PRO C 1 461 ? 37.645 -1.374 30.251 1.00 14.63 428 PRO C C 1
ATOM 12590 O O . PRO C 1 461 ? 38.107 -2.535 30.206 1.00 12.87 428 PRO C O 1
ATOM 12594 N N . LEU C 1 462 ? 36.643 -0.955 29.478 1.00 12.39 429 LEU C N 1
ATOM 12595 C CA . LEU C 1 462 ? 35.886 -1.911 28.688 1.00 9.04 429 LEU C CA 1
ATOM 12596 C C . LEU C 1 462 ? 36.628 -2.465 27.463 1.00 10.34 429 LEU C C 1
ATOM 12597 O O . LEU C 1 462 ? 36.684 -3.685 27.290 1.00 11.96 429 LEU C O 1
ATOM 12602 N N . PRO C 1 463 ? 37.243 -1.605 26.638 1.00 10.01 430 PRO C N 1
ATOM 12603 C CA . PRO C 1 463 ? 38.078 -2.217 25.605 1.00 10.60 430 PRO C CA 1
ATOM 12604 C C . PRO C 1 463 ? 39.168 -3.156 26.126 1.00 10.14 430 PRO C C 1
ATOM 12605 O O . PRO C 1 463 ? 39.460 -4.142 25.474 1.00 11.88 430 PRO C O 1
ATOM 12609 N N . LYS C 1 464 ? 39.754 -2.844 27.287 1.00 14.96 431 LYS C N 1
ATOM 12610 C CA . LYS C 1 464 ? 40.855 -3.627 27.851 1.00 12.20 431 LYS C CA 1
ATOM 12611 C C . LYS C 1 464 ? 40.341 -4.947 28.337 1.00 12.99 431 LYS C C 1
ATOM 12612 O O . LYS C 1 464 ? 40.958 -5.993 28.094 1.00 20.05 431 LYS C O 1
ATOM 12618 N N . LEU C 1 465 ? 39.199 -4.927 29.008 1.00 11.97 432 LEU C N 1
ATOM 12619 C CA . LEU C 1 465 ? 38.584 -6.172 29.425 1.00 10.35 432 LEU C CA 1
ATOM 12620 C C . LEU C 1 465 ? 38.327 -7.125 28.274 1.00 15.40 432 LEU C C 1
ATOM 12621 O O . LEU C 1 465 ? 38.597 -8.289 28.404 1.00 22.43 432 LEU C O 1
ATOM 12626 N N . ALA C 1 466 ? 37.771 -6.644 27.169 1.00 13.28 433 ALA C N 1
ATOM 12627 C CA . ALA C 1 466 ? 37.529 -7.476 26.001 1.00 11.55 433 ALA C CA 1
ATOM 12628 C C . ALA C 1 466 ? 38.819 -8.021 25.439 1.00 16.18 433 ALA C C 1
ATOM 12629 O O . ALA C 1 466 ? 38.921 -9.206 25.110 1.00 14.92 433 ALA C O 1
ATOM 12631 N N . ARG C 1 467 ? 39.789 -7.135 25.256 1.00 10.02 434 ARG C N 1
ATOM 12632 C CA . ARG C 1 467 ? 41.083 -7.538 24.724 1.00 9.67 434 ARG C CA 1
ATOM 12633 C C . ARG C 1 467 ? 41.777 -8.531 25.684 1.00 17.47 434 ARG C C 1
ATOM 12634 O O . ARG C 1 467 ? 42.497 -9.454 25.265 1.00 16.57 434 ARG C O 1
ATOM 12642 N N . GLN C 1 468 ? 41.541 -8.357 26.977 1.00 15.06 435 GLN C N 1
ATOM 12643 C CA . GLN C 1 468 ? 42.083 -9.272 27.931 1.00 17.80 435 GLN C CA 1
ATOM 12644 C C . GLN C 1 468 ? 41.340 -10.627 27.924 1.00 13.33 435 GLN C C 1
ATOM 12645 O O . GLN C 1 468 ? 41.956 -11.665 28.056 1.00 19.14 435 GLN C O 1
ATOM 12651 N N . LEU C 1 469 ? 40.034 -10.643 27.752 1.00 13.03 436 LEU C N 1
ATOM 12652 C CA . LEU C 1 469 ? 39.320 -11.934 27.661 1.00 16.55 436 LEU C CA 1
ATOM 12653 C C . LEU C 1 469 ? 39.600 -12.635 26.346 1.00 14.35 436 LEU C C 1
ATOM 12654 O O . LEU C 1 469 ? 39.663 -13.851 26.301 1.00 12.04 436 LEU C O 1
ATOM 12659 N N . ASP C 1 470 ? 39.702 -11.857 25.275 1.00 12.76 437 ASP C N 1
ATOM 12660 C CA . ASP C 1 470 ? 39.865 -12.402 23.944 1.00 16.02 437 ASP C CA 1
ATOM 12661 C C . ASP C 1 470 ? 40.861 -11.553 23.155 1.00 20.23 437 ASP C C 1
ATOM 12662 O O . ASP C 1 470 ? 40.509 -10.531 22.591 1.00 20.97 437 ASP C O 1
ATOM 12667 N N . PRO C 1 471 ? 42.127 -11.972 23.132 1.00 22.72 438 PRO C N 1
ATOM 12668 C CA . PRO C 1 471 ? 43.109 -11.162 22.425 1.00 19.55 438 PRO C CA 1
ATOM 12669 C C . PRO C 1 471 ? 43.183 -11.451 20.933 1.00 15.80 438 PRO C C 1
ATOM 12670 O O . PRO C 1 471 ? 44.076 -10.911 20.270 1.00 11.26 438 PRO C O 1
ATOM 12674 N N . THR C 1 472 ? 42.264 -12.268 20.406 1.00 14.25 439 THR C N 1
ATOM 12675 C CA . THR C 1 472 ? 42.304 -12.622 18.977 1.00 10.00 439 THR C CA 1
ATOM 12676 C C . THR C 1 472 ? 41.567 -11.660 18.084 1.00 7.95 439 THR C C 1
ATOM 12677 O O . THR C 1 472 ? 41.661 -11.800 16.897 1.00 15.44 439 THR C O 1
ATOM 12681 N N . ARG C 1 473 ? 40.825 -10.700 18.628 1.00 10.14 440 ARG C N 1
ATOM 12682 C CA . ARG C 1 473 ? 39.987 -9.817 17.793 1.00 12.61 440 ARG C CA 1
ATOM 12683 C C . ARG C 1 473 ? 40.097 -8.369 18.180 1.00 11.35 440 ARG C C 1
ATOM 12684 O O . ARG C 1 473 ? 40.384 -8.071 19.297 1.00 18.94 440 ARG C O 1
ATOM 12692 N N . PRO C 1 474 ? 39.843 -7.454 17.247 1.00 19.19 441 PRO C N 1
ATOM 12693 C CA . PRO C 1 474 ? 39.766 -6.036 17.591 1.00 11.33 441 PRO C CA 1
ATOM 12694 C C . PRO C 1 474 ? 38.445 -5.674 18.254 1.00 12.50 441 PRO C C 1
ATOM 12695 O O . PRO C 1 474 ? 37.462 -6.389 18.092 1.00 13.79 441 PRO C O 1
ATOM 12699 N N . VAL C 1 475 ? 38.433 -4.566 18.983 1.00 11.70 442 VAL C N 1
ATOM 12700 C CA . VAL C 1 475 ? 37.248 -4.046 19.674 1.00 8.67 442 VAL C CA 1
ATOM 12701 C C . VAL C 1 475 ? 36.853 -2.696 19.113 1.00 10.33 442 VAL C C 1
ATOM 12702 O O . VAL C 1 475 ? 37.711 -1.853 18.792 1.00 15.49 442 VAL C O 1
ATOM 12706 N N . THR C 1 476 ? 35.552 -2.475 19.036 1.00 7.48 443 THR C N 1
ATOM 12707 C CA . THR C 1 476 ? 35.012 -1.267 18.457 1.00 6.12 443 THR C CA 1
ATOM 12708 C C . THR C 1 476 ? 33.785 -0.876 19.237 1.00 9.14 443 THR C C 1
ATOM 12709 O O . THR C 1 476 ? 33.420 -1.516 20.230 1.00 6.70 443 THR C O 1
ATOM 12713 N N . PHE C 1 477 ? 33.167 0.208 18.779 1.00 8.74 444 PHE C N 1
ATOM 12714 C CA . PHE C 1 477 ? 31.850 0.623 19.224 1.00 7.78 444 PHE C CA 1
ATOM 12715 C C . PHE C 1 477 ? 31.308 1.496 18.110 1.00 9.42 444 PHE C C 1
ATOM 12716 O O . PHE C 1 477 ? 32.082 1.960 17.288 1.00 8.22 444 PHE C O 1
ATOM 12724 N N . ALA C 1 478 ? 29.987 1.700 18.094 1.00 7.41 445 ALA C N 1
ATOM 12725 C CA . ALA C 1 478 ? 29.314 2.433 17.035 1.00 6.51 445 ALA C CA 1
ATOM 12726 C C . ALA C 1 478 ? 28.931 3.817 17.524 1.00 10.59 445 ALA C C 1
ATOM 12727 O O . ALA C 1 478 ? 28.150 3.973 18.464 1.00 11.55 445 ALA C O 1
ATOM 12729 N N . ASN C 1 479 ? 29.453 4.804 16.810 1.00 10.31 446 ASN C N 1
ATOM 12730 C CA . ASN C 1 479 ? 29.538 6.173 17.216 1.00 6.35 446 ASN C CA 1
ATOM 12731 C C . ASN C 1 479 ? 28.395 6.948 16.598 1.00 5.61 446 ASN C C 1
ATOM 12732 O O . ASN C 1 479 ? 28.082 6.811 15.440 1.00 5.23 446 ASN C O 1
ATOM 12737 N N . VAL C 1 480 ? 27.775 7.771 17.419 1.00 7.57 447 VAL C N 1
ATOM 12738 C CA . VAL C 1 480 ? 26.632 8.541 17.034 1.00 8.47 447 VAL C CA 1
ATOM 12739 C C . VAL C 1 480 ? 27.122 9.904 16.549 1.00 9.14 447 VAL C C 1
ATOM 12740 O O . VAL C 1 480 ? 28.235 10.331 16.901 1.00 7.43 447 VAL C O 1
ATOM 12744 N N . GLY C 1 481 ? 26.303 10.558 15.727 1.00 5.96 448 GLY C N 1
ATOM 12745 C CA . GLY C 1 481 ? 26.593 11.869 15.161 1.00 3.77 448 GLY C CA 1
ATOM 12746 C C . GLY C 1 481 ? 27.027 12.976 16.095 1.00 13.06 448 GLY C C 1
ATOM 12747 O O . GLY C 1 481 ? 27.813 13.801 15.704 1.00 13.15 448 GLY C O 1
ATOM 12748 N N . LEU C 1 482 ? 26.512 13.044 17.320 1.00 20.90 449 LEU C N 1
ATOM 12749 C CA . LEU C 1 482 ? 26.970 14.059 18.264 1.00 19.81 449 LEU C CA 1
ATOM 12750 C C . LEU C 1 482 ? 28.440 13.964 18.412 1.00 18.83 449 LEU C C 1
ATOM 12751 O O . LEU C 1 482 ? 29.131 14.982 18.460 1.00 27.85 449 LEU C O 1
ATOM 12756 N N . ALA C 1 483 ? 28.914 12.735 18.562 1.00 12.30 450 ALA C N 1
ATOM 12757 C CA . ALA C 1 483 ? 30.316 12.507 18.835 1.00 14.42 450 ALA C CA 1
ATOM 12758 C C . ALA C 1 483 ? 31.087 12.581 17.523 1.00 14.63 450 ALA C C 1
ATOM 12759 O O . ALA C 1 483 ? 31.415 11.550 16.934 1.00 14.94 450 ALA C O 1
ATOM 12761 N N . THR C 1 484 ? 31.346 13.806 17.060 1.00 13.63 451 THR C N 1
ATOM 12762 C CA . THR C 1 484 ? 32.086 14.007 15.809 1.00 16.37 451 THR C CA 1
ATOM 12763 C C . THR C 1 484 ? 33.527 13.600 16.058 1.00 13.12 451 THR C C 1
ATOM 12764 O O . THR C 1 484 ? 33.878 13.209 17.169 1.00 16.22 451 THR C O 1
ATOM 12768 N N . TYR C 1 485 ? 34.355 13.683 15.032 1.00 11.16 452 TYR C N 1
ATOM 12769 C CA . TYR C 1 485 ? 35.798 13.459 15.181 1.00 12.89 452 TYR C CA 1
ATOM 12770 C C . TYR C 1 485 ? 36.420 14.456 16.155 1.00 10.17 452 TYR C C 1
ATOM 12771 O O . TYR C 1 485 ? 37.364 14.138 16.831 1.00 15.94 452 TYR C O 1
ATOM 12780 N N . LYS C 1 486 ? 35.865 15.659 16.221 1.00 15.99 453 LYS C N 1
ATOM 12781 C CA . LYS C 1 486 ? 36.288 16.691 17.175 1.00 13.91 453 LYS C CA 1
ATOM 12782 C C . LYS C 1 486 ? 35.772 16.433 18.576 1.00 15.11 453 LYS C C 1
ATOM 12783 O O . LYS C 1 486 ? 36.514 16.532 19.535 1.00 18.14 453 LYS C O 1
ATOM 12789 N N . ALA C 1 487 ? 34.484 16.145 18.687 1.00 15.96 454 ALA C N 1
ATOM 12790 C CA . ALA C 1 487 ? 33.830 16.064 19.984 1.00 13.57 454 ALA C CA 1
ATOM 12791 C C . ALA C 1 487 ? 34.024 14.713 20.688 1.00 16.97 454 ALA C C 1
ATOM 12792 O O . ALA C 1 487 ? 34.089 14.691 21.906 1.00 20.93 454 ALA C O 1
ATOM 12794 N N . ASP C 1 488 ? 34.087 13.601 19.951 1.00 13.39 455 ASP C N 1
ATOM 12795 C CA . ASP C 1 488 ? 34.210 12.269 20.572 1.00 16.43 455 ASP C CA 1
ATOM 12796 C C . ASP C 1 488 ? 35.463 12.208 21.427 1.00 25.53 455 ASP C C 1
ATOM 12797 O O . ASP C 1 488 ? 36.496 12.730 21.043 1.00 25.38 455 ASP C O 1
ATOM 12802 N N . ARG C 1 489 ? 35.402 11.542 22.573 1.00 23.38 456 ARG C N 1
ATOM 12803 C CA . ARG C 1 489 ? 36.569 11.532 23.488 1.00 24.89 456 ARG C CA 1
ATOM 12804 C C . ARG C 1 489 ? 36.958 10.172 23.979 1.00 21.41 456 ARG C C 1
ATOM 12805 O O . ARG C 1 489 ? 37.578 10.044 25.032 1.00 21.79 456 ARG C O 1
ATOM 12813 N N . ILE C 1 490 ? 36.647 9.185 23.146 1.00 17.31 457 ILE C N 1
ATOM 12814 C CA . ILE C 1 490 ? 36.658 7.765 23.471 1.00 9.68 457 ILE C CA 1
ATOM 12815 C C . ILE C 1 490 ? 37.351 6.946 22.366 1.00 12.46 457 ILE C C 1
ATOM 12816 O O . ILE C 1 490 ? 37.944 5.910 22.632 1.00 11.81 457 ILE C O 1
ATOM 12821 N N . ALA C 1 491 ? 37.314 7.465 21.140 1.00 15.29 458 ALA C N 1
ATOM 12822 C CA . ALA C 1 491 ? 37.636 6.729 19.916 1.00 17.86 458 ALA C CA 1
ATOM 12823 C C . ALA C 1 491 ? 39.037 6.116 19.893 1.00 20.11 458 ALA C C 1
ATOM 12824 O O . ALA C 1 491 ? 39.227 5.029 19.326 1.00 17.29 458 ALA C O 1
ATOM 12826 N N . ASP C 1 492 ? 39.995 6.818 20.510 1.00 16.53 459 ASP C N 1
ATOM 12827 C CA . ASP C 1 492 ? 41.394 6.388 20.546 1.00 14.67 459 ASP C CA 1
ATOM 12828 C C . ASP C 1 492 ? 41.634 5.111 21.368 1.00 15.79 459 ASP C C 1
ATOM 12829 O O . ASP C 1 492 ? 42.648 4.422 21.191 1.00 16.70 459 ASP C O 1
ATOM 12834 N N . LEU C 1 493 ? 40.678 4.762 22.227 1.00 16.03 460 LEU C N 1
ATOM 12835 C CA . LEU C 1 493 ? 40.755 3.513 22.999 1.00 10.26 460 LEU C CA 1
ATOM 12836 C C . LEU C 1 493 ? 40.263 2.302 22.228 1.00 13.31 460 LEU C C 1
ATOM 12837 O O . LEU C 1 493 ? 40.276 1.214 22.777 1.00 14.93 460 LEU C O 1
ATOM 12842 N N . PHE C 1 494 ? 39.875 2.455 20.954 1.00 14.87 461 PHE C N 1
ATOM 12843 C CA . PHE C 1 494 ? 39.331 1.322 20.169 1.00 14.93 461 PHE C CA 1
ATOM 12844 C C . PHE C 1 494 ? 40.199 0.977 18.966 1.00 14.26 461 PHE C C 1
ATOM 12845 O O . PHE C 1 494 ? 40.960 1.804 18.522 1.00 15.27 461 PHE C O 1
ATOM 12853 N N . ASP C 1 495 ? 40.109 -0.242 18.450 1.00 13.74 462 ASP C N 1
ATOM 12854 C CA . ASP C 1 495 ? 41.007 -0.656 17.363 1.00 11.31 462 ASP C CA 1
ATOM 12855 C C . ASP C 1 495 ? 40.447 -0.290 15.998 1.00 15.16 462 ASP C C 1
ATOM 12856 O O . ASP C 1 495 ? 41.193 -0.026 15.064 1.00 18.47 462 ASP C O 1
ATOM 12861 N N . VAL C 1 496 ? 39.124 -0.285 15.887 1.00 16.26 463 VAL C N 1
ATOM 12862 C CA . VAL C 1 496 ? 38.441 0.089 14.657 1.00 12.77 463 VAL C CA 1
ATOM 12863 C C . VAL C 1 496 ? 37.347 1.105 14.986 1.00 9.75 463 VAL C C 1
ATOM 12864 O O . VAL C 1 496 ? 36.707 1.032 16.043 1.00 15.07 463 VAL C O 1
ATOM 12868 N N . LEU C 1 497 ? 37.145 2.069 14.102 1.00 8.12 464 LEU C N 1
ATOM 12869 C CA . LEU C 1 497 ? 36.048 3.011 14.277 1.00 14.04 464 LEU C CA 1
ATOM 12870 C C . LEU C 1 497 ? 34.820 2.655 13.401 1.00 12.02 464 LEU C C 1
ATOM 12871 O O . LEU C 1 497 ? 34.937 2.435 12.178 1.00 10.49 464 LEU C O 1
ATOM 12876 N N . CYS C 1 498 ? 33.665 2.567 14.059 1.00 9.22 465 CYS C N 1
ATOM 12877 C CA . CYS C 1 498 ? 32.383 2.410 13.404 1.00 9.52 465 CYS C CA 1
ATOM 12878 C C . CYS C 1 498 ? 31.554 3.673 13.577 1.00 10.48 465 CYS C C 1
ATOM 12879 O O . CYS C 1 498 ? 31.469 4.247 14.659 1.00 9.70 465 CYS C O 1
ATOM 12882 N N . LEU C 1 499 ? 30.947 4.123 12.494 1.00 12.43 466 LEU C N 1
ATOM 12883 C CA . LEU C 1 499 ? 30.186 5.349 12.531 1.00 10.75 466 LEU C CA 1
ATOM 12884 C C . LEU C 1 499 ? 28.797 5.064 12.065 1.00 9.53 466 LEU C C 1
ATOM 12885 O O . LEU C 1 499 ? 28.605 4.372 11.065 1.00 13.60 466 LEU C O 1
ATOM 12890 N N . ASN C 1 500 ? 27.831 5.598 12.794 1.00 8.85 467 ASN C N 1
ATOM 12891 C CA . ASN C 1 500 ? 26.465 5.698 12.323 1.00 8.84 467 ASN C CA 1
ATOM 12892 C C . ASN C 1 500 ? 26.136 7.131 11.929 1.00 11.42 467 ASN C C 1
ATOM 12893 O O . ASN C 1 500 ? 26.261 8.048 12.779 1.00 11.75 467 ASN C O 1
ATOM 12898 N N . ARG C 1 501 ? 25.709 7.336 10.674 1.00 6.70 468 ARG C N 1
ATOM 12899 C CA . ARG C 1 501 ? 25.457 8.690 10.155 1.00 9.36 468 ARG C CA 1
ATOM 12900 C C . ARG C 1 501 ? 24.208 8.792 9.262 1.00 14.54 468 ARG C C 1
ATOM 12901 O O . ARG C 1 501 ? 24.037 7.993 8.383 1.00 11.43 468 ARG C O 1
ATOM 12909 N N . TYR C 1 502 ? 23.374 9.817 9.498 1.00 20.13 469 TYR C N 1
ATOM 12910 C CA . TYR C 1 502 ? 22.102 10.029 8.821 1.00 14.82 469 TYR C CA 1
ATOM 12911 C C . TYR C 1 502 ? 21.944 11.393 8.186 1.00 23.27 469 TYR C C 1
ATOM 12912 O O . TYR C 1 502 ? 20.845 11.964 8.152 1.00 24.09 469 TYR C O 1
ATOM 12921 N N . PHE C 1 503 ? 23.035 11.923 7.645 1.00 31.49 470 PHE C N 1
ATOM 12922 C CA . PHE C 1 503 ? 23.026 13.300 7.117 1.00 32.38 470 PHE C CA 1
ATOM 12923 C C . PHE C 1 503 ? 21.816 13.527 6.181 1.00 35.64 470 PHE C C 1
ATOM 12924 O O . PHE C 1 503 ? 21.082 14.536 6.306 1.00 44.12 470 PHE C O 1
ATOM 12932 N N . GLY C 1 504 ? 21.573 12.588 5.276 1.00 19.97 471 GLY C N 1
ATOM 12933 C CA . GLY C 1 504 ? 20.463 12.785 4.326 1.00 38.78 471 GLY C CA 1
ATOM 12934 C C . GLY C 1 504 ? 19.057 12.830 4.936 1.00 30.43 471 GLY C C 1
ATOM 12935 O O . GLY C 1 504 ? 18.168 13.537 4.477 1.00 28.78 471 GLY C O 1
ATOM 12936 N N . TRP C 1 505 ? 18.854 12.045 5.969 1.00 25.30 472 TRP C N 1
ATOM 12937 C CA . TRP C 1 505 ? 17.535 11.849 6.497 1.00 30.57 472 TRP C CA 1
ATOM 12938 C C . TRP C 1 505 ? 17.219 12.905 7.594 1.00 38.63 472 TRP C C 1
ATOM 12939 O O . TRP C 1 505 ? 16.361 13.793 7.406 1.00 27.75 472 TRP C O 1
ATOM 12950 N N . TYR C 1 506 ? 17.958 12.818 8.707 1.00 37.81 473 TYR C N 1
ATOM 12951 C CA . TYR C 1 506 ? 17.630 13.522 9.950 1.00 39.87 473 TYR C CA 1
ATOM 12952 C C . TYR C 1 506 ? 18.078 15.011 10.070 1.00 47.03 473 TYR C C 1
ATOM 12953 O O . TYR C 1 506 ? 17.476 15.770 10.841 1.00 38.32 473 TYR C O 1
ATOM 12962 N N . THR C 1 507 ? 19.107 15.431 9.326 1.00 50.61 474 THR C N 1
ATOM 12963 C CA . THR C 1 507 ? 19.714 16.776 9.519 1.00 48.61 474 THR C CA 1
ATOM 12964 C C . THR C 1 507 ? 19.644 17.713 8.269 1.00 43.74 474 THR C C 1
ATOM 12965 O O . THR C 1 507 ? 19.102 18.834 8.339 1.00 47.23 474 THR C O 1
ATOM 12969 N N . GLN C 1 508 ? 20.178 17.267 7.148 1.00 29.21 475 GLN C N 1
ATOM 12970 C CA . GLN C 1 508 ? 20.140 18.071 5.938 1.00 33.22 475 GLN C CA 1
ATOM 12971 C C . GLN C 1 508 ? 19.143 17.431 5.031 1.00 31.50 475 GLN C C 1
ATOM 12972 O O . GLN C 1 508 ? 19.473 16.902 3.970 1.00 22.05 475 GLN C O 1
ATOM 12978 N N . THR C 1 509 ? 17.903 17.531 5.511 1.00 34.32 476 THR C N 1
ATOM 12979 C CA . THR C 1 509 ? 16.791 16.676 5.155 1.00 20.79 476 THR C CA 1
ATOM 12980 C C . THR C 1 509 ? 16.352 16.896 3.744 1.00 24.46 476 THR C C 1
ATOM 12981 O O . THR C 1 509 ? 15.942 18.008 3.362 1.00 16.11 476 THR C O 1
ATOM 12985 N N . ALA C 1 510 ? 16.406 15.791 3.007 1.00 17.61 477 ALA C N 1
ATOM 12986 C CA . ALA C 1 510 ? 16.156 15.757 1.579 1.00 22.47 477 ALA C CA 1
ATOM 12987 C C . ALA C 1 510 ? 17.120 16.596 0.781 1.00 22.59 477 ALA C C 1
ATOM 12988 O O . ALA C 1 510 ? 16.972 16.700 -0.433 1.00 26.15 477 ALA C O 1
ATOM 12990 N N . GLU C 1 511 ? 18.092 17.220 1.450 1.00 27.19 478 GLU C N 1
ATOM 12991 C CA . GLU C 1 511 ? 19.062 18.071 0.772 1.00 21.10 478 GLU C CA 1
ATOM 12992 C C . GLU C 1 511 ? 20.320 17.245 0.612 1.00 19.74 478 GLU C C 1
ATOM 12993 O O . GLU C 1 511 ? 21.174 17.246 1.480 1.00 17.04 478 GLU C O 1
ATOM 12999 N N . LEU C 1 512 ? 20.417 16.527 -0.510 1.00 20.39 479 LEU C N 1
ATOM 13000 C CA . LEU C 1 512 ? 21.467 15.534 -0.675 1.00 14.87 479 LEU C CA 1
ATOM 13001 C C . LEU C 1 512 ? 22.852 16.133 -0.883 1.00 17.66 479 LEU C C 1
ATOM 13002 O O . LEU C 1 512 ? 23.833 15.608 -0.333 1.00 12.03 479 LEU C O 1
ATOM 13007 N N . ASP C 1 513 ? 22.926 17.245 -1.603 1.00 18.09 480 ASP C N 1
ATOM 13008 C CA . ASP C 1 513 ? 24.210 17.930 -1.815 1.00 13.87 480 ASP C CA 1
ATOM 13009 C C . ASP C 1 513 ? 24.717 18.475 -0.521 1.00 16.83 480 ASP C C 1
ATOM 13010 O O . ASP C 1 513 ? 25.914 18.386 -0.222 1.00 16.14 480 ASP C O 1
ATOM 13015 N N . GLU C 1 514 ? 23.812 19.033 0.272 1.00 13.79 481 GLU C N 1
ATOM 13016 C CA . GLU C 1 514 ? 24.192 19.512 1.601 1.00 13.93 481 GLU C CA 1
ATOM 13017 C C . GLU C 1 514 ? 24.653 18.323 2.444 1.00 16.65 481 GLU C C 1
ATOM 13018 O O . GLU C 1 514 ? 25.640 18.441 3.170 1.00 16.58 481 GLU C O 1
ATOM 13024 N N . ALA C 1 515 ? 23.976 17.173 2.348 1.00 11.07 482 ALA C N 1
ATOM 13025 C CA . ALA C 1 515 ? 24.423 16.006 3.122 1.00 13.35 482 ALA C CA 1
ATOM 13026 C C . ALA C 1 515 ? 25.805 15.450 2.658 1.00 15.29 482 ALA C C 1
ATOM 13027 O O . ALA C 1 515 ? 26.623 14.991 3.446 1.00 10.91 482 ALA C O 1
ATOM 13029 N N . GLU C 1 516 ? 26.033 15.491 1.354 1.00 11.13 483 GLU C N 1
ATOM 13030 C CA . GLU C 1 516 ? 27.290 15.097 0.779 1.00 12.27 483 GLU C CA 1
ATOM 13031 C C . GLU C 1 516 ? 28.462 15.919 1.384 1.00 15.27 483 GLU C C 1
ATOM 13032 O O . GLU C 1 516 ? 29.367 15.380 2.013 1.00 13.43 483 GLU C O 1
ATOM 13038 N N . ALA C 1 517 ? 28.405 17.230 1.245 1.00 10.31 484 ALA C N 1
ATOM 13039 C CA . ALA C 1 517 ? 29.403 18.088 1.858 1.00 13.97 484 ALA C CA 1
ATOM 13040 C C . ALA C 1 517 ? 29.667 17.770 3.345 1.00 16.63 484 ALA C C 1
ATOM 13041 O O . ALA C 1 517 ? 30.825 17.676 3.744 1.00 16.34 484 ALA C O 1
ATOM 13043 N N . ALA C 1 518 ? 28.622 17.603 4.157 1.00 13.08 485 ALA C N 1
ATOM 13044 C CA . ALA C 1 518 ? 28.824 17.397 5.594 1.00 13.45 485 ALA C CA 1
ATOM 13045 C C . ALA C 1 518 ? 29.337 15.988 5.907 1.00 16.65 485 ALA C C 1
ATOM 13046 O O . ALA C 1 518 ? 30.077 15.781 6.883 1.00 21.34 485 ALA C O 1
ATOM 13048 N N . LEU C 1 519 ? 28.963 15.029 5.072 1.00 14.39 486 LEU C N 1
ATOM 13049 C CA . LEU C 1 519 ? 29.434 13.671 5.219 1.00 17.94 486 LEU C CA 1
ATOM 13050 C C . LEU C 1 519 ? 30.928 13.624 4.944 1.00 17.47 486 LEU C C 1
ATOM 13051 O O . LEU C 1 519 ? 31.702 12.987 5.671 1.00 14.48 486 LEU C O 1
ATOM 13056 N N . GLU C 1 520 ? 31.303 14.285 3.856 1.00 18.40 487 GLU C N 1
ATOM 13057 C CA . GLU C 1 520 ? 32.693 14.371 3.379 1.00 18.79 487 GLU C CA 1
ATOM 13058 C C . GLU C 1 520 ? 33.629 15.075 4.377 1.00 16.12 487 GLU C C 1
ATOM 13059 O O . GLU C 1 520 ? 34.716 14.586 4.678 1.00 16.15 487 GLU C O 1
ATOM 13065 N N . GLU C 1 521 ? 33.176 16.212 4.888 1.00 15.83 488 GLU C N 1
ATOM 13066 C CA . GLU C 1 521 ? 33.911 16.976 5.899 1.00 18.02 488 GLU C CA 1
ATOM 13067 C C . GLU C 1 521 ? 34.217 16.033 7.059 1.00 18.06 488 GLU C C 1
ATOM 13068 O O . GLU C 1 521 ? 35.359 15.712 7.315 1.00 19.85 488 GLU C O 1
ATOM 13074 N N . GLU C 1 522 ? 33.160 15.570 7.708 1.00 19.03 489 GLU C N 1
ATOM 13075 C CA . GLU C 1 522 ? 33.186 14.574 8.774 1.00 15.27 489 GLU C CA 1
ATOM 13076 C C . GLU C 1 522 ? 34.235 13.480 8.504 1.00 19.85 489 GLU C C 1
ATOM 13077 O O . GLU C 1 522 ? 35.198 13.353 9.254 1.00 18.46 489 GLU C O 1
ATOM 13083 N N . LEU C 1 523 ? 34.100 12.742 7.402 1.00 14.38 490 LEU C N 1
ATOM 13084 C CA . LEU C 1 523 ? 35.037 11.660 7.091 1.00 11.08 490 LEU C CA 1
ATOM 13085 C C . LEU C 1 523 ? 36.471 12.128 6.933 1.00 14.70 490 LEU C C 1
ATOM 13086 O O . LEU C 1 523 ? 37.412 11.441 7.343 1.00 15.73 490 LEU C O 1
ATOM 13091 N N . ARG C 1 524 ? 36.641 13.294 6.341 1.00 15.39 491 ARG C N 1
ATOM 13092 C CA . ARG C 1 524 ? 37.963 13.911 6.284 1.00 21.45 491 ARG C CA 1
ATOM 13093 C C . ARG C 1 524 ? 38.516 14.144 7.699 1.00 24.01 491 ARG C C 1
ATOM 13094 O O . ARG C 1 524 ? 39.702 13.901 7.949 1.00 20.28 491 ARG C O 1
ATOM 13102 N N . GLY C 1 525 ? 37.654 14.594 8.620 1.00 17.77 492 GLY C N 1
ATOM 13103 C CA . GLY C 1 525 ? 38.030 14.745 10.040 1.00 12.19 492 GLY C CA 1
ATOM 13104 C C . GLY C 1 525 ? 38.523 13.466 10.733 1.00 17.17 492 GLY C C 1
ATOM 13105 O O . GLY C 1 525 ? 39.601 13.457 11.342 1.00 18.00 492 GLY C O 1
ATOM 13106 N N . TRP C 1 526 ? 37.723 12.397 10.667 1.00 16.42 493 TRP C N 1
ATOM 13107 C CA . TRP C 1 526 ? 38.153 11.093 11.168 1.00 16.98 493 TRP C CA 1
ATOM 13108 C C . TRP C 1 526 ? 39.451 10.610 10.489 1.00 17.18 493 TRP C C 1
ATOM 13109 O O . TRP C 1 526 ? 40.367 10.181 11.175 1.00 20.34 493 TRP C O 1
ATOM 13120 N N . THR C 1 527 ? 39.568 10.674 9.174 1.00 14.16 494 THR C N 1
ATOM 13121 C CA . THR C 1 527 ? 40.781 10.091 8.537 1.00 20.46 494 THR C CA 1
ATOM 13122 C C . THR C 1 527 ? 42.086 10.819 8.861 1.00 16.70 494 THR C C 1
ATOM 13123 O O . THR C 1 527 ? 43.141 10.201 8.913 1.00 15.01 494 THR C O 1
ATOM 13127 N N . GLU C 1 528 ? 41.990 12.124 9.077 1.00 15.82 495 GLU C N 1
ATOM 13128 C CA . GLU C 1 528 ? 43.158 12.965 9.339 1.00 19.33 495 GLU C CA 1
ATOM 13129 C C . GLU C 1 528 ? 43.539 12.895 10.807 1.00 14.67 495 GLU C C 1
ATOM 13130 O O . GLU C 1 528 ? 44.673 13.208 11.170 1.00 19.53 495 GLU C O 1
ATOM 13136 N N . LYS C 1 529 ? 42.604 12.457 11.646 1.00 15.97 496 LYS C N 1
ATOM 13137 C CA . LYS C 1 529 ? 42.820 12.394 13.080 1.00 12.84 496 LYS C CA 1
ATOM 13138 C C . LYS C 1 529 ? 43.180 11.008 13.581 1.00 17.13 496 LYS C C 1
ATOM 13139 O O . LYS C 1 529 ? 43.865 10.892 14.572 1.00 21.05 496 LYS C O 1
ATOM 13145 N N . TYR C 1 530 ? 42.747 9.944 12.927 1.00 17.37 497 TYR C N 1
ATOM 13146 C CA . TYR C 1 530 ? 43.089 8.592 13.413 1.00 18.61 497 TYR C CA 1
ATOM 13147 C C . TYR C 1 530 ? 43.667 7.735 12.311 1.00 15.92 497 TYR C C 1
ATOM 13148 O O . TYR C 1 530 ? 43.244 7.820 11.181 1.00 21.29 497 TYR C O 1
ATOM 13157 N N . ASP C 1 531 ? 44.612 6.880 12.652 1.00 16.46 498 ASP C N 1
ATOM 13158 C CA . ASP C 1 531 ? 45.110 5.893 11.702 1.00 17.24 498 ASP C CA 1
ATOM 13159 C C . ASP C 1 531 ? 44.447 4.554 12.028 1.00 23.33 498 ASP C C 1
ATOM 13160 O O . ASP C 1 531 ? 45.041 3.680 12.674 1.00 21.00 498 ASP C O 1
ATOM 13165 N N . LYS C 1 532 ? 43.187 4.423 11.612 1.00 21.52 499 LYS C N 1
ATOM 13166 C CA . LYS C 1 532 ? 42.391 3.219 11.883 1.00 14.90 499 LYS C CA 1
ATOM 13167 C C . LYS C 1 532 ? 41.414 2.933 10.760 1.00 17.00 499 LYS C C 1
ATOM 13168 O O . LYS C 1 532 ? 41.083 3.816 9.978 1.00 19.76 499 LYS C O 1
ATOM 13174 N N . PRO C 1 533 ? 40.954 1.684 10.659 1.00 17.69 500 PRO C N 1
ATOM 13175 C CA . PRO C 1 533 ? 39.908 1.412 9.697 1.00 13.36 500 PRO C CA 1
ATOM 13176 C C . PRO C 1 533 ? 38.615 2.098 10.112 1.00 17.09 500 PRO C C 1
ATOM 13177 O O . PRO C 1 533 ? 38.277 2.188 11.323 1.00 15.59 500 PRO C O 1
ATOM 13181 N N . ILE C 1 534 ? 37.911 2.621 9.119 1.00 15.26 501 ILE C N 1
ATOM 13182 C CA . ILE C 1 534 ? 36.606 3.239 9.356 1.00 15.37 501 ILE C CA 1
ATOM 13183 C C . ILE C 1 534 ? 35.523 2.468 8.639 1.00 13.74 501 ILE C C 1
ATOM 13184 O O . ILE C 1 534 ? 35.504 2.417 7.416 1.00 14.15 501 ILE C O 1
ATOM 13189 N N . VAL C 1 535 ? 34.615 1.890 9.400 1.00 12.06 502 VAL C N 1
ATOM 13190 C CA . VAL C 1 535 ? 33.516 1.139 8.823 1.00 13.65 502 VAL C CA 1
ATOM 13191 C C . VAL C 1 535 ? 32.263 1.932 9.095 1.00 12.07 502 VAL C C 1
ATOM 13192 O O . VAL C 1 535 ? 31.985 2.223 10.244 1.00 12.39 502 VAL C O 1
ATOM 13196 N N . MET C 1 536 ? 31.487 2.262 8.076 1.00 10.53 503 MET C N 1
ATOM 13197 C CA . MET C 1 536 ? 30.148 2.842 8.320 1.00 16.62 503 MET C CA 1
ATOM 13198 C C . MET C 1 536 ? 29.148 1.727 8.709 1.00 15.76 503 MET C C 1
ATOM 13199 O O . MET C 1 536 ? 28.876 0.842 7.901 1.00 11.54 503 MET C O 1
ATOM 13204 N N . THR C 1 537 ? 28.588 1.791 9.922 1.00 12.13 504 THR C N 1
ATOM 13205 C CA . THR C 1 537 ? 27.663 0.736 10.416 1.00 15.24 504 THR C CA 1
ATOM 13206 C C . THR C 1 537 ? 26.118 1.080 10.448 1.00 18.15 504 THR C C 1
ATOM 13207 O O . THR C 1 537 ? 25.277 0.150 10.463 1.00 15.45 504 THR C O 1
ATOM 13211 N N . ASP C 1 538 ? 25.769 2.378 10.480 1.00 11.01 505 ASP C N 1
ATOM 13212 C CA . ASP C 1 538 ? 24.419 2.864 10.112 1.00 14.64 505 ASP C CA 1
ATOM 13213 C C . ASP C 1 538 ? 24.529 3.949 9.033 1.00 13.92 505 ASP C C 1
ATOM 13214 O O . ASP C 1 538 ? 25.365 4.832 9.122 1.00 14.65 505 ASP C O 1
ATOM 13219 N N . TYR C 1 539 ? 23.661 3.846 8.025 1.00 15.14 506 TYR C N 1
ATOM 13220 C CA . TYR C 1 539 ? 23.261 4.938 7.107 1.00 9.87 506 TYR C CA 1
ATOM 13221 C C . TYR C 1 539 ? 22.004 4.469 6.353 1.00 12.49 506 TYR C C 1
ATOM 13222 O O . TYR C 1 539 ? 21.921 3.310 5.939 1.00 9.41 506 TYR C O 1
ATOM 13231 N N . GLY C 1 540 ? 21.007 5.333 6.235 1.00 9.30 507 GLY C N 1
ATOM 13232 C CA . GLY C 1 540 ? 19.753 4.941 5.576 1.00 10.82 507 GLY C CA 1
ATOM 13233 C C . GLY C 1 540 ? 18.625 5.941 5.683 1.00 11.16 507 GLY C C 1
ATOM 13234 O O . GLY C 1 540 ? 18.832 7.042 6.165 1.00 19.65 507 GLY C O 1
ATOM 13235 N N . ALA C 1 541 ? 17.425 5.543 5.264 1.00 10.54 508 ALA C N 1
ATOM 13236 C CA . ALA C 1 541 ? 16.217 6.423 5.291 1.00 14.63 508 ALA C CA 1
ATOM 13237 C C . ALA C 1 541 ? 14.881 5.653 5.337 1.00 9.85 508 ALA C C 1
ATOM 13238 O O . ALA C 1 541 ? 14.719 4.688 4.597 1.00 7.50 508 ALA C O 1
ATOM 13240 N N . ASP C 1 542 ? 13.932 6.094 6.173 1.00 7.07 509 ASP C N 1
ATOM 13241 C CA . ASP C 1 542 ? 12.629 5.453 6.248 1.00 6.07 509 ASP C CA 1
ATOM 13242 C C . ASP C 1 542 ? 12.005 5.489 4.887 1.00 8.48 509 ASP C C 1
ATOM 13243 O O . ASP C 1 542 ? 12.036 6.512 4.198 1.00 7.02 509 ASP C O 1
ATOM 13248 N N . THR C 1 543 ? 11.468 4.335 4.512 1.00 6.25 510 THR C N 1
ATOM 13249 C CA . THR C 1 543 ? 11.023 4.096 3.193 1.00 4.68 510 THR C CA 1
ATOM 13250 C C . THR C 1 543 ? 9.845 3.124 3.246 1.00 7.32 510 THR C C 1
ATOM 13251 O O . THR C 1 543 ? 10.013 1.952 3.563 1.00 9.70 510 THR C O 1
ATOM 13255 N N . VAL C 1 544 ? 8.662 3.624 2.919 1.00 5.64 511 VAL C N 1
ATOM 13256 C CA . VAL C 1 544 ? 7.466 2.830 2.754 1.00 5.12 511 VAL C CA 1
ATOM 13257 C C . VAL C 1 544 ? 7.403 2.196 1.341 1.00 5.51 511 VAL C C 1
ATOM 13258 O O . VAL C 1 544 ? 7.391 2.899 0.307 1.00 6.04 511 VAL C O 1
ATOM 13262 N N . ALA C 1 545 ? 7.328 0.870 1.313 1.00 6.87 512 ALA C N 1
ATOM 13263 C CA . ALA C 1 545 ? 7.177 0.103 0.074 1.00 7.83 512 ALA C CA 1
ATOM 13264 C C . ALA C 1 545 ? 5.969 0.613 -0.675 1.00 10.13 512 ALA C C 1
ATOM 13265 O O . ALA C 1 545 ? 4.897 0.736 -0.094 1.00 8.80 512 ALA C O 1
ATOM 13267 N N . GLY C 1 546 ? 6.143 0.954 -1.948 1.00 9.90 513 GLY C N 1
ATOM 13268 C CA . GLY C 1 546 ? 5.007 1.371 -2.781 1.00 4.93 513 GLY C CA 1
ATOM 13269 C C . GLY C 1 546 ? 4.965 2.864 -2.965 1.00 7.58 513 GLY C C 1
ATOM 13270 O O . GLY C 1 546 ? 4.329 3.344 -3.880 1.00 9.60 513 GLY C O 1
ATOM 13271 N N . LEU C 1 547 ? 5.661 3.600 -2.105 1.00 8.54 514 LEU C N 1
ATOM 13272 C CA . LEU C 1 547 ? 5.620 5.051 -2.110 1.00 4.70 514 LEU C CA 1
ATOM 13273 C C . LEU C 1 547 ? 6.711 5.520 -3.023 1.00 5.35 514 LEU C C 1
ATOM 13274 O O . LEU C 1 547 ? 7.869 5.304 -2.749 1.00 6.61 514 LEU C O 1
ATOM 13279 N N . HIS C 1 548 ? 6.324 6.192 -4.089 1.00 6.26 515 HIS C N 1
ATOM 13280 C CA . HIS C 1 548 ? 7.195 6.467 -5.209 1.00 5.46 515 HIS C CA 1
ATOM 13281 C C . HIS C 1 548 ? 7.083 7.927 -5.630 1.00 7.89 515 HIS C C 1
ATOM 13282 O O . HIS C 1 548 ? 6.049 8.571 -5.474 1.00 7.40 515 HIS C O 1
ATOM 13289 N N . SER C 1 549 ? 8.151 8.441 -6.217 1.00 7.82 516 SER C N 1
ATOM 13290 C CA . SER C 1 549 ? 8.164 9.794 -6.658 1.00 4.64 516 SER C CA 1
ATOM 13291 C C . SER C 1 549 ? 9.336 10.034 -7.584 1.00 9.19 516 SER C C 1
ATOM 13292 O O . SER C 1 549 ? 10.476 9.569 -7.319 1.00 8.25 516 SER C O 1
ATOM 13295 N N . VAL C 1 550 ? 9.055 10.778 -8.653 1.00 6.57 517 VAL C N 1
ATOM 13296 C CA . VAL C 1 550 ? 10.106 11.299 -9.540 1.00 8.30 517 VAL C CA 1
ATOM 13297 C C . VAL C 1 550 ? 10.920 12.429 -8.916 1.00 5.59 517 VAL C C 1
ATOM 13298 O O . VAL C 1 550 ? 11.984 12.727 -9.387 1.00 7.59 517 VAL C O 1
ATOM 13302 N N . MET C 1 551 ? 10.413 13.066 -7.870 1.00 6.04 518 MET C N 1
ATOM 13303 C CA . MET C 1 551 ? 11.168 14.090 -7.135 1.00 6.96 518 MET C CA 1
ATOM 13304 C C . MET C 1 551 ? 11.959 13.506 -5.949 1.00 8.68 518 MET C C 1
ATOM 13305 O O . MET C 1 551 ? 11.836 12.353 -5.567 1.00 11.47 518 MET C O 1
ATOM 13310 N N . VAL C 1 552 ? 12.756 14.362 -5.353 1.00 14.55 519 VAL C N 1
ATOM 13311 C CA . VAL C 1 552 ? 13.514 14.054 -4.148 1.00 15.50 519 VAL C CA 1
ATOM 13312 C C . VAL C 1 552 ? 12.522 13.975 -2.989 1.00 17.19 519 VAL C C 1
ATOM 13313 O O . VAL C 1 552 ? 12.111 15.024 -2.439 1.00 15.38 519 VAL C O 1
ATOM 13317 N N . THR C 1 553 ? 12.140 12.757 -2.603 1.00 11.18 520 THR C N 1
ATOM 13318 C CA . THR C 1 553 ? 11.013 12.602 -1.678 1.00 12.36 520 THR C CA 1
ATOM 13319 C C . THR C 1 553 ? 11.245 11.591 -0.544 1.00 13.10 520 THR C C 1
ATOM 13320 O O . THR C 1 553 ? 11.083 10.377 -0.729 1.00 8.84 520 THR C O 1
ATOM 13324 N N . PRO C 1 554 ? 11.623 12.100 0.624 1.00 10.91 521 PRO C N 1
ATOM 13325 C CA . PRO C 1 554 ? 11.876 11.247 1.790 1.00 9.23 521 PRO C CA 1
ATOM 13326 C C . PRO C 1 554 ? 10.781 10.201 1.973 1.00 10.14 521 PRO C C 1
ATOM 13327 O O . PRO C 1 554 ? 9.633 10.439 1.599 1.00 14.38 521 PRO C O 1
ATOM 13331 N N . TRP C 1 555 ? 11.140 9.055 2.543 1.00 9.88 522 TRP C N 1
ATOM 13332 C CA . TRP C 1 555 ? 10.182 7.979 2.770 1.00 12.70 522 TRP C CA 1
ATOM 13333 C C . TRP C 1 555 ? 9.800 7.273 1.474 1.00 12.69 522 TRP C C 1
ATOM 13334 O O . TRP C 1 555 ? 9.102 6.259 1.491 1.00 11.37 522 TRP C O 1
ATOM 13345 N N . SER C 1 556 ? 10.258 7.822 0.354 1.00 9.00 523 SER C N 1
ATOM 13346 C CA . SER C 1 556 ? 9.986 7.242 -0.954 1.00 9.24 523 SER C CA 1
ATOM 13347 C C . SER C 1 556 ? 11.107 6.291 -1.353 1.00 12.74 523 SER C C 1
ATOM 13348 O O . SER C 1 556 ? 12.260 6.478 -0.965 1.00 12.06 523 SER C O 1
ATOM 13351 N N . GLU C 1 557 ? 10.761 5.265 -2.125 1.00 7.94 524 GLU C N 1
ATOM 13352 C CA . GLU C 1 557 ? 11.735 4.273 -2.563 1.00 6.49 524 GLU C CA 1
ATOM 13353 C C . GLU C 1 557 ? 12.883 4.922 -3.327 1.00 10.30 524 GLU C C 1
ATOM 13354 O O . GLU C 1 557 ? 14.039 4.519 -3.192 1.00 9.49 524 GLU C O 1
ATOM 13360 N N . GLU C 1 558 ? 12.557 5.929 -4.130 1.00 9.86 525 GLU C N 1
ATOM 13361 C CA . GLU C 1 558 ? 13.560 6.637 -4.925 1.00 6.25 525 GLU C CA 1
ATOM 13362 C C . GLU C 1 558 ? 14.572 7.377 -4.018 1.00 11.89 525 GLU C C 1
ATOM 13363 O O . GLU C 1 558 ? 15.800 7.415 -4.293 1.00 5.63 525 GLU C O 1
ATOM 13369 N N . PHE C 1 559 ? 14.058 7.961 -2.926 1.00 14.20 526 PHE C N 1
ATOM 13370 C CA . PHE C 1 559 ? 14.919 8.734 -2.049 1.00 9.99 526 PHE C CA 1
ATOM 13371 C C . PHE C 1 559 ? 15.925 7.833 -1.418 1.00 9.05 526 PHE C C 1
ATOM 13372 O O . PHE C 1 559 ? 17.094 8.170 -1.350 1.00 8.53 526 PHE C O 1
ATOM 13380 N N . GLN C 1 560 ? 15.466 6.674 -0.955 1.00 11.52 527 GLN C N 1
ATOM 13381 C CA . GLN C 1 560 ? 16.357 5.696 -0.286 1.00 10.85 527 GLN C CA 1
ATOM 13382 C C . GLN C 1 560 ? 17.573 5.363 -1.175 1.00 10.82 527 GLN C C 1
ATOM 13383 O O . GLN C 1 560 ? 18.730 5.434 -0.723 1.00 9.97 527 GLN C O 1
ATOM 13389 N N . VAL C 1 561 ? 17.286 5.049 -2.442 1.00 4.51 528 VAL C N 1
ATOM 13390 C CA . VAL C 1 561 ? 18.288 4.767 -3.447 1.00 4.92 528 VAL C CA 1
ATOM 13391 C C . VAL C 1 561 ? 19.204 5.977 -3.655 1.00 8.15 528 VAL C C 1
ATOM 13392 O O . VAL C 1 561 ? 20.422 5.863 -3.641 1.00 9.53 528 VAL C O 1
ATOM 13396 N N . GLU C 1 562 ? 18.626 7.152 -3.820 1.00 8.63 529 GLU C N 1
ATOM 13397 C CA . GLU C 1 562 ? 19.431 8.335 -4.038 1.00 8.67 529 GLU C CA 1
ATOM 13398 C C . GLU C 1 562 ? 20.406 8.560 -2.900 1.00 8.59 529 GLU C C 1
ATOM 13399 O O . GLU C 1 562 ? 21.549 8.962 -3.143 1.00 10.79 529 GLU C O 1
ATOM 13405 N N . MET C 1 563 ? 19.989 8.283 -1.672 1.00 9.67 530 MET C N 1
ATOM 13406 C CA . MET C 1 563 ? 20.852 8.523 -0.499 1.00 11.05 530 MET C CA 1
ATOM 13407 C C . MET C 1 563 ? 21.942 7.477 -0.354 1.00 12.54 530 MET C C 1
ATOM 13408 O O . MET C 1 563 ? 23.097 7.811 -0.097 1.00 15.39 530 MET C O 1
ATOM 13413 N N . LEU C 1 564 ? 21.590 6.203 -0.474 1.00 10.40 531 LEU C N 1
ATOM 13414 C CA . LEU C 1 564 ? 22.609 5.169 -0.313 1.00 11.94 531 LEU C CA 1
ATOM 13415 C C . LEU C 1 564 ? 23.647 5.371 -1.395 1.00 10.75 531 LEU C C 1
ATOM 13416 O O . LEU C 1 564 ? 24.834 5.295 -1.139 1.00 8.49 531 LEU C O 1
ATOM 13421 N N . ASP C 1 565 ? 23.163 5.652 -2.602 1.00 10.33 532 ASP C N 1
ATOM 13422 C CA . ASP C 1 565 ? 24.020 5.842 -3.748 1.00 10.92 532 ASP C CA 1
ATOM 13423 C C . ASP C 1 565 ? 25.023 6.947 -3.552 1.00 12.95 532 ASP C C 1
ATOM 13424 O O . ASP C 1 565 ? 26.223 6.724 -3.806 1.00 15.01 532 ASP C O 1
ATOM 13429 N N . MET C 1 566 ? 24.544 8.108 -3.087 1.00 7.20 533 MET C N 1
ATOM 13430 C CA . MET C 1 566 ? 25.444 9.198 -2.710 1.00 13.78 533 MET C CA 1
ATOM 13431 C C . MET C 1 566 ? 26.487 8.850 -1.639 1.00 14.55 533 MET C C 1
ATOM 13432 O O . MET C 1 566 ? 27.655 9.263 -1.770 1.00 13.48 533 MET C O 1
ATOM 13437 N N . TYR C 1 567 ? 26.053 8.191 -0.560 1.00 13.89 534 TYR C N 1
ATOM 13438 C CA . TYR C 1 567 ? 26.964 7.767 0.515 1.00 12.43 534 TYR C CA 1
ATOM 13439 C C . TYR C 1 567 ? 28.106 6.906 -0.036 1.00 10.94 534 TYR C C 1
ATOM 13440 O O . TYR C 1 567 ? 29.269 7.060 0.354 1.00 8.44 534 TYR C O 1
ATOM 13449 N N . HIS C 1 568 ? 27.764 6.035 -0.980 1.00 9.48 535 HIS C N 1
ATOM 13450 C CA . HIS C 1 568 ? 28.750 5.161 -1.615 1.00 15.03 535 HIS C CA 1
ATOM 13451 C C . HIS C 1 568 ? 29.750 6.000 -2.413 1.00 13.72 535 HIS C C 1
ATOM 13452 O O . HIS C 1 568 ? 30.945 5.763 -2.388 1.00 11.30 535 HIS C O 1
ATOM 13459 N N . ARG C 1 569 ? 29.235 6.968 -3.151 1.00 11.36 536 ARG C N 1
ATOM 13460 C CA . ARG C 1 569 ? 30.083 7.864 -3.900 1.00 12.65 536 ARG C CA 1
ATOM 13461 C C . ARG C 1 569 ? 31.128 8.525 -2.978 1.00 13.95 536 ARG C C 1
ATOM 13462 O O . ARG C 1 569 ? 32.313 8.620 -3.346 1.00 9.58 536 ARG C O 1
ATOM 13470 N N . VAL C 1 570 ? 30.697 8.949 -1.790 1.00 7.43 537 VAL C N 1
ATOM 13471 C CA . VAL C 1 570 ? 31.595 9.562 -0.834 1.00 11.40 537 VAL C CA 1
ATOM 13472 C C . VAL C 1 570 ? 32.572 8.528 -0.207 1.00 15.11 537 VAL C C 1
ATOM 13473 O O . VAL C 1 570 ? 33.763 8.807 -0.026 1.00 14.07 537 VAL C O 1
ATOM 13477 N N . PHE C 1 571 ? 32.075 7.338 0.116 1.00 12.96 538 PHE C N 1
ATOM 13478 C CA . PHE C 1 571 ? 32.935 6.262 0.658 1.00 13.22 538 PHE C CA 1
ATOM 13479 C C . PHE C 1 571 ? 34.121 5.974 -0.255 1.00 13.53 538 PHE C C 1
ATOM 13480 O O . PHE C 1 571 ? 35.268 5.937 0.199 1.00 17.95 538 PHE C O 1
ATOM 13488 N N . ASP C 1 572 ? 33.856 5.783 -1.544 1.00 11.25 539 ASP C N 1
ATOM 13489 C CA . ASP C 1 572 ? 34.919 5.444 -2.508 1.00 14.13 539 ASP C CA 1
ATOM 13490 C C . ASP C 1 572 ? 35.965 6.541 -2.706 1.00 20.51 539 ASP C C 1
ATOM 13491 O O . ASP C 1 572 ? 36.981 6.314 -3.341 1.00 18.89 539 ASP C O 1
ATOM 13496 N N . ARG C 1 573 ? 35.708 7.732 -2.179 1.00 15.60 540 ARG C N 1
ATOM 13497 C CA . ARG C 1 573 ? 36.694 8.772 -2.231 1.00 14.62 540 ARG C CA 1
ATOM 13498 C C . ARG C 1 573 ? 37.729 8.622 -1.127 1.00 20.49 540 ARG C C 1
ATOM 13499 O O . ARG C 1 573 ? 38.724 9.357 -1.147 1.00 21.78 540 ARG C O 1
ATOM 13507 N N . PHE C 1 574 ? 37.507 7.725 -0.157 1.00 15.84 541 PHE C N 1
ATOM 13508 C CA . PHE C 1 574 ? 38.375 7.672 1.034 1.00 13.81 541 PHE C CA 1
ATOM 13509 C C . PHE C 1 574 ? 39.003 6.326 1.213 1.00 17.70 541 PHE C C 1
ATOM 13510 O O . PHE C 1 574 ? 38.352 5.363 1.577 1.00 18.48 541 PHE C O 1
ATOM 13518 N N . GLU C 1 575 ? 40.300 6.292 1.008 1.00 21.54 542 GLU C N 1
ATOM 13519 C CA . GLU C 1 575 ? 41.087 5.085 1.169 1.00 23.55 542 GLU C CA 1
ATOM 13520 C C . GLU C 1 575 ? 40.917 4.369 2.515 1.00 15.21 542 GLU C C 1
ATOM 13521 O O . GLU C 1 575 ? 41.033 3.175 2.602 1.00 14.44 542 GLU C O 1
ATOM 13527 N N . ALA C 1 576 ? 40.654 5.106 3.572 1.00 18.34 543 ALA C N 1
ATOM 13528 C CA . ALA C 1 576 ? 40.584 4.505 4.910 1.00 18.02 543 ALA C CA 1
ATOM 13529 C C . ALA C 1 576 ? 39.287 3.713 5.217 1.00 20.09 543 ALA C C 1
ATOM 13530 O O . ALA C 1 576 ? 39.189 3.104 6.279 1.00 13.52 543 ALA C O 1
ATOM 13532 N N . MET C 1 577 ? 38.291 3.752 4.318 1.00 17.10 544 MET C N 1
ATOM 13533 C CA . MET C 1 577 ? 37.022 3.025 4.515 1.00 12.49 544 MET C CA 1
ATOM 13534 C C . MET C 1 577 ? 37.280 1.532 4.452 1.00 11.00 544 MET C C 1
ATOM 13535 O O . MET C 1 577 ? 37.883 1.057 3.510 1.00 16.43 544 MET C O 1
ATOM 13540 N N . ALA C 1 578 ? 36.823 0.805 5.462 1.00 8.57 545 ALA C N 1
ATOM 13541 C CA . ALA C 1 578 ? 36.991 -0.659 5.554 1.00 8.40 545 ALA C CA 1
ATOM 13542 C C . ALA C 1 578 ? 35.674 -1.460 5.518 1.00 12.52 545 ALA C C 1
ATOM 13543 O O . ALA C 1 578 ? 35.665 -2.685 5.711 1.00 9.30 545 ALA C O 1
ATOM 13545 N N . GLY C 1 579 ? 34.570 -0.768 5.247 1.00 11.35 546 GLY C N 1
ATOM 13546 C CA . GLY C 1 579 ? 33.262 -1.373 5.374 1.00 12.13 546 GLY C CA 1
ATOM 13547 C C . GLY C 1 579 ? 32.135 -0.346 5.289 1.00 13.38 546 GLY C C 1
ATOM 13548 O O . GLY C 1 579 ? 32.311 0.821 5.661 1.00 10.87 546 GLY C O 1
ATOM 13549 N N . GLU C 1 580 ? 31.000 -0.821 4.776 1.00 8.59 547 GLU C N 1
ATOM 13550 C CA . GLU C 1 580 ? 29.761 -0.095 4.654 1.00 10.05 547 GLU C CA 1
ATOM 13551 C C . GLU C 1 580 ? 28.659 -1.119 4.997 1.00 10.38 547 GLU C C 1
ATOM 13552 O O . GLU C 1 580 ? 28.556 -2.173 4.380 1.00 9.31 547 GLU C O 1
ATOM 13558 N N . GLN C 1 581 ? 27.868 -0.815 6.020 1.00 9.63 548 GLN C N 1
ATOM 13559 C CA . GLN C 1 581 ? 26.750 -1.662 6.425 1.00 8.69 548 GLN C CA 1
ATOM 13560 C C . GLN C 1 581 ? 25.536 -0.778 6.575 1.00 10.84 548 GLN C C 1
ATOM 13561 O O . GLN C 1 581 ? 25.485 0.087 7.459 1.00 7.94 548 GLN C O 1
ATOM 13567 N N . VAL C 1 582 ? 24.566 -1.021 5.698 1.00 7.93 549 VAL C N 1
ATOM 13568 C CA . VAL C 1 582 ? 23.348 -0.265 5.660 1.00 6.31 549 VAL C CA 1
ATOM 13569 C C . VAL C 1 582 ? 22.488 -0.526 6.885 1.00 6.71 549 VAL C C 1
ATOM 13570 O O . VAL C 1 582 ? 22.500 -1.616 7.453 1.00 8.85 549 VAL C O 1
ATOM 13574 N N . TRP C 1 583 ? 21.774 0.505 7.312 1.00 10.29 550 TRP C N 1
ATOM 13575 C CA . TRP C 1 583 ? 20.740 0.392 8.360 1.00 10.35 550 TRP C CA 1
ATOM 13576 C C . TRP C 1 583 ? 19.417 0.542 7.632 1.00 9.10 550 TRP C C 1
ATOM 13577 O O . TRP C 1 583 ? 19.161 1.639 7.087 1.00 7.72 550 TRP C O 1
ATOM 13588 N N . ASN C 1 584 ? 18.564 -0.482 7.585 1.00 5.33 551 ASN C N 1
ATOM 13589 C CA . ASN C 1 584 ? 18.702 -1.759 8.279 1.00 7.24 551 ASN C CA 1
ATOM 13590 C C . ASN C 1 584 ? 18.387 -2.785 7.235 1.00 4.36 551 ASN C C 1
ATOM 13591 O O . ASN C 1 584 ? 17.907 -2.436 6.178 1.00 6.29 551 ASN C O 1
ATOM 13596 N N . PHE C 1 585 ? 18.682 -4.042 7.521 1.00 4.46 552 PHE C N 1
ATOM 13597 C CA . PHE C 1 585 ? 18.351 -5.162 6.652 1.00 3.04 552 PHE C CA 1
ATOM 13598 C C . PHE C 1 585 ? 16.838 -5.249 6.380 1.00 5.09 552 PHE C C 1
ATOM 13599 O O . PHE C 1 585 ? 16.393 -5.333 5.214 1.00 3.42 552 PHE C O 1
ATOM 13607 N N . ALA C 1 586 ? 16.044 -5.202 7.452 1.00 3.47 553 ALA C N 1
ATOM 13608 C CA . ALA C 1 586 ? 14.585 -5.273 7.306 1.00 4.16 553 ALA C CA 1
ATOM 13609 C C . ALA C 1 586 ? 13.828 -4.357 8.266 1.00 6.87 553 ALA C C 1
ATOM 13610 O O . ALA C 1 586 ? 14.288 -4.068 9.384 1.00 10.34 553 ALA C O 1
ATOM 13612 N N . ASP C 1 587 ? 12.674 -3.875 7.822 1.00 5.13 554 ASP C N 1
ATOM 13613 C CA . ASP C 1 587 ? 11.800 -3.109 8.683 1.00 5.58 554 ASP C CA 1
ATOM 13614 C C . ASP C 1 587 ? 11.552 -3.900 9.964 1.00 8.61 554 ASP C C 1
ATOM 13615 O O . ASP C 1 587 ? 11.326 -5.103 9.906 1.00 5.74 554 ASP C O 1
ATOM 13620 N N . PHE C 1 588 ? 11.598 -3.213 11.106 1.00 4.58 555 PHE C N 1
ATOM 13621 C CA . PHE C 1 588 ? 11.419 -3.826 12.411 1.00 3.91 555 PHE C CA 1
ATOM 13622 C C . PHE C 1 588 ? 10.579 -2.970 13.324 1.00 6.24 555 PHE C C 1
ATOM 13623 O O . PHE C 1 588 ? 10.438 -1.774 13.126 1.00 7.57 555 PHE C O 1
ATOM 13631 N N . GLN C 1 589 ? 10.021 -3.600 14.341 1.00 6.18 556 GLN C N 1
ATOM 13632 C CA . GLN C 1 589 ? 9.100 -2.927 15.239 1.00 6.18 556 GLN C CA 1
ATOM 13633 C C . GLN C 1 589 ? 9.896 -2.062 16.243 1.00 5.13 556 GLN C C 1
ATOM 13634 O O . GLN C 1 589 ? 10.990 -2.420 16.662 1.00 5.48 556 GLN C O 1
ATOM 13640 N N . THR C 1 590 ? 9.334 -0.919 16.597 1.00 5.21 557 THR C N 1
ATOM 13641 C CA . THR C 1 590 ? 9.905 -0.048 17.620 1.00 6.85 557 THR C CA 1
ATOM 13642 C C . THR C 1 590 ? 8.869 0.312 18.636 1.00 6.66 557 THR C C 1
ATOM 13643 O O . THR C 1 590 ? 7.712 -0.105 18.554 1.00 6.72 557 THR C O 1
ATOM 13647 N N . ALA C 1 591 ? 9.272 1.102 19.616 1.00 10.11 558 ALA C N 1
ATOM 13648 C CA . ALA C 1 591 ? 8.275 1.706 20.515 1.00 8.93 558 ALA C CA 1
ATOM 13649 C C . ALA C 1 591 ? 7.392 2.644 19.715 1.00 9.44 558 ALA C C 1
ATOM 13650 O O . ALA C 1 591 ? 7.783 3.190 18.681 1.00 7.67 558 ALA C O 1
ATOM 13652 N N . VAL C 1 592 ? 6.203 2.832 20.240 1.00 8.26 559 VAL C N 1
ATOM 13653 C CA . VAL C 1 592 ? 5.193 3.659 19.650 1.00 6.32 559 VAL C CA 1
ATOM 13654 C C . VAL C 1 592 ? 5.595 5.109 19.699 1.00 7.94 559 VAL C C 1
ATOM 13655 O O . VAL C 1 592 ? 6.182 5.558 20.650 1.00 14.00 559 VAL C O 1
ATOM 13659 N N . GLY C 1 593 ? 5.258 5.849 18.655 1.00 17.27 560 GLY C N 1
ATOM 13660 C CA . GLY C 1 593 ? 5.755 7.221 18.452 1.00 13.71 560 GLY C CA 1
ATOM 13661 C C . GLY C 1 593 ? 5.285 7.810 17.111 1.00 25.40 560 GLY C C 1
ATOM 13662 O O . GLY C 1 593 ? 5.283 7.112 16.072 1.00 22.33 560 GLY C O 1
ATOM 13663 N N . VAL C 1 594 ? 4.903 9.093 17.124 1.00 20.63 561 VAL C N 1
ATOM 13664 C CA . VAL C 1 594 ? 4.427 9.777 15.911 1.00 19.46 561 VAL C CA 1
ATOM 13665 C C . VAL C 1 594 ? 5.447 9.846 14.780 1.00 21.97 561 VAL C C 1
ATOM 13666 O O . VAL C 1 594 ? 5.049 10.085 13.659 1.00 23.51 561 VAL C O 1
ATOM 13670 N N . SER C 1 595 ? 6.745 9.677 15.066 1.00 24.39 562 SER C N 1
ATOM 13671 C CA . SER C 1 595 ? 7.801 9.606 13.999 1.00 24.76 562 SER C CA 1
ATOM 13672 C C . SER C 1 595 ? 8.221 8.171 13.561 1.00 17.31 562 SER C C 1
ATOM 13673 O O . SER C 1 595 ? 9.172 7.978 12.797 1.00 14.80 562 SER C O 1
ATOM 13676 N N . ARG C 1 596 ? 7.493 7.177 14.061 1.00 16.65 563 ARG C N 1
ATOM 13677 C CA . ARG C 1 596 ? 7.654 5.783 13.663 1.00 13.57 563 ARG C CA 1
ATOM 13678 C C . ARG C 1 596 ? 6.325 5.254 13.078 1.00 9.07 563 ARG C C 1
ATOM 13679 O O . ARG C 1 596 ? 5.319 5.173 13.754 1.00 10.17 563 ARG C O 1
ATOM 13687 N N . VAL C 1 597 ? 6.354 4.910 11.802 1.00 10.47 564 VAL C N 1
ATOM 13688 C CA . VAL C 1 597 ? 5.173 4.425 11.081 1.00 13.81 564 VAL C CA 1
ATOM 13689 C C . VAL C 1 597 ? 5.014 2.922 11.320 1.00 12.54 564 VAL C C 1
ATOM 13690 O O . VAL C 1 597 ? 5.448 2.094 10.508 1.00 10.00 564 VAL C O 1
ATOM 13694 N N . ASP C 1 598 ? 4.368 2.592 12.435 1.00 7.32 565 ASP C N 1
ATOM 13695 C CA . ASP C 1 598 ? 4.187 1.218 12.851 1.00 7.20 565 ASP C CA 1
ATOM 13696 C C . ASP C 1 598 ? 5.525 0.519 12.829 1.00 7.11 565 ASP C C 1
ATOM 13697 O O . ASP C 1 598 ? 5.647 -0.569 12.324 1.00 5.51 565 ASP C O 1
ATOM 13702 N N . GLY C 1 599 ? 6.532 1.205 13.364 1.00 7.58 566 GLY C N 1
ATOM 13703 C CA . GLY C 1 599 ? 7.885 0.683 13.515 1.00 6.80 566 GLY C CA 1
ATOM 13704 C C . GLY C 1 599 ? 8.880 1.478 12.706 1.00 8.96 566 GLY C C 1
ATOM 13705 O O . GLY C 1 599 ? 8.617 2.610 12.241 1.00 6.78 566 GLY C O 1
ATOM 13706 N N . ASN C 1 600 ? 10.048 0.864 12.554 1.00 9.54 567 ASN C N 1
ATOM 13707 C CA . ASN C 1 600 ? 11.143 1.465 11.816 1.00 8.83 567 ASN C CA 1
ATOM 13708 C C . ASN C 1 600 ? 11.198 0.940 10.383 1.00 10.19 567 ASN C C 1
ATOM 13709 O O . ASN C 1 600 ? 11.304 -0.268 10.153 1.00 7.12 567 ASN C O 1
ATOM 13714 N N . LYS C 1 601 ? 11.140 1.870 9.428 1.00 10.00 568 LYS C N 1
ATOM 13715 C CA . LYS C 1 601 ? 10.932 1.509 8.020 1.00 12.67 568 LYS C CA 1
ATOM 13716 C C . LYS C 1 601 ? 12.183 1.789 7.166 1.00 8.64 568 LYS C C 1
ATOM 13717 O O . LYS C 1 601 ? 12.125 1.830 5.919 1.00 5.41 568 LYS C O 1
ATOM 13723 N N . LYS C 1 602 ? 13.312 1.952 7.865 1.00 7.36 569 LYS C N 1
ATOM 13724 C CA . LYS C 1 602 ? 14.624 2.075 7.215 1.00 8.62 569 LYS C CA 1
ATOM 13725 C C . LYS C 1 602 ? 15.118 0.768 6.644 1.00 5.82 569 LYS C C 1
ATOM 13726 O O . LYS C 1 602 ? 16.252 0.671 6.245 1.00 8.32 569 LYS C O 1
ATOM 13732 N N . GLY C 1 603 ? 14.282 -0.247 6.593 1.00 7.23 570 GLY C N 1
ATOM 13733 C CA . GLY C 1 603 ? 14.695 -1.505 6.030 1.00 4.69 570 GLY C CA 1
ATOM 13734 C C . GLY C 1 603 ? 14.893 -1.392 4.543 1.00 8.60 570 GLY C C 1
ATOM 13735 O O . GLY C 1 603 ? 14.305 -0.594 3.869 1.00 10.78 570 GLY C O 1
ATOM 13736 N N . VAL C 1 604 ? 15.749 -2.233 4.026 1.00 13.82 571 VAL C N 1
ATOM 13737 C CA . VAL C 1 604 ? 15.958 -2.329 2.603 1.00 7.02 571 VAL C CA 1
ATOM 13738 C C . VAL C 1 604 ? 14.996 -3.423 2.112 1.00 6.95 571 VAL C C 1
ATOM 13739 O O . VAL C 1 604 ? 14.575 -3.420 0.956 1.00 9.49 571 VAL C O 1
ATOM 13743 N N . PHE C 1 605 ? 14.678 -4.366 3.006 1.00 5.34 572 PHE C N 1
ATOM 13744 C CA . PHE C 1 605 ? 13.547 -5.269 2.855 1.00 6.33 572 PHE C CA 1
ATOM 13745 C C . PHE C 1 605 ? 12.441 -4.951 3.843 1.00 6.82 572 PHE C C 1
ATOM 13746 O O . PHE C 1 605 ? 12.663 -4.329 4.894 1.00 4.70 572 PHE C O 1
ATOM 13754 N N . THR C 1 606 ? 11.244 -5.425 3.509 1.00 7.01 573 THR C N 1
ATOM 13755 C CA . THR C 1 606 ? 10.114 -5.284 4.395 1.00 5.86 573 THR C CA 1
ATOM 13756 C C . THR C 1 606 ? 10.212 -6.306 5.538 1.00 6.32 573 THR C C 1
ATOM 13757 O O . THR C 1 606 ? 11.072 -7.191 5.554 1.00 7.60 573 THR C O 1
ATOM 13761 N N . ARG C 1 607 ? 9.343 -6.161 6.521 1.00 7.75 574 ARG C N 1
ATOM 13762 C CA . ARG C 1 607 ? 9.396 -7.036 7.662 1.00 6.24 574 ARG C CA 1
ATOM 13763 C C . ARG C 1 607 ? 9.248 -8.471 7.186 1.00 9.35 574 ARG C C 1
ATOM 13764 O O . ARG C 1 607 ? 9.889 -9.365 7.695 1.00 7.79 574 ARG C O 1
ATOM 13772 N N . ASP C 1 608 ? 8.394 -8.674 6.194 1.00 8.94 575 ASP C N 1
ATOM 13773 C CA . ASP C 1 608 ? 8.221 -9.981 5.606 1.00 7.38 575 ASP C CA 1
ATOM 13774 C C . ASP C 1 608 ? 9.118 -10.148 4.383 1.00 9.48 575 ASP C C 1
ATOM 13775 O O . ASP C 1 608 ? 8.785 -10.918 3.480 1.00 12.82 575 ASP C O 1
ATOM 13780 N N . ARG C 1 609 ? 10.249 -9.432 4.363 1.00 5.72 576 ARG C N 1
ATOM 13781 C CA . ARG C 1 609 ? 11.408 -9.742 3.493 1.00 5.49 576 ARG C CA 1
ATOM 13782 C C . ARG C 1 609 ? 11.260 -9.501 1.973 1.00 6.76 576 ARG C C 1
ATOM 13783 O O . ARG C 1 609 ? 11.935 -10.138 1.184 1.00 4.79 576 ARG C O 1
ATOM 13791 N N . LYS C 1 610 ? 10.376 -8.587 1.589 1.00 6.07 577 LYS C N 1
ATOM 13792 C CA . LYS C 1 610 ? 10.210 -8.189 0.203 1.00 6.16 577 LYS C CA 1
ATOM 13793 C C . LYS C 1 610 ? 11.139 -7.025 -0.057 1.00 5.19 577 LYS C C 1
ATOM 13794 O O . LYS C 1 610 ? 11.248 -6.128 0.782 1.00 2.76 577 LYS C O 1
ATOM 13800 N N . PRO C 1 611 ? 11.821 -7.053 -1.213 1.00 5.35 578 PRO C N 1
ATOM 13801 C CA . PRO C 1 611 ? 12.817 -6.063 -1.568 1.00 4.70 578 PRO C CA 1
ATOM 13802 C C . PRO C 1 611 ? 12.209 -4.734 -1.983 1.00 7.40 578 PRO C C 1
ATOM 13803 O O . PRO C 1 611 ? 11.311 -4.686 -2.805 1.00 7.38 578 PRO C O 1
ATOM 13807 N N . LYS C 1 612 ? 12.697 -3.668 -1.363 1.00 7.25 579 LYS C N 1
ATOM 13808 C CA . LYS C 1 612 ? 12.458 -2.333 -1.825 1.00 8.49 579 LYS C CA 1
ATOM 13809 C C . LYS C 1 612 ? 13.513 -2.045 -2.928 1.00 7.11 579 LYS C C 1
ATOM 13810 O O . LYS C 1 612 ? 14.483 -2.792 -3.106 1.00 4.05 579 LYS C O 1
ATOM 13816 N N . ALA C 1 613 ? 13.294 -0.974 -3.669 1.00 4.34 580 ALA C N 1
ATOM 13817 C CA . ALA C 1 613 ? 14.180 -0.609 -4.751 1.00 5.37 580 ALA C CA 1
ATOM 13818 C C . ALA C 1 613 ? 15.656 -0.591 -4.288 1.00 6.55 580 ALA C C 1
ATOM 13819 O O . ALA C 1 613 ? 16.565 -0.984 -5.004 1.00 8.44 580 ALA C O 1
ATOM 13821 N N . ALA C 1 614 ? 15.881 -0.143 -3.066 1.00 11.21 581 ALA C N 1
ATOM 13822 C CA . ALA C 1 614 ? 17.220 -0.064 -2.519 1.00 8.50 581 ALA C CA 1
ATOM 13823 C C . ALA C 1 614 ? 17.926 -1.430 -2.519 1.00 9.32 581 ALA C C 1
ATOM 13824 O O . ALA C 1 614 ? 19.167 -1.499 -2.648 1.00 7.30 581 ALA C O 1
ATOM 13826 N N . ALA C 1 615 ? 17.163 -2.508 -2.341 1.00 6.70 582 ALA C N 1
ATOM 13827 C CA . ALA C 1 615 ? 17.766 -3.800 -2.197 1.00 5.31 582 ALA C CA 1
ATOM 13828 C C . ALA C 1 615 ? 18.456 -4.116 -3.512 1.00 10.44 582 ALA C C 1
ATOM 13829 O O . ALA C 1 615 ? 19.577 -4.678 -3.498 1.00 8.74 582 ALA C O 1
ATOM 13831 N N . HIS C 1 616 ? 17.824 -3.733 -4.633 1.00 3.88 583 HIS C N 1
ATOM 13832 C CA . HIS C 1 616 ? 18.387 -4.000 -5.952 1.00 4.12 583 HIS C CA 1
ATOM 13833 C C . HIS C 1 616 ? 19.636 -3.141 -6.194 1.00 6.21 583 HIS C C 1
ATOM 13834 O O . HIS C 1 616 ? 20.625 -3.619 -6.778 1.00 9.79 583 HIS C O 1
ATOM 13841 N N . LEU C 1 617 ? 19.641 -1.909 -5.711 1.00 4.33 584 LEU C N 1
ATOM 13842 C CA . LEU C 1 617 ? 20.847 -1.071 -5.828 1.00 6.39 584 LEU C CA 1
ATOM 13843 C C . LEU C 1 617 ? 22.082 -1.680 -5.133 1.00 10.71 584 LEU C C 1
ATOM 13844 O O . LEU C 1 617 ? 23.203 -1.648 -5.657 1.00 12.21 584 LEU C O 1
ATOM 13849 N N . LEU C 1 618 ? 21.894 -2.227 -3.949 1.00 11.48 585 LEU C N 1
ATOM 13850 C CA . LEU C 1 618 ? 23.029 -2.749 -3.213 1.00 11.00 585 LEU C CA 1
ATOM 13851 C C . LEU C 1 618 ? 23.521 -3.978 -3.915 1.00 13.18 585 LEU C C 1
ATOM 13852 O O . LEU C 1 618 ? 24.734 -4.216 -3.995 1.00 15.18 585 LEU C O 1
ATOM 13857 N N . ARG C 1 619 ? 22.569 -4.749 -4.430 1.00 13.02 586 ARG C N 1
ATOM 13858 C CA . ARG C 1 619 ? 22.860 -5.973 -5.166 1.00 12.05 586 ARG C CA 1
ATOM 13859 C C . ARG C 1 619 ? 23.787 -5.666 -6.350 1.00 14.87 586 ARG C C 1
ATOM 13860 O O . ARG C 1 619 ? 24.772 -6.351 -6.588 1.00 11.37 586 ARG C O 1
ATOM 13868 N N . LYS C 1 620 ? 23.446 -4.605 -7.067 1.00 12.60 587 LYS C N 1
ATOM 13869 C CA . LYS C 1 620 ? 24.230 -4.157 -8.210 1.00 13.64 587 LYS C CA 1
ATOM 13870 C C . LYS C 1 620 ? 25.603 -3.737 -7.750 1.00 13.32 587 LYS C C 1
ATOM 13871 O O . LYS C 1 620 ? 26.578 -4.032 -8.409 1.00 18.59 587 LYS C O 1
ATOM 13877 N N . ARG C 1 621 ? 25.682 -3.040 -6.624 1.00 13.06 588 ARG C N 1
ATOM 13878 C CA . ARG C 1 621 ? 26.972 -2.537 -6.137 1.00 17.94 588 ARG C CA 1
ATOM 13879 C C . ARG C 1 621 ? 27.848 -3.613 -5.553 1.00 19.47 588 ARG C C 1
ATOM 13880 O O . ARG C 1 621 ? 29.048 -3.677 -5.852 1.00 24.79 588 ARG C O 1
ATOM 13888 N N . TRP C 1 622 ? 27.282 -4.436 -4.685 1.00 14.26 589 TRP C N 1
ATOM 13889 C CA . TRP C 1 622 ? 28.131 -5.384 -3.958 1.00 17.36 589 TRP C CA 1
ATOM 13890 C C . TRP C 1 622 ? 28.575 -6.578 -4.820 1.00 20.47 589 TRP C C 1
ATOM 13891 O O . TRP C 1 622 ? 29.608 -7.149 -4.561 1.00 22.28 589 TRP C O 1
ATOM 13902 N N . THR C 1 623 ? 27.815 -6.943 -5.849 1.00 20.52 590 THR C N 1
ATOM 13903 C CA . THR C 1 623 ? 28.229 -8.044 -6.737 1.00 30.46 590 THR C CA 1
ATOM 13904 C C . THR C 1 623 ? 29.237 -7.588 -7.841 1.00 35.54 590 THR C C 1
ATOM 13905 O O . THR C 1 623 ? 29.960 -8.419 -8.379 1.00 41.61 590 THR C O 1
ATOM 13909 N N . ASN C 1 624 ? 29.305 -6.286 -8.133 1.00 27.10 591 ASN C N 1
ATOM 13910 C CA . ASN C 1 624 ? 30.211 -5.732 -9.160 1.00 35.87 591 ASN C CA 1
ATOM 13911 C C . ASN C 1 624 ? 31.478 -5.054 -8.604 1.00 51.05 591 ASN C C 1
ATOM 13912 O O . ASN C 1 624 ? 32.204 -4.377 -9.355 1.00 45.41 591 ASN C O 1
ATOM 13917 N N . LEU C 1 625 ? 31.704 -5.188 -7.298 1.00 41.76 592 LEU C N 1
ATOM 13918 C CA . LEU C 1 625 ? 32.955 -4.770 -6.674 1.00 52.84 592 LEU C CA 1
ATOM 13919 C C . LEU C 1 625 ? 33.316 -5.837 -5.657 1.00 72.85 592 LEU C C 1
ATOM 13920 O O . LEU C 1 625 ? 32.433 -6.544 -5.165 1.00 66.40 592 LEU C O 1
ATOM 13925 N N . HIS C 1 626 ? 34.615 -5.971 -5.381 1.00 90.49 593 HIS C N 1
ATOM 13926 C CA . HIS C 1 626 ? 35.125 -6.832 -4.293 1.00 97.56 593 HIS C CA 1
ATOM 13927 C C . HIS C 1 626 ? 34.407 -6.595 -2.954 1.00 94.61 593 HIS C C 1
ATOM 13928 O O . HIS C 1 626 ? 33.687 -7.463 -2.447 1.00 70.55 593 HIS C O 1
ATOM 13935 N N . MET D 1 34 ? 0.721 -45.540 14.593 1.00 4.01 1 MET D N 1
ATOM 13936 C CA . MET D 1 34 ? 0.703 -45.553 16.105 1.00 11.65 1 MET D CA 1
ATOM 13937 C C . MET D 1 34 ? 0.405 -44.177 16.688 1.00 6.85 1 MET D C 1
ATOM 13938 O O . MET D 1 34 ? 0.568 -43.172 16.011 1.00 4.05 1 MET D O 1
ATOM 13943 N N . LEU D 1 35 ? 0.018 -44.141 17.963 1.00 5.03 2 LEU D N 1
ATOM 13944 C CA . LEU D 1 35 ? -0.322 -42.866 18.645 1.00 5.87 2 LEU D CA 1
ATOM 13945 C C . LEU D 1 35 ? 0.772 -41.790 18.550 1.00 6.22 2 LEU D C 1
ATOM 13946 O O . LEU D 1 35 ? 1.973 -42.085 18.582 1.00 5.71 2 LEU D O 1
ATOM 13951 N N . LYS D 1 36 ? 0.325 -40.544 18.449 1.00 4.36 3 LYS D N 1
ATOM 13952 C CA . LYS D 1 36 ? 1.191 -39.411 18.477 1.00 3.36 3 LYS D CA 1
ATOM 13953 C C . LYS D 1 36 ? 2.125 -39.492 19.665 1.00 8.91 3 LYS D C 1
ATOM 13954 O O . LYS D 1 36 ? 1.693 -39.478 20.806 1.00 9.63 3 LYS D O 1
ATOM 13960 N N . PRO D 1 37 ? 3.422 -39.595 19.403 1.00 7.06 4 PRO D N 1
ATOM 13961 C CA . PRO D 1 37 ? 4.331 -39.881 20.479 1.00 5.76 4 PRO D CA 1
ATOM 13962 C C . PRO D 1 37 ? 4.389 -38.774 21.542 1.00 6.62 4 PRO D C 1
ATOM 13963 O O . PRO D 1 37 ? 4.247 -37.621 21.228 1.00 7.46 4 PRO D O 1
ATOM 13967 N N . GLN D 1 38 ? 4.551 -39.174 22.793 1.00 5.87 5 GLN D N 1
ATOM 13968 C CA . GLN D 1 38 ? 4.815 -38.289 23.880 1.00 8.69 5 GLN D CA 1
ATOM 13969 C C . GLN D 1 38 ? 5.830 -38.905 24.838 1.00 14.94 5 GLN D C 1
ATOM 13970 O O . GLN D 1 38 ? 6.176 -40.092 24.754 1.00 8.07 5 GLN D O 1
ATOM 13976 N N . GLN D 1 39 ? 6.329 -38.058 25.733 1.00 14.03 6 GLN D N 1
ATOM 13977 C CA . GLN D 1 39 ? 7.297 -38.484 26.698 1.00 13.81 6 GLN D CA 1
ATOM 13978 C C . GLN D 1 39 ? 6.479 -38.907 27.885 1.00 12.48 6 GLN D C 1
ATOM 13979 O O . GLN D 1 39 ? 5.525 -38.239 28.234 1.00 17.22 6 GLN D O 1
ATOM 13985 N N . THR D 1 40 ? 6.803 -40.047 28.465 1.00 14.05 7 THR D N 1
ATOM 13986 C CA . THR D 1 40 ? 6.180 -40.467 29.725 1.00 11.39 7 THR D CA 1
ATOM 13987 C C . THR D 1 40 ? 7.286 -41.023 30.587 1.00 12.30 7 THR D C 1
ATOM 13988 O O . THR D 1 40 ? 8.457 -40.991 30.191 1.00 20.13 7 THR D O 1
ATOM 13992 N N . THR D 1 41 ? 6.943 -41.538 31.759 1.00 11.44 8 THR D N 1
ATOM 13993 C CA . THR D 1 41 ? 7.946 -42.178 32.623 1.00 9.95 8 THR D CA 1
ATOM 13994 C C . THR D 1 41 ? 8.469 -43.459 31.978 1.00 13.55 8 THR D C 1
ATOM 13995 O O . THR D 1 41 ? 9.491 -43.998 32.437 1.00 14.95 8 THR D O 1
ATOM 13999 N N . THR D 1 42 ? 7.792 -43.930 30.920 1.00 9.45 9 THR D N 1
ATOM 14000 C CA . THR D 1 42 ? 8.177 -45.160 30.242 1.00 10.64 9 THR D CA 1
ATOM 14001 C C . THR D 1 42 ? 8.521 -44.956 28.781 1.00 16.26 9 THR D C 1
ATOM 14002 O O . THR D 1 42 ? 8.659 -45.927 28.055 1.00 16.21 9 THR D O 1
ATOM 14006 N N . ARG D 1 43 ? 8.649 -43.707 28.335 1.00 19.81 10 ARG D N 1
ATOM 14007 C CA . ARG D 1 43 ? 8.820 -43.399 26.897 1.00 18.59 10 ARG D CA 1
ATOM 14008 C C . ARG D 1 43 ? 9.601 -42.130 26.726 1.00 14.47 10 ARG D C 1
ATOM 14009 O O . ARG D 1 43 ? 9.311 -41.139 27.401 1.00 19.00 10 ARG D O 1
ATOM 14017 N N . ASP D 1 44 ? 10.536 -42.140 25.784 1.00 11.25 11 ASP D N 1
ATOM 14018 C CA . ASP D 1 44 ? 11.360 -40.969 25.515 1.00 14.53 11 ASP D CA 1
ATOM 14019 C C . ASP D 1 44 ? 11.127 -40.435 24.084 1.00 22.61 11 ASP D C 1
ATOM 14020 O O . ASP D 1 44 ? 10.857 -41.198 23.123 1.00 18.96 11 ASP D O 1
ATOM 14025 N N . LEU D 1 45 ? 11.242 -39.116 23.948 1.00 18.39 12 LEU D N 1
ATOM 14026 C CA . LEU D 1 45 ? 10.963 -38.439 22.702 1.00 13.09 12 LEU D CA 1
ATOM 14027 C C . LEU D 1 45 ? 12.069 -37.419 22.408 1.00 13.30 12 LEU D C 1
ATOM 14028 O O . LEU D 1 45 ? 12.421 -36.596 23.243 1.00 15.09 12 LEU D O 1
ATOM 14033 N N . ILE D 1 46 ? 12.663 -37.497 21.228 1.00 17.33 13 ILE D N 1
ATOM 14034 C CA . ILE D 1 46 ? 13.677 -36.504 20.803 1.00 13.38 13 ILE D CA 1
ATOM 14035 C C . ILE D 1 46 ? 13.228 -35.843 19.519 1.00 8.52 13 ILE D C 1
ATOM 14036 O O . ILE D 1 46 ? 12.969 -36.523 18.550 1.00 9.68 13 ILE D O 1
ATOM 14041 N N . SER D 1 47 ? 13.111 -34.530 19.534 1.00 4.61 14 SER D N 1
ATOM 14042 C CA . SER D 1 47 ? 12.838 -33.759 18.329 1.00 5.34 14 SER D CA 1
ATOM 14043 C C . SER D 1 47 ? 14.032 -33.836 17.365 1.00 10.48 14 SER D C 1
ATOM 14044 O O . SER D 1 47 ? 15.162 -33.616 17.773 1.00 8.35 14 SER D O 1
ATOM 14047 N N . LEU D 1 48 ? 13.795 -34.145 16.091 1.00 9.39 15 LEU D N 1
ATOM 14048 C CA . LEU D 1 48 ? 14.872 -34.076 15.082 1.00 8.36 15 LEU D CA 1
ATOM 14049 C C . LEU D 1 48 ? 14.801 -32.830 14.184 1.00 7.97 15 LEU D C 1
ATOM 14050 O O . LEU D 1 48 ? 15.510 -32.737 13.163 1.00 9.36 15 LEU D O 1
ATOM 14055 N N . ASP D 1 49 ? 14.008 -31.855 14.595 1.00 4.04 16 ASP D N 1
ATOM 14056 C CA . ASP D 1 49 ? 13.873 -30.623 13.849 1.00 6.96 16 ASP D CA 1
ATOM 14057 C C . ASP D 1 49 ? 15.180 -29.816 13.914 1.00 8.57 16 ASP D C 1
ATOM 14058 O O . ASP D 1 49 ? 16.035 -30.096 14.728 1.00 12.25 16 ASP D O 1
ATOM 14063 N N . GLY D 1 50 ? 15.303 -28.799 13.064 1.00 8.64 17 GLY D N 1
ATOM 14064 C CA . GLY D 1 50 ? 16.526 -28.018 12.908 1.00 6.54 17 GLY D CA 1
ATOM 14065 C C . GLY D 1 50 ? 16.917 -27.956 11.440 1.00 11.86 17 GLY D C 1
ATOM 14066 O O . GLY D 1 50 ? 16.094 -28.182 10.545 1.00 11.81 17 GLY D O 1
ATOM 14067 N N . LEU D 1 51 ? 18.189 -27.684 11.181 1.00 11.54 18 LEU D N 1
ATOM 14068 C CA . LEU D 1 51 ? 18.692 -27.627 9.794 1.00 13.92 18 LEU D CA 1
ATOM 14069 C C . LEU D 1 51 ? 19.174 -28.989 9.359 1.00 11.91 18 LEU D C 1
ATOM 14070 O O . LEU D 1 51 ? 19.959 -29.586 10.063 1.00 15.77 18 LEU D O 1
ATOM 14075 N N . TRP D 1 52 ? 18.656 -29.448 8.217 1.00 11.61 19 TRP D N 1
ATOM 14076 C CA . TRP D 1 52 ? 19.066 -30.665 7.560 1.00 10.24 19 TRP D CA 1
ATOM 14077 C C . TRP D 1 52 ? 19.725 -30.322 6.253 1.00 11.95 19 TRP D C 1
ATOM 14078 O O . TRP D 1 52 ? 19.398 -29.326 5.583 1.00 8.00 19 TRP D O 1
ATOM 14089 N N . LYS D 1 53 ? 20.628 -31.190 5.859 1.00 13.60 20 LYS D N 1
ATOM 14090 C CA . LYS D 1 53 ? 21.250 -31.042 4.557 1.00 15.20 20 LYS D CA 1
ATOM 14091 C C . LYS D 1 53 ? 20.176 -31.337 3.515 1.00 9.38 20 LYS D C 1
ATOM 14092 O O . LYS D 1 53 ? 19.315 -32.189 3.740 1.00 10.85 20 LYS D O 1
ATOM 14098 N N . PHE D 1 54 ? 20.212 -30.616 2.396 1.00 8.41 21 PHE D N 1
ATOM 14099 C CA . PHE D 1 54 ? 19.132 -30.645 1.426 1.00 7.78 21 PHE D CA 1
ATOM 14100 C C . PHE D 1 54 ? 19.699 -30.619 0.007 1.00 11.42 21 PHE D C 1
ATOM 14101 O O . PHE D 1 54 ? 20.525 -29.777 -0.319 1.00 9.12 21 PHE D O 1
ATOM 14109 N N . ALA D 1 55 ? 19.244 -31.539 -0.842 1.00 13.95 22 ALA D N 1
ATOM 14110 C CA . ALA D 1 55 ? 19.582 -31.503 -2.268 1.00 8.31 22 ALA D CA 1
ATOM 14111 C C . ALA D 1 55 ? 18.402 -31.830 -3.139 1.00 9.04 22 ALA D C 1
ATOM 14112 O O . ALA D 1 55 ? 17.645 -32.729 -2.823 1.00 10.28 22 ALA D O 1
ATOM 14114 N N . LEU D 1 56 ? 18.280 -31.108 -4.247 1.00 7.62 23 LEU D N 1
ATOM 14115 C CA . LEU D 1 56 ? 17.381 -31.478 -5.332 1.00 11.57 23 LEU D CA 1
ATOM 14116 C C . LEU D 1 56 ? 17.830 -32.791 -5.945 1.00 10.01 23 LEU D C 1
ATOM 14117 O O . LEU D 1 56 ? 18.988 -33.064 -5.944 1.00 18.00 23 LEU D O 1
ATOM 14122 N N . ALA D 1 57 ? 16.938 -33.638 -6.420 1.00 12.15 24 ALA D N 1
ATOM 14123 C CA . ALA D 1 57 ? 17.376 -34.793 -7.215 1.00 13.78 24 ALA D CA 1
ATOM 14124 C C . ALA D 1 57 ? 18.041 -34.260 -8.454 1.00 14.12 24 ALA D C 1
ATOM 14125 O O . ALA D 1 57 ? 17.716 -33.160 -8.887 1.00 16.30 24 ALA D O 1
ATOM 14127 N N . SER D 1 58 ? 18.968 -35.020 -9.023 1.00 17.04 25 SER D N 1
ATOM 14128 C CA . SER D 1 58 ? 19.523 -34.689 -10.351 1.00 28.24 25 SER D CA 1
ATOM 14129 C C . SER D 1 58 ? 19.831 -35.916 -11.217 1.00 31.77 25 SER D C 1
ATOM 14130 O O . SER D 1 58 ? 20.063 -37.009 -10.702 1.00 32.90 25 SER D O 1
ATOM 14133 N N . ASP D 1 59 ? 19.859 -35.703 -12.531 1.00 42.87 26 ASP D N 1
ATOM 14134 C CA . ASP D 1 59 ? 20.233 -36.748 -13.493 1.00 44.60 26 ASP D CA 1
ATOM 14135 C C . ASP D 1 59 ? 21.733 -36.965 -13.379 1.00 42.09 26 ASP D C 1
ATOM 14136 O O . ASP D 1 59 ? 22.528 -36.283 -14.013 1.00 43.67 26 ASP D O 1
ATOM 14141 N N . ASP D 1 60 ? 22.107 -37.930 -12.562 1.00 41.03 27 ASP D N 1
ATOM 14142 C CA . ASP D 1 60 ? 23.472 -38.061 -12.117 1.00 38.18 27 ASP D CA 1
ATOM 14143 C C . ASP D 1 60 ? 23.855 -39.503 -12.231 1.00 33.98 27 ASP D C 1
ATOM 14144 O O . ASP D 1 60 ? 23.009 -40.334 -12.524 1.00 36.71 27 ASP D O 1
ATOM 14149 N N . ASN D 1 61 ? 25.127 -39.811 -12.014 1.00 29.26 28 ASN D N 1
ATOM 14150 C CA . ASN D 1 61 ? 25.514 -41.210 -11.855 1.00 32.73 28 ASN D CA 1
ATOM 14151 C C . ASN D 1 61 ? 25.069 -41.675 -10.463 1.00 29.72 28 ASN D C 1
ATOM 14152 O O . ASN D 1 61 ? 24.764 -42.839 -10.270 1.00 32.59 28 ASN D O 1
ATOM 14157 N N . ASN D 1 62 ? 25.015 -40.745 -9.509 1.00 33.30 29 ASN D N 1
ATOM 14158 C CA . ASN D 1 62 ? 24.612 -41.023 -8.132 1.00 26.01 29 ASN D CA 1
ATOM 14159 C C . ASN D 1 62 ? 23.118 -41.267 -8.040 1.00 22.13 29 ASN D C 1
ATOM 14160 O O . ASN D 1 62 ? 22.368 -40.456 -7.539 1.00 26.51 29 ASN D O 1
ATOM 14165 N N . THR D 1 63 ? 22.710 -42.423 -8.516 1.00 19.80 30 THR D N 1
ATOM 14166 C CA . THR D 1 63 ? 21.320 -42.784 -8.616 1.00 20.57 30 THR D CA 1
ATOM 14167 C C . THR D 1 63 ? 20.773 -43.252 -7.275 1.00 20.95 30 THR D C 1
ATOM 14168 O O . THR D 1 63 ? 19.574 -43.439 -7.153 1.00 18.34 30 THR D O 1
ATOM 14172 N N . GLN D 1 64 ? 21.630 -43.448 -6.270 1.00 19.94 31 GLN D N 1
ATOM 14173 C CA . GLN D 1 64 ? 21.165 -43.919 -4.952 1.00 17.64 31 GLN D CA 1
ATOM 14174 C C . GLN D 1 64 ? 21.674 -43.040 -3.820 1.00 21.40 31 GLN D C 1
ATOM 14175 O O . GLN D 1 64 ? 22.370 -43.505 -2.892 1.00 16.86 31 GLN D O 1
ATOM 14181 N N . PRO D 1 65 ? 21.253 -41.765 -3.850 1.00 21.34 32 PRO D N 1
ATOM 14182 C CA . PRO D 1 65 ? 21.893 -40.776 -3.001 1.00 14.14 32 PRO D CA 1
ATOM 14183 C C . PRO D 1 65 ? 21.690 -41.054 -1.529 1.00 10.72 32 PRO D C 1
ATOM 14184 O O . PRO D 1 65 ? 22.410 -40.525 -0.731 1.00 12.74 32 PRO D O 1
ATOM 14188 N N . TRP D 1 66 ? 20.699 -41.852 -1.178 1.00 10.75 33 TRP D N 1
ATOM 14189 C CA . TRP D 1 66 ? 20.451 -42.261 0.225 1.00 13.64 33 TRP D CA 1
ATOM 14190 C C . TRP D 1 66 ? 21.511 -43.249 0.776 1.00 13.12 33 TRP D C 1
ATOM 14191 O O . TRP D 1 66 ? 21.694 -43.383 2.005 1.00 8.15 33 TRP D O 1
ATOM 14202 N N . THR D 1 67 ? 22.204 -43.932 -0.143 1.00 12.48 34 THR D N 1
ATOM 14203 C CA . THR D 1 67 ? 23.279 -44.816 0.241 1.00 13.44 34 THR D CA 1
ATOM 14204 C C . THR D 1 67 ? 24.592 -44.089 0.566 1.00 12.29 34 THR D C 1
ATOM 14205 O O . THR D 1 67 ? 25.510 -44.747 1.038 1.00 8.78 34 THR D O 1
ATOM 14209 N N . SER D 1 68 ? 24.707 -42.778 0.319 1.00 9.91 35 SER D N 1
ATOM 14210 C CA . SER D 1 68 ? 25.913 -42.049 0.772 1.00 11.58 35 SER D CA 1
ATOM 14211 C C . SER D 1 68 ? 25.680 -40.614 1.234 1.00 15.38 35 SER D C 1
ATOM 14212 O O . SER D 1 68 ? 24.556 -40.182 1.382 1.00 17.85 35 SER D O 1
ATOM 14215 N N . GLN D 1 69 ? 26.745 -39.883 1.526 1.00 16.55 36 GLN D N 1
ATOM 14216 C CA . GLN D 1 69 ? 26.582 -38.542 2.019 1.00 15.21 36 GLN D CA 1
ATOM 14217 C C . GLN D 1 69 ? 26.092 -37.630 0.909 1.00 10.16 36 GLN D C 1
ATOM 14218 O O . GLN D 1 69 ? 26.623 -37.649 -0.176 1.00 15.22 36 GLN D O 1
ATOM 14224 N N . LEU D 1 70 ? 25.049 -36.856 1.186 1.00 11.82 37 LEU D N 1
ATOM 14225 C CA . LEU D 1 70 ? 24.475 -35.921 0.203 1.00 10.11 37 LEU D CA 1
ATOM 14226 C C . LEU D 1 70 ? 25.490 -34.825 -0.136 1.00 14.24 37 LEU D C 1
ATOM 14227 O O . LEU D 1 70 ? 26.058 -34.195 0.754 1.00 20.11 37 LEU D O 1
ATOM 14232 N N . LYS D 1 71 ? 25.715 -34.576 -1.412 1.00 15.30 38 LYS D N 1
ATOM 14233 C CA . LYS D 1 71 ? 26.831 -33.726 -1.798 1.00 26.83 38 LYS D CA 1
ATOM 14234 C C . LYS D 1 71 ? 26.656 -32.259 -1.377 1.00 36.53 38 LYS D C 1
ATOM 14235 O O . LYS D 1 71 ? 27.542 -31.691 -0.708 1.00 41.83 38 LYS D O 1
ATOM 14241 N N . THR D 1 72 ? 25.537 -31.665 -1.768 1.00 17.29 39 THR D N 1
ATOM 14242 C CA . THR D 1 72 ? 25.143 -30.293 -1.371 1.00 19.57 39 THR D CA 1
ATOM 14243 C C . THR D 1 72 ? 25.411 -29.635 -0.012 1.00 18.54 39 THR D C 1
ATOM 14244 O O . THR D 1 72 ? 25.203 -30.182 1.063 1.00 33.60 39 THR D O 1
ATOM 14248 N N . SER D 1 73 ? 25.892 -28.398 -0.087 1.00 18.21 40 SER D N 1
ATOM 14249 C CA . SER D 1 73 ? 26.221 -27.630 1.109 1.00 22.04 40 SER D CA 1
ATOM 14250 C C . SER D 1 73 ? 25.034 -26.805 1.600 1.00 19.74 40 SER D C 1
ATOM 14251 O O . SER D 1 73 ? 25.171 -25.985 2.507 1.00 19.95 40 SER D O 1
ATOM 14254 N N . LEU D 1 74 ? 23.870 -27.027 0.997 1.00 11.49 41 LEU D N 1
ATOM 14255 C CA . LEU D 1 74 ? 22.661 -26.307 1.380 1.00 14.95 41 LEU D CA 1
ATOM 14256 C C . LEU D 1 74 ? 22.038 -26.910 2.635 1.00 17.19 41 LEU D C 1
ATOM 14257 O O . LEU D 1 74 ? 22.215 -28.095 2.918 1.00 17.54 41 LEU D O 1
ATOM 14262 N N . GLU D 1 75 ? 21.309 -26.090 3.386 1.00 9.33 42 GLU D N 1
ATOM 14263 C CA . GLU D 1 75 ? 20.675 -26.545 4.601 1.00 9.21 42 GLU D CA 1
ATOM 14264 C C . GLU D 1 75 ? 19.232 -26.065 4.598 1.00 10.67 42 GLU D C 1
ATOM 14265 O O . GLU D 1 75 ? 18.972 -24.865 4.515 1.00 11.56 42 GLU D O 1
ATOM 14271 N N . CYS D 1 76 ? 18.283 -26.983 4.681 1.00 7.31 43 CYS D N 1
ATOM 14272 C CA . CYS D 1 76 ? 16.870 -26.577 4.756 1.00 9.60 43 CYS D CA 1
ATOM 14273 C C . CYS D 1 76 ? 16.294 -26.869 6.120 1.00 6.17 43 CYS D C 1
ATOM 14274 O O . CYS D 1 76 ? 16.452 -27.955 6.611 1.00 9.74 43 CYS D O 1
ATOM 14277 N N . PRO D 1 77 ? 15.618 -25.907 6.738 1.00 5.88 44 PRO D N 1
ATOM 14278 C CA . PRO D 1 77 ? 14.957 -26.174 8.020 1.00 11.61 44 PRO D CA 1
ATOM 14279 C C . PRO D 1 77 ? 13.811 -27.160 7.900 1.00 8.31 44 PRO D C 1
ATOM 14280 O O . PRO D 1 77 ? 13.076 -27.130 6.900 1.00 5.47 44 PRO D O 1
ATOM 14284 N N . VAL D 1 78 ? 13.625 -27.986 8.922 1.00 10.37 45 VAL D N 1
ATOM 14285 C CA . VAL D 1 78 ? 12.706 -29.100 8.752 1.00 16.96 45 VAL D CA 1
ATOM 14286 C C . VAL D 1 78 ? 11.252 -28.943 9.216 1.00 34.23 45 VAL D C 1
ATOM 14287 O O . VAL D 1 78 ? 10.358 -29.577 8.630 1.00 42.38 45 VAL D O 1
ATOM 14291 N N . PRO D 1 79 ? 10.957 -28.134 10.212 1.00 18.13 46 PRO D N 1
ATOM 14292 C CA . PRO D 1 79 ? 9.525 -27.956 9.947 1.00 10.16 46 PRO D CA 1
ATOM 14293 C C . PRO D 1 79 ? 9.436 -26.794 8.961 1.00 10.41 46 PRO D C 1
ATOM 14294 O O . PRO D 1 79 ? 9.528 -25.648 9.361 1.00 15.26 46 PRO D O 1
ATOM 14298 N N . ALA D 1 80 ? 9.333 -27.109 7.673 1.00 12.67 47 ALA D N 1
ATOM 14299 C CA . ALA D 1 80 ? 9.045 -26.119 6.603 1.00 10.82 47 ALA D CA 1
ATOM 14300 C C . ALA D 1 80 ? 8.733 -26.785 5.279 1.00 9.10 47 ALA D C 1
ATOM 14301 O O . ALA D 1 80 ? 9.183 -27.902 5.017 1.00 13.73 47 ALA D O 1
ATOM 14303 N N . SER D 1 81 ? 7.967 -26.087 4.446 1.00 8.05 48 SER D N 1
ATOM 14304 C CA . SER D 1 81 ? 7.980 -26.356 3.027 1.00 8.38 48 SER D CA 1
ATOM 14305 C C . SER D 1 81 ? 9.299 -25.758 2.487 1.00 10.09 48 SER D C 1
ATOM 14306 O O . SER D 1 81 ? 9.779 -24.730 2.977 1.00 7.13 48 SER D O 1
ATOM 14309 N N . TYR D 1 82 ? 9.865 -26.386 1.464 1.00 9.40 49 TYR D N 1
ATOM 14310 C CA . TYR D 1 82 ? 11.176 -25.960 0.973 1.00 9.31 49 TYR D CA 1
ATOM 14311 C C . TYR D 1 82 ? 11.143 -24.799 -0.044 1.00 6.71 49 TYR D C 1
ATOM 14312 O O . TYR D 1 82 ? 12.071 -24.045 -0.135 1.00 11.77 49 TYR D O 1
ATOM 14321 N N . ASN D 1 83 ? 10.036 -24.604 -0.721 1.00 6.73 50 ASN D N 1
ATOM 14322 C CA . ASN D 1 83 ? 9.982 -23.795 -1.941 1.00 6.31 50 ASN D CA 1
ATOM 14323 C C . ASN D 1 83 ? 10.376 -22.361 -1.916 1.00 7.58 50 ASN D C 1
ATOM 14324 O O . ASN D 1 83 ? 10.945 -21.899 -2.881 1.00 9.01 50 ASN D O 1
ATOM 14329 N N . ASP D 1 84 ? 10.019 -21.625 -0.870 1.00 6.23 51 ASP D N 1
ATOM 14330 C CA . ASP D 1 84 ? 10.285 -20.173 -0.806 1.00 7.38 51 ASP D CA 1
ATOM 14331 C C . ASP D 1 84 ? 11.448 -19.938 0.105 1.00 9.54 51 ASP D C 1
ATOM 14332 O O . ASP D 1 84 ? 11.804 -18.786 0.370 1.00 9.82 51 ASP D O 1
ATOM 14337 N N . ILE D 1 85 ? 12.050 -21.006 0.598 1.00 7.65 52 ILE D N 1
ATOM 14338 C CA . ILE D 1 85 ? 13.085 -20.836 1.582 1.00 10.45 52 ILE D CA 1
ATOM 14339 C C . ILE D 1 85 ? 14.408 -20.306 1.041 1.00 11.59 52 ILE D C 1
ATOM 14340 O O . ILE D 1 85 ? 15.087 -19.537 1.742 1.00 8.24 52 ILE D O 1
ATOM 14345 N N . PHE D 1 86 ? 14.753 -20.663 -0.192 1.00 9.95 53 PHE D N 1
ATOM 14346 C CA . PHE D 1 86 ? 16.115 -20.447 -0.676 1.00 7.51 53 PHE D CA 1
ATOM 14347 C C . PHE D 1 86 ? 16.269 -19.246 -1.578 1.00 10.91 53 PHE D C 1
ATOM 14348 O O . PHE D 1 86 ? 17.385 -18.855 -1.896 1.00 14.15 53 PHE D O 1
ATOM 14356 N N . ALA D 1 87 ? 15.167 -18.617 -1.956 1.00 15.72 54 ALA D N 1
ATOM 14357 C CA . ALA D 1 87 ? 15.216 -17.486 -2.898 1.00 15.57 54 ALA D CA 1
ATOM 14358 C C . ALA D 1 87 ? 15.897 -17.931 -4.182 1.00 12.89 54 ALA D C 1
ATOM 14359 O O . ALA D 1 87 ? 16.733 -17.231 -4.719 1.00 18.11 54 ALA D O 1
ATOM 14361 N N . ASP D 1 88 ? 15.490 -19.103 -4.653 1.00 16.05 55 ASP D N 1
ATOM 14362 C CA . ASP D 1 88 ? 16.099 -19.823 -5.764 1.00 19.59 55 ASP D CA 1
ATOM 14363 C C . ASP D 1 88 ? 14.984 -20.489 -6.632 1.00 15.51 55 ASP D C 1
ATOM 14364 O O . ASP D 1 88 ? 14.259 -21.371 -6.183 1.00 13.73 55 ASP D O 1
ATOM 14369 N N . SER D 1 89 ? 14.843 -20.007 -7.861 1.00 14.03 56 SER D N 1
ATOM 14370 C CA . SER D 1 89 ? 13.828 -20.475 -8.803 1.00 13.79 56 SER D CA 1
ATOM 14371 C C . SER D 1 89 ? 13.850 -21.967 -9.055 1.00 17.44 56 SER D C 1
ATOM 14372 O O . SER D 1 89 ? 12.805 -22.620 -9.147 1.00 13.00 56 SER D O 1
ATOM 14375 N N . LYS D 1 90 ? 15.053 -22.507 -9.178 1.00 18.53 57 LYS D N 1
ATOM 14376 C CA . LYS D 1 90 ? 15.230 -23.886 -9.556 1.00 10.09 57 LYS D CA 1
ATOM 14377 C C . LYS D 1 90 ? 14.747 -24.815 -8.452 1.00 9.37 57 LYS D C 1
ATOM 14378 O O . LYS D 1 90 ? 14.168 -25.860 -8.738 1.00 10.91 57 LYS D O 1
ATOM 14384 N N . ILE D 1 91 ? 14.993 -24.444 -7.204 1.00 8.19 58 ILE D N 1
ATOM 14385 C CA . ILE D 1 91 ? 14.449 -25.189 -6.068 1.00 10.99 58 ILE D CA 1
ATOM 14386 C C . ILE D 1 91 ? 12.923 -24.964 -5.968 1.00 12.64 58 ILE D C 1
ATOM 14387 O O . ILE D 1 91 ? 12.133 -25.906 -5.799 1.00 11.84 58 ILE D O 1
ATOM 14392 N N . HIS D 1 92 ? 12.499 -23.723 -6.085 1.00 10.73 59 HIS D N 1
ATOM 14393 C CA . HIS D 1 92 ? 11.095 -23.451 -6.007 1.00 13.78 59 HIS D CA 1
ATOM 14394 C C . HIS D 1 92 ? 10.322 -24.238 -7.055 1.00 9.37 59 HIS D C 1
ATOM 14395 O O . HIS D 1 92 ? 9.281 -24.759 -6.756 1.00 10.05 59 HIS D O 1
ATOM 14402 N N . ASP D 1 93 ? 10.810 -24.274 -8.284 1.00 8.70 60 ASP D N 1
ATOM 14403 C CA . ASP D 1 93 ? 10.007 -24.812 -9.401 1.00 10.41 60 ASP D CA 1
ATOM 14404 C C . ASP D 1 93 ? 10.282 -26.292 -9.611 1.00 12.12 60 ASP D C 1
ATOM 14405 O O . ASP D 1 93 ? 9.762 -26.870 -10.543 1.00 12.81 60 ASP D O 1
ATOM 14410 N N . HIS D 1 94 ? 11.122 -26.898 -8.774 1.00 8.87 61 HIS D N 1
ATOM 14411 C CA . HIS D 1 94 ? 11.471 -28.291 -8.947 1.00 9.07 61 HIS D CA 1
ATOM 14412 C C . HIS D 1 94 ? 10.254 -29.211 -8.948 1.00 12.72 61 HIS D C 1
ATOM 14413 O O . HIS D 1 94 ? 9.362 -29.114 -8.074 1.00 17.24 61 HIS D O 1
ATOM 14420 N N . VAL D 1 95 ? 10.229 -30.120 -9.905 1.00 10.38 62 VAL D N 1
ATOM 14421 C CA . VAL D 1 95 ? 9.214 -31.155 -9.983 1.00 8.39 62 VAL D CA 1
ATOM 14422 C C . VAL D 1 95 ? 9.937 -32.469 -9.714 1.00 11.49 62 VAL D C 1
ATOM 14423 O O . VAL D 1 95 ? 10.906 -32.807 -10.395 1.00 9.91 62 VAL D O 1
ATOM 14427 N N . GLY D 1 96 ? 9.493 -33.178 -8.679 1.00 11.04 63 GLY D N 1
ATOM 14428 C CA . GLY D 1 96 ? 10.059 -34.465 -8.312 1.00 6.95 63 GLY D CA 1
ATOM 14429 C C . GLY D 1 96 ? 10.649 -34.525 -6.895 1.00 12.87 63 GLY D C 1
ATOM 14430 O O . GLY D 1 96 ? 10.345 -33.707 -6.000 1.00 12.89 63 GLY D O 1
ATOM 14431 N N . TRP D 1 97 ? 11.539 -35.506 -6.740 1.00 11.78 64 TRP D N 1
ATOM 14432 C CA . TRP D 1 97 ? 12.232 -35.830 -5.503 1.00 7.16 64 TRP D CA 1
ATOM 14433 C C . TRP D 1 97 ? 13.215 -34.789 -5.031 1.00 5.98 64 TRP D C 1
ATOM 14434 O O . TRP D 1 97 ? 13.905 -34.198 -5.843 1.00 7.20 64 TRP D O 1
ATOM 14445 N N . VAL D 1 98 ? 13.245 -34.574 -3.715 1.00 4.73 65 VAL D N 1
ATOM 14446 C CA . VAL D 1 98 ? 14.377 -33.923 -3.028 1.00 10.02 65 VAL D CA 1
ATOM 14447 C C . VAL D 1 98 ? 14.818 -34.803 -1.857 1.00 6.84 65 VAL D C 1
ATOM 14448 O O . VAL D 1 98 ? 14.057 -35.633 -1.403 1.00 9.34 65 VAL D O 1
ATOM 14452 N N . TYR D 1 99 ? 16.019 -34.589 -1.346 1.00 8.87 66 TYR D N 1
ATOM 14453 C CA . TYR D 1 99 ? 16.533 -35.383 -0.208 1.00 13.36 66 TYR D CA 1
ATOM 14454 C C . TYR D 1 99 ? 16.883 -34.550 1.009 1.00 8.10 66 TYR D C 1
ATOM 14455 O O . TYR D 1 99 ? 17.427 -33.467 0.883 1.00 8.15 66 TYR D O 1
ATOM 14464 N N . TYR D 1 100 ? 16.524 -35.057 2.178 1.00 5.98 67 TYR D N 1
ATOM 14465 C CA . TYR D 1 100 ? 16.960 -34.476 3.426 1.00 7.83 67 TYR D CA 1
ATOM 14466 C C . TYR D 1 100 ? 17.951 -35.420 4.109 1.00 10.29 67 TYR D C 1
ATOM 14467 O O . TYR D 1 100 ? 17.793 -36.628 4.071 1.00 8.10 67 TYR D O 1
ATOM 14476 N N . GLN D 1 101 ? 18.973 -34.897 4.763 1.00 10.84 68 GLN D N 1
ATOM 14477 C CA . GLN D 1 101 ? 19.873 -35.802 5.441 1.00 9.45 68 GLN D CA 1
ATOM 14478 C C . GLN D 1 101 ? 20.532 -35.222 6.637 1.00 6.76 68 GLN D C 1
ATOM 14479 O O . GLN D 1 101 ? 20.944 -34.080 6.600 1.00 7.61 68 GLN D O 1
ATOM 14485 N N . ARG D 1 102 ? 20.700 -36.057 7.656 1.00 6.61 69 ARG D N 1
ATOM 14486 C CA . ARG D 1 102 ? 21.415 -35.692 8.855 1.00 5.66 69 ARG D CA 1
ATOM 14487 C C . ARG D 1 102 ? 21.732 -36.907 9.721 1.00 6.12 69 ARG D C 1
ATOM 14488 O O . ARG D 1 102 ? 21.142 -37.965 9.587 1.00 7.03 69 ARG D O 1
ATOM 14496 N N . ASP D 1 103 ? 22.616 -36.692 10.676 1.00 6.41 70 ASP D N 1
ATOM 14497 C CA . ASP D 1 103 ? 23.018 -37.723 11.601 1.00 9.34 70 ASP D CA 1
ATOM 14498 C C . ASP D 1 103 ? 22.114 -37.741 12.844 1.00 10.88 70 ASP D C 1
ATOM 14499 O O . ASP D 1 103 ? 21.612 -36.721 13.295 1.00 7.79 70 ASP D O 1
ATOM 14504 N N . VAL D 1 104 ? 21.882 -38.932 13.372 1.00 15.80 71 VAL D N 1
ATOM 14505 C CA . VAL D 1 104 ? 21.171 -39.080 14.620 1.00 12.99 71 VAL D CA 1
ATOM 14506 C C . VAL D 1 104 ? 21.850 -40.072 15.518 1.00 15.23 71 VAL D C 1
ATOM 14507 O O . VAL D 1 104 ? 22.370 -41.077 15.048 1.00 17.40 71 VAL D O 1
ATOM 14511 N N . ILE D 1 105 ? 21.789 -39.789 16.817 1.00 17.43 72 ILE D N 1
ATOM 14512 C CA . ILE D 1 105 ? 22.256 -40.683 17.871 1.00 12.86 72 ILE D CA 1
ATOM 14513 C C . ILE D 1 105 ? 21.103 -41.208 18.698 1.00 14.83 72 ILE D C 1
ATOM 14514 O O . ILE D 1 105 ? 20.283 -40.452 19.210 1.00 11.95 72 ILE D O 1
ATOM 14519 N N . VAL D 1 106 ? 21.056 -42.520 18.835 1.00 13.20 73 VAL D N 1
ATOM 14520 C CA . VAL D 1 106 ? 20.070 -43.165 19.675 1.00 14.05 73 VAL D CA 1
ATOM 14521 C C . VAL D 1 106 ? 20.608 -43.184 21.094 1.00 14.56 73 VAL D C 1
ATOM 14522 O O . VAL D 1 106 ? 21.707 -43.645 21.327 1.00 16.40 73 VAL D O 1
ATOM 14526 N N . PRO D 1 107 ? 19.849 -42.692 22.058 1.00 19.46 74 PRO D N 1
ATOM 14527 C CA . PRO D 1 107 ? 20.448 -42.669 23.386 1.00 17.79 74 PRO D CA 1
ATOM 14528 C C . PRO D 1 107 ? 20.884 -44.047 23.901 1.00 18.55 74 PRO D C 1
ATOM 14529 O O . PRO D 1 107 ? 20.180 -45.044 23.687 1.00 15.34 74 PRO D O 1
ATOM 14533 N N . LYS D 1 108 ? 22.040 -44.077 24.571 1.00 17.29 75 LYS D N 1
ATOM 14534 C CA . LYS D 1 108 ? 22.610 -45.322 25.086 1.00 15.61 75 LYS D CA 1
ATOM 14535 C C . LYS D 1 108 ? 21.660 -46.013 26.063 1.00 16.61 75 LYS D C 1
ATOM 14536 O O . LYS D 1 108 ? 21.656 -47.210 26.128 1.00 19.89 75 LYS D O 1
ATOM 14542 N N . GLY D 1 109 ? 20.853 -45.251 26.810 1.00 22.65 76 GLY D N 1
ATOM 14543 C CA . GLY D 1 109 ? 19.861 -45.808 27.751 1.00 13.63 76 GLY D CA 1
ATOM 14544 C C . GLY D 1 109 ? 18.528 -46.290 27.164 1.00 20.47 76 GLY D C 1
ATOM 14545 O O . GLY D 1 109 ? 17.612 -46.639 27.921 1.00 24.76 76 GLY D O 1
ATOM 14546 N N . TRP D 1 110 ? 18.413 -46.321 25.832 1.00 17.61 77 TRP D N 1
ATOM 14547 C CA . TRP D 1 110 ? 17.265 -46.921 25.141 1.00 11.58 77 TRP D CA 1
ATOM 14548 C C . TRP D 1 110 ? 17.485 -48.399 24.794 1.00 14.70 77 TRP D C 1
ATOM 14549 O O . TRP D 1 110 ? 16.717 -48.972 24.022 1.00 12.82 77 TRP D O 1
ATOM 14560 N N . SER D 1 111 ? 18.539 -49.030 25.308 1.00 14.62 78 SER D N 1
ATOM 14561 C CA . SER D 1 111 ? 18.675 -50.495 25.112 1.00 20.03 78 SER D CA 1
ATOM 14562 C C . SER D 1 111 ? 17.589 -51.056 26.001 1.00 28.44 78 SER D C 1
ATOM 14563 O O . SER D 1 111 ? 17.239 -50.438 27.033 1.00 40.37 78 SER D O 1
ATOM 14566 N N . GLU D 1 112 ? 16.964 -52.136 25.546 1.00 13.70 79 GLU D N 1
ATOM 14567 C CA . GLU D 1 112 ? 15.776 -52.664 26.198 1.00 15.64 79 GLU D CA 1
ATOM 14568 C C . GLU D 1 112 ? 14.509 -51.868 25.852 1.00 16.28 79 GLU D C 1
ATOM 14569 O O . GLU D 1 112 ? 13.470 -52.063 26.484 1.00 35.53 79 GLU D O 1
ATOM 14575 N N . GLU D 1 113 ? 14.580 -50.980 24.859 1.00 17.86 80 GLU D N 1
ATOM 14576 C CA . GLU D 1 113 ? 13.384 -50.200 24.473 1.00 18.95 80 GLU D CA 1
ATOM 14577 C C . GLU D 1 113 ? 13.331 -50.514 23.013 1.00 17.04 80 GLU D C 1
ATOM 14578 O O . GLU D 1 113 ? 14.326 -50.904 22.423 1.00 22.84 80 GLU D O 1
ATOM 14584 N N . ARG D 1 114 ? 12.165 -50.318 22.422 1.00 23.36 81 ARG D N 1
ATOM 14585 C CA . ARG D 1 114 ? 12.033 -50.268 20.954 1.00 17.72 81 ARG D CA 1
ATOM 14586 C C . ARG D 1 114 ? 12.175 -48.778 20.615 1.00 12.90 81 ARG D C 1
ATOM 14587 O O . ARG D 1 114 ? 11.883 -47.923 21.446 1.00 11.33 81 ARG D O 1
ATOM 14595 N N . TYR D 1 115 ? 12.624 -48.463 19.407 1.00 13.08 82 TYR D N 1
ATOM 14596 C CA . TYR D 1 115 ? 12.629 -47.068 18.983 1.00 12.45 82 TYR D CA 1
ATOM 14597 C C . TYR D 1 115 ? 12.226 -46.873 17.511 1.00 13.32 82 TYR D C 1
ATOM 14598 O O . TYR D 1 115 ? 12.391 -47.774 16.671 1.00 12.22 82 TYR D O 1
ATOM 14607 N N . LEU D 1 116 ? 11.654 -45.698 17.236 1.00 11.15 83 LEU D N 1
ATOM 14608 C CA . LEU D 1 116 ? 11.072 -45.370 15.928 1.00 10.82 83 LEU D CA 1
ATOM 14609 C C . LEU D 1 116 ? 11.489 -44.005 15.386 1.00 7.26 83 LEU D C 1
ATOM 14610 O O . LEU D 1 116 ? 11.677 -43.076 16.135 1.00 10.23 83 LEU D O 1
ATOM 14615 N N . VAL D 1 117 ? 11.583 -43.882 14.074 1.00 5.46 84 VAL D N 1
ATOM 14616 C CA . VAL D 1 117 ? 11.698 -42.579 13.456 1.00 8.40 84 VAL D CA 1
ATOM 14617 C C . VAL D 1 117 ? 10.340 -42.242 12.864 1.00 11.12 84 VAL D C 1
ATOM 14618 O O . VAL D 1 117 ? 9.744 -43.060 12.155 1.00 8.80 84 VAL D O 1
ATOM 14622 N N . ARG D 1 118 ? 9.852 -41.040 13.161 1.00 7.35 85 ARG D N 1
ATOM 14623 C CA . ARG D 1 118 ? 8.543 -40.638 12.693 1.00 9.65 85 ARG D CA 1
ATOM 14624 C C . ARG D 1 118 ? 8.518 -39.268 12.034 1.00 12.14 85 ARG D C 1
ATOM 14625 O O . ARG D 1 118 ? 8.960 -38.291 12.655 1.00 11.33 85 ARG D O 1
ATOM 14633 N N . CYS D 1 119 ? 7.988 -39.207 10.800 1.00 10.83 86 CYS D N 1
ATOM 14634 C CA . CYS D 1 119 ? 7.599 -37.953 10.163 1.00 5.92 86 CYS D CA 1
ATOM 14635 C C . CYS D 1 119 ? 6.163 -37.634 10.484 1.00 6.83 86 CYS D C 1
ATOM 14636 O O . CYS D 1 119 ? 5.291 -38.436 10.156 1.00 10.76 86 CYS D O 1
ATOM 14639 N N . GLU D 1 120 ? 5.883 -36.477 11.085 1.00 4.58 87 GLU D N 1
ATOM 14640 C CA . GLU D 1 120 ? 4.503 -36.041 11.177 1.00 3.73 87 GLU D CA 1
ATOM 14641 C C . GLU D 1 120 ? 3.848 -35.950 9.812 1.00 5.91 87 GLU D C 1
ATOM 14642 O O . GLU D 1 120 ? 2.650 -36.247 9.674 1.00 12.18 87 GLU D O 1
ATOM 14648 N N . ALA D 1 121 ? 4.610 -35.552 8.807 1.00 5.82 88 ALA D N 1
ATOM 14649 C CA . ALA D 1 121 ? 4.095 -35.414 7.477 1.00 7.32 88 ALA D CA 1
ATOM 14650 C C . ALA D 1 121 ? 5.230 -35.125 6.492 1.00 7.88 88 ALA D C 1
ATOM 14651 O O . ALA D 1 121 ? 6.172 -34.445 6.821 1.00 14.16 88 ALA D O 1
ATOM 14653 N N . ALA D 1 122 ? 5.125 -35.662 5.284 1.00 7.23 89 ALA D N 1
ATOM 14654 C CA . ALA D 1 122 ? 6.017 -35.349 4.182 1.00 3.61 89 ALA D CA 1
ATOM 14655 C C . ALA D 1 122 ? 5.132 -35.203 2.954 1.00 5.79 89 ALA D C 1
ATOM 14656 O O . ALA D 1 122 ? 4.397 -36.130 2.557 1.00 6.36 89 ALA D O 1
ATOM 14658 N N . THR D 1 123 ? 5.180 -34.034 2.344 1.00 4.55 90 THR D N 1
ATOM 14659 C CA . THR D 1 123 ? 4.242 -33.749 1.294 1.00 7.05 90 THR D CA 1
ATOM 14660 C C . THR D 1 123 ? 5.045 -33.697 -0.009 1.00 6.63 90 THR D C 1
ATOM 14661 O O . THR D 1 123 ? 5.950 -32.876 -0.148 1.00 5.60 90 THR D O 1
ATOM 14665 N N . HIS D 1 124 ? 4.725 -34.581 -0.961 1.00 9.28 91 HIS D N 1
ATOM 14666 C CA . HIS D 1 124 ? 3.542 -35.483 -0.888 1.00 9.79 91 HIS D CA 1
ATOM 14667 C C . HIS D 1 124 ? 3.869 -36.947 -0.579 1.00 4.70 91 HIS D C 1
ATOM 14668 O O . HIS D 1 124 ? 3.047 -37.663 -0.041 1.00 3.78 91 HIS D O 1
ATOM 14675 N N . HIS D 1 125 ? 5.065 -37.388 -0.901 1.00 4.15 92 HIS D N 1
ATOM 14676 C CA . HIS D 1 125 ? 5.359 -38.814 -0.851 1.00 6.60 92 HIS D CA 1
ATOM 14677 C C . HIS D 1 125 ? 6.732 -38.935 -0.242 1.00 7.74 92 HIS D C 1
ATOM 14678 O O . HIS D 1 125 ? 7.704 -38.475 -0.824 1.00 8.57 92 HIS D O 1
ATOM 14685 N N . GLY D 1 126 ? 6.810 -39.549 0.930 1.00 6.85 93 GLY D N 1
ATOM 14686 C CA . GLY D 1 126 ? 8.058 -39.595 1.719 1.00 5.77 93 GLY D CA 1
ATOM 14687 C C . GLY D 1 126 ? 8.661 -40.999 1.843 1.00 12.54 93 GLY D C 1
ATOM 14688 O O . GLY D 1 126 ? 7.934 -41.993 1.975 1.00 8.77 93 GLY D O 1
ATOM 14689 N N . ARG D 1 127 ? 9.991 -41.086 1.785 1.00 11.84 94 ARG D N 1
ATOM 14690 C CA . ARG D 1 127 ? 10.685 -42.342 2.078 1.00 10.08 94 ARG D CA 1
ATOM 14691 C C . ARG D 1 127 ? 11.730 -42.136 3.161 1.00 9.61 94 ARG D C 1
ATOM 14692 O O . ARG D 1 127 ? 12.512 -41.197 3.095 1.00 9.07 94 ARG D O 1
ATOM 14700 N N . ILE D 1 128 ? 11.720 -43.000 4.172 1.00 10.33 95 ILE D N 1
ATOM 14701 C CA . ILE D 1 128 ? 12.691 -42.901 5.253 1.00 11.38 95 ILE D CA 1
ATOM 14702 C C . ILE D 1 128 ? 13.738 -43.967 4.984 1.00 15.28 95 ILE D C 1
ATOM 14703 O O . ILE D 1 128 ? 13.404 -45.146 4.744 1.00 10.48 95 ILE D O 1
ATOM 14708 N N . TYR D 1 129 ? 14.993 -43.528 5.046 1.00 11.94 96 TYR D N 1
ATOM 14709 C CA . TYR D 1 129 ? 16.133 -44.385 4.928 1.00 11.01 96 TYR D CA 1
ATOM 14710 C C . TYR D 1 129 ? 16.962 -44.277 6.193 1.00 10.88 96 TYR D C 1
ATOM 14711 O O . TYR D 1 129 ? 17.293 -43.199 6.640 1.00 12.78 96 TYR D O 1
ATOM 14720 N N . VAL D 1 130 ? 17.311 -45.405 6.769 1.00 14.82 97 VAL D N 1
ATOM 14721 C CA . VAL D 1 130 ? 18.099 -45.426 7.987 1.00 16.31 97 VAL D CA 1
ATOM 14722 C C . VAL D 1 130 ? 19.307 -46.251 7.618 1.00 11.40 97 VAL D C 1
ATOM 14723 O O . VAL D 1 130 ? 19.149 -47.385 7.182 1.00 15.90 97 VAL D O 1
ATOM 14727 N N . ASN D 1 131 ? 20.485 -45.645 7.717 1.00 10.70 98 ASN D N 1
ATOM 14728 C CA . ASN D 1 131 ? 21.732 -46.171 7.153 1.00 11.16 98 ASN D CA 1
ATOM 14729 C C . ASN D 1 131 ? 21.525 -46.754 5.762 1.00 9.81 98 ASN D C 1
ATOM 14730 O O . ASN D 1 131 ? 22.077 -47.804 5.415 1.00 11.38 98 ASN D O 1
ATOM 14735 N N . GLY D 1 132 ? 20.710 -46.079 4.965 1.00 9.03 99 GLY D N 1
ATOM 14736 C CA . GLY D 1 132 ? 20.470 -46.484 3.550 1.00 7.67 99 GLY D CA 1
ATOM 14737 C C . GLY D 1 132 ? 19.384 -47.528 3.283 1.00 9.41 99 GLY D C 1
ATOM 14738 O O . GLY D 1 132 ? 19.172 -47.916 2.144 1.00 9.73 99 GLY D O 1
ATOM 14739 N N . ASN D 1 133 ? 18.727 -47.999 4.343 1.00 11.65 100 ASN D N 1
ATOM 14740 C CA . ASN D 1 133 ? 17.657 -48.993 4.244 1.00 12.21 100 ASN D CA 1
ATOM 14741 C C . ASN D 1 133 ? 16.309 -48.279 4.062 1.00 10.59 100 ASN D C 1
ATOM 14742 O O . ASN D 1 133 ? 15.916 -47.451 4.893 1.00 13.29 100 ASN D O 1
ATOM 14747 N N . LEU D 1 134 ? 15.611 -48.566 2.980 1.00 7.59 101 LEU D N 1
ATOM 14748 C CA . LEU D 1 134 ? 14.232 -48.099 2.841 1.00 10.04 101 LEU D CA 1
ATOM 14749 C C . LEU D 1 134 ? 13.415 -48.754 3.952 1.00 6.86 101 LEU D C 1
ATOM 14750 O O . LEU D 1 134 ? 13.345 -49.961 3.987 1.00 6.15 101 LEU D O 1
ATOM 14755 N N . VAL D 1 135 ? 12.865 -47.984 4.885 1.00 4.23 102 VAL D N 1
ATOM 14756 C CA . VAL D 1 135 ? 12.140 -48.586 6.004 1.00 4.33 102 VAL D CA 1
ATOM 14757 C C . VAL D 1 135 ? 10.735 -48.050 6.194 1.00 5.87 102 VAL D C 1
ATOM 14758 O O . VAL D 1 135 ? 10.012 -48.493 7.093 1.00 4.56 102 VAL D O 1
ATOM 14762 N N . ALA D 1 136 ? 10.357 -47.096 5.353 1.00 7.83 103 ALA D N 1
ATOM 14763 C CA . ALA D 1 136 ? 9.022 -46.578 5.318 1.00 6.04 103 ALA D CA 1
ATOM 14764 C C . ALA D 1 136 ? 8.802 -45.905 3.986 1.00 6.06 103 ALA D C 1
ATOM 14765 O O . ALA D 1 136 ? 9.610 -45.143 3.523 1.00 7.95 103 ALA D O 1
ATOM 14767 N N . ASP D 1 137 ? 7.681 -46.181 3.370 1.00 10.65 104 ASP D N 1
ATOM 14768 C CA . ASP D 1 137 ? 7.359 -45.550 2.106 1.00 12.51 104 ASP D CA 1
ATOM 14769 C C . ASP D 1 137 ? 5.933 -45.116 2.211 1.00 5.34 104 ASP D C 1
ATOM 14770 O O . ASP D 1 137 ? 5.082 -45.908 2.395 1.00 8.69 104 ASP D O 1
ATOM 14775 N N . HIS D 1 138 ? 5.676 -43.845 2.088 1.00 7.87 105 HIS D N 1
ATOM 14776 C CA . HIS D 1 138 ? 4.355 -43.337 2.384 1.00 8.60 105 HIS D CA 1
ATOM 14777 C C . HIS D 1 138 ? 3.838 -42.386 1.307 1.00 8.92 105 HIS D C 1
ATOM 14778 O O . HIS D 1 138 ? 4.580 -41.491 0.844 1.00 8.58 105 HIS D O 1
ATOM 14785 N N . VAL D 1 139 ? 2.565 -42.546 0.957 1.00 9.29 106 VAL D N 1
ATOM 14786 C CA . VAL D 1 139 ? 2.014 -41.831 -0.178 1.00 12.65 106 VAL D CA 1
ATOM 14787 C C . VAL D 1 139 ? 1.251 -40.568 0.195 1.00 11.81 106 VAL D C 1
ATOM 14788 O O . VAL D 1 139 ? 1.488 -39.544 -0.417 1.00 24.87 106 VAL D O 1
ATOM 14792 N N . GLY D 1 140 ? 0.357 -40.537 1.150 1.00 7.59 107 GLY D N 1
ATOM 14793 C CA . GLY D 1 140 ? -0.343 -39.212 1.327 1.00 5.46 107 GLY D CA 1
ATOM 14794 C C . GLY D 1 140 ? 0.517 -38.058 1.869 1.00 5.30 107 GLY D C 1
ATOM 14795 O O . GLY D 1 140 ? 1.495 -38.270 2.524 1.00 8.06 107 GLY D O 1
ATOM 14796 N N . GLY D 1 141 ? 0.129 -36.824 1.651 1.00 4.56 108 GLY D N 1
ATOM 14797 C CA . GLY D 1 141 ? 1.007 -35.702 1.987 1.00 4.24 108 GLY D CA 1
ATOM 14798 C C . GLY D 1 141 ? 0.829 -34.997 3.341 1.00 5.69 108 GLY D C 1
ATOM 14799 O O . GLY D 1 141 ? 1.472 -34.021 3.598 1.00 4.77 108 GLY D O 1
ATOM 14800 N N . TYR D 1 142 ? -0.055 -35.480 4.204 1.00 6.57 109 TYR D N 1
ATOM 14801 C CA . TYR D 1 142 ? -0.471 -34.715 5.377 1.00 5.28 109 TYR D CA 1
ATOM 14802 C C . TYR D 1 142 ? -0.836 -35.575 6.588 1.00 7.70 109 TYR D C 1
ATOM 14803 O O . TYR D 1 142 ? -1.526 -35.110 7.490 1.00 9.08 109 TYR D O 1
ATOM 14812 N N . THR D 1 143 ? -0.373 -36.814 6.607 1.00 7.87 110 THR D N 1
ATOM 14813 C CA . THR D 1 143 ? -0.627 -37.754 7.691 1.00 10.13 110 THR D CA 1
ATOM 14814 C C . THR D 1 143 ? 0.691 -38.427 8.027 1.00 8.06 110 THR D C 1
ATOM 14815 O O . THR D 1 143 ? 1.542 -38.566 7.154 1.00 6.54 110 THR D O 1
ATOM 14819 N N . PRO D 1 144 ? 0.8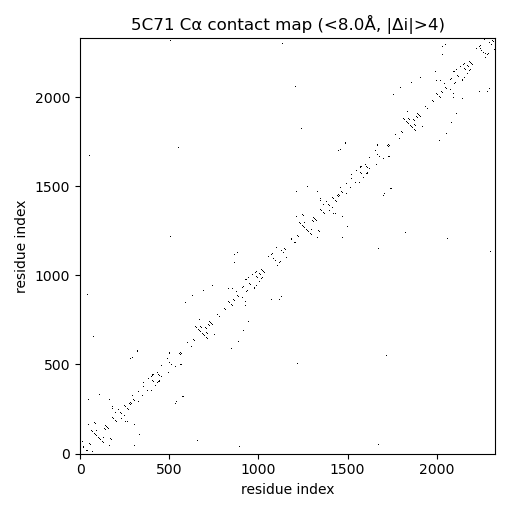46 -38.894 9.280 1.00 9.99 111 PRO D N 1
ATOM 14820 C CA . PRO D 1 144 ? 2.135 -39.440 9.742 1.00 11.02 111 PRO D CA 1
ATOM 14821 C C . PRO D 1 144 ? 2.496 -40.801 9.203 1.00 7.60 111 PRO D C 1
ATOM 14822 O O . PRO D 1 144 ? 1.630 -41.567 8.832 1.00 7.31 111 PRO D O 1
ATOM 14826 N N . PHE D 1 145 ? 3.797 -41.062 9.168 1.00 8.41 112 PHE D N 1
ATOM 14827 C CA . PHE D 1 145 ? 4.348 -42.378 8.910 1.00 6.36 112 PHE D CA 1
ATOM 14828 C C . PHE D 1 145 ? 5.645 -42.541 9.676 1.00 7.16 112 PHE D C 1
ATOM 14829 O O . PHE D 1 145 ? 6.252 -41.572 10.092 1.00 6.82 112 PHE D O 1
ATOM 14837 N N . GLU D 1 146 ? 6.070 -43.785 9.849 1.00 10.52 113 GLU D N 1
ATOM 14838 C CA . GLU D 1 146 ? 7.168 -44.127 10.783 1.00 7.77 113 GLU D CA 1
ATOM 14839 C C . GLU D 1 146 ? 7.734 -45.507 10.514 1.00 10.94 113 GLU D C 1
ATOM 14840 O O . GLU D 1 146 ? 7.158 -46.307 9.765 1.00 17.88 113 GLU D O 1
ATOM 14846 N N . ALA D 1 147 ? 8.881 -45.791 11.110 1.00 9.99 114 ALA D N 1
ATOM 14847 C CA . ALA D 1 147 ? 9.476 -47.118 10.973 1.00 12.72 114 ALA D CA 1
ATOM 14848 C C . ALA D 1 147 ? 10.149 -47.540 12.269 1.00 14.04 114 ALA D C 1
ATOM 14849 O O . ALA D 1 147 ? 10.781 -46.746 12.956 1.00 13.84 114 ALA D O 1
ATOM 14851 N N . ASP D 1 148 ? 9.963 -48.795 12.629 1.00 12.42 115 ASP D N 1
ATOM 14852 C CA . ASP D 1 148 ? 10.643 -49.332 13.784 1.00 15.46 115 ASP D CA 1
ATOM 14853 C C . ASP D 1 148 ? 12.072 -49.719 13.385 1.00 15.15 115 ASP D C 1
ATOM 14854 O O . ASP D 1 148 ? 12.267 -50.587 12.525 1.00 12.42 115 ASP D O 1
ATOM 14859 N N . ILE D 1 149 ? 13.049 -49.078 14.026 1.00 8.77 116 ILE D N 1
ATOM 14860 C CA . ILE D 1 149 ? 14.442 -49.299 13.698 1.00 14.17 116 ILE D CA 1
ATOM 14861 C C . ILE D 1 149 ? 15.238 -49.958 14.845 1.00 15.56 116 ILE D C 1
ATOM 14862 O O . ILE D 1 149 ? 16.489 -49.916 14.864 1.00 11.33 116 ILE D O 1
ATOM 14867 N N . THR D 1 150 ? 14.519 -50.598 15.759 1.00 10.85 117 THR D N 1
ATOM 14868 C CA . THR D 1 150 ? 15.124 -51.152 16.926 1.00 14.51 117 THR D CA 1
ATOM 14869 C C . THR D 1 150 ? 16.257 -52.103 16.566 1.00 21.43 117 THR D C 1
ATOM 14870 O O . THR D 1 150 ? 17.332 -52.053 17.177 1.00 18.21 117 THR D O 1
ATOM 14874 N N . ASP D 1 151 ? 16.030 -52.940 15.554 1.00 18.61 118 ASP D N 1
ATOM 14875 C CA . ASP D 1 151 ? 17.005 -53.959 15.187 1.00 17.77 118 ASP D CA 1
ATOM 14876 C C . ASP D 1 151 ? 17.982 -53.512 14.151 1.00 17.52 118 ASP D C 1
ATOM 14877 O O . ASP D 1 151 ? 18.846 -54.280 13.752 1.00 27.30 118 ASP D O 1
ATOM 14882 N N . LEU D 1 152 ? 17.850 -52.271 13.717 1.00 14.88 119 LEU D N 1
ATOM 14883 C CA . LEU D 1 152 ? 18.655 -51.748 12.642 1.00 12.69 119 LEU D CA 1
ATOM 14884 C C . LEU D 1 152 ? 19.840 -50.996 13.174 1.00 10.33 119 LEU D C 1
ATOM 14885 O O . LEU D 1 152 ? 20.886 -51.066 12.593 1.00 12.85 119 LEU D O 1
ATOM 14890 N N . VAL D 1 153 ? 19.620 -50.247 14.259 1.00 11.55 120 VAL D N 1
ATOM 14891 C CA . VAL D 1 153 ? 20.568 -49.371 14.896 1.00 6.57 120 VAL D CA 1
ATOM 14892 C C . VAL D 1 153 ? 20.618 -49.660 16.391 1.00 12.07 120 VAL D C 1
ATOM 14893 O O . VAL D 1 153 ? 19.588 -49.822 17.056 1.00 11.18 120 VAL D O 1
ATOM 14897 N N . ALA D 1 154 ? 21.830 -49.684 16.923 1.00 9.27 121 ALA D N 1
ATOM 14898 C CA . ALA D 1 154 ? 22.053 -50.063 18.301 1.00 13.00 121 ALA D CA 1
ATOM 14899 C C . ALA D 1 154 ? 22.070 -48.813 19.157 1.00 14.17 121 ALA D C 1
ATOM 14900 O O . ALA D 1 154 ? 22.569 -47.759 18.736 1.00 12.62 121 ALA D O 1
ATOM 14902 N N . ALA D 1 155 ? 21.561 -48.958 20.372 1.00 12.96 122 ALA D N 1
ATOM 14903 C CA . ALA D 1 155 ? 21.426 -47.848 21.310 1.00 14.45 122 ALA D CA 1
ATOM 14904 C C . ALA D 1 155 ? 22.802 -47.321 21.633 1.00 16.24 122 ALA D C 1
ATOM 14905 O O . ALA D 1 155 ? 23.690 -48.097 21.895 1.00 15.72 122 ALA D O 1
ATOM 14907 N N . GLY D 1 156 ? 22.977 -46.006 21.600 1.00 16.37 123 GLY D N 1
ATOM 14908 C CA . GLY D 1 156 ? 24.285 -45.380 21.875 1.00 16.69 123 GLY D CA 1
ATOM 14909 C C . GLY D 1 156 ? 25.052 -45.050 20.605 1.00 15.47 123 GLY D C 1
ATOM 14910 O O . GLY D 1 156 ? 26.037 -44.331 20.643 1.00 16.63 123 GLY D O 1
ATOM 14911 N N . GLU D 1 157 ? 24.597 -45.567 19.474 1.00 15.66 124 GLU D N 1
ATOM 14912 C CA . GLU D 1 157 ? 25.282 -45.321 18.209 1.00 27.76 124 GLU D CA 1
ATOM 14913 C C . GLU D 1 157 ? 24.584 -44.282 17.309 1.00 27.54 124 GLU D C 1
ATOM 14914 O O . GLU D 1 157 ? 23.365 -44.006 17.431 1.00 17.77 124 GLU D O 1
ATOM 14920 N N . GLN D 1 158 ? 25.396 -43.736 16.410 1.00 17.68 125 GLN D N 1
ATOM 14921 C CA . GLN D 1 158 ? 24.963 -42.813 15.405 1.00 8.87 125 GLN D CA 1
ATOM 14922 C C . GLN D 1 158 ? 24.539 -43.544 14.103 1.00 18.31 125 GLN D C 1
ATOM 14923 O O . GLN D 1 158 ? 25.089 -44.607 13.742 1.00 18.91 125 GLN D O 1
ATOM 14929 N N . PHE D 1 159 ? 23.562 -42.957 13.407 1.00 13.07 126 PHE D N 1
ATOM 14930 C CA . PHE D 1 159 ? 23.119 -43.446 12.132 1.00 8.52 126 PHE D CA 1
ATOM 14931 C C . PHE D 1 159 ? 22.768 -42.311 11.213 1.00 13.84 126 PHE D C 1
ATOM 14932 O O . PHE D 1 159 ? 22.475 -41.209 11.649 1.00 15.86 126 PHE D O 1
ATOM 14940 N N . ARG D 1 160 ? 22.762 -42.588 9.916 1.00 21.96 127 ARG D N 1
ATOM 14941 C CA . ARG D 1 160 ? 22.410 -41.562 8.948 1.00 18.99 127 ARG D CA 1
ATOM 14942 C C . ARG D 1 160 ? 20.898 -41.658 8.596 1.00 17.07 127 ARG D C 1
ATOM 14943 O O . ARG D 1 160 ? 20.410 -42.727 8.249 1.00 11.87 127 ARG D O 1
ATOM 14951 N N . LEU D 1 161 ? 20.193 -40.530 8.731 1.00 10.18 128 LEU D N 1
ATOM 14952 C CA . LEU D 1 161 ? 18.810 -40.382 8.336 1.00 8.70 128 LEU D CA 1
ATOM 14953 C C . LEU D 1 161 ? 18.729 -39.617 7.030 1.00 9.50 128 LEU D C 1
ATOM 14954 O O . LEU D 1 161 ? 19.149 -38.481 6.975 1.00 10.52 128 LEU D O 1
ATOM 14959 N N . THR D 1 162 ? 18.199 -40.253 5.991 1.00 7.46 129 THR D N 1
ATOM 14960 C CA . THR D 1 162 ? 17.923 -39.636 4.698 1.00 6.40 129 THR D CA 1
ATOM 14961 C C . THR D 1 162 ? 16.434 -39.774 4.476 1.00 6.01 129 THR D C 1
ATOM 14962 O O . THR D 1 162 ? 15.883 -40.841 4.571 1.00 9.90 129 THR D O 1
ATOM 14966 N N . ILE D 1 163 ? 15.775 -38.674 4.198 1.00 6.84 130 ILE D N 1
ATOM 14967 C CA . ILE D 1 163 ? 14.370 -38.685 3.893 1.00 7.83 130 ILE D CA 1
ATOM 14968 C C . ILE D 1 163 ? 14.152 -38.053 2.528 1.00 8.19 130 ILE D C 1
ATOM 14969 O O . ILE D 1 163 ? 14.490 -36.887 2.299 1.00 7.73 130 ILE D O 1
ATOM 14974 N N . ALA D 1 164 ? 13.621 -38.861 1.617 1.00 10.61 131 ALA D N 1
ATOM 14975 C CA . ALA D 1 164 ? 13.298 -38.436 0.261 1.00 6.57 131 ALA D CA 1
ATOM 14976 C C . ALA D 1 164 ? 11.855 -38.035 0.272 1.00 8.51 131 ALA D C 1
ATOM 14977 O O . ALA D 1 164 ? 11.015 -38.680 0.909 1.00 8.78 131 ALA D O 1
ATOM 14979 N N . VAL D 1 165 ? 11.561 -36.957 -0.425 1.00 10.45 132 VAL D N 1
ATOM 14980 C CA . VAL D 1 165 ? 10.192 -36.440 -0.514 1.00 7.64 132 VAL D CA 1
ATOM 14981 C C . VAL D 1 165 ? 9.910 -35.999 -1.935 1.00 6.42 132 VAL D C 1
ATOM 14982 O O . VAL D 1 165 ? 10.659 -35.195 -2.506 1.00 7.09 132 VAL D O 1
ATOM 14986 N N . ASP D 1 166 ? 8.827 -36.514 -2.491 1.00 5.69 133 ASP D N 1
ATOM 14987 C CA . ASP D 1 166 ? 8.453 -36.215 -3.860 1.00 7.17 133 ASP D CA 1
ATOM 14988 C C . ASP D 1 166 ? 7.247 -35.315 -3.848 1.00 8.30 133 ASP D C 1
ATOM 14989 O O . ASP D 1 166 ? 6.432 -35.378 -2.950 1.00 8.68 133 ASP D O 1
ATOM 14994 N N . ASN D 1 167 ? 7.146 -34.466 -4.853 1.00 7.69 134 ASN D N 1
ATOM 14995 C CA . ASN D 1 167 ? 6.030 -33.558 -4.988 1.00 7.91 134 ASN D CA 1
ATOM 14996 C C . ASN D 1 167 ? 5.160 -33.797 -6.225 1.00 8.16 134 ASN D C 1
ATOM 14997 O O . ASN D 1 167 ? 4.231 -33.052 -6.459 1.00 10.37 134 ASN D O 1
ATOM 15002 N N . GLU D 1 168 ? 5.470 -34.797 -7.037 1.00 8.14 135 GLU D N 1
ATOM 15003 C CA . GLU D 1 168 ? 4.717 -35.022 -8.256 1.00 10.25 135 GLU D CA 1
ATOM 15004 C C . GLU D 1 168 ? 3.260 -35.475 -7.967 1.00 14.68 135 GLU D C 1
ATOM 15005 O O . GLU D 1 168 ? 3.014 -36.479 -7.252 1.00 14.49 135 GLU D O 1
ATOM 15011 N N . LEU D 1 169 ? 2.298 -34.767 -8.526 1.00 5.95 136 LEU D N 1
ATOM 15012 C CA . LEU D 1 169 ? 0.909 -35.230 -8.489 1.00 5.31 136 LEU D CA 1
ATOM 15013 C C . LEU D 1 169 ? 0.567 -35.887 -9.823 1.00 7.56 136 LEU D C 1
ATOM 15014 O O . LEU D 1 169 ? 1.016 -35.462 -10.873 1.00 8.32 136 LEU D O 1
ATOM 15019 N N . THR D 1 170 ? -0.252 -36.920 -9.767 1.00 7.15 137 THR D N 1
ATOM 15020 C CA . THR D 1 170 ? -0.734 -37.630 -10.942 1.00 5.55 137 THR D CA 1
ATOM 15021 C C . THR D 1 170 ? -2.240 -37.713 -10.790 1.00 7.88 137 THR D C 1
ATOM 15022 O O . THR D 1 170 ? -2.790 -37.213 -9.817 1.00 10.21 137 THR D O 1
ATOM 15026 N N . TYR D 1 171 ? -2.911 -38.351 -11.743 1.00 7.74 138 TYR D N 1
ATOM 15027 C CA . TYR D 1 171 ? -4.348 -38.618 -11.620 1.00 9.38 138 TYR D CA 1
ATOM 15028 C C . TYR D 1 171 ? -4.700 -39.613 -10.516 1.00 10.37 138 TYR D C 1
ATOM 15029 O O . TYR D 1 171 ? -5.865 -39.744 -10.200 1.00 8.42 138 TYR D O 1
ATOM 15038 N N . GLN D 1 172 ? -3.721 -40.310 -9.928 1.00 10.25 139 GLN D N 1
ATOM 15039 C CA . GLN D 1 172 ? -4.030 -41.192 -8.805 1.00 7.64 139 GLN D CA 1
ATOM 15040 C C . GLN D 1 172 ? -3.638 -40.604 -7.446 1.00 8.45 139 GLN D C 1
ATOM 15041 O O . GLN D 1 172 ? -4.006 -41.149 -6.399 1.00 7.40 139 GLN D O 1
ATOM 15047 N N . THR D 1 173 ? -2.900 -39.503 -7.437 1.00 7.50 140 THR D N 1
ATOM 15048 C CA . THR D 1 173 ? -2.602 -38.847 -6.163 1.00 8.36 140 THR D CA 1
ATOM 15049 C C . THR D 1 173 ? -3.850 -38.180 -5.666 1.00 12.26 140 THR D C 1
ATOM 15050 O O . THR D 1 173 ? -4.680 -37.768 -6.452 1.00 11.21 140 THR D O 1
ATOM 15054 N N . ILE D 1 174 ? -4.027 -38.083 -4.363 1.00 17.40 141 ILE D N 1
ATOM 15055 C CA . ILE D 1 174 ? -5.349 -37.630 -3.919 1.00 19.62 141 ILE D CA 1
ATOM 15056 C C . ILE D 1 174 ? -5.561 -36.152 -3.994 1.00 37.52 141 ILE D C 1
ATOM 15057 O O . ILE D 1 174 ? -6.734 -35.750 -4.168 1.00 48.99 141 ILE D O 1
ATOM 15062 N N . PRO D 1 175 ? -4.509 -35.321 -3.819 1.00 14.69 142 PRO D N 1
ATOM 15063 C CA . PRO D 1 175 ? -4.862 -34.179 -4.694 1.00 14.74 142 PRO D CA 1
ATOM 15064 C C . PRO D 1 175 ? -4.280 -34.600 -6.023 1.00 10.15 142 PRO D C 1
ATOM 15065 O O . PRO D 1 175 ? -3.089 -34.874 -6.086 1.00 5.58 142 PRO D O 1
ATOM 15069 N N . PRO D 1 176 ? -5.121 -34.763 -7.050 1.00 11.57 143 PRO D N 1
ATOM 15070 C CA . PRO D 1 176 ? -4.586 -35.229 -8.330 1.00 6.70 143 PRO D CA 1
ATOM 15071 C C . PRO D 1 176 ? -3.952 -34.137 -9.151 1.00 7.21 143 PRO D C 1
ATOM 15072 O O . PRO D 1 176 ? -4.279 -32.971 -8.991 1.00 8.39 143 PRO D O 1
ATOM 15076 N N . GLY D 1 177 ? -3.079 -34.531 -10.064 1.00 6.31 144 GLY D N 1
ATOM 15077 C CA . GLY D 1 177 ? -2.480 -33.581 -11.008 1.00 8.26 144 GLY D CA 1
ATOM 15078 C C . GLY D 1 177 ? -1.825 -34.276 -12.185 1.00 8.29 144 GLY D C 1
ATOM 15079 O O . GLY D 1 177 ? -2.056 -35.462 -12.428 1.00 10.38 144 GLY D O 1
ATOM 15080 N N . LYS D 1 178 ? -1.020 -33.529 -12.925 1.00 6.06 145 LYS D N 1
ATOM 15081 C CA . LYS D 1 178 ? -0.224 -34.119 -13.971 1.00 9.43 145 LYS D CA 1
ATOM 15082 C C . LYS D 1 178 ? 0.950 -33.246 -14.315 1.00 9.55 145 LYS D C 1
ATOM 15083 O O . LYS D 1 178 ? 0.801 -32.027 -14.501 1.00 7.76 145 LYS D O 1
ATOM 15089 N N . VAL D 1 179 ? 2.107 -33.884 -14.433 1.00 5.89 146 VAL D N 1
ATOM 15090 C CA . VAL D 1 179 ? 3.299 -33.195 -14.887 1.00 8.41 146 VAL D CA 1
ATOM 15091 C C . VAL D 1 179 ? 3.249 -33.054 -16.398 1.00 9.20 146 VAL D C 1
ATOM 15092 O O . VAL D 1 179 ? 2.896 -33.998 -17.076 1.00 10.30 146 VAL D O 1
ATOM 15096 N N . GLU D 1 180 ? 3.594 -31.868 -16.900 1.00 7.54 147 GLU D N 1
ATOM 15097 C CA . GLU D 1 180 ? 3.785 -31.645 -18.326 1.00 7.57 147 GLU D CA 1
ATOM 15098 C C . GLU D 1 180 ? 5.151 -31.036 -18.659 1.00 13.12 147 GLU D C 1
ATOM 15099 O O . GLU D 1 180 ? 5.904 -30.633 -17.763 1.00 12.79 147 GLU D O 1
ATOM 15105 N N . ILE D 1 181 ? 5.491 -31.016 -19.948 1.00 13.43 148 ILE D N 1
ATOM 15106 C CA . ILE D 1 181 ? 6.738 -30.393 -20.423 1.00 11.51 148 ILE D CA 1
ATOM 15107 C C . ILE D 1 181 ? 6.406 -29.213 -21.328 1.00 14.42 148 ILE D C 1
ATOM 15108 O O . ILE D 1 181 ? 5.729 -29.390 -22.310 1.00 19.32 148 ILE D O 1
ATOM 15113 N N . LEU D 1 182 ? 6.871 -28.007 -21.000 1.00 13.29 149 LEU D N 1
ATOM 15114 C CA . LEU D 1 182 ? 6.715 -26.888 -21.919 1.00 14.22 149 LEU D CA 1
ATOM 15115 C C . LEU D 1 182 ? 7.580 -27.156 -23.137 1.00 19.38 149 LEU D C 1
ATOM 15116 O O . LEU D 1 182 ? 8.783 -27.368 -23.003 1.00 15.84 149 LEU D O 1
ATOM 15121 N N . GLU D 1 183 ? 6.949 -27.166 -24.303 1.00 19.74 150 GLU D N 1
ATOM 15122 C CA . GLU D 1 183 ? 7.593 -27.529 -25.576 1.00 28.31 150 GLU D CA 1
ATOM 15123 C C . GLU D 1 183 ? 8.849 -26.710 -25.897 1.00 28.55 150 GLU D C 1
ATOM 15124 O O . GLU D 1 183 ? 9.873 -27.292 -26.205 1.00 16.69 150 GLU D O 1
ATOM 15130 N N . ALA D 1 184 ? 8.780 -25.379 -25.831 1.00 21.36 151 ALA D N 1
ATOM 15131 C CA . ALA D 1 184 ? 9.937 -24.565 -26.255 1.00 15.92 151 ALA D CA 1
ATOM 15132 C C . ALA D 1 184 ? 11.131 -24.640 -25.316 1.00 16.87 151 ALA D C 1
ATOM 15133 O O . ALA D 1 184 ? 12.258 -24.661 -25.767 1.00 20.01 151 ALA D O 1
ATOM 15135 N N . THR D 1 185 ? 10.892 -24.683 -24.012 1.00 17.09 152 THR D N 1
ATOM 15136 C CA . THR D 1 185 ? 11.981 -24.711 -23.040 1.00 16.79 152 THR D CA 1
ATOM 15137 C C . THR D 1 185 ? 12.322 -26.103 -22.525 1.00 12.36 152 THR D C 1
ATOM 15138 O O . THR D 1 185 ? 13.305 -26.284 -21.846 1.00 15.75 152 THR D O 1
ATOM 15142 N N . GLY D 1 186 ? 11.504 -27.091 -22.804 1.00 11.83 153 GLY D N 1
ATOM 15143 C CA . GLY D 1 186 ? 11.664 -28.388 -22.140 1.00 14.54 153 GLY D CA 1
ATOM 15144 C C . GLY D 1 186 ? 11.455 -28.359 -20.625 1.00 16.14 153 GLY D C 1
ATOM 15145 O O . GLY D 1 186 ? 11.718 -29.340 -19.925 1.00 15.81 153 GLY D O 1
ATOM 15146 N N . LYS D 1 187 ? 10.956 -27.247 -20.100 1.00 14.05 154 LYS D N 1
ATOM 15147 C CA . LYS D 1 187 ? 10.892 -27.114 -18.680 1.00 12.86 154 LYS D CA 1
ATOM 15148 C C . LYS D 1 187 ? 9.784 -27.985 -18.138 1.00 12.22 154 LYS D C 1
ATOM 15149 O O . LYS D 1 187 ? 8.686 -28.048 -18.689 1.00 12.54 154 LYS D O 1
ATOM 15155 N N . LYS D 1 188 ? 10.084 -28.632 -17.026 1.00 15.37 155 LYS D N 1
ATOM 15156 C CA . LYS D 1 188 ? 9.148 -29.516 -16.382 1.00 12.57 155 LYS D CA 1
ATOM 15157 C C . LYS D 1 188 ? 8.199 -28.725 -15.475 1.00 10.34 155 LYS D C 1
ATOM 15158 O O . LYS D 1 188 ? 8.613 -27.833 -14.740 1.00 12.06 155 LYS D O 1
ATOM 15164 N N . VAL D 1 189 ? 6.928 -29.078 -15.515 1.00 7.67 156 VAL D N 1
ATOM 15165 C CA . VAL D 1 189 ? 5.904 -28.231 -14.934 1.00 9.08 156 VAL D CA 1
ATOM 15166 C C . VAL D 1 189 ? 4.779 -29.060 -14.315 1.00 9.41 156 VAL D C 1
ATOM 15167 O O . VAL D 1 189 ? 4.378 -30.068 -14.893 1.00 10.59 156 VAL D O 1
ATOM 15171 N N . GLN D 1 190 ? 4.275 -28.641 -13.152 1.00 7.71 157 GLN D N 1
ATOM 15172 C CA . GLN D 1 190 ? 3.249 -29.402 -12.449 1.00 6.39 157 GLN D CA 1
ATOM 15173 C C . GLN D 1 190 ? 1.882 -28.766 -12.625 1.00 7.47 157 GLN D C 1
ATOM 15174 O O . GLN D 1 190 ? 1.675 -27.647 -12.190 1.00 12.68 157 GLN D O 1
ATOM 15180 N N . THR D 1 191 ? 0.937 -29.483 -13.227 1.00 5.69 158 THR D N 1
ATOM 15181 C CA . THR D 1 191 ? -0.420 -28.959 -13.329 1.00 9.23 158 THR D CA 1
ATOM 15182 C C . THR D 1 191 ? -1.261 -29.586 -12.244 1.00 9.06 158 THR D C 1
ATOM 15183 O O . THR D 1 191 ? -0.963 -30.667 -11.733 1.00 5.34 158 THR D O 1
ATOM 15187 N N . TYR D 1 192 ? -2.317 -28.853 -11.897 1.00 12.48 159 TYR D N 1
ATOM 15188 C CA . TYR D 1 192 ? -3.288 -29.279 -10.905 1.00 5.28 159 TYR D CA 1
ATOM 15189 C C . TYR D 1 192 ? -4.451 -28.316 -10.924 1.00 7.46 159 TYR D C 1
ATOM 15190 O O . TYR D 1 192 ? -4.375 -27.258 -11.534 1.00 5.92 159 TYR D O 1
ATOM 15199 N N . GLN D 1 193 ? -5.539 -28.692 -10.256 1.00 12.73 160 GLN D N 1
ATOM 15200 C CA . GLN D 1 193 ? -6.813 -27.999 -10.427 1.00 8.14 160 GLN D CA 1
ATOM 15201 C C . GLN D 1 193 ? -7.206 -27.255 -9.168 1.00 10.13 160 GLN D C 1
ATOM 15202 O O . GLN D 1 193 ? -8.265 -26.601 -9.119 1.00 15.79 160 GLN D O 1
ATOM 15208 N N . HIS D 1 194 ? -6.336 -27.280 -8.165 1.00 5.33 161 HIS D N 1
ATOM 15209 C CA . HIS D 1 194 ? -6.598 -26.562 -6.920 1.00 5.33 161 HIS D CA 1
ATOM 15210 C C . HIS D 1 194 ? -5.851 -25.238 -6.833 1.00 4.54 161 HIS D C 1
ATOM 15211 O O . HIS D 1 194 ? -4.811 -25.050 -7.447 1.00 3.39 161 HIS D O 1
ATOM 15218 N N . ASP D 1 195 ? -6.412 -24.334 -6.036 1.00 5.23 162 ASP D N 1
ATOM 15219 C CA . ASP D 1 195 ? -5.853 -22.983 -5.793 1.00 11.90 162 ASP D CA 1
ATOM 15220 C C . ASP D 1 195 ? -4.432 -22.899 -5.147 1.00 16.99 162 ASP D C 1
ATOM 15221 O O . ASP D 1 195 ? -3.361 -22.573 -5.813 1.00 18.08 162 ASP D O 1
ATOM 15226 N N . PHE D 1 196 ? -4.423 -23.156 -3.854 1.00 6.43 163 PHE D N 1
ATOM 15227 C CA . PHE D 1 196 ? -3.188 -23.078 -3.088 1.00 5.57 163 PHE D CA 1
ATOM 15228 C C . PHE D 1 196 ? -1.999 -23.778 -3.744 1.00 6.37 163 PHE D C 1
ATOM 15229 O O . PHE D 1 196 ? -2.145 -24.817 -4.394 1.00 4.58 163 PHE D O 1
ATOM 15237 N N . TYR D 1 197 ? -0.833 -23.164 -3.547 1.00 5.07 164 TYR D N 1
ATOM 15238 C CA . TYR D 1 197 ? 0.398 -23.510 -4.223 1.00 3.52 164 TYR D CA 1
ATOM 15239 C C . TYR D 1 197 ? 0.899 -24.818 -3.687 1.00 4.61 164 TYR D C 1
ATOM 15240 O O . TYR D 1 197 ? 0.869 -25.067 -2.477 1.00 4.59 164 TYR D O 1
ATOM 15249 N N . ASN D 1 198 ? 1.352 -25.662 -4.601 1.00 4.00 165 ASN D N 1
ATOM 15250 C CA . ASN D 1 198 ? 1.843 -27.006 -4.289 1.00 3.33 165 ASN D CA 1
ATOM 15251 C C . ASN D 1 198 ? 3.142 -27.025 -3.493 1.00 4.50 165 ASN D C 1
ATOM 15252 O O . ASN D 1 198 ? 4.151 -27.457 -3.980 1.00 3.49 165 ASN D O 1
ATOM 15257 N N . TYR D 1 199 ? 3.112 -26.530 -2.260 1.00 3.98 166 TYR D N 1
ATOM 15258 C CA . TYR D 1 199 ? 4.312 -26.465 -1.458 1.00 3.62 166 TYR D CA 1
ATOM 15259 C C . TYR D 1 199 ? 4.672 -27.877 -1.078 1.00 5.03 166 TYR D C 1
ATOM 15260 O O . TYR D 1 199 ? 3.799 -28.703 -0.851 1.00 5.83 166 TYR D O 1
ATOM 15269 N N . ALA D 1 200 ? 5.953 -28.160 -0.975 1.00 6.94 167 ALA D N 1
ATOM 15270 C CA . ALA D 1 200 ? 6.388 -29.515 -0.648 1.00 5.59 167 ALA D CA 1
ATOM 15271 C C . ALA D 1 200 ? 7.486 -29.457 0.380 1.00 5.25 167 ALA D C 1
ATOM 15272 O O . ALA D 1 200 ? 8.054 -28.403 0.658 1.00 4.64 167 ALA D O 1
ATOM 15274 N N . GLY D 1 201 ? 7.783 -30.625 0.916 1.00 4.90 168 GLY D N 1
ATOM 15275 C CA . GLY D 1 201 ? 8.907 -30.826 1.810 1.00 5.59 168 GLY D CA 1
ATOM 15276 C C . GLY D 1 201 ? 8.403 -31.397 3.137 1.00 10.65 168 GLY D C 1
ATOM 15277 O O . GLY D 1 201 ? 7.247 -31.884 3.224 1.00 7.79 168 GLY D O 1
ATOM 15278 N N . LEU D 1 202 ? 9.260 -31.343 4.157 1.00 5.86 169 LEU D N 1
ATOM 15279 C CA . LEU D 1 202 ? 8.907 -31.854 5.465 1.00 5.92 169 LEU D CA 1
ATOM 15280 C C . LEU D 1 202 ? 8.297 -30.690 6.179 1.00 7.04 169 LEU D C 1
ATOM 15281 O O . LEU D 1 202 ? 8.932 -29.974 6.895 1.00 8.85 169 LEU D O 1
ATOM 15286 N N . ALA D 1 203 ? 7.020 -30.495 5.954 1.00 10.65 170 ALA D N 1
ATOM 15287 C CA . ALA D 1 203 ? 6.382 -29.329 6.466 1.00 7.74 170 ALA D CA 1
ATOM 15288 C C . ALA D 1 203 ? 5.993 -29.528 7.917 1.00 9.15 170 ALA D C 1
ATOM 15289 O O . ALA D 1 203 ? 5.372 -28.628 8.511 1.00 9.82 170 ALA D O 1
ATOM 15291 N N . ARG D 1 204 ? 6.293 -30.696 8.489 1.00 4.27 171 ARG D N 1
ATOM 15292 C CA . ARG D 1 204 ? 5.937 -30.957 9.866 1.00 5.24 171 ARG D CA 1
ATOM 15293 C C . ARG D 1 204 ? 7.022 -31.668 10.632 1.00 6.03 171 ARG D C 1
ATOM 15294 O O . ARG D 1 204 ? 7.967 -32.189 10.054 1.00 5.91 171 ARG D O 1
ATOM 15302 N N . SER D 1 205 ? 6.870 -31.734 11.946 1.00 3.57 172 SER D N 1
ATOM 15303 C CA . SER D 1 205 ? 8.002 -32.128 12.761 1.00 5.69 172 SER D CA 1
ATOM 15304 C C . SER D 1 205 ? 8.432 -33.566 12.544 1.00 4.98 172 SER D C 1
ATOM 15305 O O . SER D 1 205 ? 7.632 -34.408 12.171 1.00 4.20 172 SER D O 1
ATOM 15308 N N . VAL D 1 206 ? 9.725 -33.816 12.758 1.00 6.60 173 VAL D N 1
ATOM 15309 C CA . VAL D 1 206 ? 10.296 -35.166 12.681 1.00 7.58 173 VAL D CA 1
ATOM 15310 C C . VAL D 1 206 ? 10.837 -35.584 14.067 1.00 8.85 173 VAL D C 1
ATOM 15311 O O . VAL D 1 206 ? 11.444 -34.780 14.789 1.00 5.33 173 VAL D O 1
ATOM 15315 N N . TRP D 1 207 ? 10.658 -36.873 14.388 1.00 8.38 174 TRP D N 1
ATOM 15316 C CA . TRP D 1 207 ? 10.956 -37.389 15.722 1.00 9.31 174 TRP D CA 1
ATOM 15317 C C . TRP D 1 207 ? 11.701 -38.722 15.765 1.00 8.80 174 TRP D C 1
ATOM 15318 O O . TRP D 1 207 ? 11.551 -39.575 14.862 1.00 6.18 174 TRP D O 1
ATOM 15329 N N . LEU D 1 208 ? 12.487 -38.881 16.839 1.00 8.90 175 LEU D N 1
ATOM 15330 C CA . LEU D 1 208 ? 13.004 -40.176 17.272 1.00 9.82 175 LEU D CA 1
ATOM 15331 C C . LEU D 1 208 ? 12.439 -40.446 18.632 1.00 10.78 175 LEU D C 1
ATOM 15332 O O . LEU D 1 208 ? 12.610 -39.638 19.527 1.00 12.12 175 LEU D O 1
ATOM 15337 N N . TYR D 1 209 ? 11.796 -41.593 18.805 1.00 12.26 176 TYR D N 1
ATOM 15338 C CA . TYR D 1 209 ? 11.156 -41.897 20.077 1.00 14.42 176 TYR D CA 1
ATOM 15339 C C . TYR D 1 209 ? 11.206 -43.371 20.454 1.00 14.07 176 TYR D C 1
ATOM 15340 O O . TYR D 1 209 ? 11.422 -44.253 19.620 1.00 10.70 176 TYR D O 1
ATOM 15349 N N . SER D 1 210 ? 10.976 -43.623 21.733 1.00 9.89 177 SER D N 1
ATOM 15350 C CA . SER D 1 210 ? 11.059 -44.961 22.265 1.00 10.12 177 SER D CA 1
ATOM 15351 C C . SER D 1 210 ? 9.744 -45.317 22.854 1.00 10.27 177 SER D C 1
ATOM 15352 O O . SER D 1 210 ? 9.022 -44.452 23.365 1.00 10.68 177 SER D O 1
ATOM 15355 N N . VAL D 1 211 ? 9.457 -46.610 22.795 1.00 11.57 178 VAL D N 1
ATOM 15356 C CA . VAL D 1 211 ? 8.348 -47.221 23.526 1.00 10.96 178 VAL D CA 1
ATOM 15357 C C . VAL D 1 211 ? 8.840 -48.533 24.133 1.00 14.71 178 VAL D C 1
ATOM 15358 O O . VAL D 1 211 ? 9.729 -49.200 23.576 1.00 15.10 178 VAL D O 1
ATOM 15362 N N . PRO D 1 212 ? 8.275 -48.923 25.279 1.00 14.45 179 PRO D N 1
ATOM 15363 C CA . PRO D 1 212 ? 8.666 -50.197 25.821 1.00 11.49 179 PRO D CA 1
ATOM 15364 C C . PRO D 1 212 ? 8.302 -51.364 24.891 1.00 11.94 179 PRO D C 1
ATOM 15365 O O . PRO D 1 212 ? 7.521 -51.231 23.957 1.00 13.71 179 PRO D O 1
ATOM 15369 N N . GLN D 1 213 ? 8.911 -52.495 25.176 1.00 10.23 180 GLN D N 1
ATOM 15370 C CA . GLN D 1 213 ? 8.720 -53.737 24.446 1.00 13.72 180 GLN D CA 1
ATOM 15371 C C . GLN D 1 213 ? 7.213 -54.118 24.411 1.00 16.21 180 GLN D C 1
ATOM 15372 O O . GLN D 1 213 ? 6.640 -54.425 23.359 1.00 14.15 180 GLN D O 1
ATOM 15378 N N . GLN D 1 214 ? 6.569 -54.073 25.570 1.00 12.40 181 GLN D N 1
ATOM 15379 C CA . GLN D 1 214 ? 5.124 -54.165 25.619 1.00 20.52 181 GLN D CA 1
ATOM 15380 C C . GLN D 1 214 ? 4.600 -52.733 25.643 1.00 23.29 181 GLN D C 1
ATOM 15381 O O . GLN D 1 214 ? 4.778 -52.029 26.634 1.00 22.67 181 GLN D O 1
ATOM 15387 N N . HIS D 1 215 ? 3.961 -52.283 24.569 1.00 18.14 182 HIS D N 1
ATOM 15388 C CA . HIS D 1 215 ? 3.506 -50.903 24.535 1.00 15.41 182 HIS D CA 1
ATOM 15389 C C . HIS D 1 215 ? 2.093 -50.800 24.026 1.00 14.64 182 HIS D C 1
ATOM 15390 O O . HIS D 1 215 ? 1.599 -51.686 23.335 1.00 13.26 182 HIS D O 1
ATOM 15397 N N . ILE D 1 216 ? 1.447 -49.714 24.422 1.00 13.34 183 ILE D N 1
ATOM 15398 C CA . ILE D 1 216 ? 0.210 -49.263 23.810 1.00 13.70 183 ILE D CA 1
ATOM 15399 C C . ILE D 1 216 ? 0.530 -48.720 22.427 1.00 15.85 183 ILE D C 1
ATOM 15400 O O . ILE D 1 216 ? 1.464 -47.935 22.249 1.00 11.37 183 ILE D O 1
ATOM 15405 N N . GLN D 1 217 ? -0.241 -49.184 21.452 1.00 16.23 184 GLN D N 1
ATOM 15406 C CA . GLN D 1 217 ? -0.043 -48.797 20.055 1.00 14.45 184 GLN D CA 1
ATOM 15407 C C . GLN D 1 217 ? -1.232 -47.965 19.535 1.00 12.43 184 GLN D C 1
ATOM 15408 O O . GLN D 1 217 ? -1.052 -47.122 18.663 1.00 11.99 184 GLN D O 1
ATOM 15414 N N . ASP D 1 218 ? -2.418 -48.146 20.101 1.00 12.00 185 ASP D N 1
ATOM 15415 C CA . ASP D 1 218 ? -3.552 -47.332 19.703 1.00 15.10 185 ASP D CA 1
ATOM 15416 C C . ASP D 1 218 ? -4.574 -47.244 20.814 1.00 11.10 185 ASP D C 1
ATOM 15417 O O . ASP D 1 218 ? -4.704 -48.145 21.620 1.00 10.04 185 ASP D O 1
ATOM 15422 N N . ILE D 1 219 ? -5.311 -46.149 20.833 1.00 10.80 186 ILE D N 1
ATOM 15423 C CA . ILE D 1 219 ? -6.436 -45.986 21.742 1.00 10.94 186 ILE D CA 1
ATOM 15424 C C . ILE D 1 219 ? -7.550 -45.354 20.942 1.00 13.80 186 ILE D C 1
ATOM 15425 O O . ILE D 1 219 ? -7.324 -44.450 20.133 1.00 15.62 186 ILE D O 1
ATOM 15430 N N . THR D 1 220 ? -8.755 -45.824 21.202 1.00 13.85 187 THR D N 1
ATOM 15431 C CA . THR D 1 220 ? -9.966 -45.203 20.734 1.00 11.57 187 THR D CA 1
ATOM 15432 C C . THR D 1 220 ? -10.888 -44.890 21.903 1.00 11.86 187 THR D C 1
ATOM 15433 O O . THR D 1 220 ? -11.131 -45.712 22.767 1.00 10.07 187 THR D O 1
ATOM 15437 N N . VAL D 1 221 ? -11.413 -43.684 21.913 1.00 17.96 188 VAL D N 1
ATOM 15438 C CA . VAL D 1 221 ? -12.340 -43.259 22.961 1.00 16.36 188 VAL D CA 1
ATOM 15439 C C . VAL D 1 221 ? -13.627 -42.808 22.287 1.00 17.22 188 VAL D C 1
ATOM 15440 O O . VAL D 1 221 ? -13.593 -42.235 21.205 1.00 19.53 188 VAL D O 1
ATOM 15444 N N . ARG D 1 222 ? -14.757 -43.074 22.926 1.00 18.22 189 ARG D N 1
ATOM 15445 C CA . ARG D 1 222 ? -16.050 -42.613 22.436 1.00 16.14 189 ARG D CA 1
ATOM 15446 C C . ARG D 1 222 ? -16.859 -42.129 23.631 1.00 17.24 189 ARG D C 1
ATOM 15447 O O . ARG D 1 222 ? -16.899 -42.783 24.661 1.00 20.24 189 ARG D O 1
ATOM 15455 N N . THR D 1 223 ? -17.494 -40.971 23.503 1.00 17.62 190 THR D N 1
ATOM 15456 C CA . THR D 1 223 ? -18.049 -40.313 24.666 1.00 14.50 190 THR D CA 1
ATOM 15457 C C . THR D 1 223 ? -19.524 -40.085 24.464 1.00 16.52 190 THR D C 1
ATOM 15458 O O . THR D 1 223 ? -19.921 -39.578 23.439 1.00 14.99 190 THR D O 1
ATOM 15462 N N . ASP D 1 224 ? -20.319 -40.458 25.459 1.00 15.79 191 ASP D N 1
ATOM 15463 C CA . ASP D 1 224 ? -21.766 -40.254 25.439 1.00 19.18 191 ASP D CA 1
ATOM 15464 C C . ASP D 1 224 ? -22.231 -39.739 26.811 1.00 22.97 191 ASP D C 1
ATOM 15465 O O . ASP D 1 224 ? -21.423 -39.450 27.697 1.00 27.41 191 ASP D O 1
ATOM 15470 N N . VAL D 1 225 ? -23.539 -39.605 26.972 1.00 26.25 192 VAL D N 1
ATOM 15471 C CA . VAL D 1 225 ? -24.115 -38.959 28.141 1.00 24.02 192 VAL D CA 1
ATOM 15472 C C . VAL D 1 225 ? -25.437 -39.654 28.445 1.00 27.08 192 VAL D C 1
ATOM 15473 O O . VAL D 1 225 ? -26.248 -39.864 27.551 1.00 32.78 192 VAL D O 1
ATOM 15477 N N . GLN D 1 226 ? -25.596 -40.068 29.697 1.00 30.54 193 GLN D N 1
ATOM 15478 C CA . GLN D 1 226 ? -26.855 -40.581 30.231 1.00 27.96 193 GLN D CA 1
ATOM 15479 C C . GLN D 1 226 ? -27.296 -39.646 31.335 1.00 25.77 193 GLN D C 1
ATOM 15480 O O . GLN D 1 226 ? -26.791 -39.714 32.459 1.00 24.17 193 GLN D O 1
ATOM 15486 N N . GLY D 1 227 ? -28.210 -38.747 31.029 1.00 17.81 194 GLY D N 1
ATOM 15487 C CA . GLY D 1 227 ? -28.625 -37.795 32.043 1.00 19.78 194 GLY D CA 1
ATOM 15488 C C . GLY D 1 227 ? -27.440 -36.931 32.365 1.00 15.05 194 GLY D C 1
ATOM 15489 O O . GLY D 1 227 ? -26.829 -36.422 31.456 1.00 23.62 194 GLY D O 1
ATOM 15490 N N . THR D 1 228 ? -27.106 -36.762 33.636 1.00 11.50 195 THR D N 1
ATOM 15491 C CA . THR D 1 228 ? -25.906 -35.980 34.029 1.00 15.71 195 THR D CA 1
ATOM 15492 C C . THR D 1 228 ? -24.565 -36.774 34.084 1.00 19.36 195 THR D C 1
ATOM 15493 O O . THR D 1 228 ? -23.481 -36.184 34.178 1.00 21.00 195 THR D O 1
ATOM 15497 N N . THR D 1 229 ? -24.653 -38.098 34.006 1.00 24.39 196 THR D N 1
ATOM 15498 C CA . THR D 1 229 ? -23.495 -38.981 33.990 1.00 22.00 196 THR D CA 1
ATOM 15499 C C . THR D 1 229 ? -22.896 -39.118 32.614 1.00 17.31 196 THR D C 1
ATOM 15500 O O . THR D 1 229 ? -23.585 -39.478 31.671 1.00 15.07 196 THR D O 1
ATOM 15504 N N . GLY D 1 230 ? -21.589 -38.892 32.530 1.00 18.86 197 GLY D N 1
ATOM 15505 C CA . GLY D 1 230 ? -20.852 -39.041 31.281 1.00 19.89 197 GLY D CA 1
ATOM 15506 C C . GLY D 1 230 ? -20.337 -40.460 31.094 1.00 21.61 197 GLY D C 1
ATOM 15507 O O . GLY D 1 230 ? -19.988 -41.121 32.066 1.00 19.69 197 GLY D O 1
ATOM 15508 N N . LEU D 1 231 ? -20.266 -40.905 29.838 1.00 19.46 198 LEU D N 1
ATOM 15509 C CA . LEU D 1 231 ? -19.846 -42.276 29.484 1.00 25.15 198 LEU D CA 1
ATOM 15510 C C . LEU D 1 231 ? -18.664 -42.271 28.508 1.00 22.60 198 LEU D C 1
ATOM 15511 O O . LEU D 1 231 ? -18.738 -41.627 27.460 1.00 15.60 198 LEU D O 1
ATOM 15516 N N . ILE D 1 232 ? -17.574 -42.967 28.842 1.00 17.68 199 ILE D N 1
ATOM 15517 C CA . ILE D 1 232 ? -16.503 -43.091 27.871 1.00 19.57 199 ILE D CA 1
ATOM 15518 C C . ILE D 1 232 ? -16.158 -44.526 27.568 1.00 15.25 199 ILE D C 1
ATOM 15519 O O . ILE D 1 232 ? -15.624 -45.249 28.387 1.00 24.48 199 ILE D O 1
ATOM 15524 N N . ASP D 1 233 ? -16.548 -44.940 26.381 1.00 12.72 200 ASP D N 1
ATOM 15525 C CA . ASP D 1 233 ? -16.114 -46.204 25.857 1.00 23.05 200 ASP D CA 1
ATOM 15526 C C . ASP D 1 233 ? -14.705 -46.050 25.376 1.00 16.82 200 ASP D C 1
ATOM 15527 O O . ASP D 1 233 ? -14.404 -45.228 24.517 1.00 17.83 200 ASP D O 1
ATOM 15532 N N . TYR D 1 234 ? -13.838 -46.851 25.954 1.00 15.32 201 TYR D N 1
ATOM 15533 C CA . TYR D 1 234 ? -12.481 -46.911 25.511 1.00 19.00 201 TYR D CA 1
ATOM 15534 C C . TYR D 1 234 ? -12.168 -48.261 24.914 1.00 20.96 201 TYR D C 1
ATOM 15535 O O . TYR D 1 234 ? -12.850 -49.247 25.142 1.00 22.16 201 TYR D O 1
ATOM 15544 N N . ASN D 1 235 ? -11.120 -48.257 24.121 1.00 22.22 202 ASN D N 1
ATOM 15545 C CA . ASN D 1 235 ? -10.538 -49.435 23.570 1.00 16.83 202 ASN D CA 1
ATOM 15546 C C . ASN D 1 235 ? -9.058 -49.162 23.449 1.00 16.41 202 ASN D C 1
ATOM 15547 O O . ASN D 1 235 ? -8.664 -48.197 22.809 1.00 12.27 202 ASN D O 1
ATOM 15552 N N . VAL D 1 236 ? -8.251 -50.013 24.059 1.00 13.45 203 VAL D N 1
ATOM 15553 C CA . VAL D 1 236 ? -6.817 -49.898 23.980 1.00 14.35 203 VAL D CA 1
ATOM 15554 C C . VAL D 1 236 ? -6.285 -51.080 23.217 1.00 12.25 203 VAL D C 1
ATOM 15555 O O . VAL D 1 236 ? -6.684 -52.219 23.510 1.00 15.60 203 VAL D O 1
ATOM 15559 N N . VAL D 1 237 ? -5.359 -50.817 22.290 1.00 8.49 204 VAL D N 1
ATOM 15560 C CA . VAL D 1 237 ? -4.708 -51.866 21.511 1.00 5.24 204 VAL D CA 1
ATOM 15561 C C . VAL D 1 237 ? -3.241 -51.873 21.855 1.00 7.70 204 VAL D C 1
ATOM 15562 O O . VAL D 1 237 ? -2.545 -50.894 21.641 1.00 12.26 204 VAL D O 1
ATOM 15566 N N . ALA D 1 238 ? -2.752 -52.976 22.395 1.00 10.64 205 ALA D N 1
ATOM 15567 C CA . ALA D 1 238 ? -1.386 -53.024 22.910 1.00 15.32 205 ALA D CA 1
ATOM 15568 C C . ALA D 1 238 ? -0.593 -54.192 22.326 1.00 19.46 205 ALA D C 1
ATOM 15569 O O . ALA D 1 238 ? -1.154 -55.240 22.036 1.00 20.83 205 ALA D O 1
ATOM 15571 N N . SER D 1 239 ? 0.716 -53.985 22.167 1.00 22.15 206 SER D N 1
ATOM 15572 C CA . SER D 1 239 ? 1.614 -54.942 21.483 1.00 31.83 206 SER D CA 1
ATOM 15573 C C . SER D 1 239 ? 1.585 -56.328 22.087 1.00 51.16 206 SER D C 1
ATOM 15574 O O . SER D 1 239 ? 1.775 -57.314 21.368 1.00 58.64 206 SER D O 1
ATOM 15577 N N . THR D 1 240 ? 1.362 -56.426 23.394 1.00 37.66 207 THR D N 1
ATOM 15578 C CA . THR D 1 240 ? 1.171 -57.748 23.961 1.00 52.47 207 THR D CA 1
ATOM 15579 C C . THR D 1 240 ? 0.197 -57.831 25.108 1.00 48.97 207 THR D C 1
ATOM 15580 O O . THR D 1 240 ? -0.114 -56.842 25.749 1.00 45.34 207 THR D O 1
ATOM 15584 N N . THR D 1 241 ? -0.214 -59.069 25.364 1.00 64.37 208 THR D N 1
ATOM 15585 C CA . THR D 1 241 ? -1.231 -59.431 26.352 1.00 65.12 208 THR D CA 1
ATOM 15586 C C . THR D 1 241 ? -0.646 -59.707 27.769 1.00 62.21 208 THR D C 1
ATOM 15587 O O . THR D 1 241 ? -1.213 -59.243 28.755 1.00 63.62 208 THR D O 1
ATOM 15591 N N . GLN D 1 242 ? 0.449 -60.476 27.853 1.00 47.37 209 GLN D N 1
ATOM 15592 C CA . GLN D 1 242 ? 1.249 -60.714 29.105 1.00 48.34 209 GLN D CA 1
ATOM 15593 C C . GLN D 1 242 ? 1.329 -59.555 30.134 1.00 50.07 209 GLN D C 1
ATOM 15594 O O . GLN D 1 242 ? 2.196 -58.684 30.042 1.00 50.27 209 GLN D O 1
ATOM 15600 N N . GLY D 1 243 ? 0.461 -59.561 31.135 1.00 28.64 210 GLY D N 1
ATOM 15601 C CA . GLY D 1 243 ? 0.287 -58.365 31.949 1.00 37.53 210 GLY D CA 1
ATOM 15602 C C . GLY D 1 243 ? -0.649 -57.375 31.264 1.00 34.48 210 GLY D C 1
ATOM 15603 O O . GLY D 1 243 ? -0.762 -57.348 30.049 1.00 33.67 210 GLY D O 1
ATOM 15604 N N . THR D 1 244 ? -1.293 -56.527 32.049 1.00 28.21 211 THR D N 1
ATOM 15605 C CA . THR D 1 244 ? -2.638 -56.057 31.702 1.00 31.89 211 THR D CA 1
ATOM 15606 C C . THR D 1 244 ? -2.825 -54.535 31.650 1.00 29.08 211 THR D C 1
ATOM 15607 O O . THR D 1 244 ? -1.934 -53.775 32.019 1.00 23.25 211 THR D O 1
ATOM 15611 N N . ILE D 1 245 ? -4.009 -54.112 31.220 1.00 25.57 212 ILE D N 1
ATOM 15612 C CA . ILE D 1 245 ? -4.311 -52.694 31.007 1.00 21.84 212 ILE D CA 1
ATOM 15613 C C . ILE D 1 245 ? -5.125 -52.061 32.147 1.00 21.06 212 ILE D C 1
ATOM 15614 O O . ILE D 1 245 ? -6.175 -52.549 32.509 1.00 20.47 212 ILE D O 1
ATOM 15619 N N . GLN D 1 246 ? -4.632 -50.955 32.692 1.00 25.03 213 GLN D N 1
ATOM 15620 C CA . GLN D 1 246 ? -5.395 -50.135 33.640 1.00 21.53 213 GLN D CA 1
ATOM 15621 C C . GLN D 1 246 ? -5.702 -48.807 32.984 1.00 22.91 213 GLN D C 1
ATOM 15622 O O . GLN D 1 246 ? -4.924 -48.343 32.130 1.00 21.01 213 GLN D O 1
ATOM 15628 N N . VAL D 1 247 ? -6.798 -48.181 33.406 1.00 16.09 214 VAL D N 1
ATOM 15629 C CA . VAL D 1 247 ? -7.133 -46.837 32.958 1.00 15.33 214 VAL D CA 1
ATOM 15630 C C . VAL D 1 247 ? -7.570 -45.959 34.096 1.00 14.20 214 VAL D C 1
ATOM 15631 O O . VAL D 1 247 ? -8.436 -46.325 34.865 1.00 18.39 214 VAL D O 1
ATOM 15635 N N . ALA D 1 248 ? -6.998 -44.769 34.161 1.00 14.51 215 ALA D N 1
ATOM 15636 C CA . ALA D 1 248 ? -7.433 -43.777 35.106 1.00 14.13 215 ALA D CA 1
ATOM 15637 C C . ALA D 1 248 ? -7.930 -42.557 34.324 1.00 22.36 215 ALA D C 1
ATOM 15638 O O . ALA D 1 248 ? -7.337 -42.213 33.305 1.00 20.94 215 ALA D O 1
ATOM 15640 N N . VAL D 1 249 ? -9.017 -41.932 34.796 1.00 16.24 216 VAL D N 1
ATOM 15641 C CA . VAL D 1 249 ? -9.543 -40.685 34.215 1.00 16.61 216 VAL D CA 1
ATOM 15642 C C . VAL D 1 249 ? -9.437 -39.525 35.236 1.00 18.60 216 VAL D C 1
ATOM 15643 O O . VAL D 1 249 ? -10.109 -39.483 36.266 1.00 21.61 216 VAL D O 1
ATOM 15647 N N . ILE D 1 250 ? -8.600 -38.563 34.938 1.00 16.55 217 ILE D N 1
ATOM 15648 C CA . ILE D 1 250 ? -8.271 -37.565 35.901 1.00 15.53 217 ILE D CA 1
ATOM 15649 C C . ILE D 1 250 ? -8.860 -36.265 35.403 1.00 18.81 217 ILE D C 1
ATOM 15650 O O . ILE D 1 250 ? -8.727 -35.964 34.207 1.00 12.33 217 ILE D O 1
ATOM 15655 N N . ASP D 1 251 ? -9.499 -35.510 36.301 1.00 8.78 218 ASP D N 1
ATOM 15656 C CA . ASP D 1 251 ? -10.124 -34.274 35.922 1.00 8.67 218 ASP D CA 1
ATOM 15657 C C . ASP D 1 251 ? -9.123 -33.144 35.830 1.00 14.45 218 ASP D C 1
ATOM 15658 O O . ASP D 1 251 ? -7.923 -33.348 36.042 1.00 16.08 218 ASP D O 1
ATOM 15663 N N . GLU D 1 252 ? -9.607 -31.954 35.481 1.00 13.51 219 GLU D N 1
ATOM 15664 C CA . GLU D 1 252 ? -8.745 -30.788 35.345 1.00 12.87 219 GLU D CA 1
ATOM 15665 C C . GLU D 1 252 ? -8.099 -30.314 36.663 1.00 17.04 219 GLU D C 1
ATOM 15666 O O . GLU D 1 252 ? -7.160 -29.529 36.628 1.00 27.28 219 GLU D O 1
ATOM 15672 N N . ASP D 1 253 ? -8.608 -30.756 37.812 1.00 22.33 220 ASP D N 1
ATOM 15673 C CA . ASP D 1 253 ? -7.983 -30.468 39.122 1.00 24.97 220 ASP D CA 1
ATOM 15674 C C . ASP D 1 253 ? -6.965 -31.526 39.621 1.00 22.29 220 ASP D C 1
ATOM 15675 O O . ASP D 1 253 ? -6.320 -31.303 40.629 1.00 26.05 220 ASP D O 1
ATOM 15680 N N . GLY D 1 254 ? -6.824 -32.659 38.948 1.00 14.42 221 GLY D N 1
ATOM 15681 C CA . GLY D 1 254 ? -5.831 -33.657 39.338 1.00 11.45 221 GLY D CA 1
ATOM 15682 C C . GLY D 1 254 ? -6.435 -34.855 40.032 1.00 20.17 221 GLY D C 1
ATOM 15683 O O . GLY D 1 254 ? -5.711 -35.780 40.409 1.00 19.02 221 GLY D O 1
ATOM 15684 N N . THR D 1 255 ? -7.761 -34.848 40.176 1.00 15.90 222 THR D N 1
ATOM 15685 C CA . THR D 1 255 ? -8.491 -35.869 40.891 1.00 16.46 222 THR D CA 1
ATOM 15686 C C . THR D 1 255 ? -8.874 -37.043 39.974 1.00 18.74 222 THR D C 1
ATOM 15687 O O . THR D 1 255 ? -9.475 -36.854 38.923 1.00 19.70 222 THR D O 1
ATOM 15691 N N . THR D 1 256 ? -8.545 -38.258 40.384 1.00 18.42 223 THR D N 1
ATOM 15692 C CA . THR D 1 256 ? -8.935 -39.429 39.639 1.00 16.27 223 THR D CA 1
ATOM 15693 C C . THR D 1 256 ? -10.408 -39.688 39.868 1.00 20.05 223 THR D C 1
ATOM 15694 O O . THR D 1 256 ? -10.820 -40.028 40.956 1.00 29.92 223 THR D O 1
ATOM 15698 N N . VAL D 1 257 ? -11.191 -39.588 38.820 1.00 15.66 224 VAL D N 1
ATOM 15699 C CA . VAL D 1 257 ? -12.639 -39.546 38.922 1.00 12.46 224 VAL D CA 1
ATOM 15700 C C . VAL D 1 257 ? -13.247 -40.931 38.600 1.00 18.81 224 VAL D C 1
ATOM 15701 O O . VAL D 1 257 ? -14.444 -41.162 38.842 1.00 19.03 224 VAL D O 1
ATOM 15705 N N . ALA D 1 258 ? -12.434 -41.835 38.042 1.00 11.32 225 ALA D N 1
ATOM 15706 C CA . ALA D 1 258 ? -12.871 -43.156 37.633 1.00 9.44 225 ALA D CA 1
ATOM 15707 C C . ALA D 1 258 ? -11.686 -43.973 37.120 1.00 20.43 225 ALA D C 1
ATOM 15708 O O . ALA D 1 258 ? -10.678 -43.417 36.613 1.00 17.40 225 ALA D O 1
ATOM 15710 N N . THR D 1 259 ? -11.829 -45.294 37.237 1.00 14.63 226 THR D N 1
ATOM 15711 C CA . THR D 1 259 ? -10.817 -46.244 36.806 1.00 15.30 226 THR D CA 1
ATOM 15712 C C . THR D 1 259 ? -11.460 -47.372 36.085 1.00 13.11 226 THR D C 1
ATOM 15713 O O . THR D 1 259 ? -12.650 -47.550 36.126 1.00 17.68 226 THR D O 1
ATOM 15717 N N . SER D 1 260 ? -10.646 -48.162 35.417 1.00 18.93 227 SER D N 1
ATOM 15718 C CA . SER D 1 260 ? -11.149 -49.352 34.742 1.00 21.61 227 SER D CA 1
ATOM 15719 C C . SER D 1 260 ? -9.989 -50.279 34.510 1.00 13.87 227 SER D C 1
ATOM 15720 O O . SER D 1 260 ? -8.864 -49.829 34.462 1.00 16.33 227 SER D O 1
ATOM 15723 N N . SER D 1 261 ? -10.269 -51.570 34.404 1.00 14.50 228 SER D N 1
ATOM 15724 C CA . SER D 1 261 ? -9.258 -52.543 34.019 1.00 18.56 228 SER D CA 1
ATOM 15725 C C . SER D 1 261 ? -9.633 -53.179 32.725 1.00 17.56 228 SER D C 1
ATOM 15726 O O . SER D 1 261 ? -10.808 -53.359 32.454 1.00 19.28 228 SER D O 1
ATOM 15729 N N . GLY D 1 262 ? -8.610 -53.560 31.968 1.00 14.01 229 GLY D N 1
ATOM 15730 C CA . GLY D 1 262 ? -8.763 -54.348 30.766 1.00 17.52 229 GLY D CA 1
ATOM 15731 C C . GLY D 1 262 ? -8.656 -53.498 29.526 1.00 14.32 229 GLY D C 1
ATOM 15732 O O . GLY D 1 262 ? -8.828 -52.297 29.581 1.00 13.88 229 GLY D O 1
ATOM 15733 N N . SER D 1 263 ? -8.420 -54.146 28.397 1.00 14.50 230 SER D N 1
ATOM 15734 C CA . SER D 1 263 ? -8.189 -53.433 27.156 1.00 17.47 230 SER D CA 1
ATOM 15735 C C . SER D 1 263 ? -9.450 -52.747 26.630 1.00 15.83 230 SER D C 1
ATOM 15736 O O . SER D 1 263 ? -9.358 -51.890 25.786 1.00 20.25 230 SER D O 1
ATOM 15739 N N . ASN D 1 264 ? -10.618 -53.103 27.143 1.00 18.44 231 ASN D N 1
ATOM 15740 C CA . ASN D 1 264 ? -11.852 -52.594 26.615 1.00 18.62 231 ASN D CA 1
ATOM 15741 C C . ASN D 1 264 ? -12.852 -52.363 27.701 1.00 24.50 231 ASN D C 1
ATOM 15742 O O . ASN D 1 264 ? -12.958 -53.175 28.601 1.00 33.97 231 ASN D O 1
ATOM 15747 N N . GLY D 1 265 ? -13.634 -51.294 27.609 1.00 20.37 232 GLY D N 1
ATOM 15748 C CA . GLY D 1 265 ? -14.606 -51.020 28.660 1.00 17.78 232 GLY D CA 1
ATOM 15749 C C . GLY D 1 265 ? -15.502 -49.831 28.439 1.00 24.24 232 GLY D C 1
ATOM 15750 O O . GLY D 1 265 ? -15.525 -49.232 27.377 1.00 26.18 232 GLY D O 1
ATOM 15751 N N . THR D 1 266 ? -16.283 -49.524 29.458 1.00 25.28 233 THR D N 1
ATOM 15752 C CA . THR D 1 266 ? -17.051 -48.282 29.528 1.00 24.98 233 THR D CA 1
ATOM 15753 C C . THR D 1 266 ? -16.730 -47.664 30.886 1.00 22.16 233 THR D C 1
ATOM 15754 O O . THR D 1 266 ? -16.683 -48.345 31.866 1.00 26.04 233 THR D O 1
ATOM 15758 N N . ILE D 1 267 ? -16.454 -46.374 30.932 1.00 30.68 234 ILE D N 1
ATOM 15759 C CA . ILE D 1 267 ? -16.212 -45.717 32.210 1.00 24.08 234 ILE D CA 1
ATOM 15760 C C . ILE D 1 267 ? -17.335 -44.727 32.462 1.00 18.88 234 ILE D C 1
ATOM 15761 O O . ILE D 1 267 ? -17.773 -44.050 31.539 1.00 20.89 234 ILE D O 1
ATOM 15766 N N . HIS D 1 268 ? -17.794 -44.665 33.707 1.00 16.77 235 HIS D N 1
ATOM 15767 C CA . HIS D 1 268 ? -18.892 -43.784 34.103 1.00 18.25 235 HIS D CA 1
ATOM 15768 C C . HIS D 1 268 ? -18.320 -42.577 34.842 1.00 20.87 235 HIS D C 1
ATOM 15769 O O . HIS D 1 268 ? -17.577 -42.738 35.812 1.00 19.65 235 HIS D O 1
ATOM 15776 N N . ILE D 1 269 ? -18.671 -41.375 34.385 1.00 15.15 236 ILE D N 1
ATOM 15777 C CA . ILE D 1 269 ? -18.255 -40.165 35.048 1.00 14.28 236 ILE D CA 1
ATOM 15778 C C . ILE D 1 269 ? -19.457 -39.392 35.585 1.00 19.43 236 ILE D C 1
ATOM 15779 O O . ILE D 1 269 ? -20.172 -38.689 34.854 1.00 16.69 236 ILE D O 1
ATOM 15784 N N . PRO D 1 270 ? -19.689 -39.550 36.890 1.00 27.30 237 PRO D N 1
ATOM 15785 C CA . PRO D 1 270 ? -20.806 -38.884 37.545 1.00 19.91 237 PRO D CA 1
ATOM 15786 C C . PRO D 1 270 ? -20.632 -37.391 37.545 1.00 13.58 237 PRO D C 1
ATOM 15787 O O . PRO D 1 270 ? -19.528 -36.904 37.752 1.00 16.58 237 PRO D O 1
ATOM 15791 N N . SER D 1 271 ? -21.722 -36.686 37.277 1.00 12.79 238 SER D N 1
ATOM 15792 C CA . SER D 1 271 ? -21.721 -35.219 37.214 1.00 14.88 238 SER D CA 1
ATOM 15793 C C . SER D 1 271 ? -20.591 -34.646 36.357 1.00 14.83 238 SER D C 1
ATOM 15794 O O . SER D 1 271 ? -19.823 -33.800 36.782 1.00 14.07 238 SER D O 1
ATOM 15797 N N . VAL D 1 272 ? -20.546 -35.123 35.122 1.00 17.81 239 VAL D N 1
ATOM 15798 C CA . VAL D 1 272 ? -19.479 -34.852 34.195 1.00 14.09 239 VAL D CA 1
ATOM 15799 C C . VAL D 1 272 ? -19.507 -33.403 33.797 1.00 11.02 239 VAL D C 1
ATOM 15800 O O . VAL D 1 272 ? -20.552 -32.849 33.579 1.00 4.83 239 VAL D O 1
ATOM 15804 N N . HIS D 1 273 ? -18.333 -32.800 33.720 1.00 13.72 240 HIS D N 1
ATOM 15805 C CA . HIS D 1 273 ? -18.170 -31.563 32.949 1.00 18.92 240 HIS D CA 1
ATOM 15806 C C . HIS D 1 273 ? -17.958 -31.824 31.454 1.00 18.74 240 HIS D C 1
ATOM 15807 O O . HIS D 1 273 ? -16.912 -32.319 31.034 1.00 14.96 240 HIS D O 1
ATOM 15814 N N . LEU D 1 274 ? -18.978 -31.462 30.687 1.00 15.87 241 LEU D N 1
ATOM 15815 C CA . LEU D 1 274 ? -19.010 -31.619 29.250 1.00 11.89 241 LEU D CA 1
ATOM 15816 C C . LEU D 1 274 ? -17.992 -30.705 28.588 1.00 15.64 241 LEU D C 1
ATOM 15817 O O . LEU D 1 274 ? -17.691 -29.629 29.094 1.00 17.84 241 LEU D O 1
ATOM 15822 N N . TRP D 1 275 ? -17.452 -31.167 27.467 1.00 12.64 242 TRP D N 1
ATOM 15823 C CA . TRP D 1 275 ? -16.742 -30.308 26.534 1.00 16.35 242 TRP D CA 1
ATOM 15824 C C . TRP D 1 275 ? -17.801 -29.563 25.753 1.00 10.52 242 TRP D C 1
ATOM 15825 O O . TRP D 1 275 ? -18.667 -30.179 25.163 1.00 13.59 242 TRP D O 1
ATOM 15836 N N . GLN D 1 276 ? -17.746 -28.243 25.794 1.00 9.12 243 GLN D N 1
ATOM 15837 C CA . GLN D 1 276 ? -18.680 -27.384 25.061 1.00 10.91 243 GLN D CA 1
ATOM 15838 C C . GLN D 1 276 ? -17.941 -26.422 24.137 1.00 12.49 243 GLN D C 1
ATOM 15839 O O . GLN D 1 276 ? -16.857 -25.954 24.458 1.00 8.53 243 GLN D O 1
ATOM 15845 N N . PRO D 1 277 ? -18.540 -26.091 22.996 1.00 17.04 244 PRO D N 1
ATOM 15846 C CA . PRO D 1 277 ? -17.959 -25.083 22.109 1.00 11.93 244 PRO D CA 1
ATOM 15847 C C . PRO D 1 277 ? -17.573 -23.797 22.794 1.00 14.58 244 PRO D C 1
ATOM 15848 O O . PRO D 1 277 ? -16.421 -23.372 22.806 1.00 19.93 244 PRO D O 1
ATOM 15852 N N . GLY D 1 278 ? -18.482 -23.141 23.438 1.00 19.55 245 GLY D N 1
ATOM 15853 C CA . GLY D 1 278 ? -17.971 -21.925 24.119 1.00 39.74 245 GLY D CA 1
ATOM 15854 C C . GLY D 1 278 ? -16.783 -22.130 25.113 1.00 21.31 245 GLY D C 1
ATOM 15855 O O . GLY D 1 278 ? -16.007 -21.222 25.361 1.00 18.60 245 GLY D O 1
ATOM 15856 N N . ALA D 1 279 ? -16.683 -23.321 25.691 1.00 17.53 246 ALA D N 1
ATOM 15857 C CA . ALA D 1 279 ? -15.953 -23.554 26.914 1.00 14.28 246 ALA D CA 1
ATOM 15858 C C . ALA D 1 279 ? -15.506 -25.009 26.999 1.00 12.84 246 ALA D C 1
ATOM 15859 O O . ALA D 1 279 ? -16.290 -25.885 27.317 1.00 11.33 246 ALA D O 1
ATOM 15861 N N . ALA D 1 280 ? -14.238 -25.234 26.701 1.00 11.66 247 ALA D N 1
ATOM 15862 C CA . ALA D 1 280 ? -13.605 -26.556 26.729 1.00 11.19 247 ALA D CA 1
ATOM 15863 C C . ALA D 1 280 ? -13.435 -27.115 28.130 1.00 12.72 247 ALA D C 1
ATOM 15864 O O . ALA D 1 280 ? -13.088 -26.393 29.062 1.00 13.04 247 ALA D O 1
ATOM 15866 N N . TYR D 1 281 ? -13.650 -28.412 28.265 1.00 9.43 248 TYR D N 1
ATOM 15867 C CA . TYR D 1 281 ? -13.269 -29.089 29.476 1.00 10.67 248 TYR D CA 1
ATOM 15868 C C . TYR D 1 281 ? -12.680 -30.397 29.029 1.00 12.10 248 TYR D C 1
ATOM 15869 O O . TYR D 1 281 ? -13.276 -31.093 28.222 1.00 11.63 248 TYR D O 1
ATOM 15878 N N . LEU D 1 282 ? -11.523 -30.739 29.585 1.00 10.70 249 LEU D N 1
ATOM 15879 C CA . LEU D 1 282 ? -10.784 -31.906 29.138 1.00 9.89 249 LEU D CA 1
ATOM 15880 C C . LEU D 1 282 ? -10.454 -32.805 30.290 1.00 13.34 249 LEU D C 1
ATOM 15881 O O . LEU D 1 282 ? -9.831 -32.389 31.271 1.00 14.14 249 LEU D O 1
ATOM 15886 N N . TYR D 1 283 ? -10.864 -34.052 30.181 1.00 10.81 250 TYR D N 1
ATOM 15887 C CA . TYR D 1 283 ? -10.364 -35.026 31.112 1.00 11.27 250 TYR D CA 1
ATOM 15888 C C . TYR D 1 283 ? -9.078 -35.521 30.528 1.00 10.93 250 TYR D C 1
ATOM 15889 O O . TYR D 1 283 ? -8.816 -35.347 29.342 1.00 16.85 250 TYR D O 1
ATOM 15898 N N . GLN D 1 284 ? -8.284 -36.159 31.363 1.00 14.26 251 GLN D N 1
ATOM 15899 C CA . GLN D 1 284 ? -7.034 -36.714 30.946 1.00 8.63 251 GLN D CA 1
ATOM 15900 C C . GLN D 1 284 ? -7.075 -38.231 31.197 1.00 12.10 251 GLN D C 1
ATOM 15901 O O . GLN D 1 284 ? -7.063 -38.689 32.320 1.00 18.90 251 GLN D O 1
ATOM 15907 N N . LEU D 1 285 ? -7.163 -39.018 30.130 1.00 13.92 252 LEU D N 1
ATOM 15908 C CA . LEU D 1 285 ? -7.281 -40.451 30.260 1.00 14.22 252 LEU D CA 1
ATOM 15909 C C . LEU D 1 285 ? -5.904 -41.061 30.213 1.00 12.10 252 LEU D C 1
ATOM 15910 O O . LEU D 1 285 ? -5.188 -40.892 29.239 1.00 11.26 252 LEU D O 1
ATOM 15915 N N . HIS D 1 286 ? -5.540 -41.742 31.301 1.00 11.05 253 HIS D N 1
ATOM 15916 C CA . HIS D 1 286 ? -4.234 -42.392 31.450 1.00 9.46 253 HIS D CA 1
ATOM 15917 C C . HIS D 1 286 ? -4.312 -43.901 31.217 1.00 11.63 253 HIS D C 1
ATOM 15918 O O . HIS D 1 286 ? -4.820 -44.632 32.057 1.00 19.00 253 HIS D O 1
ATOM 15925 N N . ALA D 1 287 ? -3.805 -44.371 30.092 1.00 9.63 254 ALA D N 1
ATOM 15926 C CA . ALA D 1 287 ? -3.797 -45.786 29.802 1.00 13.62 254 ALA D CA 1
ATOM 15927 C C . ALA D 1 287 ? -2.430 -46.375 30.111 1.00 14.89 254 ALA D C 1
ATOM 15928 O O . ALA D 1 287 ? -1.441 -45.903 29.589 1.00 15.37 254 ALA D O 1
ATOM 15930 N N . SER D 1 288 ? -2.383 -47.418 30.937 1.00 15.82 255 SER D N 1
ATOM 15931 C CA . SER D 1 288 ? -1.129 -48.083 31.314 1.00 12.58 255 SER D CA 1
ATOM 15932 C C . SER D 1 288 ? -1.128 -49.564 31.055 1.00 15.10 255 SER D C 1
ATOM 15933 O O . SER D 1 288 ? -2.173 -50.216 30.998 1.00 15.36 255 SER D O 1
ATOM 15936 N N . ILE D 1 289 ? 0.080 -50.098 30.953 1.00 16.18 256 ILE D N 1
ATOM 15937 C CA . ILE D 1 289 ? 0.305 -51.528 31.041 1.00 24.58 256 ILE D CA 1
ATOM 15938 C C . ILE D 1 289 ? 1.014 -51.861 32.385 1.00 25.92 256 ILE D C 1
ATOM 15939 O O . ILE D 1 289 ? 1.981 -51.200 32.781 1.00 19.47 256 ILE D O 1
ATOM 15944 N N . ILE D 1 290 ? 0.516 -52.917 33.039 1.00 27.04 257 ILE D N 1
ATOM 15945 C CA . ILE D 1 290 ? 0.803 -53.274 34.433 1.00 24.44 257 ILE D CA 1
ATOM 15946 C C . ILE D 1 290 ? 1.331 -54.700 34.485 1.00 28.19 257 ILE D C 1
ATOM 15947 O O . ILE D 1 290 ? 0.764 -55.599 33.847 1.00 24.70 257 ILE D O 1
ATOM 15952 N N . ASP D 1 291 ? 2.447 -54.895 35.194 1.00 30.18 258 ASP D N 1
ATOM 15953 C CA . ASP D 1 291 ? 3.035 -56.233 35.314 1.00 31.11 258 ASP D CA 1
ATOM 15954 C C . ASP D 1 291 ? 2.402 -56.962 36.497 1.00 29.91 258 ASP D C 1
ATOM 15955 O O . ASP D 1 291 ? 1.605 -56.384 37.218 1.00 28.65 258 ASP D O 1
ATOM 15960 N N . SER D 1 292 ? 2.704 -58.246 36.651 1.00 44.68 259 SER D N 1
ATOM 15961 C CA . SER D 1 292 ? 2.098 -59.061 37.729 1.00 37.14 259 SER D CA 1
ATOM 15962 C C . SER D 1 292 ? 2.357 -58.414 39.092 1.00 44.22 259 SER D C 1
ATOM 15963 O O . SER D 1 292 ? 1.453 -58.323 39.921 1.00 34.08 259 SER D O 1
ATOM 15966 N N . SER D 1 293 ? 3.585 -57.913 39.273 1.00 42.98 260 SER D N 1
ATOM 15967 C CA . SER D 1 293 ? 4.009 -57.193 40.482 1.00 35.33 260 SER D CA 1
ATOM 15968 C C . SER D 1 293 ? 3.457 -55.784 40.590 1.00 37.61 260 SER D C 1
ATOM 15969 O O . SER D 1 293 ? 4.104 -54.934 41.200 1.00 43.59 260 SER D O 1
ATOM 15972 N N . LYS D 1 294 ? 2.268 -55.552 40.018 1.00 42.49 261 LYS D N 1
ATOM 15973 C CA . LYS D 1 294 ? 1.551 -54.252 40.048 1.00 44.65 261 LYS D CA 1
ATOM 15974 C C . LYS D 1 294 ? 2.382 -53.004 39.634 1.00 33.95 261 LYS D C 1
ATOM 15975 O O . LYS D 1 294 ? 2.215 -51.928 40.181 1.00 38.44 261 LYS D O 1
ATOM 15981 N N . LYS D 1 295 ? 3.252 -53.148 38.645 1.00 33.74 262 LYS D N 1
ATOM 15982 C CA . LYS D 1 295 ? 4.176 -52.068 38.276 1.00 35.67 262 LYS D CA 1
ATOM 15983 C C . LYS D 1 295 ? 3.922 -51.602 36.857 1.00 34.46 262 LYS D C 1
ATOM 15984 O O . LYS D 1 295 ? 3.744 -52.431 35.958 1.00 28.81 262 LYS D O 1
ATOM 15990 N N . THR D 1 296 ? 3.916 -50.286 36.650 1.00 36.43 263 THR D N 1
ATOM 15991 C CA . THR D 1 296 ? 3.589 -49.755 35.330 1.00 33.23 263 THR D CA 1
ATOM 15992 C C . THR D 1 296 ? 4.775 -50.010 34.391 1.00 30.35 263 THR D C 1
ATOM 15993 O O . THR D 1 296 ? 5.896 -49.627 34.690 1.00 23.48 263 THR D O 1
ATOM 15997 N N . ILE D 1 297 ? 4.502 -50.693 33.283 1.00 24.94 264 ILE D N 1
ATOM 15998 C CA . ILE D 1 297 ? 5.489 -50.965 32.259 1.00 23.62 264 ILE D CA 1
ATOM 15999 C C . ILE D 1 297 ? 5.315 -50.020 31.080 1.00 26.84 264 ILE D C 1
ATOM 16000 O O . ILE D 1 297 ? 6.252 -49.801 30.327 1.00 23.80 264 ILE D O 1
ATOM 16005 N N . ASP D 1 298 ? 4.109 -49.501 30.879 1.00 18.83 265 ASP D N 1
ATOM 16006 C CA . ASP D 1 298 ? 3.923 -48.467 29.886 1.00 21.72 265 ASP D CA 1
ATOM 16007 C C . ASP D 1 298 ? 2.775 -47.584 30.262 1.00 16.56 265 ASP D C 1
ATOM 16008 O O . ASP D 1 298 ? 1.841 -48.030 30.898 1.00 16.34 265 ASP D O 1
ATOM 16013 N N . THR D 1 299 ? 2.856 -46.324 29.873 1.00 14.62 266 THR D N 1
ATOM 16014 C CA . THR D 1 299 ? 1.761 -45.361 30.120 1.00 17.79 266 THR D CA 1
ATOM 16015 C C . THR D 1 299 ? 1.636 -44.315 29.001 1.00 13.04 266 THR D C 1
ATOM 16016 O O . THR D 1 299 ? 2.618 -43.981 28.308 1.00 9.70 266 THR D O 1
ATOM 16020 N N . TYR D 1 300 ? 0.413 -43.806 28.870 1.00 12.70 267 TYR D N 1
ATOM 16021 C CA . TYR D 1 300 ? 0.053 -42.860 27.819 1.00 12.08 267 TYR D CA 1
ATOM 16022 C C . TYR D 1 300 ? -1.133 -42.011 28.248 1.00 13.72 267 TYR D C 1
ATOM 16023 O O . TYR D 1 300 ? -2.165 -42.526 28.693 1.00 13.71 267 TYR D O 1
ATOM 16032 N N . LYS D 1 301 ? -0.989 -40.710 28.028 1.00 10.41 268 LYS D N 1
ATOM 16033 C CA . LYS D 1 301 ? -1.917 -39.699 28.504 1.00 7.91 268 LYS D CA 1
ATOM 16034 C C . LYS D 1 301 ? -2.662 -39.032 27.341 1.00 10.47 268 LYS D C 1
ATOM 16035 O O . LYS D 1 301 ? -2.088 -38.285 26.550 1.00 12.38 268 LYS D O 1
ATOM 16041 N N . LEU D 1 302 ? -3.958 -39.297 27.287 1.00 13.04 269 LEU D N 1
ATOM 16042 C CA . LEU D 1 302 ? -4.833 -38.905 26.199 1.00 12.55 269 LEU D CA 1
ATOM 16043 C C . LEU D 1 302 ? -5.977 -37.971 26.637 1.00 16.20 269 LEU D C 1
ATOM 16044 O O . LEU D 1 302 ? -6.921 -38.396 27.327 1.00 13.61 269 LEU D O 1
ATOM 16049 N N . ALA D 1 303 ? -5.905 -36.718 26.189 1.00 15.21 270 ALA D N 1
ATOM 16050 C CA . ALA D 1 303 ? -6.921 -35.709 26.474 1.00 11.05 270 ALA D CA 1
ATOM 16051 C C . ALA D 1 303 ? -8.254 -36.133 25.894 1.00 9.82 270 ALA D C 1
ATOM 16052 O O . ALA D 1 303 ? -8.312 -36.580 24.764 1.00 10.07 270 ALA D O 1
ATOM 16054 N N . THR D 1 304 ? -9.316 -35.973 26.667 1.00 8.21 271 THR D N 1
ATOM 16055 C CA . THR D 1 304 ? -10.609 -36.511 26.296 1.00 9.42 271 THR D CA 1
ATOM 16056 C C . THR D 1 304 ? -11.723 -35.542 26.672 1.00 11.66 271 THR D C 1
ATOM 16057 O O . THR D 1 304 ? -11.878 -35.223 27.841 1.00 9.12 271 THR D O 1
ATOM 16061 N N . GLY D 1 305 ? -12.512 -35.123 25.679 1.00 10.29 272 GLY D N 1
ATOM 16062 C CA . GLY D 1 305 ? -13.681 -34.265 25.890 1.00 10.57 272 GLY D CA 1
ATOM 16063 C C . GLY D 1 305 ? -15.002 -35.014 25.756 1.00 10.25 272 GLY D C 1
ATOM 16064 O O . GLY D 1 305 ? -15.257 -35.679 24.747 1.00 9.46 272 GLY D O 1
ATOM 16065 N N . ILE D 1 306 ? -15.864 -34.879 26.765 1.00 10.76 273 ILE D N 1
ATOM 16066 C CA . ILE D 1 306 ? -17.152 -35.573 26.763 1.00 9.39 273 ILE D CA 1
ATOM 16067 C C . ILE D 1 306 ? -18.181 -34.696 26.095 1.00 10.05 273 ILE D C 1
ATOM 16068 O O . ILE D 1 306 ? -18.517 -33.643 26.605 1.00 10.93 273 ILE D O 1
ATOM 16073 N N . ARG D 1 307 ? -18.695 -35.185 24.966 1.00 11.08 274 ARG D N 1
ATOM 16074 C CA . ARG D 1 307 ? -19.480 -34.406 24.017 1.00 12.81 274 ARG D CA 1
ATOM 16075 C C . ARG D 1 307 ? -20.119 -35.372 23.019 1.00 15.10 274 ARG D C 1
ATOM 16076 O O . ARG D 1 307 ? -19.550 -36.429 22.696 1.00 11.94 274 ARG D O 1
ATOM 16084 N N . THR D 1 308 ? -21.281 -35.004 22.497 1.00 12.94 275 THR D N 1
ATOM 16085 C CA . THR D 1 308 ? -21.892 -35.784 21.432 1.00 14.30 275 THR D CA 1
ATOM 16086 C C . THR D 1 308 ? -22.095 -34.869 20.266 1.00 10.32 275 THR D C 1
ATOM 16087 O O . THR D 1 308 ? -22.206 -33.682 20.459 1.00 11.48 275 THR D O 1
ATOM 16091 N N . VAL D 1 309 ? -22.145 -35.441 19.066 1.00 14.14 276 VAL D N 1
ATOM 16092 C CA . VAL D 1 309 ? -22.567 -34.743 17.835 1.00 12.24 276 VAL D CA 1
ATOM 16093 C C . VAL D 1 309 ? -23.755 -35.483 17.205 1.00 13.44 276 VAL D C 1
ATOM 16094 O O . VAL D 1 309 ? -23.711 -36.694 17.091 1.00 19.60 276 VAL D O 1
ATOM 16098 N N . LYS D 1 310 ? -24.813 -34.770 16.828 1.00 9.58 277 LYS D N 1
ATOM 16099 C CA . LYS D 1 310 ? -25.979 -35.393 16.236 1.00 11.12 277 LYS D CA 1
ATOM 16100 C C . LYS D 1 310 ? -26.618 -34.496 15.224 1.00 12.09 277 LYS D C 1
ATOM 16101 O O . LYS D 1 310 ? -26.805 -33.295 15.456 1.00 15.12 277 LYS D O 1
ATOM 16107 N N . VAL D 1 311 ? -27.015 -35.102 14.124 1.00 11.51 278 VAL D N 1
ATOM 16108 C CA . VAL D 1 311 ? -27.793 -34.413 13.133 1.00 17.45 278 VAL D CA 1
ATOM 16109 C C . VAL D 1 311 ? -29.217 -34.899 13.227 1.00 14.75 278 VAL D C 1
ATOM 16110 O O . VAL D 1 311 ? -29.438 -36.069 13.266 1.00 20.02 278 VAL D O 1
ATOM 16114 N N . GLN D 1 312 ? -30.150 -33.959 13.248 1.00 20.12 279 GLN D N 1
ATOM 16115 C CA . GLN D 1 312 ? -31.571 -34.197 13.306 1.00 16.83 279 GLN D CA 1
ATOM 16116 C C . GLN D 1 312 ? -32.224 -33.185 12.413 1.00 18.37 279 GLN D C 1
ATOM 16117 O O . GLN D 1 312 ? -32.122 -31.989 12.672 1.00 25.11 279 GLN D O 1
ATOM 16123 N N . GLY D 1 313 ? -32.906 -33.668 11.383 1.00 13.97 280 GLY D N 1
ATOM 16124 C CA . GLY D 1 313 ? -33.453 -32.823 10.353 1.00 11.04 280 GLY D CA 1
ATOM 16125 C C . GLY D 1 313 ? -32.417 -31.823 9.897 1.00 16.32 280 GLY D C 1
ATOM 16126 O O . GLY D 1 313 ? -31.368 -32.195 9.390 1.00 13.71 280 GLY D O 1
ATOM 16127 N N . THR D 1 314 ? -32.709 -30.545 10.102 1.00 13.47 281 THR D N 1
ATOM 16128 C CA . THR D 1 314 ? -31.850 -29.494 9.589 1.00 16.91 281 THR D CA 1
ATOM 16129 C C . THR D 1 314 ? -30.949 -28.967 10.692 1.00 13.48 281 THR D C 1
ATOM 16130 O O . THR D 1 314 ? -30.217 -28.014 10.500 1.00 12.40 281 THR D O 1
ATOM 16134 N N . GLN D 1 315 ? -31.010 -29.591 11.861 1.00 15.38 282 GLN D N 1
ATOM 16135 C CA . GLN D 1 315 ? -30.202 -29.172 12.997 1.00 13.31 282 GLN D CA 1
ATOM 16136 C C . GLN D 1 315 ? -28.943 -30.008 13.192 1.00 13.36 282 GLN D C 1
ATOM 16137 O O . GLN D 1 315 ? -28.978 -31.230 13.144 1.00 13.98 282 GLN D O 1
ATOM 16143 N N . PHE D 1 316 ? -27.830 -29.307 13.349 1.00 7.04 283 PHE D N 1
ATOM 16144 C CA . PHE D 1 316 ? -26.583 -29.870 13.786 1.00 8.46 283 PHE D CA 1
ATOM 16145 C C . PHE D 1 316 ? -26.508 -29.654 15.310 1.00 13.10 283 PHE D C 1
ATOM 16146 O O . PHE D 1 316 ? -26.403 -28.499 15.794 1.00 9.87 283 PHE D O 1
ATOM 16154 N N . LEU D 1 317 ? -26.573 -30.742 16.079 1.00 11.44 284 LEU D N 1
ATOM 16155 C CA . LEU D 1 317 ? -26.621 -30.619 17.543 1.00 9.47 284 LEU D CA 1
ATOM 16156 C C . LEU D 1 317 ? -25.325 -30.991 18.178 1.00 11.44 284 LEU D C 1
ATOM 16157 O O . LEU D 1 317 ? -24.783 -32.031 17.881 1.00 12.65 284 LEU D O 1
ATOM 16162 N N . ILE D 1 318 ? -24.838 -30.175 19.100 1.00 17.07 285 ILE D N 1
ATOM 16163 C CA . ILE D 1 318 ? -23.732 -30.589 19.973 1.00 11.30 285 ILE D CA 1
ATOM 16164 C C . ILE D 1 318 ? -24.241 -30.634 21.402 1.00 11.62 285 ILE D C 1
ATOM 16165 O O . ILE D 1 318 ? -24.866 -29.688 21.869 1.00 8.81 285 ILE D O 1
ATOM 16170 N N . ASN D 1 319 ? -23.962 -31.739 22.086 1.00 11.53 286 ASN D N 1
ATOM 16171 C CA . ASN D 1 319 ? -24.520 -32.012 23.400 1.00 8.94 286 ASN D CA 1
ATOM 16172 C C . ASN D 1 319 ? -26.008 -31.706 23.461 1.00 9.15 286 ASN D C 1
ATOM 16173 O O . ASN D 1 319 ? -26.470 -30.998 24.330 1.00 13.85 286 ASN D O 1
ATOM 16178 N N . ASP D 1 320 ? -26.746 -32.223 22.488 1.00 14.16 287 ASP D N 1
ATOM 16179 C CA . ASP D 1 320 ? -28.200 -31.973 22.335 1.00 15.84 287 ASP D CA 1
ATOM 16180 C C . ASP D 1 320 ? -28.653 -30.520 22.105 1.00 12.44 287 ASP D C 1
ATOM 16181 O O . ASP D 1 320 ? -29.846 -30.271 22.086 1.00 11.66 287 ASP D O 1
ATOM 16186 N N . LYS D 1 321 ? -27.741 -29.572 21.937 1.00 12.35 288 LYS D N 1
ATOM 16187 C CA . LYS D 1 321 ? -28.127 -28.173 21.715 1.00 14.96 288 LYS D CA 1
ATOM 16188 C C . LYS D 1 321 ? -27.807 -27.793 20.271 1.00 20.20 288 LYS D C 1
ATOM 16189 O O . LYS D 1 321 ? -26.711 -28.106 19.775 1.00 13.53 288 LYS D O 1
ATOM 16195 N N . PRO D 1 322 ? -28.776 -27.137 19.586 1.00 22.49 289 PRO D N 1
ATOM 16196 C CA . PRO D 1 322 ? -28.532 -26.652 18.225 1.00 13.24 289 PRO D CA 1
ATOM 16197 C C . PRO D 1 322 ? -27.261 -25.803 18.180 1.00 13.30 289 PRO D C 1
ATOM 16198 O O . PRO D 1 322 ? -27.047 -24.981 19.066 1.00 13.91 289 PRO D O 1
ATOM 16202 N N . PHE D 1 323 ? -26.433 -26.021 17.156 1.00 16.09 290 PHE D N 1
ATOM 16203 C CA . PHE D 1 323 ? -25.142 -25.335 16.974 1.00 6.94 290 PHE D CA 1
ATOM 16204 C C . PHE D 1 323 ? -25.070 -24.601 15.616 1.00 9.84 290 PHE D C 1
ATOM 16205 O O . PHE D 1 323 ? -25.574 -25.082 14.595 1.00 8.27 290 PHE D O 1
ATOM 16213 N N . TYR D 1 324 ? -24.502 -23.398 15.619 1.00 7.50 291 TYR D N 1
ATOM 16214 C CA . TYR D 1 324 ? -24.353 -22.627 14.392 1.00 6.11 291 TYR D CA 1
ATOM 16215 C C . TYR D 1 324 ? -22.883 -22.308 14.141 1.00 6.49 291 TYR D C 1
ATOM 16216 O O . TYR D 1 324 ? -22.265 -21.577 14.904 1.00 5.86 291 TYR D O 1
ATOM 16225 N N . PHE D 1 325 ? -22.331 -22.846 13.057 1.00 7.26 292 PHE D N 1
ATOM 16226 C CA . PHE D 1 325 ? -20.918 -22.632 12.770 1.00 9.87 292 PHE D CA 1
ATOM 16227 C C . PHE D 1 325 ? -20.727 -21.185 12.387 1.00 6.66 292 PHE D C 1
ATOM 16228 O O . PHE D 1 325 ? -21.464 -20.653 11.606 1.00 13.36 292 PHE D O 1
ATOM 16236 N N . THR D 1 326 ? -19.740 -20.556 12.971 1.00 7.58 293 THR D N 1
ATOM 16237 C CA . THR D 1 326 ? -19.247 -19.258 12.540 1.00 7.43 293 THR D CA 1
ATOM 16238 C C . THR D 1 326 ? -17.714 -19.398 12.467 1.00 9.77 293 THR D C 1
ATOM 16239 O O . THR D 1 326 ? -17.115 -20.183 13.219 1.00 7.78 293 THR D O 1
ATOM 16243 N N . GLY D 1 327 ? -17.083 -18.698 11.538 1.00 9.90 294 GLY D N 1
ATOM 16244 C CA . GLY D 1 327 ? -15.618 -18.737 11.391 1.00 5.44 294 GLY D CA 1
ATOM 16245 C C . GLY D 1 327 ? -15.193 -18.811 9.930 1.00 7.44 294 GLY D C 1
ATOM 16246 O O . GLY D 1 327 ? -15.773 -18.134 9.071 1.00 4.70 294 GLY D O 1
ATOM 16247 N N . PHE D 1 328 ? -14.190 -19.646 9.651 1.00 5.20 295 PHE D N 1
ATOM 16248 C CA . PHE D 1 328 ? -13.493 -19.593 8.366 1.00 9.41 295 PHE D CA 1
ATOM 16249 C C . PHE D 1 328 ? -13.079 -20.909 7.752 1.00 8.02 295 PHE D C 1
ATOM 16250 O O . PHE D 1 328 ? -12.851 -21.883 8.435 1.00 7.40 295 PHE D O 1
ATOM 16258 N N . GLY D 1 329 ? -12.926 -20.915 6.448 1.00 4.15 296 GLY D N 1
ATOM 16259 C CA . GLY D 1 329 ? -11.995 -21.858 5.873 1.00 5.64 296 GLY D CA 1
ATOM 16260 C C . GLY D 1 329 ? -10.587 -21.291 6.034 1.00 7.00 296 GLY D C 1
ATOM 16261 O O . GLY D 1 329 ? -10.340 -20.092 5.841 1.00 5.45 296 GLY D O 1
ATOM 16262 N N . LYS D 1 330 ? -9.643 -22.153 6.382 1.00 9.63 297 LYS D N 1
ATOM 16263 C CA . LYS D 1 330 ? -8.267 -21.697 6.620 1.00 8.55 297 LYS D CA 1
ATOM 16264 C C . LYS D 1 330 ? -7.331 -22.303 5.594 1.00 5.03 297 LYS D C 1
ATOM 16265 O O . LYS D 1 330 ? -7.770 -22.920 4.644 1.00 5.25 297 LYS D O 1
ATOM 16271 N N . HIS D 1 331 ? -6.036 -22.101 5.803 1.00 4.03 298 HIS D N 1
ATOM 16272 C CA . HIS D 1 331 ? -4.990 -22.800 5.058 1.00 5.67 298 HIS D CA 1
ATOM 16273 C C . HIS D 1 331 ? -3.752 -22.822 5.937 1.00 7.03 298 HIS D C 1
ATOM 16274 O O . HIS D 1 331 ? -3.557 -21.900 6.700 1.00 5.63 298 HIS D O 1
ATOM 16281 N N . GLU D 1 332 ? -2.913 -23.859 5.832 1.00 5.11 299 GLU D N 1
ATOM 16282 C CA . GLU D 1 332 ? -1.596 -23.793 6.441 1.00 4.10 299 GLU D CA 1
ATOM 16283 C C . GLU D 1 332 ? -0.666 -23.081 5.453 1.00 4.09 299 GLU D C 1
ATOM 16284 O O . GLU D 1 332 ? -0.153 -23.686 4.545 1.00 5.11 299 GLU D O 1
ATOM 16290 N N . ASP D 1 333 ? -0.510 -21.777 5.634 1.00 3.86 300 ASP D N 1
ATOM 16291 C CA . ASP D 1 333 ? 0.251 -20.924 4.739 1.00 5.49 300 ASP D CA 1
ATOM 16292 C C . ASP D 1 333 ? 0.791 -19.738 5.506 1.00 5.78 300 ASP D C 1
ATOM 16293 O O . ASP D 1 333 ? 0.033 -19.005 6.144 1.00 6.58 300 ASP D O 1
ATOM 16298 N N . THR D 1 334 ? 2.088 -19.539 5.475 1.00 4.69 301 THR D N 1
ATOM 16299 C CA . THR D 1 334 ? 2.636 -18.297 5.998 1.00 5.01 301 THR D CA 1
ATOM 16300 C C . THR D 1 334 ? 3.904 -17.953 5.247 1.00 7.96 301 THR D C 1
ATOM 16301 O O . THR D 1 334 ? 4.611 -18.845 4.747 1.00 8.90 301 THR D O 1
ATOM 16305 N N . ASN D 1 335 ? 4.237 -16.667 5.269 1.00 6.32 302 ASN D N 1
ATOM 16306 C CA . ASN D 1 335 ? 5.478 -16.152 4.705 1.00 3.52 302 ASN D CA 1
ATOM 16307 C C . ASN D 1 335 ? 6.727 -16.987 4.999 1.00 5.07 302 ASN D C 1
ATOM 16308 O O . ASN D 1 335 ? 7.083 -17.242 6.150 1.00 6.14 302 ASN D O 1
ATOM 16313 N N . ILE D 1 336 ? 7.388 -17.438 3.934 1.00 4.58 303 ILE D N 1
ATOM 16314 C CA . ILE D 1 336 ? 8.738 -18.016 4.014 1.00 8.96 303 ILE D CA 1
ATOM 16315 C C . ILE D 1 336 ? 8.902 -19.479 4.466 1.00 15.88 303 ILE D C 1
ATOM 16316 O O . ILE D 1 336 ? 9.981 -20.051 4.309 1.00 34.31 303 ILE D O 1
ATOM 16321 N N . ARG D 1 337 ? 7.859 -20.079 5.028 1.00 12.16 304 ARG D N 1
ATOM 16322 C CA . ARG D 1 337 ? 7.954 -21.404 5.586 1.00 7.62 304 ARG D CA 1
ATOM 16323 C C . ARG D 1 337 ? 6.818 -22.170 4.964 1.00 7.13 304 ARG D C 1
ATOM 16324 O O . ARG D 1 337 ? 6.680 -23.365 5.205 1.00 5.95 304 ARG D O 1
ATOM 16332 N N . GLY D 1 338 ? 6.022 -21.509 4.135 1.00 4.30 305 GLY D N 1
ATOM 16333 C CA . GLY D 1 338 ? 5.050 -22.230 3.358 1.00 4.91 305 GLY D CA 1
ATOM 16334 C C . GLY D 1 338 ? 3.965 -22.854 4.232 1.00 7.11 305 GLY D C 1
ATOM 16335 O O . GLY D 1 338 ? 3.254 -22.156 4.927 1.00 8.27 305 GLY D O 1
ATOM 16336 N N . LYS D 1 339 ? 3.846 -24.174 4.182 1.00 7.85 306 LYS D N 1
ATOM 16337 C CA . LYS D 1 339 ? 2.853 -24.935 4.951 1.00 7.41 306 LYS D CA 1
ATOM 16338 C C . LYS D 1 339 ? 3.479 -25.482 6.228 1.00 5.51 306 LYS D C 1
ATOM 16339 O O . LYS D 1 339 ? 2.848 -26.237 6.993 1.00 3.59 306 LYS D O 1
ATOM 16345 N N . GLY D 1 340 ? 4.713 -25.062 6.484 1.00 5.78 307 GLY D N 1
ATOM 16346 C CA . GLY D 1 340 ? 5.399 -25.496 7.694 1.00 7.00 307 GLY D CA 1
ATOM 16347 C C . GLY D 1 340 ? 4.643 -25.025 8.920 1.00 4.84 307 GLY D C 1
ATOM 16348 O O . GLY D 1 340 ? 4.230 -23.880 8.967 1.00 2.78 307 GLY D O 1
ATOM 16349 N N . HIS D 1 341 ? 4.459 -25.927 9.875 1.00 3.89 308 HIS D N 1
ATOM 16350 C CA . HIS D 1 341 ? 3.772 -25.639 11.148 1.00 3.29 308 HIS D CA 1
ATOM 16351 C C . HIS D 1 341 ? 4.502 -24.623 11.992 1.00 3.36 308 HIS D C 1
ATOM 16352 O O . HIS D 1 341 ? 5.681 -24.696 12.161 1.00 3.83 308 HIS D O 1
ATOM 16359 N N . ASP D 1 342 ? 3.742 -23.695 12.543 1.00 2.87 309 ASP D N 1
ATOM 16360 C CA . ASP D 1 342 ? 4.263 -22.579 13.260 1.00 4.29 309 ASP D CA 1
ATOM 16361 C C . ASP D 1 342 ? 3.460 -22.315 14.517 1.00 5.35 309 ASP D C 1
ATOM 16362 O O . ASP D 1 342 ? 2.352 -21.805 14.466 1.00 8.46 309 ASP D O 1
ATOM 16367 N N . ASP D 1 343 ? 4.014 -22.708 15.643 1.00 10.18 310 ASP D N 1
ATOM 16368 C CA . ASP D 1 343 ? 3.454 -22.448 16.976 1.00 9.18 310 ASP D CA 1
ATOM 16369 C C . ASP D 1 343 ? 2.894 -21.038 17.186 1.00 6.79 310 ASP D C 1
ATOM 16370 O O . ASP D 1 343 ? 1.790 -20.857 17.672 1.00 7.48 310 ASP D O 1
ATOM 16375 N N . ALA D 1 344 ? 3.694 -20.033 16.889 1.00 5.51 311 ALA D N 1
ATOM 16376 C CA . ALA D 1 344 ? 3.249 -18.663 17.119 1.00 10.09 311 ALA D CA 1
ATOM 16377 C C . ALA D 1 344 ? 2.011 -18.302 16.290 1.00 5.55 311 ALA D C 1
ATOM 16378 O O . ALA D 1 344 ? 1.010 -17.817 16.813 1.00 6.14 311 ALA D O 1
ATOM 16380 N N . TYR D 1 345 ? 2.100 -18.525 14.996 1.00 5.07 312 TYR D N 1
ATOM 16381 C CA . TYR D 1 345 ? 1.009 -18.163 14.113 1.00 5.11 312 TYR D CA 1
ATOM 16382 C C . TYR D 1 345 ? -0.258 -18.939 14.504 1.00 3.54 312 TYR D C 1
ATOM 16383 O O . TYR D 1 345 ? -1.360 -18.430 14.372 1.00 2.45 312 TYR D O 1
ATOM 16392 N N . MET D 1 346 ? -0.088 -20.162 14.981 1.00 3.83 313 MET D N 1
ATOM 16393 C CA . MET D 1 346 ? -1.237 -20.955 15.386 1.00 3.94 313 MET D CA 1
ATOM 16394 C C . MET D 1 346 ? -1.904 -20.291 16.612 1.00 10.90 313 MET D C 1
ATOM 16395 O O . MET D 1 346 ? -3.173 -20.157 16.656 1.00 5.34 313 MET D O 1
ATOM 16400 N N . VAL D 1 347 ? -1.083 -19.905 17.610 1.00 3.40 314 VAL D N 1
ATOM 16401 C CA . VAL D 1 347 ? -1.648 -19.303 18.806 1.00 3.30 314 VAL D CA 1
ATOM 16402 C C . VAL D 1 347 ? -2.266 -17.970 18.410 1.00 4.54 314 VAL D C 1
ATOM 16403 O O . VAL D 1 347 ? -3.378 -17.626 18.849 1.00 6.19 314 VAL D O 1
ATOM 16407 N N . HIS D 1 348 ? -1.590 -17.250 17.543 1.00 2.19 315 HIS D N 1
ATOM 16408 C CA . HIS D 1 348 ? -2.082 -15.946 17.174 1.00 4.40 315 HIS D CA 1
ATOM 16409 C C . HIS D 1 348 ? -3.385 -16.059 16.417 1.00 4.78 315 HIS D C 1
ATOM 16410 O O . HIS D 1 348 ? -4.343 -15.363 16.728 1.00 4.21 315 HIS D O 1
ATOM 16417 N N . ASP D 1 349 ? -3.435 -16.983 15.468 1.00 4.90 316 ASP D N 1
ATOM 16418 C CA . ASP D 1 349 ? -4.642 -17.184 14.670 1.00 6.94 316 ASP D CA 1
ATOM 16419 C C . ASP D 1 349 ? -5.844 -17.567 15.515 1.00 8.05 316 ASP D C 1
ATOM 16420 O O . ASP D 1 349 ? -6.967 -17.195 15.188 1.00 9.16 316 ASP D O 1
ATOM 16425 N N . PHE D 1 350 ? -5.632 -18.327 16.579 1.00 6.83 317 PHE D N 1
ATOM 16426 C CA . PHE D 1 350 ? -6.757 -18.700 17.421 1.00 4.71 317 PHE D CA 1
ATOM 16427 C C . PHE D 1 350 ? -7.191 -17.500 18.259 1.00 7.86 317 PHE D C 1
ATOM 16428 O O . PHE D 1 350 ? -8.374 -17.381 18.600 1.00 5.67 317 PHE D O 1
ATOM 16436 N N . GLN D 1 351 ? -6.247 -16.612 18.589 1.00 7.37 318 GLN D N 1
ATOM 16437 C CA . GLN D 1 351 ? -6.600 -15.396 19.351 1.00 8.37 318 GLN D CA 1
ATOM 16438 C C . GLN D 1 351 ? -7.458 -14.473 18.491 1.00 7.09 318 GLN D C 1
ATOM 16439 O O . GLN D 1 351 ? -8.399 -13.849 18.978 1.00 5.87 318 GLN D O 1
ATOM 16445 N N . LEU D 1 352 ? -7.134 -14.417 17.207 1.00 5.01 319 LEU D N 1
ATOM 16446 C CA . LEU D 1 352 ? -7.950 -13.654 16.279 1.00 5.15 319 LEU D CA 1
ATOM 16447 C C . LEU D 1 352 ? -9.346 -14.276 16.188 1.00 7.25 319 LEU D C 1
ATOM 16448 O O . LEU D 1 352 ? -10.325 -13.542 16.198 1.00 6.17 319 LEU D O 1
ATOM 16453 N N . LEU D 1 353 ? -9.446 -15.610 16.146 1.00 4.09 320 LEU D N 1
ATOM 16454 C CA . LEU D 1 353 ? -10.776 -16.252 16.166 1.00 4.50 320 LEU D CA 1
ATOM 16455 C C . LEU D 1 353 ? -11.608 -15.784 17.372 1.00 7.08 320 LEU D C 1
ATOM 16456 O O . LEU D 1 353 ? -12.743 -15.356 17.228 1.00 6.38 320 LEU D O 1
ATOM 16461 N N . HIS D 1 354 ? -11.012 -15.814 18.551 1.00 5.76 321 HIS D N 1
ATOM 16462 C CA . HIS D 1 354 ? -11.716 -15.443 19.755 1.00 6.69 321 HIS D CA 1
ATOM 16463 C C . HIS D 1 354 ? -12.128 -13.995 19.756 1.00 10.37 321 HIS D C 1
ATOM 16464 O O . HIS D 1 354 ? -13.210 -13.651 20.231 1.00 10.34 321 HIS D O 1
ATOM 16471 N N . TRP D 1 355 ? -11.238 -13.168 19.215 1.00 6.36 322 TRP D N 1
ATOM 16472 C CA . TRP D 1 355 ? -11.392 -11.738 19.150 1.00 4.98 322 TRP D CA 1
ATOM 16473 C C . TRP D 1 355 ? -12.621 -11.381 18.320 1.00 10.27 322 TRP D C 1
ATOM 16474 O O . TRP D 1 355 ? -13.320 -10.430 18.643 1.00 11.48 322 TRP D O 1
ATOM 16485 N N . MET D 1 356 ? -12.847 -12.112 17.230 1.00 7.66 323 MET D N 1
ATOM 16486 C CA . MET D 1 356 ? -13.951 -11.834 16.347 1.00 8.13 323 MET D CA 1
ATOM 16487 C C . MET D 1 356 ? -15.153 -12.716 16.665 1.00 11.27 323 MET D C 1
ATOM 16488 O O . MET D 1 356 ? -16.225 -12.571 16.072 1.00 9.43 323 MET D O 1
ATOM 16493 N N . GLY D 1 357 ? -14.993 -13.583 17.655 1.00 8.34 324 GLY D N 1
ATOM 16494 C CA . GLY D 1 357 ? -16.097 -14.367 18.168 1.00 5.91 324 GLY D CA 1
ATOM 16495 C C . GLY D 1 357 ? -16.377 -15.601 17.331 1.00 10.23 324 GLY D C 1
ATOM 16496 O O . GLY D 1 357 ? -17.434 -16.223 17.477 1.00 8.90 324 GLY D O 1
ATOM 16497 N N . ALA D 1 358 ? -15.431 -15.954 16.454 1.00 11.12 325 ALA D N 1
ATOM 16498 C CA . ALA D 1 358 ? -15.564 -17.121 15.607 1.00 7.25 325 ALA D CA 1
ATOM 16499 C C . ALA D 1 358 ? -15.424 -18.359 16.448 1.00 7.88 325 ALA D C 1
ATOM 16500 O O . ALA D 1 358 ? -14.553 -18.403 17.321 1.00 7.37 325 ALA D O 1
ATOM 16502 N N . ASN D 1 359 ? -16.275 -19.359 16.185 1.00 5.23 326 ASN D N 1
ATOM 16503 C CA . ASN D 1 359 ? -16.293 -20.596 16.982 1.00 5.63 326 ASN D CA 1
ATOM 16504 C C . ASN D 1 359 ? -15.803 -21.868 16.241 1.00 5.76 326 ASN D C 1
ATOM 16505 O O . ASN D 1 359 ? -15.778 -22.960 16.810 1.00 5.02 326 ASN D O 1
ATOM 16510 N N . SER D 1 360 ? -15.434 -21.736 14.972 1.00 6.92 327 SER D N 1
ATOM 16511 C CA . SER D 1 360 ? -15.043 -22.903 14.190 1.00 6.29 327 SER D CA 1
ATOM 16512 C C . SER D 1 360 ? -14.156 -22.539 13.009 1.00 5.56 327 SER D C 1
ATOM 16513 O O . SER D 1 360 ? -13.999 -21.382 12.687 1.00 4.30 327 SER D O 1
ATOM 16516 N N . PHE D 1 361 ? -13.557 -23.556 12.400 1.00 6.09 328 PHE D N 1
ATOM 16517 C CA . PHE D 1 361 ? -12.946 -23.440 11.080 1.00 4.42 328 PHE D CA 1
ATOM 16518 C C . PHE D 1 361 ? -12.885 -24.822 10.436 1.00 7.96 328 PHE D C 1
ATOM 16519 O O . PHE D 1 361 ? -13.067 -25.829 11.104 1.00 5.44 328 PHE D O 1
ATOM 16527 N N . ARG D 1 362 ? -12.640 -24.858 9.129 1.00 8.33 329 ARG D N 1
ATOM 16528 C CA . ARG D 1 362 ? -12.478 -26.102 8.402 1.00 4.99 329 ARG D CA 1
ATOM 16529 C C . ARG D 1 362 ? -11.013 -26.275 7.965 1.00 8.77 329 ARG D C 1
ATOM 16530 O O . ARG D 1 362 ? -10.341 -25.284 7.644 1.00 7.66 329 ARG D O 1
ATOM 16538 N N . THR D 1 363 ? -10.498 -27.511 8.012 1.00 5.96 330 THR D N 1
ATOM 16539 C CA . THR D 1 363 ? -9.119 -27.747 7.579 1.00 6.31 330 THR D CA 1
ATOM 16540 C C . THR D 1 363 ? -9.050 -27.852 6.033 1.00 6.07 330 THR D C 1
ATOM 16541 O O . THR D 1 363 ? -8.563 -28.813 5.469 1.00 6.79 330 THR D O 1
ATOM 16545 N N . SER D 1 364 ? -9.602 -26.863 5.376 1.00 3.66 331 SER D N 1
ATOM 16546 C CA . SER D 1 364 ? -9.413 -26.681 3.960 1.00 6.40 331 SER D CA 1
ATOM 16547 C C . SER D 1 364 ? -7.931 -26.580 3.591 1.00 5.28 331 SER D C 1
ATOM 16548 O O . SER D 1 364 ? -7.230 -25.731 4.153 1.00 4.97 331 SER D O 1
ATOM 16551 N N . HIS D 1 365 ? -7.433 -27.431 2.684 1.00 4.02 332 HIS D N 1
ATOM 16552 C CA . HIS D 1 365 ? -8.093 -28.641 2.148 1.00 4.47 332 HIS D CA 1
ATOM 16553 C C . HIS D 1 365 ? -7.202 -29.850 2.343 1.00 3.47 332 HIS D C 1
ATOM 16554 O O . HIS D 1 365 ? -6.825 -30.533 1.397 1.00 2.86 332 HIS D O 1
ATOM 16561 N N . TYR D 1 366 ? -6.858 -30.103 3.583 1.00 2.77 333 TYR D N 1
ATOM 16562 C CA . TYR D 1 366 ? -5.963 -31.173 3.899 1.00 3.89 333 TYR D CA 1
ATOM 16563 C C . TYR D 1 366 ? -5.962 -31.192 5.390 1.00 3.97 333 TYR D C 1
ATOM 16564 O O . TYR D 1 366 ? -6.281 -30.180 5.982 1.00 4.74 333 TYR D O 1
ATOM 16573 N N . PRO D 1 367 ? -5.648 -32.339 6.010 1.00 3.89 334 PRO D N 1
ATOM 16574 C CA . PRO D 1 367 ? -5.478 -32.352 7.438 1.00 4.54 334 PRO D CA 1
ATOM 16575 C C . PRO D 1 367 ? -4.362 -31.433 7.867 1.00 4.95 334 PRO D C 1
ATOM 16576 O O . PRO D 1 367 ? -3.284 -31.467 7.254 1.00 5.29 334 PRO D O 1
ATOM 16580 N N . TYR D 1 368 ? -4.634 -30.591 8.866 1.00 3.45 335 TYR D N 1
ATOM 16581 C CA . TYR D 1 368 ? -3.647 -29.664 9.424 1.00 4.09 335 TYR D CA 1
ATOM 16582 C C . TYR D 1 368 ? -2.734 -30.418 10.377 1.00 4.59 335 TYR D C 1
ATOM 16583 O O . TYR D 1 368 ? -2.912 -31.598 10.562 1.00 2.99 335 TYR D O 1
ATOM 16592 N N . ALA D 1 369 ? -1.736 -29.743 10.939 1.00 3.94 336 ALA D N 1
ATOM 16593 C CA . ALA D 1 369 ? -0.873 -30.381 11.911 1.00 5.18 336 ALA D CA 1
ATOM 16594 C C . ALA D 1 369 ? -1.685 -30.859 13.106 1.00 3.50 336 ALA D C 1
ATOM 16595 O O . ALA D 1 369 ? -2.604 -30.196 13.517 1.00 4.43 336 ALA D O 1
ATOM 16597 N N . GLU D 1 370 ? -1.320 -32.000 13.665 1.00 3.65 337 GLU D N 1
ATOM 16598 C CA . GLU D 1 370 ? -2.046 -32.606 14.788 1.00 5.75 337 GLU D CA 1
ATOM 16599 C C . GLU D 1 370 ? -2.105 -31.623 15.955 1.00 7.49 337 GLU D C 1
ATOM 16600 O O . GLU D 1 370 ? -3.096 -31.555 16.696 1.00 6.29 337 GLU D O 1
ATOM 16606 N N . GLU D 1 371 ? -1.060 -30.836 16.098 1.00 3.89 338 GLU D N 1
ATOM 16607 C CA . GLU D 1 371 ? -0.995 -29.895 17.200 1.00 8.18 338 GLU D CA 1
ATOM 16608 C C . GLU D 1 371 ? -2.115 -28.853 17.185 1.00 8.26 338 GLU D C 1
ATOM 16609 O O . GLU D 1 371 ? -2.490 -28.348 18.240 1.00 7.68 338 GLU D O 1
ATOM 16615 N N . VAL D 1 372 ? -2.618 -28.541 15.996 1.00 3.78 339 VAL D N 1
ATOM 16616 C CA . VAL D 1 372 ? -3.688 -27.590 15.824 1.00 4.65 339 VAL D CA 1
ATOM 16617 C C . VAL D 1 372 ? -4.979 -28.206 16.373 1.00 6.64 339 VAL D C 1
ATOM 16618 O O . VAL D 1 372 ? -5.806 -27.513 16.922 1.00 5.69 339 VAL D O 1
ATOM 16622 N N . MET D 1 373 ? -5.153 -29.517 16.210 1.00 6.36 340 MET D N 1
ATOM 16623 C CA . MET D 1 373 ? -6.383 -30.188 16.679 1.00 5.31 340 MET D CA 1
ATOM 16624 C C . MET D 1 373 ? -6.375 -30.343 18.189 1.00 6.70 340 MET D C 1
ATOM 16625 O O . MET D 1 373 ? -7.386 -30.190 18.838 1.00 9.80 340 MET D O 1
ATOM 16630 N N . GLU D 1 374 ? -5.232 -30.678 18.754 1.00 7.41 341 GLU D N 1
ATOM 16631 C CA . GLU D 1 374 ? -5.096 -30.668 20.193 1.00 9.60 341 GLU D CA 1
ATOM 16632 C C . GLU D 1 374 ? -5.349 -29.271 20.714 1.00 12.48 341 GLU D C 1
ATOM 16633 O O . GLU D 1 374 ? -6.021 -29.122 21.751 1.00 10.69 341 GLU D O 1
ATOM 16639 N N . TYR D 1 375 ? -4.824 -28.252 20.015 1.00 8.08 342 TYR D N 1
ATOM 16640 C CA . TYR D 1 375 ? -5.008 -26.874 20.465 1.00 7.90 342 TYR D CA 1
ATOM 16641 C C . TYR D 1 375 ? -6.482 -26.489 20.405 1.00 8.92 342 TYR D C 1
ATOM 16642 O O . TYR D 1 375 ? -7.026 -25.875 21.343 1.00 12.77 342 TYR D O 1
ATOM 16651 N N . ALA D 1 376 ? -7.156 -26.905 19.355 1.00 7.87 343 ALA D N 1
ATOM 16652 C CA . ALA D 1 376 ? -8.541 -26.554 19.204 1.00 8.13 343 ALA D CA 1
ATOM 16653 C C . ALA D 1 376 ? -9.382 -27.195 20.311 1.00 14.45 343 ALA D C 1
ATOM 16654 O O . ALA D 1 376 ? -10.345 -26.565 20.788 1.00 7.37 343 ALA D O 1
ATOM 16656 N N . ASP D 1 377 ? -9.006 -28.424 20.714 1.00 10.88 344 ASP D N 1
ATOM 16657 C CA . ASP D 1 377 ? -9.638 -29.124 21.853 1.00 8.97 344 ASP D CA 1
ATOM 16658 C C . ASP D 1 377 ? -9.523 -28.310 23.107 1.00 9.99 344 ASP D C 1
ATOM 16659 O O . ASP D 1 377 ? -10.427 -28.324 23.912 1.00 11.02 344 ASP D O 1
ATOM 16664 N N . ARG D 1 378 ? -8.373 -27.672 23.310 1.00 10.09 345 ARG D N 1
ATOM 16665 C CA . ARG D 1 378 ? -8.120 -26.905 24.548 1.00 12.16 345 ARG D CA 1
ATOM 16666 C C . ARG D 1 378 ? -8.762 -25.518 24.512 1.00 10.51 345 ARG D C 1
ATOM 16667 O O . ARG D 1 378 ? -9.158 -24.967 25.536 1.00 10.26 345 ARG D O 1
ATOM 16675 N N . GLN D 1 379 ? -8.815 -24.958 23.312 1.00 9.22 346 GLN D N 1
ATOM 16676 C CA . GLN D 1 379 ? -9.420 -23.663 23.073 1.00 8.33 346 GLN D CA 1
ATOM 16677 C C . GLN D 1 379 ? -10.937 -23.705 22.918 1.00 9.74 346 GLN D C 1
ATOM 16678 O O . GLN D 1 379 ? -11.546 -22.673 22.684 1.00 15.62 346 GLN D O 1
ATOM 16684 N N . GLY D 1 380 ? -11.553 -24.877 23.021 1.00 9.01 347 GLY D N 1
ATOM 16685 C CA . GLY D 1 380 ? -12.986 -24.995 22.758 1.00 6.99 347 GLY D CA 1
ATOM 16686 C C . GLY D 1 380 ? -13.454 -24.603 21.360 1.00 7.27 347 GLY D C 1
ATOM 16687 O O . GLY D 1 380 ? -14.584 -24.241 21.189 1.00 8.25 347 GLY D O 1
ATOM 16688 N N . ILE D 1 381 ? -12.591 -24.692 20.357 1.00 5.64 348 ILE D N 1
ATOM 16689 C CA . ILE D 1 381 ? -12.952 -24.309 18.999 1.00 4.92 348 ILE D CA 1
ATOM 16690 C C . ILE D 1 381 ? -13.447 -25.537 18.286 1.00 7.52 348 ILE D C 1
ATOM 16691 O O . ILE D 1 381 ? -12.931 -26.628 18.524 1.00 9.98 348 ILE D O 1
ATOM 16696 N N . VAL D 1 382 ? -14.405 -25.368 17.382 1.00 4.31 349 VAL D N 1
ATOM 16697 C CA . VAL D 1 382 ? -14.955 -26.516 16.645 1.00 9.91 349 VAL D CA 1
ATOM 16698 C C . VAL D 1 382 ? -14.362 -26.688 15.224 1.00 7.47 349 VAL D C 1
ATOM 16699 O O . VAL D 1 382 ? -14.101 -25.718 14.517 1.00 5.24 349 VAL D O 1
ATOM 16703 N N . VAL D 1 383 ? -14.174 -27.930 14.807 1.00 8.04 350 VAL D N 1
ATOM 16704 C CA . VAL D 1 383 ? -13.450 -28.213 13.574 1.00 6.34 350 VAL D CA 1
ATOM 16705 C C . VAL D 1 383 ? -14.163 -29.167 12.593 1.00 8.40 350 VAL D C 1
ATOM 16706 O O . VAL D 1 383 ? -14.604 -30.281 12.954 1.00 10.78 350 VAL D O 1
ATOM 16710 N N . ILE D 1 384 ? -14.251 -28.735 11.344 1.00 4.62 351 ILE D N 1
ATOM 16711 C CA . ILE D 1 384 ? -14.642 -29.588 10.273 1.00 3.66 351 ILE D CA 1
ATOM 16712 C C . ILE D 1 384 ? -13.336 -30.068 9.678 1.00 5.24 351 ILE D C 1
ATOM 16713 O O . ILE D 1 384 ? -12.561 -29.273 9.139 1.00 8.08 351 ILE D O 1
ATOM 16718 N N . ASP D 1 38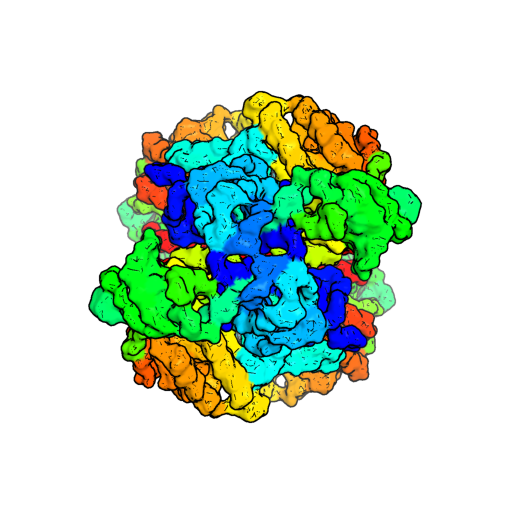5 ? -13.097 -31.365 9.759 1.00 3.59 352 ASP D N 1
ATOM 16719 C CA . ASP D 1 385 ? -11.779 -31.913 9.494 1.00 5.72 352 ASP D CA 1
ATOM 16720 C C . ASP D 1 385 ? -11.830 -32.512 8.121 1.00 8.54 352 ASP D C 1
ATOM 16721 O O . ASP D 1 385 ? -12.722 -33.310 7.858 1.00 9.09 352 ASP D O 1
ATOM 16726 N N . GLU D 1 386 ? -10.876 -32.166 7.255 1.00 9.19 353 GLU D N 1
ATOM 16727 C CA . GLU D 1 386 ? -10.991 -32.485 5.819 1.00 11.32 353 GLU D CA 1
ATOM 16728 C C . GLU D 1 386 ? -9.765 -33.212 5.185 1.00 9.97 353 GLU D C 1
ATOM 16729 O O . GLU D 1 386 ? -8.599 -32.967 5.560 1.00 7.51 353 GLU D O 1
ATOM 16735 N N . THR D 1 387 ? -10.051 -34.099 4.227 1.00 7.13 354 THR D N 1
ATOM 16736 C CA . THR D 1 387 ? -9.011 -34.875 3.550 1.00 5.63 354 THR D CA 1
ATOM 16737 C C . THR D 1 387 ? -8.416 -33.986 2.479 1.00 8.84 354 THR D C 1
ATOM 16738 O O . THR D 1 387 ? -8.948 -32.931 2.175 1.00 7.12 354 THR D O 1
ATOM 16742 N N . PRO D 1 388 ? -7.292 -34.415 1.895 1.00 13.82 355 PRO D N 1
ATOM 16743 C CA . PRO D 1 388 ? -6.710 -33.663 0.783 1.00 9.62 355 PRO D CA 1
ATOM 16744 C C . PRO D 1 388 ? -7.388 -33.874 -0.569 1.00 6.41 355 PRO D C 1
ATOM 16745 O O . PRO D 1 388 ? -6.866 -33.477 -1.604 1.00 6.25 355 PRO D O 1
ATOM 16749 N N . ALA D 1 389 ? -8.575 -34.431 -0.561 1.00 5.99 356 ALA D N 1
ATOM 16750 C CA . ALA D 1 389 ? -9.272 -34.717 -1.796 1.00 5.74 356 ALA D CA 1
ATOM 16751 C C . ALA D 1 389 ? -9.935 -33.487 -2.424 1.00 5.08 356 ALA D C 1
ATOM 16752 O O . ALA D 1 389 ? -11.151 -33.420 -2.533 1.00 4.18 356 ALA D O 1
ATOM 16754 N N . VAL D 1 390 ? -9.107 -32.554 -2.878 1.00 4.21 357 VAL D N 1
ATOM 16755 C CA . VAL D 1 390 ? -9.546 -31.395 -3.637 1.00 6.22 357 VAL D CA 1
ATOM 16756 C C . VAL D 1 390 ? -9.016 -31.560 -5.063 1.00 5.70 357 VAL D C 1
ATOM 16757 O O . VAL D 1 390 ? -8.060 -32.257 -5.267 1.00 6.53 357 VAL D O 1
ATOM 16761 N N . GLY D 1 391 ? -9.621 -30.887 -6.038 1.00 5.32 358 GLY D N 1
ATOM 16762 C CA . GLY D 1 391 ? -9.163 -30.946 -7.393 1.00 3.56 358 GLY D CA 1
ATOM 16763 C C . GLY D 1 391 ? -9.686 -32.106 -8.193 1.00 6.45 358 GLY D C 1
ATOM 16764 O O . GLY D 1 391 ? -9.167 -32.339 -9.283 1.00 9.37 358 GLY D O 1
ATOM 16765 N N . LEU D 1 392 ? -10.705 -32.830 -7.705 1.00 4.97 359 LEU D N 1
ATOM 16766 C CA . LEU D 1 392 ? -11.335 -33.883 -8.513 1.00 6.00 359 LEU D CA 1
ATOM 16767 C C . LEU D 1 392 ? -12.408 -33.219 -9.371 1.00 9.18 359 LEU D C 1
ATOM 16768 O O . LEU D 1 392 ? -13.587 -33.558 -9.288 1.00 6.65 359 LEU D O 1
ATOM 16773 N N . ALA D 1 393 ? -11.962 -32.281 -10.207 1.00 10.49 360 ALA D N 1
ATOM 16774 C CA . ALA D 1 393 ? -12.780 -31.604 -11.234 1.00 9.95 360 ALA D CA 1
ATOM 16775 C C . ALA D 1 393 ? -11.883 -31.011 -12.362 1.00 11.55 360 ALA D C 1
ATOM 16776 O O . ALA D 1 393 ? -10.990 -30.192 -12.106 1.00 7.89 360 ALA D O 1
ATOM 16778 N N . PHE D 1 394 ? -12.108 -31.423 -13.611 1.00 13.21 361 PHE D N 1
ATOM 16779 C CA . PHE D 1 394 ? -11.381 -30.811 -14.748 1.00 16.58 361 PHE D CA 1
ATOM 16780 C C . PHE D 1 394 ? -12.198 -29.721 -15.479 1.00 18.59 361 PHE D C 1
ATOM 16781 O O . PHE D 1 394 ? -11.918 -29.384 -16.620 1.00 23.49 361 PHE D O 1
ATOM 16789 N N . SER D 1 395 ? -13.186 -29.151 -14.790 1.00 22.85 362 SER D N 1
ATOM 16790 C CA . SER D 1 395 ? -14.103 -28.147 -15.370 1.00 31.84 362 SER D CA 1
ATOM 16791 C C . SER D 1 395 ? -13.827 -26.705 -14.873 1.00 20.52 362 SER D C 1
ATOM 16792 O O . SER D 1 395 ? -14.087 -26.360 -13.721 1.00 15.23 362 SER D O 1
ATOM 16795 N N . PRO D 1 406 ? -14.068 -32.081 -20.458 1.00 34.49 373 PRO D N 1
ATOM 16796 C CA . PRO D 1 406 ? -13.367 -33.345 -20.133 1.00 46.23 373 PRO D CA 1
ATOM 16797 C C . PRO D 1 406 ? -13.953 -34.084 -18.899 1.00 34.30 373 PRO D C 1
ATOM 16798 O O . PRO D 1 406 ? -13.921 -33.545 -17.790 1.00 30.64 373 PRO D O 1
ATOM 16802 N N . ALA D 1 407 ? -14.486 -35.293 -19.106 1.00 27.31 374 ALA D N 1
ATOM 16803 C CA . ALA D 1 407 ? -15.075 -36.102 -18.024 1.00 23.09 374 ALA D CA 1
ATOM 16804 C C . ALA D 1 407 ? -14.049 -36.390 -16.913 1.00 28.55 374 ALA D C 1
ATOM 16805 O O . ALA D 1 407 ? -13.046 -37.073 -17.148 1.00 24.98 374 ALA D O 1
ATOM 16807 N N . THR D 1 408 ? -14.325 -35.886 -15.711 1.00 19.25 375 THR D N 1
ATOM 16808 C CA . THR D 1 408 ? -13.479 -36.097 -14.541 1.00 17.12 375 THR D CA 1
ATOM 16809 C C . THR D 1 408 ? -13.393 -37.552 -14.105 1.00 15.82 375 THR D C 1
ATOM 16810 O O . THR D 1 408 ? -12.297 -38.055 -13.841 1.00 12.63 375 THR D O 1
ATOM 16814 N N . PHE D 1 409 ? -14.557 -38.207 -14.016 1.00 12.35 376 PHE D N 1
ATOM 16815 C CA . PHE D 1 409 ? -14.657 -39.571 -13.475 1.00 13.95 376 PHE D CA 1
ATOM 16816 C C . PHE D 1 409 ? -14.752 -40.605 -14.572 1.00 13.43 376 PHE D C 1
ATOM 16817 O O . PHE D 1 409 ? -15.827 -41.018 -14.932 1.00 14.75 376 PHE D O 1
ATOM 16825 N N . SER D 1 410 ? -13.590 -40.981 -15.095 1.00 14.74 377 SER D N 1
ATOM 16826 C CA . SER D 1 410 ? -13.442 -41.963 -16.153 1.00 17.80 377 SER D CA 1
ATOM 16827 C C . SER D 1 410 ? -12.175 -42.755 -15.887 1.00 11.84 377 SER D C 1
ATOM 16828 O O . SER D 1 410 ? -11.353 -42.341 -15.088 1.00 8.49 377 SER D O 1
ATOM 16831 N N . PRO D 1 411 ? -12.007 -43.886 -16.594 1.00 19.21 378 PRO D N 1
ATOM 16832 C CA . PRO D 1 411 ? -10.820 -44.767 -16.562 1.00 21.38 378 PRO D CA 1
ATOM 16833 C C . PRO D 1 411 ? -9.488 -44.061 -16.792 1.00 14.16 378 PRO D C 1
ATOM 16834 O O . PRO D 1 411 ? -8.477 -44.457 -16.246 1.00 18.10 378 PRO D O 1
ATOM 16838 N N . ASP D 1 412 ? -9.495 -43.021 -17.592 1.00 18.24 379 ASP D N 1
ATOM 16839 C CA . ASP D 1 412 ? -8.260 -42.343 -17.946 1.00 23.24 379 ASP D CA 1
ATOM 16840 C C . ASP D 1 412 ? -8.037 -41.131 -17.116 1.00 19.21 379 ASP D C 1
ATOM 16841 O O . ASP D 1 412 ? -7.017 -40.486 -17.263 1.00 24.27 379 ASP D O 1
ATOM 16846 N N . ARG D 1 413 ? -9.020 -40.802 -16.292 1.00 16.86 380 ARG D N 1
ATOM 16847 C CA . ARG D 1 413 ? -8.971 -39.631 -15.446 1.00 21.35 380 ARG D CA 1
ATOM 16848 C C . ARG D 1 413 ? -9.001 -40.082 -14.012 1.00 14.92 380 ARG D C 1
ATOM 16849 O O . ARG D 1 413 ? -8.156 -40.886 -13.625 1.00 13.00 380 ARG D O 1
ATOM 16857 N N . ILE D 1 414 ? -9.962 -39.571 -13.241 1.00 10.22 381 ILE D N 1
ATOM 16858 C CA . ILE D 1 414 ? -10.070 -39.893 -11.837 1.00 10.89 381 ILE D CA 1
ATOM 16859 C C . ILE D 1 414 ? -10.846 -41.176 -11.803 1.00 10.97 381 ILE D C 1
ATOM 16860 O O . ILE D 1 414 ? -12.009 -41.202 -12.182 1.00 13.46 381 ILE D O 1
ATOM 16865 N N . ASN D 1 415 ? -10.181 -42.241 -11.367 1.00 9.86 382 ASN D N 1
ATOM 16866 C CA . ASN D 1 415 ? -10.687 -43.581 -11.545 1.00 10.45 382 ASN D CA 1
ATOM 16867 C C . ASN D 1 415 ? -10.678 -44.382 -10.231 1.00 13.66 382 ASN D C 1
ATOM 16868 O O . ASN D 1 415 ? -10.518 -43.818 -9.167 1.00 12.71 382 ASN D O 1
ATOM 16873 N N . ASN D 1 416 ? -10.900 -45.682 -10.292 1.00 14.45 383 ASN D N 1
ATOM 16874 C CA . ASN D 1 416 ? -10.937 -46.473 -9.065 1.00 14.89 383 ASN D CA 1
ATOM 16875 C C . ASN D 1 416 ? -9.589 -46.629 -8.351 1.00 8.48 383 ASN D C 1
ATOM 16876 O O . ASN D 1 416 ? -9.552 -46.835 -7.162 1.00 9.88 383 ASN D O 1
ATOM 16881 N N . LYS D 1 417 ? -8.486 -46.510 -9.078 1.00 11.06 384 LYS D N 1
ATOM 16882 C CA . LYS D 1 417 ? -7.155 -46.492 -8.462 1.00 10.54 384 LYS D CA 1
ATOM 16883 C C . LYS D 1 417 ? -7.011 -45.210 -7.649 1.00 11.86 384 LYS D C 1
ATOM 16884 O O . LYS D 1 417 ? -6.475 -45.218 -6.529 1.00 14.21 384 LYS D O 1
ATOM 16890 N N . THR D 1 418 ? -7.520 -44.114 -8.210 1.00 8.77 385 THR D N 1
ATOM 16891 C CA . THR D 1 418 ? -7.625 -42.872 -7.477 1.00 8.34 385 THR D CA 1
ATOM 16892 C C . THR D 1 418 ? -8.446 -43.032 -6.230 1.00 8.83 385 THR D C 1
ATOM 16893 O O . THR D 1 418 ? -8.002 -42.613 -5.166 1.00 5.61 385 THR D O 1
ATOM 16897 N N . ARG D 1 419 ? -9.620 -43.667 -6.364 1.00 9.07 386 ARG D N 1
ATOM 16898 C CA . ARG D 1 419 ? -10.558 -43.815 -5.235 1.00 9.04 386 ARG D CA 1
ATOM 16899 C C . ARG D 1 419 ? -9.923 -44.517 -4.053 1.00 9.67 386 ARG D C 1
ATOM 16900 O O . ARG D 1 419 ? -10.245 -44.179 -2.912 1.00 9.59 386 ARG D O 1
ATOM 16908 N N . GLU D 1 420 ? -9.040 -45.475 -4.337 1.00 8.07 387 GLU D N 1
ATOM 16909 C CA . GLU D 1 420 ? -8.247 -46.161 -3.304 1.00 10.00 387 GLU D CA 1
ATOM 16910 C C . GLU D 1 420 ? -7.369 -45.200 -2.511 1.00 7.59 387 GLU D C 1
ATOM 16911 O O . GLU D 1 420 ? -7.391 -45.230 -1.276 1.00 8.47 387 GLU D O 1
ATOM 16917 N N . ALA D 1 421 ? -6.607 -44.349 -3.196 1.00 4.73 388 ALA D N 1
ATOM 16918 C CA . ALA D 1 421 ? -5.822 -43.327 -2.492 1.00 5.50 388 ALA D CA 1
ATOM 16919 C C . ALA D 1 421 ? -6.719 -42.402 -1.654 1.00 7.02 388 ALA D C 1
ATOM 16920 O O . ALA D 1 421 ? -6.382 -42.061 -0.525 1.00 6.14 388 ALA D O 1
ATOM 16922 N N . HIS D 1 422 ? -7.854 -42.008 -2.206 1.00 4.30 389 HIS D N 1
ATOM 16923 C CA . HIS D 1 422 ? -8.885 -41.300 -1.459 1.00 6.52 389 HIS D CA 1
ATOM 16924 C C . HIS D 1 422 ? -9.343 -42.084 -0.225 1.00 11.22 389 HIS D C 1
ATOM 16925 O O . HIS D 1 422 ? -9.467 -41.528 0.865 1.00 8.56 389 HIS D O 1
ATOM 16932 N N . ALA D 1 423 ? -9.625 -43.367 -0.415 1.00 7.41 390 ALA D N 1
ATOM 16933 C CA . ALA D 1 423 ? -10.128 -44.187 0.658 1.00 7.81 390 ALA D CA 1
ATOM 16934 C C . ALA D 1 423 ? -9.096 -44.228 1.738 1.00 8.79 390 ALA D C 1
ATOM 16935 O O . ALA D 1 423 ? -9.416 -44.025 2.906 1.00 10.40 390 ALA D O 1
ATOM 16937 N N . GLN D 1 424 ? -7.850 -44.459 1.333 1.00 7.88 391 GLN D N 1
ATOM 16938 C CA . GLN D 1 424 ? -6.707 -44.513 2.257 1.00 7.65 391 GLN D CA 1
ATOM 16939 C C . GLN D 1 424 ? -6.488 -43.158 2.961 1.00 6.13 391 GLN D C 1
ATOM 16940 O O . GLN D 1 424 ? -6.087 -43.074 4.101 1.00 8.01 391 GLN D O 1
ATOM 16946 N N . ALA D 1 425 ? -6.791 -42.083 2.275 1.00 7.85 392 ALA D N 1
ATOM 16947 C CA . ALA D 1 425 ? -6.690 -40.759 2.865 1.00 5.31 392 ALA D CA 1
ATOM 16948 C C . ALA D 1 425 ? -7.700 -40.589 4.019 1.00 5.50 392 ALA D C 1
ATOM 16949 O O . ALA D 1 425 ? -7.373 -40.055 5.066 1.00 5.23 392 ALA D O 1
ATOM 16951 N N . ILE D 1 426 ? -8.918 -41.083 3.808 1.00 6.38 393 ILE D N 1
ATOM 16952 C CA . ILE D 1 426 ? -9.948 -41.113 4.824 1.00 4.14 393 ILE D CA 1
ATOM 16953 C C . ILE D 1 426 ? -9.514 -41.970 6.005 1.00 11.22 393 ILE D C 1
ATOM 16954 O O . ILE D 1 426 ? -9.656 -41.565 7.183 1.00 9.05 393 ILE D O 1
ATOM 16959 N N . ARG D 1 427 ? -8.959 -43.145 5.697 1.00 10.31 394 ARG D N 1
ATOM 16960 C CA . ARG D 1 427 ? -8.526 -44.058 6.742 1.00 9.25 394 ARG D CA 1
ATOM 16961 C C . ARG D 1 427 ? -7.559 -43.370 7.626 1.00 8.21 394 ARG D C 1
ATOM 16962 O O . ARG D 1 427 ? -7.715 -43.404 8.839 1.00 9.38 394 ARG D O 1
ATOM 16970 N N . GLU D 1 428 ? -6.535 -42.778 7.019 1.00 7.29 395 GLU D N 1
ATOM 16971 C CA . GLU D 1 428 ? -5.401 -42.298 7.815 1.00 9.51 395 GLU D CA 1
ATOM 16972 C C . GLU D 1 428 ? -5.816 -41.053 8.574 1.00 7.99 395 GLU D C 1
ATOM 16973 O O . GLU D 1 428 ? -5.485 -40.893 9.730 1.00 10.65 395 GLU D O 1
ATOM 16979 N N . LEU D 1 429 ? -6.576 -40.190 7.943 1.00 4.36 396 LEU D N 1
ATOM 16980 C CA . LEU D 1 429 ? -7.096 -39.043 8.661 1.00 6.65 396 LEU D CA 1
ATOM 16981 C C . LEU D 1 429 ? -7.918 -39.432 9.907 1.00 11.87 396 LEU D C 1
ATOM 16982 O O . LEU D 1 429 ? -7.717 -38.871 10.979 1.00 9.96 396 LEU D O 1
ATOM 16987 N N . ILE D 1 430 ? -8.829 -40.392 9.771 1.00 10.24 397 ILE D N 1
ATOM 16988 C CA . ILE D 1 430 ? -9.742 -40.705 10.859 1.00 8.10 397 ILE D CA 1
ATOM 16989 C C . ILE D 1 430 ? -8.979 -41.394 11.978 1.00 8.85 397 ILE D C 1
ATOM 16990 O O . ILE D 1 430 ? -9.157 -41.150 13.158 1.00 6.25 397 ILE D O 1
ATOM 16995 N N . HIS D 1 431 ? -8.084 -42.260 11.575 1.00 9.82 398 HIS D N 1
ATOM 16996 C CA . HIS D 1 431 ? -7.279 -42.983 12.519 1.00 8.27 398 HIS D CA 1
ATOM 16997 C C . HIS D 1 431 ? -6.483 -42.045 13.406 1.00 7.94 398 HIS D C 1
ATOM 16998 O O . HIS D 1 431 ? -6.332 -42.292 14.595 1.00 9.94 398 HIS D O 1
ATOM 17005 N N . ARG D 1 432 ? -6.038 -40.943 12.834 1.00 5.81 399 ARG D N 1
ATOM 17006 C CA . ARG D 1 432 ? -5.226 -39.998 13.552 1.00 6.32 399 ARG D CA 1
ATOM 17007 C C . ARG D 1 432 ? -6.045 -39.037 14.410 1.00 11.07 399 ARG D C 1
ATOM 17008 O O . ARG D 1 432 ? -5.627 -38.710 15.516 1.00 15.60 399 ARG D O 1
ATOM 17016 N N . ASP D 1 433 ? -7.213 -38.614 13.924 1.00 6.02 400 ASP D N 1
ATOM 17017 C CA . ASP D 1 433 ? -8.016 -37.593 14.571 1.00 6.35 400 ASP D CA 1
ATOM 17018 C C . ASP D 1 433 ? -9.308 -38.048 15.284 1.00 11.38 400 ASP D C 1
ATOM 17019 O O . ASP D 1 433 ? -10.027 -37.217 15.884 1.00 8.84 400 ASP D O 1
ATOM 17024 N N . LYS D 1 434 ? -9.609 -39.335 15.226 1.00 7.87 401 LYS D N 1
ATOM 17025 C CA . LYS D 1 434 ? -10.817 -39.884 15.858 1.00 6.37 401 LYS D CA 1
ATOM 17026 C C . LYS D 1 434 ? -11.095 -39.410 17.252 1.00 8.54 401 LYS D C 1
ATOM 17027 O O . LYS D 1 434 ? -12.248 -39.241 17.562 1.00 9.76 401 LYS D O 1
ATOM 17033 N N . ASN D 1 435 ? -10.068 -39.210 18.091 1.00 8.35 402 ASN D N 1
ATOM 17034 C CA . ASN D 1 435 ? -10.270 -38.864 19.501 1.00 5.06 402 ASN D CA 1
ATOM 17035 C C . ASN D 1 435 ? -10.445 -37.368 19.857 1.00 11.08 402 ASN D C 1
ATOM 17036 O O . ASN D 1 435 ? -10.604 -37.024 21.010 1.00 14.48 402 ASN D O 1
ATOM 17041 N N . HIS D 1 436 ? -10.469 -36.471 18.878 1.00 13.16 403 HIS D N 1
ATOM 17042 C CA . HIS D 1 436 ? -10.524 -35.027 19.163 1.00 9.39 403 HIS D CA 1
ATOM 17043 C C . HIS D 1 436 ? -11.965 -34.506 19.347 1.00 13.26 403 HIS D C 1
ATOM 17044 O O . HIS D 1 436 ? -12.751 -34.476 18.388 1.00 12.25 403 HIS D O 1
ATOM 17051 N N . PRO D 1 437 ? -12.314 -34.047 20.556 1.00 9.42 404 PRO D N 1
ATOM 17052 C CA . PRO D 1 437 ? -13.666 -33.500 20.749 1.00 14.08 404 PRO D CA 1
ATOM 17053 C C . PRO D 1 437 ? -13.960 -32.257 19.896 1.00 10.58 404 PRO D C 1
ATOM 17054 O O . PRO D 1 437 ? -15.123 -31.969 19.604 1.00 8.64 404 PRO D O 1
ATOM 17058 N N . SER D 1 438 ? -12.916 -31.529 19.505 1.00 5.77 405 SER D N 1
ATOM 17059 C CA . SER D 1 438 ? -13.095 -30.372 18.654 1.00 8.20 405 SER D CA 1
ATOM 17060 C C . SER D 1 438 ? -13.577 -30.788 17.295 1.00 8.50 405 SER D C 1
ATOM 17061 O O . SER D 1 438 ? -14.264 -30.015 16.621 1.00 13.46 405 SER D O 1
ATOM 17064 N N . VAL D 1 439 ? -13.191 -31.985 16.867 1.00 8.61 406 VAL D N 1
ATOM 17065 C CA . VAL D 1 439 ? -13.497 -32.446 15.508 1.00 12.32 406 VAL D CA 1
ATOM 17066 C C . VAL D 1 439 ? -14.900 -33.006 15.500 1.00 11.94 406 VAL D C 1
ATOM 17067 O O . VAL D 1 439 ? -15.195 -34.021 16.121 1.00 14.25 406 VAL D O 1
ATOM 17071 N N . VAL D 1 440 ? -15.734 -32.368 14.718 1.00 9.32 407 VAL D N 1
ATOM 17072 C CA . VAL D 1 440 ? -17.149 -32.494 14.843 1.00 7.80 407 VAL D CA 1
ATOM 17073 C C . VAL D 1 440 ? -17.832 -33.112 13.600 1.00 10.07 407 VAL D C 1
ATOM 17074 O O . VAL D 1 440 ? -19.021 -33.434 13.640 1.00 10.03 407 VAL D O 1
ATOM 17078 N N . MET D 1 441 ? -17.074 -33.303 12.516 1.00 6.93 408 MET D N 1
ATOM 17079 C CA . MET D 1 441 ? -17.607 -33.718 11.225 1.00 6.57 408 MET D CA 1
ATOM 17080 C C . MET D 1 441 ? -16.439 -33.936 10.272 1.00 9.13 408 MET D C 1
ATOM 17081 O O . MET D 1 441 ? -15.479 -33.174 10.286 1.00 6.19 408 MET D O 1
ATOM 17086 N N . TRP D 1 442 ? -16.498 -34.978 9.448 1.00 7.65 409 TRP D N 1
ATOM 17087 C CA . TRP D 1 442 ? -15.433 -35.221 8.461 1.00 6.25 409 TRP D CA 1
ATOM 17088 C C . TRP D 1 442 ? -15.859 -34.682 7.108 1.00 9.12 409 TRP D C 1
ATOM 17089 O O . TRP D 1 442 ? -17.004 -34.853 6.694 1.00 8.48 409 TRP D O 1
ATOM 17100 N N . SER D 1 443 ? -14.937 -34.023 6.408 1.00 9.45 410 SER D N 1
ATOM 17101 C CA . SER D 1 443 ? -15.221 -33.562 5.050 1.00 8.32 410 SER D CA 1
ATOM 17102 C C . SER D 1 443 ? -14.380 -34.378 4.110 1.00 7.31 410 SER D C 1
ATOM 17103 O O . SER D 1 443 ? -13.162 -34.328 4.160 1.00 8.78 410 SER D O 1
ATOM 17106 N N . ILE D 1 444 ? -15.070 -35.128 3.270 1.00 7.82 411 ILE D N 1
ATOM 17107 C CA . ILE D 1 444 ? -14.519 -36.153 2.350 1.00 10.69 411 ILE D CA 1
ATOM 17108 C C . ILE D 1 444 ? -13.772 -35.576 1.138 1.00 8.60 411 ILE D C 1
ATOM 17109 O O . ILE D 1 444 ? -12.852 -36.202 0.597 1.00 5.98 411 ILE D O 1
ATOM 17114 N N . ALA D 1 445 ? -14.166 -34.374 0.731 1.00 6.55 412 ALA D N 1
ATOM 17115 C CA . ALA D 1 445 ? -13.638 -33.753 -0.481 1.00 7.15 412 ALA D CA 1
ATOM 17116 C C . ALA D 1 445 ? -14.064 -32.328 -0.563 1.00 7.43 412 ALA D C 1
ATOM 17117 O O . ALA D 1 445 ? -15.041 -31.905 0.088 1.00 9.97 412 ALA D O 1
ATOM 17119 N N . ASN D 1 446 ? -13.341 -31.597 -1.403 1.00 5.68 413 ASN D N 1
ATOM 17120 C CA . ASN D 1 446 ? -13.691 -30.210 -1.731 1.00 6.45 413 ASN D CA 1
ATOM 17121 C C . ASN D 1 446 ? -13.798 -29.911 -3.223 1.00 5.90 413 ASN D C 1
ATOM 17122 O O . ASN D 1 446 ? -12.834 -30.020 -3.949 1.00 7.30 413 ASN D O 1
ATOM 17127 N N . ASP D 1 447 ? -14.976 -29.495 -3.645 1.00 5.88 414 ASP D N 1
ATOM 17128 C CA . ASP D 1 447 ? -15.233 -29.104 -5.013 1.00 8.34 414 ASP D CA 1
ATOM 17129 C C . ASP D 1 447 ? -15.086 -30.247 -6.026 1.00 9.33 414 ASP D C 1
ATOM 17130 O O . ASP D 1 447 ? -14.586 -30.021 -7.157 1.00 7.93 414 ASP D O 1
ATOM 17135 N N . PRO D 1 448 ? -15.559 -31.462 -5.681 1.00 5.71 415 PRO D N 1
ATOM 17136 C CA . PRO D 1 448 ? -15.519 -32.459 -6.766 1.00 5.88 415 PRO D CA 1
ATOM 17137 C C . PRO D 1 448 ? -16.510 -32.106 -7.858 1.00 5.58 415 PRO D C 1
ATOM 17138 O O . PRO D 1 448 ? -17.398 -31.298 -7.643 1.00 4.68 415 PRO D O 1
ATOM 17142 N N . ALA D 1 449 ? -16.373 -32.713 -9.022 1.00 5.19 416 ALA D N 1
ATOM 17143 C CA . ALA D 1 449 ? -17.338 -32.522 -10.081 1.00 5.25 416 ALA D CA 1
ATOM 17144 C C . ALA D 1 449 ? -18.589 -33.439 -9.806 1.00 8.57 416 ALA D C 1
ATOM 17145 O O . ALA D 1 449 ? -18.885 -34.431 -10.498 1.00 7.17 416 ALA D O 1
ATOM 17147 N N . SER D 1 450 ? -19.341 -33.058 -8.780 1.00 7.30 417 SER D N 1
ATOM 17148 C CA . SER D 1 450 ? -20.404 -33.902 -8.229 1.00 11.03 417 SER D CA 1
ATOM 17149 C C . SER D 1 450 ? -21.717 -33.845 -9.041 1.00 12.29 417 SER D C 1
ATOM 17150 O O . SER D 1 450 ? -22.753 -34.353 -8.615 1.00 14.16 417 SER D O 1
ATOM 17153 N N . ASN D 1 451 ? -21.655 -33.182 -10.181 1.00 8.44 418 ASN D N 1
ATOM 17154 C CA . ASN D 1 451 ? -22.761 -33.062 -11.107 1.00 8.35 418 ASN D CA 1
ATOM 17155 C C . ASN D 1 451 ? -22.547 -33.897 -12.374 1.00 10.50 418 ASN D C 1
ATOM 17156 O O . ASN D 1 451 ? -23.408 -33.928 -13.222 1.00 8.38 418 ASN D O 1
ATOM 17161 N N . GLU D 1 452 ? -21.389 -34.551 -12.493 1.00 10.26 419 GLU D N 1
ATOM 17162 C CA . GLU D 1 452 ? -21.018 -35.311 -13.679 1.00 8.89 419 GLU D CA 1
ATOM 17163 C C . GLU D 1 452 ? -21.303 -36.777 -13.494 1.00 10.32 419 GLU D C 1
ATOM 17164 O O . GLU D 1 452 ? -21.234 -37.282 -12.381 1.00 9.81 419 GLU D O 1
ATOM 17170 N N . ASP D 1 453 ? -21.589 -37.458 -14.605 1.00 12.48 420 ASP D N 1
ATOM 17171 C CA . ASP D 1 453 ? -21.627 -38.938 -14.669 1.00 9.06 420 ASP D CA 1
ATOM 17172 C C . ASP D 1 453 ? -20.344 -39.537 -14.076 1.00 12.27 420 ASP D C 1
ATOM 17173 O O . ASP D 1 453 ? -19.292 -38.899 -14.155 1.00 12.95 420 ASP D O 1
ATOM 17178 N N . GLY D 1 454 ? -20.435 -40.709 -13.440 1.00 8.60 421 GLY D N 1
ATOM 17179 C CA . GLY D 1 454 ? -19.289 -41.319 -12.798 1.00 4.84 421 GLY D CA 1
ATOM 17180 C C . GLY D 1 454 ? -19.008 -40.843 -11.380 1.00 10.75 421 GLY D C 1
ATOM 17181 O O . GLY D 1 454 ? -18.182 -41.426 -10.648 1.00 15.48 421 GLY D O 1
ATOM 17182 N N . ALA D 1 455 ? -19.678 -39.793 -10.954 1.00 9.09 422 ALA D N 1
ATOM 17183 C CA . ALA D 1 455 ? -19.365 -39.158 -9.675 1.00 9.39 422 ALA D CA 1
ATOM 17184 C C . ALA D 1 455 ? -19.959 -39.908 -8.505 1.00 8.46 422 ALA D C 1
ATOM 17185 O O . ALA D 1 455 ? -19.311 -40.138 -7.518 1.00 9.73 422 ALA D O 1
ATOM 17187 N N . ARG D 1 456 ? -21.213 -40.291 -8.618 1.00 11.88 423 ARG D N 1
ATOM 17188 C CA . ARG D 1 456 ? -21.873 -41.102 -7.586 1.00 9.35 423 ARG D CA 1
ATOM 17189 C C . ARG D 1 456 ? -21.245 -42.457 -7.413 1.00 8.89 423 ARG D C 1
ATOM 17190 O O . ARG D 1 456 ? -21.017 -42.900 -6.300 1.00 10.47 423 ARG D O 1
ATOM 17198 N N . GLU D 1 457 ? -20.941 -43.104 -8.526 1.00 10.02 424 GLU D N 1
ATOM 17199 C CA . GLU D 1 457 ? -20.277 -44.412 -8.512 1.00 12.08 424 GLU D CA 1
ATOM 17200 C C . GLU D 1 457 ? -18.896 -44.338 -7.871 1.00 13.28 424 GLU D C 1
ATOM 17201 O O . GLU D 1 457 ? -18.506 -45.245 -7.201 1.00 13.69 424 GLU D O 1
ATOM 17207 N N . TYR D 1 458 ? -18.158 -43.255 -8.093 1.00 10.73 425 TYR D N 1
ATOM 17208 C CA . TYR D 1 458 ? -16.880 -43.023 -7.414 1.00 10.92 425 TYR D CA 1
ATOM 17209 C C . TYR D 1 458 ? -17.059 -42.690 -5.895 1.00 15.52 425 TYR D C 1
ATOM 17210 O O . TYR D 1 458 ? -16.384 -43.251 -5.019 1.00 9.41 425 TYR D O 1
ATOM 17219 N N . PHE D 1 459 ? -17.963 -41.770 -5.578 1.00 14.33 426 PHE D N 1
ATOM 17220 C CA . PHE D 1 459 ? -18.067 -41.305 -4.180 1.00 12.98 426 PHE D CA 1
ATOM 17221 C C . PHE D 1 459 ? -18.785 -42.214 -3.196 1.00 12.62 426 PHE D C 1
ATOM 17222 O O . PHE D 1 459 ? -18.549 -42.088 -1.983 1.00 15.58 426 PHE D O 1
ATOM 17230 N N . ALA D 1 460 ? -19.665 -43.091 -3.694 1.00 12.01 427 ALA D N 1
ATOM 17231 C CA . ALA D 1 460 ? -20.621 -43.805 -2.820 1.00 12.18 427 ALA D CA 1
ATOM 17232 C C . ALA D 1 460 ? -19.970 -44.609 -1.707 1.00 12.33 427 ALA D C 1
ATOM 17233 O O . ALA D 1 460 ? -20.473 -44.628 -0.599 1.00 17.02 427 ALA D O 1
ATOM 17235 N N . PRO D 1 461 ? -18.868 -45.301 -2.003 1.00 13.80 428 PRO D N 1
ATOM 17236 C CA . PRO D 1 461 ? -18.268 -46.074 -0.938 1.00 10.33 428 PRO D CA 1
ATOM 17237 C C . PRO D 1 461 ? -17.620 -45.205 0.137 1.00 11.47 428 PRO D C 1
ATOM 17238 O O . PRO D 1 461 ? -17.408 -45.689 1.272 1.00 9.77 428 PRO D O 1
ATOM 17242 N N . LEU D 1 462 ? -17.330 -43.943 -0.190 1.00 9.71 429 LEU D N 1
ATOM 17243 C CA . LEU D 1 462 ? -16.491 -43.094 0.705 1.00 9.87 429 LEU D CA 1
ATOM 17244 C C . LEU D 1 462 ? -17.191 -42.593 2.007 1.00 13.46 429 LEU D C 1
ATOM 17245 O O . LEU D 1 462 ? -16.684 -42.799 3.120 1.00 9.44 429 LEU D O 1
ATOM 17250 N N . PRO D 1 463 ? -18.387 -42.002 1.893 1.00 15.16 430 PRO D N 1
ATOM 17251 C CA . PRO D 1 463 ? -19.015 -41.659 3.161 1.00 12.78 430 PRO D CA 1
ATOM 17252 C C . PRO D 1 463 ? -19.385 -42.879 4.014 1.00 20.32 430 PRO D C 1
ATOM 17253 O O . PRO D 1 463 ? -19.369 -42.768 5.239 1.00 15.23 430 PRO D O 1
ATOM 17257 N N . LYS D 1 464 ? -19.697 -44.031 3.394 1.00 21.76 431 LYS D N 1
ATOM 17258 C CA . LYS D 1 464 ? -19.929 -45.281 4.156 1.00 14.26 431 LYS D CA 1
ATOM 17259 C C . LYS D 1 464 ? -18.674 -45.667 4.929 1.00 12.29 431 LYS D C 1
ATOM 17260 O O . LYS D 1 464 ? -18.741 -46.125 6.047 1.00 12.91 431 LYS D O 1
ATOM 17266 N N . LEU D 1 465 ? -17.519 -45.481 4.316 1.00 10.61 432 LEU D N 1
ATOM 17267 C CA . LEU D 1 465 ? -16.274 -45.890 4.926 1.00 8.29 432 LEU D CA 1
ATOM 17268 C C . LEU D 1 465 ? -15.938 -45.035 6.144 1.00 13.43 432 LEU D C 1
ATOM 17269 O O . LEU D 1 465 ? -15.531 -45.546 7.196 1.00 11.30 432 LEU D O 1
ATOM 17274 N N . ALA D 1 466 ? -16.093 -43.722 5.999 1.00 9.97 433 ALA D N 1
ATOM 17275 C CA . ALA D 1 466 ? -15.818 -42.809 7.106 1.00 7.73 433 ALA D CA 1
ATOM 17276 C C . ALA D 1 466 ? -16.708 -43.143 8.302 1.00 10.29 433 ALA D C 1
ATOM 17277 O O . ALA D 1 466 ? -16.224 -43.326 9.415 1.00 12.53 433 ALA D O 1
ATOM 17279 N N . ARG D 1 467 ? -18.015 -43.224 8.079 1.00 12.84 434 ARG D N 1
ATOM 17280 C CA . ARG D 1 467 ? -18.959 -43.605 9.155 1.00 12.28 434 ARG D CA 1
ATOM 17281 C C . ARG D 1 467 ? -18.584 -44.942 9.822 1.00 13.15 434 ARG D C 1
ATOM 17282 O O . ARG D 1 467 ? -18.715 -45.150 11.042 1.00 12.18 434 ARG D O 1
ATOM 17290 N N . GLN D 1 468 ? -18.094 -45.846 9.001 1.00 10.86 435 GLN D N 1
ATOM 17291 C CA . GLN D 1 468 ? -17.706 -47.127 9.483 1.00 15.12 435 GLN D CA 1
ATOM 17292 C C . GLN D 1 468 ? -16.451 -47.046 10.382 1.00 12.06 435 GLN D C 1
ATOM 17293 O O . GLN D 1 468 ? -16.371 -47.704 11.427 1.00 9.61 435 GLN D O 1
ATOM 17299 N N . LEU D 1 469 ? -15.475 -46.247 9.966 1.00 11.78 436 LEU D N 1
ATOM 17300 C CA . LEU D 1 469 ? -14.262 -46.060 10.745 1.00 9.26 436 LEU D CA 1
ATOM 17301 C C . LEU D 1 469 ? -14.537 -45.167 11.968 1.00 14.56 436 LEU D C 1
ATOM 17302 O O . LEU D 1 469 ? -14.020 -45.399 13.043 1.00 18.38 436 LEU D O 1
ATOM 17307 N N . ASP D 1 470 ? -15.387 -44.158 11.816 1.00 18.58 437 ASP D N 1
ATOM 17308 C CA . ASP D 1 470 ? -15.882 -43.379 12.952 1.00 11.64 437 ASP D CA 1
ATOM 17309 C C . ASP D 1 470 ? -17.391 -43.240 12.892 1.00 7.61 437 ASP D C 1
ATOM 17310 O O . ASP D 1 470 ? -17.915 -42.516 12.099 1.00 13.92 437 ASP D O 1
ATOM 17315 N N . PRO D 1 471 ? -18.103 -43.988 13.712 1.00 14.53 438 PRO D N 1
ATOM 17316 C CA . PRO D 1 471 ? -19.550 -43.830 13.708 1.00 11.24 438 PRO D CA 1
ATOM 17317 C C . PRO D 1 471 ? -20.055 -42.700 14.585 1.00 10.25 438 PRO D C 1
ATOM 17318 O O . PRO D 1 471 ? -21.248 -42.615 14.743 1.00 10.77 438 PRO D O 1
ATOM 17322 N N . THR D 1 472 ? -19.193 -41.829 15.126 1.00 9.40 439 THR D N 1
ATOM 17323 C CA . THR D 1 472 ? -19.642 -40.844 16.124 1.00 10.65 439 THR D CA 1
ATOM 17324 C C . THR D 1 472 ? -19.850 -39.452 15.557 1.00 11.22 439 THR D C 1
ATOM 17325 O O . THR D 1 472 ? -20.194 -38.519 16.311 1.00 9.91 439 THR D O 1
ATOM 17329 N N . ARG D 1 473 ? -19.622 -39.299 14.255 1.00 7.96 440 ARG D N 1
ATOM 17330 C CA . ARG D 1 473 ? -19.667 -37.985 13.641 1.00 7.48 440 ARG D CA 1
ATOM 17331 C C . ARG D 1 473 ? -20.286 -38.043 12.268 1.00 8.29 440 ARG D C 1
ATOM 17332 O O . ARG D 1 473 ? -20.109 -39.015 11.555 1.00 15.25 440 ARG D O 1
ATOM 17340 N N . PRO D 1 474 ? -20.939 -36.970 11.850 1.00 7.34 441 PRO D N 1
ATOM 17341 C CA . PRO D 1 474 ? -21.420 -36.854 10.490 1.00 6.82 441 PRO D CA 1
ATOM 17342 C C . PRO D 1 474 ? -20.352 -36.581 9.418 1.00 11.31 441 PRO D C 1
ATOM 17343 O O . PRO D 1 474 ? -19.229 -36.094 9.728 1.00 10.25 441 PRO D O 1
ATOM 17347 N N . VAL D 1 475 ? -20.758 -36.850 8.171 1.00 8.83 442 VAL D N 1
ATOM 17348 C CA . VAL D 1 475 ? -19.923 -36.775 6.983 1.00 7.55 442 VAL D CA 1
ATOM 17349 C C . VAL D 1 475 ? -20.506 -35.849 5.935 1.00 8.95 442 VAL D C 1
ATOM 17350 O O . VAL D 1 475 ? -21.729 -35.853 5.668 1.00 9.42 442 VAL D O 1
ATOM 17354 N N . THR D 1 476 ? -19.603 -35.071 5.332 1.00 6.41 443 THR D N 1
ATOM 17355 C CA . THR D 1 476 ? -19.958 -34.040 4.389 1.00 5.28 443 THR D CA 1
ATOM 17356 C C . THR D 1 476 ? -18.885 -33.942 3.347 1.00 7.91 443 THR D C 1
ATOM 17357 O O . THR D 1 476 ? -17.897 -34.699 3.381 1.00 6.47 443 THR D O 1
ATOM 17361 N N . PHE D 1 477 ? -19.123 -33.028 2.397 1.00 8.61 444 PHE D N 1
ATOM 17362 C CA . PHE D 1 477 ? -18.111 -32.554 1.444 1.00 7.34 444 PHE D CA 1
ATOM 17363 C C . PHE D 1 477 ? -18.500 -31.164 1.013 1.00 7.58 444 PHE D C 1
ATOM 17364 O O . PHE D 1 477 ? -19.684 -30.828 1.039 1.00 7.78 444 PHE D O 1
ATOM 17372 N N . ALA D 1 478 ? -17.517 -30.365 0.613 1.00 7.32 445 ALA D N 1
ATOM 17373 C CA . ALA D 1 478 ? -17.792 -29.017 0.151 1.00 8.20 445 ALA D CA 1
ATOM 17374 C C . ALA D 1 478 ? -18.071 -29.016 -1.338 1.00 14.51 445 ALA D C 1
ATOM 17375 O O . ALA D 1 478 ? -17.190 -29.325 -2.162 1.00 10.75 445 ALA D O 1
ATOM 17377 N N . ASN D 1 479 ? -19.290 -28.577 -1.648 1.00 12.81 446 ASN D N 1
ATOM 17378 C CA . ASN D 1 479 ? -19.886 -28.572 -2.979 1.00 11.05 446 ASN D CA 1
ATOM 17379 C C . ASN D 1 479 ? -19.572 -27.286 -3.772 1.00 10.21 446 ASN D C 1
ATOM 17380 O O . ASN D 1 479 ? -19.624 -26.167 -3.254 1.00 7.60 446 ASN D O 1
ATOM 17385 N N . VAL D 1 480 ? -19.269 -27.482 -5.049 1.00 8.76 447 VAL D N 1
ATOM 17386 C CA . VAL D 1 480 ? -18.937 -26.400 -5.955 1.00 9.78 447 VAL D CA 1
ATOM 17387 C C . VAL D 1 480 ? -20.188 -25.839 -6.642 1.00 12.41 447 VAL D C 1
ATOM 17388 O O . VAL D 1 480 ? -21.176 -26.576 -6.848 1.00 12.64 447 VAL D O 1
ATOM 17392 N N . GLY D 1 481 ? -20.143 -24.556 -7.020 1.00 10.32 448 GLY D N 1
ATOM 17393 C CA . GLY D 1 481 ? -21.299 -23.839 -7.621 1.00 6.99 448 GLY D CA 1
ATOM 17394 C C . GLY D 1 481 ? -21.839 -24.424 -8.915 1.00 10.77 448 GLY D C 1
ATOM 17395 O O . GLY D 1 481 ? -22.954 -24.198 -9.280 1.00 13.09 448 GLY D O 1
ATOM 17396 N N . LEU D 1 482 ? -21.038 -25.193 -9.628 1.00 16.75 449 LEU D N 1
ATOM 17397 C CA . LEU D 1 482 ? -21.523 -25.961 -10.777 1.00 15.57 449 LEU D CA 1
ATOM 17398 C C . LEU D 1 482 ? -22.591 -26.991 -10.439 1.00 15.92 449 LEU D C 1
ATOM 17399 O O . LEU D 1 482 ? -23.437 -27.307 -11.265 1.00 15.87 449 LEU D O 1
ATOM 17404 N N . ALA D 1 483 ? -22.457 -27.616 -9.276 1.00 16.02 450 ALA D N 1
ATOM 17405 C CA . ALA D 1 483 ? -23.361 -28.676 -8.881 1.00 12.67 450 ALA D CA 1
ATOM 17406 C C . ALA D 1 483 ? -24.482 -28.071 -8.036 1.00 17.50 450 ALA D C 1
ATOM 17407 O O . ALA D 1 483 ? -24.439 -28.076 -6.799 1.00 15.22 450 ALA D O 1
ATOM 17409 N N . THR D 1 484 ? -25.483 -27.547 -8.741 1.00 16.48 451 THR D N 1
ATOM 17410 C CA . THR D 1 484 ? -26.654 -26.946 -8.121 1.00 15.55 451 THR D CA 1
ATOM 17411 C C . THR D 1 484 ? -27.509 -28.045 -7.529 1.00 13.79 451 THR D C 1
ATOM 17412 O O . THR D 1 484 ? -27.292 -29.221 -7.806 1.00 12.49 451 THR D O 1
ATOM 17416 N N . TYR D 1 485 ? -28.498 -27.646 -6.738 1.00 12.41 452 TYR D N 1
ATOM 17417 C CA . TYR D 1 485 ? -29.412 -28.594 -6.100 1.00 13.19 452 TYR D CA 1
ATOM 17418 C C . TYR D 1 485 ? -30.055 -29.502 -7.132 1.00 12.18 452 TYR D C 1
ATOM 17419 O O . TYR D 1 485 ? -30.386 -30.617 -6.835 1.00 17.19 452 TYR D O 1
ATOM 17428 N N . LYS D 1 486 ? -30.199 -29.026 -8.355 1.00 17.30 453 LYS D N 1
ATOM 17429 C CA . LYS D 1 486 ? -30.605 -29.880 -9.471 1.00 21.06 453 LYS D CA 1
ATOM 17430 C C . LYS D 1 486 ? -29.515 -30.851 -9.920 1.00 20.00 453 LYS D C 1
ATOM 17431 O O . LYS D 1 486 ? -29.738 -32.071 -9.957 1.00 16.46 453 LYS D O 1
ATOM 17437 N N . ALA D 1 487 ? -28.351 -30.293 -10.268 1.00 19.52 454 ALA D N 1
ATOM 17438 C CA . ALA D 1 487 ? -27.264 -31.059 -10.909 1.00 15.27 454 ALA D CA 1
ATOM 17439 C C . ALA D 1 487 ? -26.504 -32.048 -10.037 1.00 13.35 454 ALA D C 1
ATOM 17440 O O . ALA D 1 487 ? -25.918 -32.999 -10.583 1.00 16.87 454 ALA D O 1
ATOM 17442 N N . ASP D 1 488 ? -26.491 -31.836 -8.723 1.00 8.69 455 ASP D N 1
ATOM 17443 C CA . ASP D 1 488 ? -25.641 -32.633 -7.865 1.00 9.44 455 ASP D CA 1
ATOM 17444 C C . ASP D 1 488 ? -26.268 -33.996 -7.662 1.00 20.93 455 ASP D C 1
ATOM 17445 O O . ASP D 1 488 ? -27.484 -34.098 -7.477 1.00 23.50 455 ASP D O 1
ATOM 17450 N N . ARG D 1 489 ? -25.449 -35.045 -7.660 1.00 12.23 456 ARG D N 1
ATOM 17451 C CA . ARG D 1 489 ? -25.981 -36.403 -7.622 1.00 12.91 456 ARG D CA 1
ATOM 17452 C C . ARG D 1 489 ? -25.236 -37.234 -6.630 1.00 13.29 456 ARG D C 1
ATOM 17453 O O . ARG D 1 489 ? -25.037 -38.421 -6.802 1.00 17.49 456 ARG D O 1
ATOM 17461 N N . ILE D 1 490 ? -24.864 -36.573 -5.558 1.00 15.80 457 ILE D N 1
ATOM 17462 C CA . ILE D 1 490 ? -23.974 -37.087 -4.545 1.00 13.71 457 ILE D CA 1
ATOM 17463 C C . ILE D 1 490 ? -24.497 -36.716 -3.158 1.00 15.61 457 ILE D C 1
ATOM 17464 O O . ILE D 1 490 ? -24.314 -37.470 -2.240 1.00 17.39 457 ILE D O 1
ATOM 17469 N N . ALA D 1 491 ? -25.226 -35.604 -3.053 1.00 11.80 458 ALA D N 1
ATOM 17470 C CA . ALA D 1 491 ? -25.640 -34.993 -1.800 1.00 14.03 458 ALA D CA 1
ATOM 17471 C C . ALA D 1 491 ? -26.434 -35.850 -0.839 1.00 14.75 458 ALA D C 1
ATOM 17472 O O . ALA D 1 491 ? -26.198 -35.824 0.389 1.00 16.31 458 ALA D O 1
ATOM 17474 N N . ASP D 1 492 ? -27.425 -36.538 -1.373 1.00 9.15 459 ASP D N 1
ATOM 17475 C CA . ASP D 1 492 ? -28.212 -37.461 -0.577 1.00 11.64 459 ASP D CA 1
ATOM 17476 C C . ASP D 1 492 ? -27.337 -38.444 0.276 1.00 13.38 459 ASP D C 1
ATOM 17477 O O . ASP D 1 492 ? -27.725 -38.843 1.349 1.00 13.94 459 ASP D O 1
ATOM 17482 N N . LEU D 1 493 ? -26.152 -38.817 -0.196 1.00 11.63 460 LEU D N 1
ATOM 17483 C CA . LEU D 1 493 ? -25.290 -39.754 0.522 1.00 11.27 460 LEU D CA 1
ATOM 17484 C C . LEU D 1 493 ? -24.501 -39.184 1.713 1.00 15.09 460 LEU D C 1
ATOM 17485 O O . LEU D 1 493 ? -23.756 -39.924 2.363 1.00 12.75 460 LEU D O 1
ATOM 17490 N N . PHE D 1 494 ? -24.667 -37.896 2.010 1.00 12.49 461 PHE D N 1
ATOM 17491 C CA . PHE D 1 494 ? -23.961 -37.255 3.118 1.00 6.78 461 PHE D CA 1
ATOM 17492 C C . PHE D 1 494 ? -24.923 -36.744 4.157 1.00 7.98 461 PHE D C 1
ATOM 17493 O O . PHE D 1 494 ? -26.077 -36.534 3.881 1.00 9.56 461 PHE D O 1
ATOM 17501 N N . ASP D 1 495 ? -24.420 -36.475 5.342 1.00 10.49 462 ASP D N 1
ATOM 17502 C CA . ASP D 1 495 ? -25.278 -36.096 6.490 1.00 11.60 462 ASP D CA 1
ATOM 17503 C C . ASP D 1 495 ? -25.587 -34.613 6.592 1.00 11.25 462 ASP D C 1
ATOM 17504 O O . ASP D 1 495 ? -26.603 -34.243 7.151 1.00 15.29 462 ASP D O 1
ATOM 17509 N N . VAL D 1 496 ? -24.700 -33.797 6.026 1.00 14.54 463 VAL D N 1
ATOM 17510 C CA . VAL D 1 496 ? -24.699 -32.333 6.080 1.00 8.35 463 VAL D CA 1
ATOM 17511 C C . VAL D 1 496 ? -24.194 -31.814 4.726 1.00 11.39 463 VAL D C 1
ATOM 17512 O O . VAL D 1 496 ? -23.224 -32.329 4.149 1.00 5.73 463 VAL D O 1
ATOM 17516 N N . LEU D 1 497 ? -24.857 -30.780 4.235 1.00 11.62 464 LEU D N 1
ATOM 17517 C CA . LEU D 1 497 ? -24.485 -30.160 2.985 1.00 10.06 464 LEU D CA 1
ATOM 17518 C C . LEU D 1 497 ? -23.648 -28.917 3.220 1.00 10.90 464 LEU D C 1
ATOM 17519 O O . LEU D 1 497 ? -24.070 -28.009 3.940 1.00 17.30 464 LEU D O 1
ATOM 17524 N N . CYS D 1 498 ? -22.463 -28.883 2.624 1.00 8.76 465 CYS D N 1
ATOM 17525 C CA . CYS D 1 498 ? -21.619 -27.709 2.711 1.00 8.17 465 CYS D CA 1
ATOM 17526 C C . CYS D 1 498 ? -21.536 -27.136 1.344 1.00 11.34 465 CYS D C 1
ATOM 17527 O O . CYS D 1 498 ? -21.105 -27.795 0.414 1.00 10.48 465 CYS D O 1
ATOM 17530 N N . LEU D 1 499 ? -21.951 -25.893 1.216 1.00 10.80 466 LEU D N 1
ATOM 17531 C CA . LEU D 1 499 ? -21.919 -25.236 -0.072 1.00 15.08 466 LEU D CA 1
ATOM 17532 C C . LEU D 1 499 ? -20.804 -24.200 -0.180 1.00 9.88 466 LEU D C 1
ATOM 17533 O O . LEU D 1 499 ? -20.628 -23.401 0.730 1.00 11.72 466 LEU D O 1
ATOM 17538 N N . ASN D 1 500 ? -20.054 -24.258 -1.289 1.00 11.60 467 ASN D N 1
ATOM 17539 C CA . ASN D 1 500 ? -19.125 -23.215 -1.686 1.00 6.44 467 ASN D CA 1
ATOM 17540 C C . ASN D 1 500 ? -19.827 -22.354 -2.727 1.00 10.88 467 ASN D C 1
ATOM 17541 O O . ASN D 1 500 ? -20.113 -22.835 -3.839 1.00 8.28 467 ASN D O 1
ATOM 17546 N N . ARG D 1 501 ? -20.135 -21.100 -2.360 1.00 9.09 468 ARG D N 1
ATOM 17547 C CA . ARG D 1 501 ? -20.823 -20.170 -3.274 1.00 10.01 468 ARG D CA 1
ATOM 17548 C C . ARG D 1 501 ? -20.246 -18.767 -3.345 1.00 8.01 468 ARG D C 1
ATOM 17549 O O . ARG D 1 501 ? -20.883 -17.833 -2.937 1.00 16.07 468 ARG D O 1
ATOM 17557 N N . TYR D 1 502 ? -19.053 -18.634 -3.901 1.00 11.15 469 TYR D N 1
ATOM 17558 C CA . TYR D 1 502 ? -18.509 -17.354 -4.333 1.00 12.02 469 TYR D CA 1
ATOM 17559 C C . TYR D 1 502 ? -19.566 -16.739 -5.228 1.00 13.79 469 TYR D C 1
ATOM 17560 O O . TYR D 1 502 ? -20.286 -17.477 -5.875 1.00 13.33 469 TYR D O 1
ATOM 17569 N N . PHE D 1 503 ? -19.660 -15.408 -5.250 1.00 15.48 470 PHE D N 1
ATOM 17570 C CA . PHE D 1 503 ? -20.747 -14.683 -5.955 1.00 17.52 470 PHE D CA 1
ATOM 17571 C C . PHE D 1 503 ? -20.504 -14.729 -7.448 1.00 24.38 470 PHE D C 1
ATOM 17572 O O . PHE D 1 503 ? -21.415 -14.442 -8.213 1.00 29.46 470 PHE D O 1
ATOM 17580 N N . GLY D 1 504 ? -19.267 -15.028 -7.863 1.00 23.12 471 GLY D N 1
ATOM 17581 C CA . GLY D 1 504 ? -18.907 -15.194 -9.294 1.00 18.46 471 GLY D CA 1
ATOM 17582 C C . GLY D 1 504 ? -19.798 -16.240 -9.967 1.00 24.48 471 GLY D C 1
ATOM 17583 O O . GLY D 1 504 ? -20.227 -16.079 -11.130 1.00 16.18 471 GLY D O 1
ATOM 17584 N N . TRP D 1 505 ? -20.112 -17.305 -9.223 1.00 17.45 472 TRP D N 1
ATOM 17585 C CA . TRP D 1 505 ? -21.113 -18.281 -9.690 1.00 24.16 472 TRP D CA 1
ATOM 17586 C C . TRP D 1 505 ? -22.478 -17.696 -10.066 1.00 25.13 472 TRP D C 1
ATOM 17587 O O . TRP D 1 505 ? -23.212 -18.345 -10.782 1.00 19.62 472 TRP D O 1
ATOM 17598 N N . TYR D 1 506 ? -22.781 -16.491 -9.573 1.00 20.44 473 TYR D N 1
ATOM 17599 C CA . TYR D 1 506 ? -24.116 -15.876 -9.629 1.00 21.06 473 TYR D CA 1
ATOM 17600 C C . TYR D 1 506 ? -24.155 -14.549 -10.385 1.00 28.71 473 TYR D C 1
ATOM 17601 O O . TYR D 1 506 ? -25.232 -14.037 -10.691 1.00 18.47 473 TYR D O 1
ATOM 17610 N N . THR D 1 507 ? -22.980 -13.971 -10.614 1.00 32.53 474 THR D N 1
ATOM 17611 C CA . THR D 1 507 ? -22.853 -12.724 -11.365 1.00 26.41 474 THR D CA 1
ATOM 17612 C C . THR D 1 507 ? -21.471 -12.716 -11.939 1.00 30.27 474 THR D C 1
ATOM 17613 O O . THR D 1 507 ? -20.539 -13.260 -11.337 1.00 21.12 474 THR D O 1
ATOM 17617 N N . GLN D 1 508 ? -21.373 -12.147 -13.137 1.00 34.64 475 GLN D N 1
ATOM 17618 C CA . GLN D 1 508 ? -20.093 -11.879 -13.774 1.00 30.12 475 GLN D CA 1
ATOM 17619 C C . GLN D 1 508 ? -19.659 -10.495 -13.369 1.00 31.26 475 GLN D C 1
ATOM 17620 O O . GLN D 1 508 ? -18.543 -10.294 -12.903 1.00 51.50 475 GLN D O 1
ATOM 17626 N N . THR D 1 509 ? -20.581 -9.549 -13.480 1.00 29.24 476 THR D N 1
ATOM 17627 C CA . THR D 1 509 ? -20.295 -8.148 -13.213 1.00 26.11 476 THR D CA 1
ATOM 17628 C C . THR D 1 509 ? -20.483 -7.696 -11.721 1.00 26.06 476 THR D C 1
ATOM 17629 O O . THR D 1 509 ? -20.821 -6.533 -11.443 1.00 14.20 476 THR D O 1
ATOM 17633 N N . ALA D 1 510 ? -20.235 -8.595 -10.759 1.00 20.29 477 ALA D N 1
ATOM 17634 C CA . ALA D 1 510 ? -20.232 -8.184 -9.345 1.00 17.70 477 ALA D CA 1
ATOM 17635 C C . ALA D 1 510 ? -21.413 -7.284 -8.918 1.00 21.80 477 ALA D C 1
ATOM 17636 O O . ALA D 1 510 ? -21.236 -6.290 -8.206 1.00 18.99 477 ALA D O 1
ATOM 17638 N N . GLU D 1 511 ? -22.609 -7.664 -9.354 1.00 24.52 478 GLU D N 1
ATOM 17639 C CA . GLU D 1 511 ? -23.857 -6.954 -9.045 1.00 17.59 478 GLU D CA 1
ATOM 17640 C C . GLU D 1 511 ? -24.587 -7.604 -7.858 1.00 15.40 478 GLU D C 1
ATOM 17641 O O . GLU D 1 511 ? -25.296 -8.582 -8.036 1.00 13.53 478 GLU D O 1
ATOM 17647 N N . LEU D 1 512 ? -24.456 -7.041 -6.665 1.00 11.29 479 LEU D N 1
ATOM 17648 C CA . LEU D 1 512 ? -24.976 -7.694 -5.437 1.00 13.68 479 LEU D CA 1
ATOM 17649 C C . LEU D 1 512 ? -26.449 -8.101 -5.436 1.00 15.91 479 LEU D C 1
ATOM 17650 O O . LEU D 1 512 ? -26.808 -9.182 -4.928 1.00 8.81 479 LEU D O 1
ATOM 17655 N N . ASP D 1 513 ? -27.293 -7.220 -5.970 1.00 13.37 480 ASP D N 1
ATOM 17656 C CA . ASP D 1 513 ? -28.714 -7.482 -6.057 1.00 10.38 480 ASP D CA 1
ATOM 17657 C C . ASP D 1 513 ? -28.997 -8.709 -6.871 1.00 13.98 480 ASP D C 1
ATOM 17658 O O . ASP D 1 513 ? -29.878 -9.497 -6.507 1.00 13.33 480 ASP D O 1
ATOM 17663 N N . GLU D 1 514 ? -28.232 -8.869 -7.953 1.00 12.74 481 GLU D N 1
ATOM 17664 C CA . GLU D 1 514 ? -28.285 -10.049 -8.802 1.00 9.93 481 GLU D CA 1
ATOM 17665 C C . GLU D 1 514 ? -27.758 -11.238 -7.994 1.00 15.48 481 GLU D C 1
ATOM 17666 O O . GLU D 1 514 ? -28.349 -12.333 -7.998 1.00 14.92 481 GLU D O 1
ATOM 17672 N N . ALA D 1 515 ? -26.658 -11.034 -7.285 1.00 9.86 482 ALA D N 1
ATOM 17673 C CA . ALA D 1 515 ? -26.080 -12.125 -6.542 1.00 12.77 482 ALA D CA 1
ATOM 17674 C C . ALA D 1 515 ? -27.057 -12.566 -5.435 1.00 12.60 482 ALA D C 1
ATOM 17675 O O . ALA D 1 515 ? -27.254 -13.757 -5.228 1.00 8.95 482 ALA D O 1
ATOM 17677 N N . GLU D 1 516 ? -27.698 -11.597 -4.773 1.00 9.46 483 GLU D N 1
ATOM 17678 C CA . GLU D 1 516 ? -28.725 -11.863 -3.751 1.00 10.03 483 GLU D CA 1
ATOM 17679 C C . GLU D 1 516 ? -29.919 -12.691 -4.256 1.00 16.61 483 GLU D C 1
ATOM 17680 O O . GLU D 1 516 ? -30.342 -13.661 -3.624 1.00 15.35 483 GLU D O 1
ATOM 17686 N N . ALA D 1 517 ? -30.468 -12.299 -5.402 1.00 14.71 484 ALA D N 1
ATOM 17687 C CA . ALA D 1 517 ? -31.604 -13.012 -5.951 1.00 10.94 484 ALA D CA 1
ATOM 17688 C C . ALA D 1 517 ? -31.260 -14.457 -6.237 1.00 11.58 484 ALA D C 1
ATOM 17689 O O . ALA D 1 517 ? -32.055 -15.323 -5.947 1.00 15.81 484 ALA D O 1
ATOM 17691 N N . ALA D 1 518 ? -30.095 -14.698 -6.817 1.00 8.37 485 ALA D N 1
ATOM 17692 C CA . ALA D 1 518 ? -29.695 -16.052 -7.222 1.00 12.81 485 ALA D CA 1
ATOM 17693 C C . ALA D 1 518 ? -29.202 -16.889 -6.062 1.00 11.94 485 ALA D C 1
ATOM 17694 O O . ALA D 1 518 ? -29.315 -18.100 -6.103 1.00 13.97 485 ALA D O 1
ATOM 17696 N N . LEU D 1 519 ? -28.659 -16.253 -5.035 1.00 11.30 486 LEU D N 1
ATOM 17697 C CA . LEU D 1 519 ? -28.312 -16.964 -3.811 1.00 13.97 486 LEU D CA 1
ATOM 17698 C C . LEU D 1 519 ? -29.556 -17.499 -3.138 1.00 12.38 486 LEU D C 1
ATOM 17699 O O . LEU D 1 519 ? -29.626 -18.688 -2.802 1.00 15.59 486 LEU D O 1
ATOM 17704 N N . GLU D 1 520 ? -30.558 -16.655 -2.927 1.00 17.10 487 GLU D N 1
ATOM 17705 C CA . GLU D 1 520 ? -31.736 -17.152 -2.188 1.00 23.67 487 GLU D CA 1
ATOM 17706 C C . GLU D 1 520 ? -32.543 -18.110 -3.040 1.00 17.12 487 GLU D C 1
ATOM 17707 O O . GLU D 1 520 ? -33.164 -18.996 -2.509 1.00 22.28 487 GLU D O 1
ATOM 17713 N N . GLU D 1 521 ? -32.476 -17.997 -4.351 1.00 11.79 488 GLU D N 1
ATOM 17714 C CA . GLU D 1 521 ? -33.062 -19.013 -5.160 1.00 13.94 488 GLU D CA 1
ATOM 17715 C C . GLU D 1 521 ? -32.269 -20.351 -5.069 1.00 20.26 488 GLU D C 1
ATOM 17716 O O . GLU D 1 521 ? -32.860 -21.445 -5.030 1.00 15.04 488 GLU D O 1
ATOM 17722 N N . GLU D 1 522 ? -30.948 -20.298 -5.018 1.00 13.30 489 GLU D N 1
ATOM 17723 C CA . GLU D 1 522 ? -30.240 -21.548 -4.902 1.00 16.69 489 GLU D CA 1
ATOM 17724 C C . GLU D 1 522 ? -30.522 -22.195 -3.538 1.00 17.87 489 GLU D C 1
ATOM 17725 O O . GLU D 1 522 ? -30.945 -23.342 -3.466 1.00 14.23 489 GLU D O 1
ATOM 17731 N N . LEU D 1 523 ? -30.355 -21.435 -2.469 1.00 15.28 490 LEU D N 1
ATOM 17732 C CA . LEU D 1 523 ? -30.686 -21.928 -1.139 1.00 13.66 490 LEU D CA 1
ATOM 17733 C C . LEU D 1 523 ? -32.113 -22.509 -0.966 1.00 20.77 490 LEU D C 1
ATOM 17734 O O . LEU D 1 523 ? -32.291 -23.526 -0.272 1.00 19.79 490 LEU D O 1
ATOM 17739 N N . ARG D 1 524 ? -33.121 -21.899 -1.589 1.00 18.60 491 ARG D N 1
ATOM 17740 C CA . ARG D 1 524 ? -34.482 -22.457 -1.550 1.00 16.12 491 ARG D CA 1
ATOM 17741 C C . ARG D 1 524 ? -34.548 -23.850 -2.125 1.00 21.55 491 ARG D C 1
ATOM 17742 O O . ARG D 1 524 ? -35.243 -24.719 -1.573 1.00 17.14 491 ARG D O 1
ATOM 17750 N N . GLY D 1 525 ? -33.832 -24.039 -3.238 1.00 13.77 492 GLY D N 1
ATOM 17751 C CA . GLY D 1 525 ? -33.747 -25.319 -3.894 1.00 11.70 492 GLY D CA 1
ATOM 17752 C C . GLY D 1 525 ? -33.201 -26.384 -2.953 1.00 18.97 492 GLY D C 1
ATOM 17753 O O . GLY D 1 525 ? -33.809 -27.439 -2.720 1.00 13.65 492 GLY D O 1
ATOM 17754 N N . TRP D 1 526 ? -32.053 -26.094 -2.378 1.00 15.14 493 TRP D N 1
ATOM 17755 C CA . TRP D 1 526 ? -31.462 -27.022 -1.436 1.00 18.47 493 TRP D CA 1
ATOM 17756 C C . TRP D 1 526 ? -32.403 -27.329 -0.253 1.00 17.50 493 TRP D C 1
ATOM 17757 O O . TRP D 1 526 ? -32.522 -28.485 0.134 1.00 14.62 493 TRP D O 1
ATOM 17768 N N . THR D 1 527 ? -33.067 -26.322 0.315 1.00 10.97 494 THR D N 1
ATOM 17769 C CA . THR D 1 527 ? -33.827 -26.564 1.542 1.00 16.24 494 THR D CA 1
ATOM 17770 C C . THR D 1 527 ? -35.141 -27.286 1.245 1.00 19.08 494 THR D C 1
ATOM 17771 O O . THR D 1 527 ? -35.695 -27.990 2.081 1.00 17.97 494 THR D O 1
ATOM 17775 N N . GLU D 1 528 ? -35.604 -27.132 0.022 1.00 19.36 495 GLU D N 1
ATOM 17776 C CA . GLU D 1 528 ? -36.797 -27.792 -0.427 1.00 19.61 495 GLU D CA 1
ATOM 17777 C C . GLU D 1 528 ? -36.552 -29.256 -0.703 1.00 15.34 495 GLU D C 1
ATOM 17778 O O . GLU D 1 528 ? -37.417 -30.102 -0.482 1.00 21.10 495 GLU D O 1
ATOM 17784 N N . LYS D 1 529 ? -35.364 -29.548 -1.198 1.00 17.21 496 LYS D N 1
ATOM 17785 C CA . LYS D 1 529 ? -35.029 -30.878 -1.694 1.00 19.71 496 LYS D CA 1
ATOM 17786 C C . LYS D 1 529 ? -34.405 -31.799 -0.661 1.00 19.88 496 LYS D C 1
ATOM 17787 O O . LYS D 1 529 ? -34.592 -33.013 -0.728 1.00 33.51 496 LYS D O 1
ATOM 17793 N N . TYR D 1 530 ? -33.648 -31.247 0.268 1.00 12.80 497 TYR D N 1
ATOM 17794 C CA . TYR D 1 530 ? -32.962 -32.062 1.254 1.00 18.86 497 TYR D CA 1
ATOM 17795 C C . TYR D 1 530 ? -33.296 -31.625 2.679 1.00 17.16 497 TYR D C 1
ATOM 17796 O O . TYR D 1 530 ? -33.258 -30.457 3.016 1.00 12.04 497 TYR D O 1
ATOM 17805 N N . ASP D 1 531 ? -33.582 -32.604 3.516 1.00 14.49 498 ASP D N 1
ATOM 17806 C CA . ASP D 1 531 ? -33.832 -32.353 4.903 1.00 14.89 498 ASP D CA 1
ATOM 17807 C C . ASP D 1 531 ? -32.498 -32.473 5.656 1.00 10.78 498 ASP D C 1
ATOM 17808 O O . ASP D 1 531 ? -32.252 -33.406 6.398 1.00 10.03 498 ASP D O 1
ATOM 17813 N N . LYS D 1 532 ? -31.615 -31.515 5.417 1.00 16.66 499 LYS D N 1
ATOM 17814 C CA . LYS D 1 532 ? -30.269 -31.558 6.054 1.00 18.64 499 LYS D CA 1
ATOM 17815 C C . LYS D 1 532 ? -29.719 -30.195 6.484 1.00 11.32 499 LYS D C 1
ATOM 17816 O O . LYS D 1 532 ? -30.173 -29.139 6.023 1.00 7.34 499 LYS D O 1
ATOM 17822 N N . PRO D 1 533 ? -28.742 -30.225 7.397 1.00 13.27 500 PRO D N 1
ATOM 17823 C CA . PRO D 1 533 ? -28.240 -28.930 7.819 1.00 12.39 500 PRO D CA 1
ATOM 17824 C C . PRO D 1 533 ? -27.395 -28.380 6.695 1.00 13.05 500 PRO D C 1
ATOM 17825 O O . PRO D 1 533 ? -26.736 -29.152 5.952 1.00 10.68 500 PRO D O 1
ATOM 17829 N N . ILE D 1 534 ? -27.464 -27.071 6.509 1.00 11.64 501 ILE D N 1
ATOM 17830 C CA . ILE D 1 534 ? -26.680 -26.466 5.447 1.00 12.72 501 ILE D CA 1
ATOM 17831 C C . ILE D 1 534 ? -25.661 -25.556 6.082 1.00 15.79 501 ILE D C 1
ATOM 17832 O O . ILE D 1 534 ? -26.005 -24.742 6.946 1.00 9.78 501 ILE D O 1
ATOM 17837 N N . VAL D 1 535 ? -24.416 -25.693 5.634 1.00 12.70 502 VAL D N 1
ATOM 17838 C CA . VAL D 1 535 ? -23.356 -24.866 6.121 1.00 7.55 502 VAL D CA 1
ATOM 17839 C C . VAL D 1 535 ? -22.703 -24.289 4.932 1.00 7.75 502 VAL D C 1
ATOM 17840 O O . VAL D 1 535 ? -22.290 -25.020 4.049 1.00 9.17 502 VAL D O 1
ATOM 17844 N N . MET D 1 536 ? -22.578 -22.970 4.925 1.00 7.84 503 MET D N 1
ATOM 17845 C CA . MET D 1 536 ? -21.865 -22.305 3.869 1.00 9.28 503 MET D CA 1
ATOM 17846 C C . MET D 1 536 ? -20.391 -22.306 4.198 1.00 9.21 503 MET D C 1
ATOM 17847 O O . MET D 1 536 ? -19.980 -21.815 5.232 1.00 7.18 503 MET D O 1
ATOM 17852 N N . THR D 1 537 ? -19.603 -22.916 3.322 1.00 9.41 504 THR D N 1
ATOM 17853 C CA . THR D 1 537 ? -18.194 -23.172 3.612 1.00 6.48 504 THR D CA 1
ATOM 17854 C C . THR D 1 537 ? -17.235 -22.349 2.764 1.00 10.03 504 THR D C 1
ATOM 17855 O O . THR D 1 537 ? -16.067 -22.283 3.082 1.00 12.68 504 THR D O 1
ATOM 17859 N N . ASP D 1 538 ? -17.729 -21.720 1.706 1.00 9.16 505 ASP D N 1
ATOM 17860 C CA . ASP D 1 538 ? -17.003 -20.682 1.025 1.00 7.42 505 ASP D CA 1
ATOM 17861 C C . ASP D 1 538 ? -17.950 -19.537 0.626 1.00 10.82 505 ASP D C 1
ATOM 17862 O O . ASP D 1 538 ? -18.928 -19.737 -0.094 1.00 13.82 505 ASP D O 1
ATOM 17867 N N . TYR D 1 539 ? -17.639 -18.335 1.105 1.00 11.73 506 TYR D N 1
ATOM 17868 C CA . TYR D 1 539 ? -18.152 -17.092 0.562 1.00 6.00 506 TYR D CA 1
ATOM 17869 C C . TYR D 1 539 ? -17.159 -15.970 0.896 1.00 6.09 506 TYR D C 1
ATOM 17870 O O . TYR D 1 539 ? -16.490 -16.010 1.930 1.00 4.43 506 TYR D O 1
ATOM 17879 N N . GLY D 1 540 ? -17.011 -15.026 -0.032 1.00 7.92 507 GLY D N 1
ATOM 17880 C CA . GLY D 1 540 ? -16.070 -13.905 0.107 1.00 11.12 507 GLY D CA 1
ATOM 17881 C C . GLY D 1 540 ? -15.701 -13.138 -1.172 1.00 13.17 507 GLY D C 1
ATOM 17882 O O . GLY D 1 540 ? -16.310 -13.341 -2.224 1.00 20.00 507 GLY D O 1
ATOM 17883 N N . ALA D 1 541 ? -14.671 -12.287 -1.093 1.00 9.56 508 ALA D N 1
ATOM 17884 C CA . ALA D 1 541 ? -14.205 -11.493 -2.245 1.00 10.31 508 ALA D CA 1
ATOM 17885 C C . ALA D 1 541 ? -12.731 -11.201 -2.207 1.00 10.81 508 ALA D C 1
ATOM 17886 O O . ALA D 1 541 ? -12.180 -10.850 -1.166 1.00 9.06 508 ALA D O 1
ATOM 17888 N N . ASP D 1 542 ? -12.095 -11.277 -3.370 1.00 10.52 509 ASP D N 1
ATOM 17889 C CA . ASP D 1 542 ? -10.725 -10.858 -3.475 1.00 6.63 509 ASP D CA 1
ATOM 17890 C C . ASP D 1 542 ? -10.682 -9.390 -3.025 1.00 9.56 509 ASP D C 1
ATOM 17891 O O . ASP D 1 542 ? -11.520 -8.567 -3.462 1.00 8.33 509 ASP D O 1
ATOM 17896 N N . THR D 1 543 ? -9.709 -9.076 -2.165 1.00 3.75 510 THR D N 1
ATOM 17897 C CA . THR D 1 543 ? -9.670 -7.814 -1.507 1.00 3.26 510 THR D CA 1
ATOM 17898 C C . THR D 1 543 ? -8.247 -7.485 -1.189 1.00 4.83 510 THR D C 1
ATOM 17899 O O . THR D 1 543 ? -7.564 -8.249 -0.521 1.00 6.23 510 THR D O 1
ATOM 17903 N N . VAL D 1 544 ? -7.799 -6.332 -1.657 1.00 6.35 511 VAL D N 1
ATOM 17904 C CA . VAL D 1 544 ? -6.461 -5.859 -1.393 1.00 5.48 511 VAL D CA 1
ATOM 17905 C C . VAL D 1 544 ? -6.517 -4.855 -0.243 1.00 7.21 511 VAL D C 1
ATOM 17906 O O . VAL D 1 544 ? -7.284 -3.879 -0.269 1.00 5.83 511 VAL D O 1
ATOM 17910 N N . ALA D 1 545 ? -5.699 -5.092 0.767 1.00 5.11 512 ALA D N 1
ATOM 17911 C CA . ALA D 1 545 ? -5.696 -4.226 1.883 1.00 3.18 512 ALA D CA 1
ATOM 17912 C C . ALA D 1 545 ? -5.354 -2.837 1.391 1.00 5.18 512 ALA D C 1
ATOM 17913 O O . ALA D 1 545 ? -4.412 -2.669 0.603 1.00 6.66 512 ALA D O 1
ATOM 17915 N N . GLY D 1 546 ? -6.159 -1.853 1.789 1.00 3.68 513 GLY D N 1
ATOM 17916 C CA . GLY D 1 546 ? -5.849 -0.460 1.528 1.00 2.83 513 GLY D CA 1
ATOM 17917 C C . GLY D 1 546 ? -6.523 0.117 0.307 1.00 3.69 513 GLY D C 1
ATOM 17918 O O . GLY D 1 546 ? -6.515 1.320 0.110 1.00 4.16 513 GLY D O 1
ATOM 17919 N N . LEU D 1 547 ? -7.097 -0.732 -0.536 1.00 3.39 514 LEU D N 1
ATOM 17920 C CA . LEU D 1 547 ? -7.822 -0.267 -1.708 1.00 4.20 514 LEU D CA 1
ATOM 17921 C C . LEU D 1 547 ? -9.232 -0.017 -1.240 1.00 5.35 514 LEU D C 1
ATOM 17922 O O . LEU D 1 547 ? -9.895 -0.908 -0.704 1.00 8.76 514 LEU D O 1
ATOM 17927 N N . HIS D 1 548 ? -9.660 1.219 -1.423 1.00 3.81 515 HIS D N 1
ATOM 17928 C CA . HIS D 1 548 ? -10.868 1.771 -0.861 1.00 5.01 515 HIS D CA 1
ATOM 17929 C C . HIS D 1 548 ? -11.694 2.536 -1.925 1.00 9.37 515 HIS D C 1
ATOM 17930 O O . HIS D 1 548 ? -11.155 3.124 -2.887 1.00 6.60 515 HIS D O 1
ATOM 17937 N N . SER D 1 549 ? -13.013 2.534 -1.712 1.00 8.98 516 SER D N 1
ATOM 17938 C CA . SER D 1 549 ? -13.948 3.132 -2.614 1.00 6.20 516 SER D CA 1
ATOM 17939 C C . SER D 1 549 ? -15.293 3.324 -1.937 1.00 10.28 516 SER D C 1
ATOM 17940 O O . SER D 1 549 ? -15.805 2.415 -1.285 1.00 12.58 516 SER D O 1
ATOM 17943 N N . VAL D 1 550 ? -15.865 4.504 -2.139 1.00 7.34 517 VAL D N 1
ATOM 17944 C CA . VAL D 1 550 ? -17.191 4.804 -1.688 1.00 8.22 517 VAL D CA 1
ATOM 17945 C C . VAL D 1 550 ? -18.151 4.226 -2.693 1.00 9.72 517 VAL D C 1
ATOM 17946 O O . VAL D 1 550 ? -19.317 4.054 -2.426 1.00 11.77 517 VAL D O 1
ATOM 17950 N N . MET D 1 551 ? -17.671 3.895 -3.872 1.00 14.82 518 MET D N 1
ATOM 17951 C CA . MET D 1 551 ? -18.529 3.176 -4.813 1.00 21.13 518 MET D CA 1
ATOM 17952 C C . MET D 1 551 ? -18.594 1.659 -4.535 1.00 17.83 518 MET D C 1
ATOM 17953 O O . MET D 1 551 ? -17.930 1.122 -3.623 1.00 19.30 518 MET D O 1
ATOM 17958 N N . VAL D 1 552 ? -19.410 0.983 -5.329 1.00 18.72 519 VAL D N 1
ATOM 17959 C CA . VAL D 1 552 ? -19.441 -0.488 -5.343 1.00 32.88 519 VAL D CA 1
ATOM 17960 C C . VAL D 1 552 ? -18.188 -0.885 -6.137 1.00 27.18 519 VAL D C 1
ATOM 17961 O O . VAL D 1 552 ? -18.135 -0.633 -7.354 1.00 25.57 519 VAL D O 1
ATOM 17965 N N . THR D 1 553 ? -17.167 -1.455 -5.491 1.00 15.33 520 THR D N 1
ATOM 17966 C CA . THR D 1 553 ? -15.908 -1.695 -6.224 1.00 13.17 520 THR D CA 1
ATOM 17967 C C . THR D 1 553 ? -15.183 -2.949 -5.813 1.00 8.52 520 THR D C 1
ATOM 17968 O O . THR D 1 553 ? -14.480 -2.944 -4.816 1.00 9.90 520 THR D O 1
ATOM 17972 N N . PRO D 1 554 ? -15.323 -4.020 -6.606 1.00 10.75 521 PRO D N 1
ATOM 17973 C CA . PRO D 1 554 ? -14.616 -5.265 -6.359 1.00 6.34 521 PRO D CA 1
ATOM 17974 C C . PRO D 1 554 ? -13.121 -5.007 -6.153 1.00 7.83 521 PRO D C 1
ATOM 17975 O O . PRO D 1 554 ? -12.518 -4.202 -6.869 1.00 9.41 521 PRO D O 1
ATOM 17979 N N . TRP D 1 555 ? -12.564 -5.672 -5.154 1.00 7.27 522 TRP D N 1
ATOM 17980 C CA . TRP D 1 555 ? -11.162 -5.561 -4.771 1.00 10.79 522 TRP D CA 1
ATOM 17981 C C . TRP D 1 555 ? -10.958 -4.326 -3.927 1.00 12.56 522 TRP D C 1
ATOM 17982 O O . TRP D 1 555 ? -9.838 -3.877 -3.805 1.00 25.84 522 TRP D O 1
ATOM 17993 N N . SER D 1 556 ? -12.023 -3.872 -3.268 1.00 8.91 523 SER D N 1
ATOM 17994 C CA . SER D 1 556 ? -11.939 -2.859 -2.220 1.00 11.64 523 SER D CA 1
ATOM 17995 C C . SER D 1 556 ? -12.454 -3.430 -0.890 1.00 7.03 523 SER D C 1
ATOM 17996 O O . SER D 1 556 ? -13.332 -4.292 -0.879 1.00 5.98 523 SER D O 1
ATOM 17999 N N . GLU D 1 557 ? -11.895 -2.945 0.214 1.00 7.07 524 GLU D N 1
ATOM 18000 C CA . GLU D 1 557 ? -12.289 -3.405 1.540 1.00 5.28 524 GLU D CA 1
ATOM 18001 C C . GLU D 1 557 ? -13.779 -3.185 1.774 1.00 8.74 524 GLU D C 1
ATOM 18002 O O . GLU D 1 557 ? -14.409 -3.910 2.545 1.00 7.25 524 GLU D O 1
ATOM 18008 N N . GLU D 1 558 ? -14.337 -2.182 1.105 1.00 6.11 525 GLU D N 1
ATOM 18009 C CA . GLU D 1 558 ? -15.746 -1.873 1.241 1.00 5.13 525 GLU D CA 1
ATOM 18010 C C . GLU D 1 558 ? -16.570 -2.972 0.550 1.00 9.01 525 GLU D C 1
ATOM 18011 O O . GLU D 1 558 ? -17.630 -3.402 1.058 1.00 11.02 525 GLU D O 1
ATOM 18017 N N . PHE D 1 559 ? -16.087 -3.440 -0.595 1.00 7.95 526 PHE D N 1
ATOM 18018 C CA . PHE D 1 559 ? -16.858 -4.400 -1.369 1.00 7.54 526 PHE D CA 1
ATOM 18019 C C . PHE D 1 559 ? -16.939 -5.694 -0.629 1.00 8.32 526 PHE D C 1
ATOM 18020 O O . PHE D 1 559 ? -18.004 -6.287 -0.576 1.00 8.03 526 PHE D O 1
ATOM 18028 N N . GLN D 1 560 ? -15.822 -6.116 -0.038 1.00 4.60 527 GLN D N 1
ATOM 18029 C CA . GLN D 1 560 ? -15.823 -7.323 0.770 1.00 5.69 527 GLN D CA 1
ATOM 18030 C C . GLN D 1 560 ? -16.854 -7.271 1.909 1.00 8.56 527 GLN D C 1
ATOM 18031 O O . GLN D 1 560 ? -17.578 -8.258 2.162 1.00 6.20 527 GLN D O 1
ATOM 18037 N N . VAL D 1 561 ? -16.910 -6.112 2.569 1.00 5.45 528 VAL D N 1
ATOM 18038 C CA . VAL D 1 561 ? -17.900 -5.866 3.617 1.00 9.43 528 VAL D CA 1
ATOM 18039 C C . VAL D 1 561 ? -19.300 -5.970 3.058 1.00 9.35 528 VAL D C 1
ATOM 18040 O O . VAL D 1 561 ? -20.137 -6.710 3.608 1.00 7.68 528 VAL D O 1
ATOM 18044 N N . GLU D 1 562 ? -19.549 -5.241 1.973 1.00 7.38 529 GLU D N 1
ATOM 18045 C CA . GLU D 1 562 ? -20.901 -5.156 1.409 1.00 10.78 529 GLU D CA 1
ATOM 18046 C C . GLU D 1 562 ? -21.431 -6.562 1.075 1.00 13.29 529 GLU D C 1
ATOM 18047 O O . GLU D 1 562 ? -22.569 -6.893 1.383 1.00 9.46 529 GLU D O 1
ATOM 18053 N N . MET D 1 563 ? -20.565 -7.399 0.493 1.00 15.17 530 MET D N 1
ATOM 18054 C CA . MET D 1 563 ? -20.931 -8.731 0.027 1.00 7.89 530 MET D CA 1
ATOM 18055 C C . MET D 1 563 ? -21.195 -9.739 1.148 1.00 12.96 530 MET D C 1
ATOM 18056 O O . MET D 1 563 ? -22.225 -10.426 1.099 1.00 11.38 530 MET D O 1
ATOM 18061 N N . LEU D 1 564 ? -20.292 -9.846 2.140 1.00 11.04 531 LEU D N 1
ATOM 18062 C CA . LEU D 1 564 ? -20.545 -10.731 3.312 1.00 11.82 531 LEU D CA 1
ATOM 18063 C C . LEU D 1 564 ? -21.846 -10.299 3.999 1.00 12.18 531 LEU D C 1
ATOM 18064 O O . LEU D 1 564 ? -22.695 -11.134 4.361 1.00 9.32 531 LEU D O 1
ATOM 18069 N N . ASP D 1 565 ? -22.003 -8.988 4.152 1.00 10.34 532 ASP D N 1
ATOM 18070 C CA . ASP D 1 565 ? -23.193 -8.459 4.810 1.00 13.60 532 ASP D CA 1
ATOM 18071 C C . ASP D 1 565 ? -24.449 -8.920 4.071 1.00 10.58 532 ASP D C 1
ATOM 18072 O O . ASP D 1 565 ? -25.415 -9.378 4.718 1.00 8.22 532 ASP D O 1
ATOM 18077 N N . MET D 1 566 ? -24.436 -8.857 2.735 1.00 7.03 533 MET D N 1
ATOM 18078 C CA . MET D 1 566 ? -25.597 -9.333 2.000 1.00 9.39 533 MET D CA 1
ATOM 18079 C C . MET D 1 566 ? -25.777 -10.840 2.179 1.00 7.99 533 MET D C 1
ATOM 18080 O O . MET D 1 566 ? -26.883 -11.322 2.386 1.00 7.26 533 MET D O 1
ATOM 18085 N N . TYR D 1 567 ? -24.698 -11.587 2.069 1.00 7.73 534 TYR D N 1
ATOM 18086 C CA . TYR D 1 567 ? -24.814 -13.035 2.242 1.00 9.33 534 TYR D CA 1
ATOM 18087 C C . TYR D 1 567 ? -25.470 -13.339 3.614 1.00 10.04 534 TYR D C 1
ATOM 18088 O O . TYR D 1 567 ? -26.312 -14.258 3.721 1.00 11.83 534 TYR D O 1
ATOM 18097 N N . HIS D 1 568 ? -25.140 -12.544 4.634 1.00 5.65 535 HIS D N 1
ATOM 18098 C CA . HIS D 1 568 ? -25.686 -12.761 5.953 1.00 6.46 535 HIS D CA 1
ATOM 18099 C C . HIS D 1 568 ? -27.157 -12.523 5.985 1.00 10.61 535 HIS D C 1
ATOM 18100 O O . HIS D 1 568 ? -27.895 -13.288 6.615 1.00 12.98 535 HIS D O 1
ATOM 18107 N N . ARG D 1 569 ? -27.600 -11.458 5.334 1.00 7.61 536 ARG D N 1
ATOM 18108 C CA . ARG D 1 569 ? -29.015 -11.188 5.288 1.00 7.72 536 ARG D CA 1
ATOM 18109 C C . ARG D 1 569 ? -29.762 -12.303 4.597 1.00 10.98 536 ARG D C 1
ATOM 18110 O O . ARG D 1 569 ? -30.869 -12.638 5.018 1.00 14.43 536 ARG D O 1
ATOM 18118 N N . VAL D 1 570 ? -29.177 -12.907 3.569 1.00 7.65 537 VAL D N 1
ATOM 18119 C CA . VAL D 1 570 ? -29.837 -14.052 2.927 1.00 9.67 537 VAL D CA 1
ATOM 18120 C C . VAL D 1 570 ? -29.867 -15.288 3.879 1.00 10.55 537 VAL D C 1
ATOM 18121 O O . VAL D 1 570 ? -30.905 -15.912 4.083 1.00 9.85 537 VAL D O 1
ATOM 18125 N N . PHE D 1 571 ? -28.740 -15.603 4.496 1.00 7.94 538 PHE D N 1
ATOM 18126 C CA . PHE D 1 571 ? -28.652 -16.771 5.377 1.00 9.68 538 PHE D CA 1
ATOM 18127 C C . PHE D 1 571 ? -29.720 -16.773 6.435 1.00 11.17 538 PHE D C 1
ATOM 18128 O O . PHE D 1 571 ? -30.371 -17.793 6.684 1.00 12.05 538 PHE D O 1
ATOM 18136 N N . ASP D 1 572 ? -29.854 -15.629 7.087 1.00 10.31 539 ASP D N 1
ATOM 18137 C CA . ASP D 1 572 ? -30.799 -15.461 8.194 1.00 12.65 539 ASP D CA 1
ATOM 18138 C C . ASP D 1 572 ? -32.255 -15.647 7.831 1.00 11.76 539 ASP D C 1
ATOM 18139 O O . ASP D 1 572 ? -33.090 -15.706 8.717 1.00 10.74 539 ASP D O 1
ATOM 18144 N N . ARG D 1 573 ? -32.542 -15.640 6.534 1.00 9.54 540 ARG D N 1
ATOM 18145 C CA . ARG D 1 573 ? -33.869 -15.924 6.005 1.00 11.87 540 ARG D CA 1
ATOM 18146 C C . ARG D 1 573 ? -34.226 -17.409 5.915 1.00 9.83 540 ARG D C 1
ATOM 18147 O O . ARG D 1 573 ? -35.382 -17.747 5.668 1.00 12.08 540 ARG D O 1
ATOM 18155 N N . PHE D 1 574 ? -33.248 -18.275 6.157 1.00 11.15 541 PHE D N 1
ATOM 18156 C CA . PHE D 1 574 ? -33.402 -19.704 6.011 1.00 12.55 541 PHE D CA 1
ATOM 18157 C C . PHE D 1 574 ? -33.098 -20.440 7.290 1.00 16.58 541 PHE D C 1
ATOM 18158 O O . PHE D 1 574 ? -31.953 -20.492 7.736 1.00 18.03 541 PHE D O 1
ATOM 18166 N N . GLU D 1 575 ? -34.136 -21.049 7.852 1.00 20.15 542 GLU D N 1
ATOM 18167 C CA . GLU D 1 575 ? -34.022 -21.808 9.099 1.00 23.41 542 GLU D CA 1
ATOM 18168 C C . GLU D 1 575 ? -33.009 -22.937 9.024 1.00 15.40 542 GLU D C 1
ATOM 18169 O O . GLU D 1 575 ? -32.385 -23.272 10.004 1.00 19.58 542 GLU D O 1
ATOM 18175 N N . ALA D 1 576 ? -32.888 -23.548 7.856 1.00 16.56 543 ALA D N 1
ATOM 18176 C CA . ALA D 1 576 ? -32.070 -24.759 7.682 1.00 16.93 543 ALA D CA 1
ATOM 18177 C C . ALA D 1 576 ? -30.566 -24.506 7.790 1.00 16.32 543 ALA D C 1
ATOM 18178 O O . ALA D 1 576 ? -29.803 -25.462 7.866 1.00 10.81 543 ALA D O 1
ATOM 18180 N N . MET D 1 577 ? -30.151 -23.233 7.793 1.00 14.74 544 MET D N 1
ATOM 18181 C CA . MET D 1 577 ? -28.735 -22.901 7.847 1.00 10.84 544 MET D CA 1
ATOM 18182 C C . MET D 1 577 ? -28.195 -23.318 9.198 1.00 10.27 544 MET D C 1
ATOM 18183 O O . MET D 1 577 ? -28.763 -22.979 10.227 1.00 11.37 544 MET D O 1
ATOM 18188 N N . ALA D 1 578 ? -27.105 -24.067 9.188 1.00 6.48 545 ALA D N 1
ATOM 18189 C CA . ALA D 1 578 ? -26.450 -24.435 10.409 1.00 6.33 545 ALA D CA 1
ATOM 18190 C C . ALA D 1 578 ? -25.057 -23.897 10.502 1.00 7.24 545 ALA D C 1
ATOM 18191 O O . ALA D 1 578 ? -24.336 -24.259 11.426 1.00 7.54 545 ALA D O 1
ATOM 18193 N N . GLY D 1 579 ? -24.665 -23.015 9.587 1.00 5.97 546 GLY D N 1
ATOM 18194 C CA . GLY D 1 579 ? -23.333 -22.425 9.693 1.00 5.51 546 GLY D CA 1
ATOM 18195 C C . GLY D 1 579 ? -22.860 -21.559 8.556 1.00 4.32 546 GLY D C 1
ATOM 18196 O O . GLY D 1 579 ? -23.310 -21.692 7.415 1.00 5.30 546 GLY D O 1
ATOM 18197 N N . GLU D 1 580 ? -21.942 -20.666 8.891 1.00 2.81 547 GLU D N 1
ATOM 18198 C CA . GLU D 1 580 ? -21.304 -19.810 7.920 1.00 5.38 547 GLU D CA 1
ATOM 18199 C C . GLU D 1 580 ? -19.789 -19.755 8.172 1.00 6.72 547 GLU D C 1
ATOM 18200 O O . GLU D 1 580 ? -19.328 -19.461 9.284 1.00 9.54 547 GLU D O 1
ATOM 18206 N N . GLN D 1 581 ? -19.022 -20.045 7.140 1.00 5.43 548 GLN D N 1
ATOM 18207 C CA . GLN D 1 581 ? -17.578 -20.016 7.221 1.00 6.94 548 GLN D CA 1
ATOM 18208 C C . GLN D 1 581 ? -17.036 -19.289 5.987 1.00 4.75 548 GLN D C 1
ATOM 18209 O O . GLN D 1 581 ? -17.104 -19.758 4.842 1.00 5.97 548 GLN D O 1
ATOM 18215 N N . VAL D 1 582 ? -16.474 -18.138 6.244 1.00 4.01 549 VAL D N 1
ATOM 18216 C CA . VAL D 1 582 ? -15.984 -17.265 5.195 1.00 4.13 549 VAL D CA 1
ATOM 18217 C C . VAL D 1 582 ? -14.761 -17.884 4.568 1.00 5.98 549 VAL D C 1
ATOM 18218 O O . VAL D 1 582 ? -13.968 -18.565 5.238 1.00 5.86 549 VAL D O 1
ATOM 18222 N N . TRP D 1 583 ? -14.645 -17.660 3.263 1.00 6.95 550 TRP D N 1
ATOM 18223 C CA . TRP D 1 583 ? -13.455 -17.989 2.547 1.00 6.04 550 TRP D CA 1
ATOM 18224 C C . TRP D 1 583 ? -12.706 -16.705 2.234 1.00 7.08 550 TRP D C 1
ATOM 18225 O O . TRP D 1 583 ? -13.176 -15.950 1.401 1.00 9.25 550 TRP D O 1
ATOM 18236 N N . ASN D 1 584 ? -11.537 -16.427 2.799 1.00 7.77 551 ASN D N 1
ATOM 18237 C CA . ASN D 1 584 ? -10.701 -17.298 3.646 1.00 7.50 551 ASN D CA 1
ATOM 18238 C C . ASN D 1 584 ? -10.361 -16.494 4.886 1.00 4.85 551 ASN D C 1
ATOM 18239 O O . ASN D 1 584 ? -10.561 -15.287 4.935 1.00 4.58 551 ASN D O 1
ATOM 18244 N N . PHE D 1 585 ? -9.828 -17.167 5.885 1.00 5.37 552 PHE D N 1
ATOM 18245 C CA . PHE D 1 585 ? -9.216 -16.493 7.047 1.00 5.40 552 PHE D CA 1
ATOM 18246 C C . PHE D 1 585 ? -8.097 -15.498 6.654 1.00 4.87 552 PHE D C 1
ATOM 18247 O O . PHE D 1 585 ? -8.094 -14.326 7.066 1.00 3.57 552 PHE D O 1
ATOM 18255 N N . ALA D 1 586 ? -7.172 -15.955 5.824 1.00 3.45 553 ALA D N 1
ATOM 18256 C CA . ALA D 1 586 ? -6.016 -15.124 5.466 1.00 5.96 553 ALA D CA 1
ATOM 18257 C C . ALA D 1 586 ? -5.554 -15.337 4.064 1.00 4.41 553 ALA D C 1
ATOM 18258 O O . ALA D 1 586 ? -5.586 -16.439 3.537 1.00 4.04 553 ALA D O 1
ATOM 18260 N N . ASP D 1 587 ? -5.098 -14.251 3.473 1.00 6.93 554 ASP D N 1
ATOM 18261 C CA . ASP D 1 587 ? -4.417 -14.286 2.154 1.00 8.62 554 ASP D CA 1
ATOM 18262 C C . ASP D 1 587 ? -3.403 -15.442 2.121 1.00 12.02 554 ASP D C 1
ATOM 18263 O O . ASP D 1 587 ? -2.714 -15.696 3.119 1.00 7.85 554 ASP D O 1
ATOM 18268 N N . PHE D 1 588 ? -3.335 -16.149 0.991 1.00 7.40 555 PHE D N 1
ATOM 18269 C CA . PHE D 1 588 ? -2.452 -17.315 0.858 1.00 4.51 555 PHE D CA 1
ATOM 18270 C C . PHE D 1 588 ? -1.911 -17.512 -0.577 1.00 5.79 555 PHE D C 1
ATOM 18271 O O . PHE D 1 588 ? -2.507 -17.072 -1.569 1.00 5.34 555 PHE D O 1
ATOM 18279 N N . GLN D 1 589 ? -0.759 -18.158 -0.670 1.00 3.15 556 GLN D N 1
ATOM 18280 C CA . GLN D 1 589 ? -0.092 -18.288 -1.927 1.00 3.56 556 GLN D CA 1
ATOM 18281 C C . GLN D 1 589 ? -0.736 -19.348 -2.845 1.00 7.03 556 GLN D C 1
ATOM 18282 O O . GLN D 1 589 ? -1.211 -20.388 -2.400 1.00 3.52 556 GLN D O 1
ATOM 18288 N N . THR D 1 590 ? -0.755 -19.057 -4.136 1.00 4.29 557 THR D N 1
ATOM 18289 C CA . THR D 1 590 ? -1.343 -19.963 -5.087 1.00 7.36 557 THR D CA 1
ATOM 18290 C C . THR D 1 590 ? -0.379 -20.149 -6.215 1.00 6.05 557 THR D C 1
ATOM 18291 O O . THR D 1 590 ? 0.639 -19.475 -6.305 1.00 5.54 557 THR D O 1
ATOM 18295 N N . ALA D 1 591 ? -0.731 -21.076 -7.090 1.00 10.10 558 ALA D N 1
ATOM 18296 C CA . ALA D 1 591 ? -0.126 -21.085 -8.403 1.00 9.74 558 ALA D CA 1
ATOM 18297 C C . ALA D 1 591 ? -0.382 -19.735 -9.024 1.00 12.57 558 ALA D C 1
ATOM 18298 O O . ALA D 1 591 ? -1.385 -19.047 -8.756 1.00 10.83 558 ALA D O 1
ATOM 18300 N N . VAL D 1 592 ? 0.580 -19.390 -9.858 1.00 16.39 559 VAL D N 1
ATOM 18301 C CA . VAL D 1 592 ? 0.564 -18.228 -10.723 1.00 13.33 559 VAL D CA 1
ATOM 18302 C C . VAL D 1 592 ? -0.580 -18.317 -11.723 1.00 13.67 559 VAL D C 1
ATOM 18303 O O . VAL D 1 592 ? -0.760 -19.317 -12.379 1.00 21.54 559 VAL D O 1
ATOM 18307 N N . GLY D 1 593 ? -1.359 -17.246 -11.804 1.00 32.04 560 GLY D N 1
ATOM 18308 C CA . GLY D 1 593 ? -2.467 -17.079 -12.768 1.00 20.02 560 GLY D CA 1
ATOM 18309 C C . GLY D 1 593 ? -2.804 -15.599 -12.759 1.00 31.75 560 GLY D C 1
ATOM 18310 O O . GLY D 1 593 ? -2.949 -15.021 -11.694 1.00 34.52 560 GLY D O 1
ATOM 18311 N N . VAL D 1 594 ? -2.901 -14.964 -13.927 1.00 46.49 561 VAL D N 1
ATOM 18312 C CA . VAL D 1 594 ? -3.081 -13.482 -13.998 1.00 32.62 561 VAL D CA 1
ATOM 18313 C C . VAL D 1 594 ? -4.307 -12.994 -13.189 1.00 36.33 561 VAL D C 1
ATOM 18314 O O . VAL D 1 594 ? -4.351 -11.851 -12.762 1.00 30.71 561 VAL D O 1
ATOM 18318 N N . SER D 1 595 ? -5.302 -13.867 -13.006 1.00 37.07 562 SER D N 1
ATOM 18319 C CA . SER D 1 595 ? -6.419 -13.647 -12.058 1.00 35.83 562 SER D CA 1
ATOM 18320 C C . SER D 1 595 ? -6.045 -13.668 -10.542 1.00 29.88 562 SER D C 1
ATOM 18321 O O . SER D 1 595 ? -6.879 -13.368 -9.701 1.00 21.12 562 SER D O 1
ATOM 18324 N N . ARG D 1 596 ? -4.817 -14.090 -10.226 1.00 25.74 563 ARG D N 1
ATOM 18325 C CA . ARG D 1 596 ? -4.288 -14.212 -8.858 1.00 16.59 563 ARG D CA 1
ATOM 18326 C C . ARG D 1 596 ? -3.197 -13.185 -8.629 1.00 11.23 563 ARG D C 1
ATOM 18327 O O . ARG D 1 596 ? -2.167 -13.230 -9.266 1.00 15.95 563 ARG D O 1
ATOM 18335 N N . VAL D 1 597 ? -3.435 -12.248 -7.726 1.00 11.02 564 VAL D N 1
ATOM 18336 C CA . VAL D 1 597 ? -2.477 -11.171 -7.453 1.00 13.23 564 VAL D CA 1
ATOM 18337 C C . VAL D 1 597 ? -1.489 -11.583 -6.349 1.00 13.99 564 VAL D C 1
ATOM 18338 O O . VAL D 1 597 ? -1.728 -11.353 -5.169 1.00 9.19 564 VAL D O 1
ATOM 18342 N N . ASP D 1 598 ? -0.369 -12.168 -6.758 1.00 10.28 565 ASP D N 1
ATOM 18343 C CA . ASP D 1 598 ? 0.570 -12.789 -5.840 1.00 7.30 565 ASP D CA 1
ATOM 18344 C C . ASP D 1 598 ? -0.146 -13.668 -4.844 1.00 7.29 565 ASP D C 1
ATOM 18345 O O . ASP D 1 598 ? 0.128 -13.620 -3.665 1.00 6.67 565 ASP D O 1
ATOM 18350 N N . GLY D 1 599 ? -1.065 -14.479 -5.342 1.00 6.48 566 GLY D N 1
ATOM 18351 C CA . GLY D 1 599 ? -1.853 -15.388 -4.512 1.00 6.38 566 GLY D CA 1
ATOM 18352 C C . GLY D 1 599 ? -3.322 -15.026 -4.432 1.00 8.42 566 GLY D C 1
ATOM 18353 O O . GLY D 1 599 ? -3.826 -14.166 -5.129 1.00 9.13 566 GLY D O 1
ATOM 18354 N N . ASN D 1 600 ? -4.001 -15.718 -3.540 1.00 12.13 567 ASN D N 1
ATOM 18355 C CA . ASN D 1 600 ? -5.405 -15.546 -3.284 1.00 5.48 567 ASN D CA 1
ATOM 18356 C C . ASN D 1 600 ? -5.612 -14.514 -2.219 1.00 4.87 567 ASN D C 1
ATOM 18357 O O . ASN D 1 600 ? -5.175 -14.677 -1.102 1.00 5.88 567 ASN D O 1
ATOM 18362 N N . LYS D 1 601 ? -6.299 -13.450 -2.574 1.00 6.52 568 LYS D N 1
ATOM 18363 C CA . LYS D 1 601 ? -6.479 -12.316 -1.683 1.00 10.21 568 LYS D CA 1
ATOM 18364 C C . LYS D 1 601 ? -7.891 -12.241 -1.080 1.00 7.29 568 LYS D C 1
ATOM 18365 O O . LYS D 1 601 ? -8.238 -11.219 -0.506 1.00 6.95 568 LYS D O 1
ATOM 18371 N N . LYS D 1 602 ? -8.654 -13.333 -1.160 1.00 5.64 569 LYS D N 1
ATOM 18372 C CA . LYS D 1 602 ? -9.964 -13.431 -0.478 1.00 6.71 569 LYS D CA 1
ATOM 18373 C C . LYS D 1 602 ? -9.859 -13.518 1.046 1.00 8.16 569 LYS D C 1
ATOM 18374 O O . LYS D 1 602 ? -10.825 -13.838 1.718 1.00 9.53 569 LYS D O 1
ATOM 18380 N N . GLY D 1 603 ? -8.701 -13.228 1.608 1.00 9.12 570 GLY D N 1
ATOM 18381 C CA . GLY D 1 603 ? -8.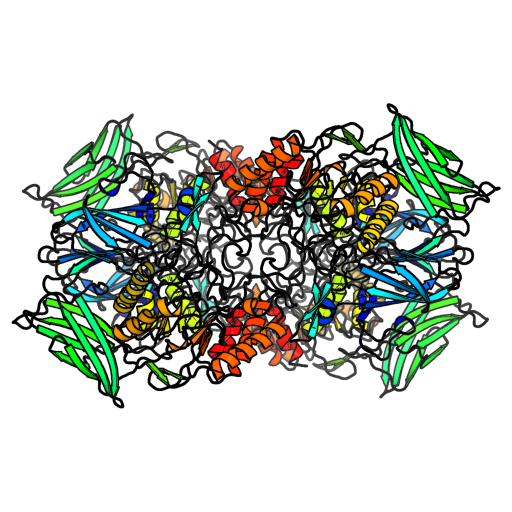540 -13.287 3.058 1.00 6.24 570 GLY D CA 1
ATOM 18382 C C . GLY D 1 603 ? -9.245 -12.159 3.786 1.00 6.78 570 GLY D C 1
ATOM 18383 O O . GLY D 1 603 ? -9.555 -11.123 3.242 1.00 5.96 570 GLY D O 1
ATOM 18384 N N . VAL D 1 604 ? -9.517 -12.393 5.045 1.00 6.99 571 VAL D N 1
ATOM 18385 C CA . VAL D 1 604 ? -10.148 -11.408 5.883 1.00 4.30 571 VAL D CA 1
ATOM 18386 C C . VAL D 1 604 ? -9.022 -10.711 6.680 1.00 7.23 571 VAL D C 1
ATOM 18387 O O . VAL D 1 604 ? -9.131 -9.539 7.098 1.00 4.97 571 VAL D O 1
ATOM 18391 N N . PHE D 1 605 ? -7.927 -11.459 6.855 1.00 5.71 572 PHE D N 1
ATOM 18392 C CA . PHE D 1 605 ? -6.639 -10.917 7.243 1.00 4.12 572 PHE D CA 1
ATOM 18393 C C . PHE D 1 605 ? -5.670 -11.061 6.081 1.00 6.45 572 PHE D C 1
ATOM 18394 O O . PHE D 1 605 ? -5.908 -11.832 5.125 1.00 7.16 572 PHE D O 1
ATOM 18402 N N . THR D 1 606 ? -4.587 -10.298 6.154 1.00 5.70 573 THR D N 1
ATOM 18403 C CA . THR D 1 606 ? -3.530 -10.395 5.192 1.00 2.98 573 THR D CA 1
ATOM 18404 C C . THR D 1 606 ? -2.653 -11.577 5.593 1.00 5.31 573 THR D C 1
ATOM 18405 O O . THR D 1 606 ? -2.816 -12.175 6.657 1.00 5.23 573 THR D O 1
ATOM 18409 N N . ARG D 1 607 ? -1.709 -11.930 4.740 1.00 5.60 574 ARG D N 1
ATOM 18410 C CA . ARG D 1 607 ? -0.869 -13.061 5.033 1.00 4.55 574 ARG D CA 1
ATOM 18411 C C . ARG D 1 607 ? -0.165 -12.886 6.374 1.00 9.50 574 ARG D C 1
ATOM 18412 O O . ARG D 1 607 ? -0.010 -13.860 7.098 1.00 6.68 574 ARG D O 1
ATOM 18420 N N . ASP D 1 608 ? 0.258 -11.655 6.682 1.00 4.15 575 ASP D N 1
ATOM 18421 C CA . ASP D 1 608 ? 0.865 -11.346 7.972 1.00 7.17 575 ASP D CA 1
ATOM 18422 C C . ASP D 1 608 ? -0.155 -11.008 9.073 1.00 13.90 575 ASP D C 1
ATOM 18423 O O . ASP D 1 608 ? 0.232 -10.496 10.126 1.00 14.40 575 ASP D O 1
ATOM 18428 N N . ARG D 1 609 ? -1.422 -11.339 8.843 1.00 9.36 576 ARG D N 1
ATOM 18429 C CA . ARG D 1 609 ? -2.426 -11.354 9.906 1.00 7.45 576 ARG D CA 1
ATOM 18430 C C . ARG D 1 609 ? -3.127 -10.029 10.197 1.00 8.30 576 ARG D C 1
ATOM 18431 O O . ARG D 1 609 ? -3.875 -9.928 11.172 1.00 9.31 576 ARG D O 1
ATOM 18439 N N . LYS D 1 610 ? -2.902 -9.017 9.367 1.00 7.79 577 LYS D N 1
ATOM 18440 C CA . LYS D 1 610 ? -3.587 -7.737 9.563 1.00 6.78 577 LYS D CA 1
ATOM 18441 C C . LYS D 1 610 ? -5.061 -7.841 9.146 1.00 5.98 577 LYS D C 1
ATOM 18442 O O . LYS D 1 610 ? -5.375 -8.496 8.152 1.00 6.05 577 LYS D O 1
ATOM 18448 N N . PRO D 1 611 ? -5.962 -7.205 9.897 1.00 10.01 578 PRO D N 1
ATOM 18449 C CA . PRO D 1 611 ? -7.392 -7.281 9.580 1.00 5.33 578 PRO D CA 1
ATOM 18450 C C . PRO D 1 611 ? -7.807 -6.283 8.536 1.00 9.06 578 PRO D C 1
ATOM 18451 O O . PRO D 1 611 ? -7.431 -5.112 8.626 1.00 10.58 578 PRO D O 1
ATOM 18455 N N . LYS D 1 612 ? -8.556 -6.737 7.536 1.00 11.77 579 LYS D N 1
ATOM 18456 C CA . LYS D 1 612 ? -9.235 -5.821 6.629 1.00 7.49 579 LYS D CA 1
ATOM 18457 C C . LYS D 1 612 ? -10.587 -5.481 7.289 1.00 9.42 579 LYS D C 1
ATOM 18458 O O . LYS D 1 612 ? -10.962 -6.093 8.297 1.00 5.91 579 LYS D O 1
ATOM 18464 N N . ALA D 1 613 ? -11.306 -4.523 6.716 1.00 6.01 580 ALA D N 1
ATOM 18465 C CA . ALA D 1 613 ? -12.560 -4.077 7.272 1.00 4.98 580 ALA D CA 1
ATOM 18466 C C . ALA D 1 613 ? -13.509 -5.242 7.553 1.00 6.90 580 ALA D C 1
ATOM 18467 O O . ALA D 1 613 ? -14.223 -5.251 8.559 1.00 5.31 580 ALA D O 1
ATOM 18469 N N . ALA D 1 614 ? -13.474 -6.246 6.684 1.00 9.52 581 ALA D N 1
ATOM 18470 C CA . ALA D 1 614 ? -14.263 -7.461 6.836 1.00 5.80 581 ALA D CA 1
ATOM 18471 C C . ALA D 1 614 ? -14.054 -8.164 8.188 1.00 11.57 581 ALA D C 1
ATOM 18472 O O . ALA D 1 614 ? -14.978 -8.793 8.726 1.00 9.10 581 ALA D O 1
ATOM 18474 N N . ALA D 1 615 ? -12.842 -8.104 8.727 1.00 6.69 582 ALA D N 1
ATOM 18475 C CA . ALA D 1 615 ? -12.582 -8.790 9.968 1.00 6.33 582 ALA D CA 1
ATOM 18476 C C . ALA D 1 615 ? -13.458 -8.115 10.980 1.00 8.74 582 ALA D C 1
ATOM 18477 O O . ALA D 1 615 ? -14.168 -8.795 11.737 1.00 8.27 582 ALA D O 1
ATOM 18479 N N . HIS D 1 616 ? -13.475 -6.782 10.942 1.00 6.85 583 HIS D N 1
ATOM 18480 C CA . HIS D 1 616 ? -14.307 -6.022 11.881 1.00 5.80 583 HIS D CA 1
ATOM 18481 C C . HIS D 1 616 ? -15.771 -6.289 11.676 1.00 6.35 583 HIS D C 1
ATOM 18482 O O . HIS D 1 616 ? -16.475 -6.393 12.636 1.00 8.73 583 HIS D O 1
ATOM 18489 N N . LEU D 1 617 ? -16.219 -6.431 10.435 1.00 6.24 584 LEU D N 1
ATOM 18490 C CA . LEU D 1 617 ? -17.642 -6.679 10.176 1.00 7.24 584 LEU D CA 1
ATOM 18491 C C . LEU D 1 617 ? -18.075 -8.012 10.791 1.00 11.86 584 LEU D C 1
ATOM 18492 O O . LEU D 1 617 ? -19.183 -8.161 11.345 1.00 9.60 584 LEU D O 1
ATOM 18497 N N . LEU D 1 618 ? -17.179 -8.983 10.697 1.00 13.55 585 LEU D N 1
ATOM 18498 C CA . LEU D 1 618 ? -17.490 -10.311 11.170 1.00 9.20 585 LEU D CA 1
ATOM 18499 C C . LEU D 1 618 ? -17.470 -10.311 12.665 1.00 9.88 585 LEU D C 1
ATOM 18500 O O . LEU D 1 618 ? -18.272 -10.972 13.298 1.00 14.28 585 LEU D O 1
ATOM 18505 N N . ARG D 1 619 ? -16.581 -9.527 13.230 1.00 8.05 586 ARG D N 1
ATOM 18506 C CA . ARG D 1 619 ? -16.488 -9.438 14.662 1.00 10.12 586 ARG D CA 1
ATOM 18507 C C . ARG D 1 619 ? -17.794 -8.937 15.264 1.00 15.05 586 ARG D C 1
ATOM 18508 O O . ARG D 1 619 ? -18.288 -9.476 16.251 1.00 12.85 586 ARG D O 1
ATOM 18516 N N . LYS D 1 620 ? -18.340 -7.888 14.654 1.00 15.95 587 LYS D N 1
ATOM 18517 C CA . LYS D 1 620 ? -19.563 -7.291 15.141 1.00 17.66 587 LYS D CA 1
ATOM 18518 C C . LYS D 1 620 ? -20.685 -8.338 15.135 1.00 20.77 587 LYS D C 1
ATOM 18519 O O . LYS D 1 620 ? -21.394 -8.501 16.101 1.00 22.56 587 LYS D O 1
ATOM 18525 N N . ARG D 1 621 ? -20.789 -9.093 14.058 1.00 16.15 588 ARG D N 1
ATOM 18526 C CA . ARG D 1 621 ? -21.857 -10.036 13.906 1.00 7.86 588 ARG D CA 1
ATOM 18527 C C . ARG D 1 621 ? -21.745 -11.272 14.801 1.00 14.89 588 ARG D C 1
ATOM 18528 O O . ARG D 1 621 ? -22.742 -11.726 15.347 1.00 18.57 588 ARG D O 1
ATOM 18536 N N . TRP D 1 622 ? -20.559 -11.861 14.906 1.00 10.97 589 TRP D N 1
ATOM 18537 C CA . TRP D 1 622 ? -20.427 -13.131 15.620 1.00 14.14 589 TRP D CA 1
ATOM 18538 C C . TRP D 1 622 ? -20.278 -12.952 17.135 1.00 15.52 589 TRP D C 1
ATOM 18539 O O . TRP D 1 622 ? -20.470 -13.889 17.876 1.00 15.07 589 TRP D O 1
ATOM 18550 N N . THR D 1 623 ? -19.896 -11.771 17.594 1.00 16.11 590 THR D N 1
ATOM 18551 C CA . THR D 1 623 ? -19.865 -11.522 19.031 1.00 20.42 590 THR D CA 1
ATOM 18552 C C . THR D 1 623 ? -21.269 -11.180 19.525 1.00 26.09 590 THR D C 1
ATOM 18553 O O . THR D 1 623 ? -21.511 -11.207 20.714 1.00 43.16 590 THR D O 1
ATOM 18557 N N . ASN D 1 624 ? -22.190 -10.876 18.618 1.00 26.77 591 ASN D N 1
ATOM 18558 C CA . ASN D 1 624 ? -23.559 -10.505 19.000 1.00 40.15 591 ASN D CA 1
ATOM 18559 C C . ASN D 1 624 ? -24.629 -11.600 18.767 1.00 39.22 591 ASN D C 1
ATOM 18560 O O . ASN D 1 624 ? -25.797 -11.389 19.066 1.00 47.60 591 ASN D O 1
ATOM 18565 N N . LEU D 1 625 ? -24.249 -12.759 18.248 1.00 29.43 592 LEU D N 1
ATOM 18566 C CA . LEU D 1 625 ? -25.161 -13.914 18.288 1.00 44.04 592 LEU D CA 1
ATOM 18567 C C . LEU D 1 625 ? -24.420 -15.163 18.776 1.00 51.10 592 LEU D C 1
ATOM 18568 O O . LEU D 1 625 ? -24.075 -15.269 19.964 1.00 46.38 592 LEU D O 1
#

Foldseek 3Di:
DADDDDDPFKDKDFPWDWWAKFDDDPDPCPPVLQDDHDDPDIATFLFQRQQQPVDNCSNQDAWKMKTKDKDFAAQVCDQWWKKKKQQFFAAWKWKDWNNRTFDTDGHGHGMDMGTCPVVADHGDMTMIMMMGGNAADLQHQQHWDWDADPPPRDIGTGFQDWFASGGGSNETMMMMIGHPKEWDAKFWDWDDDVQKIKIWMATDIPDPQAWKKKFKAFPVGHTQWIDTHRTDMIIGGRDDAQALQRFTWIKMKMFGAHPVRDTNYIDIDIAGHWFWDWDFLATDINNHGFFFFAAAEALQFDRRGNHDDPVCLVVLVVLCVLLQGREYEPPQDAHRVVSLVVCSVRSHAYAYEHNRERCADVVASEDPNHNYDSSLVNLLVRLLRSCRHNVRRPNYAEYASHEAHPQLGPNNQVSCLVRQVSNCVSPVRHWYEHEYEPVCFLVRGDHHVSGQAYEYADELDPDPCDLVLVRSLVVLLVRVVSNVVRGRHAYAHHEYFAAADPPADDPDSDGNHLVVRQVNVVSVVVSLVVDPSYRYYHYPHQEWHATPDDPPADRGGRRHCAYSVGHGGNNSVSSSVVNVPDD/DADDDDDPQKDKDFPWDKWAKDDDDPDPVNDVLQDDDPHPDIDTFLFFRQQAPVDDCRNFDAWKMKTKDKDAAAQPCQQWWKKKKQQFFPAWKWKDWNPDTFDTDGHGHGMDMGTCPPVAHHGDMTMIMMMGGQAADLQRQQHWDWDADVPPRDIGIGFQDWFASTGGRNEIMIMMIHHPKEWDAKFWDWDDDPQKIKIWMATDIPDCAAWKKKFKAFPVGDGQWIDTHRIDMIIHHRDDAQALVAFTWIKMKMFGAHPPRDTNYIDIDIFGHWAWDWDQLFTDINRDGFFAFAAEEEQFFDRRGNRDDPVVLVVLVVLCVLLQGQEYEHPEDAHRLVSLVVCNRSSHAYAGYHNNERCADVPASQDPVGNYVSSLVSLLVRLVRSCRHNVRRPRYAEYASYEAHPQLGDNNQVSCQVRQVSNCVSPVRHWYEHEYELVCFLPRGDHHVSGAAYEYACELVSQDVPLDLVSSLVRVLVRVVSVVVRGRHAYAHHEYFAQADAPADDPDCDGNYLVVRLVNVVSVVVSLVVDPSYRYYHYPHQEWHATPDDPVADNGGRRHCAYSNGHGRVNSVSSSVVNVPD/DADDDDDPFKFKDWPWDWWAKFDDDDDPCVDQLQDDHDDPDIDTFLFQRQQQPVDNCSNQDAWKMKTKDKDAAALVCVQWWKKKKQQFFAQWKWKDWNNDTFDTDGHGHGMDMGTCPPVADHGGMTMIMMMGGQAADLQGQQHWDWDADDPPRDIGIGFQDWFASGGHRSEIMMMMIGHPKEWDAKFWDWDDDPQKIKIWMAIDIPDDQFFKKKFKAFPVRHTQWIDTHRTDMTIGGRDDAAAQQRFTWIKMKIFGAHPDRDTNYIDIDIFGHWAWDWDFLFTDINNDGFAAFAAAEAQFFDRRGNRDDPVCLVVLLVLCVLLQGQEYEPPQDAHRLVSLVVCNVRSHAYAGEHNRERCDDVVASEDPNHNYVSSLVNLLVRLLRSCRHNNRRPNYAEYASYEAHPQLDPNNQVSCLVPQVSNCVSHVRHWYEHEHEPVCFLVRGDHHVSGQAYEYADELDPPPCDLVQVVSLVVLLVRVVSVVVRGRHAYAYHEYFFAADAPADDPDSDGNHLVVRQVNVVSVVVSLVVDPSYRYYHYPHQEFHATDDDPPADRGGRRHCAYSVGHGRPNSVVSSVVNVPDD/DADDDDDPQKDKDWPWDWWFKFDDDPDPPPQCLLDDNDDPDIDTFLFQRQLQPVDPCSNFDAWKMKTKDKDAAAQVCVQWWKKKKQQFFPAWKFKAKNSDGFWTGGHGHHMDMGTCRVPDHHGDMIMIMMMGGQAADLQRQQHWHWDADVPPRDIGIGFQDWFASGGGSNEIIMMMTHHPKEWDAKFWDWDDDPQKIKIWMAIDIPDDQFWKKKFKAFPVGRGQWIDTHRTDMTIGHRDDAQALVHATWIWMKMFGAHPVRDTNYIDIDIAGHWAWDWDQLFTDINNHGFAAFAAEEEQQFPNRGNRDDPVVLVVLVVLCVLLQGQEYEHPEDAHRLVSLVVCNRNSHAYAYYHNNERCDPCVASQDPVGNYVSSLVSLQVRLLRSCRHRVRRPNHAEYASHEAHPQLGPNNQVSCQVRQVSNCVSPVRHWYEHEYELVCFLVRGDHHVSGAAYEYACELCSQDVVLDQVSSLVVVLVRVVSVVVRGRYAYEYHEYFAQADAPADDPDCDGNHLVVRLVNVVSVVVSQVVDPSYRYYHYPHQEFHATPDDPVADRGGRRHCAYSVGHGRVSSVSSSVVSVVD

InterPro domains:
  IPR006101 Glycoside hydrolase, family 2 [PR00132] (285-299)
  IPR006101 Glycoside hydrolase, family 2 [PR00132] (316-334)
  IPR006101 Glycoside hydrolase, family 2 [PR00132] (400-415)
  IPR006101 Glycoside hydrolase, family 2 [PR00132] (499-514)
  IPR006102 Glycoside hydrolase family 2, immunoglobulin-like beta-sandwich [PF00703] (182-274)
  IPR006103 Glycoside hydrolase family 2, catalytic domain [PF02836] (276-593)
  IPR006104 Glycosyl hydrolases family 2, sugar binding domain [PF02837] (14-179)
  IPR008979 Galactose-binding-like domain superfamily [SSF49785] (1-180)
  IPR013783 Immunoglobulin-like fold [G3DSA:2.60.40.10] (180-275)
  IPR017853 Glycoside hydrolase superfamily [SSF51445] (276-593)
  IPR023230 Glycoside hydrolase, family 2, conserved site [PS00719] (326-351)
  IPR023232 Glycoside hydrolase, family 2, active site [PS00608] (400-414)
  IPR036156 Beta-Galactosidase/glucuronidase domain superfamily [SSF49303] (182-275)

Sequence (2330 aa):
MLKPQQTTTRDLISLDGLWKFALASDDNNTQPWTSQLKTSLECPVPASYNDIFADSKIHDHVGWVYYQRDVIVPKGWSEERYLVRCEAATHHGRIYVNGNLVADHVGGYTPFEADITDLVAAGEQFRLTIAVDNELTYQTIPPGKVEILEATGKKVQTYQHDFYNYAGLARSVWLYSVPQQHIQDITVRTDVQGTTGLIDYNVVASTTQGTIQVAVIDEDGTTVATSSGSNGTIHIPSVHLWQPGAAYLYQLHASIIDSSKKTIDTYKLATGIRTVKVQGTQFLINDKPFYFTGFGKHEDTNIRGKGHDDAYMVHDFQLLHWMGANSFRTSHYPYAEEVMEYADRQGIVVIDETPAVGLAFSPATFSPDRINNKTREAHAQAIRELIHRDKNHPSVVMWSIANDPASNEDGAREYFAPLPKLARQLDPTRPVTFANVGLATYKADRIADLFDVLCLNRYFGWYTQTAELDEAEAALEEELRGWTEKYDKPIVMTDYGADTVAGLHSVMVTPWSEEFQVEMLDMYHRVFDRFEAMAGEQVWNFADFQTAVGVSRVDGNKKGVFTRDRKPKAAAHLLRKRWTNLHMLKPQQTTTRDLISLDGLWKFALASDDNNTQPWTSQLKTSLECPVPASYNDIFADSKIHDHVGWVYYQRDVIVPKGWSEERYLVRCEAATHHGRIYVNGNLVADHVGGYTPFEADITDLVAAGEQFRLTIAVDNELTYQTIPPGKVEILEATGKKVQTYQHDFYNYAGLARSVWLYSVPQQHIQDITVRTDVQGTTGLIDYNVVASTTQGTIQVAVIDEDGTTVATSSGSNGTIHIPSVHLWQPGAAYLYQLHASIIDSSKKTIDTYKLATGIRTVKVQGTQFLINDKPFYFTGFGKHEDTNIRGKGHDDAYMVHDFQLLHWMGANSFRTSHYPYAEEVMEYADRQGIVVIDETPAVGLAFSPATFSPDRINNKTREAHAQAIRELIHRDKNHPSVVMWSIANDPASNEDGAREYFAPLPKLARQLDPTRPVTFANVGLATYKADRIADLFDVLCLNRYFGWYTQTAELDEAEAALEEELRGWTEKYDKPIVMTDYGADTVAGLHSVMVTPWSEEFQVEMLDMYHRVFDRFEAMAGEQVWNFADFQTAVGVSRVDGNKKGVFTRDRKPKAAAHLLRKRWTNLMLKPQQTTTRDLISLDGLWKFALASDDNNTQPWTSQLKTSLECPVPASYNDIFADSKIHDHVGWVYYQRDVIVPKGWSEERYLVRCEAATHHGRIYVNGNLVADHVGGYTPFEADITDLVAAGEQFRLTIAVDNELTYQTIPPGKVEILEATGKKVQTYQHDFYNYAGLARSVWLYSVPQQHIQDITVRTDVQGTTGLIDYNVVASTTQGTIQVAVIDEDGTTVATSSGSNGTIHIPSVHLWQPGAAYLYQLHASIIDSSKKTIDTYKLATGIRTVKVQGTQFLINDKPFYFTGFGKHEDTNIRGKGHDDAYMVHDFQLLHWMGANSFRTSHYPYAEEVMEYADRQGIVVIDETPAVGLAFSPATFSPDRINNKTREAHAQAIRELIHRDKNHPSVVMWSIANDPASNEDGAREYFAPLPKLARQLDPTRPVTFANVGLATYKADRIADLFDVLCLNRYFGWYTQTAELDEAEAALEEELRGWTEKYDKPIVMTDYGADTVAGLHSVMVTPWSEEFQVEMLDMYHRVFDRFEAMAGEQVWNFADFQTAVGVSRVDGNKKGVFTRDRKPKAAAHLLRKRWTNLHMLKPQQTTTRDLISLDGLWKFALASDDNNTQPWTSQLKTSLECPVPASYNDIFADSKIHDHVGWVYYQRDVIVPKGWSEERYLVRCEAATHHGRIYVNGNLVADHVGGYTPFEADITDLVAAGEQFRLTIAVDNELTYQTIPPGKVEILEATGKKVQTYQHDFYNYAGLARSVWLYSVPQQHIQDITVRTDVQGTTGLIDYNVVASTTQGTIQVAVIDEDGTTVATSSGSNGTIHIPSVHLWQPGAAYLYQLHASIIDSSKKTIDTYKLATGIRTVKVQGTQFLINDKPFYFTGFGKHEDTNIRGKGHDDAYMVHDFQLLHWMGANSFRTSHYPYAEEVMEYADRQGIVVIDETPAVGLAFSPATFSPDRINNKTREAHAQAIRELIHRDKNHPSVVMWSIANDPASNEDGAREYFAPLPKLARQLDPTRPVTFANVGLATYKADRIADLFDVLCLNRYFGWYTQTAELDEAEAALEEELRGWTEKYDKPIVMTDYGADTVAGLHSVMVTPWSEEFQVEMLDMYHRVFDRFEAMAGEQVWNFADFQTAVGVSRVDGNKKGVFTRDRKPKAAAHLLRKRWTNL

CATH classification: 2.60.120.260 (+2 more: 2.60.40.10, 3.20.20.80)

Organism: Aspergillus oryzae (NCBI:txid5062)

Nearest PDB structures (foldseek):
  5c71-assembly1_D  TM=9.979E-01  e=0.000E+00  Aspergillus oryzae
  5c70-assembly1_B-2  TM=9.994E-01  e=0.000E+00  Aspergillus oryzae
  5c70-assembly1_A-2  TM=9.981E-01  e=0.000E+00  Aspergillus oryzae
  4jhz-assembly1_A  TM=9.719E-01  e=2.071E-86  Escherichia coli K-12
  3k4d-assembly1_A  TM=9.707E-01  e=3.082E-84  Escherichia coli K-12

Radius of gyration: 40.76 Å; Cα contacts (8 Å, |Δi|>4): 6083; chains: 4; bounding box: 97×121×100 Å

Solvent-accessible surface area: 78724 Å² total; per-residue (Å²): 65,23,51,9,43,36,10,65,23,8,21,28,17,30,4,49,19,35,1,55,0,17,33,37,79,156,76,154,95,102,98,19,45,71,60,71,12,152,48,93,52,20,0,2,0,32,0,1,1,2,29,0,4,19,59,41,153,6,35,50,27,21,12,57,0,15,0,1,70,51,4,28,0,2,97,40,8,62,147,41,58,6,8,0,5,0,16,1,0,4,9,37,0,70,0,10,1,60,30,69,91,43,18,77,19,86,26,0,11,9,27,19,38,7,62,0,20,127,85,2,61,28,19,71,92,5,31,0,0,0,2,1,18,6,66,1,55,36,69,24,13,3,0,0,88,27,81,113,40,169,55,64,44,72,107,34,32,55,36,63,18,54,7,26,14,3,0,0,0,7,6,15,0,48,0,4,3,0,13,92,44,13,1,55,21,0,27,10,91,27,58,32,112,74,104,38,0,17,0,60,2,53,6,67,20,50,21,124,121,26,78,8,66,6,26,0,41,21,83,110,52,72,76,44,18,103,23,76,29,50,93,17,85,7,101,2,96,84,19,103,54,0,49,27,74,61,33,31,17,5,46,0,49,0,17,0,22,47,126,91,170,116,62,36,0,23,8,94,22,36,4,5,0,15,16,15,78,46,108,33,40,79,1,9,2,17,95,124,87,26,71,0,16,0,0,0,12,11,22,9,11,9,5,20,1,8,6,34,12,28,0,11,13,0,12,6,2,28,0,0,76,44,0,24,5,35,0,0,2,0,0,14,0,0,2,0,12,41,9,0,57,1,0,6,93,30,1,4,0,0,0,0,0,1,8,0,4,6,0,22,36,113,124,64,0,19,25,113,106,64,2,40,101,124,0,58,101,28,0,21,87,16,1,117,40,1,6,89,34,0,27,23,22,6,0,0,0,0,1,2,1,0,4,39,0,1,0,28,36,102,25,0,91,118,9,0,25,58,2,1,135,23,0,77,129,52,5,83,49,17,11,0,0,4,0,4,42,34,96,0,42,31,143,39,8,105,1,0,70,41,1,34,0,6,2,0,4,6,35,29,0,0,96,93,45,36,16,40,29,106,8,0,32,37,23,0,39,89,10,0,118,8,0,37,137,111,30,114,40,0,2,0,0,0,8,0,0,0,1,0,30,34,21,26,5,11,34,32,53,22,6,3,0,1,13,0,0,35,77,0,0,50,4,0,5,120,0,1,90,127,21,172,14,16,5,0,0,0,0,13,1,1,6,5,5,39,4,40,76,20,37,47,36,2,45,3,2,34,3,0,0,0,20,45,34,10,57,1,0,27,0,0,61,33,0,100,126,36,14,80,118,83,236,68,25,55,12,44,36,9,59,12,12,20,28,10,33,0,41,21,33,2,62,0,16,38,36,77,158,78,155,73,92,89,10,38,68,50,125,14,166,37,87,51,14,0,1,0,31,0,2,1,3,25,0,4,20,60,47,157,7,38,50,31,18,14,52,0,18,0,4,72,70,4,20,0,4,142,39,8,75,140,15,65,6,8,0,7,0,16,1,0,3,8,34,0,73,0,8,4,68,29,85,92,42,14,73,19,84,24,2,11,10,26,17,41,6,65,0,22,129,90,3,51,32,20,75,96,4,39,0,0,0,1,2,17,8,70,0,55,42,67,30,10,6,0,0,95,32,78,106,36,172,62,56,48,63,105,24,33,47,38,66,16,46,7,30,14,4,0,0,0,5,5,19,0,48,0,7,3,1,9,101,44,15,2,56,22,0,27,11,101,28,70,45,117,72,107,36,0,21,0,71,7,60,5,69,19,49,45,129,136,29,84,15,70,3,26,0,38,25,97,120,55,75,71,51,18,95,26,78,28,47,91,20,68,5,97,1,88,82,18,110,53,0,58,23,79,65,31,38,15,4,44,0,51,0,14,1,28,45,128,76,196,133,59,42,0,21,8,99,21,35,2,4,0,14,12,13,82,49,105,38,30,85,1,8,3,22,93,131,79,27,74,0,12,0,0,0,12,11,21,9,11,10,7,21,1,8,6,36,13,31,0,10,12,0,13,6,2,28,0,0,76,45,0,26,4,38,0,0,3,0,0,13,0,0,3,1,9,42,10,0,55,1,0,5,90,29,3,3,0,0,0,0,0,1,9,1,7,5,0,18,35,102,114,65,0,18,32,116,118,59,1,34,92,133,0,50,97,24,0,20,87,15,1,108,47,1,3,86,34,0,26,24,22,4,0,0,0,0,1,1,0,0,6,41,0,1,0,33,38,119,22,0,90,120,7,0,36,60,0,0,124,18,0,62,126,54,4,84,44,15,12,0,0,2,0,3,19,8,70,0,46,41,153,30,9,92,0,0,66,31,2,35,0,2,2,0,8,0,42,7,32,117,35,11,174,58,11,36,38,97,26,1,29,43,32,0,30,93,9,0,112,5,1,40,146,110,27,108,40,0,1,0,0,0,26,0,0,2,11,0,32,30,21,29,4,11,34,31,66,23,13,7,0,0,12,2,0,36,71,0,0,56,4,0,4,119,0,1,92,129,23,170,10,16,4,0,1,0,0,13,2,2,5,6,4,38,6,39,69,18,49,53,52,4,38,4,1,35,15,0,0,0,22,46,37,12,56,1,0,28,0,0,64,39,0,98,124,44,17,81,113,175,78,22,46,10,43,42,11,68,15,8,21,26,14,33,2,45,20,36,2,64,0,15,34,32,76,158,87,167,80,107,94,23,43,70,57,100,15,196,44,101,52,20,0,1,0,30,0,1,1,2,25,0,3,19,60,40,149,6,3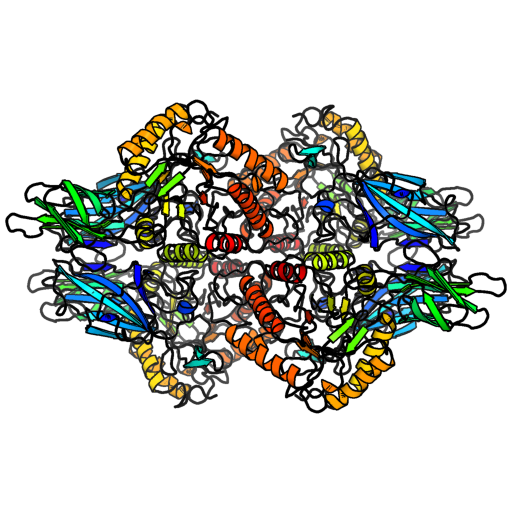6,49,30,22,12,55,0,13,0,1,66,55,2,21,0,8,94,32,8,62,148,19,58,7,10,0,4,0,17,1,0,3,8,37,0,71,0,11,1,64,29,70,90,43,16,75,21,86,23,0,10,10,31,17,42,7,68,0,20,133,84,2,61,27,22,72,92,5,31,0,0,0,2,2,17,7,69,0,53,37,66,25,13,2,0,0,89,34,91,117,41,165,60,65,45,73,110,36,32,49,35,62,15,42,8,25,14,4,1,0,0,6,5,18,0,48,0,4,4,0,10,92,23,10,1,47,23,0,30,11,90,22,70,40,136,73,107,41,0,31,0,66,1,62,5,71,22,47,39,124,126,27,78,16,57,3,23,0,35,23,96,123,55,77,72,47,16,93,26,80,29,51,87,22,68,2,114,4,96,84,19,105,60,1,46,36,68,63,34,33,15,6,42,0,47,0,19,0,18,44,126,72,180,141,65,41,0,22,8,94,22,34,1,6,0,13,15,15,76,49,108,33,42,81,1,9,5,14,89,131,89,28,64,0,8,0,0,0,11,11,19,10,9,11,6,20,0,8,5,37,14,27,0,10,12,0,12,7,2,29,0,0,79,47,0,26,5,28,0,0,1,0,0,12,0,1,2,1,13,47,10,0,58,2,0,4,94,37,2,4,1,0,0,0,0,1,8,1,6,4,0,19,32,106,128,62,0,22,26,118,103,60,2,35,98,125,0,57,100,27,0,20,88,16,1,120,42,2,6,87,32,0,32,19,21,5,0,0,2,0,2,1,1,0,4,35,0,0,0,34,35,119,27,0,88,126,10,0,31,60,2,1,139,25,0,77,129,56,5,86,39,16,10,0,0,4,0,3,39,33,92,0,39,41,145,37,6,102,0,1,70,41,0,34,0,5,2,1,6,6,38,29,0,2,91,92,47,36,16,35,31,101,11,0,31,37,26,0,42,68,8,0,113,6,1,39,141,106,30,106,39,0,1,0,0,0,8,0,2,0,1,0,28,34,20,28,3,16,30,33,55,18,5,1,0,0,14,0,2,36,69,0,1,56,3,0,6,118,0,1,94,120,29,171,14,16,5,0,1,0,1,12,1,2,6,9,6,40,4,39,76,20,38,47,41,1,37,3,2,39,3,0,0,0,21,48,31,10,57,0,0,26,0,0,63,37,0,98,126,38,11,83,110,115,216,68,24,54,11,46,38,12,60,13,10,19,28,16,36,1,42,20,36,2,78,0,18,36,35,79,162,86,149,66,100,95,16,49,74,47,130,8,196,24,91,62,17,0,1,0,30,0,1,0,3,32,0,3,22,54,48,153,4,41,53,34,22,11,56,0,19,0,6,73,70,3,17,0,5,95,31,7,59,146,14,58,8,8,0,7,0,17,0,0,1,8,37,0,65,0,8,0,79,21,61,95,43,15,76,17,84,23,2,9,10,28,17,39,8,65,0,24,132,74,8,54,28,14,103,98,4,70,0,1,0,1,0,17,5,72,0,53,44,68,28,10,7,0,0,92,32,80,94,37,173,63,54,45,64,105,26,30,47,36,65,14,49,9,30,14,5,0,0,0,3,6,22,0,49,0,4,2,1,10,101,26,15,1,55,24,0,22,12,100,25,71,46,119,69,112,37,0,16,0,68,3,58,5,64,26,47,28,129,123,25,77,12,74,2,26,0,39,27,108,136,55,77,70,51,20,96,25,77,28,57,100,19,64,4,102,1,88,85,18,107,51,0,58,23,84,66,32,35,18,4,43,0,48,0,14,0,31,43,123,88,184,139,66,47,0,24,8,101,24,35,3,4,0,12,15,14,79,50,107,36,35,83,1,11,4,16,92,142,93,26,64,0,5,0,0,0,12,12,21,10,10,14,6,20,2,6,5,38,12,30,0,12,13,0,13,6,2,28,0,0,78,44,0,25,4,36,0,0,2,0,0,14,0,0,3,1,9,43,9,0,51,2,0,5,97,31,2,4,0,0,0,0,0,1,8,1,8,4,1,20,39,91,109,63,0,19,29,115,116,64,1,35,91,128,0,53,98,22,1,20,85,14,1,107,44,1,3,88,32,0,28,25,22,4,0,0,0,0,1,1,1,0,6,42,0,1,0,28,37,114,22,0,94,122,7,0,33,60,2,0,130,19,0,69,132,57,5,86,45,15,11,0,0,3,1,2,17,9,69,0,47,45,155,32,7,97,0,1,66,36,1,36,0,4,3,1,9,0,40,4,30,118,32,12,161,60,6,32,36,98,24,0,31,38,32,0,45,99,14,0,101,6,2,41,144,108,22,109,38,0,0,0,0,0,24,0,0,1,6,0,29,30,17,31,4,15,31,32,70,16,12,5,0,1,14,1,0,36,62,0,0,59,4,0,5,114,0,1,95,134,27,170,8,14,4,0,0,0,0,14,1,2,7,6,5,35,7,41,66,22,70,51,48,3,35,4,1,36,14,0,0,0,22,46,41,9,56,0,0,29,0,0,60,38,0,99,132,42,10,77,121,133

B-factor: mean 14.51, std 11.76, range [0.28, 124.21]

Secondary structure (DSSP, 8-state):
-------SS--EEE--SEEEEEE--SSS---GGGS----S-EEESSS-STTTS--HHHHT--SEEEEEEEEE--GGGTTSEEEEEES--BSEEEEEETTEEEEEE--SSS-EEEE-TTTS-TT-EEEEEEEEE----TTSSS-EEEEE-TTT--EEEEES-SB----B--S-EEEEEE-SS-EEEEEEEEEEETTEEEEEEEEEES--SSEEEEEEE-TTS-EEEEEESSEEEEEETT----BTTB---EEEEEEEE-TTS-EEEEEEEEE----EEEETTEEEETTEE--EEEEE----BTTTBT---HHHHHHHHHHHHHTT--EEE-TTS---HHHHHHHHHHT-EEEEE-S-B-------SSSTTSS-HHHHHHHHHHHHHHHHHHTT-TTEEEEEEEES--TTSTTHHHHHTHHHHHHHHH-TTS-EEEEEPTTS-TTT-SSGGGSSSEEEE--IIIIISTT-HHHHHHHHHHHHHHHHHH--S-EEEEE----B-TT---SS--TBSHHHHHHHHHHHHHHHTT-TTEEEEEEE-SB-B-B---TTSSSSB---SB-TT-PBPHHHHHHHHHHTT--/-PPP--BTTB-EEE--SEEEEEE--SSS---GGGS------EEESSEESTTTS--HHHHH--S-EEEEEEEE--TT-TTSEEEEEES--BSEEEEEETTEEEEEE--SSS-EEEE-TTTS-TT-EEEEEEEEE----SSSSS-EEEEE-TTT--EEEEES-SB----EE-S-EEEEEE-SS-EEEEEEEEEEETTEEEEEEEEEES--SS-EEEEEE-TTS-EEEEEESSEEEEEETT-----SSS---EEEEEEEE-SSS-EEEEEEEEE----EEEETTEEEETTEE--EEEEE--S-BTTTBT---HHHHHHHHHHHHHHT--EEE-TTSPPPHHHHHHHHHHT-EEEEE-S-B-------SBSTTSB-HHHHHHHHHHHHHHHHHHTT-TTEEEEEEEES--TTSTTHHHHHTHHHHHHHHH-TTS-EEEEEPTTS-TTT-SSGGGSSSEEEE--GGGT-SS--HHHHHHHHHHHHHHHHHH--S-EEEEE----B-TT---SS--TBSHHHHHHHHHHHHHHHTT-TTEEEEEES-SB-B-BS--TTSSSSB---SB-TT-PBPHHHHHHHHHHHH-/-PPP---SS--EEE--SEEEEEE--SSTT--GGGS----S-EEESSS-STTTS--HHHHT--SEEEEEEEEE--GGGTTSEEEEEES--BSEEEEEETTEEEEEE--SSS-EEEE-TTTS-TT-EEEEEEEEE----TTSSS-EEEEE-TTT--EEEEESSSB----B--S-EEEEEE-SS-EEEEEEEEEEETTEEEEEEEEEES--SSEEEEEEE-TTS-EEEEEESSEEEEEETT----BTTB---EEEEEEEE-SSS-EEEEEEEEE----EEEETTEEEETTEE--EEEEE----BTTTBT---HHHHHHHHHHHHHHT--EEE-TTS---HHHHHHHHHHT-EEEEE-S-B-------SSSTTSS-HHHHHHHHHHHHHHHHHHTT-TTEEEEEEEES--TTSTTHHHHHTHHHHHHHHH-TTS-EEEEE-TTS-TTT-SSGGGSSSEEEE--IIIIISTT-HHHHHHHHHHHHHHHHHH--S-EEEEE----B-TT---SS--TBSHHHHHHHHHHHHHHHTT-TTEEEEEES-SB-B-B---TTSSSSB---SB-TT-PBPHHHHHHHHHHHS--/-PPP--BTTB-EEE--SEEEEEE--SSS---GGGS------EEESSS-STTTSS-HHHHT--S-EEEEEEEE--GGGTTSEEEEEES--BSEEEEEETTEEEEEE--SSS-EEEE-TTTS-TT-EEEEEEEEE----TTSSS-EEEEE-TTT--EEEEES-SB----B--S-EEEEEE-SS-EEEEEEEEEEETTEEEEEEEEEES--SSEEEEEEE-TTS-EEEEEESSEEEEEETT----BTTB---EEEEEEEE-TTS-EEEEEEEEE----EEEETTEEEETTEE--EEEEE----BTTTBT---HHHHHHHHHHHHHHT--EEE-TTS---HHHHHHHHHTT-EEEEE-S-B-------SSSTTSS-HHHHHHHHHHHHHHHHHHTT-TTEEEEEEEES--TTSTTHHHHHTHHHHHHHHH-TTS-EEEEEPTTS-TTT-SSGGGSSSEEEE--GGGT-SS--HHHHHHHHHHHHHHHHHH--S-EEEEE----B-TT---SS--TBSHHHHHHHHHHHHHHHTT-TTEEEEEEE-SB-B-B---TTSSSSB---SB-TT-PBPHHHHHHHHHHH--